Protein 2DNP (pdb70)

InterPro domains:
  IPR000504 RNA recognition motif domain [PF00076] (3-61)
  IPR000504 RNA recognition motif domain [PF00076] (81-142)
  IPR000504 RNA recognition motif domain [PS50102] (1-73)
  IPR000504 RNA recognition motif domain [PS50102] (79-149)
  IPR000504 RNA recognition motif domain [SM00360] (2-69)
  IPR000504 RNA recognition motif domain [SM00360] (80-145)
  IPR012677 Nucleotide-binding alpha-beta plait domain superfamily [G3DSA:3.30.70.330] (1-78)
  IPR012677 Nucleotide-binding alpha-beta plait domain superfamily [G3DSA:3.30.70.330] (79-150)
  IPR034506 RBM14, RNA recognition motif 1 [cd12608] (1-71)
  IPR034507 RBM14, RNA recognition motif 2 [cd12609] (79-146)
  IPR035979 RNA-binding domain superfamily [SSF54928] (2-77)
  IPR035979 RNA-binding domain superfamily [SSF54928] (76-157)
  IPR050907 Serine/Arginine-Rich Splicing Factor [PTHR23147] (80-236)

Radius of gyration: 13.99 Å; Cα contacts (8 Å, |Δi|>4): 145; chains: 1; bounding box: 42×21×30 Å

Organism: Homo sapiens (NCBI:txid9606)

Foldseek 3Di:
DLDDDDDDWWKKKKFQAPQPHDQVVVQVLLVVLANWDDWFQDRGMTITTGHDPVSLVVSQVVQQQPQDPNTGMHMDGPHDDDDDDDDDDD

GO terms:
  GO:0046600 negative regulation of centriole replication (P, IMP)
  GO:0002218 activation of innate immune response (P, IDA)
  GO:0005634 nucleus (C, IDA)
  GO:0005737 cytoplasm (C, IDA)
  GO:0045944 positive regulation of transcription by RNA polymerase II (P, IDA)
  GO:0098534 centriole assembly (P, IMP)
  GO:0005515 protein binding (F, IPI)
  GO:0005654 nucleoplasm (C, TAS)
  GO:0005654 nucleoplasm (C, IDA)
  GO:0005829 cytosol (C, IDA)
  GO:0016607 nuclear speck (C, IDA)
  GO:0009725 response to hormone (P, TAS)
  GO:1990904 ribonucleoprotein complex (C, TAS)
  GO:0003723 RNA binding (F, HDA)
  GO:0003713 transcription coactivator activity (F, IPI)
  GO:0045815 transcription initiation-coupled chromatin remodeling (P, IPI)
  GO:0005667 transcription regulator complex (C, IPI)

Sequence (90 aa):
GSSGSSGNTWKIFVGNVSAACTSQELRSLFERRGRVIECDVVKDYAFVHMEKEADAKAAIAQLNGKEVKGKRINVELSTKGQKKSGPSSGGSSGSSGNTWKIFVGNVSAACTSQELRSLFERRGRVIECDVVKDYAFVHMEKEADAKAAIAQLNGKEVKGKRINVELSTKGQKKSGPSSGGSSGSSGNTWKIFVGNVSAACTSQELRSLFERRGRVIECDVVKDYAFVHMEKEADAKAAIAQLNGKEVKGKRINVELSTKGQKKSGPSSGGSSGSSGNTWKIFVGNVSAACTSQELRSLFERRGRVIECDVVKDYAFVHMEKEADAKAAIAQLNGKEVKGKRINVELSTKGQKKSGPSSGGSSGSSGNTWKIFVGNVSAACTSQELRSLFERRGRVIECDVVKDYAFVHMEKEADAKAAIAQLNGKEVKGKRINVELSTKGQKKSGPSSGGSSGSSGNTWKIFVGNVSAACTSQELRSLFERRGRVIECDVVKDYAFVHMEKEADAKAAIAQLNGKEVKGKRINVELSTKGQKKSGPSSGGSSGSSGNTWKIFVGNVSAACTSQELRSLFERRGRVIECDVVKDYAFVHMEKEADAKAAIAQLNGKEVKGKRINVELSTKGQKKSGPSSGGSSGSSGNTWKIFVGNVSAACTSQELRSLFERRGRVIECDVVKDYAFVHMEKEADAKAAIAQLNGKEVKGKRINVELSTKGQKKSGPSSGGSSGSSGNTWKIFVGNVSAACTSQELRSLFERRGRVIECDVVKDYAFVHMEKEADAKAAIAQLNGKEVKGKRINVELSTKGQKKSGPSSGGSSGSSGNTWKIFVGNVSAACTSQELRSLFERRGRVIECDVVKDYAFVHMEKEADAKAAIAQLNGKEVKGKRINVELSTKGQKKSGPSSGGSSGSSGNTWKIFVGNVSAACTSQELRSLFERRGRVIECDVVKDYAFVHMEKEADAKAAIAQLNGKEVKGKRINVELSTKGQKKSGPSSGGSSGSSGNTWKIFVGNVSAACTSQELRSLFERRGRVIECDVVKDYAFVHMEKEADAKAAIAQLNGKEVKGKRINVELSTKGQKKSGPSSGGSSGSSGNTWKIFVGNVSAACTSQELRSLFERRGRVIECDVVKDYAFVHMEKEADAKAAIAQLNGKEVKGKRINVELSTKGQKKSGPSSGGSSGSSGNTWKIFVGNVSAACTSQELRSLFERRGRVIECDVVKDYAFVHMEKEADAKAAIAQLNGKEVKGKRINVELSTKGQKKSGPSSGGSSGSSGNTWKIFVGNVSAACTSQELRSLFERRGRVIECDVVKDYAFVHMEKEADAKAAIAQLNGKEVKGKRINVELSTKGQKKSGPSSGGSSGSSGNTWKIFVGNVSAACTSQELRSLFERRGRVIECDVVKDYAFVHMEKEADAKAAIAQLNGKEVKGKRINVELSTKGQKKSGPSSGGSSGSSGNTWKIFVGNVSAACTSQELRSLFERRGRVIECDVVKDYAFVHMEKEADAKAAIAQLNGKEVKGKRINVELSTKGQKKSGPSSGGSSGSSGNTWKIFVGNVSAACTSQELRSLFERRGRVIECDVVKDYAFVHMEKEADAKAAIAQLNGKEVKGKRINVELSTKGQKKSGPSSGGSSGSSGNTWKIFVGNVSAACTSQELRSLFERRGRVIECDVVKDYAFVHMEKEADAKAAIAQLNGKEVKGKRINVELSTKGQKKSGPSSGGSSGSSGNTWKIFVGNVSAACTSQELRSLFERRGRVIECDVVKDYAFVHMEKEADAKAAIAQLNGKEVKGKRINVELSTKGQKKSGPSSG

Solvent-accessible surface area: 6564 Å² total; per-residue (Å²): 126,125,115,44,125,102,52,128,37,58,74,0,64,0,8,76,16,8,100,67,25,86,56,144,85,6,107,55,27,0,57,204,90,14,146,7,86,96,20,98,58,40,190,103,83,0,54,0,32,0,89,122,84,79,43,0,76,56,0,22,72,125,0,81,25,94,122,16,117,63,99,165,2,77,4,101,59,41,66,191,50,156,178,159,90,54,136,104,123,127

Structure (mmCIF, N/CA/C/O backbone):
data_2DNP
#
_entry.id   2DNP
#
loop_
_atom_site.group_PDB
_atom_site.id
_atom_site.type_symbol
_atom_site.label_atom_id
_atom_site.label_alt_id
_atom_site.label_comp_id
_atom_site.label_asym_id
_atom_site.label_entity_id
_atom_site.label_seq_id
_atom_site.pdbx_PDB_ins_code
_atom_site.Cartn_x
_atom_site.Cartn_y
_atom_site.Cartn_z
_atom_site.occupancy
_atom_site.B_iso_or_equiv
_atom_site.auth_seq_id
_atom_site.auth_comp_id
_atom_site.auth_asym_id
_atom_site.auth_atom_id
_atom_site.pdbx_PDB_model_num
ATOM 1 N N . GLY A 1 1 ? -30.292 10.280 -3.220 1.00 0.00 70 GLY A N 1
ATOM 2 C CA . GLY A 1 1 ? -29.131 11.039 -2.792 1.00 0.00 70 GLY A CA 1
ATOM 3 C C . GLY A 1 1 ? -27.944 10.152 -2.471 1.00 0.00 70 GLY A C 1
ATOM 4 O O . GLY A 1 1 ? -28.060 8.927 -2.463 1.00 0.00 70 GLY A O 1
ATOM 8 N N . SER A 1 2 ? -26.799 10.772 -2.207 1.00 0.00 71 SER A N 1
ATOM 9 C CA . SER A 1 2 ? -25.584 10.031 -1.889 1.00 0.00 71 SER A CA 1
ATOM 10 C C . SER A 1 2 ? -25.750 9.247 -0.591 1.00 0.00 71 SER A C 1
ATOM 11 O O . SER A 1 2 ? -26.680 9.489 0.179 1.00 0.00 71 SER A O 1
ATOM 19 N N . SER A 1 3 ? -24.841 8.306 -0.355 1.00 0.00 72 SER A N 1
ATOM 20 C CA . SER A 1 3 ? -24.887 7.483 0.848 1.00 0.00 72 SER A CA 1
ATOM 21 C C . SER A 1 3 ? -23.553 6.780 1.077 1.00 0.00 72 SER A C 1
ATOM 22 O O . SER A 1 3 ? -22.804 6.522 0.135 1.00 0.00 72 SER A O 1
ATOM 30 N N . GLY A 1 4 ? -23.261 6.473 2.338 1.00 0.00 73 GLY A N 1
ATOM 31 C CA . GLY A 1 4 ? -22.018 5.803 2.670 1.00 0.00 73 GLY A CA 1
ATOM 32 C C . GLY A 1 4 ? -22.162 4.862 3.849 1.00 0.00 73 GLY A C 1
ATOM 33 O O . GLY A 1 4 ? -22.021 5.273 5.001 1.00 0.00 73 GLY A O 1
ATOM 37 N N . SER A 1 5 ? -22.447 3.596 3.563 1.00 0.00 74 SER A N 1
ATOM 38 C CA . SER A 1 5 ? -22.616 2.595 4.609 1.00 0.00 74 SER A CA 1
ATOM 39 C C . SER A 1 5 ? -21.366 2.501 5.479 1.00 0.00 74 SER A C 1
ATOM 40 O O . SER A 1 5 ? -21.451 2.472 6.706 1.00 0.00 74 SER A O 1
ATOM 48 N N . SER A 1 6 ? -20.206 2.452 4.832 1.00 0.00 75 SER A N 1
ATOM 49 C CA . SER A 1 6 ? -18.937 2.357 5.545 1.00 0.00 75 SER A CA 1
ATOM 50 C C . SER A 1 6 ? -17.773 2.739 4.636 1.00 0.00 75 SER A C 1
ATOM 51 O O . SER A 1 6 ? -17.768 2.420 3.447 1.00 0.00 75 SER A O 1
ATOM 59 N N . GLY A 1 7 ? -16.787 3.425 5.204 1.00 0.00 76 GLY A N 1
ATOM 60 C CA . GLY A 1 7 ? -15.631 3.841 4.431 1.00 0.00 76 GLY A CA 1
ATOM 61 C C . GLY A 1 7 ? -16.011 4.415 3.082 1.00 0.00 76 GLY A C 1
ATOM 62 O O . GLY A 1 7 ? -15.754 3.805 2.045 1.00 0.00 76 GLY A O 1
ATOM 66 N N . ASN A 1 8 ? -16.629 5.592 3.094 1.00 0.00 77 ASN A N 1
ATOM 67 C CA . ASN A 1 8 ? -17.048 6.249 1.861 1.00 0.00 77 ASN A CA 1
ATOM 68 C C . ASN A 1 8 ? -15.907 6.286 0.849 1.00 0.00 77 ASN A C 1
ATOM 69 O O . ASN A 1 8 ? -16.062 5.859 -0.295 1.00 0.00 77 ASN A O 1
ATOM 80 N N . THR A 1 9 ? -14.758 6.799 1.279 1.00 0.00 78 THR A N 1
ATOM 81 C CA . THR A 1 9 ? -13.590 6.893 0.412 1.00 0.00 78 THR A CA 1
ATOM 82 C C . THR A 1 9 ? -13.334 5.575 -0.309 1.00 0.00 78 THR A C 1
ATOM 83 O O . THR A 1 9 ? -13.753 4.513 0.151 1.00 0.00 78 THR A O 1
ATOM 94 N N . TRP A 1 10 ? -12.643 5.650 -1.441 1.00 0.00 79 TRP A N 1
ATOM 95 C CA . TRP A 1 10 ? -12.330 4.461 -2.225 1.00 0.00 79 TRP A CA 1
ATOM 96 C C . TRP A 1 10 ? -11.313 3.584 -1.503 1.00 0.00 79 TRP A C 1
ATOM 97 O O . TRP A 1 10 ? -10.741 3.985 -0.489 1.00 0.00 79 TRP A O 1
ATOM 118 N N . LYS A 1 11 ? -11.092 2.385 -2.031 1.00 0.00 80 LYS A N 1
ATOM 119 C CA . LYS A 1 11 ? -10.143 1.451 -1.437 1.00 0.00 80 LYS A CA 1
ATOM 120 C C . LYS A 1 11 ? -9.470 0.603 -2.512 1.00 0.00 80 LYS A C 1
ATOM 121 O O . LYS A 1 11 ? -10.140 -0.075 -3.291 1.00 0.00 80 LYS A O 1
ATOM 140 N N . ILE A 1 12 ? -8.142 0.645 -2.547 1.00 0.00 81 ILE A N 1
ATOM 141 C CA . ILE A 1 12 ? -7.379 -0.122 -3.524 1.00 0.00 81 ILE A CA 1
ATOM 142 C C . ILE A 1 12 ? -6.431 -1.099 -2.838 1.00 0.00 81 ILE A C 1
ATOM 143 O O . ILE A 1 12 ? -5.520 -0.692 -2.116 1.00 0.00 81 ILE A O 1
ATOM 159 N N . PHE A 1 13 ? -6.650 -2.389 -3.069 1.00 0.00 82 PHE A N 1
ATOM 160 C CA . PHE A 1 13 ? -5.814 -3.425 -2.473 1.00 0.00 82 PHE A CA 1
ATOM 161 C C . PHE A 1 13 ? -4.526 -3.609 -3.271 1.00 0.00 82 PHE A C 1
ATOM 162 O O . PHE A 1 13 ? -4.557 -3.814 -4.484 1.00 0.00 82 PHE A O 1
ATOM 179 N N . VAL A 1 14 ? -3.393 -3.534 -2.579 1.00 0.00 83 VAL A N 1
ATOM 180 C CA . VAL A 1 14 ? -2.094 -3.692 -3.221 1.00 0.00 83 VAL A CA 1
ATOM 181 C C . VAL A 1 14 ? -1.335 -4.880 -2.640 1.00 0.00 83 VAL A C 1
ATOM 182 O O . VAL A 1 14 ? -0.977 -4.886 -1.463 1.00 0.00 83 VAL A O 1
ATOM 195 N N . GLY A 1 15 ? -1.093 -5.887 -3.475 1.00 0.00 84 GLY A N 1
ATOM 196 C CA . GLY A 1 15 ? -0.378 -7.067 -3.026 1.00 0.00 84 GLY A CA 1
ATOM 197 C C . GLY A 1 15 ? 1.025 -7.145 -3.594 1.00 0.00 84 GLY A C 1
ATOM 198 O O . GLY A 1 15 ? 1.439 -6.282 -4.366 1.00 0.00 84 GLY A O 1
ATOM 202 N N . ASN A 1 16 ? 1.761 -8.183 -3.208 1.00 0.00 85 ASN A N 1
ATOM 203 C CA . ASN A 1 16 ? 3.127 -8.370 -3.682 1.00 0.00 85 ASN A CA 1
ATOM 204 C C . ASN A 1 16 ? 3.984 -7.148 -3.366 1.00 0.00 85 ASN A C 1
ATOM 205 O O . ASN A 1 16 ? 4.777 -6.701 -4.194 1.00 0.00 85 ASN A O 1
ATOM 216 N N . VAL A 1 17 ? 3.820 -6.613 -2.160 1.00 0.00 86 VAL A N 1
ATOM 217 C CA . VAL A 1 17 ? 4.579 -5.444 -1.732 1.00 0.00 86 VAL A CA 1
ATOM 218 C C . VAL A 1 17 ? 5.941 -5.846 -1.177 1.00 0.00 86 VAL A C 1
ATOM 219 O O . VAL A 1 17 ? 6.030 -6.501 -0.138 1.00 0.00 86 VAL A O 1
ATOM 232 N N . SER A 1 18 ? 6.999 -5.450 -1.877 1.00 0.00 87 SER A N 1
ATOM 233 C CA . SER A 1 18 ? 8.358 -5.772 -1.456 1.00 0.00 87 SER A CA 1
ATOM 234 C C . SER A 1 18 ? 8.519 -5.586 0.050 1.00 0.00 87 SER A C 1
ATOM 235 O O . SER A 1 18 ? 7.854 -4.746 0.657 1.00 0.00 87 SER A O 1
ATOM 243 N N . ALA A 1 19 ? 9.406 -6.375 0.646 1.00 0.00 88 ALA A N 1
ATOM 244 C CA . ALA A 1 19 ? 9.657 -6.297 2.080 1.00 0.00 88 ALA A CA 1
ATOM 245 C C . ALA A 1 19 ? 10.397 -5.013 2.438 1.00 0.00 88 ALA A C 1
ATOM 246 O O . ALA A 1 19 ? 10.172 -4.431 3.499 1.00 0.00 88 ALA A O 1
ATOM 253 N N . ALA A 1 20 ? 11.281 -4.576 1.547 1.00 0.00 89 ALA A N 1
ATOM 254 C CA . ALA A 1 20 ? 12.053 -3.360 1.769 1.00 0.00 89 ALA A CA 1
ATOM 255 C C . ALA A 1 20 ? 11.332 -2.141 1.204 1.00 0.00 89 ALA A C 1
ATOM 256 O O . ALA A 1 20 ? 11.966 -1.164 0.802 1.00 0.00 89 ALA A O 1
ATOM 263 N N . CYS A 1 21 ? 10.006 -2.205 1.175 1.00 0.00 90 CYS A N 1
ATOM 264 C CA . CYS A 1 21 ? 9.199 -1.106 0.658 1.00 0.00 90 CYS A CA 1
ATOM 265 C C . CYS A 1 21 ? 8.623 -0.271 1.796 1.00 0.00 90 CYS A C 1
ATOM 266 O O . CYS A 1 21 ? 8.106 -0.809 2.776 1.00 0.00 90 CYS A O 1
ATOM 274 N N . THR A 1 22 ? 8.716 1.049 1.662 1.00 0.00 91 THR A N 1
ATOM 275 C CA . THR A 1 22 ? 8.207 1.959 2.680 1.00 0.00 91 THR A CA 1
ATOM 276 C C . THR A 1 22 ? 6.873 2.565 2.259 1.00 0.00 91 THR A C 1
ATOM 277 O O . THR A 1 22 ? 6.674 2.900 1.091 1.00 0.00 91 THR A O 1
ATOM 288 N N . SER A 1 23 ? 5.962 2.704 3.217 1.00 0.00 92 SER A N 1
ATOM 289 C CA . SER A 1 23 ? 4.645 3.267 2.944 1.00 0.00 92 SER A CA 1
ATOM 290 C C . SER A 1 23 ? 4.754 4.487 2.033 1.00 0.00 92 SER A C 1
ATOM 291 O O . SER A 1 23 ? 4.120 4.546 0.980 1.00 0.00 92 SER A O 1
ATOM 299 N N . GLN A 1 24 ? 5.563 5.456 2.447 1.00 0.00 93 GLN A N 1
ATOM 300 C CA . GLN A 1 24 ? 5.755 6.675 1.670 1.00 0.00 93 GLN A CA 1
ATOM 301 C C . GLN A 1 24 ? 5.821 6.364 0.178 1.00 0.00 93 GLN A C 1
ATOM 302 O O . GLN A 1 24 ? 5.287 7.107 -0.644 1.00 0.00 93 GLN A O 1
ATOM 316 N N . GLU A 1 25 ? 6.480 5.261 -0.163 1.00 0.00 94 GLU A N 1
ATOM 317 C CA . GLU A 1 25 ? 6.616 4.853 -1.557 1.00 0.00 94 GLU A CA 1
ATOM 318 C C . GLU A 1 25 ? 5.248 4.625 -2.193 1.00 0.00 94 GLU A C 1
ATOM 319 O O . GLU A 1 25 ? 4.893 5.273 -3.179 1.00 0.00 94 GLU A O 1
ATOM 331 N N . LEU A 1 26 ? 4.484 3.700 -1.623 1.00 0.00 95 LEU A N 1
ATOM 332 C CA . LEU A 1 26 ? 3.155 3.384 -2.134 1.00 0.00 95 LEU A CA 1
ATOM 333 C C . LEU A 1 26 ? 2.308 4.647 -2.265 1.00 0.00 95 LEU A C 1
ATOM 334 O O . LEU A 1 26 ? 1.748 4.922 -3.326 1.00 0.00 95 LEU A O 1
ATOM 350 N N . ARG A 1 27 ? 2.222 5.410 -1.181 1.00 0.00 96 ARG A N 1
ATOM 351 C CA . ARG A 1 27 ? 1.445 6.644 -1.176 1.00 0.00 96 ARG A CA 1
ATOM 352 C C . ARG A 1 27 ? 1.862 7.554 -2.327 1.00 0.00 96 ARG A C 1
ATOM 353 O O . ARG A 1 27 ? 1.028 7.990 -3.121 1.00 0.00 96 ARG A O 1
ATOM 374 N N . SER A 1 28 ? 3.158 7.838 -2.410 1.00 0.00 97 SER A N 1
ATOM 375 C CA . SER A 1 28 ? 3.686 8.700 -3.461 1.00 0.00 97 SER A CA 1
ATOM 376 C C . SER A 1 28 ? 3.122 8.305 -4.823 1.00 0.00 97 SER A C 1
ATOM 377 O O . SER A 1 28 ? 2.657 9.153 -5.585 1.00 0.00 97 SER A O 1
ATOM 385 N N . LEU A 1 29 ? 3.166 7.011 -5.121 1.00 0.00 98 LEU A N 1
ATOM 386 C CA . LEU A 1 29 ? 2.660 6.500 -6.390 1.00 0.00 98 LEU A CA 1
ATOM 387 C C . LEU A 1 29 ? 1.203 6.903 -6.597 1.00 0.00 98 LEU A C 1
ATOM 388 O O . LEU A 1 29 ? 0.878 7.640 -7.528 1.00 0.00 98 LEU A O 1
ATOM 404 N N . PHE A 1 30 ? 0.330 6.417 -5.721 1.00 0.00 99 PHE A N 1
ATOM 405 C CA . PHE A 1 30 ? -1.092 6.727 -5.806 1.00 0.00 99 PHE A CA 1
ATOM 406 C C . PHE A 1 30 ? -1.323 8.235 -5.769 1.00 0.00 99 PHE A C 1
ATOM 407 O O . PHE A 1 30 ? -2.326 8.732 -6.280 1.00 0.00 99 PHE A O 1
ATOM 424 N N . GLU A 1 31 ? -0.387 8.957 -5.160 1.00 0.00 100 GLU A N 1
ATOM 425 C CA . GLU A 1 31 ? -0.489 10.407 -5.055 1.00 0.00 100 GLU A CA 1
ATOM 426 C C . GLU A 1 31 ? -0.236 11.070 -6.406 1.00 0.00 100 GLU A C 1
ATOM 427 O O . GLU A 1 31 ? -0.999 11.933 -6.839 1.00 0.00 100 GLU A O 1
ATOM 439 N N . ARG A 1 32 ? 0.842 10.659 -7.067 1.00 0.00 101 ARG A N 1
ATOM 440 C CA . ARG A 1 32 ? 1.198 11.214 -8.367 1.00 0.00 101 ARG A CA 1
ATOM 441 C C . ARG A 1 32 ? 0.108 10.929 -9.397 1.00 0.00 101 ARG A C 1
ATOM 442 O O . ARG A 1 32 ? -0.128 11.728 -10.303 1.00 0.00 101 ARG A O 1
ATOM 463 N N . ARG A 1 33 ? -0.553 9.785 -9.250 1.00 0.00 102 ARG A N 1
ATOM 464 C CA . ARG A 1 33 ? -1.616 9.394 -10.168 1.00 0.00 102 ARG A CA 1
ATOM 465 C C . ARG A 1 33 ? -2.909 10.140 -9.851 1.00 0.00 102 ARG A C 1
ATOM 466 O O . ARG A 1 33 ? -3.811 10.222 -10.683 1.00 0.00 102 ARG A O 1
ATOM 487 N N . GLY A 1 34 ? -2.992 10.682 -8.639 1.00 0.00 103 GLY A N 1
ATOM 488 C CA . GLY A 1 34 ? -4.178 11.413 -8.233 1.00 0.00 103 GLY A CA 1
ATOM 489 C C . GLY A 1 34 ? -4.187 11.726 -6.750 1.00 0.00 103 GLY A C 1
ATOM 490 O O . GLY A 1 34 ? -3.212 11.460 -6.047 1.00 0.00 103 GLY A O 1
ATOM 494 N N . ARG A 1 35 ? -5.290 12.294 -6.273 1.00 0.00 104 ARG A N 1
ATOM 495 C CA . ARG A 1 35 ? -5.420 12.646 -4.865 1.00 0.00 104 ARG A CA 1
ATOM 496 C C . ARG A 1 35 ? -5.504 11.393 -3.997 1.00 0.00 104 ARG A C 1
ATOM 497 O O . ARG A 1 35 ? -6.166 10.419 -4.356 1.00 0.00 104 ARG A O 1
ATOM 518 N N . VAL A 1 36 ? -4.828 11.426 -2.852 1.00 0.00 105 VAL A N 1
ATOM 519 C CA . VAL A 1 36 ? -4.827 10.295 -1.933 1.00 0.00 105 VAL A CA 1
ATOM 520 C C . VAL A 1 36 ? -5.130 10.744 -0.508 1.00 0.00 105 VAL A C 1
ATOM 521 O O . VAL A 1 36 ? -4.280 11.328 0.164 1.00 0.00 105 VAL A O 1
ATOM 534 N N . ILE A 1 37 ? -6.348 10.468 -0.054 1.00 0.00 106 ILE A N 1
ATOM 535 C CA . ILE A 1 37 ? -6.764 10.843 1.292 1.00 0.00 106 ILE A CA 1
ATOM 536 C C . ILE A 1 37 ? -6.059 9.991 2.342 1.00 0.00 106 ILE A C 1
ATOM 537 O O . ILE A 1 37 ? -5.357 10.512 3.208 1.00 0.00 106 ILE A O 1
ATOM 553 N N . GLU A 1 38 ? -6.249 8.679 2.257 1.00 0.00 107 GLU A N 1
ATOM 554 C CA . GLU A 1 38 ? -5.630 7.755 3.200 1.00 0.00 107 GLU A CA 1
ATOM 555 C C . GLU A 1 38 ? -4.770 6.727 2.470 1.00 0.00 107 GLU A C 1
ATOM 556 O O . GLU A 1 38 ? -5.102 6.296 1.365 1.00 0.00 107 GLU A O 1
ATOM 568 N N . CYS A 1 39 ? -3.663 6.340 3.095 1.00 0.00 108 CYS A N 1
ATOM 569 C CA . CYS A 1 39 ? -2.753 5.365 2.505 1.00 0.00 108 CYS A CA 1
ATOM 570 C C . CYS A 1 39 ? -2.025 4.576 3.588 1.00 0.00 108 CYS A C 1
ATOM 571 O O . CYS A 1 39 ? -1.132 5.098 4.256 1.00 0.00 108 CYS A O 1
ATOM 579 N N . ASP A 1 40 ? -2.414 3.317 3.757 1.00 0.00 109 ASP A N 1
ATOM 580 C CA . ASP A 1 40 ? -1.798 2.455 4.760 1.00 0.00 109 ASP A CA 1
ATOM 581 C C . ASP A 1 40 ? -1.180 1.221 4.111 1.00 0.00 109 ASP A C 1
ATOM 582 O O . ASP A 1 40 ? -1.557 0.834 3.005 1.00 0.00 109 ASP A O 1
ATOM 591 N N . VAL A 1 41 ? -0.226 0.608 4.805 1.00 0.00 110 VAL A N 1
ATOM 592 C CA . VAL A 1 41 ? 0.445 -0.582 4.297 1.00 0.00 110 VAL A CA 1
ATOM 593 C C . VAL A 1 41 ? 0.312 -1.747 5.271 1.00 0.00 110 VAL A C 1
ATOM 594 O O . VAL A 1 41 ? 0.542 -1.596 6.471 1.00 0.00 110 VAL A O 1
ATOM 607 N N . VAL A 1 42 ? -0.061 -2.910 4.748 1.00 0.00 111 VAL A N 1
ATOM 608 C CA . VAL A 1 42 ? -0.223 -4.103 5.571 1.00 0.00 111 VAL A CA 1
ATOM 609 C C . VAL A 1 42 ? 0.983 -5.027 5.443 1.00 0.00 111 VAL A C 1
ATOM 610 O O . VAL A 1 42 ? 1.873 -4.796 4.624 1.00 0.00 111 VAL A O 1
ATOM 623 N N . LYS A 1 43 ? 1.007 -6.075 6.259 1.00 0.00 112 LYS A N 1
ATOM 624 C CA . LYS A 1 43 ? 2.102 -7.037 6.237 1.00 0.00 112 LYS A CA 1
ATOM 625 C C . LYS A 1 43 ? 2.680 -7.172 4.832 1.00 0.00 112 LYS A C 1
ATOM 626 O O . LYS A 1 43 ? 3.755 -6.647 4.540 1.00 0.00 112 LYS A O 1
ATOM 645 N N . ASP A 1 44 ? 1.960 -7.878 3.967 1.00 0.00 113 ASP A N 1
ATOM 646 C CA . ASP A 1 44 ? 2.401 -8.079 2.591 1.00 0.00 113 ASP A CA 1
ATOM 647 C C . ASP A 1 44 ? 1.570 -7.240 1.626 1.00 0.00 113 ASP A C 1
ATOM 648 O O . ASP A 1 44 ? 2.067 -6.788 0.594 1.00 0.00 113 ASP A O 1
ATOM 657 N N . TYR A 1 45 ? 0.302 -7.036 1.968 1.00 0.00 114 TYR A N 1
ATOM 658 C CA . TYR A 1 45 ? -0.599 -6.254 1.130 1.00 0.00 114 TYR A CA 1
ATOM 659 C C . TYR A 1 45 ? -0.697 -4.816 1.629 1.00 0.00 114 TYR A C 1
ATOM 660 O O . TYR A 1 45 ? -0.073 -4.449 2.624 1.00 0.00 114 TYR A O 1
ATOM 678 N N . ALA A 1 46 ? -1.485 -4.006 0.930 1.00 0.00 115 ALA A N 1
ATOM 679 C CA . ALA A 1 46 ? -1.668 -2.609 1.303 1.00 0.00 115 ALA A CA 1
ATOM 680 C C . ALA A 1 46 ? -3.097 -2.150 1.031 1.00 0.00 115 ALA A C 1
ATOM 681 O O . ALA A 1 46 ? -3.884 -2.870 0.416 1.00 0.00 115 ALA A O 1
ATOM 688 N N . PHE A 1 47 ? -3.426 -0.949 1.493 1.00 0.00 116 PHE A N 1
ATOM 689 C CA . PHE A 1 47 ? -4.761 -0.395 1.301 1.00 0.00 116 PHE A CA 1
ATOM 690 C C . PHE A 1 47 ? -4.699 1.116 1.099 1.00 0.00 116 PHE A C 1
ATOM 691 O O . PHE A 1 47 ? -4.405 1.867 2.030 1.00 0.00 116 PHE A O 1
ATOM 708 N N . VAL A 1 48 ? -4.978 1.556 -0.124 1.00 0.00 117 VAL A N 1
ATOM 709 C CA . VAL A 1 48 ? -4.955 2.977 -0.449 1.00 0.00 117 VAL A CA 1
ATOM 710 C C . VAL A 1 48 ? -6.359 3.497 -0.738 1.00 0.00 117 VAL A C 1
ATOM 711 O O . VAL A 1 48 ? -7.092 2.923 -1.544 1.00 0.00 117 VAL A O 1
ATOM 724 N N . HIS A 1 49 ? -6.727 4.589 -0.076 1.00 0.00 118 HIS A N 1
ATOM 725 C CA . HIS A 1 49 ? -8.044 5.188 -0.262 1.00 0.00 118 HIS A CA 1
ATOM 726 C C . HIS A 1 49 ? -7.935 6.518 -1.002 1.00 0.00 118 HIS A C 1
ATOM 727 O O . HIS A 1 49 ? -7.253 7.437 -0.549 1.00 0.00 118 HIS A O 1
ATOM 741 N N . MET A 1 50 ? -8.611 6.613 -2.142 1.00 0.00 119 MET A N 1
ATOM 742 C CA . MET A 1 50 ? -8.590 7.831 -2.944 1.00 0.00 119 MET A CA 1
ATOM 743 C C . MET A 1 50 ? -9.967 8.486 -2.973 1.00 0.00 119 MET A C 1
ATOM 744 O O . MET A 1 50 ? -10.972 7.853 -2.651 1.00 0.00 119 MET A O 1
ATOM 758 N N . GLU A 1 51 ? -10.004 9.758 -3.359 1.00 0.00 120 GLU A N 1
ATOM 759 C CA . GLU A 1 51 ? -11.258 10.498 -3.427 1.00 0.00 120 GLU A CA 1
ATOM 760 C C . GLU A 1 51 ? -11.874 10.398 -4.820 1.00 0.00 120 GLU A C 1
ATOM 761 O O . GLU A 1 51 ? -12.962 9.847 -4.992 1.00 0.00 120 GLU A O 1
ATOM 773 N N . LYS A 1 52 ? -11.171 10.934 -5.811 1.00 0.00 121 LYS A N 1
ATOM 774 C CA . LYS A 1 52 ? -11.647 10.905 -7.190 1.00 0.00 121 LYS A CA 1
ATOM 775 C C . LYS A 1 52 ? -11.612 9.486 -7.748 1.00 0.00 121 LYS A C 1
ATOM 776 O O . LYS A 1 52 ? -10.552 8.867 -7.827 1.00 0.00 121 LYS A O 1
ATOM 795 N N . GLU A 1 53 ? -12.778 8.978 -8.134 1.00 0.00 122 GLU A N 1
ATOM 796 C CA . GLU A 1 53 ? -12.879 7.632 -8.685 1.00 0.00 122 GLU A CA 1
ATOM 797 C C . GLU A 1 53 ? -12.065 7.507 -9.969 1.00 0.00 122 GLU A C 1
ATOM 798 O O . GLU A 1 53 ? -11.268 6.582 -10.124 1.00 0.00 122 GLU A O 1
ATOM 810 N N . ALA A 1 54 ? -12.272 8.445 -10.888 1.00 0.00 123 ALA A N 1
ATOM 811 C CA . ALA A 1 54 ? -11.556 8.442 -12.158 1.00 0.00 123 ALA A CA 1
ATOM 812 C C . ALA A 1 54 ? -10.069 8.180 -11.949 1.00 0.00 123 ALA A C 1
ATOM 813 O O . ALA A 1 54 ? -9.494 7.283 -12.567 1.00 0.00 123 ALA A O 1
ATOM 820 N N . ASP A 1 55 ? -9.451 8.968 -11.077 1.00 0.00 124 ASP A N 1
ATOM 821 C CA . ASP A 1 55 ? -8.029 8.821 -10.786 1.00 0.00 124 ASP A CA 1
ATOM 822 C C . ASP A 1 55 ? -7.738 7.455 -10.173 1.00 0.00 124 ASP A C 1
ATOM 823 O O . ASP A 1 55 ? -6.708 6.844 -10.453 1.00 0.00 124 ASP A O 1
ATOM 832 N N . ALA A 1 56 ? -8.654 6.982 -9.333 1.00 0.00 125 ALA A N 1
ATOM 833 C CA . ALA A 1 56 ? -8.496 5.688 -8.680 1.00 0.00 125 ALA A CA 1
ATOM 834 C C . ALA A 1 56 ? -8.186 4.595 -9.697 1.00 0.00 125 ALA A C 1
ATOM 835 O O . ALA A 1 56 ? -7.104 4.007 -9.681 1.00 0.00 125 ALA A O 1
ATOM 842 N N . LYS A 1 57 ? -9.142 4.325 -10.579 1.00 0.00 126 LYS A N 1
ATOM 843 C CA . LYS A 1 57 ? -8.971 3.303 -11.604 1.00 0.00 126 LYS A CA 1
ATOM 844 C C . LYS A 1 57 ? -7.727 3.575 -12.443 1.00 0.00 126 LYS A C 1
ATOM 845 O O . LYS A 1 57 ? -6.863 2.711 -12.587 1.00 0.00 126 LYS A O 1
ATOM 864 N N . ALA A 1 58 ? -7.642 4.782 -12.993 1.00 0.00 127 ALA A N 1
ATOM 865 C CA . ALA A 1 58 ? -6.501 5.169 -13.814 1.00 0.00 127 ALA A CA 1
ATOM 866 C C . ALA A 1 58 ? -5.194 4.668 -13.209 1.00 0.00 127 ALA A C 1
ATOM 867 O O . ALA A 1 58 ? -4.350 4.109 -13.908 1.00 0.00 127 ALA A O 1
ATOM 874 N N . ALA A 1 59 ? -5.034 4.874 -11.905 1.00 0.00 128 ALA A N 1
ATOM 875 C CA . ALA A 1 59 ? -3.830 4.442 -11.207 1.00 0.00 128 ALA A CA 1
ATOM 876 C C . ALA A 1 59 ? -3.682 2.925 -11.254 1.00 0.00 128 ALA A C 1
ATOM 877 O O . ALA A 1 59 ? -2.672 2.405 -11.729 1.00 0.00 128 ALA A O 1
ATOM 884 N N . ILE A 1 60 ? -4.694 2.221 -10.758 1.00 0.00 129 ILE A N 1
ATOM 885 C CA . ILE A 1 60 ? -4.676 0.763 -10.745 1.00 0.00 129 ILE A CA 1
ATOM 886 C C . ILE A 1 60 ? -4.193 0.207 -12.080 1.00 0.00 129 ILE A C 1
ATOM 887 O O . ILE A 1 60 ? -3.585 -0.862 -12.135 1.00 0.00 129 ILE A O 1
ATOM 903 N N . ALA A 1 61 ? -4.466 0.941 -13.154 1.00 0.00 130 ALA A N 1
ATOM 904 C CA . ALA A 1 61 ? -4.055 0.523 -14.489 1.00 0.00 130 ALA A CA 1
ATOM 905 C C . ALA A 1 61 ? -2.567 0.771 -14.708 1.00 0.00 130 ALA A C 1
ATOM 906 O O . ALA A 1 61 ? -1.853 -0.094 -15.214 1.00 0.00 130 ALA A O 1
ATOM 913 N N . GLN A 1 62 ? -2.106 1.957 -14.324 1.00 0.00 131 GLN A N 1
ATOM 914 C CA . GLN A 1 62 ? -0.702 2.318 -14.481 1.00 0.00 131 GLN A CA 1
ATOM 915 C C . GLN A 1 62 ? 0.131 1.781 -13.322 1.00 0.00 131 GLN A C 1
ATOM 916 O O . GLN A 1 62 ? 1.352 1.938 -13.296 1.00 0.00 131 GLN A O 1
ATOM 930 N N . LEU A 1 63 ? -0.537 1.149 -12.363 1.00 0.00 132 LEU A N 1
ATOM 931 C CA . LEU A 1 63 ? 0.141 0.589 -11.200 1.00 0.00 132 LEU A CA 1
ATOM 932 C C . LEU A 1 63 ? 0.106 -0.936 -11.230 1.00 0.00 132 LEU A C 1
ATOM 933 O O . LEU A 1 63 ? 1.131 -1.594 -11.062 1.00 0.00 132 LEU A O 1
ATOM 949 N N . ASN A 1 64 ? -1.083 -1.491 -11.447 1.00 0.00 133 ASN A N 1
ATOM 950 C CA . ASN A 1 64 ? -1.252 -2.938 -11.501 1.00 0.00 133 ASN A CA 1
ATOM 951 C C . ASN A 1 64 ? -0.168 -3.581 -12.361 1.00 0.00 133 ASN A C 1
ATOM 952 O O . ASN A 1 64 ? -0.277 -3.626 -13.586 1.00 0.00 133 ASN A O 1
ATOM 963 N N . GLY A 1 65 ? 0.879 -4.078 -11.710 1.00 0.00 134 GLY A N 1
ATOM 964 C CA . GLY A 1 65 ? 1.968 -4.712 -12.430 1.00 0.00 134 GLY A CA 1
ATOM 965 C C . GLY A 1 65 ? 3.269 -3.944 -12.308 1.00 0.00 134 GLY A C 1
ATOM 966 O O . GLY A 1 65 ? 4.345 -4.538 -12.227 1.00 0.00 134 GLY A O 1
ATOM 970 N N . LYS A 1 66 ? 3.173 -2.619 -12.296 1.00 0.00 135 LYS A N 1
ATOM 971 C CA . LYS A 1 66 ? 4.351 -1.767 -12.183 1.00 0.00 135 LYS A CA 1
ATOM 972 C C . LYS A 1 66 ? 5.410 -2.417 -11.298 1.00 0.00 135 LYS A C 1
ATOM 973 O O . LYS A 1 66 ? 5.145 -2.756 -10.146 1.00 0.00 135 LYS A O 1
ATOM 992 N N . GLU A 1 67 ? 6.610 -2.586 -11.846 1.00 0.00 136 GLU A N 1
ATOM 993 C CA . GLU A 1 67 ? 7.708 -3.194 -11.104 1.00 0.00 136 GLU A CA 1
ATOM 994 C C . GLU A 1 67 ? 8.225 -2.248 -10.024 1.00 0.00 136 GLU A C 1
ATOM 995 O O . GLU A 1 67 ? 8.703 -1.153 -10.320 1.00 0.00 136 GLU A O 1
ATOM 1007 N N . VAL A 1 68 ? 8.126 -2.679 -8.771 1.00 0.00 137 VAL A N 1
ATOM 1008 C CA . VAL A 1 68 ? 8.585 -1.872 -7.646 1.00 0.00 137 VAL A CA 1
ATOM 1009 C C . VAL A 1 68 ? 9.569 -2.648 -6.778 1.00 0.00 137 VAL A C 1
ATOM 1010 O O . VAL A 1 68 ? 9.297 -3.777 -6.370 1.00 0.00 137 VAL A O 1
ATOM 1023 N N . LYS A 1 69 ? 10.714 -2.034 -6.498 1.00 0.00 138 LYS A N 1
ATOM 1024 C CA . LYS A 1 69 ? 11.739 -2.665 -5.676 1.00 0.00 138 LYS A CA 1
ATOM 1025 C C . LYS A 1 69 ? 12.075 -4.058 -6.199 1.00 0.00 138 LYS A C 1
ATOM 1026 O O . LYS A 1 69 ? 12.392 -4.962 -5.426 1.00 0.00 138 LYS A O 1
ATOM 1045 N N . GLY A 1 70 ? 12.004 -4.224 -7.516 1.00 0.00 139 GLY A N 1
ATOM 1046 C CA . GLY A 1 70 ? 12.304 -5.510 -8.119 1.00 0.00 139 GLY A CA 1
ATOM 1047 C C . GLY A 1 70 ? 11.108 -6.441 -8.125 1.00 0.00 139 GLY A C 1
ATOM 1048 O O . GLY A 1 70 ? 11.053 -7.389 -8.908 1.00 0.00 139 GLY A O 1
ATOM 1052 N N . LYS A 1 71 ? 10.147 -6.172 -7.248 1.00 0.00 140 LYS A N 1
ATOM 1053 C CA . LYS A 1 71 ? 8.945 -6.993 -7.154 1.00 0.00 140 LYS A CA 1
ATOM 1054 C C . LYS A 1 71 ? 7.752 -6.286 -7.789 1.00 0.00 140 LYS A C 1
ATOM 1055 O O . LYS A 1 71 ? 7.470 -5.127 -7.484 1.00 0.00 140 LYS A O 1
ATOM 1074 N N . ARG A 1 72 ? 7.055 -6.991 -8.674 1.00 0.00 141 ARG A N 1
ATOM 1075 C CA . ARG A 1 72 ? 5.892 -6.431 -9.352 1.00 0.00 141 ARG A CA 1
ATOM 1076 C C . ARG A 1 72 ? 4.679 -6.414 -8.427 1.00 0.00 141 ARG A C 1
ATOM 1077 O O . ARG A 1 72 ? 4.140 -7.464 -8.075 1.00 0.00 141 ARG A O 1
ATOM 1098 N N . ILE A 1 73 ? 4.256 -5.217 -8.036 1.00 0.00 142 ILE A N 1
ATOM 1099 C CA . ILE A 1 73 ? 3.106 -5.064 -7.153 1.00 0.00 142 ILE A CA 1
ATOM 1100 C C . ILE A 1 73 ? 1.801 -5.317 -7.900 1.00 0.00 142 ILE A C 1
ATOM 1101 O O . ILE A 1 73 ? 1.671 -4.976 -9.074 1.00 0.00 142 ILE A O 1
ATOM 1117 N N . ASN A 1 74 ? 0.837 -5.915 -7.209 1.00 0.00 143 ASN A N 1
ATOM 1118 C CA . ASN A 1 74 ? -0.460 -6.212 -7.806 1.00 0.00 143 ASN A CA 1
ATOM 1119 C C . ASN A 1 74 ? -1.550 -5.326 -7.210 1.00 0.00 143 ASN A C 1
ATOM 1120 O O . ASN A 1 74 ? -1.989 -5.539 -6.080 1.00 0.00 143 ASN A O 1
ATOM 1131 N N . VAL A 1 75 ? -1.983 -4.332 -7.979 1.00 0.00 144 VAL A N 1
ATOM 1132 C CA . VAL A 1 75 ? -3.022 -3.414 -7.528 1.00 0.00 144 VAL A CA 1
ATOM 1133 C C . VAL A 1 75 ? -4.373 -3.771 -8.139 1.00 0.00 144 VAL A C 1
ATOM 1134 O O . VAL A 1 75 ? -4.458 -4.127 -9.314 1.00 0.00 144 VAL A O 1
ATOM 1147 N N . GLU A 1 76 ? -5.425 -3.671 -7.334 1.00 0.00 145 GLU A N 1
ATOM 1148 C CA . GLU A 1 76 ? -6.773 -3.984 -7.796 1.00 0.00 145 GLU A CA 1
ATOM 1149 C C . GLU A 1 76 ? -7.821 -3.338 -6.895 1.00 0.00 145 GLU A C 1
ATOM 1150 O O . GLU A 1 76 ? -7.635 -3.234 -5.682 1.00 0.00 145 GLU A O 1
ATOM 1162 N N . LEU A 1 77 ? -8.923 -2.904 -7.497 1.00 0.00 146 LEU A N 1
ATOM 1163 C CA . LEU A 1 77 ? -10.002 -2.267 -6.751 1.00 0.00 146 LEU A CA 1
ATOM 1164 C C . LEU A 1 77 ? -10.533 -3.194 -5.662 1.00 0.00 146 LEU A C 1
ATOM 1165 O O . LEU A 1 77 ? -11.000 -4.297 -5.946 1.00 0.00 146 LEU A O 1
ATOM 1181 N N . SER A 1 78 ? -10.459 -2.737 -4.416 1.00 0.00 147 SER A N 1
ATOM 1182 C CA . SER A 1 78 ? -10.931 -3.527 -3.284 1.00 0.00 147 SER A CA 1
ATOM 1183 C C . SER A 1 78 ? -12.439 -3.742 -3.363 1.00 0.00 147 SER A C 1
ATOM 1184 O O . SER A 1 78 ? -12.923 -4.872 -3.275 1.00 0.00 147 SER A O 1
ATOM 1192 N N . THR A 1 79 ? -13.179 -2.651 -3.530 1.00 0.00 148 THR A N 1
ATOM 1193 C CA . THR A 1 79 ? -14.632 -2.718 -3.620 1.00 0.00 148 THR A CA 1
ATOM 1194 C C . THR A 1 79 ? -15.070 -3.638 -4.754 1.00 0.00 148 THR A C 1
ATOM 1195 O O . THR A 1 79 ? -14.733 -3.413 -5.916 1.00 0.00 148 THR A O 1
ATOM 1206 N N . LYS A 1 80 ? -15.826 -4.676 -4.409 1.00 0.00 149 LYS A N 1
ATOM 1207 C CA . LYS A 1 80 ? -16.313 -5.630 -5.398 1.00 0.00 149 LYS A CA 1
ATOM 1208 C C . LYS A 1 80 ? -17.717 -5.260 -5.865 1.00 0.00 149 LYS A C 1
ATOM 1209 O O . LYS A 1 80 ? -18.011 -5.285 -7.059 1.00 0.00 149 LYS A O 1
ATOM 1228 N N . GLY A 1 81 ? -18.581 -4.916 -4.914 1.00 0.00 150 GLY A N 1
ATOM 1229 C CA . GLY A 1 81 ? -19.943 -4.545 -5.249 1.00 0.00 150 GLY A CA 1
ATOM 1230 C C . GLY A 1 81 ? -20.036 -3.154 -5.843 1.00 0.00 150 GLY A C 1
ATOM 1231 O O . GLY A 1 81 ? -19.303 -2.251 -5.440 1.00 0.00 150 GLY A O 1
ATOM 1235 N N . GLN A 1 82 ? -20.937 -2.981 -6.804 1.00 0.00 151 GLN A N 1
ATOM 1236 C CA . GLN A 1 82 ? -21.120 -1.690 -7.456 1.00 0.00 151 GLN A CA 1
ATOM 1237 C C . GLN A 1 82 ? -22.567 -1.221 -7.339 1.00 0.00 151 GLN A C 1
ATOM 1238 O O . GLN A 1 82 ? -23.501 -1.988 -7.575 1.00 0.00 151 GLN A O 1
ATOM 1252 N N . LYS A 1 83 ? -22.746 0.044 -6.973 1.00 0.00 152 LYS A N 1
ATOM 1253 C CA . LYS A 1 83 ? -24.079 0.617 -6.825 1.00 0.00 152 LYS A CA 1
ATOM 1254 C C . LYS A 1 83 ? -24.229 1.871 -7.679 1.00 0.00 152 LYS A C 1
ATOM 1255 O O . LYS A 1 83 ? -24.072 2.990 -7.190 1.00 0.00 152 LYS A O 1
ATOM 1274 N N . LYS A 1 84 ? -24.537 1.678 -8.957 1.00 0.00 153 LYS A N 1
ATOM 1275 C CA . LYS A 1 84 ? -24.712 2.793 -9.880 1.00 0.00 153 LYS A CA 1
ATOM 1276 C C . LYS A 1 84 ? -26.175 3.220 -9.946 1.00 0.00 153 LYS A C 1
ATOM 1277 O O . LYS A 1 84 ? -26.926 2.764 -10.807 1.00 0.00 153 LYS A O 1
ATOM 1296 N N . SER A 1 85 ? -26.572 4.099 -9.030 1.00 0.00 154 SER A N 1
ATOM 1297 C CA . SER A 1 85 ? -27.946 4.585 -8.983 1.00 0.00 154 SER A CA 1
ATOM 1298 C C . SER A 1 85 ? -28.238 5.503 -10.167 1.00 0.00 154 SER A C 1
ATOM 1299 O O . SER A 1 85 ? -27.358 6.218 -10.644 1.00 0.00 154 SER A O 1
ATOM 1307 N N . GLY A 1 86 ? -29.482 5.477 -10.635 1.00 0.00 155 GLY A N 1
ATOM 1308 C CA . GLY A 1 86 ? -29.869 6.310 -11.759 1.00 0.00 155 GLY A CA 1
ATOM 1309 C C . GLY A 1 86 ? -29.667 5.617 -13.092 1.00 0.00 155 GLY A C 1
ATOM 1310 O O . GLY A 1 86 ? -28.956 4.617 -13.194 1.00 0.00 155 GLY A O 1
ATOM 1314 N N . PRO A 1 87 ? -30.306 6.151 -14.143 1.00 0.00 156 PRO A N 1
ATOM 1315 C CA . PRO A 1 87 ? -30.210 5.592 -15.495 1.00 0.00 156 PRO A CA 1
ATOM 1316 C C . PRO A 1 87 ? -28.828 5.792 -16.108 1.00 0.00 156 PRO A C 1
ATOM 1317 O O . PRO A 1 87 ? -27.938 6.368 -15.482 1.00 0.00 156 PRO A O 1
ATOM 1328 N N . SER A 1 88 ? -28.656 5.313 -17.336 1.00 0.00 157 SER A N 1
ATOM 1329 C CA . SER A 1 88 ? -27.380 5.437 -18.033 1.00 0.00 157 SER A CA 1
ATOM 1330 C C . SER A 1 88 ? -27.378 6.657 -18.948 1.00 0.00 157 SER A C 1
ATOM 1331 O O . SER A 1 88 ? -28.407 7.023 -19.517 1.00 0.00 157 SER A O 1
ATOM 1339 N N . SER A 1 89 ? -26.214 7.283 -19.086 1.00 0.00 158 SER A N 1
ATOM 1340 C CA . SER A 1 89 ? -26.076 8.465 -19.930 1.00 0.00 158 SER A CA 1
ATOM 1341 C C . SER A 1 89 ? -26.388 8.132 -21.386 1.00 0.00 158 SER A C 1
ATOM 1342 O O . SER A 1 89 ? -26.117 7.027 -21.853 1.00 0.00 158 SER A O 1
ATOM 1350 N N . GLY A 1 90 ? -26.959 9.099 -22.098 1.00 0.00 159 GLY A N 1
ATOM 1351 C CA . GLY A 1 90 ? -27.298 8.890 -23.494 1.00 0.00 159 GLY A CA 1
ATOM 1352 C C . GLY A 1 90 ? -26.816 10.019 -24.383 1.00 0.00 159 GLY A C 1
ATOM 1353 O O . GLY A 1 90 ? -26.721 9.862 -25.600 1.00 0.00 159 GLY A O 1
ATOM 1357 N N . GLY A 1 1 ? -13.203 -9.310 -1.467 1.00 0.00 70 GLY A N 2
ATOM 1358 C CA . GLY A 1 1 ? -13.778 -9.773 -0.218 1.00 0.00 70 GLY A CA 2
ATOM 1359 C C . GLY A 1 1 ? -12.889 -9.478 0.974 1.00 0.00 70 GLY A C 2
ATOM 1360 O O . GLY A 1 1 ? -12.319 -10.391 1.573 1.00 0.00 70 GLY A O 2
ATOM 1364 N N . SER A 1 2 ? -12.769 -8.200 1.319 1.00 0.00 71 SER A N 2
ATOM 1365 C CA . SER A 1 2 ? -11.938 -7.787 2.444 1.00 0.00 71 SER A CA 2
ATOM 1366 C C . SER A 1 2 ? -12.700 -6.836 3.362 1.00 0.00 71 SER A C 2
ATOM 1367 O O . SER A 1 2 ? -13.335 -5.887 2.902 1.00 0.00 71 SER A O 2
ATOM 1375 N N . SER A 1 3 ? -12.633 -7.098 4.663 1.00 0.00 72 SER A N 2
ATOM 1376 C CA . SER A 1 3 ? -13.319 -6.269 5.647 1.00 0.00 72 SER A CA 2
ATOM 1377 C C . SER A 1 3 ? -12.345 -5.309 6.322 1.00 0.00 72 SER A C 2
ATOM 1378 O O . SER A 1 3 ? -11.469 -5.725 7.079 1.00 0.00 72 SER A O 2
ATOM 1386 N N . GLY A 1 4 ? -12.505 -4.019 6.041 1.00 0.00 73 GLY A N 2
ATOM 1387 C CA . GLY A 1 4 ? -11.633 -3.018 6.629 1.00 0.00 73 GLY A CA 2
ATOM 1388 C C . GLY A 1 4 ? -12.369 -2.093 7.578 1.00 0.00 73 GLY A C 2
ATOM 1389 O O . GLY A 1 4 ? -1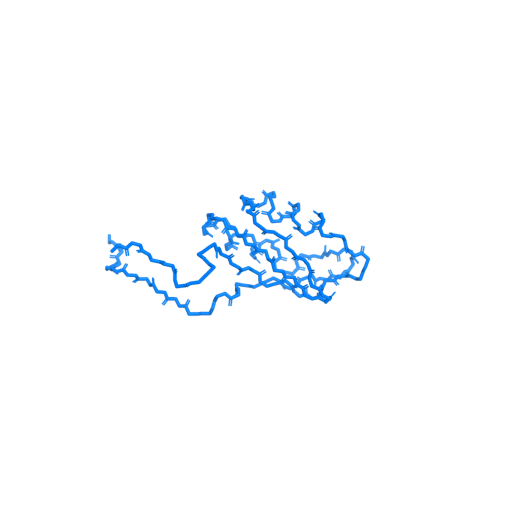3.159 -2.544 8.407 1.00 0.00 73 GLY A O 2
ATOM 1393 N N . SER A 1 5 ? -12.108 -0.795 7.458 1.00 0.00 74 SER A N 2
ATOM 1394 C CA . SER A 1 5 ? -12.747 0.195 8.316 1.00 0.00 74 SER A CA 2
ATOM 1395 C C . SER A 1 5 ? -13.845 0.940 7.562 1.00 0.00 74 SER A C 2
ATOM 1396 O O . SER A 1 5 ? -13.829 1.012 6.333 1.00 0.00 74 SER A O 2
ATOM 1404 N N . SER A 1 6 ? -14.797 1.492 8.308 1.00 0.00 75 SER A N 2
ATOM 1405 C CA . SER A 1 6 ? -15.905 2.228 7.711 1.00 0.00 75 SER A CA 2
ATOM 1406 C C . SER A 1 6 ? -15.437 3.580 7.183 1.00 0.00 75 SER A C 2
ATOM 1407 O O . SER A 1 6 ? -14.568 4.223 7.771 1.00 0.00 75 SER A O 2
ATOM 1415 N N . GLY A 1 7 ? -16.020 4.007 6.066 1.00 0.00 76 GLY A N 2
ATOM 1416 C CA . GLY A 1 7 ? -15.650 5.281 5.476 1.00 0.00 76 GLY A CA 2
ATOM 1417 C C . GLY A 1 7 ? -16.328 5.520 4.142 1.00 0.00 76 GLY A C 2
ATOM 1418 O O . GLY A 1 7 ? -17.232 4.780 3.756 1.00 0.00 76 GLY A O 2
ATOM 1422 N N . ASN A 1 8 ? -15.892 6.558 3.436 1.00 0.00 77 ASN A N 2
ATOM 1423 C CA . ASN A 1 8 ? -16.466 6.895 2.138 1.00 0.00 77 ASN A CA 2
ATOM 1424 C C . ASN A 1 8 ? -15.412 6.804 1.038 1.00 0.00 77 ASN A C 2
ATOM 1425 O O . ASN A 1 8 ? -15.644 6.205 -0.012 1.00 0.00 77 ASN A O 2
ATOM 1436 N N . THR A 1 9 ? -14.252 7.404 1.287 1.00 0.00 78 THR A N 2
ATOM 1437 C CA . THR A 1 9 ? -13.162 7.392 0.319 1.00 0.00 78 THR A CA 2
ATOM 1438 C C . THR A 1 9 ? -13.026 6.024 -0.338 1.00 0.00 78 THR A C 2
ATOM 1439 O O . THR A 1 9 ? -13.524 5.024 0.179 1.00 0.00 78 THR A O 2
ATOM 1450 N N . TRP A 1 10 ? -12.349 5.986 -1.481 1.00 0.00 79 TRP A N 2
ATOM 1451 C CA . TRP A 1 10 ? -12.147 4.739 -2.209 1.00 0.00 79 TRP A CA 2
ATOM 1452 C C . TRP A 1 10 ? -11.180 3.825 -1.465 1.00 0.00 79 TRP A C 2
ATOM 1453 O O . TRP A 1 10 ? -10.644 4.191 -0.418 1.00 0.00 79 TRP A O 2
ATOM 1474 N N . LYS A 1 11 ? -10.960 2.633 -2.010 1.00 0.00 80 LYS A N 2
ATOM 1475 C CA . LYS A 1 11 ? -10.055 1.667 -1.399 1.00 0.00 80 LYS A CA 2
ATOM 1476 C C . LYS A 1 11 ? -9.404 0.785 -2.460 1.00 0.00 80 LYS A C 2
ATOM 1477 O O . LYS A 1 11 ? -10.088 0.057 -3.181 1.00 0.00 80 LYS A O 2
ATOM 1496 N N . ILE A 1 12 ? -8.080 0.855 -2.550 1.00 0.00 81 ILE A N 2
ATOM 1497 C CA . ILE A 1 12 ? -7.338 0.060 -3.521 1.00 0.00 81 ILE A CA 2
ATOM 1498 C C . ILE A 1 12 ? -6.402 -0.923 -2.826 1.00 0.00 81 ILE A C 2
ATOM 1499 O O . ILE A 1 12 ? -5.520 -0.525 -2.065 1.00 0.00 81 ILE A O 2
ATOM 1515 N N . PHE A 1 13 ? -6.599 -2.209 -3.095 1.00 0.00 82 PHE A N 2
ATOM 1516 C CA . PHE A 1 13 ? -5.771 -3.251 -2.496 1.00 0.00 82 PHE A CA 2
ATOM 1517 C C . PHE A 1 13 ? -4.458 -3.406 -3.257 1.00 0.00 82 PHE A C 2
ATOM 1518 O O . PHE A 1 13 ? -4.451 -3.596 -4.474 1.00 0.00 82 PHE A O 2
ATOM 1535 N N . VAL A 1 14 ? -3.347 -3.324 -2.532 1.00 0.00 83 VAL A N 2
ATOM 1536 C CA . VAL A 1 14 ? -2.027 -3.455 -3.137 1.00 0.00 83 VAL A CA 2
ATOM 1537 C C . VAL A 1 14 ? -1.278 -4.655 -2.566 1.00 0.00 83 VAL A C 2
ATOM 1538 O O . VAL A 1 14 ? -0.873 -4.651 -1.405 1.00 0.00 83 VAL A O 2
ATOM 1551 N N . GLY A 1 15 ? -1.098 -5.681 -3.392 1.00 0.00 84 GLY A N 2
ATOM 1552 C CA . GLY A 1 15 ? -0.397 -6.873 -2.952 1.00 0.00 84 GLY A CA 2
ATOM 1553 C C . GLY A 1 15 ? 1.000 -6.971 -3.531 1.00 0.00 84 GLY A C 2
ATOM 1554 O O . GLY A 1 15 ? 1.436 -6.091 -4.271 1.00 0.00 84 GLY A O 2
ATOM 1558 N N . ASN A 1 16 ? 1.705 -8.045 -3.192 1.00 0.00 85 ASN A N 2
ATOM 1559 C CA . ASN A 1 16 ? 3.063 -8.254 -3.681 1.00 0.00 85 ASN A CA 2
ATOM 1560 C C . ASN A 1 16 ? 3.947 -7.052 -3.364 1.00 0.00 85 ASN A C 2
ATOM 1561 O O . ASN A 1 16 ? 4.761 -6.631 -4.187 1.00 0.00 85 ASN A O 2
ATOM 1572 N N . VAL A 1 17 ? 3.781 -6.502 -2.165 1.00 0.00 86 VAL A N 2
ATOM 1573 C CA . VAL A 1 17 ? 4.564 -5.349 -1.738 1.00 0.00 86 VAL A CA 2
ATOM 1574 C C . VAL A 1 17 ? 5.942 -5.773 -1.244 1.00 0.00 86 VAL A C 2
ATOM 1575 O O . VAL A 1 17 ? 6.067 -6.439 -0.216 1.00 0.00 86 VAL A O 2
ATOM 1588 N N . SER A 1 18 ? 6.976 -5.382 -1.982 1.00 0.00 87 SER A N 2
ATOM 1589 C CA . SER A 1 18 ? 8.347 -5.725 -1.621 1.00 0.00 87 SER A CA 2
ATOM 1590 C C . SER A 1 18 ? 8.551 -5.628 -0.112 1.00 0.00 87 SER A C 2
ATOM 1591 O O . SER A 1 18 ? 8.198 -4.626 0.510 1.00 0.00 87 SER A O 2
ATOM 1599 N N . ALA A 1 19 ? 9.124 -6.676 0.469 1.00 0.00 88 ALA A N 2
ATOM 1600 C CA . ALA A 1 19 ? 9.378 -6.710 1.904 1.00 0.00 88 ALA A CA 2
ATOM 1601 C C . ALA A 1 19 ? 10.155 -5.477 2.353 1.00 0.00 88 ALA A C 2
ATOM 1602 O O . ALA A 1 19 ? 9.987 -5.000 3.475 1.00 0.00 88 ALA A O 2
ATOM 1609 N N . ALA A 1 20 ? 11.007 -4.967 1.470 1.00 0.00 89 ALA A N 2
ATOM 1610 C CA . ALA A 1 20 ? 11.810 -3.789 1.776 1.00 0.00 89 ALA A CA 2
ATOM 1611 C C . ALA A 1 20 ? 11.167 -2.526 1.212 1.00 0.00 89 ALA A C 2
ATOM 1612 O O . ALA A 1 20 ? 11.861 -1.587 0.820 1.00 0.00 89 ALA A O 2
ATOM 1619 N N . CYS A 1 21 ? 9.840 -2.510 1.174 1.00 0.00 90 CYS A N 2
ATOM 1620 C CA . CYS A 1 21 ? 9.104 -1.361 0.656 1.00 0.00 90 CYS A CA 2
ATOM 1621 C C . CYS A 1 21 ? 8.586 -0.489 1.795 1.00 0.00 90 CYS A C 2
ATOM 1622 O O . CYS A 1 21 ? 8.283 -0.982 2.882 1.00 0.00 90 CYS A O 2
ATOM 1630 N N . THR A 1 22 ? 8.489 0.812 1.540 1.00 0.00 91 THR A N 2
ATOM 1631 C CA . THR A 1 22 ? 8.011 1.754 2.544 1.00 0.00 91 THR A CA 2
ATOM 1632 C C . THR A 1 22 ? 6.651 2.326 2.159 1.00 0.00 91 THR A C 2
ATOM 1633 O O . THR A 1 22 ? 6.296 2.368 0.981 1.00 0.00 91 THR A O 2
ATOM 1644 N N . SER A 1 23 ? 5.894 2.765 3.159 1.00 0.00 92 SER A N 2
ATOM 1645 C CA . SER A 1 23 ? 4.571 3.332 2.925 1.00 0.00 92 SER A CA 2
ATOM 1646 C C . SER A 1 23 ? 4.655 4.547 2.006 1.00 0.00 92 SER A C 2
ATOM 1647 O O . SER A 1 23 ? 3.992 4.602 0.971 1.00 0.00 92 SER A O 2
ATOM 1655 N N . GLN A 1 24 ? 5.476 5.518 2.394 1.00 0.00 93 GLN A N 2
ATOM 1656 C CA . GLN A 1 24 ? 5.646 6.733 1.606 1.00 0.00 93 GLN A CA 2
ATOM 1657 C C . GLN A 1 24 ? 5.755 6.407 0.120 1.00 0.00 93 GLN A C 2
ATOM 1658 O O . GLN A 1 24 ? 5.297 7.173 -0.728 1.00 0.00 93 GLN A O 2
ATOM 1672 N N . GLU A 1 25 ? 6.363 5.266 -0.188 1.00 0.00 94 GLU A N 2
ATOM 1673 C CA . GLU A 1 25 ? 6.532 4.841 -1.573 1.00 0.00 94 GLU A CA 2
ATOM 1674 C C . GLU A 1 25 ? 5.181 4.687 -2.264 1.00 0.00 94 GLU A C 2
ATOM 1675 O O . GLU A 1 25 ? 4.856 5.431 -3.190 1.00 0.00 94 GLU A O 2
ATOM 1687 N N . LEU A 1 26 ? 4.396 3.717 -1.807 1.00 0.00 95 LEU A N 2
ATOM 1688 C CA . LEU A 1 26 ? 3.079 3.464 -2.380 1.00 0.00 95 LEU A CA 2
ATOM 1689 C C . LEU A 1 26 ? 2.253 4.745 -2.432 1.00 0.00 95 LEU A C 2
ATOM 1690 O O . LEU A 1 26 ? 1.656 5.069 -3.459 1.00 0.00 95 LEU A O 2
ATOM 1706 N N . ARG A 1 27 ? 2.224 5.470 -1.318 1.00 0.00 96 ARG A N 2
ATOM 1707 C CA . ARG A 1 27 ? 1.472 6.716 -1.237 1.00 0.00 96 ARG A CA 2
ATOM 1708 C C . ARG A 1 27 ? 1.854 7.657 -2.375 1.00 0.00 96 ARG A C 2
ATOM 1709 O O . ARG A 1 27 ? 0.989 8.214 -3.051 1.00 0.00 96 ARG A O 2
ATOM 1730 N N . SER A 1 28 ? 3.156 7.830 -2.581 1.00 0.00 97 SER A N 2
ATOM 1731 C CA . SER A 1 28 ? 3.653 8.707 -3.635 1.00 0.00 97 SER A CA 2
ATOM 1732 C C . SER A 1 28 ? 3.072 8.313 -4.989 1.00 0.00 97 SER A C 2
ATOM 1733 O O . SER A 1 28 ? 2.600 9.163 -5.746 1.00 0.00 97 SER A O 2
ATOM 1741 N N . LEU A 1 29 ? 3.110 7.020 -5.288 1.00 0.00 98 LEU A N 2
ATOM 1742 C CA . LEU A 1 29 ? 2.587 6.511 -6.552 1.00 0.00 98 LEU A CA 2
ATOM 1743 C C . LEU A 1 29 ? 1.145 6.960 -6.764 1.00 0.00 98 LEU A C 2
ATOM 1744 O O . LEU A 1 29 ? 0.850 7.720 -7.687 1.00 0.00 98 LEU A O 2
ATOM 1760 N N . PHE A 1 30 ? 0.250 6.486 -5.904 1.00 0.00 99 PHE A N 2
ATOM 1761 C CA . PHE A 1 30 ? -1.162 6.840 -5.996 1.00 0.00 99 PHE A CA 2
ATOM 1762 C C . PHE A 1 30 ? -1.345 8.355 -5.987 1.00 0.00 99 PHE A C 2
ATOM 1763 O O . PHE A 1 30 ? -2.124 8.901 -6.768 1.00 0.00 99 PHE A O 2
ATOM 1780 N N . GLU A 1 31 ? -0.621 9.027 -5.097 1.00 0.00 100 GLU A N 2
ATOM 1781 C CA . GLU A 1 31 ? -0.705 10.478 -4.985 1.00 0.00 100 GLU A CA 2
ATOM 1782 C C . GLU A 1 31 ? -0.473 11.143 -6.339 1.00 0.00 100 GLU A C 2
ATOM 1783 O O . GLU A 1 31 ? -1.168 12.092 -6.704 1.00 0.00 100 GLU A O 2
ATOM 1795 N N . ARG A 1 32 ? 0.508 10.637 -7.080 1.00 0.00 101 ARG A N 2
ATOM 1796 C CA . ARG A 1 32 ? 0.833 11.182 -8.392 1.00 0.00 101 ARG A CA 2
ATOM 1797 C C . ARG A 1 32 ? -0.266 10.863 -9.401 1.00 0.00 101 ARG A C 2
ATOM 1798 O O . ARG A 1 32 ? -0.582 11.678 -10.268 1.00 0.00 101 ARG A O 2
ATOM 1819 N N . ARG A 1 33 ? -0.845 9.672 -9.281 1.00 0.00 102 ARG A N 2
ATOM 1820 C CA . ARG A 1 33 ? -1.908 9.245 -10.183 1.00 0.00 102 ARG A CA 2
ATOM 1821 C C . ARG A 1 33 ? -3.259 9.785 -9.725 1.00 0.00 102 ARG A C 2
ATOM 1822 O O . ARG A 1 33 ? -4.302 9.411 -10.260 1.00 0.00 102 ARG A O 2
ATOM 1843 N N . GLY A 1 34 ? -3.232 10.667 -8.730 1.00 0.00 103 GLY A N 2
ATOM 1844 C CA . GLY A 1 34 ? -4.461 11.244 -8.217 1.00 0.00 103 GLY A CA 2
ATOM 1845 C C . GLY A 1 34 ? -4.371 11.583 -6.742 1.00 0.00 103 GLY A C 2
ATOM 1846 O O . GLY A 1 34 ? -3.365 11.296 -6.093 1.00 0.00 103 GLY A O 2
ATOM 1850 N N . ARG A 1 35 ? -5.423 12.198 -6.213 1.00 0.00 104 ARG A N 2
ATOM 1851 C CA . ARG A 1 35 ? -5.457 12.579 -4.806 1.00 0.00 104 ARG A CA 2
ATOM 1852 C C . ARG A 1 35 ? -5.507 11.346 -3.909 1.00 0.00 104 ARG A C 2
ATOM 1853 O O . ARG A 1 35 ? -6.190 10.369 -4.216 1.00 0.00 104 ARG A O 2
ATOM 1874 N N . VAL A 1 36 ? -4.778 11.398 -2.798 1.00 0.00 105 VAL A N 2
ATOM 1875 C CA . VAL A 1 36 ? -4.739 10.286 -1.856 1.00 0.00 105 VAL A CA 2
ATOM 1876 C C . VAL A 1 36 ? -4.986 10.765 -0.430 1.00 0.00 105 VAL A C 2
ATOM 1877 O O . VAL A 1 36 ? -4.138 11.428 0.168 1.00 0.00 105 VAL A O 2
ATOM 1890 N N . ILE A 1 37 ? -6.152 10.425 0.109 1.00 0.00 106 ILE A N 2
ATOM 1891 C CA . ILE A 1 37 ? -6.509 10.819 1.466 1.00 0.00 106 ILE A CA 2
ATOM 1892 C C . ILE A 1 37 ? -5.824 9.927 2.496 1.00 0.00 106 ILE A C 2
ATOM 1893 O O . ILE A 1 37 ? -5.006 10.393 3.288 1.00 0.00 106 ILE A O 2
ATOM 1909 N N . GLU A 1 38 ? -6.163 8.642 2.477 1.00 0.00 107 GLU A N 2
ATOM 1910 C CA . GLU A 1 38 ? -5.579 7.685 3.410 1.00 0.00 107 GLU A CA 2
ATOM 1911 C C . GLU A 1 38 ? -4.668 6.702 2.681 1.00 0.00 107 GLU A C 2
ATOM 1912 O O . GLU A 1 38 ? -4.912 6.352 1.525 1.00 0.00 107 GLU A O 2
ATOM 1924 N N . CYS A 1 39 ? -3.616 6.262 3.363 1.00 0.00 108 CYS A N 2
ATOM 1925 C CA . CYS A 1 39 ? -2.667 5.320 2.781 1.00 0.00 108 CYS A CA 2
ATOM 1926 C C . CYS A 1 39 ? -1.983 4.496 3.867 1.00 0.00 108 CYS A C 2
ATOM 1927 O O . CYS A 1 39 ? -1.154 5.008 4.619 1.00 0.00 108 CYS A O 2
ATOM 1935 N N . ASP A 1 40 ? -2.337 3.218 3.943 1.00 0.00 109 ASP A N 2
ATOM 1936 C CA . ASP A 1 40 ? -1.759 2.322 4.937 1.00 0.00 109 ASP A CA 2
ATOM 1937 C C . ASP A 1 40 ? -1.138 1.098 4.271 1.00 0.00 109 ASP A C 2
ATOM 1938 O O . ASP A 1 40 ? -1.580 0.667 3.206 1.00 0.00 109 ASP A O 2
ATOM 1947 N N . VAL A 1 41 ? -0.110 0.542 4.905 1.00 0.00 110 VAL A N 2
ATOM 1948 C CA . VAL A 1 41 ? 0.571 -0.632 4.373 1.00 0.00 110 VAL A CA 2
ATOM 1949 C C . VAL A 1 41 ? 0.473 -1.808 5.338 1.00 0.00 110 VAL A C 2
ATOM 1950 O O . VAL A 1 41 ? 0.747 -1.671 6.531 1.00 0.00 110 VAL A O 2
ATOM 1963 N N . VAL A 1 42 ? 0.080 -2.965 4.815 1.00 0.00 111 VAL A N 2
ATOM 1964 C CA . VAL A 1 42 ? -0.053 -4.167 5.629 1.00 0.00 111 VAL A CA 2
ATOM 1965 C C . VAL A 1 42 ? 1.144 -5.092 5.443 1.00 0.00 111 VAL A C 2
ATOM 1966 O O . VAL A 1 42 ? 2.000 -4.855 4.591 1.00 0.00 111 VAL A O 2
ATOM 1979 N N . LYS A 1 43 ? 1.198 -6.149 6.247 1.00 0.00 112 LYS A N 2
ATOM 1980 C CA . LYS A 1 43 ? 2.289 -7.113 6.172 1.00 0.00 112 LYS A CA 2
ATOM 1981 C C . LYS A 1 43 ? 2.800 -7.245 4.741 1.00 0.00 112 LYS A C 2
ATOM 1982 O O . LYS A 1 43 ? 3.859 -6.719 4.398 1.00 0.00 112 LYS A O 2
ATOM 2001 N N . ASP A 1 44 ? 2.041 -7.950 3.909 1.00 0.00 113 ASP A N 2
ATOM 2002 C CA . ASP A 1 44 ? 2.415 -8.150 2.514 1.00 0.00 113 ASP A CA 2
ATOM 2003 C C . ASP A 1 44 ? 1.565 -7.280 1.593 1.00 0.00 113 ASP A C 2
ATOM 2004 O O . ASP A 1 44 ? 2.057 -6.740 0.603 1.00 0.00 113 ASP A O 2
ATOM 2013 N N . TYR A 1 45 ? 0.285 -7.151 1.926 1.00 0.00 114 TYR A N 2
ATOM 2014 C CA . TYR A 1 45 ? -0.635 -6.350 1.128 1.00 0.00 114 TYR A CA 2
ATOM 2015 C C . TYR A 1 45 ? -0.683 -4.911 1.631 1.00 0.00 114 TYR A C 2
ATOM 2016 O O . TYR A 1 45 ? 0.064 -4.532 2.533 1.00 0.00 114 TYR A O 2
ATOM 2034 N N . ALA A 1 46 ? -1.567 -4.113 1.041 1.00 0.00 115 ALA A N 2
ATOM 2035 C CA . ALA A 1 46 ? -1.716 -2.717 1.430 1.00 0.00 115 ALA A CA 2
ATOM 2036 C C . ALA A 1 46 ? -3.121 -2.208 1.126 1.00 0.00 115 ALA A C 2
ATOM 2037 O O . ALA A 1 46 ? -3.925 -2.908 0.510 1.00 0.00 115 ALA A O 2
ATOM 2044 N N . PHE A 1 47 ? -3.411 -0.987 1.563 1.00 0.00 116 PHE A N 2
ATOM 2045 C CA . PHE A 1 47 ? -4.721 -0.386 1.339 1.00 0.00 116 PHE A CA 2
ATOM 2046 C C . PHE A 1 47 ? -4.602 1.124 1.160 1.00 0.00 116 PHE A C 2
ATOM 2047 O O . PHE A 1 47 ? -4.282 1.849 2.103 1.00 0.00 116 PHE A O 2
ATOM 2064 N N . VAL A 1 48 ? -4.862 1.592 -0.056 1.00 0.00 117 VAL A N 2
ATOM 2065 C CA . VAL A 1 48 ? -4.786 3.016 -0.360 1.00 0.00 117 VAL A CA 2
ATOM 2066 C C . VAL A 1 48 ? -6.154 3.572 -0.738 1.00 0.00 117 VAL A C 2
ATOM 2067 O O . VAL A 1 48 ? -6.797 3.088 -1.670 1.00 0.00 117 VAL A O 2
ATOM 2080 N N . HIS A 1 49 ? -6.595 4.592 -0.009 1.00 0.00 118 HIS A N 2
ATOM 2081 C CA . HIS A 1 49 ? -7.888 5.216 -0.268 1.00 0.00 118 HIS A CA 2
ATOM 2082 C C . HIS A 1 49 ? -7.720 6.496 -1.081 1.00 0.00 118 HIS A C 2
ATOM 2083 O O . HIS A 1 49 ? -6.871 7.332 -0.772 1.00 0.00 118 HIS A O 2
ATOM 2097 N N . MET A 1 50 ? -8.535 6.642 -2.121 1.00 0.00 119 MET A N 2
ATOM 2098 C CA . MET A 1 50 ? -8.477 7.821 -2.977 1.00 0.00 119 MET A CA 2
ATOM 2099 C C . MET A 1 50 ? -9.832 8.519 -3.035 1.00 0.00 119 MET A C 2
ATOM 2100 O O . MET A 1 50 ? -10.871 7.893 -2.825 1.00 0.00 119 MET A O 2
ATOM 2114 N N . GLU A 1 51 ? -9.813 9.817 -3.320 1.00 0.00 120 GLU A N 2
ATOM 2115 C CA . GLU A 1 51 ? -11.041 10.598 -3.403 1.00 0.00 120 GLU A CA 2
ATOM 2116 C C . GLU A 1 51 ? -11.639 10.525 -4.806 1.00 0.00 120 GLU A C 2
ATOM 2117 O O . GLU A 1 51 ? -12.788 10.121 -4.983 1.00 0.00 120 GLU A O 2
ATOM 2129 N N . LYS A 1 52 ? -10.850 10.918 -5.800 1.00 0.00 121 LYS A N 2
ATOM 2130 C CA . LYS A 1 52 ? -11.298 10.897 -7.187 1.00 0.00 121 LYS A CA 2
ATOM 2131 C C . LYS A 1 52 ? -11.368 9.467 -7.714 1.00 0.00 121 LYS A C 2
ATOM 2132 O O . LYS A 1 52 ? -10.371 8.746 -7.713 1.00 0.00 121 LYS A O 2
ATOM 2151 N N . GLU A 1 53 ? -12.553 9.065 -8.164 1.00 0.00 122 GLU A N 2
ATOM 2152 C CA . GLU A 1 53 ? -12.752 7.721 -8.695 1.00 0.00 122 GLU A CA 2
ATOM 2153 C C . GLU A 1 53 ? -11.962 7.524 -9.986 1.00 0.00 122 GLU A C 2
ATOM 2154 O O . GLU A 1 53 ? -11.140 6.615 -10.090 1.00 0.00 122 GLU A O 2
ATOM 2166 N N . ALA A 1 54 ? -12.221 8.382 -10.967 1.00 0.00 123 ALA A N 2
ATOM 2167 C CA . ALA A 1 54 ? -11.534 8.303 -12.251 1.00 0.00 123 ALA A CA 2
ATOM 2168 C C . ALA A 1 54 ? -10.037 8.083 -12.060 1.00 0.00 123 ALA A C 2
ATOM 2169 O O . ALA A 1 54 ? -9.454 7.175 -12.652 1.00 0.00 123 ALA A O 2
ATOM 2176 N N . ASP A 1 55 ? -9.422 8.920 -11.233 1.00 0.00 124 ASP A N 2
ATOM 2177 C CA . ASP A 1 55 ? -7.992 8.816 -10.964 1.00 0.00 124 ASP A CA 2
ATOM 2178 C C . ASP A 1 55 ? -7.655 7.474 -10.323 1.00 0.00 124 ASP A C 2
ATOM 2179 O O . ASP A 1 55 ? -6.628 6.870 -10.628 1.00 0.00 124 ASP A O 2
ATOM 2188 N N . ALA A 1 56 ? -8.528 7.013 -9.433 1.00 0.00 125 ALA A N 2
ATOM 2189 C CA . ALA A 1 56 ? -8.324 5.742 -8.750 1.00 0.00 125 ALA A CA 2
ATOM 2190 C C . ALA A 1 56 ? -8.058 4.619 -9.747 1.00 0.00 125 ALA A C 2
ATOM 2191 O O . ALA A 1 56 ? -6.982 4.020 -9.751 1.00 0.00 125 ALA A O 2
ATOM 2198 N N . LYS A 1 57 ? -9.044 4.339 -10.592 1.00 0.00 126 LYS A N 2
ATOM 2199 C CA . LYS A 1 57 ? -8.917 3.288 -11.596 1.00 0.00 126 LYS A CA 2
ATOM 2200 C C . LYS A 1 57 ? -7.669 3.498 -12.447 1.00 0.00 126 LYS A C 2
ATOM 2201 O O . LYS A 1 57 ? -6.820 2.612 -12.550 1.00 0.00 126 LYS A O 2
ATOM 2220 N N . ALA A 1 58 ? -7.563 4.675 -13.055 1.00 0.00 127 ALA A N 2
ATOM 2221 C CA . ALA A 1 58 ? -6.417 5.001 -13.895 1.00 0.00 127 ALA A CA 2
ATOM 2222 C C . ALA A 1 58 ? -5.119 4.497 -13.273 1.00 0.00 127 ALA A C 2
ATOM 2223 O O . ALA A 1 58 ? -4.318 3.837 -13.934 1.00 0.00 127 ALA A O 2
ATOM 2230 N N . ALA A 1 59 ? -4.919 4.812 -11.997 1.00 0.00 128 ALA A N 2
ATOM 2231 C CA . ALA A 1 59 ? -3.719 4.390 -11.286 1.00 0.00 128 ALA A CA 2
ATOM 2232 C C . ALA A 1 59 ? -3.581 2.871 -11.294 1.00 0.00 128 ALA A C 2
ATOM 2233 O O . ALA A 1 59 ? -2.546 2.335 -11.689 1.00 0.00 128 ALA A O 2
ATOM 2240 N N . ILE A 1 60 ? -4.631 2.184 -10.857 1.00 0.00 129 ILE A N 2
ATOM 2241 C CA . ILE A 1 60 ? -4.627 0.727 -10.815 1.00 0.00 129 ILE A CA 2
ATOM 2242 C C . ILE A 1 60 ? -4.154 0.141 -12.141 1.00 0.00 129 ILE A C 2
ATOM 2243 O O . ILE A 1 60 ? -3.555 -0.934 -12.177 1.00 0.00 129 ILE A O 2
ATOM 2259 N N . ALA A 1 61 ? -4.426 0.855 -13.228 1.00 0.00 130 ALA A N 2
ATOM 2260 C CA . ALA A 1 61 ? -4.025 0.408 -14.556 1.00 0.00 130 ALA A CA 2
ATOM 2261 C C . ALA A 1 61 ? -2.530 0.614 -14.777 1.00 0.00 130 ALA A C 2
ATOM 2262 O O . ALA A 1 61 ? -1.836 -0.279 -15.261 1.00 0.00 130 ALA A O 2
ATOM 2269 N N . GLN A 1 62 ? -2.042 1.797 -14.419 1.00 0.00 131 GLN A N 2
ATOM 2270 C CA . GLN A 1 62 ? -0.629 2.121 -14.580 1.00 0.00 131 GLN A CA 2
ATOM 2271 C C . GLN A 1 62 ? 0.188 1.590 -13.407 1.00 0.00 131 GLN A C 2
ATOM 2272 O O . GLN A 1 62 ? 1.413 1.715 -13.383 1.00 0.00 131 GLN A O 2
ATOM 2286 N N . LEU A 1 63 ? -0.497 0.996 -12.436 1.00 0.00 132 LEU A N 2
ATOM 2287 C CA . LEU A 1 63 ? 0.165 0.446 -11.259 1.00 0.00 132 LEU A CA 2
ATOM 2288 C C . LEU A 1 63 ? 0.125 -1.079 -11.274 1.00 0.00 132 LEU A C 2
ATOM 2289 O O . LEU A 1 63 ? 1.146 -1.739 -11.085 1.00 0.00 132 LEU A O 2
ATOM 2305 N N . ASN A 1 64 ? -1.062 -1.632 -11.503 1.00 0.00 133 ASN A N 2
ATOM 2306 C CA . ASN A 1 64 ? -1.236 -3.079 -11.545 1.00 0.00 133 ASN A CA 2
ATOM 2307 C C . ASN A 1 64 ? -0.140 -3.735 -12.380 1.00 0.00 133 ASN A C 2
ATOM 2308 O O . ASN A 1 64 ? -0.250 -3.832 -13.601 1.00 0.00 133 ASN A O 2
ATOM 2319 N N . GLY A 1 65 ? 0.918 -4.183 -11.710 1.00 0.00 134 GLY A N 2
ATOM 2320 C CA . GLY A 1 65 ? 2.019 -4.824 -12.406 1.00 0.00 134 GLY A CA 2
ATOM 2321 C C . GLY A 1 65 ? 3.304 -4.024 -12.319 1.00 0.00 134 GLY A C 2
ATOM 2322 O O . GLY A 1 65 ? 4.391 -4.591 -12.214 1.00 0.00 134 GLY A O 2
ATOM 2326 N N . LYS A 1 66 ? 3.180 -2.702 -12.365 1.00 0.00 135 LYS A N 2
ATOM 2327 C CA . LYS A 1 66 ? 4.340 -1.822 -12.291 1.00 0.00 135 LYS A CA 2
ATOM 2328 C C . LYS 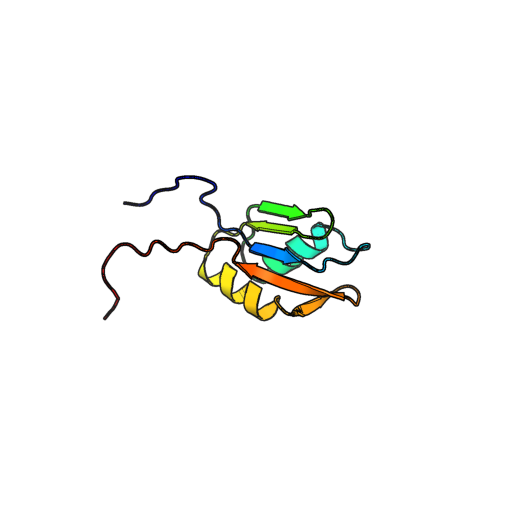A 1 66 ? 5.380 -2.372 -11.320 1.00 0.00 135 LYS A C 2
ATOM 2329 O O . LYS A 1 66 ? 5.085 -2.605 -10.148 1.00 0.00 135 LYS A O 2
ATOM 2348 N N . GLU A 1 67 ? 6.597 -2.575 -11.815 1.00 0.00 136 GLU A N 2
ATOM 2349 C CA . GLU A 1 67 ? 7.679 -3.097 -10.990 1.00 0.00 136 GLU A CA 2
ATOM 2350 C C . GLU A 1 67 ? 8.080 -2.088 -9.917 1.00 0.00 136 GLU A C 2
ATOM 2351 O O . GLU A 1 67 ? 8.457 -0.957 -10.222 1.00 0.00 136 GLU A O 2
ATOM 2363 N N . VAL A 1 68 ? 7.996 -2.508 -8.658 1.00 0.00 137 VAL A N 2
ATOM 2364 C CA . VAL A 1 68 ? 8.349 -1.643 -7.539 1.00 0.00 137 VAL A CA 2
ATOM 2365 C C . VAL A 1 68 ? 9.376 -2.311 -6.632 1.00 0.00 137 VAL A C 2
ATOM 2366 O O . VAL A 1 68 ? 9.124 -3.376 -6.069 1.00 0.00 137 VAL A O 2
ATOM 2379 N N . LYS A 1 69 ? 10.536 -1.677 -6.493 1.00 0.00 138 LYS A N 2
ATOM 2380 C CA . LYS A 1 69 ? 11.603 -2.208 -5.653 1.00 0.00 138 LYS A CA 2
ATOM 2381 C C . LYS A 1 69 ? 12.004 -3.609 -6.103 1.00 0.00 138 LYS A C 2
ATOM 2382 O O . LYS A 1 69 ? 12.361 -4.456 -5.285 1.00 0.00 138 LYS A O 2
ATOM 2401 N N . GLY A 1 70 ? 11.945 -3.845 -7.410 1.00 0.00 139 GLY A N 2
ATOM 2402 C CA . GLY A 1 70 ? 12.307 -5.145 -7.946 1.00 0.00 139 GLY A CA 2
ATOM 2403 C C . GLY A 1 70 ? 11.146 -6.119 -7.937 1.00 0.00 139 GLY A C 2
ATOM 2404 O O . GLY A 1 70 ? 11.109 -7.061 -8.730 1.00 0.00 139 GLY A O 2
ATOM 2408 N N . LYS A 1 71 ? 10.194 -5.895 -7.038 1.00 0.00 140 LYS A N 2
ATOM 2409 C CA . LYS A 1 71 ? 9.025 -6.760 -6.928 1.00 0.00 140 LYS A CA 2
ATOM 2410 C C . LYS A 1 71 ? 7.809 -6.119 -7.589 1.00 0.00 140 LYS A C 2
ATOM 2411 O O . LYS A 1 71 ? 7.514 -4.945 -7.361 1.00 0.00 140 LYS A O 2
ATOM 2430 N N . ARG A 1 72 ? 7.106 -6.896 -8.406 1.00 0.00 141 ARG A N 2
ATOM 2431 C CA . ARG A 1 72 ? 5.922 -6.403 -9.099 1.00 0.00 141 ARG A CA 2
ATOM 2432 C C . ARG A 1 72 ? 4.726 -6.341 -8.154 1.00 0.00 141 ARG A C 2
ATOM 2433 O O . ARG A 1 72 ? 4.286 -7.363 -7.626 1.00 0.00 141 ARG A O 2
ATOM 2454 N N . ILE A 1 73 ? 4.205 -5.137 -7.946 1.00 0.00 142 ILE A N 2
ATOM 2455 C CA . ILE A 1 73 ? 3.059 -4.942 -7.065 1.00 0.00 142 ILE A CA 2
ATOM 2456 C C . ILE A 1 73 ? 1.750 -5.215 -7.798 1.00 0.00 142 ILE A C 2
ATOM 2457 O O . ILE A 1 73 ? 1.595 -4.859 -8.965 1.00 0.00 142 ILE A O 2
ATOM 2473 N N . ASN A 1 74 ? 0.810 -5.847 -7.103 1.00 0.00 143 ASN A N 2
ATOM 2474 C CA . ASN A 1 74 ? -0.488 -6.167 -7.687 1.00 0.00 143 ASN A CA 2
ATOM 2475 C C . ASN A 1 74 ? -1.573 -5.246 -7.137 1.00 0.00 143 ASN A C 2
ATOM 2476 O O . ASN A 1 74 ? -2.016 -5.401 -5.999 1.00 0.00 143 ASN A O 2
ATOM 2487 N N . VAL A 1 75 ? -1.999 -4.288 -7.954 1.00 0.00 144 VAL A N 2
ATOM 2488 C CA . VAL A 1 75 ? -3.034 -3.344 -7.551 1.00 0.00 144 VAL A CA 2
ATOM 2489 C C . VAL A 1 75 ? -4.377 -3.700 -8.177 1.00 0.00 144 VAL A C 2
ATOM 2490 O O . VAL A 1 75 ? -4.447 -4.076 -9.347 1.00 0.00 144 VAL A O 2
ATOM 2503 N N . GLU A 1 76 ? -5.442 -3.578 -7.390 1.00 0.00 145 GLU A N 2
ATOM 2504 C CA . GLU A 1 76 ? -6.784 -3.888 -7.869 1.00 0.00 145 GLU A CA 2
ATOM 2505 C C . GLU A 1 76 ? -7.842 -3.256 -6.969 1.00 0.00 145 GLU A C 2
ATOM 2506 O O . GLU A 1 76 ? -7.668 -3.170 -5.753 1.00 0.00 145 GLU A O 2
ATOM 2518 N N . LEU A 1 77 ? -8.938 -2.814 -7.576 1.00 0.00 146 LEU A N 2
ATOM 2519 C CA . LEU A 1 77 ? -10.025 -2.188 -6.831 1.00 0.00 146 LEU A CA 2
ATOM 2520 C C . LEU A 1 77 ? -10.571 -3.134 -5.766 1.00 0.00 146 LEU A C 2
ATOM 2521 O O . LEU A 1 77 ? -10.980 -4.255 -6.068 1.00 0.00 146 LEU A O 2
ATOM 2537 N N . SER A 1 78 ? -10.575 -2.674 -4.519 1.00 0.00 147 SER A N 2
ATOM 2538 C CA . SER A 1 78 ? -11.069 -3.479 -3.408 1.00 0.00 147 SER A CA 2
ATOM 2539 C C . SER A 1 78 ? -12.593 -3.545 -3.421 1.00 0.00 147 SER A C 2
ATOM 2540 O O . SER A 1 78 ? -13.181 -4.619 -3.290 1.00 0.00 147 SER A O 2
ATOM 2548 N N . THR A 1 79 ? -13.228 -2.388 -3.579 1.00 0.00 148 THR A N 2
ATOM 2549 C CA . THR A 1 79 ? -14.683 -2.312 -3.607 1.00 0.00 148 THR A CA 2
ATOM 2550 C C . THR A 1 79 ? -15.203 -2.273 -5.039 1.00 0.00 148 THR A C 2
ATOM 2551 O O . THR A 1 79 ? -15.070 -1.264 -5.732 1.00 0.00 148 THR A O 2
ATOM 2562 N N . LYS A 1 80 ? -15.798 -3.377 -5.478 1.00 0.00 149 LYS A N 2
ATOM 2563 C CA . LYS A 1 80 ? -16.342 -3.469 -6.828 1.00 0.00 149 LYS A CA 2
ATOM 2564 C C . LYS A 1 80 ? -17.164 -2.231 -7.169 1.00 0.00 149 LYS A C 2
ATOM 2565 O O . LYS A 1 80 ? -16.962 -1.607 -8.210 1.00 0.00 149 LYS A O 2
ATOM 2584 N N . GLY A 1 81 ? -18.092 -1.879 -6.284 1.00 0.00 150 GLY A N 2
ATOM 2585 C CA . GLY A 1 81 ? -18.929 -0.716 -6.509 1.00 0.00 150 GLY A CA 2
ATOM 2586 C C . GLY A 1 81 ? -19.856 -0.890 -7.696 1.00 0.00 150 GLY A C 2
ATOM 2587 O O . GLY A 1 81 ? -19.983 0.007 -8.529 1.00 0.00 150 GLY A O 2
ATOM 2591 N N . GLN A 1 82 ? -20.504 -2.048 -7.773 1.00 0.00 151 GLN A N 2
ATOM 2592 C CA . GLN A 1 82 ? -21.422 -2.337 -8.869 1.00 0.00 151 GLN A CA 2
ATOM 2593 C C . GLN A 1 82 ? -22.678 -1.477 -8.767 1.00 0.00 151 GLN A C 2
ATOM 2594 O O . GLN A 1 82 ? -23.532 -1.705 -7.910 1.00 0.00 151 GLN A O 2
ATOM 2608 N N . LYS A 1 83 ? -22.784 -0.488 -9.648 1.00 0.00 152 LYS A N 2
ATOM 2609 C CA . LYS A 1 83 ? -23.936 0.406 -9.660 1.00 0.00 152 LYS A CA 2
ATOM 2610 C C . LYS A 1 83 ? -24.506 0.541 -11.068 1.00 0.00 152 LYS A C 2
ATOM 2611 O O . LYS A 1 83 ? -23.762 0.645 -12.043 1.00 0.00 152 LYS A O 2
ATOM 2630 N N . LYS A 1 84 ? -25.831 0.539 -11.167 1.00 0.00 153 LYS A N 2
ATOM 2631 C CA . LYS A 1 84 ? -26.503 0.664 -12.456 1.00 0.00 153 LYS A CA 2
ATOM 2632 C C . LYS A 1 84 ? -27.420 1.882 -12.476 1.00 0.00 153 LYS A C 2
ATOM 2633 O O . LYS A 1 84 ? -28.637 1.756 -12.341 1.00 0.00 153 LYS A O 2
ATOM 2652 N N . SER A 1 85 ? -26.829 3.060 -12.645 1.00 0.00 154 SER A N 2
ATOM 2653 C CA . SER A 1 85 ? -27.594 4.301 -12.681 1.00 0.00 154 SER A CA 2
ATOM 2654 C C . SER A 1 85 ? -27.138 5.188 -13.835 1.00 0.00 154 SER A C 2
ATOM 2655 O O . SER A 1 85 ? -26.171 4.875 -14.529 1.00 0.00 154 SER A O 2
ATOM 2663 N N . GLY A 1 86 ? -27.842 6.298 -14.035 1.00 0.00 155 GLY A N 2
ATOM 2664 C CA . GLY A 1 86 ? -27.496 7.213 -15.107 1.00 0.00 155 GLY A CA 2
ATOM 2665 C C . GLY A 1 86 ? -27.012 8.554 -14.590 1.00 0.00 155 GLY A C 2
ATOM 2666 O O . GLY A 1 86 ? -27.180 8.888 -13.417 1.00 0.00 155 GLY A O 2
ATOM 2670 N N . PRO A 1 87 ? -26.394 9.346 -15.478 1.00 0.00 156 PRO A N 2
ATOM 2671 C CA . PRO A 1 87 ? -25.870 10.670 -15.127 1.00 0.00 156 PRO A CA 2
ATOM 2672 C C . PRO A 1 87 ? -26.980 11.679 -14.853 1.00 0.00 156 PRO A C 2
ATOM 2673 O O . PRO A 1 87 ? -27.985 11.719 -15.562 1.00 0.00 156 PRO A O 2
ATOM 2684 N N . SER A 1 88 ? -26.792 12.492 -13.818 1.00 0.00 157 SER A N 2
ATOM 2685 C CA . SER A 1 88 ? -27.779 13.499 -13.448 1.00 0.00 157 SER A CA 2
ATOM 2686 C C . SER A 1 88 ? -27.104 14.726 -12.842 1.00 0.00 157 SER A C 2
ATOM 2687 O O . SER A 1 88 ? -26.221 14.606 -11.993 1.00 0.00 157 SER A O 2
ATOM 2695 N N . SER A 1 89 ? -27.525 15.905 -13.287 1.00 0.00 158 SER A N 2
ATOM 2696 C CA . SER A 1 89 ? -26.959 17.155 -12.792 1.00 0.00 158 SER A CA 2
ATOM 2697 C C . SER A 1 89 ? -27.648 17.590 -11.502 1.00 0.00 158 SER A C 2
ATOM 2698 O O . SER A 1 89 ? -28.757 17.153 -11.199 1.00 0.00 158 SER A O 2
ATOM 2706 N N . GLY A 1 90 ? -26.980 18.456 -10.745 1.00 0.00 159 GLY A N 2
ATOM 2707 C CA . GLY A 1 90 ? -27.541 18.937 -9.497 1.00 0.00 159 GLY A CA 2
ATOM 2708 C C . GLY A 1 90 ? -27.368 17.945 -8.363 1.00 0.00 159 GLY A C 2
ATOM 2709 O O . GLY A 1 90 ? -27.523 18.296 -7.193 1.00 0.00 159 GLY A O 2
ATOM 2713 N N . GLY A 1 1 ? -22.159 -6.616 2.871 1.00 0.00 70 GLY A N 3
ATOM 2714 C CA . GLY A 1 1 ? -22.210 -5.232 3.302 1.00 0.00 70 GLY A CA 3
ATOM 2715 C C . GLY A 1 1 ? -23.455 -4.518 2.815 1.00 0.00 70 GLY A C 3
ATOM 2716 O O . GLY A 1 1 ? -24.568 -5.023 2.965 1.00 0.00 70 GLY A O 3
ATOM 2720 N N . SER A 1 2 ? -23.269 -3.339 2.229 1.00 0.00 71 SER A N 3
ATOM 2721 C CA . SER A 1 2 ? -24.387 -2.552 1.723 1.00 0.00 71 SER A CA 3
ATOM 2722 C C . SER A 1 2 ? -24.157 -2.156 0.267 1.00 0.00 71 SER A C 3
ATOM 2723 O O . SER A 1 2 ? -23.026 -1.907 -0.149 1.00 0.00 71 SER A O 3
ATOM 2731 N N . SER A 1 3 ? -25.240 -2.101 -0.502 1.00 0.00 72 SER A N 3
ATOM 2732 C CA . SER A 1 3 ? -25.157 -1.740 -1.913 1.00 0.00 72 SER A CA 3
ATOM 2733 C C . SER A 1 3 ? -25.504 -0.268 -2.118 1.00 0.00 72 SER A C 3
ATOM 2734 O O . SER A 1 3 ? -26.567 0.194 -1.706 1.00 0.00 72 SER A O 3
ATOM 2742 N N . GLY A 1 4 ? -24.597 0.463 -2.758 1.00 0.00 73 GLY A N 3
ATOM 2743 C CA . GLY A 1 4 ? -24.824 1.875 -3.007 1.00 0.00 73 GLY A CA 3
ATOM 2744 C C . GLY A 1 4 ? -23.769 2.754 -2.365 1.00 0.00 73 GLY A C 3
ATOM 2745 O O . GLY A 1 4 ? -23.110 2.347 -1.409 1.00 0.00 73 GLY A O 3
ATOM 2749 N N . SER A 1 5 ? -23.607 3.963 -2.894 1.00 0.00 74 SER A N 3
ATOM 2750 C CA . SER A 1 5 ? -22.620 4.900 -2.370 1.00 0.00 74 SER A CA 3
ATOM 2751 C C . SER A 1 5 ? -23.290 5.979 -1.524 1.00 0.00 74 SER A C 3
ATOM 2752 O O . SER A 1 5 ? -24.443 6.340 -1.759 1.00 0.00 74 SER A O 3
ATOM 2760 N N . SER A 1 6 ? -22.558 6.490 -0.539 1.00 0.00 75 SER A N 3
ATOM 2761 C CA . SER A 1 6 ? -23.082 7.524 0.344 1.00 0.00 75 SER A CA 3
ATOM 2762 C C . SER A 1 6 ? -22.133 8.718 0.405 1.00 0.00 75 SER A C 3
ATOM 2763 O O . SER A 1 6 ? -22.540 9.860 0.196 1.00 0.00 75 SER A O 3
ATOM 2771 N N . GLY A 1 7 ? -20.865 8.443 0.693 1.00 0.00 76 GLY A N 3
ATOM 2772 C CA . GLY A 1 7 ? -19.877 9.504 0.777 1.00 0.00 76 GLY A CA 3
ATOM 2773 C C . GLY A 1 7 ? -18.623 9.071 1.511 1.00 0.00 76 GLY A C 3
ATOM 2774 O O . GLY A 1 7 ? -18.218 9.702 2.486 1.00 0.00 76 GLY A O 3
ATOM 2778 N N . ASN A 1 8 ? -18.007 7.991 1.041 1.00 0.00 77 ASN A N 3
ATOM 2779 C CA . ASN A 1 8 ? -16.793 7.473 1.661 1.00 0.00 77 ASN A CA 3
ATOM 2780 C C . ASN A 1 8 ? -15.642 7.441 0.660 1.00 0.00 77 ASN A C 3
ATOM 2781 O O . ASN A 1 8 ? -15.859 7.385 -0.551 1.00 0.00 77 ASN A O 3
ATOM 2792 N N . THR A 1 9 ? -14.417 7.476 1.174 1.00 0.00 78 THR A N 3
ATOM 2793 C CA . THR A 1 9 ? -13.232 7.452 0.326 1.00 0.00 78 THR A CA 3
ATOM 2794 C C . THR A 1 9 ? -13.061 6.092 -0.342 1.00 0.00 78 THR A C 3
ATOM 2795 O O . THR A 1 9 ? -13.514 5.073 0.180 1.00 0.00 78 THR A O 3
ATOM 2806 N N . TRP A 1 10 ? -12.405 6.084 -1.496 1.00 0.00 79 TRP A N 3
ATOM 2807 C CA . TRP A 1 10 ? -12.174 4.847 -2.235 1.00 0.00 79 TRP A CA 3
ATOM 2808 C C . TRP A 1 10 ? -11.162 3.964 -1.514 1.00 0.00 79 TRP A C 3
ATOM 2809 O O . TRP A 1 10 ? -10.541 4.383 -0.537 1.00 0.00 79 TRP A O 3
ATOM 2830 N N . LYS A 1 11 ? -11.000 2.738 -2.002 1.00 0.00 80 LYS A N 3
ATOM 2831 C CA . LYS A 1 11 ? -10.062 1.795 -1.405 1.00 0.00 80 LYS A CA 3
ATOM 2832 C C . LYS A 1 11 ? -9.412 0.923 -2.475 1.00 0.00 80 LYS A C 3
ATOM 2833 O O . LYS A 1 11 ? -10.101 0.248 -3.240 1.00 0.00 80 LYS A O 3
ATOM 2852 N N . ILE A 1 12 ? -8.085 0.943 -2.522 1.00 0.00 81 ILE A N 3
ATOM 2853 C CA . ILE A 1 12 ? -7.343 0.152 -3.496 1.00 0.00 81 ILE A CA 3
ATOM 2854 C C . ILE A 1 12 ? -6.408 -0.835 -2.806 1.00 0.00 81 ILE A C 3
ATOM 2855 O O . ILE A 1 12 ? -5.563 -0.446 -1.999 1.00 0.00 81 ILE A O 3
ATOM 2871 N N . PHE A 1 13 ? -6.564 -2.114 -3.130 1.00 0.00 82 PHE A N 3
ATOM 2872 C CA . PHE A 1 13 ? -5.733 -3.159 -2.542 1.00 0.00 82 PHE A CA 3
ATOM 2873 C C . PHE A 1 13 ? -4.420 -3.304 -3.307 1.00 0.00 82 PHE A C 3
ATOM 2874 O O . PHE A 1 13 ? -4.400 -3.286 -4.538 1.00 0.00 82 PHE A O 3
ATOM 2891 N N . VAL A 1 14 ? -3.324 -3.447 -2.568 1.00 0.00 83 VAL A N 3
ATOM 2892 C CA . VAL A 1 14 ? -2.007 -3.596 -3.175 1.00 0.00 83 VAL A CA 3
ATOM 2893 C C . VAL A 1 14 ? -1.270 -4.800 -2.599 1.00 0.00 83 VAL A C 3
ATOM 2894 O O . VAL A 1 14 ? -0.860 -4.794 -1.439 1.00 0.00 83 VAL A O 3
ATOM 2907 N N . GLY A 1 15 ? -1.104 -5.833 -3.420 1.00 0.00 84 GLY A N 3
ATOM 2908 C CA . GLY A 1 15 ? -0.415 -7.031 -2.975 1.00 0.00 84 GLY A CA 3
ATOM 2909 C C . GLY A 1 15 ? 0.972 -7.158 -3.573 1.00 0.00 84 GLY A C 3
ATOM 2910 O O . GLY A 1 15 ? 1.336 -6.408 -4.477 1.00 0.00 84 GLY A O 3
ATOM 2914 N N . ASN A 1 16 ? 1.748 -8.109 -3.065 1.00 0.00 85 ASN A N 3
ATOM 2915 C CA . ASN A 1 16 ? 3.105 -8.331 -3.553 1.00 0.00 85 ASN A CA 3
ATOM 2916 C C . ASN A 1 16 ? 3.991 -7.123 -3.264 1.00 0.00 85 ASN A C 3
ATOM 2917 O O . ASN A 1 16 ? 4.812 -6.729 -4.093 1.00 0.00 85 ASN A O 3
ATOM 2928 N N . VAL A 1 17 ? 3.818 -6.538 -2.083 1.00 0.00 86 VAL A N 3
ATOM 2929 C CA . VAL A 1 17 ? 4.603 -5.376 -1.683 1.00 0.00 86 VAL A CA 3
ATOM 2930 C C . VAL A 1 17 ? 5.985 -5.789 -1.191 1.00 0.00 86 VAL A C 3
ATOM 2931 O O . VAL A 1 17 ? 6.117 -6.442 -0.155 1.00 0.00 86 VAL A O 3
ATOM 2944 N N . SER A 1 18 ? 7.014 -5.404 -1.939 1.00 0.00 87 SER A N 3
ATOM 2945 C CA . SER A 1 18 ? 8.387 -5.737 -1.581 1.00 0.00 87 SER A CA 3
ATOM 2946 C C . SER A 1 18 ? 8.616 -5.559 -0.083 1.00 0.00 87 SER A C 3
ATOM 2947 O O . SER A 1 18 ? 8.128 -4.605 0.521 1.00 0.00 87 SER A O 3
ATOM 2955 N N . ALA A 1 19 ? 9.363 -6.486 0.510 1.00 0.00 88 ALA A N 3
ATOM 2956 C CA . ALA A 1 19 ? 9.659 -6.431 1.936 1.00 0.00 88 ALA A CA 3
ATOM 2957 C C . ALA A 1 19 ? 10.344 -5.119 2.304 1.00 0.00 88 ALA A C 3
ATOM 2958 O O . ALA A 1 19 ? 10.075 -4.543 3.358 1.00 0.00 88 ALA A O 3
ATOM 2965 N N . ALA A 1 20 ? 11.230 -4.654 1.430 1.00 0.00 89 ALA A N 3
ATOM 2966 C CA . ALA A 1 20 ? 11.952 -3.410 1.663 1.00 0.00 89 ALA A CA 3
ATOM 2967 C C . ALA A 1 20 ? 11.210 -2.222 1.059 1.00 0.00 89 ALA A C 3
ATOM 2968 O O . ALA A 1 20 ? 11.828 -1.270 0.580 1.00 0.00 89 ALA A O 3
ATOM 2975 N N . CYS A 1 21 ? 9.884 -2.285 1.084 1.00 0.00 90 CYS A N 3
ATOM 2976 C CA . CYS A 1 21 ? 9.057 -1.215 0.536 1.00 0.00 90 CYS A CA 3
ATOM 2977 C C . CYS A 1 21 ? 8.478 -0.350 1.652 1.00 0.00 90 CYS A C 3
ATOM 2978 O O . CYS A 1 21 ? 7.959 -0.863 2.644 1.00 0.00 90 CYS A O 3
ATOM 2986 N N . THR A 1 22 ? 8.573 0.965 1.484 1.00 0.00 91 THR A N 3
ATOM 2987 C CA . THR A 1 22 ? 8.062 1.901 2.477 1.00 0.00 91 THR A CA 3
ATOM 2988 C C . THR A 1 22 ? 6.707 2.461 2.058 1.00 0.00 91 THR A C 3
ATOM 2989 O O . THR A 1 22 ? 6.445 2.657 0.872 1.00 0.00 91 THR A O 3
ATOM 3000 N N . SER A 1 23 ? 5.849 2.717 3.041 1.00 0.00 92 SER A N 3
ATOM 3001 C CA . SER A 1 23 ? 4.519 3.252 2.773 1.00 0.00 92 SER A CA 3
ATOM 3002 C C . SER A 1 23 ? 4.598 4.476 1.865 1.00 0.00 92 SER A C 3
ATOM 3003 O O . SER A 1 23 ? 3.976 4.514 0.804 1.00 0.00 92 SER A O 3
ATOM 3011 N N . GLN A 1 24 ? 5.367 5.472 2.291 1.00 0.00 93 GLN A N 3
ATOM 3012 C CA . GLN A 1 24 ? 5.527 6.698 1.517 1.00 0.00 93 GLN A CA 3
ATOM 3013 C C . GLN A 1 24 ? 5.615 6.392 0.026 1.00 0.00 93 GLN A C 3
ATOM 3014 O O . GLN A 1 24 ? 5.061 7.118 -0.799 1.00 0.00 93 GLN A O 3
ATOM 3028 N N . GLU A 1 25 ? 6.315 5.313 -0.312 1.00 0.00 94 GLU A N 3
ATOM 3029 C CA . GLU A 1 25 ? 6.475 4.913 -1.705 1.00 0.00 94 GLU A CA 3
ATOM 3030 C C . GLU A 1 25 ? 5.118 4.701 -2.370 1.00 0.00 94 GLU A C 3
ATOM 3031 O O . GLU A 1 25 ? 4.815 5.310 -3.397 1.00 0.00 94 GLU A O 3
ATOM 3043 N N . LEU A 1 26 ? 4.305 3.834 -1.778 1.00 0.00 95 LEU A N 3
ATOM 3044 C CA . LEU A 1 26 ? 2.980 3.540 -2.312 1.00 0.00 95 LEU A CA 3
ATOM 3045 C C . LEU A 1 26 ? 2.122 4.800 -2.366 1.00 0.00 95 LEU A C 3
ATOM 3046 O O . LEU A 1 26 ? 1.547 5.127 -3.404 1.00 0.00 95 LEU A O 3
ATOM 3062 N N . ARG A 1 27 ? 2.044 5.505 -1.242 1.00 0.00 96 ARG A N 3
ATOM 3063 C CA . ARG A 1 27 ? 1.258 6.730 -1.161 1.00 0.00 96 ARG A CA 3
ATOM 3064 C C . ARG A 1 27 ? 1.604 7.674 -2.309 1.00 0.00 96 ARG A C 3
ATOM 3065 O O . ARG A 1 27 ? 0.720 8.152 -3.021 1.00 0.00 96 ARG A O 3
ATOM 3086 N N . SER A 1 28 ? 2.895 7.938 -2.484 1.00 0.00 97 SER A N 3
ATOM 3087 C CA . SER A 1 28 ? 3.357 8.828 -3.542 1.00 0.00 97 SER A CA 3
ATOM 3088 C C . SER A 1 28 ? 2.813 8.388 -4.898 1.00 0.00 97 SER A C 3
ATOM 3089 O O . SER A 1 28 ? 2.229 9.184 -5.634 1.00 0.00 97 SER A O 3
ATOM 3097 N N . LEU A 1 29 ? 3.010 7.115 -5.222 1.00 0.00 98 LEU A N 3
ATOM 3098 C CA . LEU A 1 29 ? 2.540 6.566 -6.489 1.00 0.00 98 LEU A CA 3
ATOM 3099 C C . LEU A 1 29 ? 1.100 6.988 -6.765 1.00 0.00 98 LEU A C 3
ATOM 3100 O O . LEU A 1 29 ? 0.816 7.649 -7.764 1.00 0.00 98 LEU A O 3
ATOM 3116 N N . PHE A 1 30 ? 0.195 6.603 -5.871 1.00 0.00 99 PHE A N 3
ATOM 3117 C CA . PHE A 1 30 ? -1.216 6.943 -6.017 1.00 0.00 99 PHE A CA 3
ATOM 3118 C C . PHE A 1 30 ? -1.412 8.456 -6.033 1.00 0.00 99 PHE A C 3
ATOM 3119 O O . PHE A 1 30 ? -2.212 8.980 -6.807 1.00 0.00 99 PHE A O 3
ATOM 3136 N N . GLU A 1 31 ? -0.677 9.151 -5.170 1.00 0.00 100 GLU A N 3
ATOM 3137 C CA . GLU A 1 31 ? -0.771 10.604 -5.084 1.00 0.00 100 GLU A CA 3
ATOM 3138 C C . GLU A 1 31 ? -0.562 11.245 -6.453 1.00 0.00 100 GLU A C 3
ATOM 3139 O O . GLU A 1 31 ? -1.273 12.177 -6.829 1.00 0.00 100 GLU A O 3
ATOM 3151 N N . ARG A 1 32 ? 0.419 10.739 -7.193 1.00 0.00 101 ARG A N 3
ATOM 3152 C CA . ARG A 1 32 ? 0.724 11.262 -8.519 1.00 0.00 101 ARG A CA 3
ATOM 3153 C C . ARG A 1 32 ? -0.375 10.898 -9.514 1.00 0.00 101 ARG A C 3
ATOM 3154 O O . ARG A 1 32 ? -0.730 11.695 -10.381 1.00 0.00 101 ARG A O 3
ATOM 3175 N N . ARG A 1 33 ? -0.909 9.688 -9.381 1.00 0.00 102 ARG A N 3
ATOM 3176 C CA . ARG A 1 33 ? -1.965 9.217 -10.268 1.00 0.00 102 ARG A CA 3
ATOM 3177 C C . ARG A 1 33 ? -3.339 9.620 -9.740 1.00 0.00 102 ARG A C 3
ATOM 3178 O O . ARG A 1 33 ? -4.363 9.105 -10.186 1.00 0.00 102 ARG A O 3
ATOM 3199 N N . GLY A 1 34 ? -3.352 10.545 -8.784 1.00 0.00 103 GLY A N 3
ATOM 3200 C CA . GLY A 1 34 ? -4.604 11.001 -8.210 1.00 0.00 103 GLY A CA 3
ATOM 3201 C C . GLY A 1 34 ? -4.473 11.358 -6.743 1.00 0.00 103 GLY A C 3
ATOM 3202 O O . GLY A 1 34 ? -3.469 11.038 -6.106 1.00 0.00 103 GLY A O 3
ATOM 3206 N N . ARG A 1 35 ? -5.490 12.024 -6.204 1.00 0.00 104 ARG A N 3
ATOM 3207 C CA . ARG A 1 35 ? -5.482 12.428 -4.803 1.00 0.00 104 ARG A CA 3
ATOM 3208 C C . ARG A 1 35 ? -5.564 11.211 -3.887 1.00 0.00 104 ARG A C 3
ATOM 3209 O O . ARG A 1 35 ? -6.248 10.234 -4.193 1.00 0.00 104 ARG A O 3
ATOM 3230 N N . VAL A 1 36 ? -4.862 11.277 -2.760 1.00 0.00 105 VAL A N 3
ATOM 3231 C CA . VAL A 1 36 ? -4.856 10.181 -1.798 1.00 0.00 105 VAL A CA 3
ATOM 3232 C C . VAL A 1 36 ? -5.090 10.693 -0.381 1.00 0.00 105 VAL A C 3
ATOM 3233 O O . VAL A 1 36 ? -4.221 11.335 0.210 1.00 0.00 105 VAL A O 3
ATOM 3246 N N . ILE A 1 37 ? -6.270 10.403 0.159 1.00 0.00 106 ILE A N 3
ATOM 3247 C CA . ILE A 1 37 ? -6.618 10.833 1.508 1.00 0.00 106 ILE A CA 3
ATOM 3248 C C . ILE A 1 37 ? -5.955 9.945 2.556 1.00 0.00 106 ILE A C 3
ATOM 3249 O O . ILE A 1 37 ? -5.189 10.423 3.393 1.00 0.00 106 ILE A O 3
ATOM 3265 N N . GLU A 1 38 ? -6.253 8.651 2.501 1.00 0.00 107 GLU A N 3
ATOM 3266 C CA . GLU A 1 38 ? -5.685 7.696 3.446 1.00 0.00 107 GLU A CA 3
ATOM 3267 C C . GLU A 1 38 ? -4.765 6.709 2.734 1.00 0.00 107 GLU A C 3
ATOM 3268 O O . GLU A 1 38 ? -4.956 6.404 1.556 1.00 0.00 107 GLU A O 3
ATOM 3280 N N . CYS A 1 39 ? -3.767 6.212 3.457 1.00 0.00 108 CYS A N 3
ATOM 3281 C CA . CYS A 1 39 ? -2.816 5.259 2.895 1.00 0.00 108 CYS A CA 3
ATOM 3282 C C . CYS A 1 39 ? -2.152 4.440 3.997 1.00 0.00 108 CYS A C 3
ATOM 3283 O O . CYS A 1 39 ? -1.394 4.972 4.808 1.00 0.00 108 CYS A O 3
ATOM 3291 N N . ASP A 1 40 ? -2.442 3.144 4.020 1.00 0.00 109 ASP A N 3
ATOM 3292 C CA . ASP A 1 40 ? -1.873 2.251 5.022 1.00 0.00 109 ASP A CA 3
ATOM 3293 C C . ASP A 1 40 ? -1.284 1.005 4.368 1.00 0.00 109 ASP A C 3
ATOM 3294 O O . ASP A 1 40 ? -1.811 0.505 3.374 1.00 0.00 109 ASP A O 3
ATOM 3303 N N . VAL A 1 41 ? -0.188 0.508 4.933 1.00 0.00 110 VAL A N 3
ATOM 3304 C CA . VAL A 1 41 ? 0.472 -0.680 4.405 1.00 0.00 110 VAL A CA 3
ATOM 3305 C C . VAL A 1 41 ? 0.371 -1.845 5.384 1.00 0.00 110 VAL A C 3
ATOM 3306 O O . VAL A 1 41 ? 0.618 -1.689 6.580 1.00 0.00 110 VAL A O 3
ATOM 3319 N N . VAL A 1 42 ? 0.007 -3.015 4.867 1.00 0.00 111 VAL A N 3
ATOM 3320 C CA . VAL A 1 42 ? -0.125 -4.208 5.695 1.00 0.00 111 VAL A CA 3
ATOM 3321 C C . VAL A 1 42 ? 1.087 -5.120 5.541 1.00 0.00 111 VAL A C 3
ATOM 3322 O O . VAL A 1 42 ? 1.948 -4.890 4.692 1.00 0.00 111 VAL A O 3
ATOM 3335 N N . LYS A 1 43 ? 1.149 -6.157 6.369 1.00 0.00 112 LYS A N 3
ATOM 3336 C CA . LYS A 1 43 ? 2.254 -7.107 6.326 1.00 0.00 112 LYS A CA 3
ATOM 3337 C C . LYS A 1 43 ? 2.784 -7.261 4.904 1.00 0.00 112 LYS A C 3
ATOM 3338 O O . LYS A 1 43 ? 3.840 -6.728 4.563 1.00 0.00 112 LYS A O 3
ATOM 3357 N N . ASP A 1 44 ? 2.043 -7.992 4.078 1.00 0.00 113 ASP A N 3
ATOM 3358 C CA . ASP A 1 44 ? 2.437 -8.214 2.692 1.00 0.00 113 ASP A CA 3
ATOM 3359 C C . ASP A 1 44 ? 1.628 -7.330 1.749 1.00 0.00 113 ASP A C 3
ATOM 3360 O O . ASP A 1 44 ? 2.167 -6.765 0.796 1.00 0.00 113 ASP A O 3
ATOM 3369 N N . TYR A 1 45 ? 0.333 -7.214 2.019 1.00 0.00 114 TYR A N 3
ATOM 3370 C CA . TYR A 1 45 ? -0.551 -6.401 1.193 1.00 0.00 114 TYR A CA 3
ATOM 3371 C C . TYR A 1 45 ? -0.611 -4.966 1.707 1.00 0.00 114 TYR A C 3
ATOM 3372 O O . TYR A 1 45 ? 0.026 -4.625 2.704 1.00 0.00 114 TYR A O 3
ATOM 3390 N N . ALA A 1 46 ? -1.381 -4.130 1.020 1.00 0.00 115 ALA A N 3
ATOM 3391 C CA . ALA A 1 46 ? -1.527 -2.732 1.407 1.00 0.00 115 ALA A CA 3
ATOM 3392 C C . ALA A 1 46 ? -2.884 -2.183 0.981 1.00 0.00 115 ALA A C 3
ATOM 3393 O O . ALA A 1 46 ? -3.564 -2.767 0.136 1.00 0.00 115 ALA A O 3
ATOM 3400 N N . PHE A 1 47 ? -3.274 -1.058 1.572 1.00 0.00 116 PHE A N 3
ATOM 3401 C CA . PHE A 1 47 ? -4.552 -0.432 1.254 1.00 0.00 116 PHE A CA 3
ATOM 3402 C C . PHE A 1 47 ? -4.383 1.070 1.039 1.00 0.00 116 PHE A C 3
ATOM 3403 O O . PHE A 1 47 ? -3.905 1.784 1.920 1.00 0.00 116 PHE A O 3
ATOM 3420 N N . VAL A 1 48 ? -4.779 1.541 -0.139 1.00 0.00 117 VAL A N 3
ATOM 3421 C CA . VAL A 1 48 ? -4.672 2.957 -0.471 1.00 0.00 117 VAL A CA 3
ATOM 3422 C C . VAL A 1 48 ? -6.029 3.534 -0.860 1.00 0.00 117 VAL A C 3
ATOM 3423 O O . VAL A 1 48 ? -6.648 3.094 -1.829 1.00 0.00 117 VAL A O 3
ATOM 3436 N N . HIS A 1 49 ? -6.486 4.522 -0.097 1.00 0.00 118 HIS A N 3
ATOM 3437 C CA . HIS A 1 49 ? -7.770 5.161 -0.362 1.00 0.00 118 HIS A CA 3
ATOM 3438 C C . HIS A 1 49 ? -7.585 6.428 -1.192 1.00 0.00 118 HIS A C 3
ATOM 3439 O O . HIS A 1 49 ? -6.602 7.151 -1.028 1.00 0.00 118 HIS A O 3
ATOM 3453 N N . MET A 1 50 ? -8.535 6.690 -2.083 1.00 0.00 119 MET A N 3
ATOM 3454 C CA . MET A 1 50 ? -8.477 7.870 -2.937 1.00 0.00 119 MET A CA 3
ATOM 3455 C C . MET A 1 50 ? -9.828 8.576 -2.984 1.00 0.00 119 MET A C 3
ATOM 3456 O O . MET A 1 50 ? -10.864 7.970 -2.710 1.00 0.00 119 MET A O 3
ATOM 3470 N N . GLU A 1 51 ? -9.810 9.859 -3.331 1.00 0.00 120 GLU A N 3
ATOM 3471 C CA . GLU A 1 51 ? -11.035 10.646 -3.412 1.00 0.00 120 GLU A CA 3
ATOM 3472 C C . GLU A 1 51 ? -11.616 10.605 -4.822 1.00 0.00 120 GLU A C 3
ATOM 3473 O O . GLU A 1 51 ? -12.772 10.228 -5.019 1.00 0.00 120 GLU A O 3
ATOM 3485 N N . LYS A 1 52 ? -10.807 10.996 -5.801 1.00 0.00 121 LYS A N 3
ATOM 3486 C CA . LYS A 1 52 ? -11.239 11.004 -7.193 1.00 0.00 121 LYS A CA 3
ATOM 3487 C C . LYS A 1 52 ? -11.315 9.585 -7.748 1.00 0.00 121 LYS A C 3
ATOM 3488 O O . LYS A 1 52 ? -10.321 8.858 -7.756 1.00 0.00 121 LYS A O 3
ATOM 3507 N N . GLU A 1 53 ? -12.499 9.198 -8.210 1.00 0.00 122 GLU A N 3
ATOM 3508 C CA . GLU A 1 53 ? -12.703 7.865 -8.767 1.00 0.00 122 GLU A CA 3
ATOM 3509 C C . GLU A 1 53 ? -11.896 7.682 -10.049 1.00 0.00 122 GLU A C 3
ATOM 3510 O O . GLU A 1 53 ? -11.044 6.798 -10.138 1.00 0.00 122 GLU A O 3
ATOM 3522 N N . ALA A 1 54 ? -12.172 8.524 -11.040 1.00 0.00 123 ALA A N 3
ATOM 3523 C CA . ALA A 1 54 ? -11.471 8.456 -12.317 1.00 0.00 123 ALA A CA 3
ATOM 3524 C C . ALA A 1 54 ? -9.983 8.193 -12.113 1.00 0.00 123 ALA A C 3
ATOM 3525 O O . ALA A 1 54 ? -9.413 7.292 -12.729 1.00 0.00 123 ALA A O 3
ATOM 3532 N N . ASP A 1 55 ? -9.360 8.984 -11.247 1.00 0.00 124 ASP A N 3
ATOM 3533 C CA . ASP A 1 55 ? -7.937 8.836 -10.962 1.00 0.00 124 ASP A CA 3
ATOM 3534 C C . ASP A 1 55 ? -7.650 7.481 -10.323 1.00 0.00 124 ASP A C 3
ATOM 3535 O O . ASP A 1 55 ? -6.626 6.857 -10.602 1.00 0.00 124 ASP A O 3
ATOM 3544 N N . ALA A 1 56 ? -8.559 7.033 -9.463 1.00 0.00 125 ALA A N 3
ATOM 3545 C CA . ALA A 1 56 ? -8.403 5.752 -8.785 1.00 0.00 125 ALA A CA 3
ATOM 3546 C C . ALA A 1 56 ? -8.127 4.633 -9.783 1.00 0.00 125 ALA A C 3
ATOM 3547 O O . ALA A 1 56 ? -7.121 3.930 -9.682 1.00 0.00 125 ALA A O 3
ATOM 3554 N N . LYS A 1 57 ? -9.027 4.470 -10.747 1.00 0.00 126 LYS A N 3
ATOM 3555 C CA . LYS A 1 57 ? -8.882 3.436 -11.764 1.00 0.00 126 LYS A CA 3
ATOM 3556 C C . LYS A 1 57 ? -7.594 3.632 -12.558 1.00 0.00 126 LYS A C 3
ATOM 3557 O O . LYS A 1 57 ? -6.822 2.693 -12.748 1.00 0.00 126 LYS A O 3
ATOM 3576 N N . ALA A 1 58 ? -7.369 4.858 -13.020 1.00 0.00 127 ALA A N 3
ATOM 3577 C CA . ALA A 1 58 ? -6.174 5.177 -13.790 1.00 0.00 127 ALA A CA 3
ATOM 3578 C C . ALA A 1 58 ? -4.920 4.645 -13.104 1.00 0.00 127 ALA A C 3
ATOM 3579 O O . ALA A 1 58 ? -4.082 4.002 -13.735 1.00 0.00 127 ALA A O 3
ATOM 3586 N N . ALA A 1 59 ? -4.799 4.918 -11.809 1.00 0.00 128 ALA A N 3
ATOM 3587 C CA . ALA A 1 59 ? -3.648 4.465 -11.037 1.00 0.00 128 ALA A CA 3
ATOM 3588 C C . ALA A 1 59 ? -3.527 2.946 -11.073 1.00 0.00 128 ALA A C 3
ATOM 3589 O O . ALA A 1 59 ? -2.466 2.406 -11.389 1.00 0.00 128 ALA A O 3
ATOM 3596 N N . ILE A 1 60 ? -4.618 2.262 -10.748 1.00 0.00 129 ILE A N 3
ATOM 3597 C CA . ILE A 1 60 ? -4.633 0.804 -10.744 1.00 0.00 129 ILE A CA 3
ATOM 3598 C C . ILE A 1 60 ? -4.143 0.246 -12.076 1.00 0.00 129 ILE A C 3
ATOM 3599 O O . ILE A 1 60 ? -3.590 -0.852 -12.134 1.00 0.00 129 ILE A O 3
ATOM 3615 N N . ALA A 1 61 ? -4.348 1.010 -13.143 1.00 0.00 130 ALA A N 3
ATOM 3616 C CA . ALA A 1 61 ? -3.924 0.594 -14.474 1.00 0.00 130 ALA A CA 3
ATOM 3617 C C . ALA A 1 61 ? -2.418 0.756 -14.646 1.00 0.00 130 ALA A C 3
ATOM 3618 O O . ALA A 1 61 ? -1.740 -0.147 -15.137 1.00 0.00 130 ALA A O 3
ATOM 3625 N N . GLN A 1 62 ? -1.901 1.911 -14.239 1.00 0.00 131 GLN A N 3
ATOM 3626 C CA . GLN A 1 62 ? -0.474 2.190 -14.350 1.00 0.00 131 GLN A CA 3
ATOM 3627 C C . GLN A 1 62 ? 0.295 1.559 -13.195 1.00 0.00 131 GLN A C 3
ATOM 3628 O O . GLN A 1 62 ? 1.527 1.530 -13.198 1.00 0.00 131 GLN A O 3
ATOM 3642 N N . LEU A 1 63 ? -0.437 1.055 -12.208 1.00 0.00 132 LEU A N 3
ATOM 3643 C CA . LEU A 1 63 ? 0.177 0.424 -11.044 1.00 0.00 132 LEU A CA 3
ATOM 3644 C C . LEU A 1 63 ? 0.082 -1.095 -11.136 1.00 0.00 132 LEU A C 3
ATOM 3645 O O . LEU A 1 63 ? 1.074 -1.800 -10.955 1.00 0.00 132 LEU A O 3
ATOM 3661 N N . ASN A 1 64 ? -1.117 -1.593 -11.420 1.00 0.00 133 ASN A N 3
ATOM 3662 C CA . ASN A 1 64 ? -1.340 -3.029 -11.538 1.00 0.00 133 ASN A CA 3
ATOM 3663 C C . ASN A 1 64 ? -0.254 -3.681 -12.387 1.00 0.00 133 ASN A C 3
ATOM 3664 O O . ASN A 1 64 ? -0.376 -3.772 -13.608 1.00 0.00 133 ASN A O 3
ATOM 3675 N N . GLY A 1 65 ? 0.810 -4.135 -11.731 1.00 0.00 134 GLY A N 3
ATOM 3676 C CA . GLY A 1 65 ? 1.903 -4.773 -12.441 1.00 0.00 134 GLY A CA 3
ATOM 3677 C C . GLY A 1 65 ? 3.207 -4.013 -12.303 1.00 0.00 134 GLY A C 3
ATOM 3678 O O . GLY A 1 65 ? 4.281 -4.612 -12.248 1.00 0.00 134 GLY A O 3
ATOM 3682 N N . LYS A 1 66 ? 3.115 -2.688 -12.248 1.00 0.00 135 LYS A N 3
ATOM 3683 C CA . LYS A 1 66 ? 4.296 -1.844 -12.116 1.00 0.00 135 LYS A CA 3
ATOM 3684 C C . LYS A 1 66 ? 5.347 -2.511 -11.234 1.00 0.00 135 LYS A C 3
ATOM 3685 O O . LYS A 1 66 ? 5.047 -2.961 -10.129 1.00 0.00 135 LYS A O 3
ATOM 3704 N N . GLU A 1 67 ? 6.578 -2.571 -11.731 1.00 0.00 136 GLU A N 3
ATOM 3705 C CA . GLU A 1 67 ? 7.672 -3.184 -10.987 1.00 0.00 136 GLU A CA 3
ATOM 3706 C C . GLU A 1 67 ? 8.182 -2.244 -9.897 1.00 0.00 136 GLU A C 3
ATOM 3707 O O . GLU A 1 67 ? 8.715 -1.173 -10.185 1.00 0.00 136 GLU A O 3
ATOM 3719 N N . VAL A 1 68 ? 8.014 -2.654 -8.644 1.00 0.00 137 VAL A N 3
ATOM 3720 C CA . VAL A 1 68 ? 8.457 -1.851 -7.511 1.00 0.00 137 VAL A CA 3
ATOM 3721 C C . VAL A 1 68 ? 9.470 -2.610 -6.662 1.00 0.00 137 VAL A C 3
ATOM 3722 O O . VAL A 1 68 ? 9.186 -3.698 -6.160 1.00 0.00 137 VAL A O 3
ATOM 3735 N N . LYS A 1 69 ? 10.655 -2.029 -6.504 1.00 0.00 138 LYS A N 3
ATOM 3736 C CA . LYS A 1 69 ? 11.712 -2.649 -5.714 1.00 0.00 138 LYS A CA 3
ATOM 3737 C C . LYS A 1 69 ? 12.037 -4.044 -6.239 1.00 0.00 138 LYS A C 3
ATOM 3738 O O . LYS A 1 69 ? 12.310 -4.961 -5.465 1.00 0.00 138 LYS A O 3
ATOM 3757 N N . GLY A 1 70 ? 12.007 -4.197 -7.559 1.00 0.00 139 GLY A N 3
ATOM 3758 C CA . GLY A 1 70 ? 12.301 -5.483 -8.164 1.00 0.00 139 GLY A CA 3
ATOM 3759 C C . GLY A 1 70 ? 11.104 -6.412 -8.161 1.00 0.00 139 GLY A C 3
ATOM 3760 O O . GLY A 1 70 ? 11.004 -7.311 -8.997 1.00 0.00 139 GLY A O 3
ATOM 3764 N N . LYS A 1 71 ? 10.193 -6.199 -7.218 1.00 0.00 140 LYS A N 3
ATOM 3765 C CA . LYS A 1 71 ? 8.996 -7.024 -7.109 1.00 0.00 140 LYS A CA 3
ATOM 3766 C C . LYS A 1 71 ? 7.790 -6.317 -7.718 1.00 0.00 140 LYS A C 3
ATOM 3767 O O . LYS A 1 71 ? 7.505 -5.164 -7.393 1.00 0.00 140 LYS A O 3
ATOM 3786 N N . ARG A 1 72 ? 7.084 -7.016 -8.601 1.00 0.00 141 ARG A N 3
ATOM 3787 C CA . ARG A 1 72 ? 5.908 -6.454 -9.255 1.00 0.00 141 ARG A CA 3
ATOM 3788 C C . ARG A 1 72 ? 4.714 -6.438 -8.305 1.00 0.00 141 ARG A C 3
ATOM 3789 O O . ARG A 1 72 ? 4.244 -7.488 -7.865 1.00 0.00 141 ARG A O 3
ATOM 3810 N N . ILE A 1 73 ? 4.228 -5.241 -7.994 1.00 0.00 142 ILE A N 3
ATOM 3811 C CA . ILE A 1 73 ? 3.089 -5.089 -7.097 1.00 0.00 142 ILE A CA 3
ATOM 3812 C C . ILE A 1 73 ? 1.775 -5.324 -7.834 1.00 0.00 142 ILE A C 3
ATOM 3813 O O . ILE A 1 73 ? 1.615 -4.917 -8.984 1.00 0.00 142 ILE A O 3
ATOM 3829 N N . ASN A 1 74 ? 0.836 -5.982 -7.162 1.00 0.00 143 ASN A N 3
ATOM 3830 C CA . ASN A 1 74 ? -0.466 -6.270 -7.753 1.00 0.00 143 ASN A CA 3
ATOM 3831 C C . ASN A 1 74 ? -1.542 -5.360 -7.168 1.00 0.00 143 ASN A C 3
ATOM 3832 O O . ASN A 1 74 ? -1.983 -5.551 -6.034 1.00 0.00 143 ASN A O 3
ATOM 3843 N N . VAL A 1 75 ? -1.961 -4.370 -7.949 1.00 0.00 144 VAL A N 3
ATOM 3844 C CA . VAL A 1 75 ? -2.987 -3.431 -7.510 1.00 0.00 144 VAL A CA 3
ATOM 3845 C C . VAL A 1 75 ? -4.331 -3.742 -8.159 1.00 0.00 144 VAL A C 3
ATOM 3846 O O . VAL A 1 75 ? -4.395 -4.094 -9.337 1.00 0.00 144 VAL A O 3
ATOM 3859 N N . GLU A 1 76 ? -5.402 -3.610 -7.383 1.00 0.00 145 GLU A N 3
ATOM 3860 C CA . GLU A 1 76 ? -6.745 -3.877 -7.883 1.00 0.00 145 GLU A CA 3
ATOM 3861 C C . GLU A 1 76 ? -7.796 -3.201 -7.008 1.00 0.00 145 GLU A C 3
ATOM 3862 O O . GLU A 1 76 ? -7.664 -3.152 -5.784 1.00 0.00 145 GLU A O 3
ATOM 3874 N N . LEU A 1 77 ? -8.840 -2.680 -7.643 1.00 0.00 146 LEU A N 3
ATOM 3875 C CA . LEU A 1 77 ? -9.915 -2.006 -6.924 1.00 0.00 146 LEU A CA 3
ATOM 3876 C C . LEU A 1 77 ? -10.501 -2.911 -5.845 1.00 0.00 146 LEU A C 3
ATOM 3877 O O . LEU A 1 77 ? -10.992 -4.002 -6.136 1.00 0.00 146 LEU A O 3
ATOM 3893 N N . SER A 1 78 ? -10.446 -2.451 -4.600 1.00 0.00 147 SER A N 3
ATOM 3894 C CA . SER A 1 78 ? -10.970 -3.220 -3.477 1.00 0.00 147 SER A CA 3
ATOM 3895 C C . SER A 1 78 ? -12.495 -3.230 -3.489 1.00 0.00 147 SER A C 3
ATOM 3896 O O . SER A 1 78 ? -13.122 -4.290 -3.498 1.00 0.00 147 SER A O 3
ATOM 3904 N N . THR A 1 79 ? -13.088 -2.040 -3.490 1.00 0.00 148 THR A N 3
ATOM 3905 C CA . THR A 1 79 ? -14.540 -1.910 -3.500 1.00 0.00 148 THR A CA 3
ATOM 3906 C C . THR A 1 79 ? -15.057 -1.625 -4.905 1.00 0.00 148 THR A C 3
ATOM 3907 O O . THR A 1 79 ? -15.106 -0.474 -5.339 1.00 0.00 148 THR A O 3
ATOM 3918 N N . LYS A 1 80 ? -15.442 -2.682 -5.614 1.00 0.00 149 LYS A N 3
ATOM 3919 C CA . LYS A 1 80 ? -15.957 -2.546 -6.971 1.00 0.00 149 LYS A CA 3
ATOM 3920 C C . LYS A 1 80 ? -17.213 -1.680 -6.992 1.00 0.00 149 LYS A C 3
ATOM 3921 O O . LYS A 1 80 ? -17.850 -1.469 -5.962 1.00 0.00 149 LYS A O 3
ATOM 3940 N N . GLY A 1 81 ? -17.563 -1.183 -8.175 1.00 0.00 150 GLY A N 3
ATOM 3941 C CA . GLY A 1 81 ? -18.742 -0.347 -8.308 1.00 0.00 150 GLY A CA 3
ATOM 3942 C C . GLY A 1 81 ? -18.844 0.299 -9.675 1.00 0.00 150 GLY A C 3
ATOM 3943 O O . GLY A 1 81 ? -19.086 1.500 -9.784 1.00 0.00 150 GLY A O 3
ATOM 3947 N N . GLN A 1 82 ? -18.656 -0.500 -10.720 1.00 0.00 151 GLN A N 3
ATOM 3948 C CA . GLN A 1 82 ? -18.726 0.002 -12.088 1.00 0.00 151 GLN A CA 3
ATOM 3949 C C . GLN A 1 82 ? -20.121 0.533 -12.402 1.00 0.00 151 GLN A C 3
ATOM 3950 O O . GLN A 1 82 ? -21.118 0.039 -11.875 1.00 0.00 151 GLN A O 3
ATOM 3964 N N . LYS A 1 83 ? -20.184 1.542 -13.264 1.00 0.00 152 LYS A N 3
ATOM 3965 C CA . LYS A 1 83 ? -21.456 2.140 -13.650 1.00 0.00 152 LYS A CA 3
ATOM 3966 C C . LYS A 1 83 ? -21.466 2.487 -15.136 1.00 0.00 152 LYS A C 3
ATOM 3967 O O . LYS A 1 83 ? -20.501 3.043 -15.660 1.00 0.00 152 LYS A O 3
ATOM 3986 N N . LYS A 1 84 ? -22.562 2.156 -15.809 1.00 0.00 153 LYS A N 3
ATOM 3987 C CA . LYS A 1 84 ? -22.700 2.435 -17.233 1.00 0.00 153 LYS A CA 3
ATOM 3988 C C . LYS A 1 84 ? -23.700 3.561 -17.474 1.00 0.00 153 LYS A C 3
ATOM 3989 O O . LYS A 1 84 ? -24.782 3.579 -16.887 1.00 0.00 153 LYS A O 3
ATOM 4008 N N . SER A 1 85 ? -23.331 4.499 -18.341 1.00 0.00 154 SER A N 3
ATOM 4009 C CA . SER A 1 85 ? -24.195 5.630 -18.657 1.00 0.00 154 SER A CA 3
ATOM 4010 C C . SER A 1 85 ? -24.786 5.488 -20.056 1.00 0.00 154 SER A C 3
ATOM 4011 O O . SER A 1 85 ? -24.474 4.544 -20.782 1.00 0.00 154 SER A O 3
ATOM 4019 N N . GLY A 1 86 ? -25.643 6.433 -20.429 1.00 0.00 155 GLY A N 3
ATOM 4020 C CA . GLY A 1 86 ? -26.266 6.396 -21.739 1.00 0.00 155 GLY A CA 3
ATOM 4021 C C . GLY A 1 86 ? -26.483 7.780 -22.317 1.00 0.00 155 GLY A C 3
ATOM 4022 O O . GLY A 1 86 ? -26.679 8.755 -21.592 1.00 0.00 155 GLY A O 3
ATOM 4026 N N . PRO A 1 87 ? -26.450 7.879 -23.655 1.00 0.00 156 PRO A N 3
ATOM 4027 C CA . PRO A 1 87 ? -26.642 9.150 -24.359 1.00 0.00 156 PRO A CA 3
ATOM 4028 C C . PRO A 1 87 ? -28.076 9.657 -24.260 1.00 0.00 156 PRO A C 3
ATOM 4029 O O . PRO A 1 87 ? -29.021 8.948 -24.609 1.00 0.00 156 PRO A O 3
ATOM 4040 N N . SER A 1 88 ? -28.233 10.888 -23.784 1.00 0.00 157 SER A N 3
ATOM 4041 C CA . SER A 1 88 ? -29.553 11.488 -23.636 1.00 0.00 157 SER A CA 3
ATOM 4042 C C . SER A 1 88 ? -29.625 12.829 -24.361 1.00 0.00 157 SER A C 3
ATOM 4043 O O . SER A 1 88 ? -28.650 13.580 -24.397 1.00 0.00 157 SER A O 3
ATOM 4051 N N . SER A 1 89 ? -30.786 13.122 -24.937 1.00 0.00 158 SER A N 3
ATOM 4052 C CA . SER A 1 89 ? -30.986 14.369 -25.664 1.00 0.00 158 SER A CA 3
ATOM 4053 C C . SER A 1 89 ? -30.491 15.559 -24.848 1.00 0.00 158 SER A C 3
ATOM 4054 O O . SER A 1 89 ? -30.279 15.453 -23.640 1.00 0.00 158 SER A O 3
ATOM 4062 N N . GLY A 1 90 ? -30.309 16.694 -25.517 1.00 0.00 159 GLY A N 3
ATOM 4063 C CA . GLY A 1 90 ? -29.841 17.888 -24.838 1.00 0.00 159 GLY A CA 3
ATOM 4064 C C . GLY A 1 90 ? -30.978 18.794 -24.408 1.00 0.00 159 GLY A C 3
ATOM 4065 O O . GLY A 1 90 ? -31.150 19.885 -24.950 1.00 0.00 159 GLY A O 3
ATOM 4069 N N . GLY A 1 1 ? -28.201 -0.621 10.521 1.00 0.00 70 GLY A N 4
ATOM 4070 C CA . GLY A 1 1 ? -26.941 -0.668 9.803 1.00 0.00 70 GLY A CA 4
ATOM 4071 C C . GLY A 1 1 ? -27.132 -0.784 8.304 1.00 0.00 70 GLY A C 4
ATOM 4072 O O . GLY A 1 1 ? -27.158 -1.887 7.758 1.00 0.00 70 GLY A O 4
ATOM 4076 N N . SER A 1 2 ? -27.267 0.357 7.636 1.00 0.00 71 SER A N 4
ATOM 4077 C CA . SER A 1 2 ? -27.462 0.379 6.191 1.00 0.00 71 SER A CA 4
ATOM 4078 C C . SER A 1 2 ? -26.398 1.235 5.512 1.00 0.00 71 SER A C 4
ATOM 4079 O O . SER A 1 2 ? -25.768 0.810 4.544 1.00 0.00 71 SER A O 4
ATOM 4087 N N . SER A 1 3 ? -26.204 2.445 6.028 1.00 0.00 72 SER A N 4
ATOM 4088 C CA . SER A 1 3 ? -25.219 3.365 5.470 1.00 0.00 72 SER A CA 4
ATOM 4089 C C . SER A 1 3 ? -24.666 4.289 6.550 1.00 0.00 72 SER A C 4
ATOM 4090 O O . SER A 1 3 ? -25.396 4.738 7.432 1.00 0.00 72 SER A O 4
ATOM 4098 N N . GLY A 1 4 ? -23.368 4.569 6.473 1.00 0.00 73 GLY A N 4
ATOM 4099 C CA . GLY A 1 4 ? -22.738 5.439 7.449 1.00 0.00 73 GLY A CA 4
ATOM 4100 C C . GLY A 1 4 ? -21.708 6.360 6.825 1.00 0.00 73 GLY A C 4
ATOM 4101 O O . GLY A 1 4 ? -20.968 5.958 5.928 1.00 0.00 73 GLY A O 4
ATOM 4105 N N . SER A 1 5 ? -21.662 7.601 7.300 1.00 0.00 74 SER A N 4
ATOM 4106 C CA . SER A 1 5 ? -20.719 8.584 6.780 1.00 0.00 74 SER A CA 4
ATOM 4107 C C . SER A 1 5 ? -19.364 8.454 7.468 1.00 0.00 74 SER A C 4
ATOM 4108 O O . SER A 1 5 ? -19.100 9.111 8.474 1.00 0.00 74 SER A O 4
ATOM 4116 N N . SER A 1 6 ? -18.507 7.600 6.916 1.00 0.00 75 SER A N 4
ATOM 4117 C CA . SER A 1 6 ? -17.179 7.379 7.478 1.00 0.00 75 SER A CA 4
ATOM 4118 C C . SER A 1 6 ? -16.100 7.597 6.422 1.00 0.00 75 SER A C 4
ATOM 4119 O O . SER A 1 6 ? -15.561 6.643 5.863 1.00 0.00 75 SER A O 4
ATOM 4127 N N . GLY A 1 7 ? -15.790 8.862 6.154 1.00 0.00 76 GLY A N 4
ATOM 4128 C CA . GLY A 1 7 ? -14.776 9.184 5.166 1.00 0.00 76 GLY A CA 4
ATOM 4129 C C . GLY A 1 7 ? -15.321 9.172 3.752 1.00 0.00 76 GLY A C 4
ATOM 4130 O O . GLY A 1 7 ? -15.142 10.131 3.002 1.00 0.00 76 GLY A O 4
ATOM 4134 N N . ASN A 1 8 ? -15.988 8.082 3.385 1.00 0.00 77 ASN A N 4
ATOM 4135 C CA . ASN A 1 8 ? -16.559 7.948 2.050 1.00 0.00 77 ASN A CA 4
ATOM 4136 C C . ASN A 1 8 ? -15.472 8.039 0.982 1.00 0.00 77 ASN A C 4
ATOM 4137 O O . ASN A 1 8 ? -15.644 8.704 -0.040 1.00 0.00 77 ASN A O 4
ATOM 4148 N N . THR A 1 9 ? -14.353 7.365 1.226 1.00 0.00 78 THR A N 4
ATOM 4149 C CA . THR A 1 9 ? -13.238 7.369 0.287 1.00 0.00 78 THR A CA 4
ATOM 4150 C C . THR A 1 9 ? -13.072 6.006 -0.376 1.00 0.00 78 THR A C 4
ATOM 4151 O O . THR A 1 9 ? -13.531 4.991 0.148 1.00 0.00 78 THR A O 4
ATOM 4162 N N . TRP A 1 10 ? -12.414 5.991 -1.529 1.00 0.00 79 TRP A N 4
ATOM 4163 C CA . TRP A 1 10 ? -12.187 4.751 -2.263 1.00 0.00 79 TRP A CA 4
ATOM 4164 C C . TRP A 1 10 ? -11.158 3.879 -1.553 1.00 0.00 79 TRP A C 4
ATOM 4165 O O . TRP A 1 10 ? -10.575 4.283 -0.547 1.00 0.00 79 TRP A O 4
ATOM 4186 N N . LYS A 1 11 ? -10.938 2.680 -2.083 1.00 0.00 80 LYS A N 4
ATOM 4187 C CA . LYS A 1 11 ? -9.978 1.750 -1.501 1.00 0.00 80 LYS A CA 4
ATOM 4188 C C . LYS A 1 11 ? -9.324 0.896 -2.582 1.00 0.00 80 LYS A C 4
ATOM 4189 O O . LYS A 1 11 ? -9.996 0.407 -3.491 1.00 0.00 80 LYS A O 4
ATOM 4208 N N . ILE A 1 12 ? -8.012 0.718 -2.476 1.00 0.00 81 ILE A N 4
ATOM 4209 C CA . ILE A 1 12 ? -7.269 -0.080 -3.444 1.00 0.00 81 ILE A CA 4
ATOM 4210 C C . ILE A 1 12 ? -6.320 -1.048 -2.746 1.00 0.00 81 ILE A C 4
ATOM 4211 O O . ILE A 1 12 ? -5.425 -0.633 -2.008 1.00 0.00 81 ILE A O 4
ATOM 4227 N N . PHE A 1 13 ? -6.520 -2.340 -2.984 1.00 0.00 82 PHE A N 4
ATOM 4228 C CA . PHE A 1 13 ? -5.682 -3.368 -2.379 1.00 0.00 82 PHE A CA 4
ATOM 4229 C C . PHE A 1 13 ? -4.431 -3.613 -3.217 1.00 0.00 82 PHE A C 4
ATOM 4230 O O . PHE A 1 13 ? -4.517 -3.935 -4.402 1.00 0.00 82 PHE A O 4
ATOM 4247 N N . VAL A 1 14 ? -3.267 -3.458 -2.593 1.00 0.00 83 VAL A N 4
ATOM 4248 C CA . VAL A 1 14 ? -1.998 -3.663 -3.281 1.00 0.00 83 VAL A CA 4
ATOM 4249 C C . VAL A 1 14 ? -1.216 -4.814 -2.659 1.00 0.00 83 VAL A C 4
ATOM 4250 O O . VAL A 1 14 ? -0.791 -4.740 -1.507 1.00 0.00 83 VAL A O 4
ATOM 4263 N N . GLY A 1 15 ? -1.030 -5.881 -3.431 1.00 0.00 84 GLY A N 4
ATOM 4264 C CA . GLY A 1 15 ? -0.299 -7.034 -2.939 1.00 0.00 84 GLY A CA 4
ATOM 4265 C C . GLY A 1 15 ? 1.091 -7.136 -3.535 1.00 0.00 84 GLY A C 4
ATOM 4266 O O . GLY A 1 15 ? 1.494 -6.295 -4.337 1.00 0.00 84 GLY A O 4
ATOM 4270 N N . ASN A 1 16 ? 1.828 -8.170 -3.141 1.00 0.00 85 ASN A N 4
ATOM 4271 C CA . ASN A 1 16 ? 3.183 -8.378 -3.640 1.00 0.00 85 ASN A CA 4
ATOM 4272 C C . ASN A 1 16 ? 4.067 -7.174 -3.332 1.00 0.00 85 ASN A C 4
ATOM 4273 O O . ASN A 1 16 ? 4.924 -6.798 -4.131 1.00 0.00 85 ASN A O 4
ATOM 4284 N N . VAL A 1 17 ? 3.853 -6.573 -2.166 1.00 0.00 86 VAL A N 4
ATOM 4285 C CA . VAL A 1 17 ? 4.631 -5.412 -1.750 1.00 0.00 86 VAL A CA 4
ATOM 4286 C C . VAL A 1 17 ? 5.966 -5.833 -1.146 1.00 0.00 86 VAL A C 4
ATOM 4287 O O . VAL A 1 17 ? 6.009 -6.470 -0.093 1.00 0.00 86 VAL A O 4
ATOM 4300 N N . SER A 1 18 ? 7.054 -5.473 -1.819 1.00 0.00 87 SER A N 4
ATOM 4301 C CA . SER A 1 18 ? 8.391 -5.817 -1.350 1.00 0.00 87 SER A CA 4
ATOM 4302 C C . SER A 1 18 ? 8.517 -5.583 0.152 1.00 0.00 87 SER A C 4
ATOM 4303 O O . SER A 1 18 ? 7.948 -4.636 0.694 1.00 0.00 87 SER A O 4
ATOM 4311 N N . ALA A 1 19 ? 9.268 -6.454 0.819 1.00 0.00 88 ALA A N 4
ATOM 4312 C CA . ALA A 1 19 ? 9.471 -6.342 2.258 1.00 0.00 88 ALA A CA 4
ATOM 4313 C C . ALA A 1 19 ? 10.194 -5.047 2.611 1.00 0.00 88 ALA A C 4
ATOM 4314 O O . ALA A 1 19 ? 9.971 -4.472 3.677 1.00 0.00 88 ALA A O 4
ATOM 4321 N N . ALA A 1 20 ? 11.060 -4.593 1.711 1.00 0.00 89 ALA A N 4
ATOM 4322 C CA . ALA A 1 20 ? 11.814 -3.365 1.928 1.00 0.00 89 ALA A CA 4
ATOM 4323 C C . ALA A 1 20 ? 11.089 -2.163 1.333 1.00 0.00 89 ALA A C 4
ATOM 4324 O O . ALA A 1 20 ? 11.720 -1.210 0.875 1.00 0.00 89 ALA A O 4
ATOM 4331 N N . CYS A 1 21 ? 9.761 -2.215 1.342 1.00 0.00 90 CYS A N 4
ATOM 4332 C CA . CYS A 1 21 ? 8.950 -1.130 0.800 1.00 0.00 90 CYS A CA 4
ATOM 4333 C C . CYS A 1 21 ? 8.383 -0.264 1.921 1.00 0.00 90 CYS A C 4
ATOM 4334 O O . CYS A 1 21 ? 7.932 -0.774 2.947 1.00 0.00 90 CYS A O 4
ATOM 4342 N N . THR A 1 22 ? 8.410 1.049 1.718 1.00 0.00 91 THR A N 4
ATOM 4343 C CA . THR A 1 22 ? 7.902 1.987 2.711 1.00 0.00 91 THR A CA 4
ATOM 4344 C C . THR A 1 22 ? 6.583 2.605 2.260 1.00 0.00 91 THR A C 4
ATOM 4345 O O . THR A 1 22 ? 6.445 3.025 1.112 1.00 0.00 91 THR A O 4
ATOM 4356 N N . SER A 1 23 ? 5.617 2.657 3.172 1.00 0.00 92 SER A N 4
ATOM 4357 C CA . SER A 1 23 ? 4.308 3.221 2.866 1.00 0.00 92 SER A CA 4
ATOM 4358 C C . SER A 1 23 ? 4.445 4.498 2.044 1.00 0.00 92 SER A C 4
ATOM 4359 O O . SER A 1 23 ? 3.725 4.699 1.066 1.00 0.00 92 SER A O 4
ATOM 4367 N N . GLN A 1 24 ? 5.374 5.358 2.449 1.00 0.00 93 GLN A N 4
ATOM 4368 C CA . GLN A 1 24 ? 5.606 6.617 1.750 1.00 0.00 93 GLN A CA 4
ATOM 4369 C C . GLN A 1 24 ? 5.698 6.395 0.244 1.00 0.00 93 GLN A C 4
ATOM 4370 O O . GLN A 1 24 ? 5.191 7.194 -0.543 1.00 0.00 93 GLN A O 4
ATOM 4384 N N . GLU A 1 25 ? 6.349 5.304 -0.149 1.00 0.00 94 GLU A N 4
ATOM 4385 C CA . GLU A 1 25 ? 6.509 4.979 -1.562 1.00 0.00 94 GLU A CA 4
ATOM 4386 C C . GLU A 1 25 ? 5.151 4.796 -2.235 1.00 0.00 94 GLU A C 4
ATOM 4387 O O . GLU A 1 25 ? 4.763 5.583 -3.099 1.00 0.00 94 GLU A O 4
ATOM 4399 N N . LEU A 1 26 ? 4.434 3.753 -1.833 1.00 0.00 95 LEU A N 4
ATOM 4400 C CA . LEU A 1 26 ? 3.120 3.465 -2.396 1.00 0.00 95 LEU A CA 4
ATOM 4401 C C . LEU A 1 26 ? 2.257 4.722 -2.435 1.00 0.00 95 LEU A C 4
ATOM 4402 O O . LEU A 1 26 ? 1.618 5.017 -3.445 1.00 0.00 95 LEU A O 4
ATOM 4418 N N . ARG A 1 27 ? 2.245 5.460 -1.330 1.00 0.00 96 ARG A N 4
ATOM 4419 C CA . ARG A 1 27 ? 1.462 6.686 -1.238 1.00 0.00 96 ARG A CA 4
ATOM 4420 C C . ARG A 1 27 ? 1.823 7.648 -2.366 1.00 0.00 96 ARG A C 4
ATOM 4421 O O . ARG A 1 27 ? 0.947 8.178 -3.048 1.00 0.00 96 ARG A O 4
ATOM 4442 N N . SER A 1 28 ? 3.120 7.868 -2.555 1.00 0.00 97 SER A N 4
ATOM 4443 C CA . SER A 1 28 ? 3.598 8.770 -3.597 1.00 0.00 97 SER A CA 4
ATOM 4444 C C . SER A 1 28 ? 3.042 8.368 -4.960 1.00 0.00 97 SER A C 4
ATOM 4445 O O . SER A 1 28 ? 2.626 9.218 -5.749 1.00 0.00 97 SER A O 4
ATOM 4453 N N . LEU A 1 29 ? 3.038 7.068 -5.230 1.00 0.00 98 LEU A N 4
ATOM 4454 C CA . LEU A 1 29 ? 2.533 6.551 -6.498 1.00 0.00 98 LEU A CA 4
ATOM 4455 C C . LEU A 1 29 ? 1.083 6.972 -6.718 1.00 0.00 98 LEU A C 4
ATOM 4456 O O . LEU A 1 29 ? 0.774 7.700 -7.662 1.00 0.00 98 LEU A O 4
ATOM 4472 N N . PHE A 1 30 ? 0.199 6.511 -5.841 1.00 0.00 99 PHE A N 4
ATOM 4473 C CA . PHE A 1 30 ? -1.219 6.840 -5.939 1.00 0.00 99 PHE A CA 4
ATOM 4474 C C . PHE A 1 30 ? -1.426 8.352 -5.949 1.00 0.00 99 PHE A C 4
ATOM 4475 O O . PHE A 1 30 ? -2.419 8.848 -6.479 1.00 0.00 99 PHE A O 4
ATOM 4492 N N . GLU A 1 31 ? -0.482 9.077 -5.358 1.00 0.00 100 GLU A N 4
ATOM 4493 C CA . GLU A 1 31 ? -0.562 10.532 -5.297 1.00 0.00 100 GLU A CA 4
ATOM 4494 C C . GLU A 1 31 ? -0.341 11.146 -6.676 1.00 0.00 100 GLU A C 4
ATOM 4495 O O . GLU A 1 31 ? -1.142 11.958 -7.141 1.00 0.00 100 GLU A O 4
ATOM 4507 N N . ARG A 1 32 ? 0.750 10.754 -7.325 1.00 0.00 101 ARG A N 4
ATOM 4508 C CA . ARG A 1 32 ? 1.078 11.267 -8.650 1.00 0.00 101 ARG A CA 4
ATOM 4509 C C . ARG A 1 32 ? -0.022 10.929 -9.651 1.00 0.00 101 ARG A C 4
ATOM 4510 O O . ARG A 1 32 ? -0.269 11.680 -10.595 1.00 0.00 101 ARG A O 4
ATOM 4531 N N . ARG A 1 33 ? -0.679 9.793 -9.439 1.00 0.00 102 ARG A N 4
ATOM 4532 C CA . ARG A 1 33 ? -1.751 9.354 -10.324 1.00 0.00 102 ARG A CA 4
ATOM 4533 C C . ARG A 1 33 ? -3.070 10.026 -9.955 1.00 0.00 102 ARG A C 4
ATOM 4534 O O . ARG A 1 33 ? -4.038 9.975 -10.712 1.00 0.00 102 ARG A O 4
ATOM 4555 N N . GLY A 1 34 ? -3.100 10.657 -8.785 1.00 0.00 103 GLY A N 4
ATOM 4556 C CA . GLY A 1 34 ? -4.305 11.330 -8.336 1.00 0.00 103 GLY A CA 4
ATOM 4557 C C . GLY A 1 34 ? -4.275 11.644 -6.853 1.00 0.00 103 GLY A C 4
ATOM 4558 O O . GLY A 1 34 ? -3.332 11.275 -6.152 1.00 0.00 103 GLY A O 4
ATOM 4562 N N . ARG A 1 35 ? -5.309 12.328 -6.374 1.00 0.00 104 ARG A N 4
ATOM 4563 C CA . ARG A 1 35 ? -5.396 12.694 -4.965 1.00 0.00 104 ARG A CA 4
ATOM 4564 C C . ARG A 1 35 ? -5.433 11.450 -4.081 1.00 0.00 104 ARG A C 4
ATOM 4565 O O . ARG A 1 35 ? -6.054 10.446 -4.431 1.00 0.00 104 ARG A O 4
ATOM 4586 N N . VAL A 1 36 ? -4.764 11.525 -2.935 1.00 0.00 105 VAL A N 4
ATOM 4587 C CA . VAL A 1 36 ? -4.721 10.406 -2.001 1.00 0.00 105 VAL A CA 4
ATOM 4588 C C . VAL A 1 36 ? -4.984 10.872 -0.574 1.00 0.00 105 VAL A C 4
ATOM 4589 O O . VAL A 1 36 ? -4.122 11.479 0.061 1.00 0.00 105 VAL A O 4
ATOM 4602 N N . ILE A 1 37 ? -6.181 10.582 -0.074 1.00 0.00 106 ILE A N 4
ATOM 4603 C CA . ILE A 1 37 ? -6.557 10.970 1.280 1.00 0.00 106 ILE A CA 4
ATOM 4604 C C . ILE A 1 37 ? -5.818 10.132 2.317 1.00 0.00 106 ILE A C 4
ATOM 4605 O O . ILE A 1 37 ? -5.086 10.664 3.151 1.00 0.00 106 ILE A O 4
ATOM 4621 N N . GLU A 1 38 ? -6.013 8.819 2.257 1.00 0.00 107 GLU A N 4
ATOM 4622 C CA . GLU A 1 38 ? -5.363 7.907 3.192 1.00 0.00 107 GLU A CA 4
ATOM 4623 C C . GLU A 1 38 ? -4.492 6.898 2.450 1.00 0.00 107 GLU A C 4
ATOM 4624 O O . GLU A 1 38 ? -4.532 6.810 1.222 1.00 0.00 107 GLU A O 4
ATOM 4636 N N . CYS A 1 39 ? -3.704 6.138 3.204 1.00 0.00 108 CYS A N 4
ATOM 4637 C CA . CYS A 1 39 ? -2.822 5.135 2.618 1.00 0.00 108 CYS A CA 4
ATOM 4638 C C . CYS A 1 39 ? -2.122 4.326 3.706 1.00 0.00 108 CYS A C 4
ATOM 4639 O O . CYS A 1 39 ? -1.244 4.834 4.403 1.00 0.00 108 CYS A O 4
ATOM 4647 N N . ASP A 1 40 ? -2.518 3.066 3.845 1.00 0.00 109 ASP A N 4
ATOM 4648 C CA . ASP A 1 40 ? -1.930 2.186 4.848 1.00 0.00 109 ASP A CA 4
ATOM 4649 C C . ASP A 1 40 ? -1.273 0.976 4.191 1.00 0.00 109 ASP A C 4
ATOM 4650 O O . ASP A 1 40 ? -1.626 0.594 3.075 1.00 0.00 109 ASP A O 4
ATOM 4659 N N . VAL A 1 41 ? -0.314 0.377 4.891 1.00 0.00 110 VAL A N 4
ATOM 4660 C CA . VAL A 1 41 ? 0.393 -0.790 4.376 1.00 0.00 110 VAL A CA 4
ATOM 4661 C C . VAL A 1 41 ? 0.294 -1.964 5.344 1.00 0.00 110 VAL A C 4
ATOM 4662 O O . VAL A 1 41 ? 0.365 -1.788 6.560 1.00 0.00 110 VAL A O 4
ATOM 4675 N N . VAL A 1 42 ? 0.129 -3.164 4.795 1.00 0.00 111 VAL A N 4
ATOM 4676 C CA . VAL A 1 42 ? 0.022 -4.368 5.610 1.00 0.00 111 VAL A CA 4
ATOM 4677 C C . VAL A 1 42 ? 1.208 -5.297 5.376 1.00 0.00 111 VAL A C 4
ATOM 4678 O O . VAL A 1 42 ? 2.038 -5.054 4.500 1.00 0.00 111 VAL A O 4
ATOM 4691 N N . LYS A 1 43 ? 1.282 -6.363 6.165 1.00 0.00 112 LYS A N 4
ATOM 4692 C CA . LYS A 1 43 ? 2.365 -7.332 6.044 1.00 0.00 112 LYS A CA 4
ATOM 4693 C C . LYS A 1 43 ? 2.848 -7.431 4.600 1.00 0.00 112 LYS A C 4
ATOM 4694 O O . LYS A 1 43 ? 3.905 -6.906 4.252 1.00 0.00 112 LYS A O 4
ATOM 4713 N N . ASP A 1 44 ? 2.066 -8.106 3.765 1.00 0.00 113 ASP A N 4
ATOM 4714 C CA . ASP A 1 44 ? 2.412 -8.272 2.359 1.00 0.00 113 ASP A CA 4
ATOM 4715 C C . ASP A 1 44 ? 1.546 -7.378 1.477 1.00 0.00 113 ASP A C 4
ATOM 4716 O O . ASP A 1 44 ? 2.025 -6.798 0.502 1.00 0.00 113 ASP A O 4
ATOM 4725 N N . TYR A 1 45 ? 0.268 -7.273 1.825 1.00 0.00 114 TYR A N 4
ATOM 4726 C CA . TYR A 1 45 ? -0.666 -6.452 1.063 1.00 0.00 114 TYR A CA 4
ATOM 4727 C C . TYR A 1 45 ? -0.753 -5.044 1.643 1.00 0.00 114 TYR A C 4
ATOM 4728 O O . TYR A 1 45 ? -0.186 -4.759 2.697 1.00 0.00 114 TYR A O 4
ATOM 4746 N N . ALA A 1 46 ? -1.468 -4.167 0.946 1.00 0.00 115 ALA A N 4
ATOM 4747 C CA . ALA A 1 46 ? -1.633 -2.789 1.391 1.00 0.00 115 ALA A CA 4
ATOM 4748 C C . ALA A 1 46 ? -3.001 -2.244 0.996 1.00 0.00 115 ALA A C 4
ATOM 4749 O O . ALA A 1 46 ? -3.692 -2.822 0.157 1.00 0.00 115 ALA A O 4
ATOM 4756 N N . PHE A 1 47 ? -3.387 -1.128 1.606 1.00 0.00 116 PHE A N 4
ATOM 4757 C CA . PHE A 1 47 ? -4.674 -0.506 1.319 1.00 0.00 116 PHE A CA 4
ATOM 4758 C C . PHE A 1 47 ? -4.519 1.000 1.129 1.00 0.00 116 PHE A C 4
ATOM 4759 O O . PHE A 1 47 ? -4.040 1.704 2.018 1.00 0.00 116 PHE A O 4
ATOM 4776 N N . VAL A 1 48 ? -4.928 1.488 -0.038 1.00 0.00 117 VAL A N 4
ATOM 4777 C CA . VAL A 1 48 ? -4.836 2.910 -0.347 1.00 0.00 117 VAL A CA 4
ATOM 4778 C C . VAL A 1 48 ? -6.217 3.510 -0.590 1.00 0.00 117 VAL A C 4
ATOM 4779 O O . VAL A 1 48 ? -7.052 2.917 -1.274 1.00 0.00 117 VAL A O 4
ATOM 4792 N N . HIS A 1 49 ? -6.451 4.690 -0.024 1.00 0.00 118 HIS A N 4
ATOM 4793 C CA . HIS A 1 49 ? -7.731 5.372 -0.180 1.00 0.00 118 HIS A CA 4
ATOM 4794 C C . HIS A 1 49 ? -7.583 6.609 -1.061 1.00 0.00 118 HIS A C 4
ATOM 4795 O O . HIS A 1 49 ? -6.704 7.440 -0.838 1.00 0.00 118 HIS A O 4
ATOM 4809 N N . MET A 1 50 ? -8.450 6.723 -2.062 1.00 0.00 119 MET A N 4
ATOM 4810 C CA . MET A 1 50 ? -8.416 7.859 -2.976 1.00 0.00 119 MET A CA 4
ATOM 4811 C C . MET A 1 50 ? -9.774 8.552 -3.033 1.00 0.00 119 MET A C 4
ATOM 4812 O O . MET A 1 50 ? -10.807 7.931 -2.789 1.00 0.00 119 MET A O 4
ATOM 4826 N N . GLU A 1 51 ? -9.762 9.841 -3.357 1.00 0.00 120 GLU A N 4
ATOM 4827 C CA . GLU A 1 51 ? -10.994 10.617 -3.444 1.00 0.00 120 GLU A CA 4
ATOM 4828 C C . GLU A 1 51 ? -11.628 10.477 -4.825 1.00 0.00 120 GLU A C 4
ATOM 4829 O O . GLU A 1 51 ? -12.657 9.820 -4.985 1.00 0.00 120 GLU A O 4
ATOM 4841 N N . LYS A 1 52 ? -11.007 11.101 -5.821 1.00 0.00 121 LYS A N 4
ATOM 4842 C CA . LYS A 1 52 ? -11.508 11.047 -7.189 1.00 0.00 121 LYS A CA 4
ATOM 4843 C C . LYS A 1 52 ? -11.512 9.614 -7.711 1.00 0.00 121 LYS A C 4
ATOM 4844 O O . LYS A 1 52 ? -10.466 8.969 -7.788 1.00 0.00 121 LYS A O 4
ATOM 4863 N N . GLU A 1 53 ? -12.694 9.122 -8.070 1.00 0.00 122 GLU A N 4
ATOM 4864 C CA . GLU A 1 53 ? -12.831 7.765 -8.585 1.00 0.00 122 GLU A CA 4
ATOM 4865 C C . GLU A 1 53 ? -12.045 7.593 -9.882 1.00 0.00 122 GLU A C 4
ATOM 4866 O O . GLU A 1 53 ? -11.252 6.663 -10.020 1.00 0.00 122 GLU A O 4
ATOM 4878 N N . ALA A 1 54 ? -12.274 8.497 -10.829 1.00 0.00 123 ALA A N 4
ATOM 4879 C CA . ALA A 1 54 ? -11.587 8.447 -12.114 1.00 0.00 123 ALA A CA 4
ATOM 4880 C C . ALA A 1 54 ? -10.100 8.162 -11.931 1.00 0.00 123 ALA A C 4
ATOM 4881 O O . ALA A 1 54 ? -9.547 7.263 -12.566 1.00 0.00 123 ALA A O 4
ATOM 4888 N N . ASP A 1 55 ? -9.458 8.932 -11.060 1.00 0.00 124 ASP A N 4
ATOM 4889 C CA . ASP A 1 55 ? -8.034 8.762 -10.793 1.00 0.00 124 ASP A CA 4
ATOM 4890 C C . ASP A 1 55 ? -7.759 7.403 -10.159 1.00 0.00 124 ASP A C 4
ATOM 4891 O O . ASP A 1 55 ? -6.748 6.764 -10.451 1.00 0.00 124 ASP A O 4
ATOM 4900 N N . ALA A 1 56 ? -8.664 6.967 -9.289 1.00 0.00 125 ALA A N 4
ATOM 4901 C CA . ALA A 1 56 ? -8.519 5.683 -8.614 1.00 0.00 125 ALA A CA 4
ATOM 4902 C C . ALA A 1 56 ? -8.244 4.565 -9.615 1.00 0.00 125 ALA A C 4
ATOM 4903 O O . ALA A 1 56 ? -7.223 3.881 -9.533 1.00 0.00 125 ALA A O 4
ATOM 4910 N N . LYS A 1 57 ? -9.162 4.383 -10.558 1.00 0.00 126 LYS A N 4
ATOM 4911 C CA . LYS A 1 57 ? -9.020 3.349 -11.576 1.00 0.00 126 LYS A CA 4
ATOM 4912 C C . LYS A 1 57 ? -7.773 3.585 -12.422 1.00 0.00 126 LYS A C 4
ATOM 4913 O O . LYS A 1 57 ? -6.899 2.724 -12.510 1.00 0.00 126 LYS A O 4
ATOM 4932 N N . ALA A 1 58 ? -7.697 4.759 -13.040 1.00 0.00 127 ALA A N 4
ATOM 4933 C CA . ALA A 1 58 ? -6.556 5.110 -13.876 1.00 0.00 127 ALA A CA 4
ATOM 4934 C C . ALA A 1 58 ? -5.249 4.637 -13.248 1.00 0.00 127 ALA A C 4
ATOM 4935 O O . ALA A 1 58 ? -4.381 4.097 -13.932 1.00 0.00 127 ALA A O 4
ATOM 4942 N N . ALA A 1 59 ? -5.117 4.844 -11.942 1.00 0.00 128 ALA A N 4
ATOM 4943 C CA . ALA A 1 59 ? -3.917 4.437 -11.221 1.00 0.00 128 ALA A CA 4
ATOM 4944 C C . ALA A 1 59 ? -3.763 2.920 -11.224 1.00 0.00 128 ALA A C 4
ATOM 4945 O O . ALA A 1 59 ? -2.745 2.391 -11.672 1.00 0.00 128 ALA A O 4
ATOM 4952 N N . ILE A 1 60 ? -4.778 2.226 -10.720 1.00 0.00 129 ILE A N 4
ATOM 4953 C CA . ILE A 1 60 ? -4.754 0.770 -10.666 1.00 0.00 129 ILE A CA 4
ATOM 4954 C C . ILE A 1 60 ? -4.337 0.176 -12.007 1.00 0.00 129 ILE A C 4
ATOM 4955 O O . ILE A 1 60 ? -3.846 -0.950 -12.072 1.00 0.00 129 ILE A O 4
ATOM 4971 N N . ALA A 1 61 ? -4.536 0.942 -13.074 1.00 0.00 130 ALA A N 4
ATOM 4972 C CA . ALA A 1 61 ? -4.176 0.494 -14.414 1.00 0.00 130 ALA A CA 4
ATOM 4973 C C . ALA A 1 61 ? -2.693 0.715 -14.688 1.00 0.00 130 ALA A C 4
ATOM 4974 O O . ALA A 1 61 ? -2.009 -0.169 -15.202 1.00 0.00 130 ALA A O 4
ATOM 4981 N N . GLN A 1 62 ? -2.202 1.900 -14.340 1.00 0.00 131 GLN A N 4
ATOM 4982 C CA . GLN A 1 62 ? -0.799 2.237 -14.551 1.00 0.00 131 GLN A CA 4
ATOM 4983 C C . GLN A 1 62 ? 0.061 1.732 -13.397 1.00 0.00 131 GLN A C 4
ATOM 4984 O O . GLN A 1 62 ? 1.286 1.857 -13.421 1.00 0.00 131 GLN A O 4
ATOM 4998 N N . LEU A 1 63 ? -0.588 1.163 -12.387 1.00 0.00 132 LEU A N 4
ATOM 4999 C CA . LEU A 1 63 ? 0.117 0.638 -11.223 1.00 0.00 132 LEU A CA 4
ATOM 5000 C C . LEU A 1 63 ? 0.100 -0.887 -11.216 1.00 0.00 132 LEU A C 4
ATOM 5001 O O . LEU A 1 63 ? 1.135 -1.528 -11.042 1.00 0.00 132 LEU A O 4
ATOM 5017 N N . ASN A 1 64 ? -1.083 -1.461 -11.410 1.00 0.00 133 ASN A N 4
ATOM 5018 C CA . ASN A 1 64 ? -1.235 -2.911 -11.428 1.00 0.00 133 ASN A CA 4
ATOM 5019 C C . ASN A 1 64 ? -0.157 -3.560 -12.291 1.00 0.00 133 ASN A C 4
ATOM 5020 O O . ASN A 1 64 ? -0.268 -3.602 -13.515 1.00 0.00 133 ASN A O 4
ATOM 5031 N N . GLY A 1 65 ? 0.887 -4.067 -11.642 1.00 0.00 134 GLY A N 4
ATOM 5032 C CA . GLY A 1 65 ? 1.970 -4.708 -12.364 1.00 0.00 134 GLY A CA 4
ATOM 5033 C C . GLY A 1 65 ? 3.265 -3.923 -12.284 1.00 0.00 134 GLY A C 4
ATOM 5034 O O . GLY A 1 65 ? 4.350 -4.503 -12.243 1.00 0.00 134 GLY A O 4
ATOM 5038 N N . LYS A 1 66 ? 3.152 -2.600 -12.264 1.00 0.00 135 LYS A N 4
ATOM 5039 C CA . LYS A 1 66 ? 4.322 -1.733 -12.190 1.00 0.00 135 LYS A CA 4
ATOM 5040 C C . LYS A 1 66 ? 5.405 -2.355 -11.315 1.00 0.00 135 LYS A C 4
ATOM 5041 O O . LYS A 1 66 ? 5.160 -2.698 -10.159 1.00 0.00 135 LYS A O 4
ATOM 5060 N N . GLU A 1 67 ? 6.603 -2.496 -11.874 1.00 0.00 136 GLU A N 4
ATOM 5061 C CA . GLU A 1 67 ? 7.723 -3.076 -11.143 1.00 0.00 136 GLU A CA 4
ATOM 5062 C C . GLU A 1 67 ? 8.178 -2.150 -10.019 1.00 0.00 136 GLU A C 4
ATOM 5063 O O . GLU A 1 67 ? 8.595 -1.018 -10.263 1.00 0.00 136 GLU A O 4
ATOM 5075 N N . VAL A 1 68 ? 8.094 -2.639 -8.786 1.00 0.00 137 VAL A N 4
ATOM 5076 C CA . VAL A 1 68 ? 8.496 -1.857 -7.624 1.00 0.00 137 VAL A CA 4
ATOM 5077 C C . VAL A 1 68 ? 9.490 -2.626 -6.761 1.00 0.00 137 VAL A C 4
ATOM 5078 O O . VAL A 1 68 ? 9.289 -3.804 -6.462 1.00 0.00 137 VAL A O 4
ATOM 5091 N N . LYS A 1 69 ? 10.564 -1.953 -6.362 1.00 0.00 138 LYS A N 4
ATOM 5092 C CA . LYS A 1 69 ? 11.590 -2.571 -5.531 1.00 0.00 138 LYS A CA 4
ATOM 5093 C C . LYS A 1 69 ? 11.963 -3.951 -6.064 1.00 0.00 138 LYS A C 4
ATOM 5094 O O . LYS A 1 69 ? 12.268 -4.862 -5.296 1.00 0.00 138 LYS A O 4
ATOM 5113 N N . GLY A 1 70 ? 11.939 -4.097 -7.385 1.00 0.00 139 GLY A N 4
ATOM 5114 C CA . GLY A 1 70 ? 12.278 -5.368 -7.998 1.00 0.00 139 GLY A CA 4
ATOM 5115 C C . GLY A 1 70 ? 11.101 -6.323 -8.041 1.00 0.00 139 GLY A C 4
ATOM 5116 O O . GLY A 1 70 ? 11.051 -7.222 -8.881 1.00 0.00 139 GLY A O 4
ATOM 5120 N N . LYS A 1 71 ? 10.151 -6.130 -7.132 1.00 0.00 140 LYS A N 4
ATOM 5121 C CA . LYS A 1 71 ? 8.969 -6.981 -7.068 1.00 0.00 140 LYS A CA 4
ATOM 5122 C C . LYS A 1 71 ? 7.765 -6.287 -7.697 1.00 0.00 140 LYS A C 4
ATOM 5123 O O . LYS A 1 71 ? 7.413 -5.169 -7.320 1.00 0.00 140 LYS A O 4
ATOM 5142 N N . ARG A 1 72 ? 7.135 -6.958 -8.657 1.00 0.00 141 ARG A N 4
ATOM 5143 C CA . ARG A 1 72 ? 5.970 -6.405 -9.337 1.00 0.00 141 ARG A CA 4
ATOM 5144 C C . ARG A 1 72 ? 4.755 -6.398 -8.415 1.00 0.00 141 ARG A C 4
ATOM 5145 O O . ARG A 1 72 ? 4.194 -7.448 -8.103 1.00 0.00 141 ARG A O 4
ATOM 5166 N N . ILE A 1 73 ? 4.355 -5.207 -7.982 1.00 0.00 142 ILE A N 4
ATOM 5167 C CA . ILE A 1 73 ? 3.206 -5.063 -7.096 1.00 0.00 142 ILE A CA 4
ATOM 5168 C C . ILE A 1 73 ? 1.900 -5.300 -7.846 1.00 0.00 142 ILE A C 4
ATOM 5169 O O . ILE A 1 73 ? 1.750 -4.888 -8.996 1.00 0.00 142 ILE A O 4
ATOM 5185 N N . ASN A 1 74 ? 0.958 -5.965 -7.187 1.00 0.00 143 ASN A N 4
ATOM 5186 C CA . ASN A 1 74 ? -0.337 -6.256 -7.791 1.00 0.00 143 ASN A CA 4
ATOM 5187 C C . ASN A 1 74 ? -1.431 -5.384 -7.181 1.00 0.00 143 ASN A C 4
ATOM 5188 O O . ASN A 1 74 ? -1.871 -5.617 -6.055 1.00 0.00 143 ASN A O 4
ATOM 5199 N N . VAL A 1 75 ? -1.866 -4.378 -7.934 1.00 0.00 144 VAL A N 4
ATOM 5200 C CA . VAL A 1 75 ? -2.908 -3.471 -7.469 1.00 0.00 144 VAL A CA 4
ATOM 5201 C C . VAL A 1 75 ? -4.258 -3.824 -8.085 1.00 0.00 144 VAL A C 4
ATOM 5202 O O . VAL A 1 75 ? -4.333 -4.238 -9.241 1.00 0.00 144 VAL A O 4
ATOM 5215 N N . GLU A 1 76 ? -5.321 -3.656 -7.304 1.00 0.00 145 GLU A N 4
ATOM 5216 C CA . GLU A 1 76 ? -6.668 -3.957 -7.774 1.00 0.00 145 GLU A CA 4
ATOM 5217 C C . GLU A 1 76 ? -7.714 -3.264 -6.907 1.00 0.00 145 GLU A C 4
ATOM 5218 O O . GLU A 1 76 ? -7.550 -3.145 -5.692 1.00 0.00 145 GLU A O 4
ATOM 5230 N N . LEU A 1 77 ? -8.790 -2.807 -7.539 1.00 0.00 146 LEU A N 4
ATOM 5231 C CA . LEU A 1 77 ? -9.864 -2.124 -6.826 1.00 0.00 146 LEU A CA 4
ATOM 5232 C C . LEU A 1 77 ? -10.449 -3.019 -5.738 1.00 0.00 146 LEU A C 4
ATOM 5233 O O . LEU A 1 77 ? -10.643 -4.217 -5.942 1.00 0.00 146 LEU A O 4
ATOM 5249 N N . SER A 1 78 ? -10.731 -2.427 -4.581 1.00 0.00 147 SER A N 4
ATOM 5250 C CA . SER A 1 78 ? -11.293 -3.170 -3.459 1.00 0.00 147 SER A CA 4
ATOM 5251 C C . SER A 1 78 ? -12.817 -3.180 -3.524 1.00 0.00 147 SER A C 4
ATOM 5252 O O . SER A 1 78 ? -13.439 -4.236 -3.647 1.00 0.00 147 SER A O 4
ATOM 5260 N N . THR A 1 79 ? -13.414 -1.995 -3.438 1.00 0.00 148 THR A N 4
ATOM 5261 C CA . THR A 1 79 ? -14.865 -1.865 -3.485 1.00 0.00 148 THR A CA 4
ATOM 5262 C C . THR A 1 79 ? -15.451 -2.661 -4.646 1.00 0.00 148 THR A C 4
ATOM 5263 O O . THR A 1 79 ? -15.450 -2.205 -5.789 1.00 0.00 148 THR A O 4
ATOM 5274 N N . LYS A 1 80 ? -15.953 -3.854 -4.345 1.00 0.00 149 LYS A N 4
ATOM 5275 C CA . LYS A 1 80 ? -16.545 -4.715 -5.362 1.00 0.00 149 LYS A CA 4
ATOM 5276 C C . LYS A 1 80 ? -17.607 -3.964 -6.159 1.00 0.00 149 LYS A C 4
ATOM 5277 O O . LYS A 1 80 ? -17.622 -4.008 -7.388 1.00 0.00 149 LYS A O 4
ATOM 5296 N N . GLY A 1 81 ? -18.495 -3.273 -5.449 1.00 0.00 150 GLY A N 4
ATOM 5297 C CA . GLY A 1 81 ? -19.548 -2.521 -6.108 1.00 0.00 150 GLY A CA 4
ATOM 5298 C C . GLY A 1 81 ? -19.034 -1.709 -7.279 1.00 0.00 150 GLY A C 4
ATOM 5299 O O . GLY A 1 81 ? -17.925 -1.178 -7.235 1.00 0.00 150 GLY A O 4
ATOM 5303 N N . GLN A 1 82 ? -19.841 -1.614 -8.331 1.00 0.00 151 GLN A N 4
ATOM 5304 C CA . GLN A 1 82 ? -19.460 -0.862 -9.521 1.00 0.00 151 GLN A CA 4
ATOM 5305 C C . GLN A 1 82 ? -20.266 0.428 -9.632 1.00 0.00 151 GLN A C 4
ATOM 5306 O O . GLN A 1 82 ? -21.144 0.696 -8.811 1.00 0.00 151 GLN A O 4
ATOM 5320 N N . LYS A 1 83 ? -19.963 1.223 -10.652 1.00 0.00 152 LYS A N 4
ATOM 5321 C CA . LYS A 1 83 ? -20.660 2.485 -10.872 1.00 0.00 152 LYS A CA 4
ATOM 5322 C C . LYS A 1 83 ? -22.168 2.306 -10.729 1.00 0.00 152 LYS A C 4
ATOM 5323 O O . LYS A 1 83 ? -22.749 1.373 -11.285 1.00 0.00 152 LYS A O 4
ATOM 5342 N N . LYS A 1 84 ? -22.798 3.206 -9.982 1.00 0.00 153 LYS A N 4
ATOM 5343 C CA . LYS A 1 84 ? -24.239 3.150 -9.768 1.00 0.00 153 LYS A CA 4
ATOM 5344 C C . LYS A 1 84 ? -24.964 2.748 -11.048 1.00 0.00 153 LYS A C 4
ATOM 5345 O O . LYS A 1 84 ? -25.749 1.800 -11.057 1.00 0.00 153 LYS A O 4
ATOM 5364 N N . SER A 1 85 ? -24.695 3.475 -12.128 1.00 0.00 154 SER A N 4
ATOM 5365 C CA . SER A 1 85 ? -25.324 3.196 -13.414 1.00 0.00 154 SER A CA 4
ATOM 5366 C C . SER A 1 85 ? -26.817 3.504 -13.367 1.00 0.00 154 SER A C 4
ATOM 5367 O O . SER A 1 85 ? -27.629 2.791 -13.956 1.00 0.00 154 SER A O 4
ATOM 5375 N N . GLY A 1 86 ? -27.173 4.572 -12.659 1.00 0.00 155 GLY A N 4
ATOM 5376 C CA . GLY A 1 86 ? -28.568 4.957 -12.547 1.00 0.00 155 GLY A CA 4
ATOM 5377 C C . GLY A 1 86 ? -29.103 5.574 -13.824 1.00 0.00 155 GLY A C 4
ATOM 5378 O O . GLY A 1 86 ? -30.015 5.045 -14.460 1.00 0.00 155 GLY A O 4
ATOM 5382 N N . PRO A 1 87 ? -28.532 6.723 -14.215 1.00 0.00 156 PRO A N 4
ATOM 5383 C CA . PRO A 1 87 ? -28.943 7.439 -15.427 1.00 0.00 156 PRO A CA 4
ATOM 5384 C C . PRO A 1 87 ? -28.551 6.696 -16.699 1.00 0.00 156 PRO A C 4
ATOM 5385 O O . PRO A 1 87 ? -28.836 7.151 -17.807 1.00 0.00 156 PRO A O 4
ATOM 5396 N N . SER A 1 88 ? -27.895 5.552 -16.534 1.00 0.00 157 SER A N 4
ATOM 5397 C CA . SER A 1 88 ? -27.461 4.748 -17.670 1.00 0.00 157 SER A CA 4
ATOM 5398 C C . SER A 1 88 ? -28.495 4.790 -18.792 1.00 0.00 157 SER A C 4
ATOM 5399 O O . SER A 1 88 ? -29.630 4.346 -18.622 1.00 0.00 157 SER A O 4
ATOM 5407 N N . SER A 1 89 ? -28.092 5.328 -19.938 1.00 0.00 158 SER A N 4
ATOM 5408 C CA . SER A 1 89 ? -28.983 5.433 -21.088 1.00 0.00 158 SER A CA 4
ATOM 5409 C C . SER A 1 89 ? -28.213 5.855 -22.336 1.00 0.00 158 SER A C 4
ATOM 5410 O O . SER A 1 89 ? -27.158 6.481 -22.245 1.00 0.00 158 SER A O 4
ATOM 5418 N N . GLY A 1 90 ? -28.750 5.506 -23.501 1.00 0.00 159 GLY A N 4
ATOM 5419 C CA . GLY A 1 90 ? -28.101 5.856 -24.751 1.00 0.00 159 GLY A CA 4
ATOM 5420 C C . GLY A 1 90 ? -28.112 7.350 -25.011 1.00 0.00 159 GLY A C 4
ATOM 5421 O O . GLY A 1 90 ? -27.058 7.982 -25.077 1.00 0.00 159 GLY A O 4
ATOM 5425 N N . GLY A 1 1 ? -12.908 3.687 11.543 1.00 0.00 70 GLY A N 5
ATOM 5426 C CA . GLY A 1 1 ? -13.084 4.808 12.448 1.00 0.00 70 GLY A CA 5
ATOM 5427 C C . GLY A 1 1 ? -14.527 4.984 12.879 1.00 0.00 70 GLY A C 5
ATOM 5428 O O . GLY A 1 1 ? -14.944 4.452 13.907 1.00 0.00 70 GLY A O 5
ATOM 5432 N N . SER A 1 2 ? -15.290 5.735 12.091 1.00 0.00 71 SER A N 5
ATOM 5433 C CA . SER A 1 2 ? -16.693 5.985 12.399 1.00 0.00 71 SER A CA 5
ATOM 5434 C C . SER A 1 2 ? -16.836 6.701 13.739 1.00 0.00 71 SER A C 5
ATOM 5435 O O . SER A 1 2 ? -17.688 6.351 14.554 1.00 0.00 71 SER A O 5
ATOM 5443 N N . SER A 1 3 ? -15.994 7.706 13.958 1.00 0.00 72 SER A N 5
ATOM 5444 C CA . SER A 1 3 ? -16.022 8.469 15.201 1.00 0.00 72 SER A CA 5
ATOM 5445 C C . SER A 1 3 ? -16.631 9.850 14.976 1.00 0.00 72 SER A C 5
ATOM 5446 O O . SER A 1 3 ? -16.126 10.853 15.478 1.00 0.00 72 SER A O 5
ATOM 5454 N N . GLY A 1 4 ? -17.722 9.892 14.217 1.00 0.00 73 GLY A N 5
ATOM 5455 C CA . GLY A 1 4 ? -18.383 11.153 13.938 1.00 0.00 73 GLY A CA 5
ATOM 5456 C C . GLY A 1 4 ? -18.390 11.490 12.460 1.00 0.00 73 GLY A C 5
ATOM 5457 O O . GLY A 1 4 ? -19.441 11.479 11.818 1.00 0.00 73 GLY A O 5
ATOM 5461 N N . SER A 1 5 ? -17.215 11.792 11.918 1.00 0.00 74 SER A N 5
ATOM 5462 C CA . SER A 1 5 ? -17.090 12.139 10.507 1.00 0.00 74 SER A CA 5
ATOM 5463 C C . SER A 1 5 ? -17.304 10.913 9.625 1.00 0.00 74 SER A C 5
ATOM 5464 O O . SER A 1 5 ? -17.205 9.776 10.088 1.00 0.00 74 SER A O 5
ATOM 5472 N N . SER A 1 6 ? -17.599 11.152 8.351 1.00 0.00 75 SER A N 5
ATOM 5473 C CA . SER A 1 6 ? -17.831 10.068 7.403 1.00 0.00 75 SER A CA 5
ATOM 5474 C C . SER A 1 6 ? -16.830 10.128 6.254 1.00 0.00 75 SER A C 5
ATOM 5475 O O . SER A 1 6 ? -16.932 10.979 5.371 1.00 0.00 75 SER A O 5
ATOM 5483 N N . GLY A 1 7 ? -15.862 9.217 6.272 1.00 0.00 76 GLY A N 5
ATOM 5484 C CA . GLY A 1 7 ? -14.856 9.182 5.227 1.00 0.00 76 GLY A CA 5
ATOM 5485 C C . GLY A 1 7 ? -15.445 8.873 3.865 1.00 0.00 76 GLY A C 5
ATOM 5486 O O . GLY A 1 7 ? -15.473 9.732 2.984 1.00 0.00 76 GLY A O 5
ATOM 5490 N N . ASN A 1 8 ? -15.916 7.643 3.691 1.00 0.00 77 ASN A N 5
ATOM 5491 C CA . ASN A 1 8 ? -16.505 7.222 2.425 1.00 0.00 77 ASN A CA 5
ATOM 5492 C C . ASN A 1 8 ? -15.522 7.417 1.275 1.00 0.00 77 ASN A C 5
ATOM 5493 O O . ASN A 1 8 ? -15.889 7.900 0.203 1.00 0.00 77 ASN A O 5
ATOM 5504 N N . THR A 1 9 ? -14.268 7.038 1.505 1.00 0.00 78 THR A N 5
ATOM 5505 C CA . THR A 1 9 ? -13.231 7.171 0.490 1.00 0.00 78 THR A CA 5
ATOM 5506 C C . THR A 1 9 ? -12.960 5.838 -0.198 1.00 0.00 78 THR A C 5
ATOM 5507 O O . THR A 1 9 ? -13.258 4.776 0.348 1.00 0.00 78 THR A O 5
ATOM 5518 N N . TRP A 1 10 ? -12.395 5.901 -1.397 1.00 0.00 79 TRP A N 5
ATOM 5519 C CA . TRP A 1 10 ? -12.083 4.697 -2.160 1.00 0.00 79 TRP A CA 5
ATOM 5520 C C . TRP A 1 10 ? -11.031 3.857 -1.444 1.00 0.00 79 TRP A C 5
ATOM 5521 O O . TRP A 1 10 ? -10.434 4.296 -0.461 1.00 0.00 79 TRP A O 5
ATOM 5542 N N . LYS A 1 11 ? -10.808 2.646 -1.943 1.00 0.00 80 LYS A N 5
ATOM 5543 C CA . LYS A 1 11 ? -9.827 1.744 -1.352 1.00 0.00 80 LYS A CA 5
ATOM 5544 C C . LYS A 1 11 ? -9.183 0.866 -2.420 1.00 0.00 80 LYS A C 5
ATOM 5545 O O . LYS A 1 11 ? -9.864 0.095 -3.097 1.00 0.00 80 LYS A O 5
ATOM 5564 N N . ILE A 1 12 ? -7.868 0.986 -2.565 1.00 0.00 81 ILE A N 5
ATOM 5565 C CA . ILE A 1 12 ? -7.133 0.201 -3.549 1.00 0.00 81 ILE A CA 5
ATOM 5566 C C . ILE A 1 12 ? -6.195 -0.792 -2.871 1.00 0.00 81 ILE A C 5
ATOM 5567 O O . ILE A 1 12 ? -5.242 -0.401 -2.196 1.00 0.00 81 ILE A O 5
ATOM 5583 N N . PHE A 1 13 ? -6.471 -2.079 -3.056 1.00 0.00 82 PHE A N 5
ATOM 5584 C CA . PHE A 1 13 ? -5.651 -3.129 -2.463 1.00 0.00 82 PHE A CA 5
ATOM 5585 C C . PHE A 1 13 ? -4.402 -3.383 -3.301 1.00 0.00 82 PHE A C 5
ATOM 5586 O O . PHE A 1 13 ? -4.487 -3.624 -4.505 1.00 0.00 82 PHE A O 5
ATOM 5603 N N . VAL A 1 14 ? -3.242 -3.327 -2.655 1.00 0.00 83 VAL A N 5
ATOM 5604 C CA . VAL A 1 14 ? -1.974 -3.551 -3.340 1.00 0.00 83 VAL A CA 5
ATOM 5605 C C . VAL A 1 14 ? -1.208 -4.710 -2.712 1.00 0.00 83 VAL A C 5
ATOM 5606 O O . VAL A 1 14 ? -0.714 -4.607 -1.591 1.00 0.00 83 VAL A O 5
ATOM 5619 N N . GLY A 1 15 ? -1.114 -5.816 -3.445 1.00 0.00 84 GLY A N 5
ATOM 5620 C CA . GLY A 1 15 ? -0.406 -6.980 -2.944 1.00 0.00 84 GLY A CA 5
ATOM 5621 C C . GLY A 1 15 ? 0.974 -7.126 -3.554 1.00 0.00 84 GLY A C 5
ATOM 5622 O O . GLY A 1 15 ? 1.382 -6.315 -4.384 1.00 0.00 84 GLY A O 5
ATOM 5626 N N . ASN A 1 16 ? 1.696 -8.162 -3.139 1.00 0.00 85 ASN A N 5
ATOM 5627 C CA . ASN A 1 16 ? 3.040 -8.410 -3.648 1.00 0.00 85 ASN A CA 5
ATOM 5628 C C . ASN A 1 16 ? 3.974 -7.253 -3.304 1.00 0.00 85 ASN A C 5
ATOM 5629 O O . ASN A 1 16 ? 4.790 -6.835 -4.125 1.00 0.00 85 ASN A O 5
ATOM 5640 N N . VAL A 1 17 ? 3.847 -6.740 -2.084 1.00 0.00 86 VAL A N 5
ATOM 5641 C CA . VAL A 1 17 ? 4.681 -5.633 -1.630 1.00 0.00 86 VAL A CA 5
ATOM 5642 C C . VAL A 1 17 ? 6.024 -6.134 -1.110 1.00 0.00 86 VAL A C 5
ATOM 5643 O O . VAL A 1 17 ? 6.079 -6.981 -0.218 1.00 0.00 86 VAL A O 5
ATOM 5656 N N . SER A 1 18 ? 7.105 -5.604 -1.672 1.00 0.00 87 SER A N 5
ATOM 5657 C CA . SER A 1 18 ? 8.449 -5.999 -1.268 1.00 0.00 87 SER A CA 5
ATOM 5658 C C . SER A 1 18 ? 8.660 -5.758 0.224 1.00 0.00 87 SER A C 5
ATOM 5659 O O . SER A 1 18 ? 7.949 -4.967 0.843 1.00 0.00 87 SER A O 5
ATOM 5667 N N . ALA A 1 19 ? 9.642 -6.448 0.795 1.00 0.00 88 ALA A N 5
ATOM 5668 C CA . ALA A 1 19 ? 9.949 -6.309 2.213 1.00 0.00 88 ALA A CA 5
ATOM 5669 C C . ALA A 1 19 ? 10.623 -4.971 2.501 1.00 0.00 88 ALA A C 5
ATOM 5670 O O . ALA A 1 19 ? 10.413 -4.374 3.556 1.00 0.00 88 ALA A O 5
ATOM 5677 N N . ALA A 1 20 ? 11.433 -4.507 1.555 1.00 0.00 89 ALA A N 5
ATOM 5678 C CA . ALA A 1 20 ? 12.136 -3.239 1.707 1.00 0.00 89 ALA A CA 5
ATOM 5679 C C . ALA A 1 20 ? 11.332 -2.090 1.108 1.00 0.00 89 ALA A C 5
ATOM 5680 O O . ALA A 1 20 ? 11.898 -1.119 0.606 1.00 0.00 89 ALA A O 5
ATOM 5687 N N . CYS A 1 21 ? 10.010 -2.207 1.165 1.00 0.00 90 CYS A N 5
ATOM 5688 C CA . CYS A 1 21 ? 9.127 -1.178 0.627 1.00 0.00 90 CYS A CA 5
ATOM 5689 C C . CYS A 1 21 ? 8.585 -0.289 1.742 1.00 0.00 90 CYS A C 5
ATOM 5690 O O . CYS A 1 21 ? 8.239 -0.770 2.822 1.00 0.00 90 CYS A O 5
ATOM 5698 N N . THR A 1 22 ? 8.514 1.011 1.474 1.00 0.00 91 THR A N 5
ATOM 5699 C CA . THR A 1 22 ? 8.017 1.967 2.455 1.00 0.00 91 THR A CA 5
ATOM 5700 C C . THR A 1 22 ? 6.602 2.420 2.113 1.00 0.00 91 THR A C 5
ATOM 5701 O O . THR A 1 22 ? 6.198 2.403 0.950 1.00 0.00 91 THR A O 5
ATOM 5712 N N . SER A 1 23 ? 5.853 2.825 3.133 1.00 0.00 92 SER A N 5
ATOM 5713 C CA . SER A 1 23 ? 4.481 3.280 2.941 1.00 0.00 92 SER A CA 5
ATOM 5714 C C . SER A 1 23 ? 4.438 4.513 2.044 1.00 0.00 92 SER A C 5
ATOM 5715 O O . SER A 1 23 ? 3.465 4.737 1.325 1.00 0.00 92 SER A O 5
ATOM 5723 N N . GLN A 1 24 ? 5.500 5.310 2.094 1.00 0.00 93 GLN A N 5
ATOM 5724 C CA . GLN A 1 24 ? 5.584 6.522 1.287 1.00 0.00 93 GLN A CA 5
ATOM 5725 C C . GLN A 1 24 ? 5.702 6.182 -0.195 1.00 0.00 93 GLN A C 5
ATOM 5726 O O . GLN A 1 24 ? 5.218 6.921 -1.051 1.00 0.00 93 GLN A O 5
ATOM 5740 N N . GLU A 1 25 ? 6.350 5.059 -0.490 1.00 0.00 94 GLU A N 5
ATOM 5741 C CA . GLU A 1 25 ? 6.532 4.623 -1.869 1.00 0.00 94 GLU A CA 5
ATOM 5742 C C . GLU A 1 25 ? 5.188 4.477 -2.576 1.00 0.00 94 GLU A C 5
ATOM 5743 O O . GLU A 1 25 ? 4.873 5.231 -3.498 1.00 0.00 94 GLU A O 5
ATOM 5755 N N . LEU A 1 26 ? 4.398 3.503 -2.137 1.00 0.00 95 LEU A N 5
ATOM 5756 C CA . LEU A 1 26 ? 3.087 3.257 -2.727 1.00 0.00 95 LEU A CA 5
ATOM 5757 C C . LEU A 1 26 ? 2.206 4.499 -2.635 1.00 0.00 95 LEU A C 5
ATOM 5758 O O . LEU A 1 26 ? 1.477 4.827 -3.571 1.00 0.00 95 LEU A O 5
ATOM 5774 N N . ARG A 1 27 ? 2.281 5.188 -1.501 1.00 0.00 96 ARG A N 5
ATOM 5775 C CA . ARG A 1 27 ? 1.491 6.395 -1.286 1.00 0.00 96 ARG A CA 5
ATOM 5776 C C . ARG A 1 27 ? 1.791 7.438 -2.359 1.00 0.00 96 ARG A C 5
ATOM 5777 O O . ARG A 1 27 ? 0.879 7.989 -2.975 1.00 0.00 96 ARG A O 5
ATOM 5798 N N . SER A 1 28 ? 3.075 7.705 -2.575 1.00 0.00 97 SER A N 5
ATOM 5799 C CA . SER A 1 28 ? 3.495 8.685 -3.570 1.00 0.00 97 SER A CA 5
ATOM 5800 C C . SER A 1 28 ? 2.926 8.343 -4.943 1.00 0.00 97 SER A C 5
ATOM 5801 O O . SER A 1 28 ? 2.381 9.205 -5.635 1.00 0.00 97 SER A O 5
ATOM 5809 N N . LEU A 1 29 ? 3.057 7.080 -5.333 1.00 0.00 98 LEU A N 5
ATOM 5810 C CA . LEU A 1 29 ? 2.556 6.621 -6.624 1.00 0.00 98 LEU A CA 5
ATOM 5811 C C . LEU A 1 29 ? 1.101 7.034 -6.822 1.00 0.00 98 LEU A C 5
ATOM 5812 O O . LEU A 1 29 ? 0.771 7.750 -7.768 1.00 0.00 98 LEU A O 5
ATOM 5828 N N . PHE A 1 30 ? 0.235 6.580 -5.922 1.00 0.00 99 PHE A N 5
ATOM 5829 C CA . PHE A 1 30 ? -1.185 6.903 -5.997 1.00 0.00 99 PHE A CA 5
ATOM 5830 C C . PHE A 1 30 ? -1.404 8.412 -5.930 1.00 0.00 99 PHE A C 5
ATOM 5831 O O . PHE A 1 30 ? -2.314 8.946 -6.563 1.00 0.00 99 PHE A O 5
ATOM 5848 N N . GLU A 1 31 ? -0.562 9.093 -5.158 1.00 0.00 100 GLU A N 5
ATOM 5849 C CA . GLU A 1 31 ? -0.664 10.539 -5.008 1.00 0.00 100 GLU A CA 5
ATOM 5850 C C . GLU A 1 31 ? -0.442 11.242 -6.344 1.00 0.00 100 GLU A C 5
ATOM 5851 O O . GLU A 1 31 ? -1.078 12.255 -6.638 1.00 0.00 100 GLU A O 5
ATOM 5863 N N . ARG A 1 32 ? 0.465 10.698 -7.149 1.00 0.00 101 ARG A N 5
ATOM 5864 C CA . ARG A 1 32 ? 0.773 11.273 -8.452 1.00 0.00 101 ARG A CA 5
ATOM 5865 C C . ARG A 1 32 ? -0.324 10.950 -9.462 1.00 0.00 101 ARG A C 5
ATOM 5866 O O . ARG A 1 32 ? -0.652 11.769 -10.321 1.00 0.00 101 ARG A O 5
ATOM 5887 N N . ARG A 1 33 ? -0.887 9.751 -9.353 1.00 0.00 102 ARG A N 5
ATOM 5888 C CA . ARG A 1 33 ? -1.945 9.319 -10.257 1.00 0.00 102 ARG A CA 5
ATOM 5889 C C . ARG A 1 33 ? -3.314 9.746 -9.736 1.00 0.00 102 ARG A C 5
ATOM 5890 O O . ARG A 1 33 ? -4.347 9.301 -10.236 1.00 0.00 102 ARG A O 5
ATOM 5911 N N . GLY A 1 34 ? -3.314 10.611 -8.726 1.00 0.00 103 GLY A N 5
ATOM 5912 C CA . GLY A 1 34 ? -4.560 11.083 -8.153 1.00 0.00 103 GLY A CA 5
ATOM 5913 C C . GLY A 1 34 ? -4.420 11.462 -6.692 1.00 0.00 103 GLY A C 5
ATOM 5914 O O . GLY A 1 34 ? -3.366 11.258 -6.089 1.00 0.00 103 GLY A O 5
ATOM 5918 N N . ARG A 1 35 ? -5.485 12.015 -6.121 1.00 0.00 104 AR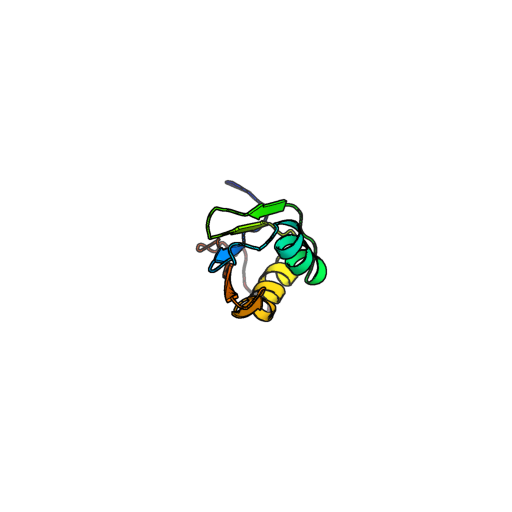G A N 5
ATOM 5919 C CA . ARG A 1 35 ? -5.475 12.426 -4.722 1.00 0.00 104 ARG A CA 5
ATOM 5920 C C . ARG A 1 35 ? -5.508 11.212 -3.799 1.00 0.00 104 ARG A C 5
ATOM 5921 O O . ARG A 1 35 ? -6.159 10.211 -4.095 1.00 0.00 104 ARG A O 5
ATOM 5942 N N . VAL A 1 36 ? -4.800 11.309 -2.677 1.00 0.00 105 VAL A N 5
ATOM 5943 C CA . VAL A 1 36 ? -4.748 10.219 -1.710 1.00 0.00 105 VAL A CA 5
ATOM 5944 C C . VAL A 1 36 ? -5.035 10.722 -0.300 1.00 0.00 105 VAL A C 5
ATOM 5945 O O . VAL A 1 36 ? -4.186 11.358 0.327 1.00 0.00 105 VAL A O 5
ATOM 5958 N N . ILE A 1 37 ? -6.234 10.434 0.193 1.00 0.00 106 ILE A N 5
ATOM 5959 C CA . ILE A 1 37 ? -6.632 10.856 1.531 1.00 0.00 106 ILE A CA 5
ATOM 5960 C C . ILE A 1 37 ? -6.057 9.926 2.594 1.00 0.00 106 ILE A C 5
ATOM 5961 O O . ILE A 1 37 ? -5.368 10.369 3.512 1.00 0.00 106 ILE A O 5
ATOM 5977 N N . GLU A 1 38 ? -6.345 8.635 2.461 1.00 0.00 107 GLU A N 5
ATOM 5978 C CA . GLU A 1 38 ? -5.855 7.643 3.411 1.00 0.00 107 GLU A CA 5
ATOM 5979 C C . GLU A 1 38 ? -4.943 6.633 2.721 1.00 0.00 107 GLU A C 5
ATOM 5980 O O . GLU A 1 38 ? -5.198 6.222 1.588 1.00 0.00 107 GLU A O 5
ATOM 5992 N N . CYS A 1 39 ? -3.878 6.238 3.411 1.00 0.00 108 CYS A N 5
ATOM 5993 C CA . CYS A 1 39 ? -2.926 5.278 2.865 1.00 0.00 108 CYS A CA 5
ATOM 5994 C C . CYS A 1 39 ? -2.265 4.473 3.980 1.00 0.00 108 CYS A C 5
ATOM 5995 O O . CYS A 1 39 ? -1.634 5.036 4.875 1.00 0.00 108 CYS A O 5
ATOM 6003 N N . ASP A 1 40 ? -2.416 3.155 3.920 1.00 0.00 109 ASP A N 5
ATOM 6004 C CA . ASP A 1 40 ? -1.835 2.272 4.925 1.00 0.00 109 ASP A CA 5
ATOM 6005 C C . ASP A 1 40 ? -1.235 1.029 4.275 1.00 0.00 109 ASP A C 5
ATOM 6006 O O . ASP A 1 40 ? -1.725 0.555 3.250 1.00 0.00 109 ASP A O 5
ATOM 6015 N N . VAL A 1 41 ? -0.172 0.507 4.878 1.00 0.00 110 VAL A N 5
ATOM 6016 C CA . VAL A 1 41 ? 0.495 -0.681 4.358 1.00 0.00 110 VAL A CA 5
ATOM 6017 C C . VAL A 1 41 ? 0.338 -1.861 5.311 1.00 0.00 110 VAL A C 5
ATOM 6018 O O . VAL A 1 41 ? 0.477 -1.714 6.526 1.00 0.00 110 VAL A O 5
ATOM 6031 N N . VAL A 1 42 ? 0.048 -3.031 4.753 1.00 0.00 111 VAL A N 5
ATOM 6032 C CA . VAL A 1 42 ? -0.127 -4.238 5.553 1.00 0.00 111 VAL A CA 5
ATOM 6033 C C . VAL A 1 42 ? 1.059 -5.182 5.389 1.00 0.00 111 VAL A C 5
ATOM 6034 O O . VAL A 1 42 ? 1.931 -4.962 4.548 1.00 0.00 111 VAL A O 5
ATOM 6047 N N . LYS A 1 43 ? 1.086 -6.235 6.198 1.00 0.00 112 LYS A N 5
ATOM 6048 C CA . LYS A 1 43 ? 2.164 -7.216 6.143 1.00 0.00 112 LYS A CA 5
ATOM 6049 C C . LYS A 1 43 ? 2.691 -7.365 4.720 1.00 0.00 112 LYS A C 5
ATOM 6050 O O . LYS A 1 43 ? 3.762 -6.856 4.389 1.00 0.00 112 LYS A O 5
ATOM 6069 N N . ASP A 1 44 ? 1.933 -8.064 3.883 1.00 0.00 113 ASP A N 5
ATOM 6070 C CA . ASP A 1 44 ? 2.323 -8.278 2.494 1.00 0.00 113 ASP A CA 5
ATOM 6071 C C . ASP A 1 44 ? 1.510 -7.390 1.558 1.00 0.00 113 ASP A C 5
ATOM 6072 O O . ASP A 1 44 ? 2.022 -6.898 0.552 1.00 0.00 113 ASP A O 5
ATOM 6081 N N . TYR A 1 45 ? 0.241 -7.188 1.896 1.00 0.00 114 TYR A N 5
ATOM 6082 C CA . TYR A 1 45 ? -0.644 -6.362 1.084 1.00 0.00 114 TYR A CA 5
ATOM 6083 C C . TYR A 1 45 ? -0.679 -4.928 1.603 1.00 0.00 114 TYR A C 5
ATOM 6084 O O . TYR A 1 45 ? -0.003 -4.591 2.575 1.00 0.00 114 TYR A O 5
ATOM 6102 N N . ALA A 1 46 ? -1.472 -4.087 0.948 1.00 0.00 115 ALA A N 5
ATOM 6103 C CA . ALA A 1 46 ? -1.598 -2.690 1.343 1.00 0.00 115 ALA A CA 5
ATOM 6104 C C . ALA A 1 46 ? -2.927 -2.105 0.878 1.00 0.00 115 ALA A C 5
ATOM 6105 O O . ALA A 1 46 ? -3.599 -2.673 0.015 1.00 0.00 115 ALA A O 5
ATOM 6112 N N . PHE A 1 47 ? -3.303 -0.969 1.454 1.00 0.00 116 PHE A N 5
ATOM 6113 C CA . PHE A 1 47 ? -4.554 -0.308 1.099 1.00 0.00 116 PHE A CA 5
ATOM 6114 C C . PHE A 1 47 ? -4.342 1.191 0.907 1.00 0.00 116 PHE A C 5
ATOM 6115 O O . PHE A 1 47 ? -3.913 1.891 1.824 1.00 0.00 116 PHE A O 5
ATOM 6132 N N . VAL A 1 48 ? -4.645 1.676 -0.293 1.00 0.00 117 VAL A N 5
ATOM 6133 C CA . VAL A 1 48 ? -4.488 3.091 -0.607 1.00 0.00 117 VAL A CA 5
ATOM 6134 C C . VAL A 1 48 ? -5.826 3.724 -0.973 1.00 0.00 117 VAL A C 5
ATOM 6135 O O . VAL A 1 48 ? -6.396 3.433 -2.025 1.00 0.00 117 VAL A O 5
ATOM 6148 N N . HIS A 1 49 ? -6.323 4.592 -0.097 1.00 0.00 118 HIS A N 5
ATOM 6149 C CA . HIS A 1 49 ? -7.595 5.268 -0.329 1.00 0.00 118 HIS A CA 5
ATOM 6150 C C . HIS A 1 49 ? -7.421 6.439 -1.291 1.00 0.00 118 HIS A C 5
ATOM 6151 O O . HIS A 1 49 ? -6.327 6.987 -1.424 1.00 0.00 118 HIS A O 5
ATOM 6165 N N . MET A 1 50 ? -8.506 6.816 -1.959 1.00 0.00 119 MET A N 5
ATOM 6166 C CA . MET A 1 50 ? -8.472 7.923 -2.908 1.00 0.00 119 MET A CA 5
ATOM 6167 C C . MET A 1 50 ? -9.831 8.609 -2.992 1.00 0.00 119 MET A C 5
ATOM 6168 O O . MET A 1 50 ? -10.867 7.984 -2.767 1.00 0.00 119 MET A O 5
ATOM 6182 N N . GLU A 1 51 ? -9.820 9.899 -3.315 1.00 0.00 120 GLU A N 5
ATOM 6183 C CA . GLU A 1 51 ? -11.053 10.669 -3.427 1.00 0.00 120 GLU A CA 5
ATOM 6184 C C . GLU A 1 51 ? -11.636 10.562 -4.832 1.00 0.00 120 GLU A C 5
ATOM 6185 O O . GLU A 1 51 ? -12.719 10.009 -5.027 1.00 0.00 120 GLU A O 5
ATOM 6197 N N . LYS A 1 52 ? -10.911 11.095 -5.810 1.00 0.00 121 LYS A N 5
ATOM 6198 C CA . LYS A 1 52 ? -11.354 11.060 -7.199 1.00 0.00 121 LYS A CA 5
ATOM 6199 C C . LYS A 1 52 ? -11.374 9.629 -7.727 1.00 0.00 121 LYS A C 5
ATOM 6200 O O . LYS A 1 52 ? -10.335 8.975 -7.810 1.00 0.00 121 LYS A O 5
ATOM 6219 N N . GLU A 1 53 ? -12.561 9.151 -8.086 1.00 0.00 122 GLU A N 5
ATOM 6220 C CA . GLU A 1 53 ? -12.714 7.798 -8.607 1.00 0.00 122 GLU A CA 5
ATOM 6221 C C . GLU A 1 53 ? -11.929 7.623 -9.904 1.00 0.00 122 GLU A C 5
ATOM 6222 O O . GLU A 1 53 ? -11.050 6.767 -9.999 1.00 0.00 122 GLU A O 5
ATOM 6234 N N . ALA A 1 54 ? -12.254 8.441 -10.900 1.00 0.00 123 ALA A N 5
ATOM 6235 C CA . ALA A 1 54 ? -11.579 8.378 -12.191 1.00 0.00 123 ALA A CA 5
ATOM 6236 C C . ALA A 1 54 ? -10.087 8.111 -12.018 1.00 0.00 123 ALA A C 5
ATOM 6237 O O . ALA A 1 54 ? -9.531 7.213 -12.651 1.00 0.00 123 ALA A O 5
ATOM 6244 N N . ASP A 1 55 ? -9.446 8.895 -11.159 1.00 0.00 124 ASP A N 5
ATOM 6245 C CA . ASP A 1 55 ? -8.019 8.742 -10.903 1.00 0.00 124 ASP A CA 5
ATOM 6246 C C . ASP A 1 55 ? -7.721 7.384 -10.275 1.00 0.00 124 ASP A C 5
ATOM 6247 O O . ASP A 1 55 ? -6.727 6.740 -10.607 1.00 0.00 124 ASP A O 5
ATOM 6256 N N . ALA A 1 56 ? -8.590 6.956 -9.365 1.00 0.00 125 ALA A N 5
ATOM 6257 C CA . ALA A 1 56 ? -8.421 5.674 -8.691 1.00 0.00 125 ALA A CA 5
ATOM 6258 C C . ALA A 1 56 ? -8.185 4.552 -9.697 1.00 0.00 125 ALA A C 5
ATOM 6259 O O . ALA A 1 56 ? -7.170 3.858 -9.641 1.00 0.00 125 ALA A O 5
ATOM 6266 N N . LYS A 1 57 ? -9.130 4.379 -10.615 1.00 0.00 126 LYS A N 5
ATOM 6267 C CA . LYS A 1 57 ? -9.025 3.342 -11.634 1.00 0.00 126 LYS A CA 5
ATOM 6268 C C . LYS A 1 57 ? -7.772 3.536 -12.482 1.00 0.00 126 LYS A C 5
ATOM 6269 O O . LYS A 1 57 ? -6.955 2.626 -12.617 1.00 0.00 126 LYS A O 5
ATOM 6288 N N . ALA A 1 58 ? -7.627 4.729 -13.051 1.00 0.00 127 ALA A N 5
ATOM 6289 C CA . ALA A 1 58 ? -6.472 5.043 -13.882 1.00 0.00 127 ALA A CA 5
ATOM 6290 C C . ALA A 1 58 ? -5.181 4.549 -13.237 1.00 0.00 127 ALA A C 5
ATOM 6291 O O . ALA A 1 58 ? -4.363 3.895 -13.884 1.00 0.00 127 ALA A O 5
ATOM 6298 N N . ALA A 1 59 ? -5.004 4.868 -11.959 1.00 0.00 128 ALA A N 5
ATOM 6299 C CA . ALA A 1 59 ? -3.813 4.456 -11.227 1.00 0.00 128 ALA A CA 5
ATOM 6300 C C . ALA A 1 59 ? -3.665 2.938 -11.229 1.00 0.00 128 ALA A C 5
ATOM 6301 O O . ALA A 1 59 ? -2.598 2.409 -11.543 1.00 0.00 128 ALA A O 5
ATOM 6308 N N . ILE A 1 60 ? -4.741 2.243 -10.875 1.00 0.00 129 ILE A N 5
ATOM 6309 C CA . ILE A 1 60 ? -4.730 0.786 -10.837 1.00 0.00 129 ILE A CA 5
ATOM 6310 C C . ILE A 1 60 ? -4.267 0.205 -12.168 1.00 0.00 129 ILE A C 5
ATOM 6311 O O . ILE A 1 60 ? -3.696 -0.884 -12.216 1.00 0.00 129 ILE A O 5
ATOM 6327 N N . ALA A 1 61 ? -4.517 0.939 -13.247 1.00 0.00 130 ALA A N 5
ATOM 6328 C CA . ALA A 1 61 ? -4.122 0.499 -14.579 1.00 0.00 130 ALA A CA 5
ATOM 6329 C C . ALA A 1 61 ? -2.630 0.714 -14.810 1.00 0.00 130 ALA A C 5
ATOM 6330 O O . ALA A 1 61 ? -1.935 -0.173 -15.305 1.00 0.00 130 ALA A O 5
ATOM 6337 N N . GLN A 1 62 ? -2.145 1.897 -14.447 1.00 0.00 131 GLN A N 5
ATOM 6338 C CA . GLN A 1 62 ? -0.735 2.229 -14.617 1.00 0.00 131 GLN A CA 5
ATOM 6339 C C . GLN A 1 62 ? 0.091 1.706 -13.446 1.00 0.00 131 GLN A C 5
ATOM 6340 O O . GLN A 1 62 ? 1.316 1.832 -13.432 1.00 0.00 131 GLN A O 5
ATOM 6354 N N . LEU A 1 63 ? -0.587 1.120 -12.465 1.00 0.00 132 LEU A N 5
ATOM 6355 C CA . LEU A 1 63 ? 0.084 0.578 -11.289 1.00 0.00 132 LEU A CA 5
ATOM 6356 C C . LEU A 1 63 ? 0.046 -0.947 -11.294 1.00 0.00 132 LEU A C 5
ATOM 6357 O O . LEU A 1 63 ? 1.069 -1.604 -11.102 1.00 0.00 132 LEU A O 5
ATOM 6373 N N . ASN A 1 64 ? -1.140 -1.503 -11.518 1.00 0.00 133 ASN A N 5
ATOM 6374 C CA . ASN A 1 64 ? -1.311 -2.951 -11.551 1.00 0.00 133 ASN A CA 5
ATOM 6375 C C . ASN A 1 64 ? -0.204 -3.612 -12.368 1.00 0.00 133 ASN A C 5
ATOM 6376 O O . ASN A 1 64 ? -0.299 -3.716 -13.590 1.00 0.00 133 ASN A O 5
ATOM 6387 N N . GLY A 1 65 ? 0.844 -4.057 -11.683 1.00 0.00 134 GLY A N 5
ATOM 6388 C CA . GLY A 1 65 ? 1.954 -4.702 -12.360 1.00 0.00 134 GLY A CA 5
ATOM 6389 C C . GLY A 1 65 ? 3.244 -3.916 -12.239 1.00 0.00 134 GLY A C 5
ATOM 6390 O O . GLY A 1 65 ? 4.323 -4.494 -12.111 1.00 0.00 134 GLY A O 5
ATOM 6394 N N . LYS A 1 66 ? 3.134 -2.592 -12.281 1.00 0.00 135 LYS A N 5
ATOM 6395 C CA . LYS A 1 66 ? 4.300 -1.723 -12.175 1.00 0.00 135 LYS A CA 5
ATOM 6396 C C . LYS A 1 66 ? 5.342 -2.323 -11.235 1.00 0.00 135 LYS A C 5
ATOM 6397 O O . LYS A 1 66 ? 5.067 -2.558 -10.059 1.00 0.00 135 LYS A O 5
ATOM 6416 N N . GLU A 1 67 ? 6.538 -2.566 -11.763 1.00 0.00 136 GLU A N 5
ATOM 6417 C CA . GLU A 1 67 ? 7.620 -3.138 -10.970 1.00 0.00 136 GLU A CA 5
ATOM 6418 C C . GLU A 1 67 ? 8.107 -2.145 -9.918 1.00 0.00 136 GLU A C 5
ATOM 6419 O O . GLU A 1 67 ? 8.529 -1.035 -10.244 1.00 0.00 136 GLU A O 5
ATOM 6431 N N . VAL A 1 68 ? 8.044 -2.552 -8.654 1.00 0.00 137 VAL A N 5
ATOM 6432 C CA . VAL A 1 68 ? 8.479 -1.700 -7.554 1.00 0.00 137 VAL A CA 5
ATOM 6433 C C . VAL A 1 68 ? 9.263 -2.497 -6.518 1.00 0.00 137 VAL A C 5
ATOM 6434 O O . VAL A 1 68 ? 8.861 -3.593 -6.127 1.00 0.00 137 VAL A O 5
ATOM 6447 N N . LYS A 1 69 ? 10.385 -1.940 -6.075 1.00 0.00 138 LYS A N 5
ATOM 6448 C CA . LYS A 1 69 ? 11.226 -2.596 -5.082 1.00 0.00 138 LYS A CA 5
ATOM 6449 C C . LYS A 1 69 ? 11.723 -3.944 -5.596 1.00 0.00 138 LYS A C 5
ATOM 6450 O O . LYS A 1 69 ? 11.982 -4.859 -4.816 1.00 0.00 138 LYS A O 5
ATOM 6469 N N . GLY A 1 70 ? 11.856 -4.057 -6.914 1.00 0.00 139 GLY A N 5
ATOM 6470 C CA . GLY A 1 70 ? 12.323 -5.296 -7.509 1.00 0.00 139 GLY A CA 5
ATOM 6471 C C . GLY A 1 70 ? 11.207 -6.303 -7.703 1.00 0.00 139 GLY A C 5
ATOM 6472 O O . GLY A 1 70 ? 11.329 -7.230 -8.504 1.00 0.00 139 GLY A O 5
ATOM 6476 N N . LYS A 1 71 ? 10.116 -6.124 -6.966 1.00 0.00 140 LYS A N 5
ATOM 6477 C CA . LYS A 1 71 ? 8.972 -7.024 -7.059 1.00 0.00 140 LYS A CA 5
ATOM 6478 C C . LYS A 1 71 ? 7.785 -6.329 -7.718 1.00 0.00 140 LYS A C 5
ATOM 6479 O O . LYS A 1 71 ? 7.518 -5.156 -7.458 1.00 0.00 140 LYS A O 5
ATOM 6498 N N . ARG A 1 72 ? 7.075 -7.061 -8.570 1.00 0.00 141 ARG A N 5
ATOM 6499 C CA . ARG A 1 72 ? 5.916 -6.514 -9.266 1.00 0.00 141 ARG A CA 5
ATOM 6500 C C . ARG A 1 72 ? 4.705 -6.454 -8.339 1.00 0.00 141 ARG A C 5
ATOM 6501 O O . ARG A 1 72 ? 4.138 -7.485 -7.975 1.00 0.00 141 ARG A O 5
ATOM 6522 N N . ILE A 1 73 ? 4.315 -5.241 -7.962 1.00 0.00 142 ILE A N 5
ATOM 6523 C CA . ILE A 1 73 ? 3.171 -5.048 -7.079 1.00 0.00 142 ILE A CA 5
ATOM 6524 C C . ILE A 1 73 ? 1.859 -5.276 -7.821 1.00 0.00 142 ILE A C 5
ATOM 6525 O O . ILE A 1 73 ? 1.712 -4.884 -8.978 1.00 0.00 142 ILE A O 5
ATOM 6541 N N . ASN A 1 74 ? 0.906 -5.911 -7.146 1.00 0.00 143 ASN A N 5
ATOM 6542 C CA . ASN A 1 74 ? -0.396 -6.190 -7.741 1.00 0.00 143 ASN A CA 5
ATOM 6543 C C . ASN A 1 74 ? -1.463 -5.259 -7.175 1.00 0.00 143 ASN A C 5
ATOM 6544 O O . ASN A 1 74 ? -1.913 -5.428 -6.041 1.00 0.00 143 ASN A O 5
ATOM 6555 N N . VAL A 1 75 ? -1.866 -4.275 -7.973 1.00 0.00 144 VAL A N 5
ATOM 6556 C CA . VAL A 1 75 ? -2.882 -3.318 -7.553 1.00 0.00 144 VAL A CA 5
ATOM 6557 C C . VAL A 1 75 ? -4.244 -3.668 -8.143 1.00 0.00 144 VAL A C 5
ATOM 6558 O O . VAL A 1 75 ? -4.339 -4.116 -9.285 1.00 0.00 144 VAL A O 5
ATOM 6571 N N . GLU A 1 76 ? -5.295 -3.458 -7.357 1.00 0.00 145 GLU A N 5
ATOM 6572 C CA . GLU A 1 76 ? -6.652 -3.752 -7.802 1.00 0.00 145 GLU A CA 5
ATOM 6573 C C . GLU A 1 76 ? -7.679 -3.057 -6.913 1.00 0.00 145 GLU A C 5
ATOM 6574 O O . GLU A 1 76 ? -7.501 -2.961 -5.698 1.00 0.00 145 GLU A O 5
ATOM 6586 N N . LEU A 1 77 ? -8.754 -2.574 -7.526 1.00 0.00 146 LEU A N 5
ATOM 6587 C CA . LEU A 1 77 ? -9.810 -1.887 -6.791 1.00 0.00 146 LEU A CA 5
ATOM 6588 C C . LEU A 1 77 ? -10.401 -2.792 -5.715 1.00 0.00 146 LEU A C 5
ATOM 6589 O O . LEU A 1 77 ? -10.746 -3.944 -5.978 1.00 0.00 146 LEU A O 5
ATOM 6605 N N . SER A 1 78 ? -10.517 -2.262 -4.501 1.00 0.00 147 SER A N 5
ATOM 6606 C CA . SER A 1 78 ? -11.065 -3.022 -3.384 1.00 0.00 147 SER A CA 5
ATOM 6607 C C . SER A 1 78 ? -12.589 -3.056 -3.446 1.00 0.00 147 SER A C 5
ATOM 6608 O O . SER A 1 78 ? -13.203 -4.119 -3.347 1.00 0.00 147 SER A O 5
ATOM 6616 N N . THR A 1 79 ? -13.195 -1.884 -3.610 1.00 0.00 148 THR A N 5
ATOM 6617 C CA . THR A 1 79 ? -14.647 -1.777 -3.684 1.00 0.00 148 THR A CA 5
ATOM 6618 C C . THR A 1 79 ? -15.101 -1.419 -5.094 1.00 0.00 148 THR A C 5
ATOM 6619 O O . THR A 1 79 ? -14.916 -0.290 -5.549 1.00 0.00 148 THR A O 5
ATOM 6630 N N . LYS A 1 80 ? -15.696 -2.387 -5.783 1.00 0.00 149 LYS A N 5
ATOM 6631 C CA . LYS A 1 80 ? -16.179 -2.173 -7.142 1.00 0.00 149 LYS A CA 5
ATOM 6632 C C . LYS A 1 80 ? -17.701 -2.074 -7.170 1.00 0.00 149 LYS A C 5
ATOM 6633 O O . LYS A 1 80 ? -18.381 -2.576 -6.276 1.00 0.00 149 LYS A O 5
ATOM 6652 N N . GLY A 1 81 ? -18.229 -1.425 -8.203 1.00 0.00 150 GLY A N 5
ATOM 6653 C CA . GLY A 1 81 ? -19.667 -1.274 -8.328 1.00 0.00 150 GLY A CA 5
ATOM 6654 C C . GLY A 1 81 ? -20.053 -0.254 -9.380 1.00 0.00 150 GLY A C 5
ATOM 6655 O O . GLY A 1 81 ? -20.352 0.896 -9.058 1.00 0.00 150 GLY A O 5
ATOM 6659 N N . GLN A 1 82 ? -20.047 -0.674 -10.641 1.00 0.00 151 GLN A N 5
ATOM 6660 C CA . GLN A 1 82 ? -20.397 0.213 -11.743 1.00 0.00 151 GLN A CA 5
ATOM 6661 C C . GLN A 1 82 ? -21.095 -0.556 -12.860 1.00 0.00 151 GLN A C 5
ATOM 6662 O O . GLN A 1 82 ? -20.490 -1.404 -13.517 1.00 0.00 151 GLN A O 5
ATOM 6676 N N . LYS A 1 83 ? -22.372 -0.255 -13.071 1.00 0.00 152 LYS A N 5
ATOM 6677 C CA . LYS A 1 83 ? -23.154 -0.917 -14.108 1.00 0.00 152 LYS A CA 5
ATOM 6678 C C . LYS A 1 83 ? -23.786 0.105 -15.048 1.00 0.00 152 LYS A C 5
ATOM 6679 O O . LYS A 1 83 ? -24.803 0.718 -14.722 1.00 0.00 152 LYS A O 5
ATOM 6698 N N . LYS A 1 84 ? -23.178 0.283 -16.216 1.00 0.00 153 LYS A N 5
ATOM 6699 C CA . LYS A 1 84 ? -23.683 1.228 -17.205 1.00 0.00 153 LYS A CA 5
ATOM 6700 C C . LYS A 1 84 ? -23.354 0.762 -18.620 1.00 0.00 153 LYS A C 5
ATOM 6701 O O . LYS A 1 84 ? -22.260 0.263 -18.881 1.00 0.00 153 LYS A O 5
ATOM 6720 N N . SER A 1 85 ? -24.309 0.930 -19.530 1.00 0.00 154 SER A N 5
ATOM 6721 C CA . SER A 1 85 ? -24.122 0.524 -20.918 1.00 0.00 154 SER A CA 5
ATOM 6722 C C . SER A 1 85 ? -24.272 1.717 -21.858 1.00 0.00 154 SER A C 5
ATOM 6723 O O . SER A 1 85 ? -25.336 2.330 -21.934 1.00 0.00 154 SER A O 5
ATOM 6731 N N . GLY A 1 86 ? -23.198 2.039 -22.572 1.00 0.00 155 GLY A N 5
ATOM 6732 C CA . GLY A 1 86 ? -23.230 3.156 -23.497 1.00 0.00 155 GLY A CA 5
ATOM 6733 C C . GLY A 1 86 ? -22.509 2.855 -24.796 1.00 0.00 155 GLY A C 5
ATOM 6734 O O . GLY A 1 86 ? -21.341 3.199 -24.976 1.00 0.00 155 GLY A O 5
ATOM 6738 N N . PRO A 1 87 ? -23.212 2.195 -25.728 1.00 0.00 156 PRO A N 5
ATOM 6739 C CA . PRO A 1 87 ? -22.650 1.831 -27.033 1.00 0.00 156 PRO A CA 5
ATOM 6740 C C . PRO A 1 87 ? -22.422 3.047 -27.925 1.00 0.00 156 PRO A C 5
ATOM 6741 O O . PRO A 1 87 ? -21.433 3.117 -28.654 1.00 0.00 156 PRO A O 5
ATOM 6752 N N . SER A 1 88 ? -23.344 4.003 -27.862 1.00 0.00 157 SER A N 5
ATOM 6753 C CA . SER A 1 88 ? -23.245 5.214 -28.667 1.00 0.00 157 SER A CA 5
ATOM 6754 C C . SER A 1 88 ? -21.990 6.005 -28.306 1.00 0.00 157 SER A C 5
ATOM 6755 O O . SER A 1 88 ? -21.967 6.734 -27.315 1.00 0.00 157 SER A O 5
ATOM 6763 N N . SER A 1 89 ? -20.949 5.854 -29.119 1.00 0.00 158 SER A N 5
ATOM 6764 C CA . SER A 1 89 ? -19.690 6.550 -28.884 1.00 0.00 158 SER A CA 5
ATOM 6765 C C . SER A 1 89 ? -19.912 8.056 -28.784 1.00 0.00 158 SER A C 5
ATOM 6766 O O . SER A 1 89 ? -20.408 8.686 -29.717 1.00 0.00 158 SER A O 5
ATOM 6774 N N . GLY A 1 90 ? -19.540 8.628 -27.642 1.00 0.00 159 GLY A N 5
ATOM 6775 C CA . GLY A 1 90 ? -19.706 10.055 -27.439 1.00 0.00 159 GLY A CA 5
ATOM 6776 C C . GLY A 1 90 ? -18.393 10.758 -27.159 1.00 0.00 159 GLY A C 5
ATOM 6777 O O . GLY A 1 90 ? -18.368 11.811 -26.523 1.00 0.00 159 GLY A O 5
ATOM 6781 N N . GLY A 1 1 ? -25.527 1.075 2.086 1.00 0.00 70 GLY A N 6
ATOM 6782 C CA . GLY A 1 1 ? -26.215 2.278 1.657 1.00 0.00 70 GLY A CA 6
ATOM 6783 C C . GLY A 1 1 ? -25.287 3.268 0.981 1.00 0.00 70 GLY A C 6
ATOM 6784 O O . GLY A 1 1 ? -24.110 2.979 0.767 1.00 0.00 70 GLY A O 6
ATOM 6788 N N . SER A 1 2 ? -25.818 4.438 0.642 1.00 0.00 71 SER A N 6
ATOM 6789 C CA . SER A 1 2 ? -25.031 5.472 -0.019 1.00 0.00 71 SER A CA 6
ATOM 6790 C C . SER A 1 2 ? -25.111 6.789 0.747 1.00 0.00 71 SER A C 6
ATOM 6791 O O . SER A 1 2 ? -26.116 7.084 1.393 1.00 0.00 71 SER A O 6
ATOM 6799 N N . SER A 1 3 ? -24.044 7.577 0.668 1.00 0.00 72 SER A N 6
ATOM 6800 C CA . SER A 1 3 ? -23.990 8.862 1.356 1.00 0.00 72 SER A CA 6
ATOM 6801 C C . SER A 1 3 ? -23.488 9.958 0.422 1.00 0.00 72 SER A C 6
ATOM 6802 O O . SER A 1 3 ? -24.073 11.038 0.342 1.00 0.00 72 SER A O 6
ATOM 6810 N N . GLY A 1 4 ? -22.398 9.672 -0.284 1.00 0.00 73 GLY A N 6
ATOM 6811 C CA . GLY A 1 4 ? -21.833 10.643 -1.203 1.00 0.00 73 GLY A CA 6
ATOM 6812 C C . GLY A 1 4 ? -20.323 10.721 -1.109 1.00 0.00 73 GLY A C 6
ATOM 6813 O O . GLY A 1 4 ? -19.649 9.699 -0.981 1.00 0.00 73 GLY A O 6
ATOM 6817 N N . SER A 1 5 ? -19.789 11.936 -1.175 1.00 0.00 74 SER A N 6
ATOM 6818 C CA . SER A 1 5 ? -18.347 12.143 -1.101 1.00 0.00 74 SER A CA 6
ATOM 6819 C C . SER A 1 5 ? -17.971 12.906 0.165 1.00 0.00 74 SER A C 6
ATOM 6820 O O . SER A 1 5 ? -17.130 13.803 0.136 1.00 0.00 74 SER A O 6
ATOM 6828 N N . SER A 1 6 ? -18.602 12.541 1.277 1.00 0.00 75 SER A N 6
ATOM 6829 C CA . SER A 1 6 ? -18.338 13.193 2.554 1.00 0.00 75 SER A CA 6
ATOM 6830 C C . SER A 1 6 ? -17.768 12.200 3.563 1.00 0.00 75 SER A C 6
ATOM 6831 O O . SER A 1 6 ? -18.503 11.611 4.354 1.00 0.00 75 SER A O 6
ATOM 6839 N N . GLY A 1 7 ? -16.451 12.021 3.528 1.00 0.00 76 GLY A N 6
ATOM 6840 C CA . GLY A 1 7 ? -15.803 11.099 4.443 1.00 0.00 76 GLY A CA 6
ATOM 6841 C C . GLY A 1 7 ? -15.512 9.756 3.803 1.00 0.00 76 GLY A C 6
ATOM 6842 O O . GLY A 1 7 ? -14.457 9.167 4.033 1.00 0.00 76 GLY A O 6
ATOM 6846 N N . ASN A 1 8 ? -16.452 9.269 2.999 1.00 0.00 77 ASN A N 6
ATOM 6847 C CA . ASN A 1 8 ? -16.293 7.985 2.326 1.00 0.00 77 ASN A CA 6
ATOM 6848 C C . ASN A 1 8 ? -15.232 8.072 1.233 1.00 0.00 77 ASN A C 6
ATOM 6849 O O . ASN A 1 8 ? -15.416 8.759 0.227 1.00 0.00 77 ASN A O 6
ATOM 6860 N N . THR A 1 9 ? -14.122 7.371 1.436 1.00 0.00 78 THR A N 6
ATOM 6861 C CA . THR A 1 9 ? -13.032 7.368 0.468 1.00 0.00 78 THR A CA 6
ATOM 6862 C C . THR A 1 9 ? -12.881 6.000 -0.187 1.00 0.00 78 THR A C 6
ATOM 6863 O O . THR A 1 9 ? -13.288 4.984 0.375 1.00 0.00 78 THR A O 6
ATOM 6874 N N . TRP A 1 10 ? -12.293 5.982 -1.378 1.00 0.00 79 TRP A N 6
ATOM 6875 C CA . TRP A 1 10 ? -12.088 4.737 -2.110 1.00 0.00 79 TRP A CA 6
ATOM 6876 C C . TRP A 1 10 ? -11.108 3.829 -1.376 1.00 0.00 79 TRP A C 6
ATOM 6877 O O . TRP A 1 10 ? -10.579 4.191 -0.324 1.00 0.00 79 TRP A O 6
ATOM 6898 N N . LYS A 1 11 ? -10.868 2.649 -1.936 1.00 0.00 80 LYS A N 6
ATOM 6899 C CA . LYS A 1 11 ? -9.949 1.689 -1.336 1.00 0.00 80 LYS A CA 6
ATOM 6900 C C . LYS A 1 11 ? -9.297 0.818 -2.405 1.00 0.00 80 LYS A C 6
ATOM 6901 O O . LYS A 1 11 ? -9.983 0.121 -3.153 1.00 0.00 80 LYS A O 6
ATOM 6920 N N . ILE A 1 12 ? -7.971 0.861 -2.469 1.00 0.00 81 ILE A N 6
ATOM 6921 C CA . ILE A 1 12 ? -7.227 0.074 -3.445 1.00 0.00 81 ILE A CA 6
ATOM 6922 C C . ILE A 1 12 ? -6.311 -0.932 -2.756 1.00 0.00 81 ILE A C 6
ATOM 6923 O O . ILE A 1 12 ? -5.443 -0.558 -1.967 1.00 0.00 81 ILE A O 6
ATOM 6939 N N . PHE A 1 13 ? -6.508 -2.210 -3.062 1.00 0.00 82 PHE A N 6
ATOM 6940 C CA . PHE A 1 13 ? -5.698 -3.270 -2.473 1.00 0.00 82 PHE A CA 6
ATOM 6941 C C . PHE A 1 13 ? -4.420 -3.489 -3.278 1.00 0.00 82 PHE A C 6
ATOM 6942 O O . PHE A 1 13 ? -4.468 -3.781 -4.473 1.00 0.00 82 PHE A O 6
ATOM 6959 N N . VAL A 1 14 ? -3.278 -3.345 -2.614 1.00 0.00 83 VAL A N 6
ATOM 6960 C CA . VAL A 1 14 ? -1.986 -3.527 -3.265 1.00 0.00 83 VAL A CA 6
ATOM 6961 C C . VAL A 1 14 ? -1.232 -4.710 -2.669 1.00 0.00 83 VAL A C 6
ATOM 6962 O O . VAL A 1 14 ? -0.811 -4.672 -1.514 1.00 0.00 83 VAL A O 6
ATOM 6975 N N . GLY A 1 15 ? -1.064 -5.761 -3.466 1.00 0.00 84 GLY A N 6
ATOM 6976 C CA . GLY A 1 15 ? -0.359 -6.941 -3.000 1.00 0.00 84 GLY A CA 6
ATOM 6977 C C . GLY A 1 15 ? 1.033 -7.055 -3.589 1.00 0.00 84 GLY A C 6
ATOM 6978 O O . GLY A 1 15 ? 1.427 -6.248 -4.429 1.00 0.00 84 GLY A O 6
ATOM 6982 N N . ASN A 1 16 ? 1.780 -8.062 -3.147 1.00 0.00 85 ASN A N 6
ATOM 6983 C CA . ASN A 1 16 ? 3.137 -8.278 -3.635 1.00 0.00 85 ASN A CA 6
ATOM 6984 C C . ASN A 1 16 ? 4.017 -7.065 -3.350 1.00 0.00 85 ASN A C 6
ATOM 6985 O O . ASN A 1 16 ? 4.834 -6.668 -4.182 1.00 0.00 85 ASN A O 6
ATOM 6996 N N . VAL A 1 17 ? 3.845 -6.480 -2.169 1.00 0.00 86 VAL A N 6
ATOM 6997 C CA . VAL A 1 17 ? 4.624 -5.312 -1.774 1.00 0.00 86 VAL A CA 6
ATOM 6998 C C . VAL A 1 17 ? 5.980 -5.722 -1.210 1.00 0.00 86 VAL A C 6
ATOM 6999 O O . VAL A 1 17 ? 6.066 -6.288 -0.121 1.00 0.00 86 VAL A O 6
ATOM 7012 N N . SER A 1 18 ? 7.039 -5.432 -1.960 1.00 0.00 87 SER A N 6
ATOM 7013 C CA . SER A 1 18 ? 8.392 -5.773 -1.537 1.00 0.00 87 SER A CA 6
ATOM 7014 C C . SER A 1 18 ? 8.553 -5.590 -0.031 1.00 0.00 87 SER A C 6
ATOM 7015 O O . SER A 1 18 ? 8.270 -4.521 0.509 1.00 0.00 87 SER A O 6
ATOM 7023 N N . ALA A 1 19 ? 9.009 -6.642 0.641 1.00 0.00 88 ALA A N 6
ATOM 7024 C CA . ALA A 1 19 ? 9.210 -6.598 2.084 1.00 0.00 88 ALA A CA 6
ATOM 7025 C C . ALA A 1 19 ? 9.977 -5.345 2.494 1.00 0.00 88 ALA A C 6
ATOM 7026 O O . ALA A 1 19 ? 9.741 -4.783 3.562 1.00 0.00 88 ALA A O 6
ATOM 7033 N N . ALA A 1 20 ? 10.898 -4.915 1.638 1.00 0.00 89 ALA A N 6
ATOM 7034 C CA . ALA A 1 20 ? 11.699 -3.728 1.910 1.00 0.00 89 ALA A CA 6
ATOM 7035 C C . ALA A 1 20 ? 11.069 -2.486 1.290 1.00 0.00 89 ALA A C 6
ATOM 7036 O O . ALA A 1 20 ? 11.772 -1.567 0.867 1.00 0.00 89 ALA A O 6
ATOM 7043 N N . CYS A 1 21 ? 9.742 -2.465 1.239 1.00 0.00 90 CYS A N 6
ATOM 7044 C CA . CYS A 1 21 ? 9.017 -1.335 0.668 1.00 0.00 90 CYS A CA 6
ATOM 7045 C C . CYS A 1 21 ? 8.431 -0.454 1.767 1.00 0.00 90 CYS A C 6
ATOM 7046 O O . CYS A 1 21 ? 7.913 -0.952 2.767 1.00 0.00 90 CYS A O 6
ATOM 7054 N N . THR A 1 22 ? 8.518 0.859 1.575 1.00 0.00 91 THR A N 6
ATOM 7055 C CA . THR A 1 22 ? 7.999 1.809 2.551 1.00 0.00 91 THR A CA 6
ATOM 7056 C C . THR A 1 22 ? 6.636 2.344 2.127 1.00 0.00 91 THR A C 6
ATOM 7057 O O . THR A 1 22 ? 6.337 2.434 0.936 1.00 0.00 91 THR A O 6
ATOM 7068 N N . SER A 1 23 ? 5.813 2.697 3.109 1.00 0.00 92 SER A N 6
ATOM 7069 C CA . SER A 1 23 ? 4.479 3.219 2.837 1.00 0.00 92 SER A CA 6
ATOM 7070 C C . SER A 1 23 ? 4.555 4.499 2.010 1.00 0.00 92 SER A C 6
ATOM 7071 O O . SER A 1 23 ? 3.680 4.773 1.189 1.00 0.00 92 SER A O 6
ATOM 7079 N N . GLN A 1 24 ? 5.608 5.278 2.233 1.00 0.00 93 GLN A N 6
ATOM 7080 C CA . GLN A 1 24 ? 5.799 6.530 1.509 1.00 0.00 93 GLN A CA 6
ATOM 7081 C C . GLN A 1 24 ? 5.882 6.283 0.007 1.00 0.00 93 GLN A C 6
ATOM 7082 O O . GLN A 1 24 ? 5.424 7.099 -0.792 1.00 0.00 93 GLN A O 6
ATOM 7096 N N . GLU A 1 25 ? 6.470 5.151 -0.370 1.00 0.00 94 GLU A N 6
ATOM 7097 C CA . GLU A 1 25 ? 6.614 4.798 -1.778 1.00 0.00 94 GLU A CA 6
ATOM 7098 C C . GLU A 1 25 ? 5.249 4.650 -2.444 1.00 0.00 94 GLU A C 6
ATOM 7099 O O . GLU A 1 25 ? 4.954 5.317 -3.436 1.00 0.00 94 GLU A O 6
ATOM 7111 N N . LEU A 1 26 ? 4.420 3.771 -1.891 1.00 0.00 95 LEU A N 6
ATOM 7112 C CA . LEU A 1 26 ? 3.086 3.534 -2.431 1.00 0.00 95 LEU A CA 6
ATOM 7113 C C . LEU A 1 26 ? 2.263 4.818 -2.433 1.00 0.00 95 LEU A C 6
ATOM 7114 O O . LEU A 1 26 ? 1.720 5.218 -3.463 1.00 0.00 95 LEU A O 6
ATOM 7130 N N . ARG A 1 27 ? 2.176 5.461 -1.273 1.00 0.00 96 ARG A N 6
ATOM 7131 C CA . ARG A 1 27 ? 1.420 6.701 -1.141 1.00 0.00 96 ARG A CA 6
ATOM 7132 C C . ARG A 1 27 ? 1.730 7.651 -2.294 1.00 0.00 96 ARG A C 6
ATOM 7133 O O . ARG A 1 27 ? 0.824 8.148 -2.963 1.00 0.00 96 ARG A O 6
ATOM 7154 N N . SER A 1 28 ? 3.016 7.900 -2.520 1.00 0.00 97 SER A N 6
ATOM 7155 C CA . SER A 1 28 ? 3.446 8.794 -3.589 1.00 0.00 97 SER A CA 6
ATOM 7156 C C . SER A 1 28 ? 2.867 8.355 -4.930 1.00 0.00 97 SER A C 6
ATOM 7157 O O . SER A 1 28 ? 2.257 9.150 -5.647 1.00 0.00 97 SER A O 6
ATOM 7165 N N . LEU A 1 29 ? 3.062 7.084 -5.263 1.00 0.00 98 LEU A N 6
ATOM 7166 C CA . LEU A 1 29 ? 2.559 6.536 -6.519 1.00 0.00 98 LEU A CA 6
ATOM 7167 C C . LEU A 1 29 ? 1.123 6.984 -6.772 1.00 0.00 98 LEU A C 6
ATOM 7168 O O . LEU A 1 29 ? 0.838 7.663 -7.758 1.00 0.00 98 LEU A O 6
ATOM 7184 N N . PHE A 1 30 ? 0.222 6.599 -5.874 1.00 0.00 99 PHE A N 6
ATOM 7185 C CA . PHE A 1 30 ? -1.185 6.962 -5.999 1.00 0.00 99 PHE A CA 6
ATOM 7186 C C . PHE A 1 30 ? -1.357 8.478 -6.011 1.00 0.00 99 PHE A C 6
ATOM 7187 O O . PHE A 1 30 ? -2.119 9.020 -6.811 1.00 0.00 99 PHE A O 6
ATOM 7204 N N . GLU A 1 31 ? -0.644 9.156 -5.117 1.00 0.00 100 GLU A N 6
ATOM 7205 C CA . GLU A 1 31 ? -0.719 10.609 -5.024 1.00 0.00 100 GLU A CA 6
ATOM 7206 C C . GLU A 1 31 ? -0.503 11.254 -6.390 1.00 0.00 100 GLU A C 6
ATOM 7207 O O . GLU A 1 31 ? -1.174 12.223 -6.743 1.00 0.00 100 GLU A O 6
ATOM 7219 N N . ARG A 1 32 ? 0.437 10.708 -7.154 1.00 0.00 101 ARG A N 6
ATOM 7220 C CA . ARG A 1 32 ? 0.743 11.230 -8.480 1.00 0.00 101 ARG A CA 6
ATOM 7221 C C . ARG A 1 32 ? -0.368 10.888 -9.468 1.00 0.00 101 ARG A C 6
ATOM 7222 O O . ARG A 1 32 ? -0.719 11.697 -10.327 1.00 0.00 101 ARG A O 6
ATOM 7243 N N . ARG A 1 33 ? -0.918 9.685 -9.340 1.00 0.00 102 ARG A N 6
ATOM 7244 C CA . ARG A 1 33 ? -1.988 9.236 -10.222 1.00 0.00 102 ARG A CA 6
ATOM 7245 C C . ARG A 1 33 ? -3.352 9.659 -9.682 1.00 0.00 102 ARG A C 6
ATOM 7246 O O . ARG A 1 33 ? -4.387 9.165 -10.127 1.00 0.00 102 ARG A O 6
ATOM 7267 N N . GLY A 1 34 ? -3.343 10.576 -8.720 1.00 0.00 103 GLY A N 6
ATOM 7268 C CA . GLY A 1 34 ? -4.584 11.049 -8.134 1.00 0.00 103 GLY A CA 6
ATOM 7269 C C . GLY A 1 34 ? -4.436 11.400 -6.667 1.00 0.00 103 GLY A C 6
ATOM 7270 O O . GLY A 1 34 ? -3.443 11.043 -6.033 1.00 0.00 103 GLY A O 6
ATOM 7274 N N . ARG A 1 35 ? -5.425 12.104 -6.126 1.00 0.00 104 ARG A N 6
ATOM 7275 C CA . ARG A 1 35 ? -5.400 12.506 -4.725 1.00 0.00 104 ARG A CA 6
ATOM 7276 C C . ARG A 1 35 ? -5.436 11.286 -3.809 1.00 0.00 104 ARG A C 6
ATOM 7277 O O . ARG A 1 35 ? -6.109 10.297 -4.101 1.00 0.00 104 ARG A O 6
ATOM 7298 N N . VAL A 1 36 ? -4.708 11.364 -2.699 1.00 0.00 105 VAL A N 6
ATOM 7299 C CA . VAL A 1 36 ? -4.658 10.267 -1.740 1.00 0.00 105 VAL A CA 6
ATOM 7300 C C . VAL A 1 36 ? -4.923 10.764 -0.323 1.00 0.00 105 VAL A C 6
ATOM 7301 O O . VAL A 1 36 ? -4.070 11.407 0.290 1.00 0.00 105 VAL A O 6
ATOM 7314 N N . ILE A 1 37 ? -6.110 10.461 0.192 1.00 0.00 106 ILE A N 6
ATOM 7315 C CA . ILE A 1 37 ? -6.487 10.876 1.537 1.00 0.00 106 ILE A CA 6
ATOM 7316 C C . ILE A 1 37 ? -5.833 9.987 2.590 1.00 0.00 106 ILE A C 6
ATOM 7317 O O . ILE A 1 37 ? -5.035 10.454 3.401 1.00 0.00 106 ILE A O 6
ATOM 7333 N N . GLU A 1 38 ? -6.176 8.703 2.568 1.00 0.00 107 GLU A N 6
ATOM 7334 C CA . GLU A 1 38 ? -5.621 7.748 3.520 1.00 0.00 107 GLU A CA 6
ATOM 7335 C C . GLU A 1 38 ? -4.774 6.697 2.807 1.00 0.00 107 GLU A C 6
ATOM 7336 O O . GLU A 1 38 ? -5.167 6.172 1.765 1.00 0.00 107 GLU A O 6
ATOM 7348 N N . CYS A 1 39 ? -3.612 6.397 3.376 1.00 0.00 108 CYS A N 6
ATOM 7349 C CA . CYS A 1 39 ? -2.709 5.411 2.794 1.00 0.00 108 CYS A CA 6
ATOM 7350 C C . CYS A 1 39 ? -2.079 4.543 3.879 1.00 0.00 108 CYS A C 6
ATOM 7351 O O . CYS A 1 39 ? -1.235 5.007 4.647 1.00 0.00 108 CYS A O 6
ATOM 7359 N N . ASP A 1 40 ? -2.497 3.284 3.939 1.00 0.00 109 ASP A N 6
ATOM 7360 C CA . ASP A 1 40 ? -1.975 2.351 4.931 1.00 0.00 109 ASP A CA 6
ATOM 7361 C C . ASP A 1 40 ? -1.339 1.140 4.256 1.00 0.00 109 ASP A C 6
ATOM 7362 O O . ASP A 1 40 ? -1.765 0.721 3.180 1.00 0.00 109 ASP A O 6
ATOM 7371 N N . VAL A 1 41 ? -0.315 0.582 4.896 1.00 0.00 110 VAL A N 6
ATOM 7372 C CA . VAL A 1 41 ? 0.380 -0.581 4.357 1.00 0.00 110 VAL A CA 6
ATOM 7373 C C . VAL A 1 41 ? 0.285 -1.767 5.310 1.00 0.00 110 VAL A C 6
ATOM 7374 O O . VAL A 1 41 ? 0.559 -1.642 6.504 1.00 0.00 110 VAL A O 6
ATOM 7387 N N . VAL A 1 42 ? -0.104 -2.920 4.774 1.00 0.00 111 VAL A N 6
ATOM 7388 C CA . VAL A 1 42 ? -0.234 -4.130 5.576 1.00 0.00 111 VAL A CA 6
ATOM 7389 C C . VAL A 1 42 ? 0.981 -5.036 5.406 1.00 0.00 111 VAL A C 6
ATOM 7390 O O . VAL A 1 42 ? 1.817 -4.813 4.530 1.00 0.00 111 VAL A O 6
ATOM 7403 N N . LYS A 1 43 ? 1.072 -6.059 6.248 1.00 0.00 112 LYS A N 6
ATOM 7404 C CA . LYS A 1 43 ? 2.184 -7.001 6.191 1.00 0.00 112 LYS A CA 6
ATOM 7405 C C . LYS A 1 43 ? 2.708 -7.138 4.765 1.00 0.00 112 LYS A C 6
ATOM 7406 O O . LYS A 1 43 ? 3.762 -6.600 4.426 1.00 0.00 112 LYS A O 6
ATOM 7425 N N . ASP A 1 44 ? 1.964 -7.859 3.933 1.00 0.00 113 ASP A N 6
ATOM 7426 C CA . ASP A 1 44 ? 2.353 -8.065 2.543 1.00 0.00 113 ASP A CA 6
ATOM 7427 C C . ASP A 1 44 ? 1.543 -7.166 1.614 1.00 0.00 113 ASP A C 6
ATOM 7428 O O . ASP A 1 44 ? 2.081 -6.586 0.670 1.00 0.00 113 ASP A O 6
ATOM 7437 N N . TYR A 1 45 ? 0.248 -7.056 1.887 1.00 0.00 114 TYR A N 6
ATOM 7438 C CA . TYR A 1 45 ? -0.637 -6.230 1.074 1.00 0.00 114 TYR A CA 6
ATOM 7439 C C . TYR A 1 45 ? -0.734 -4.816 1.638 1.00 0.00 114 TYR A C 6
ATOM 7440 O O . TYR A 1 45 ? -0.128 -4.501 2.662 1.00 0.00 114 TYR A O 6
ATOM 7458 N N . ALA A 1 46 ? -1.502 -3.968 0.962 1.00 0.00 115 ALA A N 6
ATOM 7459 C CA . ALA A 1 46 ? -1.682 -2.588 1.396 1.00 0.00 115 ALA A CA 6
ATOM 7460 C C . ALA A 1 46 ? -3.040 -2.047 0.960 1.00 0.00 115 ALA A C 6
ATOM 7461 O O . ALA A 1 46 ? -3.696 -2.619 0.089 1.00 0.00 115 ALA A O 6
ATOM 7468 N N . PHE A 1 47 ? -3.456 -0.943 1.571 1.00 0.00 116 PHE A N 6
ATOM 7469 C CA . PHE A 1 47 ? -4.737 -0.327 1.246 1.00 0.00 116 PHE A CA 6
ATOM 7470 C C . PHE A 1 47 ? -4.587 1.183 1.079 1.00 0.00 116 PHE A C 6
ATOM 7471 O O . PHE A 1 47 ? -4.262 1.895 2.029 1.00 0.00 116 PHE A O 6
ATOM 7488 N N . VAL A 1 48 ? -4.826 1.664 -0.137 1.00 0.00 117 VAL A N 6
ATOM 7489 C CA . VAL A 1 48 ? -4.719 3.088 -0.430 1.00 0.00 117 VAL A CA 6
ATOM 7490 C C . VAL A 1 48 ? -6.073 3.674 -0.811 1.00 0.00 117 VAL A C 6
ATOM 7491 O O . VAL A 1 48 ? -6.657 3.306 -1.830 1.00 0.00 117 VAL A O 6
ATOM 7504 N N . HIS A 1 49 ? -6.568 4.591 0.015 1.00 0.00 118 HIS A N 6
ATOM 7505 C CA . HIS A 1 49 ? -7.855 5.230 -0.236 1.00 0.00 118 HIS A CA 6
ATOM 7506 C C . HIS A 1 49 ? -7.677 6.510 -1.047 1.00 0.00 118 HIS A C 6
ATOM 7507 O O . HIS A 1 49 ? -6.781 7.309 -0.775 1.00 0.00 118 HIS A O 6
ATOM 7521 N N . MET A 1 50 ? -8.536 6.698 -2.043 1.00 0.00 119 MET A N 6
ATOM 7522 C CA . MET A 1 50 ? -8.473 7.881 -2.894 1.00 0.00 119 MET A CA 6
ATOM 7523 C C . MET A 1 50 ? -9.817 8.603 -2.921 1.00 0.00 119 MET A C 6
ATOM 7524 O O . MET A 1 50 ? -10.851 8.019 -2.600 1.00 0.00 119 MET A O 6
ATOM 7538 N N . GLU A 1 51 ? -9.793 9.874 -3.308 1.00 0.00 120 GLU A N 6
ATOM 7539 C CA . GLU A 1 51 ? -11.010 10.674 -3.376 1.00 0.00 120 GLU A CA 6
ATOM 7540 C C . GLU A 1 51 ? -11.624 10.614 -4.772 1.00 0.00 120 GLU A C 6
ATOM 7541 O O . GLU A 1 51 ? -12.794 10.266 -4.934 1.00 0.00 120 GLU A O 6
ATOM 7553 N N . LYS A 1 52 ? -10.826 10.956 -5.778 1.00 0.00 121 LYS A N 6
ATOM 7554 C CA . LYS A 1 52 ? -11.287 10.940 -7.161 1.00 0.00 121 LYS A CA 6
ATOM 7555 C C . LYS A 1 52 ? -11.355 9.513 -7.696 1.00 0.00 121 LYS A C 6
ATOM 7556 O O . LYS A 1 52 ? -10.356 8.796 -7.702 1.00 0.00 121 LYS A O 6
ATOM 7575 N N . GLU A 1 53 ? -12.539 9.110 -8.146 1.00 0.00 122 GLU A N 6
ATOM 7576 C CA . GLU A 1 53 ? -12.735 7.769 -8.683 1.00 0.00 122 GLU A CA 6
ATOM 7577 C C . GLU A 1 53 ? -11.936 7.577 -9.969 1.00 0.00 122 GLU A C 6
ATOM 7578 O O . GLU A 1 53 ? -11.072 6.705 -10.050 1.00 0.00 122 GLU A O 6
ATOM 7590 N N . ALA A 1 54 ? -12.234 8.396 -10.972 1.00 0.00 123 ALA A N 6
ATOM 7591 C CA . ALA A 1 54 ? -11.543 8.318 -12.253 1.00 0.00 123 ALA A CA 6
ATOM 7592 C C . ALA A 1 54 ? -10.052 8.064 -12.059 1.00 0.00 123 ALA A C 6
ATOM 7593 O O . ALA A 1 54 ? -9.477 7.175 -12.688 1.00 0.00 123 ALA A O 6
ATOM 7600 N N . ASP A 1 55 ? -9.432 8.849 -11.186 1.00 0.00 124 ASP A N 6
ATOM 7601 C CA . ASP A 1 55 ? -8.007 8.709 -10.908 1.00 0.00 124 ASP A CA 6
ATOM 7602 C C . ASP A 1 55 ? -7.708 7.353 -10.275 1.00 0.00 124 ASP A C 6
ATOM 7603 O O . ASP A 1 55 ? -6.706 6.715 -10.597 1.00 0.00 124 ASP A O 6
ATOM 7612 N N . ALA A 1 56 ? -8.583 6.921 -9.373 1.00 0.00 125 ALA A N 6
ATOM 7613 C CA . ALA A 1 56 ? -8.413 5.641 -8.696 1.00 0.00 125 ALA A CA 6
ATOM 7614 C C . ALA A 1 56 ? -8.165 4.519 -9.698 1.00 0.00 125 ALA A C 6
ATOM 7615 O O . ALA A 1 56 ? -7.125 3.860 -9.663 1.00 0.00 125 ALA A O 6
ATOM 7622 N N . LYS A 1 57 ? -9.126 4.305 -10.590 1.00 0.00 126 LYS A N 6
ATOM 7623 C CA . LYS A 1 57 ? -9.012 3.262 -11.603 1.00 0.00 126 LYS A CA 6
ATOM 7624 C C . LYS A 1 57 ? -7.751 3.452 -12.440 1.00 0.00 126 LYS A C 6
ATOM 7625 O O . LYS A 1 57 ? -6.949 2.530 -12.588 1.00 0.00 126 LYS A O 6
ATOM 7644 N N . ALA A 1 58 ? -7.582 4.653 -12.984 1.00 0.00 127 ALA A N 6
ATOM 7645 C CA . ALA A 1 58 ? -6.417 4.964 -13.802 1.00 0.00 127 ALA A CA 6
ATOM 7646 C C . ALA A 1 58 ? -5.136 4.453 -13.151 1.00 0.00 127 ALA A C 6
ATOM 7647 O O . ALA A 1 58 ? -4.332 3.774 -13.788 1.00 0.00 127 ALA A O 6
ATOM 7654 N N . ALA A 1 59 ? -4.953 4.785 -11.877 1.00 0.00 128 ALA A N 6
ATOM 7655 C CA . ALA A 1 59 ? -3.770 4.358 -11.139 1.00 0.00 128 ALA A CA 6
ATOM 7656 C C . ALA A 1 59 ? -3.627 2.840 -11.161 1.00 0.00 128 ALA A C 6
ATOM 7657 O O . ALA A 1 59 ? -2.563 2.313 -11.488 1.00 0.00 128 ALA A O 6
ATOM 7664 N N . ILE A 1 60 ? -4.703 2.144 -10.812 1.00 0.00 129 ILE A N 6
ATOM 7665 C CA . ILE A 1 60 ? -4.696 0.686 -10.792 1.00 0.00 129 ILE A CA 6
ATOM 7666 C C . ILE A 1 60 ? -4.207 0.121 -12.121 1.00 0.00 129 ILE A C 6
ATOM 7667 O O . ILE A 1 60 ? -3.589 -0.942 -12.165 1.00 0.00 129 ILE A O 6
ATOM 7683 N N . ALA A 1 61 ? -4.485 0.842 -13.203 1.00 0.00 130 ALA A N 6
ATOM 7684 C CA . ALA A 1 61 ? -4.069 0.414 -14.533 1.00 0.00 130 ALA A CA 6
ATOM 7685 C C . ALA A 1 61 ? -2.574 0.635 -14.738 1.00 0.00 130 ALA A C 6
ATOM 7686 O O . ALA A 1 61 ? -1.871 -0.246 -15.231 1.00 0.00 130 ALA A O 6
ATOM 7693 N N . GLN A 1 62 ? -2.097 1.815 -14.357 1.00 0.00 131 GLN A N 6
ATOM 7694 C CA . GLN A 1 62 ? -0.685 2.150 -14.502 1.00 0.00 131 GLN A CA 6
ATOM 7695 C C . GLN A 1 62 ? 0.126 1.605 -13.331 1.00 0.00 131 GLN A C 6
ATOM 7696 O O . GLN A 1 62 ? 1.350 1.740 -13.294 1.00 0.00 131 GLN A O 6
ATOM 7710 N N . LEU A 1 63 ? -0.563 0.989 -12.376 1.00 0.00 132 LEU A N 6
ATOM 7711 C CA . LEU A 1 63 ? 0.094 0.423 -11.203 1.00 0.00 132 LEU A CA 6
ATOM 7712 C C . LEU A 1 63 ? 0.092 -1.101 -11.260 1.00 0.00 132 LEU A C 6
ATOM 7713 O O . LEU A 1 63 ? 1.126 -1.740 -11.070 1.00 0.00 132 LEU A O 6
ATOM 7729 N N . ASN A 1 64 ? -1.076 -1.677 -11.525 1.00 0.00 133 ASN A N 6
ATOM 7730 C CA . ASN A 1 64 ? -1.213 -3.126 -11.609 1.00 0.00 133 ASN A CA 6
ATOM 7731 C C . ASN A 1 64 ? -0.103 -3.728 -12.465 1.00 0.00 133 ASN A C 6
ATOM 7732 O O . ASN A 1 64 ? -0.214 -3.794 -13.688 1.00 0.00 133 ASN A O 6
ATOM 7743 N N . GLY A 1 65 ? 0.969 -4.167 -11.812 1.00 0.00 134 GLY A N 6
ATOM 7744 C CA . GLY A 1 65 ? 2.084 -4.759 -12.528 1.00 0.00 134 GLY A CA 6
ATOM 7745 C C . GLY A 1 65 ? 3.356 -3.945 -12.395 1.00 0.00 134 GLY A C 6
ATOM 7746 O O . GLY A 1 65 ? 4.456 -4.497 -12.370 1.00 0.00 134 GLY A O 6
ATOM 7750 N N . LYS A 1 66 ? 3.208 -2.627 -12.312 1.00 0.00 135 LYS A N 6
ATOM 7751 C CA . LYS A 1 66 ? 4.353 -1.734 -12.181 1.00 0.00 135 LYS A CA 6
ATOM 7752 C C . LYS A 1 66 ? 5.423 -2.350 -11.285 1.00 0.00 135 LYS A C 6
ATOM 7753 O O . LYS A 1 66 ? 5.148 -2.737 -10.150 1.00 0.00 135 LYS A O 6
ATOM 7772 N N . GLU A 1 67 ? 6.645 -2.436 -11.804 1.00 0.00 136 GLU A N 6
ATOM 7773 C CA . GLU A 1 67 ? 7.756 -3.005 -11.049 1.00 0.00 136 GLU A CA 6
ATOM 7774 C C . GLU A 1 67 ? 8.220 -2.044 -9.958 1.00 0.00 136 GLU A C 6
ATOM 7775 O O . GLU A 1 67 ? 8.589 -0.903 -10.236 1.00 0.00 136 GLU A O 6
ATOM 7787 N N . VAL A 1 68 ? 8.199 -2.515 -8.715 1.00 0.00 137 VAL A N 6
ATOM 7788 C CA . VAL A 1 68 ? 8.618 -1.700 -7.582 1.00 0.00 137 VAL A CA 6
ATOM 7789 C C . VAL A 1 68 ? 9.575 -2.467 -6.677 1.00 0.00 137 VAL A C 6
ATOM 7790 O O . VAL A 1 68 ? 9.233 -3.526 -6.148 1.00 0.00 137 VAL A O 6
ATOM 7803 N N . LYS A 1 69 ? 10.776 -1.927 -6.501 1.00 0.00 138 LYS A N 6
ATOM 7804 C CA . LYS A 1 69 ? 11.784 -2.559 -5.658 1.00 0.00 138 LYS A CA 6
ATOM 7805 C C . LYS A 1 69 ? 12.125 -3.954 -6.171 1.00 0.00 138 LYS A C 6
ATOM 7806 O O . LYS A 1 69 ? 12.402 -4.863 -5.389 1.00 0.00 138 LYS A O 6
ATOM 7825 N N . GLY A 1 70 ? 12.104 -4.117 -7.490 1.00 0.00 139 GLY A N 6
ATOM 7826 C CA . GLY A 1 70 ? 12.414 -5.404 -8.084 1.00 0.00 139 GLY A CA 6
ATOM 7827 C C . GLY A 1 70 ? 11.216 -6.332 -8.116 1.00 0.00 139 GLY A C 6
ATOM 7828 O O . GLY A 1 70 ? 11.123 -7.209 -8.975 1.00 0.00 139 GLY A O 6
ATOM 7832 N N . LYS A 1 71 ? 10.297 -6.141 -7.176 1.00 0.00 140 LYS A N 6
ATOM 7833 C CA . LYS A 1 71 ? 9.098 -6.967 -7.098 1.00 0.00 140 LYS A CA 6
ATOM 7834 C C . LYS A 1 71 ? 7.897 -6.242 -7.697 1.00 0.00 140 LYS A C 6
ATOM 7835 O O . LYS A 1 71 ? 7.620 -5.093 -7.355 1.00 0.00 140 LYS A O 6
ATOM 7854 N N . ARG A 1 72 ? 7.188 -6.922 -8.592 1.00 0.00 141 ARG A N 6
ATOM 7855 C CA . ARG A 1 72 ? 6.016 -6.343 -9.238 1.00 0.00 141 ARG A CA 6
ATOM 7856 C C . ARG A 1 72 ? 4.818 -6.343 -8.294 1.00 0.00 141 ARG A C 6
ATOM 7857 O O . ARG A 1 72 ? 4.375 -7.398 -7.839 1.00 0.00 141 ARG A O 6
ATOM 7878 N N . ILE A 1 73 ? 4.299 -5.155 -8.003 1.00 0.00 142 ILE A N 6
ATOM 7879 C CA . ILE A 1 73 ? 3.153 -5.019 -7.114 1.00 0.00 142 ILE A CA 6
ATOM 7880 C C . ILE A 1 73 ? 1.846 -5.260 -7.861 1.00 0.00 142 ILE A C 6
ATOM 7881 O O . ILE A 1 73 ? 1.690 -4.844 -9.009 1.00 0.00 142 ILE A O 6
ATOM 7897 N N . ASN A 1 74 ? 0.908 -5.933 -7.202 1.00 0.00 143 ASN A N 6
ATOM 7898 C CA . ASN A 1 74 ? -0.387 -6.228 -7.804 1.00 0.00 143 ASN A CA 6
ATOM 7899 C C . ASN A 1 74 ? -1.475 -5.332 -7.219 1.00 0.00 143 ASN A C 6
ATOM 7900 O O . ASN A 1 74 ? -1.923 -5.537 -6.090 1.00 0.00 143 ASN A O 6
ATOM 7911 N N . VAL A 1 75 ? -1.897 -4.339 -7.995 1.00 0.00 144 VAL A N 6
ATOM 7912 C CA . VAL A 1 75 ? -2.934 -3.413 -7.556 1.00 0.00 144 VAL A CA 6
ATOM 7913 C C . VAL A 1 75 ? -4.285 -3.773 -8.164 1.00 0.00 144 VAL A C 6
ATOM 7914 O O . VAL A 1 75 ? -4.368 -4.176 -9.323 1.00 0.00 144 VAL A O 6
ATOM 7927 N N . GLU A 1 76 ? -5.343 -3.622 -7.372 1.00 0.00 145 GLU A N 6
ATOM 7928 C CA . GLU A 1 76 ? -6.691 -3.932 -7.833 1.00 0.00 145 GLU A CA 6
ATOM 7929 C C . GLU A 1 76 ? -7.736 -3.240 -6.962 1.00 0.00 145 GLU A C 6
ATOM 7930 O O . GLU A 1 76 ? -7.595 -3.170 -5.741 1.00 0.00 145 GLU A O 6
ATOM 7942 N N . LEU A 1 77 ? -8.785 -2.730 -7.599 1.00 0.00 146 LEU A N 6
ATOM 7943 C CA . LEU A 1 77 ? -9.854 -2.043 -6.884 1.00 0.00 146 LEU A CA 6
ATOM 7944 C C . LEU A 1 77 ? -10.452 -2.941 -5.805 1.00 0.00 146 LEU A C 6
ATOM 7945 O O . LEU A 1 77 ? -11.005 -4.000 -6.101 1.00 0.00 146 LEU A O 6
ATOM 7961 N N . SER A 1 78 ? -10.339 -2.508 -4.553 1.00 0.00 147 SER A N 6
ATOM 7962 C CA . SER A 1 78 ? -10.867 -3.274 -3.429 1.00 0.00 147 SER A CA 6
ATOM 7963 C C . SER A 1 78 ? -12.365 -3.515 -3.593 1.00 0.00 147 SER A C 6
ATOM 7964 O O . SER A 1 78 ? -12.829 -4.656 -3.561 1.00 0.00 147 SER A O 6
ATOM 7972 N N . THR A 1 79 ? -13.117 -2.433 -3.767 1.00 0.00 148 THR A N 6
ATOM 7973 C CA . THR A 1 79 ? -14.562 -2.526 -3.934 1.00 0.00 148 THR A CA 6
ATOM 7974 C C . THR A 1 79 ? -14.925 -2.955 -5.351 1.00 0.00 148 THR A C 6
ATOM 7975 O O . THR A 1 79 ? -15.076 -2.121 -6.244 1.00 0.00 148 THR A O 6
ATOM 7986 N N . LYS A 1 80 ? -15.065 -4.261 -5.551 1.00 0.00 149 LYS A N 6
ATOM 7987 C CA . LYS A 1 80 ? -15.413 -4.802 -6.860 1.00 0.00 149 LYS A CA 6
ATOM 7988 C C . LYS A 1 80 ? -16.666 -4.130 -7.411 1.00 0.00 149 LYS A C 6
ATOM 7989 O O . LYS A 1 80 ? -17.525 -3.680 -6.653 1.00 0.00 149 LYS A O 6
ATOM 8008 N N . GLY A 1 81 ? -16.765 -4.067 -8.735 1.00 0.00 150 GLY A N 6
ATOM 8009 C CA . GLY A 1 81 ? -17.918 -3.449 -9.365 1.00 0.00 150 GLY A CA 6
ATOM 8010 C C . GLY A 1 81 ? -18.430 -4.247 -10.547 1.00 0.00 150 GLY A C 6
ATOM 8011 O O . GLY A 1 81 ? -18.008 -5.382 -10.767 1.00 0.00 150 GLY A O 6
ATOM 8015 N N . GLN A 1 82 ? -19.342 -3.653 -11.310 1.00 0.00 151 GLN A N 6
ATOM 8016 C CA . GLN A 1 82 ? -19.913 -4.318 -12.475 1.00 0.00 151 GLN A CA 6
ATOM 8017 C C . GLN A 1 82 ? -19.523 -3.596 -13.760 1.00 0.00 151 GLN A C 6
ATOM 8018 O O . GLN A 1 82 ? -19.159 -2.420 -13.738 1.00 0.00 151 GLN A O 6
ATOM 8032 N N . LYS A 1 83 ? -19.600 -4.307 -14.880 1.00 0.00 152 LYS A N 6
ATOM 8033 C CA . LYS A 1 83 ? -19.256 -3.734 -16.176 1.00 0.00 152 LYS A CA 6
ATOM 8034 C C . LYS A 1 83 ? -20.508 -3.487 -17.011 1.00 0.00 152 LYS A C 6
ATOM 8035 O O . LYS A 1 83 ? -21.209 -4.425 -17.391 1.00 0.00 152 LYS A O 6
ATOM 8054 N N . LYS A 1 84 ? -20.782 -2.218 -17.295 1.00 0.00 153 LYS A N 6
ATOM 8055 C CA . LYS A 1 84 ? -21.948 -1.847 -18.089 1.00 0.00 153 LYS A CA 6
ATOM 8056 C C . LYS A 1 84 ? -21.829 -0.411 -18.591 1.00 0.00 153 LYS A C 6
ATOM 8057 O O . LYS A 1 84 ? -21.723 0.526 -17.801 1.00 0.00 153 LYS A O 6
ATOM 8076 N N . SER A 1 85 ? -21.849 -0.247 -19.910 1.00 0.00 154 SER A N 6
ATOM 8077 C CA . SER A 1 85 ? -21.741 1.073 -20.518 1.00 0.00 154 SER A CA 6
ATOM 8078 C C . SER A 1 85 ? -21.927 0.992 -22.030 1.00 0.00 154 SER A C 6
ATOM 8079 O O . SER A 1 85 ? -21.220 0.254 -22.715 1.00 0.00 154 SER A O 6
ATOM 8087 N N . GLY A 1 86 ? -22.884 1.759 -22.545 1.00 0.00 155 GLY A N 6
ATOM 8088 C CA . GLY A 1 86 ? -23.147 1.760 -23.972 1.00 0.00 155 GLY A CA 6
ATOM 8089 C C . GLY A 1 86 ? -22.731 3.057 -24.637 1.00 0.00 155 GLY A C 6
ATOM 8090 O O . GLY A 1 86 ? -23.538 3.965 -24.834 1.00 0.00 155 GLY A O 6
ATOM 8094 N N . PRO A 1 87 ? -21.442 3.156 -24.995 1.00 0.00 156 PRO A N 6
ATOM 8095 C CA . PRO A 1 87 ? -20.891 4.348 -25.646 1.00 0.00 156 PRO A CA 6
ATOM 8096 C C . PRO A 1 87 ? -21.401 4.518 -27.073 1.00 0.00 156 PRO A C 6
ATOM 8097 O O . PRO A 1 87 ? -20.864 3.925 -28.009 1.00 0.00 156 PRO A O 6
ATOM 8108 N N . SER A 1 88 ? -22.441 5.330 -27.232 1.00 0.00 157 SER A N 6
ATOM 8109 C CA . SER A 1 88 ? -23.026 5.574 -28.545 1.00 0.00 157 SER A CA 6
ATOM 8110 C C . SER A 1 88 ? -23.175 7.070 -28.804 1.00 0.00 157 SER A C 6
ATOM 8111 O O . SER A 1 88 ? -24.250 7.640 -28.620 1.00 0.00 157 SER A O 6
ATOM 8119 N N . SER A 1 89 ? -22.086 7.701 -29.232 1.00 0.00 158 SER A N 6
ATOM 8120 C CA . SER A 1 89 ? -22.092 9.132 -29.513 1.00 0.00 158 SER A CA 6
ATOM 8121 C C . SER A 1 89 ? -20.962 9.503 -30.468 1.00 0.00 158 SER A C 6
ATOM 8122 O O . SER A 1 89 ? -19.815 9.101 -30.277 1.00 0.00 158 SER A O 6
ATOM 8130 N N . GLY A 1 90 ? -21.296 10.275 -31.499 1.00 0.00 159 GLY A N 6
ATOM 8131 C CA . GLY A 1 90 ? -20.299 10.688 -32.469 1.00 0.00 159 GLY A CA 6
ATOM 8132 C C . GLY A 1 90 ? -20.598 12.050 -33.063 1.00 0.00 159 GLY A C 6
ATOM 8133 O O . GLY A 1 90 ? -19.684 12.798 -33.410 1.00 0.00 159 GLY A O 6
ATOM 8137 N N . GLY A 1 1 ? -25.686 -3.411 1.304 1.00 0.00 70 GLY A N 7
ATOM 8138 C CA . GLY A 1 1 ? -25.524 -2.303 2.228 1.00 0.00 70 GLY A CA 7
ATOM 8139 C C . GLY A 1 1 ? -24.102 -2.176 2.737 1.00 0.00 70 GLY A C 7
ATOM 8140 O O . GLY A 1 1 ? -23.147 -2.387 1.990 1.00 0.00 70 GLY A O 7
ATOM 8144 N N . SER A 1 2 ? -23.961 -1.827 4.012 1.00 0.00 71 SER A N 7
ATOM 8145 C CA . SER A 1 2 ? -22.645 -1.666 4.619 1.00 0.00 71 SER A CA 7
ATOM 8146 C C . SER A 1 2 ? -22.306 -2.860 5.506 1.00 0.00 71 SER A C 7
ATOM 8147 O O . SER A 1 2 ? -22.991 -3.129 6.492 1.00 0.00 71 SER A O 7
ATOM 8155 N N . SER A 1 3 ? -21.244 -3.574 5.146 1.00 0.00 72 SER A N 7
ATOM 8156 C CA . SER A 1 3 ? -20.815 -4.742 5.906 1.00 0.00 72 SER A CA 7
ATOM 8157 C C . SER A 1 3 ? -20.719 -4.417 7.394 1.00 0.00 72 SER A C 7
ATOM 8158 O O . SER A 1 3 ? -21.310 -5.100 8.229 1.00 0.00 72 SER A O 7
ATOM 8166 N N . GLY A 1 4 ? -19.969 -3.368 7.718 1.00 0.00 73 GLY A N 7
ATOM 8167 C CA . GLY A 1 4 ? -19.809 -2.970 9.104 1.00 0.00 73 GLY A CA 7
ATOM 8168 C C . GLY A 1 4 ? -19.521 -1.490 9.253 1.00 0.00 73 GLY A C 7
ATOM 8169 O O . GLY A 1 4 ? -20.143 -0.808 10.068 1.00 0.00 73 GLY A O 7
ATOM 8173 N N . SER A 1 5 ? -18.574 -0.990 8.465 1.00 0.00 74 SER A N 7
ATOM 8174 C CA . SER A 1 5 ? -18.202 0.419 8.516 1.00 0.00 74 SER A CA 7
ATOM 8175 C C . SER A 1 5 ? -18.528 1.116 7.199 1.00 0.00 74 SER A C 7
ATOM 8176 O O . SER A 1 5 ? -18.339 0.551 6.122 1.00 0.00 74 SER A O 7
ATOM 8184 N N . SER A 1 6 ? -19.020 2.347 7.294 1.00 0.00 75 SER A N 7
ATOM 8185 C CA . SER A 1 6 ? -19.377 3.121 6.111 1.00 0.00 75 SER A CA 7
ATOM 8186 C C . SER A 1 6 ? -18.133 3.701 5.445 1.00 0.00 75 SER A C 7
ATOM 8187 O O . SER A 1 6 ? -17.580 4.701 5.901 1.00 0.00 75 SER A O 7
ATOM 8195 N N . GLY A 1 7 ? -17.698 3.064 4.362 1.00 0.00 76 GLY A N 7
ATOM 8196 C CA . GLY A 1 7 ? -16.522 3.530 3.651 1.00 0.00 76 GLY A CA 7
ATOM 8197 C C . GLY A 1 7 ? -16.839 4.645 2.674 1.00 0.00 76 GLY A C 7
ATOM 8198 O O . GLY A 1 7 ? -17.496 4.421 1.658 1.00 0.00 76 GLY A O 7
ATOM 8202 N N . ASN A 1 8 ? -16.373 5.850 2.982 1.00 0.00 77 ASN A N 7
ATOM 8203 C CA . ASN A 1 8 ? -16.613 7.005 2.125 1.00 0.00 77 ASN A CA 7
ATOM 8204 C C . ASN A 1 8 ? -15.570 7.084 1.014 1.00 0.00 77 ASN A C 7
ATOM 8205 O O . ASN A 1 8 ? -15.907 7.099 -0.170 1.00 0.00 77 ASN A O 7
ATOM 8216 N N . THR A 1 9 ? -14.300 7.135 1.404 1.00 0.00 78 THR A N 7
ATOM 8217 C CA . THR A 1 9 ? -13.207 7.213 0.443 1.00 0.00 78 THR A CA 7
ATOM 8218 C C . THR A 1 9 ? -12.985 5.872 -0.247 1.00 0.00 78 THR A C 7
ATOM 8219 O O . THR A 1 9 ? -13.289 4.818 0.312 1.00 0.00 78 THR A O 7
ATOM 8230 N N . TRP A 1 10 ? -12.453 5.919 -1.462 1.00 0.00 79 TRP A N 7
ATOM 8231 C CA . TRP A 1 10 ? -12.189 4.706 -2.228 1.00 0.00 79 TRP A CA 7
ATOM 8232 C C . TRP A 1 10 ? -11.198 3.806 -1.499 1.00 0.00 79 TRP A C 7
ATOM 8233 O O . TRP A 1 10 ? -10.636 4.188 -0.472 1.00 0.00 79 TRP A O 7
ATOM 8254 N N . LYS A 1 11 ? -10.986 2.609 -2.035 1.00 0.00 80 LYS A N 7
ATOM 8255 C CA . LYS A 1 11 ? -10.061 1.654 -1.436 1.00 0.00 80 LYS A CA 7
ATOM 8256 C C . LYS A 1 11 ? -9.401 0.792 -2.507 1.00 0.00 80 LYS A C 7
ATOM 8257 O O . LYS A 1 11 ? -10.080 0.096 -3.262 1.00 0.00 80 LYS A O 7
ATOM 8276 N N . ILE A 1 12 ? -8.074 0.841 -2.566 1.00 0.00 81 ILE A N 7
ATOM 8277 C CA . ILE A 1 12 ? -7.323 0.062 -3.542 1.00 0.00 81 ILE A CA 7
ATOM 8278 C C . ILE A 1 12 ? -6.373 -0.912 -2.854 1.00 0.00 81 ILE A C 7
ATOM 8279 O O . ILE A 1 12 ? -5.459 -0.503 -2.138 1.00 0.00 81 ILE A O 7
ATOM 8295 N N . PHE A 1 13 ? -6.593 -2.203 -3.078 1.00 0.00 82 PHE A N 7
ATOM 8296 C CA . PHE A 1 13 ? -5.756 -3.237 -2.481 1.00 0.00 82 PHE A CA 7
ATOM 8297 C C . PHE A 1 13 ? -4.498 -3.466 -3.315 1.00 0.00 82 PHE A C 7
ATOM 8298 O O . PHE A 1 13 ? -4.572 -3.686 -4.524 1.00 0.00 82 PHE A O 7
ATOM 8315 N N . VAL A 1 14 ? -3.343 -3.413 -2.659 1.00 0.00 83 VAL A N 7
ATOM 8316 C CA . VAL A 1 14 ? -2.069 -3.616 -3.338 1.00 0.00 83 VAL A CA 7
ATOM 8317 C C . VAL A 1 14 ? -1.280 -4.752 -2.698 1.00 0.00 83 VAL A C 7
ATOM 8318 O O . VAL A 1 14 ? -0.787 -4.626 -1.577 1.00 0.00 83 VAL A O 7
ATOM 8331 N N . GLY A 1 15 ? -1.163 -5.864 -3.418 1.00 0.00 84 GLY A N 7
ATOM 8332 C CA . GLY A 1 15 ? -0.433 -7.008 -2.904 1.00 0.00 84 GLY A CA 7
ATOM 8333 C C . GLY A 1 15 ? 0.950 -7.133 -3.512 1.00 0.00 84 GLY A C 7
ATOM 8334 O O . GLY A 1 15 ? 1.369 -6.284 -4.299 1.00 0.00 84 GLY A O 7
ATOM 8338 N N . ASN A 1 16 ? 1.663 -8.193 -3.146 1.00 0.00 85 ASN A N 7
ATOM 8339 C CA . ASN A 1 16 ? 3.008 -8.425 -3.659 1.00 0.00 85 ASN A CA 7
ATOM 8340 C C . ASN A 1 16 ? 3.915 -7.235 -3.364 1.00 0.00 85 ASN A C 7
ATOM 8341 O O . ASN A 1 16 ? 4.711 -6.823 -4.208 1.00 0.00 85 ASN A O 7
ATOM 8352 N N . VAL A 1 17 ? 3.790 -6.686 -2.160 1.00 0.00 86 VAL A N 7
ATOM 8353 C CA . VAL A 1 17 ? 4.599 -5.544 -1.752 1.00 0.00 86 VAL A CA 7
ATOM 8354 C C . VAL A 1 17 ? 5.982 -5.988 -1.288 1.00 0.00 86 VAL A C 7
ATOM 8355 O O . VAL A 1 17 ? 6.109 -6.835 -0.404 1.00 0.00 86 VAL A O 7
ATOM 8368 N N . SER A 1 18 ? 7.016 -5.410 -1.890 1.00 0.00 87 SER A N 7
ATOM 8369 C CA . SER A 1 18 ? 8.391 -5.748 -1.541 1.00 0.00 87 SER A CA 7
ATOM 8370 C C . SER A 1 18 ? 8.648 -5.512 -0.056 1.00 0.00 87 SER A C 7
ATOM 8371 O O . SER A 1 18 ? 8.070 -4.610 0.549 1.00 0.00 87 SER A O 7
ATOM 8379 N N . ALA A 1 19 ? 9.521 -6.329 0.524 1.00 0.00 88 ALA A N 7
ATOM 8380 C CA . ALA A 1 19 ? 9.858 -6.208 1.937 1.00 0.00 88 ALA A CA 7
ATOM 8381 C C . ALA A 1 19 ? 10.517 -4.865 2.232 1.00 0.00 88 ALA A C 7
ATOM 8382 O O . ALA A 1 19 ? 10.285 -4.266 3.281 1.00 0.00 88 ALA A O 7
ATOM 8389 N N . ALA A 1 20 ? 11.341 -4.398 1.299 1.00 0.00 89 ALA A N 7
ATOM 8390 C CA . ALA A 1 20 ? 12.033 -3.125 1.458 1.00 0.00 89 ALA A CA 7
ATOM 8391 C C . ALA A 1 20 ? 11.202 -1.975 0.900 1.00 0.00 89 ALA A C 7
ATOM 8392 O O . ALA A 1 20 ? 11.746 -0.999 0.382 1.00 0.00 89 ALA A O 7
ATOM 8399 N N . CYS A 1 21 ? 9.884 -2.097 1.007 1.00 0.00 90 CYS A N 7
ATOM 8400 C CA . CYS A 1 21 ? 8.978 -1.068 0.510 1.00 0.00 90 CYS A CA 7
ATOM 8401 C C . CYS A 1 21 ? 8.385 -0.263 1.662 1.00 0.00 90 CYS A C 7
ATOM 8402 O O . CYS A 1 21 ? 7.860 -0.827 2.623 1.00 0.00 90 CYS A O 7
ATOM 8410 N N . THR A 1 22 ? 8.475 1.060 1.562 1.00 0.00 91 THR A N 7
ATOM 8411 C CA . THR A 1 22 ? 7.951 1.943 2.596 1.00 0.00 91 THR A CA 7
ATOM 8412 C C . THR A 1 22 ? 6.629 2.568 2.167 1.00 0.00 91 THR A C 7
ATOM 8413 O O . THR A 1 22 ? 6.402 2.811 0.982 1.00 0.00 91 THR A O 7
ATOM 8424 N N . SER A 1 23 ? 5.760 2.828 3.138 1.00 0.00 92 SER A N 7
ATOM 8425 C CA . SER A 1 23 ? 4.458 3.423 2.860 1.00 0.00 92 SER A CA 7
ATOM 8426 C C . SER A 1 23 ? 4.592 4.592 1.889 1.00 0.00 92 SER A C 7
ATOM 8427 O O . SER A 1 23 ? 4.023 4.574 0.798 1.00 0.00 92 SER A O 7
ATOM 8435 N N . GLN A 1 24 ? 5.347 5.607 2.295 1.00 0.00 93 GLN A N 7
ATOM 8436 C CA . GLN A 1 24 ? 5.555 6.786 1.462 1.00 0.00 93 GLN A CA 7
ATOM 8437 C C . GLN A 1 24 ? 5.650 6.401 -0.011 1.00 0.00 93 GLN A C 7
ATOM 8438 O O . GLN A 1 24 ? 5.118 7.094 -0.878 1.00 0.00 93 GLN A O 7
ATOM 8452 N N . GLU A 1 25 ? 6.330 5.292 -0.285 1.00 0.00 94 GLU A N 7
ATOM 8453 C CA . GLU A 1 25 ? 6.495 4.817 -1.654 1.00 0.00 94 GLU A CA 7
ATOM 8454 C C . GLU A 1 25 ? 5.142 4.661 -2.342 1.00 0.00 94 GLU A C 7
ATOM 8455 O O . GLU A 1 25 ? 4.861 5.321 -3.343 1.00 0.00 94 GLU A O 7
ATOM 8467 N N . LEU A 1 26 ? 4.306 3.782 -1.798 1.00 0.00 95 LEU A N 7
ATOM 8468 C CA . LEU A 1 26 ? 2.982 3.538 -2.359 1.00 0.00 95 LEU A CA 7
ATOM 8469 C C . LEU A 1 26 ? 2.155 4.819 -2.383 1.00 0.00 95 LEU A C 7
ATOM 8470 O O . LEU A 1 26 ? 1.564 5.169 -3.405 1.00 0.00 95 LEU A O 7
ATOM 8486 N N . ARG A 1 27 ? 2.121 5.517 -1.252 1.00 0.00 96 ARG A N 7
ATOM 8487 C CA . ARG A 1 27 ? 1.368 6.760 -1.144 1.00 0.00 96 ARG A CA 7
ATOM 8488 C C . ARG A 1 27 ? 1.705 7.701 -2.297 1.00 0.00 96 ARG A C 7
ATOM 8489 O O . ARG A 1 27 ? 0.817 8.164 -3.014 1.00 0.00 96 ARG A O 7
ATOM 8510 N N . SER A 1 28 ? 2.993 7.981 -2.470 1.00 0.00 97 SER A N 7
ATOM 8511 C CA . SER A 1 28 ? 3.446 8.870 -3.533 1.00 0.00 97 SER A CA 7
ATOM 8512 C C . SER A 1 28 ? 2.885 8.433 -4.883 1.00 0.00 97 SER A C 7
ATOM 8513 O O . SER A 1 28 ? 2.320 9.239 -5.624 1.00 0.00 97 SER A O 7
ATOM 8521 N N . LEU A 1 29 ? 3.046 7.152 -5.196 1.00 0.00 98 LEU A N 7
ATOM 8522 C CA . LEU A 1 29 ? 2.556 6.606 -6.457 1.00 0.00 98 LEU A CA 7
ATOM 8523 C C . LEU A 1 29 ? 1.124 7.056 -6.726 1.00 0.00 98 LEU A C 7
ATOM 8524 O O . LEU A 1 29 ? 0.854 7.753 -7.705 1.00 0.00 98 LEU A O 7
ATOM 8540 N N . PHE A 1 30 ? 0.208 6.656 -5.850 1.00 0.00 99 PHE A N 7
ATOM 8541 C CA . PHE A 1 30 ? -1.197 7.019 -5.992 1.00 0.00 99 PHE A CA 7
ATOM 8542 C C . PHE A 1 30 ? -1.367 8.535 -6.012 1.00 0.00 99 PHE A C 7
ATOM 8543 O O . PHE A 1 30 ? -2.099 9.077 -6.840 1.00 0.00 99 PHE A O 7
ATOM 8560 N N . GLU A 1 31 ? -0.686 9.214 -5.094 1.00 0.00 100 GLU A N 7
ATOM 8561 C CA . GLU A 1 31 ? -0.763 10.667 -5.005 1.00 0.00 100 GLU A CA 7
ATOM 8562 C C . GLU A 1 31 ? -0.518 11.309 -6.368 1.00 0.00 100 GLU A C 7
ATOM 8563 O O . GLU A 1 31 ? -1.176 12.283 -6.734 1.00 0.00 100 GLU A O 7
ATOM 8575 N N . ARG A 1 32 ? 0.432 10.755 -7.114 1.00 0.00 101 ARG A N 7
ATOM 8576 C CA . ARG A 1 32 ? 0.766 11.274 -8.435 1.00 0.00 101 ARG A CA 7
ATOM 8577 C C . ARG A 1 32 ? -0.327 10.934 -9.444 1.00 0.00 101 ARG A C 7
ATOM 8578 O O . ARG A 1 32 ? -0.641 11.732 -10.328 1.00 0.00 101 ARG A O 7
ATOM 8599 N N . ARG A 1 33 ? -0.903 9.744 -9.307 1.00 0.00 102 ARG A N 7
ATOM 8600 C CA . ARG A 1 33 ? -1.959 9.297 -10.207 1.00 0.00 102 ARG A CA 7
ATOM 8601 C C . ARG A 1 33 ? -3.332 9.688 -9.670 1.00 0.00 102 ARG A C 7
ATOM 8602 O O . ARG A 1 33 ? -4.354 9.159 -10.106 1.00 0.00 102 ARG A O 7
ATOM 8623 N N . GLY A 1 34 ? -3.348 10.619 -8.721 1.00 0.00 103 GLY A N 7
ATOM 8624 C CA . GLY A 1 34 ? -4.601 11.064 -8.139 1.00 0.00 103 GLY A CA 7
ATOM 8625 C C . GLY A 1 34 ? -4.456 11.462 -6.684 1.00 0.00 103 GLY A C 7
ATOM 8626 O O . GLY A 1 34 ? -3.386 11.307 -6.095 1.00 0.00 103 GLY A O 7
ATOM 8630 N N . ARG A 1 35 ? -5.534 11.976 -6.102 1.00 0.00 104 ARG A N 7
ATOM 8631 C CA . ARG A 1 35 ? -5.522 12.400 -4.707 1.00 0.00 104 ARG A CA 7
ATOM 8632 C C . ARG A 1 35 ? -5.583 11.195 -3.773 1.00 0.00 104 ARG A C 7
ATOM 8633 O O . ARG A 1 35 ? -6.306 10.232 -4.030 1.00 0.00 104 ARG A O 7
ATOM 8654 N N . VAL A 1 36 ? -4.818 11.255 -2.687 1.00 0.00 105 VAL A N 7
ATOM 8655 C CA . VAL A 1 36 ? -4.786 10.170 -1.714 1.00 0.00 105 VAL A CA 7
ATOM 8656 C C . VAL A 1 36 ? -5.056 10.687 -0.305 1.00 0.00 105 VAL A C 7
ATOM 8657 O O . VAL A 1 36 ? -4.222 11.373 0.285 1.00 0.00 105 VAL A O 7
ATOM 8670 N N . ILE A 1 37 ? -6.226 10.352 0.228 1.00 0.00 106 ILE A N 7
ATOM 8671 C CA . ILE A 1 37 ? -6.605 10.781 1.568 1.00 0.00 106 ILE A CA 7
ATOM 8672 C C . ILE A 1 37 ? -5.995 9.871 2.630 1.00 0.00 106 ILE A C 7
ATOM 8673 O O . ILE A 1 37 ? -5.282 10.333 3.520 1.00 0.00 106 ILE A O 7
ATOM 8689 N N . GLU A 1 38 ? -6.279 8.577 2.526 1.00 0.00 107 GLU A N 7
ATOM 8690 C CA . GLU A 1 38 ? -5.756 7.603 3.478 1.00 0.00 107 GLU A CA 7
ATOM 8691 C C . GLU A 1 38 ? -4.866 6.581 2.776 1.00 0.00 107 GLU A C 7
ATOM 8692 O O . GLU A 1 38 ? -5.197 6.093 1.695 1.00 0.00 107 GLU A O 7
ATOM 8704 N N . CYS A 1 39 ? -3.737 6.262 3.399 1.00 0.00 108 CYS A N 7
ATOM 8705 C CA . CYS A 1 39 ? -2.798 5.299 2.835 1.00 0.00 108 CYS A CA 7
ATOM 8706 C C . CYS A 1 39 ? -2.132 4.481 3.936 1.00 0.00 108 CYS A C 7
ATOM 8707 O O . CYS A 1 39 ? -1.372 5.013 4.746 1.00 0.00 108 CYS A O 7
ATOM 8715 N N . ASP A 1 40 ? -2.422 3.185 3.960 1.00 0.00 109 ASP A N 7
ATOM 8716 C CA . ASP A 1 40 ? -1.851 2.292 4.962 1.00 0.00 109 ASP A CA 7
ATOM 8717 C C . ASP A 1 40 ? -1.231 1.063 4.305 1.00 0.00 109 ASP A C 7
ATOM 8718 O O . ASP A 1 40 ? -1.713 0.585 3.278 1.00 0.00 109 ASP A O 7
ATOM 8727 N N . VAL A 1 41 ? -0.158 0.556 4.903 1.00 0.00 110 VAL A N 7
ATOM 8728 C CA . VAL A 1 41 ? 0.529 -0.617 4.377 1.00 0.00 110 VAL A CA 7
ATOM 8729 C C . VAL A 1 41 ? 0.388 -1.806 5.320 1.00 0.00 110 VAL A C 7
ATOM 8730 O O . VAL A 1 41 ? 0.646 -1.695 6.519 1.00 0.00 110 VAL A O 7
ATOM 8743 N N . VAL A 1 42 ? -0.022 -2.945 4.772 1.00 0.00 111 VAL A N 7
ATOM 8744 C CA . VAL A 1 42 ? -0.195 -4.157 5.564 1.00 0.00 111 VAL A CA 7
ATOM 8745 C C . VAL A 1 42 ? 0.999 -5.092 5.407 1.00 0.00 111 VAL A C 7
ATOM 8746 O O . VAL A 1 42 ? 1.862 -4.877 4.556 1.00 0.00 111 VAL A O 7
ATOM 8759 N N . LYS A 1 43 ? 1.042 -6.132 6.233 1.00 0.00 112 LYS A N 7
ATOM 8760 C CA . LYS A 1 43 ? 2.128 -7.102 6.187 1.00 0.00 112 LYS A CA 7
ATOM 8761 C C . LYS A 1 43 ? 2.658 -7.258 4.765 1.00 0.00 112 LYS A C 7
ATOM 8762 O O . LYS A 1 43 ? 3.726 -6.745 4.431 1.00 0.00 112 LYS A O 7
ATOM 8781 N N . ASP A 1 44 ? 1.904 -7.967 3.932 1.00 0.00 113 ASP A N 7
ATOM 8782 C CA . ASP A 1 44 ? 2.297 -8.188 2.545 1.00 0.00 113 ASP A CA 7
ATOM 8783 C C . ASP A 1 44 ? 1.517 -7.272 1.607 1.00 0.00 113 ASP A C 7
ATOM 8784 O O . ASP A 1 44 ? 2.077 -6.706 0.669 1.00 0.00 113 ASP A O 7
ATOM 8793 N N . TYR A 1 45 ? 0.221 -7.134 1.867 1.00 0.00 114 TYR A N 7
ATOM 8794 C CA . TYR A 1 45 ? -0.637 -6.290 1.044 1.00 0.00 114 TYR A CA 7
ATOM 8795 C C . TYR A 1 45 ? -0.704 -4.872 1.602 1.00 0.00 114 TYR A C 7
ATOM 8796 O O . TYR A 1 45 ? -0.075 -4.561 2.612 1.00 0.00 114 TYR A O 7
ATOM 8814 N N . ALA A 1 46 ? -1.472 -4.016 0.935 1.00 0.00 115 ALA A N 7
ATOM 8815 C CA . ALA A 1 46 ? -1.624 -2.632 1.365 1.00 0.00 115 ALA A CA 7
ATOM 8816 C C . ALA A 1 46 ? -2.965 -2.062 0.916 1.00 0.00 115 ALA A C 7
ATOM 8817 O O . ALA A 1 46 ? -3.598 -2.586 -0.001 1.00 0.00 115 ALA A O 7
ATOM 8824 N N . PHE A 1 47 ? -3.394 -0.987 1.569 1.00 0.00 116 PHE A N 7
ATOM 8825 C CA . PHE A 1 47 ? -4.662 -0.347 1.238 1.00 0.00 116 PHE A CA 7
ATOM 8826 C C . PHE A 1 47 ? -4.475 1.152 1.022 1.00 0.00 116 PHE A C 7
ATOM 8827 O O . PHE A 1 47 ? -3.947 1.854 1.885 1.00 0.00 116 PHE A O 7
ATOM 8844 N N . VAL A 1 48 ? -4.911 1.636 -0.137 1.00 0.00 117 VAL A N 7
ATOM 8845 C CA . VAL A 1 48 ? -4.792 3.051 -0.467 1.00 0.00 117 VAL A CA 7
ATOM 8846 C C . VAL A 1 48 ? -6.145 3.642 -0.848 1.00 0.00 117 VAL A C 7
ATOM 8847 O O . VAL A 1 48 ? -6.750 3.245 -1.845 1.00 0.00 117 VAL A O 7
ATOM 8860 N N . HIS A 1 49 ? -6.616 4.594 -0.048 1.00 0.00 118 HIS A N 7
ATOM 8861 C CA . HIS A 1 49 ? -7.898 5.241 -0.302 1.00 0.00 118 HIS A CA 7
ATOM 8862 C C . HIS A 1 49 ? -7.708 6.532 -1.093 1.00 0.00 118 HIS A C 7
ATOM 8863 O O . HIS A 1 49 ? -6.849 7.350 -0.766 1.00 0.00 118 HIS A O 7
ATOM 8877 N N . MET A 1 50 ? -8.514 6.706 -2.135 1.00 0.00 119 MET A N 7
ATOM 8878 C CA . MET A 1 50 ? -8.434 7.897 -2.972 1.00 0.00 119 MET A CA 7
ATOM 8879 C C . MET A 1 50 ? -9.788 8.596 -3.054 1.00 0.00 119 MET A C 7
ATOM 8880 O O . MET A 1 50 ? -10.830 7.972 -2.859 1.00 0.00 119 MET A O 7
ATOM 8894 N N . GLU A 1 51 ? -9.763 9.893 -3.344 1.00 0.00 120 GLU A N 7
ATOM 8895 C CA . GLU A 1 51 ? -10.989 10.675 -3.451 1.00 0.00 120 GLU A CA 7
ATOM 8896 C C . GLU A 1 51 ? -11.582 10.569 -4.853 1.00 0.00 120 GLU A C 7
ATOM 8897 O O . GLU A 1 51 ? -12.687 10.057 -5.036 1.00 0.00 120 GLU A O 7
ATOM 8909 N N . LYS A 1 52 ? -10.840 11.057 -5.841 1.00 0.00 121 LYS A N 7
ATOM 8910 C CA . LYS A 1 52 ? -11.289 11.019 -7.227 1.00 0.00 121 LYS A CA 7
ATOM 8911 C C . LYS A 1 52 ? -11.338 9.584 -7.743 1.00 0.00 121 LYS A C 7
ATOM 8912 O O . LYS A 1 52 ? -10.330 8.878 -7.736 1.00 0.00 121 LYS A O 7
ATOM 8931 N N . GLU A 1 53 ? -12.516 9.161 -8.192 1.00 0.00 122 GLU A N 7
ATOM 8932 C CA . GLU A 1 53 ? -12.694 7.811 -8.712 1.00 0.00 122 GLU A CA 7
ATOM 8933 C C . GLU A 1 53 ? -11.878 7.606 -9.985 1.00 0.00 122 GLU A C 7
ATOM 8934 O O . GLU A 1 53 ? -11.012 6.733 -10.046 1.00 0.00 122 GLU A O 7
ATOM 8946 N N . ALA A 1 54 ? -12.161 8.416 -11.000 1.00 0.00 123 ALA A N 7
ATOM 8947 C CA . ALA A 1 54 ? -11.454 8.325 -12.271 1.00 0.00 123 ALA A CA 7
ATOM 8948 C C . ALA A 1 54 ? -9.963 8.091 -12.053 1.00 0.00 123 ALA A C 7
ATOM 8949 O O . ALA A 1 54 ? -9.367 7.208 -12.671 1.00 0.00 123 ALA A O 7
ATOM 8956 N N . ASP A 1 55 ? -9.366 8.886 -11.173 1.00 0.00 124 ASP A N 7
ATOM 8957 C CA . ASP A 1 55 ? -7.943 8.765 -10.873 1.00 0.00 124 ASP A CA 7
ATOM 8958 C C . ASP A 1 55 ? -7.636 7.414 -10.235 1.00 0.00 124 ASP A C 7
ATOM 8959 O O . ASP A 1 55 ? -6.624 6.786 -10.545 1.00 0.00 124 ASP A O 7
ATOM 8968 N N . ALA A 1 56 ? -8.516 6.973 -9.342 1.00 0.00 125 ALA A N 7
ATOM 8969 C CA . ALA A 1 56 ? -8.339 5.696 -8.661 1.00 0.00 125 ALA A CA 7
ATOM 8970 C C . ALA A 1 56 ? -8.079 4.573 -9.659 1.00 0.00 125 ALA A C 7
ATOM 8971 O O . ALA A 1 56 ? -7.042 3.911 -9.609 1.00 0.00 125 ALA A O 7
ATOM 8978 N N . LYS A 1 57 ? -9.028 4.362 -10.565 1.00 0.00 126 LYS A N 7
ATOM 8979 C CA . LYS A 1 57 ? -8.902 3.319 -11.576 1.00 0.00 126 LYS A CA 7
ATOM 8980 C C . LYS A 1 57 ? -7.647 3.526 -12.418 1.00 0.00 126 LYS A C 7
ATOM 8981 O O . LYS A 1 57 ? -6.868 2.596 -12.626 1.00 0.00 126 LYS A O 7
ATOM 9000 N N . ALA A 1 58 ? -7.457 4.750 -12.899 1.00 0.00 127 ALA A N 7
ATOM 9001 C CA . ALA A 1 58 ? -6.295 5.078 -13.715 1.00 0.00 127 ALA A CA 7
ATOM 9002 C C . ALA A 1 58 ? -5.012 4.556 -13.078 1.00 0.00 127 ALA A C 7
ATOM 9003 O O . ALA A 1 58 ? -4.195 3.915 -13.740 1.00 0.00 127 ALA A O 7
ATOM 9010 N N . ALA A 1 59 ? -4.840 4.834 -11.790 1.00 0.00 128 ALA A N 7
ATOM 9011 C CA . ALA A 1 59 ? -3.657 4.390 -11.064 1.00 0.00 128 ALA A CA 7
ATOM 9012 C C . ALA A 1 59 ? -3.526 2.871 -11.103 1.00 0.00 128 ALA A C 7
ATOM 9013 O O . ALA A 1 59 ? -2.472 2.339 -11.451 1.00 0.00 128 ALA A O 7
ATOM 9020 N N . ILE A 1 60 ? -4.602 2.180 -10.743 1.00 0.00 129 ILE A N 7
ATOM 9021 C CA . ILE A 1 60 ? -4.606 0.723 -10.738 1.00 0.00 129 ILE A CA 7
ATOM 9022 C C . ILE A 1 60 ? -4.120 0.166 -12.071 1.00 0.00 129 ILE A C 7
ATOM 9023 O O . ILE A 1 60 ? -3.507 -0.900 -12.125 1.00 0.00 129 ILE A O 7
ATOM 9039 N N . ALA A 1 61 ? -4.395 0.897 -13.147 1.00 0.00 130 ALA A N 7
ATOM 9040 C CA . ALA A 1 61 ? -3.982 0.479 -14.481 1.00 0.00 130 ALA A CA 7
ATOM 9041 C C . ALA A 1 61 ? -2.486 0.693 -14.685 1.00 0.00 130 ALA A C 7
ATOM 9042 O O . ALA A 1 61 ? -1.787 -0.187 -15.186 1.00 0.00 130 ALA A O 7
ATOM 9049 N N . GLN A 1 62 ? -2.003 1.868 -14.294 1.00 0.00 131 GLN A N 7
ATOM 9050 C CA . GLN A 1 62 ? -0.589 2.197 -14.435 1.00 0.00 131 GLN A CA 7
ATOM 9051 C C . GLN A 1 62 ? 0.219 1.640 -13.268 1.00 0.00 131 GLN A C 7
ATOM 9052 O O . GLN A 1 62 ? 1.443 1.771 -13.229 1.00 0.00 131 GLN A O 7
ATOM 9066 N N . LEU A 1 63 ? -0.473 1.020 -12.319 1.00 0.00 132 LEU A N 7
ATOM 9067 C CA . LEU A 1 63 ? 0.181 0.443 -11.149 1.00 0.00 132 LEU A CA 7
ATOM 9068 C C . LEU A 1 63 ? 0.159 -1.081 -11.210 1.00 0.00 132 LEU A C 7
ATOM 9069 O O . LEU A 1 63 ? 1.186 -1.734 -11.027 1.00 0.00 132 LEU A O 7
ATOM 9085 N N . ASN A 1 64 ? -1.018 -1.641 -11.469 1.00 0.00 133 ASN A N 7
ATOM 9086 C CA . ASN A 1 64 ? -1.173 -3.089 -11.556 1.00 0.00 133 ASN A CA 7
ATOM 9087 C C . ASN A 1 64 ? -0.067 -3.705 -12.407 1.00 0.00 133 ASN A C 7
ATOM 9088 O O . ASN A 1 64 ? -0.186 -3.795 -13.628 1.00 0.00 133 ASN A O 7
ATOM 9099 N N . GLY A 1 65 ? 1.010 -4.128 -11.752 1.00 0.00 134 GLY A N 7
ATOM 9100 C CA . GLY A 1 65 ? 2.122 -4.731 -12.464 1.00 0.00 134 GLY A CA 7
ATOM 9101 C C . GLY A 1 65 ? 3.407 -3.944 -12.304 1.00 0.00 134 GLY A C 7
ATOM 9102 O O . GLY A 1 65 ? 4.493 -4.521 -12.239 1.00 0.00 134 GLY A O 7
ATOM 9106 N N . LYS A 1 66 ? 3.287 -2.622 -12.243 1.00 0.00 135 LYS A N 7
ATOM 9107 C CA . LYS A 1 66 ? 4.448 -1.754 -12.090 1.00 0.00 135 LYS A CA 7
ATOM 9108 C C . LYS A 1 66 ? 5.512 -2.416 -11.221 1.00 0.00 135 LYS A C 7
ATOM 9109 O O . LYS A 1 66 ? 5.250 -2.786 -10.078 1.00 0.00 135 LYS A O 7
ATOM 9128 N N . GLU A 1 67 ? 6.714 -2.560 -11.772 1.00 0.00 136 GLU A N 7
ATOM 9129 C CA . GLU A 1 67 ? 7.817 -3.177 -11.045 1.00 0.00 136 GLU A CA 7
ATOM 9130 C C . GLU A 1 67 ? 8.298 -2.272 -9.915 1.00 0.00 136 GLU A C 7
ATOM 9131 O O . GLU A 1 67 ? 8.779 -1.164 -10.153 1.00 0.00 136 GLU A O 7
ATOM 9143 N N . VAL A 1 68 ? 8.163 -2.752 -8.682 1.00 0.00 137 VAL A N 7
ATOM 9144 C CA . VAL A 1 68 ? 8.583 -1.988 -7.514 1.00 0.00 137 VAL A CA 7
ATOM 9145 C C . VAL A 1 68 ? 9.544 -2.794 -6.647 1.00 0.00 137 VAL A C 7
ATOM 9146 O O . VAL A 1 68 ? 9.192 -3.856 -6.132 1.00 0.00 137 VAL A O 7
ATOM 9159 N N . LYS A 1 69 ? 10.760 -2.283 -6.488 1.00 0.00 138 LYS A N 7
ATOM 9160 C CA . LYS A 1 69 ? 11.773 -2.953 -5.681 1.00 0.00 138 LYS A CA 7
ATOM 9161 C C . LYS A 1 69 ? 12.026 -4.368 -6.191 1.00 0.00 138 LYS A C 7
ATOM 9162 O O . LYS A 1 69 ? 12.268 -5.286 -5.409 1.00 0.00 138 LYS A O 7
ATOM 9181 N N . GLY A 1 70 ? 11.970 -4.536 -7.509 1.00 0.00 139 GLY A N 7
ATOM 9182 C CA . GLY A 1 70 ? 12.197 -5.842 -8.100 1.00 0.00 139 GLY A CA 7
ATOM 9183 C C . GLY A 1 70 ? 10.948 -6.701 -8.106 1.00 0.00 139 GLY A C 7
ATOM 9184 O O . GLY A 1 70 ? 10.812 -7.607 -8.928 1.00 0.00 139 GLY A O 7
ATOM 9188 N N . LYS A 1 71 ? 10.033 -6.417 -7.185 1.00 0.00 140 LYS A N 7
ATOM 9189 C CA . LYS A 1 71 ? 8.788 -7.170 -7.086 1.00 0.00 140 LYS A CA 7
ATOM 9190 C C . LYS A 1 71 ? 7.637 -6.405 -7.729 1.00 0.00 140 LYS A C 7
ATOM 9191 O O . LYS A 1 71 ? 7.363 -5.259 -7.371 1.00 0.00 140 LYS A O 7
ATOM 9210 N N . ARG A 1 72 ? 6.964 -7.046 -8.680 1.00 0.00 141 ARG A N 7
ATOM 9211 C CA . ARG A 1 72 ? 5.842 -6.425 -9.373 1.00 0.00 141 ARG A CA 7
ATOM 9212 C C . ARG A 1 72 ? 4.602 -6.398 -8.484 1.00 0.00 141 ARG A C 7
ATOM 9213 O O . ARG A 1 72 ? 3.911 -7.406 -8.335 1.00 0.00 141 ARG A O 7
ATOM 9234 N N . ILE A 1 73 ? 4.327 -5.239 -7.896 1.00 0.00 142 ILE A N 7
ATOM 9235 C CA . ILE A 1 73 ? 3.170 -5.081 -7.023 1.00 0.00 142 ILE A CA 7
ATOM 9236 C C . ILE A 1 73 ? 1.871 -5.321 -7.783 1.00 0.00 142 ILE A C 7
ATOM 9237 O O . ILE A 1 73 ? 1.755 -4.978 -8.959 1.00 0.00 142 ILE A O 7
ATOM 9253 N N . ASN A 1 74 ? 0.894 -5.912 -7.103 1.00 0.00 143 ASN A N 7
ATOM 9254 C CA . ASN A 1 74 ? -0.399 -6.197 -7.714 1.00 0.00 143 ASN A CA 7
ATOM 9255 C C . ASN A 1 74 ? -1.483 -5.286 -7.145 1.00 0.00 143 ASN A C 7
ATOM 9256 O O . ASN A 1 74 ? -1.940 -5.475 -6.018 1.00 0.00 143 ASN A O 7
ATOM 9267 N N . VAL A 1 75 ? -1.890 -4.296 -7.933 1.00 0.00 144 VAL A N 7
ATOM 9268 C CA . VAL A 1 75 ? -2.921 -3.356 -7.510 1.00 0.00 144 VAL A CA 7
ATOM 9269 C C . VAL A 1 75 ? -4.267 -3.696 -8.139 1.00 0.00 144 VAL A C 7
ATOM 9270 O O . VAL A 1 75 ? -4.336 -4.105 -9.298 1.00 0.00 144 VAL A O 7
ATOM 9283 N N . GLU A 1 76 ? -5.335 -3.525 -7.367 1.00 0.00 145 GLU A N 7
ATOM 9284 C CA . GLU A 1 76 ? -6.680 -3.814 -7.849 1.00 0.00 145 GLU A CA 7
ATOM 9285 C C . GLU A 1 76 ? -7.730 -3.134 -6.975 1.00 0.00 145 GLU A C 7
ATOM 9286 O O . GLU A 1 76 ? -7.558 -3.008 -5.762 1.00 0.00 145 GLU A O 7
ATOM 9298 N N . LEU A 1 77 ? -8.818 -2.696 -7.600 1.00 0.00 146 LEU A N 7
ATOM 9299 C CA . LEU A 1 77 ? -9.896 -2.027 -6.881 1.00 0.00 146 LEU A CA 7
ATOM 9300 C C . LEU A 1 77 ? -10.486 -2.941 -5.812 1.00 0.00 146 LEU A C 7
ATOM 9301 O O . LEU A 1 77 ? -10.865 -4.078 -6.093 1.00 0.00 146 LEU A O 7
ATOM 9317 N N . SER A 1 78 ? -10.563 -2.436 -4.585 1.00 0.00 147 SER A N 7
ATOM 9318 C CA . SER A 1 78 ? -11.106 -3.207 -3.473 1.00 0.00 147 SER A CA 7
ATOM 9319 C C . SER A 1 78 ? -12.626 -3.296 -3.564 1.00 0.00 147 SER A C 7
ATOM 9320 O O . SER A 1 78 ? -13.203 -4.381 -3.477 1.00 0.00 147 SER A O 7
ATOM 9328 N N . THR A 1 79 ? -13.270 -2.147 -3.741 1.00 0.00 148 THR A N 7
ATOM 9329 C CA . THR A 1 79 ? -14.723 -2.093 -3.843 1.00 0.00 148 THR A CA 7
ATOM 9330 C C . THR A 1 79 ? -15.168 -1.963 -5.295 1.00 0.00 148 THR A C 7
ATOM 9331 O O . THR A 1 79 ? -15.031 -0.903 -5.905 1.00 0.00 148 THR A O 7
ATOM 9342 N N . LYS A 1 80 ? -15.702 -3.049 -5.845 1.00 0.00 149 LYS A N 7
ATOM 9343 C CA . LYS A 1 80 ? -16.169 -3.057 -7.226 1.00 0.00 149 LYS A CA 7
ATOM 9344 C C . LYS A 1 80 ? -17.686 -2.908 -7.288 1.00 0.00 149 LYS A C 7
ATOM 9345 O O . LYS A 1 80 ? -18.414 -3.896 -7.373 1.00 0.00 149 LYS A O 7
ATOM 9364 N N . GLY A 1 81 ? -18.156 -1.665 -7.246 1.00 0.00 150 GLY A N 7
ATOM 9365 C CA . GLY A 1 81 ? -19.584 -1.409 -7.300 1.00 0.00 150 GLY A CA 7
ATOM 9366 C C . GLY A 1 81 ? -20.148 -1.565 -8.698 1.00 0.00 150 GLY A C 7
ATOM 9367 O O . GLY A 1 81 ? -20.716 -2.604 -9.032 1.00 0.00 150 GLY A O 7
ATOM 9371 N N . GLN A 1 82 ? -19.993 -0.529 -9.516 1.00 0.00 151 GLN A N 7
ATOM 9372 C CA . GLN A 1 82 ? -20.495 -0.555 -10.885 1.00 0.00 151 GLN A CA 7
ATOM 9373 C C . GLN A 1 82 ? -19.350 -0.712 -11.881 1.00 0.00 151 GLN A C 7
ATOM 9374 O O . GLN A 1 82 ? -18.260 -0.177 -11.680 1.00 0.00 151 GLN A O 7
ATOM 9388 N N . LYS A 1 83 ? -19.605 -1.449 -12.957 1.00 0.00 152 LYS A N 7
ATOM 9389 C CA . LYS A 1 83 ? -18.597 -1.676 -13.986 1.00 0.00 152 LYS A CA 7
ATOM 9390 C C . LYS A 1 83 ? -18.898 -0.853 -15.234 1.00 0.00 152 LYS A C 7
ATOM 9391 O O . LYS A 1 83 ? -20.057 -0.565 -15.535 1.00 0.00 152 LYS A O 7
ATOM 9410 N N . LYS A 1 84 ? -17.849 -0.477 -15.957 1.00 0.00 153 LYS A N 7
ATOM 9411 C CA . LYS A 1 84 ? -18.001 0.311 -17.174 1.00 0.00 153 LYS A CA 7
ATOM 9412 C C . LYS A 1 84 ? -17.417 -0.426 -18.375 1.00 0.00 153 LYS A C 7
ATOM 9413 O O . LYS A 1 84 ? -16.453 -1.180 -18.244 1.00 0.00 153 LYS A O 7
ATOM 9432 N N . SER A 1 85 ? -18.006 -0.201 -19.546 1.00 0.00 154 SER A N 7
ATOM 9433 C CA . SER A 1 85 ? -17.545 -0.845 -20.770 1.00 0.00 154 SER A CA 7
ATOM 9434 C C . SER A 1 85 ? -16.515 0.023 -21.486 1.00 0.00 154 SER A C 7
ATOM 9435 O O . SER A 1 85 ? -16.803 1.155 -21.873 1.00 0.00 154 SER A O 7
ATOM 9443 N N . GLY A 1 86 ? -15.313 -0.517 -21.660 1.00 0.00 155 GLY A N 7
ATOM 9444 C CA . GLY A 1 86 ? -14.258 0.220 -22.329 1.00 0.00 155 GLY A CA 7
ATOM 9445 C C . GLY A 1 86 ? -13.757 -0.484 -23.574 1.00 0.00 155 GLY A C 7
ATOM 9446 O O . GLY A 1 86 ? -14.456 -1.301 -24.174 1.00 0.00 155 GLY A O 7
ATOM 9450 N N . PRO A 1 87 ? -12.519 -0.167 -23.981 1.00 0.00 156 PRO A N 7
ATOM 9451 C CA . PRO A 1 87 ? -11.899 -0.764 -25.168 1.00 0.00 156 PRO A CA 7
ATOM 9452 C C . PRO A 1 87 ? -11.560 -2.237 -24.966 1.00 0.00 156 PRO A C 7
ATOM 9453 O O . PRO A 1 87 ? -11.634 -2.754 -23.851 1.00 0.00 156 PRO A O 7
ATOM 9464 N N . SER A 1 88 ? -11.189 -2.908 -26.052 1.00 0.00 157 SER A N 7
ATOM 9465 C CA . SER A 1 88 ? -10.842 -4.323 -25.994 1.00 0.00 157 SER A CA 7
ATOM 9466 C C . SER A 1 88 ? -9.707 -4.565 -25.005 1.00 0.00 157 SER A C 7
ATOM 9467 O O . SER A 1 88 ? -8.680 -3.887 -25.044 1.00 0.00 157 SER A O 7
ATOM 9475 N N . SER A 1 89 ? -9.899 -5.536 -24.117 1.00 0.00 158 SER A N 7
ATOM 9476 C CA . SER A 1 89 ? -8.893 -5.865 -23.114 1.00 0.00 158 SER A CA 7
ATOM 9477 C C . SER A 1 89 ? -7.769 -6.696 -23.725 1.00 0.00 158 SER A C 7
ATOM 9478 O O . SER A 1 89 ? -6.590 -6.402 -23.533 1.00 0.00 158 SER A O 7
ATOM 9486 N N . GLY A 1 90 ? -8.144 -7.737 -24.463 1.00 0.00 159 GLY A N 7
ATOM 9487 C CA . GLY A 1 90 ? -7.156 -8.595 -25.090 1.00 0.00 159 GLY A CA 7
ATOM 9488 C C . GLY A 1 90 ? -7.510 -10.065 -24.978 1.00 0.00 159 GLY A C 7
ATOM 9489 O O . GLY A 1 90 ? -8.216 -10.607 -25.829 1.00 0.00 159 GLY A O 7
ATOM 9493 N N . GLY A 1 1 ? -14.954 -6.664 3.369 1.00 0.00 70 GLY A N 8
ATOM 9494 C CA . GLY A 1 1 ? -16.398 -6.806 3.321 1.00 0.00 70 GLY A CA 8
ATOM 9495 C C . GLY A 1 1 ? -17.116 -5.481 3.486 1.00 0.00 70 GLY A C 8
ATOM 9496 O O . GLY A 1 1 ? -17.023 -4.843 4.535 1.00 0.00 70 GLY A O 8
ATOM 9500 N N . SER A 1 2 ? -17.833 -5.065 2.447 1.00 0.00 71 SER A N 8
ATOM 9501 C CA . SER A 1 2 ? -18.565 -3.804 2.480 1.00 0.00 71 SER A CA 8
ATOM 9502 C C . SER A 1 2 ? -19.950 -3.996 3.091 1.00 0.00 71 SER A C 8
ATOM 9503 O O . SER A 1 2 ? -20.749 -4.796 2.605 1.00 0.00 71 SER A O 8
ATOM 9511 N N . SER A 1 3 ? -20.226 -3.255 4.159 1.00 0.00 72 SER A N 8
ATOM 9512 C CA . SER A 1 3 ? -21.512 -3.346 4.840 1.00 0.00 72 SER A CA 8
ATOM 9513 C C . SER A 1 3 ? -22.239 -2.005 4.809 1.00 0.00 72 SER A C 8
ATOM 9514 O O . SER A 1 3 ? -21.620 -0.954 4.643 1.00 0.00 72 SER A O 8
ATOM 9522 N N . GLY A 1 4 ? -23.558 -2.050 4.969 1.00 0.00 73 GLY A N 8
ATOM 9523 C CA . GLY A 1 4 ? -24.349 -0.833 4.955 1.00 0.00 73 GLY A CA 8
ATOM 9524 C C . GLY A 1 4 ? -23.927 0.120 3.855 1.00 0.00 73 GLY A C 8
ATOM 9525 O O . GLY A 1 4 ? -23.517 -0.308 2.776 1.00 0.00 73 GLY A O 8
ATOM 9529 N N . SER A 1 5 ? -24.029 1.418 4.126 1.00 0.00 74 SER A N 8
ATOM 9530 C CA . SER A 1 5 ? -23.660 2.434 3.148 1.00 0.00 74 SER A CA 8
ATOM 9531 C C . SER A 1 5 ? -22.437 3.218 3.614 1.00 0.00 74 SER A C 8
ATOM 9532 O O . SER A 1 5 ? -22.550 4.158 4.400 1.00 0.00 74 SER A O 8
ATOM 9540 N N . SER A 1 6 ? -21.267 2.822 3.123 1.00 0.00 75 SER A N 8
ATOM 9541 C CA . SER A 1 6 ? -20.020 3.484 3.491 1.00 0.00 75 SER A CA 8
ATOM 9542 C C . SER A 1 6 ? -19.224 3.873 2.249 1.00 0.00 75 SER A C 8
ATOM 9543 O O . SER A 1 6 ? -18.462 3.072 1.711 1.00 0.00 75 SER A O 8
ATOM 9551 N N . GLY A 1 7 ? -19.409 5.111 1.800 1.00 0.00 76 GLY A N 8
ATOM 9552 C CA . GLY A 1 7 ? -18.702 5.586 0.625 1.00 0.00 76 GLY A CA 8
ATOM 9553 C C . GLY A 1 7 ? -17.941 6.871 0.886 1.00 0.00 76 GLY A C 8
ATOM 9554 O O . GLY A 1 7 ? -18.018 7.816 0.103 1.00 0.00 76 GLY A O 8
ATOM 9558 N N . ASN A 1 8 ? -17.204 6.906 1.991 1.00 0.00 77 ASN A N 8
ATOM 9559 C CA . ASN A 1 8 ? -16.427 8.085 2.355 1.00 0.00 77 ASN A CA 8
ATOM 9560 C C . ASN A 1 8 ? -15.213 8.239 1.444 1.00 0.00 77 ASN A C 8
ATOM 9561 O O . ASN A 1 8 ? -15.006 9.291 0.839 1.00 0.00 77 ASN A O 8
ATOM 9572 N N . THR A 1 9 ? -14.412 7.182 1.351 1.00 0.00 78 THR A N 8
ATOM 9573 C CA . THR A 1 9 ? -13.218 7.199 0.516 1.00 0.00 78 THR A CA 8
ATOM 9574 C C . THR A 1 9 ? -13.020 5.861 -0.187 1.00 0.00 78 THR A C 8
ATOM 9575 O O . THR A 1 9 ? -13.442 4.818 0.313 1.00 0.00 78 THR A O 8
ATOM 9586 N N . TRP A 1 10 ? -12.376 5.897 -1.348 1.00 0.00 79 TRP A N 8
ATOM 9587 C CA . TRP A 1 10 ? -12.121 4.686 -2.119 1.00 0.00 79 TRP A CA 8
ATOM 9588 C C . TRP A 1 10 ? -11.123 3.784 -1.402 1.00 0.00 79 TRP A C 8
ATOM 9589 O O . TRP A 1 10 ? -10.594 4.139 -0.349 1.00 0.00 79 TRP A O 8
ATOM 9610 N N . LYS A 1 11 ? -10.868 2.614 -1.979 1.00 0.00 80 LYS A N 8
ATOM 9611 C CA . LYS A 1 11 ? -9.932 1.661 -1.397 1.00 0.00 80 LYS A CA 8
ATOM 9612 C C . LYS A 1 11 ? -9.258 0.827 -2.482 1.00 0.00 80 LYS A C 8
ATOM 9613 O O . LYS A 1 11 ? -9.929 0.175 -3.283 1.00 0.00 80 LYS A O 8
ATOM 9632 N N . ILE A 1 12 ? -7.930 0.851 -2.501 1.00 0.00 81 ILE A N 8
ATOM 9633 C CA . ILE A 1 12 ? -7.167 0.095 -3.487 1.00 0.00 81 ILE A CA 8
ATOM 9634 C C . ILE A 1 12 ? -6.233 -0.903 -2.811 1.00 0.00 81 ILE A C 8
ATOM 9635 O O . ILE A 1 12 ? -5.308 -0.518 -2.095 1.00 0.00 81 ILE A O 8
ATOM 9651 N N . PHE A 1 13 ? -6.480 -2.188 -3.045 1.00 0.00 82 PHE A N 8
ATOM 9652 C CA . PHE A 1 13 ? -5.661 -3.243 -2.459 1.00 0.00 82 PHE A CA 8
ATOM 9653 C C . PHE A 1 13 ? -4.404 -3.480 -3.291 1.00 0.00 82 PHE A C 8
ATOM 9654 O O . PHE A 1 13 ? -4.480 -3.726 -4.495 1.00 0.00 82 PHE A O 8
ATOM 9671 N N . VAL A 1 14 ? -3.247 -3.403 -2.641 1.00 0.00 83 VAL A N 8
ATOM 9672 C CA . VAL A 1 14 ? -1.973 -3.610 -3.319 1.00 0.00 83 VAL A CA 8
ATOM 9673 C C . VAL A 1 14 ? -1.204 -4.773 -2.701 1.00 0.00 83 VAL A C 8
ATOM 9674 O O . VAL A 1 14 ? -0.713 -4.678 -1.577 1.00 0.00 83 VAL A O 8
ATOM 9687 N N . GLY A 1 15 ? -1.103 -5.870 -3.445 1.00 0.00 84 GLY A N 8
ATOM 9688 C CA . GLY A 1 15 ? -0.392 -7.036 -2.954 1.00 0.00 84 GLY A CA 8
ATOM 9689 C C . GLY A 1 15 ? 1.016 -7.131 -3.507 1.00 0.00 84 GLY A C 8
ATOM 9690 O O . GLY A 1 15 ? 1.437 -6.290 -4.299 1.00 0.00 84 GLY A O 8
ATOM 9694 N N . ASN A 1 16 ? 1.747 -8.159 -3.086 1.00 0.00 85 ASN A N 8
ATOM 9695 C CA . ASN A 1 16 ? 3.117 -8.359 -3.543 1.00 0.00 85 ASN A CA 8
ATOM 9696 C C . ASN A 1 16 ? 3.986 -7.151 -3.205 1.00 0.00 85 ASN A C 8
ATOM 9697 O O . ASN A 1 16 ? 4.838 -6.745 -3.996 1.00 0.00 85 ASN A O 8
ATOM 9708 N N . VAL A 1 17 ? 3.763 -6.580 -2.025 1.00 0.00 86 VAL A N 8
ATOM 9709 C CA . VAL A 1 17 ? 4.526 -5.419 -1.582 1.00 0.00 86 VAL A CA 8
ATOM 9710 C C . VAL A 1 17 ? 5.895 -5.831 -1.053 1.00 0.00 86 VAL A C 8
ATOM 9711 O O . VAL A 1 17 ? 6.006 -6.409 0.029 1.00 0.00 86 VAL A O 8
ATOM 9724 N N . SER A 1 18 ? 6.936 -5.529 -1.822 1.00 0.00 87 SER A N 8
ATOM 9725 C CA . SER A 1 18 ? 8.299 -5.870 -1.433 1.00 0.00 87 SER A CA 8
ATOM 9726 C C . SER A 1 18 ? 8.509 -5.647 0.062 1.00 0.00 87 SER A C 8
ATOM 9727 O O . SER A 1 18 ? 8.065 -4.643 0.619 1.00 0.00 87 SER A O 8
ATOM 9735 N N . ALA A 1 19 ? 9.190 -6.590 0.705 1.00 0.00 88 ALA A N 8
ATOM 9736 C CA . ALA A 1 19 ? 9.461 -6.496 2.134 1.00 0.00 88 ALA A CA 8
ATOM 9737 C C . ALA A 1 19 ? 10.145 -5.177 2.478 1.00 0.00 88 ALA A C 8
ATOM 9738 O O . ALA A 1 19 ? 9.901 -4.598 3.535 1.00 0.00 88 ALA A O 8
ATOM 9745 N N . ALA A 1 20 ? 11.003 -4.709 1.577 1.00 0.00 89 ALA A N 8
ATOM 9746 C CA . ALA A 1 20 ? 11.722 -3.458 1.785 1.00 0.00 89 ALA A CA 8
ATOM 9747 C C . ALA A 1 20 ? 10.970 -2.284 1.166 1.00 0.00 89 ALA A C 8
ATOM 9748 O O . ALA A 1 20 ? 11.581 -1.341 0.661 1.00 0.00 89 ALA A O 8
ATOM 9755 N N . CYS A 1 21 ? 9.644 -2.349 1.207 1.00 0.00 90 CYS A N 8
ATOM 9756 C CA . CYS A 1 21 ? 8.810 -1.291 0.648 1.00 0.00 90 CYS A CA 8
ATOM 9757 C C . CYS A 1 21 ? 8.196 -0.440 1.755 1.00 0.00 90 CYS A C 8
ATOM 9758 O O . CYS A 1 21 ? 7.636 -0.964 2.719 1.00 0.00 90 CYS A O 8
ATOM 9766 N N . THR A 1 22 ? 8.307 0.877 1.612 1.00 0.00 91 THR A N 8
ATOM 9767 C CA . THR A 1 22 ? 7.766 1.801 2.601 1.00 0.00 91 THR A CA 8
ATOM 9768 C C . THR A 1 22 ? 6.431 2.377 2.143 1.00 0.00 91 THR A C 8
ATOM 9769 O O . THR A 1 22 ? 6.214 2.592 0.950 1.00 0.00 91 THR A O 8
ATOM 9780 N N . SER A 1 23 ? 5.541 2.627 3.097 1.00 0.00 92 SER A N 8
ATOM 9781 C CA . SER A 1 23 ? 4.225 3.176 2.790 1.00 0.00 92 SER A CA 8
ATOM 9782 C C . SER A 1 23 ? 4.347 4.426 1.924 1.00 0.00 92 SER A C 8
ATOM 9783 O O . SER A 1 23 ? 3.730 4.520 0.863 1.00 0.00 92 SER A O 8
ATOM 9791 N N . GLN A 1 24 ? 5.146 5.382 2.385 1.00 0.00 93 GLN A N 8
ATOM 9792 C CA . GLN A 1 24 ? 5.348 6.627 1.653 1.00 0.00 93 GLN A CA 8
ATOM 9793 C C . GLN A 1 24 ? 5.495 6.362 0.159 1.00 0.00 93 GLN A C 8
ATOM 9794 O O . GLN A 1 24 ? 4.983 7.116 -0.668 1.00 0.00 93 GLN A O 8
ATOM 9808 N N . GLU A 1 25 ? 6.197 5.285 -0.180 1.00 0.00 94 GLU A N 8
ATOM 9809 C CA . GLU A 1 25 ? 6.412 4.922 -1.576 1.00 0.00 94 GLU A CA 8
ATOM 9810 C C . GLU A 1 25 ? 5.082 4.764 -2.308 1.00 0.00 94 GLU A C 8
ATOM 9811 O O . GLU A 1 25 ? 4.780 5.510 -3.240 1.00 0.00 94 GLU A O 8
ATOM 9823 N N . LEU A 1 26 ? 4.291 3.786 -1.880 1.00 0.00 95 LEU A N 8
ATOM 9824 C CA . LEU A 1 26 ? 2.994 3.527 -2.494 1.00 0.00 95 LEU A CA 8
ATOM 9825 C C . LEU A 1 26 ? 2.137 4.789 -2.507 1.00 0.00 95 LEU A C 8
ATOM 9826 O O . LEU A 1 26 ? 1.497 5.107 -3.510 1.00 0.00 95 LEU A O 8
ATOM 9842 N N . ARG A 1 27 ? 2.130 5.506 -1.388 1.00 0.00 96 ARG A N 8
ATOM 9843 C CA . ARG A 1 27 ? 1.353 6.734 -1.271 1.00 0.00 96 ARG A CA 8
ATOM 9844 C C . ARG A 1 27 ? 1.712 7.712 -2.386 1.00 0.00 96 ARG A C 8
ATOM 9845 O O . ARG A 1 27 ? 0.834 8.238 -3.070 1.00 0.00 96 ARG A O 8
ATOM 9866 N N . SER A 1 28 ? 3.007 7.951 -2.563 1.00 0.00 97 SER A N 8
ATOM 9867 C CA . SER A 1 28 ? 3.482 8.869 -3.592 1.00 0.00 97 SER A CA 8
ATOM 9868 C C . SER A 1 28 ? 2.946 8.472 -4.964 1.00 0.00 97 SER A C 8
ATOM 9869 O O . SER A 1 28 ? 2.451 9.311 -5.717 1.00 0.00 97 SER A O 8
ATOM 9877 N N . LEU A 1 29 ? 3.047 7.186 -5.282 1.00 0.00 98 LEU A N 8
ATOM 9878 C CA . LEU A 1 29 ? 2.573 6.675 -6.563 1.00 0.00 98 LEU A CA 8
ATOM 9879 C C . LEU A 1 29 ? 1.136 7.115 -6.827 1.00 0.00 98 LEU A C 8
ATOM 9880 O O . LEU A 1 29 ? 0.857 7.802 -7.809 1.00 0.00 98 LEU A O 8
ATOM 9896 N N . PHE A 1 30 ? 0.229 6.715 -5.942 1.00 0.00 99 PHE A N 8
ATOM 9897 C CA . PHE A 1 30 ? -1.180 7.069 -6.078 1.00 0.00 99 PHE A CA 8
ATOM 9898 C C . PHE A 1 30 ? -1.361 8.584 -6.087 1.00 0.00 99 PHE A C 8
ATOM 9899 O O . PHE A 1 30 ? -2.199 9.114 -6.815 1.00 0.00 99 PHE A O 8
ATOM 9916 N N . GLU A 1 31 ? -0.570 9.274 -5.271 1.00 0.00 100 GLU A N 8
ATOM 9917 C CA . GLU A 1 31 ? -0.644 10.727 -5.184 1.00 0.00 100 GLU A CA 8
ATOM 9918 C C . GLU A 1 31 ? -0.485 11.364 -6.562 1.00 0.00 100 GLU A C 8
ATOM 9919 O O . GLU A 1 31 ? -1.189 12.315 -6.903 1.00 0.00 100 GLU A O 8
ATOM 9931 N N . ARG A 1 32 ? 0.444 10.832 -7.349 1.00 0.00 101 ARG A N 8
ATOM 9932 C CA . ARG A 1 32 ? 0.697 11.349 -8.688 1.00 0.00 101 ARG A CA 8
ATOM 9933 C C . ARG A 1 32 ? -0.440 10.980 -9.637 1.00 0.00 101 ARG A C 8
ATOM 9934 O O . ARG A 1 32 ? -0.851 11.787 -10.471 1.00 0.00 101 ARG A O 8
ATOM 9955 N N . ARG A 1 33 ? -0.942 9.757 -9.504 1.00 0.00 102 ARG A N 8
ATOM 9956 C CA . ARG A 1 33 ? -2.029 9.281 -10.350 1.00 0.00 102 ARG A CA 8
ATOM 9957 C C . ARG A 1 33 ? -3.383 9.685 -9.774 1.00 0.00 102 ARG A C 8
ATOM 9958 O O . ARG A 1 33 ? -4.423 9.177 -10.190 1.00 0.00 102 ARG A O 8
ATOM 9979 N N . GLY A 1 34 ? -3.361 10.604 -8.813 1.00 0.00 103 GLY A N 8
ATOM 9980 C CA . GLY A 1 34 ? -4.592 11.061 -8.195 1.00 0.00 103 GLY A CA 8
ATOM 9981 C C . GLY A 1 34 ? -4.405 11.439 -6.739 1.00 0.00 103 GLY A C 8
ATOM 9982 O O . GLY A 1 34 ? -3.374 11.132 -6.139 1.00 0.00 103 GLY A O 8
ATOM 9986 N N . ARG A 1 35 ? -5.402 12.109 -6.170 1.00 0.00 104 ARG A N 8
ATOM 9987 C CA . ARG A 1 35 ? -5.340 12.532 -4.776 1.00 0.00 104 ARG A CA 8
ATOM 9988 C C . ARG A 1 35 ? -5.372 11.328 -3.840 1.00 0.00 104 ARG A C 8
ATOM 9989 O O . ARG A 1 35 ? -6.061 10.342 -4.103 1.00 0.00 104 ARG A O 8
ATOM 10010 N N . VAL A 1 36 ? -4.622 11.415 -2.746 1.00 0.00 105 VAL A N 8
ATOM 10011 C CA . VAL A 1 36 ? -4.565 10.333 -1.770 1.00 0.00 105 VAL A CA 8
ATOM 10012 C C . VAL A 1 36 ? -4.851 10.846 -0.364 1.00 0.00 105 VAL A C 8
ATOM 10013 O O . VAL A 1 36 ? -4.041 11.563 0.224 1.00 0.00 105 VAL A O 8
ATOM 10026 N N . ILE A 1 37 ? -6.009 10.474 0.171 1.00 0.00 106 ILE A N 8
ATOM 10027 C CA . ILE A 1 37 ? -6.402 10.895 1.510 1.00 0.00 106 ILE A CA 8
ATOM 10028 C C . ILE A 1 37 ? -5.755 10.016 2.575 1.00 0.00 106 ILE A C 8
ATOM 10029 O O . ILE A 1 37 ? -5.053 10.510 3.457 1.00 0.00 106 ILE A O 8
ATOM 10045 N N . GLU A 1 38 ? -5.994 8.712 2.484 1.00 0.00 107 GLU A N 8
ATOM 10046 C CA . GLU A 1 38 ? -5.433 7.765 3.440 1.00 0.00 107 GLU A CA 8
ATOM 10047 C C . GLU A 1 38 ? -4.599 6.703 2.728 1.00 0.00 107 GLU A C 8
ATOM 10048 O O . GLU A 1 38 ? -5.003 6.173 1.692 1.00 0.00 107 GLU A O 8
ATOM 10060 N N . CYS A 1 39 ? -3.435 6.398 3.291 1.00 0.00 108 CYS A N 8
ATOM 10061 C CA . CYS A 1 39 ? -2.543 5.401 2.710 1.00 0.00 108 CYS A CA 8
ATOM 10062 C C . CYS A 1 39 ? -1.855 4.586 3.800 1.00 0.00 108 CYS A C 8
ATOM 10063 O O . CYS A 1 39 ? -1.117 5.128 4.623 1.00 0.00 108 CYS A O 8
ATOM 10071 N N . ASP A 1 40 ? -2.105 3.281 3.801 1.00 0.00 109 ASP A N 8
ATOM 10072 C CA . ASP A 1 40 ? -1.510 2.390 4.791 1.00 0.00 109 ASP A CA 8
ATOM 10073 C C . ASP A 1 40 ? -1.080 1.075 4.149 1.00 0.00 109 ASP A C 8
ATOM 10074 O O . ASP A 1 40 ? -1.783 0.526 3.300 1.00 0.00 109 ASP A O 8
ATOM 10083 N N . VAL A 1 41 ? 0.081 0.574 4.559 1.00 0.00 110 VAL A N 8
ATOM 10084 C CA . VAL A 1 41 ? 0.606 -0.677 4.025 1.00 0.00 110 VAL A CA 8
ATOM 10085 C C . VAL A 1 41 ? 0.491 -1.803 5.046 1.00 0.00 110 VAL A C 8
ATOM 10086 O O . VAL A 1 41 ? 0.789 -1.618 6.226 1.00 0.00 110 VAL A O 8
ATOM 10099 N N . VAL A 1 42 ? 0.056 -2.971 4.585 1.00 0.00 111 VAL A N 8
ATOM 10100 C CA . VAL A 1 42 ? -0.097 -4.129 5.458 1.00 0.00 111 VAL A CA 8
ATOM 10101 C C . VAL A 1 42 ? 1.065 -5.101 5.291 1.00 0.00 111 VAL A C 8
ATOM 10102 O O . VAL A 1 42 ? 1.888 -4.953 4.387 1.00 0.00 111 VAL A O 8
ATOM 10115 N N . LYS A 1 43 ? 1.127 -6.097 6.168 1.00 0.00 112 LYS A N 8
ATOM 10116 C CA . LYS A 1 43 ? 2.187 -7.096 6.118 1.00 0.00 112 LYS A CA 8
ATOM 10117 C C . LYS A 1 43 ? 2.655 -7.322 4.684 1.00 0.00 112 LYS A C 8
ATOM 10118 O O . LYS A 1 43 ? 3.724 -6.856 4.290 1.00 0.00 112 LYS A O 8
ATOM 10137 N N . ASP A 1 44 ? 1.848 -8.038 3.909 1.00 0.00 113 ASP A N 8
ATOM 10138 C CA . ASP A 1 44 ? 2.179 -8.322 2.518 1.00 0.00 113 ASP A CA 8
ATOM 10139 C C . ASP A 1 44 ? 1.378 -7.430 1.575 1.00 0.00 113 ASP A C 8
ATOM 10140 O O . ASP A 1 44 ? 1.910 -6.912 0.592 1.00 0.00 113 ASP A O 8
ATOM 10149 N N . TYR A 1 45 ? 0.097 -7.254 1.880 1.00 0.00 114 TYR A N 8
ATOM 10150 C CA . TYR A 1 45 ? -0.778 -6.427 1.058 1.00 0.00 114 TYR A CA 8
ATOM 10151 C C . TYR A 1 45 ? -0.787 -4.984 1.554 1.00 0.00 114 TYR A C 8
ATOM 10152 O O . TYR A 1 45 ? -0.163 -4.659 2.563 1.00 0.00 114 TYR A O 8
ATOM 10170 N N . ALA A 1 46 ? -1.501 -4.123 0.836 1.00 0.00 115 ALA A N 8
ATOM 10171 C CA . ALA A 1 46 ? -1.595 -2.715 1.203 1.00 0.00 115 ALA A CA 8
ATOM 10172 C C . ALA A 1 46 ? -2.982 -2.160 0.899 1.00 0.00 115 ALA A C 8
ATOM 10173 O O . ALA A 1 46 ? -3.749 -2.758 0.144 1.00 0.00 115 ALA A O 8
ATOM 10180 N N . PHE A 1 47 ? -3.298 -1.014 1.492 1.00 0.00 116 PHE A N 8
ATOM 10181 C CA . PHE A 1 47 ? -4.594 -0.378 1.286 1.00 0.00 116 PHE A CA 8
ATOM 10182 C C . PHE A 1 47 ? -4.434 1.121 1.050 1.00 0.00 116 PHE A C 8
ATOM 10183 O O . PHE A 1 47 ? -3.940 1.847 1.913 1.00 0.00 116 PHE A O 8
ATOM 10200 N N . VAL A 1 48 ? -4.855 1.578 -0.125 1.00 0.00 117 VAL A N 8
ATOM 10201 C CA . VAL A 1 48 ? -4.759 2.990 -0.475 1.00 0.00 117 VAL A CA 8
ATOM 10202 C C . VAL A 1 48 ? -6.134 3.575 -0.780 1.00 0.00 117 VAL A C 8
ATOM 10203 O O . VAL A 1 48 ? -6.817 3.134 -1.704 1.00 0.00 117 VAL A O 8
ATOM 10216 N N . HIS A 1 49 ? -6.533 4.571 0.004 1.00 0.00 118 HIS A N 8
ATOM 10217 C CA . HIS A 1 49 ? -7.827 5.219 -0.183 1.00 0.00 118 HIS A CA 8
ATOM 10218 C C . HIS A 1 49 ? -7.678 6.511 -0.980 1.00 0.00 118 HIS A C 8
ATOM 10219 O O . HIS A 1 49 ? -6.837 7.352 -0.665 1.00 0.00 118 HIS A O 8
ATOM 10233 N N . MET A 1 50 ? -8.499 6.661 -2.014 1.00 0.00 119 MET A N 8
ATOM 10234 C CA . MET A 1 50 ? -8.458 7.850 -2.856 1.00 0.00 119 MET A CA 8
ATOM 10235 C C . MET A 1 50 ? -9.814 8.549 -2.877 1.00 0.00 119 MET A C 8
ATOM 10236 O O . MET A 1 50 ? -10.841 7.938 -2.581 1.00 0.00 119 MET A O 8
ATOM 10250 N N . GLU A 1 51 ? -9.810 9.831 -3.227 1.00 0.00 120 GLU A N 8
ATOM 10251 C CA . GLU A 1 51 ? -11.040 10.611 -3.285 1.00 0.00 120 GLU A CA 8
ATOM 10252 C C . GLU A 1 51 ? -11.650 10.563 -4.683 1.00 0.00 120 GLU A C 8
ATOM 10253 O O . GLU A 1 51 ? -12.828 10.245 -4.849 1.00 0.00 120 GLU A O 8
ATOM 10265 N N . LYS A 1 52 ? -10.840 10.882 -5.686 1.00 0.00 121 LYS A N 8
ATOM 10266 C CA . LYS A 1 52 ? -11.297 10.875 -7.071 1.00 0.00 121 LYS A CA 8
ATOM 10267 C C . LYS A 1 52 ? -11.378 9.451 -7.610 1.00 0.00 121 LYS A C 8
ATOM 10268 O O . LYS A 1 52 ? -10.386 8.723 -7.618 1.00 0.00 121 LYS A O 8
ATOM 10287 N N . GLU A 1 53 ? -12.566 9.060 -8.061 1.00 0.00 122 GLU A N 8
ATOM 10288 C CA . GLU A 1 53 ? -12.775 7.723 -8.603 1.00 0.00 122 GLU A CA 8
ATOM 10289 C C . GLU A 1 53 ? -11.994 7.533 -9.900 1.00 0.00 122 GLU A C 8
ATOM 10290 O O . GLU A 1 53 ? -11.142 6.651 -10.001 1.00 0.00 122 GLU A O 8
ATOM 10302 N N . ALA A 1 54 ? -12.292 8.367 -10.891 1.00 0.00 123 ALA A N 8
ATOM 10303 C CA . ALA A 1 54 ? -11.618 8.293 -12.181 1.00 0.00 123 ALA A CA 8
ATOM 10304 C C . ALA A 1 54 ? -10.123 8.050 -12.006 1.00 0.00 123 ALA A C 8
ATOM 10305 O O . ALA A 1 54 ? -9.558 7.140 -12.612 1.00 0.00 123 ALA A O 8
ATOM 10312 N N . ASP A 1 55 ? -9.488 8.869 -11.175 1.00 0.00 124 ASP A N 8
ATOM 10313 C CA . ASP A 1 55 ? -8.058 8.742 -10.920 1.00 0.00 124 ASP A CA 8
ATOM 10314 C C . ASP A 1 55 ? -7.737 7.395 -10.281 1.00 0.00 124 ASP A C 8
ATOM 10315 O O . ASP A 1 55 ? -6.728 6.768 -10.603 1.00 0.00 124 ASP A O 8
ATOM 10324 N N . ALA A 1 56 ? -8.603 6.955 -9.374 1.00 0.00 125 ALA A N 8
ATOM 10325 C CA . ALA A 1 56 ? -8.413 5.681 -8.690 1.00 0.00 125 ALA A CA 8
ATOM 10326 C C . ALA A 1 56 ? -8.147 4.558 -9.686 1.00 0.00 125 ALA A C 8
ATOM 10327 O O . ALA A 1 56 ? -7.100 3.911 -9.644 1.00 0.00 125 ALA A O 8
ATOM 10334 N N . LYS A 1 57 ? -9.101 4.331 -10.583 1.00 0.00 126 LYS A N 8
ATOM 10335 C CA . LYS A 1 57 ? -8.970 3.285 -11.591 1.00 0.00 126 LYS A CA 8
ATOM 10336 C C . LYS A 1 57 ? -7.710 3.489 -12.426 1.00 0.00 126 LYS A C 8
ATOM 10337 O O . LYS A 1 57 ? -6.902 2.574 -12.581 1.00 0.00 126 LYS A O 8
ATOM 10356 N N . ALA A 1 58 ? -7.549 4.695 -12.961 1.00 0.00 127 ALA A N 8
ATOM 10357 C CA . ALA A 1 58 ? -6.385 5.019 -13.777 1.00 0.00 127 ALA A CA 8
ATOM 10358 C C . ALA A 1 58 ? -5.101 4.517 -13.126 1.00 0.00 127 ALA A C 8
ATOM 10359 O O . ALA A 1 58 ? -4.292 3.844 -13.764 1.00 0.00 127 ALA A O 8
ATOM 10366 N N . ALA A 1 59 ? -4.919 4.851 -11.852 1.00 0.00 128 ALA A N 8
ATOM 10367 C CA . ALA A 1 59 ? -3.733 4.432 -11.115 1.00 0.00 128 ALA A CA 8
ATOM 10368 C C . ALA A 1 59 ? -3.581 2.915 -11.135 1.00 0.00 128 ALA A C 8
ATOM 10369 O O . ALA A 1 59 ? -2.519 2.393 -11.474 1.00 0.00 128 ALA A O 8
ATOM 10376 N N . ILE A 1 60 ? -4.649 2.213 -10.770 1.00 0.00 129 ILE A N 8
ATOM 10377 C CA . ILE A 1 60 ? -4.633 0.756 -10.747 1.00 0.00 129 ILE A CA 8
ATOM 10378 C C . ILE A 1 60 ? -4.163 0.190 -12.083 1.00 0.00 129 ILE A C 8
ATOM 10379 O O . ILE A 1 60 ? -3.579 -0.892 -12.139 1.00 0.00 129 ILE A O 8
ATOM 10395 N N . ALA A 1 61 ? -4.420 0.930 -13.156 1.00 0.00 130 ALA A N 8
ATOM 10396 C CA . ALA A 1 61 ? -4.020 0.505 -14.491 1.00 0.00 130 ALA A CA 8
ATOM 10397 C C . ALA A 1 61 ? -2.526 0.715 -14.710 1.00 0.00 130 ALA A C 8
ATOM 10398 O O . ALA A 1 61 ? -1.832 -0.170 -15.210 1.00 0.00 130 ALA A O 8
ATOM 10405 N N . GLN A 1 62 ? -2.037 1.892 -14.332 1.00 0.00 131 GLN A N 8
ATOM 10406 C CA . GLN A 1 62 ? -0.625 2.218 -14.489 1.00 0.00 131 GLN A CA 8
ATOM 10407 C C . GLN A 1 62 ? 0.193 1.670 -13.324 1.00 0.00 131 GLN A C 8
ATOM 10408 O O . GLN A 1 62 ? 1.419 1.786 -13.303 1.00 0.00 131 GLN A O 8
ATOM 10422 N N . LEU A 1 63 ? -0.493 1.074 -12.356 1.00 0.00 132 LEU A N 8
ATOM 10423 C CA . LEU A 1 63 ? 0.170 0.507 -11.186 1.00 0.00 132 LEU A CA 8
ATOM 10424 C C . LEU A 1 63 ? 0.130 -1.017 -11.221 1.00 0.00 132 LEU A C 8
ATOM 10425 O O . LEU A 1 63 ? 1.150 -1.679 -11.036 1.00 0.00 132 LEU A O 8
ATOM 10441 N N . ASN A 1 64 ? -1.056 -1.567 -11.463 1.00 0.00 133 ASN A N 8
ATOM 10442 C CA . ASN A 1 64 ? -1.229 -3.014 -11.525 1.00 0.00 133 ASN A CA 8
ATOM 10443 C C . ASN A 1 64 ? -0.127 -3.658 -12.360 1.00 0.00 133 ASN A C 8
ATOM 10444 O O . ASN A 1 64 ? -0.240 -3.766 -13.580 1.00 0.00 133 ASN A O 8
ATOM 10455 N N . GLY A 1 65 ? 0.941 -4.086 -11.692 1.00 0.00 134 GLY A N 8
ATOM 10456 C CA . GLY A 1 65 ? 2.048 -4.715 -12.388 1.00 0.00 134 GLY A CA 8
ATOM 10457 C C . GLY A 1 65 ? 3.339 -3.933 -12.249 1.00 0.00 134 GLY A C 8
ATOM 10458 O O . GLY A 1 65 ? 4.420 -4.515 -12.160 1.00 0.00 134 GLY A O 8
ATOM 10462 N N . LYS A 1 66 ? 3.228 -2.609 -12.233 1.00 0.00 135 LYS A N 8
ATOM 10463 C CA . LYS A 1 66 ? 4.395 -1.744 -12.105 1.00 0.00 135 LYS A CA 8
ATOM 10464 C C . LYS A 1 66 ? 5.440 -2.373 -11.189 1.00 0.00 135 LYS A C 8
ATOM 10465 O O . LYS A 1 66 ? 5.148 -2.717 -10.044 1.00 0.00 135 LYS A O 8
ATOM 10484 N N . GLU A 1 67 ? 6.658 -2.519 -11.701 1.00 0.00 136 GLU A N 8
ATOM 10485 C CA . GLU A 1 67 ? 7.746 -3.106 -10.927 1.00 0.00 136 GLU A CA 8
ATOM 10486 C C . GLU A 1 67 ? 8.187 -2.166 -9.809 1.00 0.00 136 GLU A C 8
ATOM 10487 O O . GLU A 1 67 ? 8.610 -1.038 -10.061 1.00 0.00 136 GLU A O 8
ATOM 10499 N N . VAL A 1 68 ? 8.085 -2.640 -8.571 1.00 0.00 137 VAL A N 8
ATOM 10500 C CA . VAL A 1 68 ? 8.474 -1.843 -7.413 1.00 0.00 137 VAL A CA 8
ATOM 10501 C C . VAL A 1 68 ? 9.483 -2.588 -6.547 1.00 0.00 137 VAL A C 8
ATOM 10502 O O . VAL A 1 68 ? 9.200 -3.672 -6.036 1.00 0.00 137 VAL A O 8
ATOM 10515 N N . LYS A 1 69 ? 10.663 -2.000 -6.384 1.00 0.00 138 LYS A N 8
ATOM 10516 C CA . LYS A 1 69 ? 11.717 -2.606 -5.578 1.00 0.00 138 LYS A CA 8
ATOM 10517 C C . LYS A 1 69 ? 12.087 -3.985 -6.115 1.00 0.00 138 LYS A C 8
ATOM 10518 O O . LYS A 1 69 ? 12.346 -4.912 -5.348 1.00 0.00 138 LYS A O 8
ATOM 10537 N N . GLY A 1 70 ? 12.111 -4.114 -7.438 1.00 0.00 139 GLY A N 8
ATOM 10538 C CA . GLY A 1 70 ? 12.452 -5.383 -8.054 1.00 0.00 139 GLY A CA 8
ATOM 10539 C C . GLY A 1 70 ? 11.267 -6.324 -8.137 1.00 0.00 139 GLY A C 8
ATOM 10540 O O . GLY A 1 70 ? 11.196 -7.168 -9.031 1.00 0.00 139 GLY A O 8
ATOM 10544 N N . LYS A 1 71 ? 10.334 -6.182 -7.202 1.00 0.00 140 LYS A N 8
ATOM 10545 C CA . LYS A 1 71 ? 9.146 -7.027 -7.172 1.00 0.00 140 LYS A CA 8
ATOM 10546 C C . LYS A 1 71 ? 7.946 -6.299 -7.770 1.00 0.00 140 LYS A C 8
ATOM 10547 O O . LYS A 1 71 ? 7.712 -5.125 -7.481 1.00 0.00 140 LYS A O 8
ATOM 10566 N N . ARG A 1 72 ? 7.188 -7.003 -8.604 1.00 0.00 141 ARG A N 8
ATOM 10567 C CA . ARG A 1 72 ? 6.012 -6.424 -9.242 1.00 0.00 141 ARG A CA 8
ATOM 10568 C C . ARG A 1 72 ? 4.822 -6.421 -8.288 1.00 0.00 141 ARG A C 8
ATOM 10569 O O . ARG A 1 72 ? 4.387 -7.473 -7.818 1.00 0.00 141 ARG A O 8
ATOM 10590 N N . ILE A 1 73 ? 4.300 -5.232 -8.006 1.00 0.00 142 ILE A N 8
ATOM 10591 C CA . ILE A 1 73 ? 3.160 -5.092 -7.108 1.00 0.00 142 ILE A CA 8
ATOM 10592 C C . ILE A 1 73 ? 1.846 -5.328 -7.847 1.00 0.00 142 ILE A C 8
ATOM 10593 O O . ILE A 1 73 ? 1.694 -4.935 -9.002 1.00 0.00 142 ILE A O 8
ATOM 10609 N N . ASN A 1 74 ? 0.900 -5.971 -7.170 1.00 0.00 143 ASN A N 8
ATOM 10610 C CA . ASN A 1 74 ? -0.401 -6.258 -7.762 1.00 0.00 143 ASN A CA 8
ATOM 10611 C C . ASN A 1 74 ? -1.476 -5.344 -7.181 1.00 0.00 143 ASN A C 8
ATOM 10612 O O . ASN A 1 74 ? -1.919 -5.531 -6.047 1.00 0.00 143 ASN A O 8
ATOM 10623 N N . VAL A 1 75 ? -1.893 -4.356 -7.966 1.00 0.00 144 VAL A N 8
ATOM 10624 C CA . VAL A 1 75 ? -2.917 -3.414 -7.531 1.00 0.00 144 VAL A CA 8
ATOM 10625 C C . VAL A 1 75 ? -4.275 -3.764 -8.128 1.00 0.00 144 VAL A C 8
ATOM 10626 O O . VAL A 1 75 ? -4.366 -4.194 -9.278 1.00 0.00 144 VAL A O 8
ATOM 10639 N N . GLU A 1 76 ? -5.329 -3.576 -7.340 1.00 0.00 145 GLU A N 8
ATOM 10640 C CA . GLU A 1 76 ? -6.683 -3.873 -7.792 1.00 0.00 145 GLU A CA 8
ATOM 10641 C C . GLU A 1 76 ? -7.716 -3.192 -6.899 1.00 0.00 145 GLU A C 8
ATOM 10642 O O . GLU A 1 76 ? -7.535 -3.093 -5.685 1.00 0.00 145 GLU A O 8
ATOM 10654 N N . LEU A 1 77 ? -8.800 -2.723 -7.509 1.00 0.00 146 LEU A N 8
ATOM 10655 C CA . LEU A 1 77 ? -9.863 -2.051 -6.771 1.00 0.00 146 LEU A CA 8
ATOM 10656 C C . LEU A 1 77 ? -10.454 -2.971 -5.707 1.00 0.00 146 LEU A C 8
ATOM 10657 O O . LEU A 1 77 ? -11.003 -4.026 -6.021 1.00 0.00 146 LEU A O 8
ATOM 10673 N N . SER A 1 78 ? -10.338 -2.562 -4.448 1.00 0.00 147 SER A N 8
ATOM 10674 C CA . SER A 1 78 ? -10.860 -3.350 -3.337 1.00 0.00 147 SER A CA 8
ATOM 10675 C C . SER A 1 78 ? -12.385 -3.310 -3.312 1.00 0.00 147 SER A C 8
ATOM 10676 O O . SER A 1 78 ? -13.042 -4.337 -3.142 1.00 0.00 147 SER A O 8
ATOM 10684 N N . THR A 1 79 ? -12.942 -2.115 -3.482 1.00 0.00 148 THR A N 8
ATOM 10685 C CA . THR A 1 79 ? -14.389 -1.939 -3.477 1.00 0.00 148 THR A CA 8
ATOM 10686 C C . THR A 1 79 ? -15.037 -2.679 -4.642 1.00 0.00 148 THR A C 8
ATOM 10687 O O . THR A 1 79 ? -14.629 -2.523 -5.793 1.00 0.00 148 THR A O 8
ATOM 10698 N N . LYS A 1 80 ? -16.048 -3.484 -4.336 1.00 0.00 149 LYS A N 8
ATOM 10699 C CA . LYS A 1 80 ? -16.755 -4.247 -5.357 1.00 0.00 149 LYS A CA 8
ATOM 10700 C C . LYS A 1 80 ? -17.848 -3.405 -6.007 1.00 0.00 149 LYS A C 8
ATOM 10701 O O . LYS A 1 80 ? -17.879 -3.243 -7.226 1.00 0.00 149 LYS A O 8
ATOM 10720 N N . GLY A 1 81 ? -18.744 -2.869 -5.184 1.00 0.00 150 GLY A N 8
ATOM 10721 C CA . GLY A 1 81 ? -19.826 -2.048 -5.697 1.00 0.00 150 GLY A CA 8
ATOM 10722 C C . GLY A 1 81 ? -20.734 -2.810 -6.642 1.00 0.00 150 GLY A C 8
ATOM 10723 O O . GLY A 1 81 ? -20.381 -3.891 -7.114 1.00 0.00 150 GLY A O 8
ATOM 10727 N N . GLN A 1 82 ? -21.906 -2.248 -6.917 1.00 0.00 151 GLN A N 8
ATOM 10728 C CA . GLN A 1 82 ? -22.867 -2.883 -7.810 1.00 0.00 151 GLN A CA 8
ATOM 10729 C C . GLN A 1 82 ? -23.337 -1.910 -8.886 1.00 0.00 151 GLN A C 8
ATOM 10730 O O . GLN A 1 82 ? -24.009 -0.921 -8.594 1.00 0.00 151 GLN A O 8
ATOM 10744 N N . LYS A 1 83 ? -22.978 -2.197 -10.133 1.0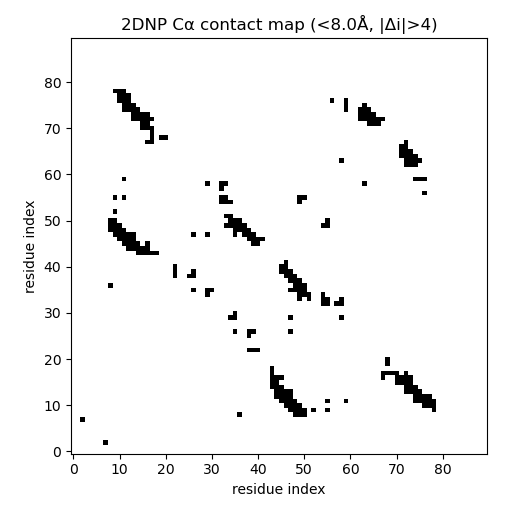0 0.00 152 LYS A N 8
ATOM 10745 C CA . LYS A 1 83 ? -23.362 -1.348 -11.255 1.00 0.00 152 LYS A CA 8
ATOM 10746 C C . LYS A 1 83 ? -24.758 -0.770 -11.046 1.00 0.00 152 LYS A C 8
ATOM 10747 O O . LYS A 1 83 ? -25.630 -1.418 -10.467 1.00 0.00 152 LYS A O 8
ATOM 10766 N N . LYS A 1 84 ? -24.964 0.453 -11.522 1.00 0.00 153 LYS A N 8
ATOM 10767 C CA . LYS A 1 84 ? -26.255 1.119 -11.391 1.00 0.00 153 LYS A CA 8
ATOM 10768 C C . LYS A 1 84 ? -26.750 1.619 -12.744 1.00 0.00 153 LYS A C 8
ATOM 10769 O O . LYS A 1 84 ? -26.048 2.352 -13.440 1.00 0.00 153 LYS A O 8
ATOM 10788 N N . SER A 1 85 ? -27.963 1.218 -13.111 1.00 0.00 154 SER A N 8
ATOM 10789 C CA . SER A 1 85 ? -28.550 1.623 -14.382 1.00 0.00 154 SER A CA 8
ATOM 10790 C C . SER A 1 85 ? -30.072 1.684 -14.283 1.00 0.00 154 SER A C 8
ATOM 10791 O O . SER A 1 85 ? -30.654 1.314 -13.264 1.00 0.00 154 SER A O 8
ATOM 10799 N N . GLY A 1 86 ? -30.710 2.153 -15.351 1.00 0.00 155 GLY A N 8
ATOM 10800 C CA . GLY A 1 86 ? -32.158 2.254 -15.365 1.00 0.00 155 GLY A CA 8
ATOM 10801 C C . GLY A 1 86 ? -32.647 3.469 -16.128 1.00 0.00 155 GLY A C 8
ATOM 10802 O O . GLY A 1 86 ? -33.228 4.394 -15.559 1.00 0.00 155 GLY A O 8
ATOM 10806 N N . PRO A 1 87 ? -32.410 3.478 -17.448 1.00 0.00 156 PRO A N 8
ATOM 10807 C CA . PRO A 1 87 ? -32.822 4.584 -18.319 1.00 0.00 156 PRO A CA 8
ATOM 10808 C C . PRO A 1 87 ? -34.335 4.654 -18.490 1.00 0.00 156 PRO A C 8
ATOM 10809 O O . PRO A 1 87 ? -34.972 3.674 -18.877 1.00 0.00 156 PRO A O 8
ATOM 10820 N N . SER A 1 88 ? -34.906 5.818 -18.200 1.00 0.00 157 SER A N 8
ATOM 10821 C CA . SER A 1 88 ? -36.346 6.015 -18.319 1.00 0.00 157 SER A CA 8
ATOM 10822 C C . SER A 1 88 ? -36.660 7.394 -18.890 1.00 0.00 157 SER A C 8
ATOM 10823 O O . SER A 1 88 ? -36.083 8.398 -18.472 1.00 0.00 157 SER A O 8
ATOM 10831 N N . SER A 1 89 ? -37.580 7.435 -19.849 1.00 0.00 158 SER A N 8
ATOM 10832 C CA . SER A 1 89 ? -37.970 8.690 -20.482 1.00 0.00 158 SER A CA 8
ATOM 10833 C C . SER A 1 89 ? -36.743 9.462 -20.959 1.00 0.00 158 SER A C 8
ATOM 10834 O O . SER A 1 89 ? -36.660 10.679 -20.798 1.00 0.00 158 SER A O 8
ATOM 10842 N N . GLY A 1 90 ? -35.791 8.743 -21.546 1.00 0.00 159 GLY A N 8
ATOM 10843 C CA . GLY A 1 90 ? -34.581 9.376 -22.038 1.00 0.00 159 GLY A CA 8
ATOM 10844 C C . GLY A 1 90 ? -34.823 10.195 -23.291 1.00 0.00 159 GLY A C 8
ATOM 10845 O O . GLY A 1 90 ? -35.375 9.694 -24.270 1.00 0.00 159 GLY A O 8
ATOM 10849 N N . GLY A 1 1 ? -6.536 4.368 11.187 1.00 0.00 70 GLY A N 9
ATOM 10850 C CA . GLY A 1 1 ? -6.446 2.946 11.458 1.00 0.00 70 GLY A CA 9
ATOM 10851 C C . GLY A 1 1 ? -6.599 2.106 10.205 1.00 0.00 70 GLY A C 9
ATOM 10852 O O . GLY A 1 1 ? -5.802 2.218 9.273 1.00 0.00 70 GLY A O 9
ATOM 10856 N N . SER A 1 2 ? -7.624 1.261 10.182 1.00 0.00 71 SER A N 9
ATOM 10857 C CA . SER A 1 2 ? -7.875 0.395 9.036 1.00 0.00 71 SER A CA 9
ATOM 10858 C C . SER A 1 2 ? -9.354 0.031 8.945 1.00 0.00 71 SER A C 9
ATOM 10859 O O . SER A 1 2 ? -10.033 -0.115 9.961 1.00 0.00 71 SER A O 9
ATOM 10867 N N . SER A 1 3 ? -9.846 -0.115 7.718 1.00 0.00 72 SER A N 9
ATOM 10868 C CA . SER A 1 3 ? -11.245 -0.458 7.492 1.00 0.00 72 SER A CA 9
ATOM 10869 C C . SER A 1 3 ? -12.159 0.360 8.399 1.00 0.00 72 SER A C 9
ATOM 10870 O O . SER A 1 3 ? -13.119 -0.161 8.965 1.00 0.00 72 SER A O 9
ATOM 10878 N N . GLY A 1 4 ? -11.853 1.647 8.532 1.00 0.00 73 GLY A N 9
ATOM 10879 C CA . GLY A 1 4 ? -12.655 2.519 9.370 1.00 0.00 73 GLY A CA 9
ATOM 10880 C C . GLY A 1 4 ? -13.975 2.889 8.726 1.00 0.00 73 GLY A C 9
ATOM 10881 O O . GLY A 1 4 ? -14.206 2.594 7.553 1.00 0.00 73 GLY A O 9
ATOM 10885 N N . SER A 1 5 ? -14.846 3.537 9.493 1.00 0.00 74 SER A N 9
ATOM 10886 C CA . SER A 1 5 ? -16.153 3.944 8.991 1.00 0.00 74 SER A CA 9
ATOM 10887 C C . SER A 1 5 ? -16.209 5.454 8.784 1.00 0.00 74 SER A C 9
ATOM 10888 O O . SER A 1 5 ? -16.719 5.934 7.771 1.00 0.00 74 SER A O 9
ATOM 10896 N N . SER A 1 6 ? -15.681 6.198 9.750 1.00 0.00 75 SER A N 9
ATOM 10897 C CA . SER A 1 6 ? -15.674 7.655 9.677 1.00 0.00 75 SER A CA 9
ATOM 10898 C C . SER A 1 6 ? -14.865 8.134 8.475 1.00 0.00 75 SER A C 9
ATOM 10899 O O . SER A 1 6 ? -13.655 8.336 8.568 1.00 0.00 75 SER A O 9
ATOM 10907 N N . GLY A 1 7 ? -15.544 8.313 7.346 1.00 0.00 76 GLY A N 9
ATOM 10908 C CA . GLY A 1 7 ? -14.873 8.767 6.142 1.00 0.00 76 GLY A CA 9
ATOM 10909 C C . GLY A 1 7 ? -15.352 8.037 4.902 1.00 0.00 76 GLY A C 9
ATOM 10910 O O . GLY A 1 7 ? -15.488 6.815 4.907 1.00 0.00 76 GLY A O 9
ATOM 10914 N N . ASN A 1 8 ? -15.608 8.790 3.837 1.00 0.00 77 ASN A N 9
ATOM 10915 C CA . ASN A 1 8 ? -16.077 8.207 2.585 1.00 0.00 77 ASN A CA 9
ATOM 10916 C C . ASN A 1 8 ? -15.013 8.327 1.497 1.00 0.00 77 ASN A C 9
ATOM 10917 O O . ASN A 1 8 ? -15.008 9.283 0.720 1.00 0.00 77 ASN A O 9
ATOM 10928 N N . THR A 1 9 ? -14.113 7.350 1.447 1.00 0.00 78 THR A N 9
ATOM 10929 C CA . THR A 1 9 ? -13.044 7.345 0.456 1.00 0.00 78 THR A CA 9
ATOM 10930 C C . THR A 1 9 ? -12.926 5.983 -0.218 1.00 0.00 78 THR A C 9
ATOM 10931 O O . THR A 1 9 ? -13.347 4.968 0.335 1.00 0.00 78 THR A O 9
ATOM 10942 N N . TRP A 1 10 ? -12.349 5.969 -1.414 1.00 0.00 79 TRP A N 9
ATOM 10943 C CA . TRP A 1 10 ? -12.174 4.730 -2.163 1.00 0.00 79 TRP A CA 9
ATOM 10944 C C . TRP A 1 10 ? -11.209 3.792 -1.446 1.00 0.00 79 TRP A C 9
ATOM 10945 O O . TRP A 1 10 ? -10.679 4.122 -0.385 1.00 0.00 79 TRP A O 9
ATOM 10966 N N . LYS A 1 11 ? -10.985 2.620 -2.032 1.00 0.00 80 LYS A N 9
ATOM 10967 C CA . LYS A 1 11 ? -10.083 1.634 -1.450 1.00 0.00 80 LYS A CA 9
ATOM 10968 C C . LYS A 1 11 ? -9.416 0.797 -2.537 1.00 0.00 80 LYS A C 9
ATOM 10969 O O . LYS A 1 11 ? -10.092 0.208 -3.381 1.00 0.00 80 LYS A O 9
ATOM 10988 N N . ILE A 1 12 ? -8.089 0.750 -2.511 1.00 0.00 81 ILE A N 9
ATOM 10989 C CA . ILE A 1 12 ? -7.333 -0.017 -3.494 1.00 0.00 81 ILE A CA 9
ATOM 10990 C C . ILE A 1 12 ? -6.402 -1.015 -2.814 1.00 0.00 81 ILE A C 9
ATOM 10991 O O . ILE A 1 12 ? -5.492 -0.631 -2.079 1.00 0.00 81 ILE A O 9
ATOM 11007 N N . PHE A 1 13 ? -6.635 -2.299 -3.065 1.00 0.00 82 PHE A N 9
ATOM 11008 C CA . PHE A 1 13 ? -5.817 -3.354 -2.478 1.00 0.00 82 PHE A CA 9
ATOM 11009 C C . PHE A 1 13 ? -4.521 -3.537 -3.262 1.00 0.00 82 PHE A C 9
ATOM 11010 O O . PHE A 1 13 ? -4.539 -3.718 -4.480 1.00 0.00 82 PHE A O 9
ATOM 11027 N N . VAL A 1 14 ? -3.396 -3.487 -2.555 1.00 0.00 83 VAL A N 9
ATOM 11028 C CA . VAL A 1 14 ? -2.090 -3.648 -3.184 1.00 0.00 83 VAL A CA 9
ATOM 11029 C C . VAL A 1 14 ? -1.329 -4.821 -2.576 1.00 0.00 83 VAL A C 9
ATOM 11030 O O . VAL A 1 14 ? -0.923 -4.777 -1.416 1.00 0.00 83 VAL A O 9
ATOM 11043 N N . GLY A 1 15 ? -1.137 -5.870 -3.370 1.00 0.00 84 GLY A N 9
ATOM 11044 C CA . GLY A 1 15 ? -0.424 -7.041 -2.893 1.00 0.00 84 GLY A CA 9
ATOM 11045 C C . GLY A 1 15 ? 0.984 -7.127 -3.447 1.00 0.00 84 GLY A C 9
ATOM 11046 O O . GLY A 1 15 ? 1.425 -6.244 -4.181 1.00 0.00 84 GLY A O 9
ATOM 11050 N N . ASN A 1 16 ? 1.694 -8.194 -3.092 1.00 0.00 85 ASN A N 9
ATOM 11051 C CA . ASN A 1 16 ? 3.062 -8.391 -3.557 1.00 0.00 85 ASN A CA 9
ATOM 11052 C C . ASN A 1 16 ? 3.924 -7.172 -3.242 1.00 0.00 85 ASN A C 9
ATOM 11053 O O . ASN A 1 16 ? 4.758 -6.762 -4.050 1.00 0.00 85 ASN A O 9
ATOM 11064 N N . VAL A 1 17 ? 3.719 -6.598 -2.061 1.00 0.00 86 VAL A N 9
ATOM 11065 C CA . VAL A 1 17 ? 4.478 -5.428 -1.637 1.00 0.00 86 VAL A CA 9
ATOM 11066 C C . VAL A 1 17 ? 5.866 -5.822 -1.143 1.00 0.00 86 VAL A C 9
ATOM 11067 O O . VAL A 1 17 ? 6.009 -6.428 -0.082 1.00 0.00 86 VAL A O 9
ATOM 11080 N N . SER A 1 18 ? 6.886 -5.474 -1.921 1.00 0.00 87 SER A N 9
ATOM 11081 C CA . SER A 1 18 ? 8.263 -5.794 -1.565 1.00 0.00 87 SER A CA 9
ATOM 11082 C C . SER A 1 18 ? 8.490 -5.625 -0.066 1.00 0.00 87 SER A C 9
ATOM 11083 O O . SER A 1 18 ? 8.072 -4.631 0.528 1.00 0.00 87 SER A O 9
ATOM 11091 N N . ALA A 1 19 ? 9.154 -6.603 0.540 1.00 0.00 88 ALA A N 9
ATOM 11092 C CA . ALA A 1 19 ? 9.438 -6.563 1.969 1.00 0.00 88 ALA A CA 9
ATOM 11093 C C . ALA A 1 19 ? 10.148 -5.268 2.351 1.00 0.00 88 ALA A C 9
ATOM 11094 O O . ALA A 1 19 ? 9.894 -4.700 3.413 1.00 0.00 88 ALA A O 9
ATOM 11101 N N . ALA A 1 20 ? 11.039 -4.808 1.479 1.00 0.00 89 ALA A N 9
ATOM 11102 C CA . ALA A 1 20 ? 11.784 -3.579 1.725 1.00 0.00 89 ALA A CA 9
ATOM 11103 C C . ALA A 1 20 ? 11.086 -2.378 1.095 1.00 0.00 89 ALA A C 9
ATOM 11104 O O . ALA A 1 20 ? 11.739 -1.462 0.593 1.00 0.00 89 ALA A O 9
ATOM 11111 N N . CYS A 1 21 ? 9.758 -2.390 1.124 1.00 0.00 90 CYS A N 9
ATOM 11112 C CA . CYS A 1 21 ? 8.972 -1.301 0.554 1.00 0.00 90 CYS A CA 9
ATOM 11113 C C . CYS A 1 21 ? 8.415 -0.400 1.652 1.00 0.00 90 CYS A C 9
ATOM 11114 O O . CYS A 1 21 ? 7.881 -0.879 2.653 1.00 0.00 90 CYS A O 9
ATOM 11122 N N . THR A 1 22 ? 8.546 0.909 1.459 1.00 0.00 91 THR A N 9
ATOM 11123 C CA . THR A 1 22 ? 8.059 1.877 2.433 1.00 0.00 91 THR A CA 9
ATOM 11124 C C . THR A 1 22 ? 6.740 2.494 1.983 1.00 0.00 91 THR A C 9
ATOM 11125 O O . THR A 1 22 ? 6.540 2.759 0.797 1.00 0.00 91 THR A O 9
ATOM 11136 N N . SER A 1 23 ? 5.842 2.723 2.936 1.00 0.00 92 SER A N 9
ATOM 11137 C CA . SER A 1 23 ? 4.540 3.306 2.637 1.00 0.00 92 SER A CA 9
ATOM 11138 C C . SER A 1 23 ? 4.689 4.546 1.760 1.00 0.00 92 SER A C 9
ATOM 11139 O O . SER A 1 23 ? 4.073 4.647 0.700 1.00 0.00 92 SER A O 9
ATOM 11147 N N . GLN A 1 24 ? 5.512 5.487 2.212 1.00 0.00 93 GLN A N 9
ATOM 11148 C CA . GLN A 1 24 ? 5.742 6.721 1.470 1.00 0.00 93 GLN A CA 9
ATOM 11149 C C . GLN A 1 24 ? 5.826 6.448 -0.028 1.00 0.00 93 GLN A C 9
ATOM 11150 O O . GLN A 1 24 ? 5.305 7.214 -0.838 1.00 0.00 93 GLN A O 9
ATOM 11164 N N . GLU A 1 25 ? 6.485 5.351 -0.388 1.00 0.00 94 GLU A N 9
ATOM 11165 C CA . GLU A 1 25 ? 6.638 4.978 -1.790 1.00 0.00 94 GLU A CA 9
ATOM 11166 C C . GLU A 1 25 ? 5.277 4.786 -2.453 1.00 0.00 94 GLU A C 9
ATOM 11167 O O . GLU A 1 25 ? 4.975 5.411 -3.470 1.00 0.00 94 GLU A O 9
ATOM 11179 N N . LEU A 1 26 ? 4.459 3.916 -1.870 1.00 0.00 95 LEU A N 9
ATOM 11180 C CA . LEU A 1 26 ? 3.130 3.639 -2.403 1.00 0.00 95 LEU A CA 9
ATOM 11181 C C . LEU A 1 26 ? 2.287 4.909 -2.449 1.00 0.00 95 LEU A C 9
ATOM 11182 O O . LEU A 1 26 ? 1.738 5.265 -3.492 1.00 0.00 95 LEU A O 9
ATOM 11198 N N . ARG A 1 27 ? 2.189 5.591 -1.312 1.00 0.00 96 ARG A N 9
ATOM 11199 C CA . ARG A 1 27 ? 1.414 6.822 -1.223 1.00 0.00 96 ARG A CA 9
ATOM 11200 C C . ARG A 1 27 ? 1.738 7.754 -2.387 1.00 0.00 96 ARG A C 9
ATOM 11201 O O . ARG A 1 27 ? 0.839 8.277 -3.045 1.00 0.00 96 ARG A O 9
ATOM 11222 N N . SER A 1 28 ? 3.028 7.957 -2.634 1.00 0.00 97 SER A N 9
ATOM 11223 C CA . SER A 1 28 ? 3.471 8.829 -3.715 1.00 0.00 97 SER A CA 9
ATOM 11224 C C . SER A 1 28 ? 2.890 8.376 -5.051 1.00 0.00 97 SER A C 9
ATOM 11225 O O . SER A 1 28 ? 2.293 9.168 -5.783 1.00 0.00 97 SER A O 9
ATOM 11233 N N . LEU A 1 29 ? 3.069 7.098 -5.364 1.00 0.00 98 LEU A N 9
ATOM 11234 C CA . LEU A 1 29 ? 2.563 6.537 -6.612 1.00 0.00 98 LEU A CA 9
ATOM 11235 C C . LEU A 1 29 ? 1.122 6.971 -6.860 1.00 0.00 98 LEU A C 9
ATOM 11236 O O . LEU A 1 29 ? 0.818 7.600 -7.873 1.00 0.00 98 LEU A O 9
ATOM 11252 N N . PHE A 1 30 ? 0.239 6.633 -5.926 1.00 0.00 99 PHE A N 9
ATOM 11253 C CA . PHE A 1 30 ? -1.170 6.989 -6.042 1.00 0.00 99 PHE A CA 9
ATOM 11254 C C . PHE A 1 30 ? -1.349 8.504 -6.061 1.00 0.00 99 PHE A C 9
ATOM 11255 O O . PHE A 1 30 ? -2.112 9.039 -6.864 1.00 0.00 99 PHE A O 9
ATOM 11272 N N . GLU A 1 31 ? -0.639 9.189 -5.169 1.00 0.00 100 GLU A N 9
ATOM 11273 C CA . GLU A 1 31 ? -0.720 10.642 -5.083 1.00 0.00 100 GLU A CA 9
ATOM 11274 C C . GLU A 1 31 ? -0.495 11.282 -6.450 1.00 0.00 100 GLU A C 9
ATOM 11275 O O . GLU A 1 31 ? -1.182 12.233 -6.823 1.00 0.00 100 GLU A O 9
ATOM 11287 N N . ARG A 1 32 ? 0.473 10.753 -7.192 1.00 0.00 101 ARG A N 9
ATOM 11288 C CA . ARG A 1 32 ? 0.790 11.273 -8.517 1.00 0.00 101 ARG A CA 9
ATOM 11289 C C . ARG A 1 32 ? -0.320 10.945 -9.510 1.00 0.00 101 ARG A C 9
ATOM 11290 O O . ARG A 1 32 ? -0.673 11.767 -10.355 1.00 0.00 101 ARG A O 9
ATOM 11311 N N . ARG A 1 33 ? -0.867 9.738 -9.402 1.00 0.00 102 ARG A N 9
ATOM 11312 C CA . ARG A 1 33 ? -1.936 9.301 -10.291 1.00 0.00 102 ARG A CA 9
ATOM 11313 C C . ARG A 1 33 ? -3.298 9.729 -9.755 1.00 0.00 102 ARG A C 9
ATOM 11314 O O . ARG A 1 33 ? -4.333 9.221 -10.184 1.00 0.00 102 ARG A O 9
ATOM 11335 N N . GLY A 1 34 ? -3.290 10.668 -8.814 1.00 0.00 103 GLY A N 9
ATOM 11336 C CA . GLY A 1 34 ? -4.531 11.149 -8.234 1.00 0.00 103 GLY A CA 9
ATOM 11337 C C . GLY A 1 34 ? -4.396 11.468 -6.759 1.00 0.00 103 GLY A C 9
ATOM 11338 O O . GLY A 1 34 ? -3.400 11.113 -6.128 1.00 0.00 103 GLY A O 9
ATOM 11342 N N . ARG A 1 35 ? -5.399 12.142 -6.207 1.00 0.00 104 ARG A N 9
ATOM 11343 C CA . ARG A 1 35 ? -5.387 12.512 -4.797 1.00 0.00 104 ARG A CA 9
ATOM 11344 C C . ARG A 1 35 ? -5.439 11.272 -3.909 1.00 0.00 104 ARG A C 9
ATOM 11345 O O . ARG A 1 35 ? -6.032 10.258 -4.276 1.00 0.00 104 ARG A O 9
ATOM 11366 N N . VAL A 1 36 ? -4.815 11.362 -2.739 1.00 0.00 105 VAL A N 9
ATOM 11367 C CA . VAL A 1 36 ? -4.791 10.248 -1.798 1.00 0.00 105 VAL A CA 9
ATOM 11368 C C . VAL A 1 36 ? -5.037 10.728 -0.372 1.00 0.00 105 VAL A C 9
ATOM 11369 O O . VAL A 1 36 ? -4.189 11.392 0.225 1.00 0.00 105 VAL A O 9
ATOM 11382 N N . ILE A 1 37 ? -6.202 10.387 0.169 1.00 0.00 106 ILE A N 9
ATOM 11383 C CA . ILE A 1 37 ? -6.558 10.782 1.526 1.00 0.00 106 ILE A CA 9
ATOM 11384 C C . ILE A 1 37 ? -5.880 9.884 2.555 1.00 0.00 106 ILE A C 9
ATOM 11385 O O . ILE A 1 37 ? -5.067 10.345 3.355 1.00 0.00 106 ILE A O 9
ATOM 11401 N N . GLU A 1 38 ? -6.221 8.599 2.528 1.00 0.00 107 GLU A N 9
ATOM 11402 C CA . GLU A 1 38 ? -5.644 7.637 3.459 1.00 0.00 107 GLU A CA 9
ATOM 11403 C C . GLU A 1 38 ? -4.725 6.659 2.731 1.00 0.00 107 GLU A C 9
ATOM 11404 O O . GLU A 1 38 ? -4.969 6.304 1.578 1.00 0.00 107 GLU A O 9
ATOM 11416 N N . CYS A 1 39 ? -3.669 6.230 3.413 1.00 0.00 108 CYS A N 9
ATOM 11417 C CA . CYS A 1 39 ? -2.712 5.295 2.832 1.00 0.00 108 CYS A CA 9
ATOM 11418 C C . CYS A 1 39 ? -2.048 4.452 3.916 1.00 0.00 108 CYS A C 9
ATOM 11419 O O . CYS A 1 39 ? -1.256 4.958 4.711 1.00 0.00 108 CYS A O 9
ATOM 11427 N N . ASP A 1 40 ? -2.378 3.166 3.943 1.00 0.00 109 ASP A N 9
ATOM 11428 C CA . ASP A 1 40 ? -1.815 2.252 4.930 1.00 0.00 109 ASP A CA 9
ATOM 11429 C C . ASP A 1 40 ? -1.208 1.028 4.253 1.00 0.00 109 ASP A C 9
ATOM 11430 O O . ASP A 1 40 ? -1.689 0.578 3.213 1.00 0.00 109 ASP A O 9
ATOM 11439 N N . VAL A 1 41 ? -0.147 0.493 4.849 1.00 0.00 110 VAL A N 9
ATOM 11440 C CA . VAL A 1 41 ? 0.527 -0.680 4.304 1.00 0.00 110 VAL A CA 9
ATOM 11441 C C . VAL A 1 41 ? 0.494 -1.841 5.292 1.00 0.00 110 VAL A C 9
ATOM 11442 O O . VAL A 1 41 ? 0.846 -1.685 6.461 1.00 0.00 110 VAL A O 9
ATOM 11455 N N . VAL A 1 42 ? 0.071 -3.006 4.813 1.00 0.00 111 VAL A N 9
ATOM 11456 C CA . VAL A 1 42 ? -0.006 -4.195 5.653 1.00 0.00 111 VAL A CA 9
ATOM 11457 C C . VAL A 1 42 ? 1.187 -5.114 5.416 1.00 0.00 111 VAL A C 9
ATOM 11458 O O . VAL A 1 42 ? 1.988 -4.889 4.508 1.00 0.00 111 VAL A O 9
ATOM 11471 N N . LYS A 1 43 ? 1.301 -6.151 6.239 1.00 0.00 112 LYS A N 9
ATOM 11472 C CA . LYS A 1 43 ? 2.396 -7.107 6.119 1.00 0.00 112 LYS A CA 9
ATOM 11473 C C . LYS A 1 43 ? 2.840 -7.246 4.667 1.00 0.00 112 LYS A C 9
ATOM 11474 O O . LYS A 1 43 ? 3.881 -6.719 4.273 1.00 0.00 112 LYS A O 9
ATOM 11493 N N . ASP A 1 44 ? 2.045 -7.956 3.875 1.00 0.00 113 ASP A N 9
ATOM 11494 C CA . ASP A 1 44 ? 2.355 -8.162 2.465 1.00 0.00 113 ASP A CA 9
ATOM 11495 C C . ASP A 1 44 ? 1.471 -7.289 1.580 1.00 0.00 113 ASP A C 9
ATOM 11496 O O . ASP A 1 44 ? 1.922 -6.759 0.564 1.00 0.00 113 ASP A O 9
ATOM 11505 N N . TYR A 1 45 ? 0.210 -7.143 1.973 1.00 0.00 114 TYR A N 9
ATOM 11506 C CA . TYR A 1 45 ? -0.738 -6.337 1.214 1.00 0.00 114 TYR A CA 9
ATOM 11507 C C . TYR A 1 45 ? -0.825 -4.923 1.779 1.00 0.00 114 TYR A C 9
ATOM 11508 O O . TYR A 1 45 ? -0.190 -4.603 2.784 1.00 0.00 114 TYR A O 9
ATOM 11526 N N . ALA A 1 46 ? -1.617 -4.079 1.126 1.00 0.00 115 ALA A N 9
ATOM 11527 C CA . ALA A 1 46 ? -1.791 -2.699 1.563 1.00 0.00 115 ALA A CA 9
ATOM 11528 C C . ALA A 1 46 ? -3.150 -2.155 1.136 1.00 0.00 115 ALA A C 9
ATOM 11529 O O . ALA A 1 46 ? -3.840 -2.757 0.314 1.00 0.00 115 ALA A O 9
ATOM 11536 N N . PHE A 1 47 ? -3.529 -1.014 1.702 1.00 0.00 116 PHE A N 9
ATOM 11537 C CA . PHE A 1 47 ? -4.807 -0.389 1.381 1.00 0.00 116 PHE A CA 9
ATOM 11538 C C . PHE A 1 47 ? -4.640 1.113 1.169 1.00 0.00 116 PHE A C 9
ATOM 11539 O O . PHE A 1 47 ? -4.278 1.845 2.089 1.00 0.00 116 PHE A O 9
ATOM 11556 N N . VAL A 1 48 ? -4.906 1.564 -0.053 1.00 0.00 117 VAL A N 9
ATOM 11557 C CA . VAL A 1 48 ? -4.786 2.978 -0.388 1.00 0.00 117 VAL A CA 9
ATOM 11558 C C . VAL A 1 48 ? -6.134 3.562 -0.798 1.00 0.00 117 VAL A C 9
ATOM 11559 O O . VAL A 1 48 ? -6.699 3.185 -1.826 1.00 0.00 117 VAL A O 9
ATOM 11572 N N . HIS A 1 49 ? -6.644 4.485 0.011 1.00 0.00 118 HIS A N 9
ATOM 11573 C CA . HIS A 1 49 ? -7.926 5.122 -0.268 1.00 0.00 118 HIS A CA 9
ATOM 11574 C C . HIS A 1 49 ? -7.733 6.394 -1.087 1.00 0.00 118 HIS A C 9
ATOM 11575 O O . HIS A 1 49 ? -6.811 7.171 -0.838 1.00 0.00 118 HIS A O 9
ATOM 11589 N N . MET A 1 50 ? -8.608 6.601 -2.066 1.00 0.00 119 MET A N 9
ATOM 11590 C CA . MET A 1 50 ? -8.534 7.780 -2.921 1.00 0.00 119 MET A CA 9
ATOM 11591 C C . MET A 1 50 ? -9.869 8.516 -2.949 1.00 0.00 119 MET A C 9
ATOM 11592 O O . MET A 1 50 ? -10.914 7.937 -2.655 1.00 0.00 119 MET A O 9
ATOM 11606 N N . GLU A 1 51 ? -9.826 9.797 -3.304 1.00 0.00 120 GLU A N 9
ATOM 11607 C CA . GLU A 1 51 ? -11.034 10.612 -3.369 1.00 0.00 120 GLU A CA 9
ATOM 11608 C C . GLU A 1 51 ? -11.647 10.565 -4.766 1.00 0.00 120 GLU A C 9
ATOM 11609 O O . GLU A 1 51 ? -12.812 10.206 -4.933 1.00 0.00 120 GLU A O 9
ATOM 11621 N N . LYS A 1 52 ? -10.853 10.933 -5.766 1.00 0.00 121 LYS A N 9
ATOM 11622 C CA . LYS A 1 52 ? -11.315 10.933 -7.149 1.00 0.00 121 LYS A CA 9
ATOM 11623 C C . LYS A 1 52 ? -11.374 9.514 -7.704 1.00 0.00 121 LYS A C 9
ATOM 11624 O O . LYS A 1 52 ? -10.370 8.803 -7.722 1.00 0.00 121 LYS A O 9
ATOM 11643 N N . GLU A 1 53 ? -12.557 9.108 -8.156 1.00 0.00 122 GLU A N 9
ATOM 11644 C CA . GLU A 1 53 ? -12.745 7.773 -8.712 1.00 0.00 122 GLU A CA 9
ATOM 11645 C C . GLU A 1 53 ? -11.943 7.602 -9.999 1.00 0.00 122 GLU A C 9
ATOM 11646 O O . GLU A 1 53 ? -11.074 6.736 -10.091 1.00 0.00 122 GLU A O 9
ATOM 11658 N N . ALA A 1 54 ? -12.243 8.434 -10.991 1.00 0.00 123 ALA A N 9
ATOM 11659 C CA . ALA A 1 54 ? -11.550 8.377 -12.273 1.00 0.00 123 ALA A CA 9
ATOM 11660 C C . ALA A 1 54 ? -10.067 8.081 -12.082 1.00 0.00 123 ALA A C 9
ATOM 11661 O O . ALA A 1 54 ? -9.525 7.158 -12.690 1.00 0.00 123 ALA A O 9
ATOM 11668 N N . ASP A 1 55 ? -9.415 8.870 -11.234 1.00 0.00 124 ASP A N 9
ATOM 11669 C CA . ASP A 1 55 ? -7.993 8.692 -10.963 1.00 0.00 124 ASP A CA 9
ATOM 11670 C C . ASP A 1 55 ? -7.726 7.327 -10.336 1.00 0.00 124 ASP A C 9
ATOM 11671 O O . ASP A 1 55 ? -6.751 6.657 -10.675 1.00 0.00 124 ASP A O 9
ATOM 11680 N N . ALA A 1 56 ? -8.599 6.922 -9.419 1.00 0.00 125 ALA A N 9
ATOM 11681 C CA . ALA A 1 56 ? -8.458 5.637 -8.745 1.00 0.00 125 ALA A CA 9
ATOM 11682 C C . ALA A 1 56 ? -8.194 4.518 -9.747 1.00 0.00 125 ALA A C 9
ATOM 11683 O O . ALA A 1 56 ? -7.220 3.776 -9.622 1.00 0.00 125 ALA A O 9
ATOM 11690 N N . LYS A 1 57 ? -9.069 4.401 -10.740 1.00 0.00 126 LYS A N 9
ATOM 11691 C CA . LYS A 1 57 ? -8.931 3.372 -11.764 1.00 0.00 126 LYS A CA 9
ATOM 11692 C C . LYS A 1 57 ? -7.641 3.562 -12.556 1.00 0.00 126 LYS A C 9
ATOM 11693 O O . LYS A 1 57 ? -6.831 2.643 -12.671 1.00 0.00 126 LYS A O 9
ATOM 11712 N N . ALA A 1 58 ? -7.456 4.761 -13.098 1.00 0.00 127 ALA A N 9
ATOM 11713 C CA . ALA A 1 58 ? -6.263 5.073 -13.875 1.00 0.00 127 ALA A CA 9
ATOM 11714 C C . ALA A 1 58 ? -5.003 4.593 -13.163 1.00 0.00 127 ALA A C 9
ATOM 11715 O O . ALA A 1 58 ? -4.135 3.968 -13.771 1.00 0.00 127 ALA A O 9
ATOM 11722 N N . ALA A 1 59 ? -4.910 4.892 -11.871 1.00 0.00 128 ALA A N 9
ATOM 11723 C CA . ALA A 1 59 ? -3.756 4.490 -11.076 1.00 0.00 128 ALA A CA 9
ATOM 11724 C C . ALA A 1 59 ? -3.595 2.974 -11.070 1.00 0.00 128 ALA A C 9
ATOM 11725 O O . ALA A 1 59 ? -2.509 2.455 -11.329 1.00 0.00 128 ALA A O 9
ATOM 11732 N N . ILE A 1 60 ? -4.681 2.269 -10.772 1.00 0.00 129 ILE A N 9
ATOM 11733 C CA . ILE A 1 60 ? -4.659 0.812 -10.733 1.00 0.00 129 ILE A CA 9
ATOM 11734 C C . ILE A 1 60 ? -4.158 0.234 -12.052 1.00 0.00 129 ILE A C 9
ATOM 11735 O O . ILE A 1 60 ? -3.612 -0.868 -12.091 1.00 0.00 129 ILE A O 9
ATOM 11751 N N . ALA A 1 61 ? -4.345 0.987 -13.131 1.00 0.00 130 ALA A N 9
ATOM 11752 C CA . ALA A 1 61 ? -3.908 0.552 -14.451 1.00 0.00 130 ALA A CA 9
ATOM 11753 C C . ALA A 1 61 ? -2.409 0.766 -14.632 1.00 0.00 130 ALA A C 9
ATOM 11754 O O . ALA A 1 61 ? -1.701 -0.117 -15.115 1.00 0.00 130 ALA A O 9
ATOM 11761 N N . GLN A 1 62 ? -1.933 1.944 -14.242 1.00 0.00 131 GLN A N 9
ATOM 11762 C CA . GLN A 1 62 ? -0.518 2.274 -14.363 1.00 0.00 131 GLN A CA 9
ATOM 11763 C C . GLN A 1 62 ? 0.281 1.673 -13.211 1.00 0.00 131 GLN A C 9
ATOM 11764 O O . GLN A 1 62 ? 1.512 1.645 -13.244 1.00 0.00 131 GLN A O 9
ATOM 11778 N N . LEU A 1 63 ? -0.425 1.192 -12.194 1.00 0.00 132 LEU A N 9
ATOM 11779 C CA . LEU A 1 63 ? 0.218 0.591 -11.032 1.00 0.00 132 LEU A CA 9
ATOM 11780 C C . LEU A 1 63 ? 0.175 -0.931 -11.112 1.00 0.00 132 LEU A C 9
ATOM 11781 O O . LEU A 1 63 ? 1.192 -1.601 -10.939 1.00 0.00 132 LEU A O 9
ATOM 11797 N N . ASN A 1 64 ? -1.010 -1.471 -11.377 1.00 0.00 133 ASN A N 9
ATOM 11798 C CA . ASN A 1 64 ? -1.186 -2.915 -11.482 1.00 0.00 133 ASN A CA 9
ATOM 11799 C C . ASN A 1 64 ? -0.093 -3.535 -12.347 1.00 0.00 133 ASN A C 9
ATOM 11800 O O . ASN A 1 64 ? -0.176 -3.522 -13.574 1.00 0.00 133 ASN A O 9
ATOM 11811 N N . GLY A 1 65 ? 0.932 -4.079 -11.697 1.00 0.00 134 GLY A N 9
ATOM 11812 C CA . GLY A 1 65 ? 2.027 -4.696 -12.422 1.00 0.00 134 GLY A CA 9
ATOM 11813 C C . GLY A 1 65 ? 3.321 -3.918 -12.291 1.00 0.00 134 GLY A C 9
ATOM 11814 O O . GLY A 1 65 ? 4.405 -4.501 -12.263 1.00 0.00 134 GLY A O 9
ATOM 11818 N N . LYS A 1 66 ? 3.209 -2.596 -12.213 1.00 0.00 135 LYS A N 9
ATOM 11819 C CA . LYS A 1 66 ? 4.378 -1.735 -12.085 1.00 0.00 135 LYS A CA 9
ATOM 11820 C C . LYS A 1 66 ? 5.425 -2.370 -11.175 1.00 0.00 135 LYS A C 9
ATOM 11821 O O . LYS A 1 66 ? 5.131 -2.735 -10.037 1.00 0.00 135 LYS A O 9
ATOM 11840 N N . GLU A 1 67 ? 6.646 -2.498 -11.684 1.00 0.00 136 GLU A N 9
ATOM 11841 C CA . GLU A 1 67 ? 7.736 -3.089 -10.916 1.00 0.00 136 GLU A CA 9
ATOM 11842 C C . GLU A 1 67 ? 8.195 -2.144 -9.808 1.00 0.00 136 GLU A C 9
ATOM 11843 O O . GLU A 1 67 ? 8.676 -1.043 -10.076 1.00 0.00 136 GLU A O 9
ATOM 11855 N N . VAL A 1 68 ? 8.042 -2.583 -8.563 1.00 0.00 137 VAL A N 9
ATOM 11856 C CA . VAL A 1 68 ? 8.441 -1.779 -7.414 1.00 0.00 137 VAL A CA 9
ATOM 11857 C C . VAL A 1 68 ? 9.459 -2.517 -6.553 1.00 0.00 137 VAL A C 9
ATOM 11858 O O . VAL A 1 68 ? 9.151 -3.547 -5.953 1.00 0.00 137 VAL A O 9
ATOM 11871 N N . LYS A 1 69 ? 10.675 -1.985 -6.496 1.00 0.00 138 LYS A N 9
ATOM 11872 C CA . LYS A 1 69 ? 11.740 -2.591 -5.706 1.00 0.00 138 LYS A CA 9
ATOM 11873 C C . LYS A 1 69 ? 12.063 -3.993 -6.214 1.00 0.00 138 LYS A C 9
ATOM 11874 O O . LYS A 1 69 ? 12.349 -4.897 -5.430 1.00 0.00 138 LYS A O 9
ATOM 11893 N N . GLY A 1 70 ? 12.017 -4.166 -7.532 1.00 0.00 139 GLY A N 9
ATOM 11894 C CA . GLY A 1 70 ? 12.308 -5.460 -8.121 1.00 0.00 139 GLY A CA 9
ATOM 11895 C C . GLY A 1 70 ? 11.110 -6.389 -8.101 1.00 0.00 139 GLY A C 9
ATOM 11896 O O . GLY A 1 70 ? 11.005 -7.296 -8.926 1.00 0.00 139 GLY A O 9
ATOM 11900 N N . LYS A 1 71 ? 10.205 -6.163 -7.155 1.00 0.00 140 LYS A N 9
ATOM 11901 C CA . LYS A 1 71 ? 9.008 -6.987 -7.029 1.00 0.00 140 LYS A CA 9
ATOM 11902 C C . LYS A 1 71 ? 7.801 -6.290 -7.650 1.00 0.00 140 LYS A C 9
ATOM 11903 O O . LYS A 1 71 ? 7.491 -5.148 -7.312 1.00 0.00 140 LYS A O 9
ATOM 11922 N N . ARG A 1 72 ? 7.123 -6.987 -8.556 1.00 0.00 141 ARG A N 9
ATOM 11923 C CA . ARG A 1 72 ? 5.950 -6.435 -9.223 1.00 0.00 141 ARG A CA 9
ATOM 11924 C C . ARG A 1 72 ? 4.744 -6.435 -8.289 1.00 0.00 141 ARG A C 9
ATOM 11925 O O . ARG A 1 72 ? 4.234 -7.492 -7.917 1.00 0.00 141 ARG A O 9
ATOM 11946 N N . ILE A 1 73 ? 4.293 -5.243 -7.913 1.00 0.00 142 ILE A N 9
ATOM 11947 C CA . ILE A 1 73 ? 3.147 -5.106 -7.023 1.00 0.00 142 ILE A CA 9
ATOM 11948 C C . ILE A 1 73 ? 1.839 -5.342 -7.771 1.00 0.00 142 ILE A C 9
ATOM 11949 O O . ILE A 1 73 ? 1.704 -4.976 -8.938 1.00 0.00 142 ILE A O 9
ATOM 11965 N N . ASN A 1 74 ? 0.877 -5.956 -7.089 1.00 0.00 143 ASN A N 9
ATOM 11966 C CA . ASN A 1 74 ? -0.422 -6.240 -7.689 1.00 0.00 143 ASN A CA 9
ATOM 11967 C C . ASN A 1 74 ? -1.497 -5.320 -7.119 1.00 0.00 143 ASN A C 9
ATOM 11968 O O . ASN A 1 74 ? -1.951 -5.501 -5.989 1.00 0.00 143 ASN A O 9
ATOM 11979 N N . VAL A 1 75 ? -1.902 -4.331 -7.911 1.00 0.00 144 VAL A N 9
ATOM 11980 C CA . VAL A 1 75 ? -2.925 -3.383 -7.487 1.00 0.00 144 VAL A CA 9
ATOM 11981 C C . VAL A 1 75 ? -4.268 -3.694 -8.139 1.00 0.00 144 VAL A C 9
ATOM 11982 O O . VAL A 1 75 ? -4.335 -3.990 -9.332 1.00 0.00 144 VAL A O 9
ATOM 11995 N N . GLU A 1 76 ? -5.334 -3.625 -7.349 1.00 0.00 145 GLU A N 9
ATOM 11996 C CA . GLU A 1 76 ? -6.675 -3.900 -7.851 1.00 0.00 145 GLU A CA 9
ATOM 11997 C C . GLU A 1 76 ? -7.729 -3.191 -7.005 1.00 0.00 145 GLU A C 9
ATOM 11998 O O . GLU A 1 76 ? -7.592 -3.081 -5.786 1.00 0.00 145 GLU A O 9
ATOM 12010 N N . LEU A 1 77 ? -8.780 -2.711 -7.660 1.00 0.00 146 LEU A N 9
ATOM 12011 C CA . LEU A 1 77 ? -9.858 -2.011 -6.969 1.00 0.00 146 LEU A CA 9
ATOM 12012 C C . LEU A 1 77 ? -10.511 -2.912 -5.926 1.00 0.00 146 LEU A C 9
ATOM 12013 O O . LEU A 1 77 ? -10.800 -4.079 -6.192 1.00 0.00 146 LEU A O 9
ATOM 12029 N N . SER A 1 78 ? -10.742 -2.362 -4.738 1.00 0.00 147 SER A N 9
ATOM 12030 C CA . SER A 1 78 ? -11.359 -3.116 -3.653 1.00 0.00 147 SER A CA 9
ATOM 12031 C C . SER A 1 78 ? -12.870 -3.204 -3.845 1.00 0.00 147 SER A C 9
ATOM 12032 O O . SER A 1 78 ? -13.527 -2.213 -4.169 1.00 0.00 147 SER A O 9
ATOM 12040 N N . THR A 1 79 ? -13.417 -4.398 -3.642 1.00 0.00 148 THR A N 9
ATOM 12041 C CA . THR A 1 79 ? -14.850 -4.619 -3.793 1.00 0.00 148 THR A CA 9
ATOM 12042 C C . THR A 1 79 ? -15.355 -4.065 -5.120 1.00 0.00 148 THR A C 9
ATOM 12043 O O . THR A 1 79 ? -16.399 -3.416 -5.178 1.00 0.00 148 THR A O 9
ATOM 12054 N N . LYS A 1 80 ? -14.607 -4.326 -6.187 1.00 0.00 149 LYS A N 9
ATOM 12055 C CA . LYS A 1 80 ? -14.978 -3.856 -7.516 1.00 0.00 149 LYS A CA 9
ATOM 12056 C C . LYS A 1 80 ? -16.438 -4.180 -7.819 1.00 0.00 149 LYS A C 9
ATOM 12057 O O . LYS A 1 80 ? -16.831 -5.345 -7.856 1.00 0.00 149 LYS A O 9
ATOM 12076 N N . GLY A 1 81 ? -17.237 -3.140 -8.037 1.00 0.00 150 GLY A N 9
ATOM 12077 C CA . GLY A 1 81 ? -18.644 -3.335 -8.336 1.00 0.00 150 GLY A CA 9
ATOM 12078 C C . GLY A 1 81 ? -19.146 -2.387 -9.407 1.00 0.00 150 GLY A C 9
ATOM 12079 O O . GLY A 1 81 ? -19.692 -1.328 -9.099 1.00 0.00 150 GLY A O 9
ATOM 12083 N N . GLN A 1 82 ? -18.961 -2.768 -10.666 1.00 0.00 151 GLN A N 9
ATOM 12084 C CA . GLN A 1 82 ? -19.397 -1.942 -11.786 1.00 0.00 151 GLN A CA 9
ATOM 12085 C C . GLN A 1 82 ? -19.923 -2.806 -12.927 1.00 0.00 151 GLN A C 9
ATOM 12086 O O . GLN A 1 82 ? -19.221 -3.684 -13.430 1.00 0.00 151 GLN A O 9
ATOM 12100 N N . LYS A 1 83 ? -21.163 -2.552 -13.332 1.00 0.00 152 LYS A N 9
ATOM 12101 C CA . LYS A 1 83 ? -21.784 -3.305 -14.415 1.00 0.00 152 LYS A CA 9
ATOM 12102 C C . LYS A 1 83 ? -21.467 -2.675 -15.768 1.00 0.00 152 LYS A C 9
ATOM 12103 O O . LYS A 1 83 ? -22.338 -2.561 -16.631 1.00 0.00 152 LYS A O 9
ATOM 12122 N N . LYS A 1 84 ? -20.215 -2.268 -15.947 1.00 0.00 153 LYS A N 9
ATOM 12123 C CA . LYS A 1 84 ? -19.782 -1.652 -17.195 1.00 0.00 153 LYS A CA 9
ATOM 12124 C C . LYS A 1 84 ? -20.318 -2.423 -18.397 1.00 0.00 153 LYS A C 9
ATOM 12125 O O . LYS A 1 84 ? -20.156 -3.639 -18.489 1.00 0.00 153 LYS A O 9
ATOM 12144 N N . SER A 1 85 ? -20.955 -1.706 -19.318 1.00 0.00 154 SER A N 9
ATOM 12145 C CA . SER A 1 85 ? -21.517 -2.323 -20.513 1.00 0.00 154 SER A CA 9
ATOM 12146 C C . SER A 1 85 ? -21.729 -1.286 -21.612 1.00 0.00 154 SER A C 9
ATOM 12147 O O . SER A 1 85 ? -22.224 -0.189 -21.359 1.00 0.00 154 SER A O 9
ATOM 12155 N N . GLY A 1 86 ? -21.350 -1.644 -22.836 1.00 0.00 155 GLY A N 9
ATOM 12156 C CA . GLY A 1 86 ? -21.505 -0.734 -23.956 1.00 0.00 155 GLY A CA 9
ATOM 12157 C C . GLY A 1 86 ? -20.315 0.190 -24.122 1.00 0.00 155 GLY A C 9
ATOM 12158 O O . GLY A 1 86 ? -19.197 -0.122 -23.709 1.00 0.00 155 GLY A O 9
ATOM 12162 N N . PRO A 1 87 ? -20.548 1.356 -24.742 1.00 0.00 156 PRO A N 9
ATOM 12163 C CA . PRO A 1 87 ? -19.497 2.351 -24.977 1.00 0.00 156 PRO A CA 9
ATOM 12164 C C . PRO A 1 87 ? -19.031 3.017 -23.687 1.00 0.00 156 PRO A C 9
ATOM 12165 O O . PRO A 1 87 ? -19.788 3.742 -23.043 1.00 0.00 156 PRO A O 9
ATOM 12176 N N . SER A 1 88 ? -17.779 2.767 -23.317 1.00 0.00 157 SER A N 9
ATOM 12177 C CA . SER A 1 88 ? -17.212 3.341 -22.102 1.00 0.00 157 SER A CA 9
ATOM 12178 C C . SER A 1 88 ? -17.454 4.846 -22.048 1.00 0.00 157 SER A C 9
ATOM 12179 O O . SER A 1 88 ? -16.767 5.621 -22.713 1.00 0.00 157 SER A O 9
ATOM 12187 N N . SER A 1 89 ? -18.436 5.253 -21.249 1.00 0.00 158 SER A N 9
ATOM 12188 C CA . SER A 1 89 ? -18.772 6.665 -21.110 1.00 0.00 158 SER A CA 9
ATOM 12189 C C . SER A 1 89 ? -17.690 7.407 -20.331 1.00 0.00 158 SER A C 9
ATOM 12190 O O . SER A 1 89 ? -17.102 8.368 -20.824 1.00 0.00 158 SER A O 9
ATOM 12198 N N . GLY A 1 90 ? -17.433 6.952 -19.108 1.00 0.00 159 GLY A N 9
ATOM 12199 C CA . GLY A 1 90 ? -16.423 7.584 -18.279 1.00 0.00 159 GLY A CA 9
ATOM 12200 C C . GLY A 1 90 ? -15.692 6.590 -17.398 1.00 0.00 159 GLY A C 9
ATOM 12201 O O . GLY A 1 90 ? -14.887 6.976 -16.551 1.00 0.00 159 GLY A O 9
ATOM 12205 N N . GLY A 1 1 ? -33.655 7.548 -6.078 1.00 0.00 70 GLY A N 10
ATOM 12206 C CA . GLY A 1 1 ? -33.381 6.142 -5.846 1.00 0.00 70 GLY A CA 10
ATOM 12207 C C . GLY A 1 1 ? -32.231 5.627 -6.689 1.00 0.00 70 GLY A C 10
ATOM 12208 O O . GLY A 1 1 ? -31.553 6.402 -7.364 1.00 0.00 70 GLY A O 10
ATOM 12212 N N . SER A 1 2 ? -32.011 4.317 -6.650 1.00 0.00 71 SER A N 10
ATOM 12213 C CA . SER A 1 2 ? -30.931 3.701 -7.412 1.00 0.00 71 SER A CA 10
ATOM 12214 C C . SER A 1 2 ? -29.711 4.615 -7.462 1.00 0.00 71 SER A C 10
ATOM 12215 O O . SER A 1 2 ? -29.073 4.762 -8.505 1.00 0.00 71 SER A O 10
ATOM 12223 N N . SER A 1 3 ? -29.391 5.227 -6.327 1.00 0.00 72 SER A N 10
ATOM 12224 C CA . SER A 1 3 ? -28.250 6.131 -6.240 1.00 0.00 72 SER A CA 10
ATOM 12225 C C . SER A 1 3 ? -27.002 5.386 -5.776 1.00 0.00 72 SER A C 10
ATOM 12226 O O . SER A 1 3 ? -27.090 4.380 -5.073 1.00 0.00 72 SER A O 10
ATOM 12234 N N . GLY A 1 4 ? -25.837 5.888 -6.176 1.00 0.00 73 GLY A N 10
ATOM 12235 C CA . GLY A 1 4 ? -24.587 5.258 -5.793 1.00 0.00 73 GLY A CA 10
ATOM 12236 C C . GLY A 1 4 ? -24.355 5.294 -4.296 1.00 0.00 73 GLY A C 10
ATOM 12237 O O . GLY A 1 4 ? -25.123 5.909 -3.556 1.00 0.00 73 GLY A O 10
ATOM 12241 N N . SER A 1 5 ? -23.294 4.630 -3.847 1.00 0.00 74 SER A N 10
ATOM 12242 C CA . SER A 1 5 ? -22.967 4.583 -2.427 1.00 0.00 74 SER A CA 10
ATOM 12243 C C . SER A 1 5 ? -21.865 5.584 -2.090 1.00 0.00 74 SER A C 10
ATOM 12244 O O . SER A 1 5 ? -20.944 5.278 -1.333 1.00 0.00 74 SER A O 10
ATOM 12252 N N . SER A 1 6 ? -21.968 6.781 -2.658 1.00 0.00 75 SER A N 10
ATOM 12253 C CA . SER A 1 6 ? -20.980 7.827 -2.422 1.00 0.00 75 SER A CA 10
ATOM 12254 C C . SER A 1 6 ? -20.991 8.266 -0.961 1.00 0.00 75 SER A C 10
ATOM 12255 O O . SER A 1 6 ? -22.052 8.440 -0.362 1.00 0.00 75 SER A O 10
ATOM 12263 N N . GLY A 1 7 ? -19.802 8.444 -0.393 1.00 0.00 76 GLY A N 10
ATOM 12264 C CA . GLY A 1 7 ? -19.697 8.861 0.993 1.00 0.00 76 GLY A CA 10
ATOM 12265 C C . GLY A 1 7 ? -18.304 8.657 1.555 1.00 0.00 76 GLY A C 10
ATOM 12266 O O . GLY A 1 7 ? -17.642 9.615 1.953 1.00 0.00 76 GLY A O 10
ATOM 12270 N N . ASN A 1 8 ? -17.858 7.405 1.589 1.00 0.00 77 ASN A N 10
ATOM 12271 C CA . ASN A 1 8 ? -16.536 7.079 2.110 1.00 0.00 77 ASN A CA 10
ATOM 12272 C C . ASN A 1 8 ? -15.498 7.073 0.992 1.00 0.00 77 ASN A C 10
ATOM 12273 O O . ASN A 1 8 ? -15.799 6.722 -0.150 1.00 0.00 77 ASN A O 10
ATOM 12284 N N . THR A 1 9 ? -14.272 7.463 1.328 1.00 0.00 78 THR A N 10
ATOM 12285 C CA . THR A 1 9 ? -13.189 7.503 0.353 1.00 0.00 78 THR A CA 10
ATOM 12286 C C . THR A 1 9 ? -13.003 6.147 -0.319 1.00 0.00 78 THR A C 10
ATOM 12287 O O . THR A 1 9 ? -13.431 5.120 0.207 1.00 0.00 78 THR A O 10
ATOM 12298 N N . TRP A 1 10 ? -12.362 6.152 -1.482 1.00 0.00 79 TRP A N 10
ATOM 12299 C CA . TRP A 1 10 ? -12.119 4.920 -2.225 1.00 0.00 79 TRP A CA 10
ATOM 12300 C C . TRP A 1 10 ? -11.084 4.053 -1.518 1.00 0.00 79 TRP A C 10
ATOM 12301 O O . TRP A 1 10 ? -10.483 4.469 -0.528 1.00 0.00 79 TRP A O 10
ATOM 12322 N N . LYS A 1 11 ? -10.879 2.845 -2.033 1.00 0.00 80 LYS A N 10
ATOM 12323 C CA . LYS A 1 11 ? -9.915 1.919 -1.452 1.00 0.00 80 LYS A CA 10
ATOM 12324 C C . LYS A 1 11 ? -9.293 1.034 -2.528 1.00 0.00 80 LYS A C 10
ATOM 12325 O O . LYS A 1 11 ? -10.001 0.451 -3.350 1.00 0.00 80 LYS A O 10
ATOM 12344 N N . ILE A 1 12 ? -7.968 0.939 -2.517 1.00 0.00 81 ILE A N 10
ATOM 12345 C CA . ILE A 1 12 ? -7.253 0.123 -3.490 1.00 0.00 81 ILE A CA 10
ATOM 12346 C C . ILE A 1 12 ? -6.299 -0.846 -2.801 1.00 0.00 81 ILE A C 10
ATOM 12347 O O . ILE A 1 12 ? -5.377 -0.432 -2.098 1.00 0.00 81 ILE A O 10
ATOM 12363 N N . PHE A 1 13 ? -6.526 -2.139 -3.008 1.00 0.00 82 PHE A N 10
ATOM 12364 C CA . PHE A 1 13 ? -5.686 -3.169 -2.407 1.00 0.00 82 PHE A CA 10
ATOM 12365 C C . PHE A 1 13 ? -4.419 -3.384 -3.228 1.00 0.00 82 PHE A C 10
ATOM 12366 O O . PHE A 1 13 ? -4.475 -3.543 -4.448 1.00 0.00 82 PHE A O 10
ATOM 12383 N N . VAL A 1 14 ? -3.275 -3.389 -2.551 1.00 0.00 83 VAL A N 10
ATOM 12384 C CA . VAL A 1 14 ? -1.993 -3.585 -3.216 1.00 0.00 83 VAL A CA 10
ATOM 12385 C C . VAL A 1 14 ? -1.234 -4.761 -2.612 1.00 0.00 83 VAL A C 10
ATOM 12386 O O . VAL A 1 14 ? -0.786 -4.702 -1.468 1.00 0.00 83 VAL A O 10
ATOM 12399 N N . GLY A 1 15 ? -1.094 -5.831 -3.389 1.00 0.00 84 GLY A N 10
ATOM 12400 C CA . GLY A 1 15 ? -0.389 -7.006 -2.913 1.00 0.00 84 GLY A CA 10
ATOM 12401 C C . GLY A 1 15 ? 0.986 -7.150 -3.536 1.00 0.00 84 GLY A C 10
ATOM 12402 O O . GLY A 1 15 ? 1.389 -6.331 -4.361 1.00 0.00 84 GLY A O 10
ATOM 12406 N N . ASN A 1 16 ? 1.708 -8.192 -3.139 1.00 0.00 85 ASN A N 10
ATOM 12407 C CA . ASN A 1 16 ? 3.047 -8.438 -3.662 1.00 0.00 85 ASN A CA 10
ATOM 12408 C C . ASN A 1 16 ? 3.981 -7.277 -3.336 1.00 0.00 85 ASN A C 10
ATOM 12409 O O . ASN A 1 16 ? 4.778 -6.854 -4.173 1.00 0.00 85 ASN A O 10
ATOM 12420 N N . VAL A 1 17 ? 3.876 -6.766 -2.114 1.00 0.00 86 VAL A N 10
ATOM 12421 C CA . VAL A 1 17 ? 4.712 -5.654 -1.676 1.00 0.00 86 VAL A CA 10
ATOM 12422 C C . VAL A 1 17 ? 6.059 -6.149 -1.160 1.00 0.00 86 VAL A C 10
ATOM 12423 O O . VAL A 1 17 ? 6.121 -6.962 -0.237 1.00 0.00 86 VAL A O 10
ATOM 12436 N N . SER A 1 18 ? 7.135 -5.654 -1.762 1.00 0.00 87 SER A N 10
ATOM 12437 C CA . SER A 1 18 ? 8.482 -6.048 -1.365 1.00 0.00 87 SER A CA 10
ATOM 12438 C C . SER A 1 18 ? 8.689 -5.845 0.133 1.00 0.00 87 SER A C 10
ATOM 12439 O O . SER A 1 18 ? 7.857 -5.242 0.809 1.00 0.00 87 SER A O 10
ATOM 12447 N N . ALA A 1 19 ? 9.805 -6.354 0.644 1.00 0.00 88 ALA A N 10
ATOM 12448 C CA . ALA A 1 19 ? 10.124 -6.228 2.060 1.00 0.00 88 ALA A CA 10
ATOM 12449 C C . ALA A 1 19 ? 10.796 -4.892 2.355 1.00 0.00 88 ALA A C 10
ATOM 12450 O O . ALA A 1 19 ? 10.577 -4.295 3.409 1.00 0.00 88 ALA A O 10
ATOM 12457 N N . ALA A 1 20 ? 11.616 -4.428 1.418 1.00 0.00 89 ALA A N 10
ATOM 12458 C CA . ALA A 1 20 ? 12.319 -3.161 1.577 1.00 0.00 89 ALA A CA 10
ATOM 12459 C C . ALA A 1 20 ? 11.493 -2.002 1.030 1.00 0.00 89 ALA A C 10
ATOM 12460 O O . ALA A 1 20 ? 12.041 -0.987 0.597 1.00 0.00 89 ALA A O 10
ATOM 12467 N N . CYS A 1 21 ? 10.175 -2.159 1.053 1.00 0.00 90 CYS A N 10
ATOM 12468 C CA . CYS A 1 21 ? 9.273 -1.126 0.557 1.00 0.00 90 CYS A CA 10
ATOM 12469 C C . CYS A 1 21 ? 8.696 -0.309 1.709 1.00 0.00 90 CYS A C 10
ATOM 12470 O O . CYS A 1 21 ? 8.346 -0.854 2.757 1.00 0.00 90 CYS A O 10
ATOM 12478 N N . THR A 1 22 ? 8.601 1.002 1.510 1.00 0.00 91 THR A N 10
ATOM 12479 C CA . THR A 1 22 ? 8.070 1.894 2.533 1.00 0.00 91 THR A CA 10
ATOM 12480 C C . THR A 1 22 ? 6.692 2.418 2.144 1.00 0.00 91 THR A C 10
ATOM 12481 O O . THR A 1 22 ? 6.356 2.488 0.962 1.00 0.00 91 THR A O 10
ATOM 12492 N N . SER A 1 23 ? 5.899 2.785 3.145 1.00 0.00 92 SER A N 10
ATOM 12493 C CA . SER A 1 23 ? 4.556 3.300 2.907 1.00 0.00 92 SER A CA 10
ATOM 12494 C C . SER A 1 23 ? 4.590 4.480 1.941 1.00 0.00 92 SER A C 10
ATOM 12495 O O . SER A 1 23 ? 3.957 4.449 0.886 1.00 0.00 92 SER A O 10
ATOM 12503 N N . GLN A 1 24 ? 5.333 5.518 2.310 1.00 0.00 93 GLN A N 10
ATOM 12504 C CA . GLN A 1 24 ? 5.449 6.708 1.476 1.00 0.00 93 GLN A CA 10
ATOM 12505 C C . GLN A 1 24 ? 5.596 6.331 0.005 1.00 0.00 93 GLN A C 10
ATOM 12506 O O . GLN A 1 24 ? 5.110 7.037 -0.877 1.00 0.00 93 GLN A O 10
ATOM 12520 N N . GLU A 1 25 ? 6.270 5.214 -0.249 1.00 0.00 94 GLU A N 10
ATOM 12521 C CA . GLU A 1 25 ? 6.482 4.744 -1.614 1.00 0.00 94 GLU A CA 10
ATOM 12522 C C . GLU A 1 25 ? 5.152 4.580 -2.345 1.00 0.00 94 GLU A C 10
ATOM 12523 O O . GLU A 1 25 ? 4.828 5.352 -3.248 1.00 0.00 94 GLU A O 10
ATOM 12535 N N . LEU A 1 26 ? 4.387 3.569 -1.948 1.00 0.00 95 LEU A N 10
ATOM 12536 C CA . LEU A 1 26 ? 3.093 3.302 -2.565 1.00 0.00 95 LEU A CA 10
ATOM 12537 C C . LEU A 1 26 ? 2.213 4.548 -2.547 1.00 0.00 95 LEU A C 10
ATOM 12538 O O . LEU A 1 26 ? 1.588 4.893 -3.550 1.00 0.00 95 LEU A O 10
ATOM 12554 N N . ARG A 1 27 ? 2.171 5.219 -1.401 1.00 0.00 96 ARG A N 10
ATOM 12555 C CA . ARG A 1 27 ? 1.369 6.428 -1.253 1.00 0.00 96 ARG A CA 10
ATOM 12556 C C . ARG A 1 27 ? 1.712 7.444 -2.338 1.00 0.00 96 ARG A C 10
ATOM 12557 O O . ARG A 1 27 ? 0.827 7.959 -3.022 1.00 0.00 96 ARG A O 10
ATOM 12578 N N . SER A 1 28 ? 3.001 7.728 -2.490 1.00 0.00 97 SER A N 10
ATOM 12579 C CA . SER A 1 28 ? 3.461 8.686 -3.488 1.00 0.00 97 SER A CA 10
ATOM 12580 C C . SER A 1 28 ? 2.932 8.323 -4.873 1.00 0.00 97 SER A C 10
ATOM 12581 O O . SER A 1 28 ? 2.437 9.181 -5.606 1.00 0.00 97 SER A O 10
ATOM 12589 N N . LEU A 1 29 ? 3.041 7.047 -5.224 1.00 0.00 98 LEU A N 10
ATOM 12590 C CA . LEU A 1 29 ? 2.574 6.568 -6.521 1.00 0.00 98 LEU A CA 10
ATOM 12591 C C . LEU A 1 29 ? 1.130 6.992 -6.771 1.00 0.00 98 LEU A C 10
ATOM 12592 O O . LEU A 1 29 ? 0.830 7.659 -7.761 1.00 0.00 98 LEU A O 10
ATOM 12608 N N . PHE A 1 30 ? 0.240 6.602 -5.865 1.00 0.00 99 PHE A N 10
ATOM 12609 C CA . PHE A 1 30 ? -1.173 6.943 -5.986 1.00 0.00 99 PHE A CA 10
ATOM 12610 C C . PHE A 1 30 ? -1.375 8.454 -5.932 1.00 0.00 99 PHE A C 10
ATOM 12611 O O . PHE A 1 30 ? -2.201 9.006 -6.657 1.00 0.00 99 PHE A O 10
ATOM 12628 N N . GLU A 1 31 ? -0.613 9.116 -5.066 1.00 0.00 100 GLU A N 10
ATOM 12629 C CA . GLU A 1 31 ? -0.710 10.564 -4.917 1.00 0.00 100 GLU A CA 10
ATOM 12630 C C . GLU A 1 31 ? -0.499 11.264 -6.256 1.00 0.00 100 GLU A C 10
ATOM 12631 O O . GLU A 1 31 ? -1.156 12.261 -6.557 1.00 0.00 100 GLU A O 10
ATOM 12643 N N . ARG A 1 32 ? 0.423 10.736 -7.055 1.00 0.00 101 ARG A N 10
ATOM 12644 C CA . ARG A 1 32 ? 0.722 11.311 -8.361 1.00 0.00 101 ARG A CA 10
ATOM 12645 C C . ARG A 1 32 ? -0.405 11.029 -9.350 1.00 0.00 101 ARG A C 10
ATOM 12646 O O . ARG A 1 32 ? -0.833 11.916 -10.088 1.00 0.00 101 ARG A O 10
ATOM 12667 N N . ARG A 1 33 ? -0.880 9.788 -9.360 1.00 0.00 102 ARG A N 10
ATOM 12668 C CA . ARG A 1 33 ? -1.956 9.388 -10.259 1.00 0.00 102 ARG A CA 10
ATOM 12669 C C . ARG A 1 33 ? -3.303 9.894 -9.754 1.00 0.00 102 ARG A C 10
ATOM 12670 O O . ARG A 1 33 ? -4.350 9.571 -10.315 1.00 0.00 102 ARG A O 10
ATOM 12691 N N . GLY A 1 34 ? -3.270 10.689 -8.689 1.00 0.00 103 GLY A N 10
ATOM 12692 C CA . GLY A 1 34 ? -4.495 11.227 -8.125 1.00 0.00 103 GLY A CA 10
ATOM 12693 C C . GLY A 1 34 ? -4.353 11.576 -6.657 1.00 0.00 103 GLY A C 10
ATOM 12694 O O . GLY A 1 34 ? -3.309 11.332 -6.052 1.00 0.00 103 GLY A O 10
ATOM 12698 N N . ARG A 1 35 ? -5.404 12.152 -6.083 1.00 0.00 104 ARG A N 10
ATOM 12699 C CA . ARG A 1 35 ? -5.390 12.539 -4.678 1.00 0.00 104 ARG A CA 10
ATOM 12700 C C . ARG A 1 35 ? -5.504 11.314 -3.776 1.00 0.00 104 ARG A C 10
ATOM 12701 O O . ARG A 1 35 ? -6.299 10.410 -4.034 1.00 0.00 104 ARG A O 10
ATOM 12722 N N . VAL A 1 36 ? -4.702 11.290 -2.715 1.00 0.00 105 VAL A N 10
ATOM 12723 C CA . VAL A 1 36 ? -4.713 10.176 -1.774 1.00 0.00 105 VAL A CA 10
ATOM 12724 C C . VAL A 1 36 ? -4.965 10.662 -0.351 1.00 0.00 105 VAL A C 10
ATOM 12725 O O . VAL A 1 36 ? -4.067 11.194 0.302 1.00 0.00 105 VAL A O 10
ATOM 12738 N N . ILE A 1 37 ? -6.192 10.475 0.124 1.00 0.00 106 ILE A N 10
ATOM 12739 C CA . ILE A 1 37 ? -6.561 10.892 1.470 1.00 0.00 106 ILE A CA 10
ATOM 12740 C C . ILE A 1 37 ? -5.984 9.946 2.517 1.00 0.00 106 ILE A C 10
ATOM 12741 O O . ILE A 1 37 ? -5.230 10.363 3.396 1.00 0.00 106 ILE A O 10
ATOM 12757 N N . GLU A 1 38 ? -6.342 8.669 2.415 1.00 0.00 107 GLU A N 10
ATOM 12758 C CA . GLU A 1 38 ? -5.857 7.664 3.353 1.00 0.00 107 GLU A CA 10
ATOM 12759 C C . GLU A 1 38 ? -4.959 6.651 2.650 1.00 0.00 107 GLU A C 10
ATOM 12760 O O . GLU A 1 38 ? -5.184 6.306 1.489 1.00 0.00 107 GLU A O 10
ATOM 12772 N N . CYS A 1 39 ? -3.940 6.179 3.360 1.00 0.00 108 CYS A N 10
ATOM 12773 C CA . CYS A 1 39 ? -3.006 5.207 2.803 1.00 0.00 108 CYS A CA 10
ATOM 12774 C C . CYS A 1 39 ? -2.297 4.437 3.913 1.00 0.00 108 CYS A C 10
ATOM 12775 O O . CYS A 1 39 ? -1.637 5.027 4.769 1.00 0.00 108 CYS A O 10
ATOM 12783 N N . ASP A 1 40 ? -2.440 3.117 3.894 1.00 0.00 109 ASP A N 10
ATOM 12784 C CA . ASP A 1 40 ? -1.815 2.265 4.899 1.00 0.00 109 ASP A CA 10
ATOM 12785 C C . ASP A 1 40 ? -1.220 1.015 4.258 1.00 0.00 109 ASP A C 10
ATOM 12786 O O . ASP A 1 40 ? -1.646 0.594 3.182 1.00 0.00 109 ASP A O 10
ATOM 12795 N N . VAL A 1 41 ? -0.234 0.425 4.927 1.00 0.00 110 VAL A N 10
ATOM 12796 C CA . VAL A 1 41 ? 0.419 -0.777 4.423 1.00 0.00 110 VAL A CA 10
ATOM 12797 C C . VAL A 1 41 ? 0.238 -1.945 5.385 1.00 0.00 110 VAL A C 10
ATOM 12798 O O . VAL A 1 41 ? 0.298 -1.776 6.603 1.00 0.00 110 VAL A O 10
ATOM 12811 N N . VAL A 1 42 ? 0.015 -3.133 4.830 1.00 0.00 111 VAL A N 10
ATOM 12812 C CA . VAL A 1 42 ? -0.174 -4.331 5.639 1.00 0.00 111 VAL A CA 10
ATOM 12813 C C . VAL A 1 42 ? 1.005 -5.286 5.490 1.00 0.00 111 VAL A C 10
ATOM 12814 O O . VAL A 1 42 ? 1.896 -5.067 4.669 1.00 0.00 111 VAL A O 10
ATOM 12827 N N . LYS A 1 43 ? 1.004 -6.347 6.289 1.00 0.00 112 LYS A N 10
ATOM 12828 C CA . LYS A 1 43 ? 2.072 -7.339 6.247 1.00 0.00 112 LYS A CA 10
ATOM 12829 C C . LYS A 1 43 ? 2.638 -7.468 4.836 1.00 0.00 112 LYS A C 10
ATOM 12830 O O . LYS A 1 43 ? 3.725 -6.969 4.545 1.00 0.00 112 LYS A O 10
ATOM 12849 N N . ASP A 1 44 ? 1.894 -8.139 3.964 1.00 0.00 113 ASP A N 10
ATOM 12850 C CA . ASP A 1 44 ? 2.321 -8.332 2.583 1.00 0.00 113 ASP A CA 10
ATOM 12851 C C . ASP A 1 44 ? 1.547 -7.413 1.642 1.00 0.00 113 ASP A C 10
ATOM 12852 O O . ASP A 1 44 ? 2.104 -6.881 0.682 1.00 0.00 113 ASP A O 10
ATOM 12861 N N . TYR A 1 45 ? 0.262 -7.233 1.924 1.00 0.00 114 TYR A N 10
ATOM 12862 C CA . TYR A 1 45 ? -0.589 -6.381 1.101 1.00 0.00 114 TYR A CA 10
ATOM 12863 C C . TYR A 1 45 ? -0.626 -4.958 1.648 1.00 0.00 114 TYR A C 10
ATOM 12864 O O . TYR A 1 45 ? 0.068 -4.632 2.611 1.00 0.00 114 TYR A O 10
ATOM 12882 N N . ALA A 1 46 ? -1.442 -4.113 1.025 1.00 0.00 115 ALA A N 10
ATOM 12883 C CA . ALA A 1 46 ? -1.573 -2.725 1.449 1.00 0.00 115 ALA A CA 10
ATOM 12884 C C . ALA A 1 46 ? -2.889 -2.125 0.966 1.00 0.00 115 ALA A C 10
ATOM 12885 O O . ALA A 1 46 ? -3.563 -2.693 0.106 1.00 0.00 115 ALA A O 10
ATOM 12892 N N . PHE A 1 47 ? -3.250 -0.974 1.524 1.00 0.00 116 PHE A N 10
ATOM 12893 C CA . PHE A 1 47 ? -4.487 -0.298 1.151 1.00 0.00 116 PHE A CA 10
ATOM 12894 C C . PHE A 1 47 ? -4.242 1.188 0.907 1.00 0.00 116 PHE A C 10
ATOM 12895 O O . PHE A 1 47 ? -3.638 1.873 1.732 1.00 0.00 116 PHE A O 10
ATOM 12912 N N . VAL A 1 48 ? -4.717 1.681 -0.233 1.00 0.00 117 VAL A N 10
ATOM 12913 C CA . VAL A 1 48 ? -4.551 3.085 -0.586 1.00 0.00 117 VAL A CA 10
ATOM 12914 C C . VAL A 1 48 ? -5.885 3.718 -0.967 1.00 0.00 117 VAL A C 10
ATOM 12915 O O . VAL A 1 48 ? -6.468 3.388 -2.000 1.00 0.00 117 VAL A O 10
ATOM 12928 N N . HIS A 1 49 ? -6.363 4.629 -0.126 1.00 0.00 118 HIS A N 10
ATOM 12929 C CA . HIS A 1 49 ? -7.629 5.310 -0.374 1.00 0.00 118 HIS A CA 10
ATOM 12930 C C . HIS A 1 49 ? -7.440 6.471 -1.346 1.00 0.00 118 HIS A C 10
ATOM 12931 O O . HIS A 1 49 ? -6.336 6.993 -1.497 1.00 0.00 118 HIS A O 10
ATOM 12945 N N . MET A 1 50 ? -8.524 6.869 -2.003 1.00 0.00 119 MET A N 10
ATOM 12946 C CA . MET A 1 50 ? -8.477 7.968 -2.960 1.00 0.00 119 MET A CA 10
ATOM 12947 C C . MET A 1 50 ? -9.822 8.684 -3.032 1.00 0.00 119 MET A C 10
ATOM 12948 O O . MET A 1 50 ? -10.863 8.100 -2.729 1.00 0.00 119 MET A O 10
ATOM 12962 N N . GLU A 1 51 ? -9.793 9.950 -3.435 1.00 0.00 120 GLU A N 10
ATOM 12963 C CA . GLU A 1 51 ? -11.011 10.744 -3.546 1.00 0.00 120 GLU A CA 10
ATOM 12964 C C . GLU A 1 51 ? -11.602 10.643 -4.949 1.00 0.00 120 GLU A C 10
ATOM 12965 O O . GLU A 1 51 ? -12.713 10.146 -5.134 1.00 0.00 120 GLU A O 10
ATOM 12977 N N . LYS A 1 52 ? -10.850 11.117 -5.937 1.00 0.00 121 LYS A N 10
ATOM 12978 C CA . LYS A 1 52 ? -11.296 11.080 -7.325 1.00 0.00 121 LYS A CA 10
ATOM 12979 C C . LYS A 1 52 ? -11.340 9.646 -7.844 1.00 0.00 121 LYS A C 10
ATOM 12980 O O . LYS A 1 52 ? -10.313 8.972 -7.916 1.00 0.00 121 LYS A O 10
ATOM 12999 N N . GLU A 1 53 ? -12.534 9.189 -8.205 1.00 0.00 122 GLU A N 10
ATOM 13000 C CA . GLU A 1 53 ? -12.710 7.835 -8.719 1.00 0.00 122 GLU A CA 10
ATOM 13001 C C . GLU A 1 53 ? -11.919 7.636 -10.009 1.00 0.00 122 GLU A C 10
ATOM 13002 O O . GLU A 1 53 ? -11.102 6.722 -10.113 1.00 0.00 122 GLU A O 10
ATOM 13014 N N . ALA A 1 54 ? -12.170 8.498 -10.989 1.00 0.00 123 ALA A N 10
ATOM 13015 C CA . ALA A 1 54 ? -11.482 8.418 -12.271 1.00 0.00 123 ALA A CA 10
ATOM 13016 C C . ALA A 1 54 ? -9.995 8.138 -12.080 1.00 0.00 123 ALA A C 10
ATOM 13017 O O . ALA A 1 54 ? -9.439 7.235 -12.704 1.00 0.00 123 ALA A O 10
ATOM 13024 N N . ASP A 1 55 ? -9.358 8.918 -11.214 1.00 0.00 124 ASP A N 10
ATOM 13025 C CA . ASP A 1 55 ? -7.935 8.753 -10.940 1.00 0.00 124 ASP A CA 10
ATOM 13026 C C . ASP A 1 55 ? -7.658 7.398 -10.296 1.00 0.00 124 ASP A C 10
ATOM 13027 O O . ASP A 1 55 ? -6.635 6.770 -10.564 1.00 0.00 124 ASP A O 10
ATOM 13036 N N . ALA A 1 56 ? -8.578 6.954 -9.446 1.00 0.00 125 ALA A N 10
ATOM 13037 C CA . ALA A 1 56 ? -8.434 5.674 -8.765 1.00 0.00 125 ALA A CA 10
ATOM 13038 C C . ALA A 1 56 ? -8.187 4.546 -9.762 1.00 0.00 125 ALA A C 10
ATOM 13039 O O . ALA A 1 56 ? -7.167 3.860 -9.699 1.00 0.00 125 ALA A O 10
ATOM 13046 N N . LYS A 1 57 ? -9.127 4.360 -10.682 1.00 0.00 126 LYS A N 10
ATOM 13047 C CA . LYS A 1 57 ? -9.012 3.317 -11.694 1.00 0.00 126 LYS A CA 10
ATOM 13048 C C . LYS A 1 57 ? -7.750 3.505 -12.529 1.00 0.00 126 LYS A C 10
ATOM 13049 O O . LYS A 1 57 ? -6.928 2.596 -12.644 1.00 0.00 126 LYS A O 10
ATOM 13068 N N . ALA A 1 58 ? -7.601 4.692 -13.110 1.00 0.00 127 ALA A N 10
ATOM 13069 C CA . ALA A 1 58 ? -6.437 5.000 -13.931 1.00 0.00 127 ALA A CA 10
ATOM 13070 C C . ALA A 1 58 ? -5.153 4.519 -13.266 1.00 0.00 127 ALA A C 10
ATOM 13071 O O . ALA A 1 58 ? -4.314 3.882 -13.902 1.00 0.00 127 ALA A O 10
ATOM 13078 N N . ALA A 1 59 ? -5.005 4.828 -11.982 1.00 0.00 128 ALA A N 10
ATOM 13079 C CA . ALA A 1 59 ? -3.823 4.425 -11.230 1.00 0.00 128 ALA A CA 10
ATOM 13080 C C . ALA A 1 59 ? -3.664 2.908 -11.228 1.00 0.00 128 ALA A C 10
ATOM 13081 O O . ALA A 1 59 ? -2.589 2.388 -11.530 1.00 0.00 128 ALA A O 10
ATOM 13088 N N . ILE A 1 60 ? -4.738 2.206 -10.886 1.00 0.00 129 ILE A N 10
ATOM 13089 C CA . ILE A 1 60 ? -4.717 0.749 -10.846 1.00 0.00 129 ILE A CA 10
ATOM 13090 C C . ILE A 1 60 ? -4.223 0.170 -12.168 1.00 0.00 129 ILE A C 10
ATOM 13091 O O . ILE A 1 60 ? -3.627 -0.906 -12.202 1.00 0.00 129 ILE A O 10
ATOM 13107 N N . ALA A 1 61 ? -4.476 0.892 -13.255 1.00 0.00 130 ALA A N 10
ATOM 13108 C CA . ALA A 1 61 ? -4.054 0.452 -14.579 1.00 0.00 130 ALA A CA 10
ATOM 13109 C C . ALA A 1 61 ? -2.556 0.661 -14.776 1.00 0.00 130 ALA A C 10
ATOM 13110 O O . ALA A 1 61 ? -1.853 -0.232 -15.248 1.00 0.00 130 ALA A O 10
ATOM 13117 N N . GLN A 1 62 ? -2.076 1.845 -14.411 1.00 0.00 131 GLN A N 10
ATOM 13118 C CA . GLN A 1 62 ? -0.661 2.170 -14.549 1.00 0.00 131 GLN A CA 10
ATOM 13119 C C . GLN A 1 62 ? 0.136 1.650 -13.358 1.00 0.00 131 GLN A C 10
ATOM 13120 O O . GLN A 1 62 ? 1.361 1.779 -13.313 1.00 0.00 131 GLN A O 10
ATOM 13134 N N . LEU A 1 63 ? -0.564 1.061 -12.395 1.00 0.00 132 LEU A N 10
ATOM 13135 C CA . LEU A 1 63 ? 0.078 0.521 -11.202 1.00 0.00 132 LEU A CA 10
ATOM 13136 C C . LEU A 1 63 ? 0.041 -1.004 -11.207 1.00 0.00 132 LEU A C 10
ATOM 13137 O O . LEU A 1 63 ? 1.059 -1.660 -10.991 1.00 0.00 132 LEU A O 10
ATOM 13153 N N . ASN A 1 64 ? -1.139 -1.562 -11.458 1.00 0.00 133 ASN A N 10
ATOM 13154 C CA . ASN A 1 64 ? -1.308 -3.010 -11.493 1.00 0.00 133 ASN A CA 10
ATOM 13155 C C . ASN A 1 64 ? -0.211 -3.666 -12.325 1.00 0.00 133 ASN A C 10
ATOM 13156 O O . ASN A 1 64 ? -0.299 -3.726 -13.551 1.00 0.00 133 ASN A O 10
ATOM 13167 N N . GLY A 1 65 ? 0.824 -4.156 -11.649 1.00 0.00 134 GLY A N 10
ATOM 13168 C CA . GLY A 1 65 ? 1.924 -4.802 -12.342 1.00 0.00 134 GLY A CA 10
ATOM 13169 C C . GLY A 1 65 ? 3.205 -3.995 -12.273 1.00 0.00 134 GLY A C 10
ATOM 13170 O O . GLY A 1 65 ? 4.300 -4.557 -12.230 1.00 0.00 134 GLY A O 10
ATOM 13174 N N . LYS A 1 66 ? 3.071 -2.673 -12.265 1.00 0.00 135 LYS A N 10
ATOM 13175 C CA . LYS A 1 66 ? 4.227 -1.787 -12.201 1.00 0.00 135 LYS A CA 10
ATOM 13176 C C . LYS A 1 66 ? 5.313 -2.373 -11.304 1.00 0.00 135 LYS A C 10
ATOM 13177 O O . LYS A 1 66 ? 5.080 -2.642 -10.127 1.00 0.00 135 LYS A O 10
ATOM 13196 N N . GLU A 1 67 ? 6.501 -2.566 -11.870 1.00 0.00 136 GLU A N 10
ATOM 13197 C CA . GLU A 1 67 ? 7.622 -3.119 -11.120 1.00 0.00 136 GLU A CA 10
ATOM 13198 C C . GLU A 1 67 ? 8.120 -2.126 -10.073 1.00 0.00 136 GLU A C 10
ATOM 13199 O O . GLU A 1 67 ? 8.597 -1.042 -10.408 1.00 0.00 136 GLU A O 10
ATOM 13211 N N . VAL A 1 68 ? 8.004 -2.505 -8.805 1.00 0.00 137 VAL A N 10
ATOM 13212 C CA . VAL A 1 68 ? 8.442 -1.649 -7.708 1.00 0.00 137 VAL A CA 10
ATOM 13213 C C . VAL A 1 68 ? 9.241 -2.441 -6.679 1.00 0.00 137 VAL A C 10
ATOM 13214 O O . VAL A 1 68 ? 8.867 -3.554 -6.308 1.00 0.00 137 VAL A O 10
ATOM 13227 N N . LYS A 1 69 ? 10.343 -1.859 -6.219 1.00 0.00 138 LYS A N 10
ATOM 13228 C CA . LYS A 1 69 ? 11.196 -2.507 -5.230 1.00 0.00 138 LYS A CA 10
ATOM 13229 C C . LYS A 1 69 ? 11.691 -3.857 -5.740 1.00 0.00 138 LYS A C 10
ATOM 13230 O O . LYS A 1 69 ? 11.972 -4.763 -4.956 1.00 0.00 138 LYS A O 10
ATOM 13249 N N . GLY A 1 70 ? 11.796 -3.984 -7.060 1.00 0.00 139 GLY A N 10
ATOM 13250 C CA . GLY A 1 70 ? 12.259 -5.226 -7.651 1.00 0.00 139 GLY A CA 10
ATOM 13251 C C . GLY A 1 70 ? 11.145 -6.241 -7.813 1.00 0.00 139 GLY A C 10
ATOM 13252 O O . GLY A 1 70 ? 11.252 -7.170 -8.614 1.00 0.00 139 GLY A O 10
ATOM 13256 N N . LYS A 1 71 ? 10.072 -6.066 -7.049 1.00 0.00 140 LYS A N 10
ATOM 13257 C CA . LYS A 1 71 ? 8.933 -6.975 -7.110 1.00 0.00 140 LYS A CA 10
ATOM 13258 C C . LYS A 1 71 ? 7.726 -6.291 -7.744 1.00 0.00 140 LYS A C 10
ATOM 13259 O O . LYS A 1 71 ? 7.434 -5.131 -7.453 1.00 0.00 140 LYS A O 10
ATOM 13278 N N . ARG A 1 72 ? 7.027 -7.018 -8.610 1.00 0.00 141 ARG A N 10
ATOM 13279 C CA . ARG A 1 72 ? 5.852 -6.481 -9.285 1.00 0.00 141 ARG A CA 10
ATOM 13280 C C . ARG A 1 72 ? 4.652 -6.446 -8.342 1.00 0.00 141 ARG A C 10
ATOM 13281 O O . ARG A 1 72 ? 4.115 -7.488 -7.966 1.00 0.00 141 ARG A O 10
ATOM 13302 N N . ILE A 1 73 ? 4.239 -5.241 -7.964 1.00 0.00 142 ILE A N 10
ATOM 13303 C CA . ILE A 1 73 ? 3.104 -5.070 -7.066 1.00 0.00 142 ILE A CA 10
ATOM 13304 C C . ILE A 1 73 ? 1.785 -5.301 -7.797 1.00 0.00 142 ILE A C 10
ATOM 13305 O O . ILE A 1 73 ? 1.618 -4.883 -8.942 1.00 0.00 142 ILE A O 10
ATOM 13321 N N . ASN A 1 74 ? 0.851 -5.967 -7.126 1.00 0.00 143 ASN A N 10
ATOM 13322 C CA . ASN A 1 74 ? -0.454 -6.252 -7.711 1.00 0.00 143 ASN A CA 10
ATOM 13323 C C . ASN A 1 74 ? -1.522 -5.327 -7.135 1.00 0.00 143 ASN A C 10
ATOM 13324 O O . ASN A 1 74 ? -1.960 -5.499 -5.997 1.00 0.00 143 ASN A O 10
ATOM 13335 N N . VAL A 1 75 ? -1.937 -4.345 -7.928 1.00 0.00 144 VAL A N 10
ATOM 13336 C CA . VAL A 1 75 ? -2.955 -3.394 -7.499 1.00 0.00 144 VAL A CA 10
ATOM 13337 C C . VAL A 1 75 ? -4.318 -3.746 -8.084 1.00 0.00 144 VAL A C 10
ATOM 13338 O O . VAL A 1 75 ? -4.421 -4.160 -9.238 1.00 0.00 144 VAL A O 10
ATOM 13351 N N . GLU A 1 76 ? -5.363 -3.577 -7.280 1.00 0.00 145 GLU A N 10
ATOM 13352 C CA . GLU A 1 76 ? -6.721 -3.877 -7.719 1.00 0.00 145 GLU A CA 10
ATOM 13353 C C . GLU A 1 76 ? -7.743 -3.092 -6.902 1.00 0.00 145 GLU A C 10
ATOM 13354 O O . GLU A 1 76 ? -7.580 -2.907 -5.695 1.00 0.00 145 GLU A O 10
ATOM 13366 N N . LEU A 1 77 ? -8.797 -2.633 -7.568 1.00 0.00 146 LEU A N 10
ATOM 13367 C CA . LEU A 1 77 ? -9.847 -1.868 -6.905 1.00 0.00 146 LEU A CA 10
ATOM 13368 C C . LEU A 1 77 ? -10.484 -2.678 -5.780 1.00 0.00 146 LEU A C 10
ATOM 13369 O O . LEU A 1 77 ? -11.066 -3.736 -6.018 1.00 0.00 146 LEU A O 10
ATOM 13385 N N . SER A 1 78 ? -10.373 -2.172 -4.556 1.00 0.00 147 SER A N 10
ATOM 13386 C CA . SER A 1 78 ? -10.937 -2.850 -3.395 1.00 0.00 147 SER A CA 10
ATOM 13387 C C . SER A 1 78 ? -12.415 -2.509 -3.232 1.00 0.00 147 SER A C 10
ATOM 13388 O O . SER A 1 78 ? -12.773 -1.556 -2.540 1.00 0.00 147 SER A O 10
ATOM 13396 N N . THR A 1 79 ? -13.272 -3.296 -3.876 1.00 0.00 148 THR A N 10
ATOM 13397 C CA . THR A 1 79 ? -14.711 -3.079 -3.805 1.00 0.00 148 THR A CA 10
ATOM 13398 C C . THR A 1 79 ? -15.472 -4.393 -3.938 1.00 0.00 148 THR A C 10
ATOM 13399 O O . THR A 1 79 ? -15.028 -5.314 -4.623 1.00 0.00 148 THR A O 10
ATOM 13410 N N . LYS A 1 80 ? -16.623 -4.474 -3.278 1.00 0.00 149 LYS A N 10
ATOM 13411 C CA . LYS A 1 80 ? -17.449 -5.675 -3.324 1.00 0.00 149 LYS A CA 10
ATOM 13412 C C . LYS A 1 80 ? -18.432 -5.615 -4.489 1.00 0.00 149 LYS A C 10
ATOM 13413 O O . LYS A 1 80 ? -19.582 -5.212 -4.323 1.00 0.00 149 LYS A O 10
ATOM 13432 N N . GLY A 1 81 ? -17.971 -6.022 -5.668 1.00 0.00 150 GLY A N 10
ATOM 13433 C CA . GLY A 1 81 ? -18.823 -6.008 -6.842 1.00 0.00 150 GLY A CA 10
ATOM 13434 C C . GLY A 1 81 ? -18.270 -6.856 -7.970 1.00 0.00 150 GLY A C 10
ATOM 13435 O O . GLY A 1 81 ? -17.124 -7.303 -7.914 1.00 0.00 150 GLY A O 10
ATOM 13439 N N . GLN A 1 82 ? -19.085 -7.079 -8.996 1.00 0.00 151 GLN A N 10
ATOM 13440 C CA . GLN A 1 82 ? -18.670 -7.882 -10.140 1.00 0.00 151 GLN A CA 10
ATOM 13441 C C . GLN A 1 82 ? -18.293 -6.993 -11.321 1.00 0.00 151 GLN A C 10
ATOM 13442 O O . GLN A 1 82 ? -17.235 -7.164 -11.928 1.00 0.00 151 GLN A O 10
ATOM 13456 N N . LYS A 1 83 ? -19.164 -6.042 -11.641 1.00 0.00 152 LYS A N 10
ATOM 13457 C CA . LYS A 1 83 ? -18.923 -5.125 -12.749 1.00 0.00 152 LYS A CA 10
ATOM 13458 C C . LYS A 1 83 ? -18.698 -3.705 -12.239 1.00 0.00 152 LYS A C 10
ATOM 13459 O O . LYS A 1 83 ? -17.758 -3.026 -12.654 1.00 0.00 152 LYS A O 10
ATOM 13478 N N . LYS A 1 84 ? -19.567 -3.261 -11.337 1.00 0.00 153 LYS A N 10
ATOM 13479 C CA . LYS A 1 84 ? -19.463 -1.922 -10.768 1.00 0.00 153 LYS A CA 10
ATOM 13480 C C . LYS A 1 84 ? -20.082 -1.874 -9.374 1.00 0.00 153 LYS A C 10
ATOM 13481 O O . LYS A 1 84 ? -20.753 -2.814 -8.950 1.00 0.00 153 LYS A O 10
ATOM 13500 N N . SER A 1 85 ? -19.854 -0.771 -8.669 1.00 0.00 154 SER A N 10
ATOM 13501 C CA . SER A 1 85 ? -20.388 -0.601 -7.322 1.00 0.00 154 SER A CA 10
ATOM 13502 C C . SER A 1 85 ? -21.566 0.370 -7.323 1.00 0.00 154 SER A C 10
ATOM 13503 O O . SER A 1 85 ? -21.438 1.518 -6.900 1.00 0.00 154 SER A O 10
ATOM 13511 N N . GLY A 1 86 ? -22.713 -0.101 -7.803 1.00 0.00 155 GLY A N 10
ATOM 13512 C CA . GLY A 1 86 ? -23.897 0.737 -7.851 1.00 0.00 155 GLY A CA 10
ATOM 13513 C C . GLY A 1 86 ? -24.004 1.515 -9.148 1.00 0.00 155 GLY A C 10
ATOM 13514 O O . GLY A 1 86 ? -23.982 2.746 -9.161 1.00 0.00 155 GLY A O 10
ATOM 13518 N N . PRO A 1 87 ? -24.122 0.789 -10.270 1.00 0.00 156 PRO A N 10
ATOM 13519 C CA . PRO A 1 87 ? -24.234 1.399 -11.598 1.00 0.00 156 PRO A CA 10
ATOM 13520 C C . PRO A 1 87 ? -25.569 2.108 -11.800 1.00 0.00 156 PRO A C 10
ATOM 13521 O O . PRO A 1 87 ? -26.544 1.825 -11.104 1.00 0.00 156 PRO A O 10
ATOM 13532 N N . SER A 1 88 ? -25.605 3.030 -12.756 1.00 0.00 157 SER A N 10
ATOM 13533 C CA . SER A 1 88 ? -26.820 3.783 -13.047 1.00 0.00 157 SER A CA 10
ATOM 13534 C C . SER A 1 88 ? -26.885 4.160 -14.524 1.00 0.00 157 SER A C 10
ATOM 13535 O O . SER A 1 88 ? -25.907 4.639 -15.097 1.00 0.00 157 SER A O 10
ATOM 13543 N N . SER A 1 89 ? -28.045 3.940 -15.134 1.00 0.00 158 SER A N 10
ATOM 13544 C CA . SER A 1 89 ? -28.239 4.252 -16.545 1.00 0.00 158 SER A CA 10
ATOM 13545 C C . SER A 1 89 ? -28.793 5.663 -16.718 1.00 0.00 158 SER A C 10
ATOM 13546 O O . SER A 1 89 ? -29.688 5.895 -17.529 1.00 0.00 158 SER A O 10
ATOM 13554 N N . GLY A 1 90 ? -28.254 6.603 -15.948 1.00 0.00 159 GLY A N 10
ATOM 13555 C CA . GLY A 1 90 ? -28.706 7.979 -16.030 1.00 0.00 159 GLY A CA 10
ATOM 13556 C C . GLY A 1 90 ? -27.772 8.940 -15.320 1.00 0.00 159 GLY A C 10
ATOM 13557 O O . GLY A 1 90 ? -26.676 8.561 -14.910 1.00 0.00 159 GLY A O 10
ATOM 13561 N N . GLY A 1 1 ? -21.934 -5.388 0.375 1.00 0.00 70 GLY A N 11
ATOM 13562 C CA . GLY A 1 1 ? -22.583 -5.821 -0.848 1.00 0.00 70 GLY A CA 11
ATOM 13563 C C . GLY A 1 1 ? -22.972 -4.660 -1.741 1.00 0.00 70 GLY A C 11
ATOM 13564 O O . GLY A 1 1 ? -22.514 -4.562 -2.879 1.00 0.00 70 GLY A O 11
ATOM 13568 N N . SER A 1 2 ? -23.823 -3.778 -1.225 1.00 0.00 71 SER A N 11
ATOM 13569 C CA . SER A 1 2 ? -24.279 -2.621 -1.986 1.00 0.00 71 SER A CA 11
ATOM 13570 C C . SER A 1 2 ? -23.941 -1.324 -1.256 1.00 0.00 71 SER A C 11
ATOM 13571 O O . SER A 1 2 ? -24.755 -0.402 -1.197 1.00 0.00 71 SER A O 11
ATOM 13579 N N . SER A 1 3 ? -22.735 -1.261 -0.701 1.00 0.00 72 SER A N 11
ATOM 13580 C CA . SER A 1 3 ? -22.290 -0.080 0.028 1.00 0.00 72 SER A CA 11
ATOM 13581 C C . SER A 1 3 ? -22.028 1.081 -0.926 1.00 0.00 72 SER A C 11
ATOM 13582 O O . SER A 1 3 ? -21.281 0.948 -1.894 1.00 0.00 72 SER A O 11
ATOM 13590 N N . GLY A 1 4 ? -22.650 2.222 -0.644 1.00 0.00 73 GLY A N 11
ATOM 13591 C CA . GLY A 1 4 ? -22.472 3.391 -1.486 1.00 0.00 73 GLY A CA 11
ATOM 13592 C C . GLY A 1 4 ? -21.050 3.916 -1.457 1.00 0.00 73 GLY A C 11
ATOM 13593 O O . GLY A 1 4 ? -20.336 3.739 -0.470 1.00 0.00 73 GLY A O 11
ATOM 13597 N N . SER A 1 5 ? -20.638 4.561 -2.543 1.00 0.00 74 SER A N 11
ATOM 13598 C CA . SER A 1 5 ? -19.289 5.108 -2.641 1.00 0.00 74 SER A CA 11
ATOM 13599 C C . SER A 1 5 ? -19.261 6.566 -2.194 1.00 0.00 74 SER A C 11
ATOM 13600 O O . SER A 1 5 ? -18.369 6.983 -1.455 1.00 0.00 74 SER A O 11
ATOM 13608 N N . SER A 1 6 ? -20.243 7.337 -2.649 1.00 0.00 75 SER A N 11
ATOM 13609 C CA . SER A 1 6 ? -20.330 8.750 -2.299 1.00 0.00 75 SER A CA 11
ATOM 13610 C C . SER A 1 6 ? -20.167 8.949 -0.795 1.00 0.00 75 SER A C 11
ATOM 13611 O O . SER A 1 6 ? -20.764 8.230 0.005 1.00 0.00 75 SER A O 11
ATOM 13619 N N . GLY A 1 7 ? -19.354 9.931 -0.419 1.00 0.00 76 GLY A N 11
ATOM 13620 C CA . GLY A 1 7 ? -19.127 10.208 0.987 1.00 0.00 76 GLY A CA 11
ATOM 13621 C C . GLY A 1 7 ? -17.829 9.610 1.493 1.00 0.00 76 GLY A C 11
ATOM 13622 O O . GLY A 1 7 ? -16.902 10.335 1.852 1.00 0.00 76 GLY A O 11
ATOM 13626 N N . ASN A 1 8 ? -17.764 8.283 1.524 1.00 0.00 77 ASN A N 11
ATOM 13627 C CA . ASN A 1 8 ? -16.571 7.587 1.993 1.00 0.00 77 ASN A CA 11
ATOM 13628 C C . ASN A 1 8 ? -15.508 7.532 0.899 1.00 0.00 77 ASN A C 11
ATOM 13629 O O . ASN A 1 8 ? -15.826 7.492 -0.290 1.00 0.00 77 ASN A O 11
ATOM 13640 N N . THR A 1 9 ? -14.243 7.530 1.309 1.00 0.00 78 THR A N 11
ATOM 13641 C CA . THR A 1 9 ? -13.134 7.481 0.366 1.00 0.00 78 THR A CA 11
ATOM 13642 C C . THR A 1 9 ? -13.030 6.108 -0.290 1.00 0.00 78 THR A C 11
ATOM 13643 O O . THR A 1 9 ? -13.567 5.125 0.220 1.00 0.00 78 THR A O 11
ATOM 13654 N N . TRP A 1 10 ? -12.336 6.049 -1.420 1.00 0.00 79 TRP A N 11
ATOM 13655 C CA . TRP A 1 10 ? -12.162 4.795 -2.145 1.00 0.00 79 TRP A CA 11
ATOM 13656 C C . TRP A 1 10 ? -11.155 3.894 -1.439 1.00 0.00 79 TRP A C 11
ATOM 13657 O O . TRP A 1 10 ? -10.578 4.271 -0.419 1.00 0.00 79 TRP A O 11
ATOM 13678 N N . LYS A 1 11 ? -10.949 2.701 -1.987 1.00 0.00 80 LYS A N 11
ATOM 13679 C CA . LYS A 1 11 ? -10.010 1.746 -1.411 1.00 0.00 80 LYS A CA 11
ATOM 13680 C C . LYS A 1 11 ? -9.382 0.878 -2.496 1.00 0.00 80 LYS A C 11
ATOM 13681 O O . LYS A 1 11 ? -10.085 0.276 -3.308 1.00 0.00 80 LYS A O 11
ATOM 13700 N N . ILE A 1 12 ? -8.054 0.818 -2.504 1.00 0.00 81 ILE A N 11
ATOM 13701 C CA . ILE A 1 12 ? -7.332 0.021 -3.488 1.00 0.00 81 ILE A CA 11
ATOM 13702 C C . ILE A 1 12 ? -6.427 -1.002 -2.810 1.00 0.00 81 ILE A C 11
ATOM 13703 O O . ILE A 1 12 ? -5.521 -0.643 -2.058 1.00 0.00 81 ILE A O 11
ATOM 13719 N N . PHE A 1 13 ? -6.677 -2.278 -3.084 1.00 0.00 82 PHE A N 11
ATOM 13720 C CA . PHE A 1 13 ? -5.884 -3.354 -2.501 1.00 0.00 82 PHE A CA 11
ATOM 13721 C C . PHE A 1 13 ? -4.626 -3.611 -3.326 1.00 0.00 82 PHE A C 11
ATOM 13722 O O . PHE A 1 13 ? -4.699 -3.851 -4.532 1.00 0.00 82 PHE A O 11
ATOM 13739 N N . VAL A 1 14 ? -3.473 -3.558 -2.668 1.00 0.00 83 VAL A N 11
ATOM 13740 C CA . VAL A 1 14 ? -2.199 -3.785 -3.338 1.00 0.00 83 VAL A CA 11
ATOM 13741 C C . VAL A 1 14 ? -1.429 -4.927 -2.684 1.00 0.00 83 VAL A C 11
ATOM 13742 O O . VAL A 1 14 ? -1.097 -4.867 -1.500 1.00 0.00 83 VAL A O 11
ATOM 13755 N N . GLY A 1 15 ? -1.146 -5.967 -3.463 1.00 0.00 84 GLY A N 11
ATOM 13756 C CA . GLY A 1 15 ? -0.417 -7.108 -2.941 1.00 0.00 84 GLY A CA 11
ATOM 13757 C C . GLY A 1 15 ? 0.977 -7.221 -3.526 1.00 0.00 84 GLY A C 11
ATOM 13758 O O . GLY A 1 15 ? 1.424 -6.339 -4.258 1.00 0.00 84 GLY A O 11
ATOM 13762 N N . ASN A 1 16 ? 1.668 -8.309 -3.200 1.00 0.00 85 ASN A N 11
ATOM 13763 C CA . ASN A 1 16 ? 3.020 -8.533 -3.696 1.00 0.00 85 ASN A CA 11
ATOM 13764 C C . ASN A 1 16 ? 3.938 -7.375 -3.315 1.00 0.00 85 ASN A C 11
ATOM 13765 O O . ASN A 1 16 ? 4.798 -6.968 -4.095 1.00 0.00 85 ASN A O 11
ATOM 13776 N N . VAL A 1 17 ? 3.749 -6.850 -2.108 1.00 0.00 86 VAL A N 11
ATOM 13777 C CA . VAL A 1 17 ? 4.561 -5.741 -1.622 1.00 0.00 86 VAL A CA 11
ATOM 13778 C C . VAL A 1 17 ? 5.904 -6.233 -1.093 1.00 0.00 86 VAL A C 11
ATOM 13779 O O . VAL A 1 17 ? 5.959 -7.055 -0.178 1.00 0.00 86 VAL A O 11
ATOM 13792 N N . SER A 1 18 ? 6.985 -5.723 -1.674 1.00 0.00 87 SER A N 11
ATOM 13793 C CA . SER A 1 18 ? 8.329 -6.113 -1.264 1.00 0.00 87 SER A CA 11
ATOM 13794 C C . SER A 1 18 ? 8.512 -5.929 0.240 1.00 0.00 87 SER A C 11
ATOM 13795 O O . SER A 1 18 ? 7.707 -5.271 0.898 1.00 0.00 87 SER A O 11
ATOM 13803 N N . ALA A 1 19 ? 9.578 -6.515 0.776 1.00 0.00 88 ALA A N 11
ATOM 13804 C CA . ALA A 1 19 ? 9.870 -6.414 2.200 1.00 0.00 88 ALA A CA 11
ATOM 13805 C C . ALA A 1 19 ? 10.523 -5.077 2.534 1.00 0.00 88 ALA A C 11
ATOM 13806 O O . ALA A 1 19 ? 10.257 -4.490 3.582 1.00 0.00 88 ALA A O 11
ATOM 13813 N N . ALA A 1 20 ? 11.380 -4.602 1.636 1.00 0.00 89 ALA A N 11
ATOM 13814 C CA . ALA A 1 20 ? 12.070 -3.334 1.835 1.00 0.00 89 ALA A CA 11
ATOM 13815 C C . ALA A 1 20 ? 11.271 -2.176 1.248 1.00 0.00 89 ALA A C 11
ATOM 13816 O O . ALA A 1 20 ? 11.841 -1.187 0.785 1.00 0.00 89 ALA A O 11
ATOM 13823 N N . CYS A 1 21 ? 9.949 -2.305 1.271 1.00 0.00 90 CYS A N 11
ATOM 13824 C CA . CYS A 1 21 ? 9.070 -1.268 0.739 1.00 0.00 90 CYS A CA 11
ATOM 13825 C C . CYS A 1 21 ? 8.504 -0.407 1.863 1.00 0.00 90 CYS A C 11
ATOM 13826 O O . CYS A 1 21 ? 8.158 -0.910 2.933 1.00 0.00 90 CYS A O 11
ATOM 13834 N N . THR A 1 22 ? 8.412 0.896 1.614 1.00 0.00 91 THR A N 11
ATOM 13835 C CA . THR A 1 22 ? 7.890 1.828 2.605 1.00 0.00 91 THR A CA 11
ATOM 13836 C C . THR A 1 22 ? 6.576 2.445 2.141 1.00 0.00 91 THR A C 11
ATOM 13837 O O . THR A 1 22 ? 6.395 2.726 0.956 1.00 0.00 91 THR A O 11
ATOM 13848 N N . SER A 1 23 ? 5.661 2.655 3.083 1.00 0.00 92 SER A N 11
ATOM 13849 C CA . SER A 1 23 ? 4.361 3.237 2.769 1.00 0.00 92 SER A CA 11
ATOM 13850 C C . SER A 1 23 ? 4.520 4.506 1.938 1.00 0.00 92 SER A C 11
ATOM 13851 O O . SER A 1 23 ? 3.874 4.668 0.904 1.00 0.00 92 SER A O 11
ATOM 13859 N N . GLN A 1 24 ? 5.385 5.404 2.400 1.00 0.00 93 GLN A N 11
ATOM 13860 C CA . GLN A 1 24 ? 5.629 6.659 1.700 1.00 0.00 93 GLN A CA 11
ATOM 13861 C C . GLN A 1 24 ? 5.721 6.435 0.194 1.00 0.00 93 GLN A C 11
ATOM 13862 O O . GLN A 1 24 ? 5.227 7.240 -0.594 1.00 0.00 93 GLN A O 11
ATOM 13876 N N . GLU A 1 25 ? 6.356 5.334 -0.198 1.00 0.00 94 GLU A N 11
ATOM 13877 C CA . GLU A 1 25 ? 6.512 5.006 -1.610 1.00 0.00 94 GLU A CA 11
ATOM 13878 C C . GLU A 1 25 ? 5.154 4.818 -2.278 1.00 0.00 94 GLU A C 11
ATOM 13879 O O . GLU A 1 25 ? 4.786 5.567 -3.184 1.00 0.00 94 GLU A O 11
ATOM 13891 N N . LEU A 1 26 ? 4.412 3.813 -1.826 1.00 0.00 95 LEU A N 11
ATOM 13892 C CA . LEU A 1 26 ? 3.094 3.525 -2.380 1.00 0.00 95 LEU A CA 11
ATOM 13893 C C . LEU A 1 26 ? 2.254 4.795 -2.474 1.00 0.00 95 LEU A C 11
ATOM 13894 O O . LEU A 1 26 ? 1.667 5.087 -3.517 1.00 0.00 95 LEU A O 11
ATOM 13910 N N . ARG A 1 27 ? 2.202 5.546 -1.380 1.00 0.00 96 ARG A N 11
ATOM 13911 C CA . ARG A 1 27 ? 1.435 6.785 -1.339 1.00 0.00 96 ARG A CA 11
ATOM 13912 C C . ARG A 1 27 ? 1.851 7.720 -2.471 1.00 0.00 96 ARG A C 11
ATOM 13913 O O . ARG A 1 27 ? 1.013 8.187 -3.243 1.00 0.00 96 ARG A O 11
ATOM 13934 N N . SER A 1 28 ? 3.149 7.988 -2.563 1.00 0.00 97 SER A N 11
ATOM 13935 C CA . SER A 1 28 ? 3.676 8.870 -3.598 1.00 0.00 97 SER A CA 11
ATOM 13936 C C . SER A 1 28 ? 3.115 8.497 -4.967 1.00 0.00 97 SER A C 11
ATOM 13937 O O . SER A 1 28 ? 2.646 9.357 -5.714 1.00 0.00 97 SER A O 11
ATOM 13945 N N . LEU A 1 29 ? 3.167 7.209 -5.290 1.00 0.00 98 LEU A N 11
ATOM 13946 C CA . LEU A 1 29 ? 2.664 6.720 -6.569 1.00 0.00 98 LEU A CA 11
ATOM 13947 C C . LEU A 1 29 ? 1.208 7.125 -6.772 1.00 0.00 98 LEU A C 11
ATOM 13948 O O . LEU A 1 29 ? 0.893 7.929 -7.650 1.00 0.00 98 LEU A O 11
ATOM 13964 N N . PHE A 1 30 ? 0.324 6.564 -5.954 1.00 0.00 99 PHE A N 11
ATOM 13965 C CA . PHE A 1 30 ? -1.100 6.867 -6.043 1.00 0.00 99 PHE A CA 11
ATOM 13966 C C . PHE A 1 30 ? -1.338 8.374 -6.011 1.00 0.00 99 PHE A C 11
ATOM 13967 O O . PHE A 1 30 ? -2.316 8.870 -6.569 1.00 0.00 99 PHE A O 11
ATOM 13984 N N . GLU A 1 31 ? -0.436 9.096 -5.353 1.00 0.00 100 GLU A N 11
ATOM 13985 C CA . GLU A 1 31 ? -0.549 10.546 -5.247 1.00 0.00 100 GLU A CA 11
ATOM 13986 C C . GLU A 1 31 ? -0.337 11.209 -6.605 1.00 0.00 100 GLU A C 11
ATOM 13987 O O . GLU A 1 31 ? -1.097 12.092 -7.002 1.00 0.00 100 GLU A O 11
ATOM 13999 N N . ARG A 1 32 ? 0.703 10.777 -7.312 1.00 0.00 101 ARG A N 11
ATOM 14000 C CA . ARG A 1 32 ? 1.017 11.330 -8.624 1.00 0.00 101 ARG A CA 11
ATOM 14001 C C . ARG A 1 32 ? -0.072 10.983 -9.635 1.00 0.00 101 ARG A C 11
ATOM 14002 O O . ARG A 1 32 ? -0.297 11.718 -10.596 1.00 0.00 101 ARG A O 11
ATOM 14023 N N . ARG A 1 33 ? -0.744 9.859 -9.410 1.00 0.00 102 ARG A N 11
ATOM 14024 C CA . ARG A 1 33 ? -1.808 9.413 -10.302 1.00 0.00 102 ARG A CA 11
ATOM 14025 C C . ARG A 1 33 ? -3.131 10.087 -9.949 1.00 0.00 102 ARG A C 11
ATOM 14026 O O . ARG A 1 33 ? -4.087 10.045 -10.722 1.00 0.00 102 ARG A O 11
ATOM 14047 N N . GLY A 1 34 ? -3.178 10.709 -8.774 1.00 0.00 103 GLY A N 11
ATOM 14048 C CA . GLY A 1 34 ? -4.388 11.383 -8.340 1.00 0.00 103 GLY A CA 11
ATOM 14049 C C . GLY A 1 34 ? -4.355 11.741 -6.867 1.00 0.00 103 GLY A C 11
ATOM 14050 O O . GLY A 1 34 ? -3.316 11.623 -6.216 1.00 0.00 103 GLY A O 11
ATOM 14054 N N . ARG A 1 35 ? -5.493 12.180 -6.341 1.00 0.00 104 ARG A N 11
ATOM 14055 C CA . ARG A 1 35 ? -5.589 12.559 -4.936 1.00 0.00 104 ARG A CA 11
ATOM 14056 C C . ARG A 1 35 ? -5.522 11.329 -4.035 1.00 0.00 104 ARG A C 11
ATOM 14057 O O . ARG A 1 35 ? -6.087 10.282 -4.353 1.00 0.00 104 ARG A O 11
ATOM 14078 N N . VAL A 1 36 ? -4.827 11.463 -2.910 1.00 0.00 105 VAL A N 11
ATOM 14079 C CA . VAL A 1 36 ? -4.686 10.364 -1.963 1.00 0.00 105 VAL A CA 11
ATOM 14080 C C . VAL A 1 36 ? -4.927 10.836 -0.533 1.00 0.00 105 VAL A C 11
ATOM 14081 O O . VAL A 1 36 ? -4.085 11.512 0.058 1.00 0.00 105 VAL A O 11
ATOM 14094 N N . ILE A 1 37 ? -6.081 10.474 0.017 1.00 0.00 106 ILE A N 11
ATOM 14095 C CA . ILE A 1 37 ? -6.432 10.859 1.378 1.00 0.00 106 ILE A CA 11
ATOM 14096 C C . ILE A 1 37 ? -5.724 9.975 2.399 1.00 0.00 106 ILE A C 11
ATOM 14097 O O . ILE A 1 37 ? -4.995 10.466 3.260 1.00 0.00 106 ILE A O 11
ATOM 14113 N N . GLU A 1 38 ? -5.944 8.668 2.295 1.00 0.00 107 GLU A N 11
ATOM 14114 C CA . GLU A 1 38 ? -5.326 7.715 3.210 1.00 0.00 107 GLU A CA 11
ATOM 14115 C C . GLU A 1 38 ? -4.435 6.734 2.453 1.00 0.00 107 GLU A C 11
ATOM 14116 O O . GLU A 1 38 ? -4.515 6.623 1.229 1.00 0.00 107 GLU A O 11
ATOM 14128 N N . CYS A 1 39 ? -3.587 6.025 3.190 1.00 0.00 108 CYS A N 11
ATOM 14129 C CA . CYS A 1 39 ? -2.680 5.053 2.590 1.00 0.00 108 CYS A CA 11
ATOM 14130 C C . CYS A 1 39 ? -1.899 4.302 3.663 1.00 0.00 108 CYS A C 11
ATOM 14131 O O . CYS A 1 39 ? -1.029 4.870 4.324 1.00 0.00 108 CYS A O 11
ATOM 14139 N N . ASP A 1 40 ? -2.217 3.024 3.833 1.00 0.00 109 ASP A N 11
ATOM 14140 C CA . ASP A 1 40 ? -1.546 2.194 4.827 1.00 0.00 109 ASP A CA 11
ATOM 14141 C C . ASP A 1 40 ? -1.019 0.909 4.196 1.00 0.00 109 ASP A C 11
ATOM 14142 O O . ASP A 1 40 ? -1.687 0.295 3.364 1.00 0.00 109 ASP A O 11
ATOM 14151 N N . VAL A 1 41 ? 0.183 0.508 4.598 1.00 0.00 110 VAL A N 11
ATOM 14152 C CA . VAL A 1 41 ? 0.799 -0.705 4.073 1.00 0.00 110 VAL A CA 11
ATOM 14153 C C . VAL A 1 41 ? 0.705 -1.848 5.076 1.00 0.00 110 VAL A C 11
ATOM 14154 O O . VAL A 1 41 ? 0.994 -1.675 6.261 1.00 0.00 110 VAL A O 11
ATOM 14167 N N . VAL A 1 42 ? 0.299 -3.019 4.595 1.00 0.00 111 VAL A N 11
ATOM 14168 C CA . VAL A 1 42 ? 0.168 -4.193 5.449 1.00 0.00 111 VAL A CA 11
ATOM 14169 C C . VAL A 1 42 ? 1.321 -5.166 5.227 1.00 0.00 111 VAL A C 11
ATOM 14170 O O . VAL A 1 42 ? 2.123 -4.996 4.308 1.00 0.00 111 VAL A O 11
ATOM 14183 N N . LYS A 1 43 ? 1.398 -6.187 6.073 1.00 0.00 112 LYS A N 11
ATOM 14184 C CA . LYS A 1 43 ? 2.451 -7.190 5.970 1.00 0.00 112 LYS A CA 11
ATOM 14185 C C . LYS A 1 43 ? 2.872 -7.388 4.517 1.00 0.00 112 LYS A C 11
ATOM 14186 O O . LYS A 1 43 ? 3.928 -6.914 4.097 1.00 0.00 112 LYS A O 11
ATOM 14205 N N . ASP A 1 44 ? 2.041 -8.089 3.755 1.00 0.00 113 ASP A N 11
ATOM 14206 C CA . ASP A 1 44 ? 2.326 -8.347 2.348 1.00 0.00 113 ASP A CA 11
ATOM 14207 C C . ASP A 1 44 ? 1.464 -7.468 1.448 1.00 0.00 113 ASP A C 11
ATOM 14208 O O . ASP A 1 44 ? 1.915 -7.003 0.401 1.00 0.00 113 ASP A O 11
ATOM 14217 N N . TYR A 1 45 ? 0.222 -7.244 1.863 1.00 0.00 114 TYR A N 11
ATOM 14218 C CA . TYR A 1 45 ? -0.705 -6.423 1.093 1.00 0.00 114 TYR A CA 11
ATOM 14219 C C . TYR A 1 45 ? -0.725 -4.989 1.614 1.00 0.00 114 TYR A C 11
ATOM 14220 O O . TYR A 1 45 ? -0.012 -4.650 2.558 1.00 0.00 114 TYR A O 11
ATOM 14238 N N . ALA A 1 46 ? -1.550 -4.152 0.993 1.00 0.00 115 ALA A N 11
ATOM 14239 C CA . ALA A 1 46 ? -1.667 -2.756 1.395 1.00 0.00 115 ALA A CA 11
ATOM 14240 C C . ALA A 1 46 ? -3.054 -2.208 1.077 1.00 0.00 115 ALA A C 11
ATOM 14241 O O . ALA A 1 46 ? -3.845 -2.854 0.390 1.00 0.00 115 ALA A O 11
ATOM 14248 N N . PHE A 1 47 ? -3.342 -1.013 1.582 1.00 0.00 116 PHE A N 11
ATOM 14249 C CA . PHE A 1 47 ? -4.635 -0.378 1.352 1.00 0.00 116 PHE A CA 11
ATOM 14250 C C . PHE A 1 47 ? -4.468 1.115 1.083 1.00 0.00 116 PHE A C 11
ATOM 14251 O O . PHE A 1 47 ? -3.950 1.854 1.920 1.00 0.00 116 PHE A O 11
ATOM 14268 N N . VAL A 1 48 ? -4.909 1.550 -0.093 1.00 0.00 117 VAL A N 11
ATOM 14269 C CA . VAL A 1 48 ? -4.810 2.954 -0.474 1.00 0.00 117 VAL A CA 11
ATOM 14270 C C . VAL A 1 48 ? -6.184 3.540 -0.780 1.00 0.00 117 VAL A C 11
ATOM 14271 O O . VAL A 1 48 ? -6.935 2.997 -1.591 1.00 0.00 117 VAL A O 11
ATOM 14284 N N . HIS A 1 49 ? -6.506 4.651 -0.125 1.00 0.00 118 HIS A N 11
ATOM 14285 C CA . HIS A 1 49 ? -7.791 5.311 -0.328 1.00 0.00 118 HIS A CA 11
ATOM 14286 C C . HIS A 1 49 ? -7.631 6.553 -1.200 1.00 0.00 118 HIS A C 11
ATOM 14287 O O . HIS A 1 49 ? -6.645 7.280 -1.087 1.00 0.00 118 HIS A O 11
ATOM 14301 N N . MET A 1 50 ? -8.609 6.790 -2.069 1.00 0.00 119 MET A N 11
ATOM 14302 C CA . MET A 1 50 ? -8.577 7.944 -2.959 1.00 0.00 119 MET A CA 11
ATOM 14303 C C . MET A 1 50 ? -9.943 8.619 -3.024 1.00 0.00 119 MET A C 11
ATOM 14304 O O . MET A 1 50 ? -10.973 7.972 -2.840 1.00 0.00 119 MET A O 11
ATOM 14318 N N . GLU A 1 51 ? -9.943 9.922 -3.287 1.00 0.00 120 GLU A N 11
ATOM 14319 C CA . GLU A 1 51 ? -11.183 10.683 -3.375 1.00 0.00 120 GLU A CA 11
ATOM 14320 C C . GLU A 1 51 ? -11.776 10.597 -4.778 1.00 0.00 120 GLU A C 11
ATOM 14321 O O . GLU A 1 51 ? -12.920 10.179 -4.957 1.00 0.00 120 GLU A O 11
ATOM 14333 N N . LYS A 1 52 ? -10.989 10.996 -5.772 1.00 0.00 121 LYS A N 11
ATOM 14334 C CA . LYS A 1 52 ? -11.434 10.964 -7.160 1.00 0.00 121 LYS A CA 11
ATOM 14335 C C . LYS A 1 52 ? -11.479 9.533 -7.685 1.00 0.00 121 LYS A C 11
ATOM 14336 O O . LYS A 1 52 ? -10.455 8.853 -7.747 1.00 0.00 121 LYS A O 11
ATOM 14355 N N . GLU A 1 53 ? -12.671 9.082 -8.061 1.00 0.00 122 GLU A N 11
ATOM 14356 C CA . GLU A 1 53 ? -12.847 7.731 -8.581 1.00 0.00 122 GLU A CA 11
ATOM 14357 C C . GLU A 1 53 ? -12.059 7.538 -9.873 1.00 0.00 122 GLU A C 11
ATOM 14358 O O . GLU A 1 53 ? -11.246 6.621 -9.985 1.00 0.00 122 GLU A O 11
ATOM 14370 N N . ALA A 1 54 ? -12.306 8.409 -10.846 1.00 0.00 123 ALA A N 11
ATOM 14371 C CA . ALA A 1 54 ? -11.618 8.335 -12.129 1.00 0.00 123 ALA A CA 11
ATOM 14372 C C . ALA A 1 54 ? -10.123 8.107 -11.939 1.00 0.00 123 ALA A C 11
ATOM 14373 O O . ALA A 1 54 ? -9.532 7.235 -12.577 1.00 0.00 123 ALA A O 11
ATOM 14380 N N . ASP A 1 55 ? -9.516 8.895 -11.058 1.00 0.00 124 ASP A N 11
ATOM 14381 C CA . ASP A 1 55 ? -8.089 8.778 -10.783 1.00 0.00 124 ASP A CA 11
ATOM 14382 C C . ASP A 1 55 ? -7.766 7.428 -10.150 1.00 0.00 124 ASP A C 11
ATOM 14383 O O . ASP A 1 55 ? -6.717 6.842 -10.416 1.00 0.00 124 ASP A O 11
ATOM 14392 N N . ALA A 1 56 ? -8.675 6.941 -9.312 1.00 0.00 125 ALA A N 11
ATOM 14393 C CA . ALA A 1 56 ? -8.487 5.660 -8.642 1.00 0.00 125 ALA A CA 11
ATOM 14394 C C . ALA A 1 56 ? -8.222 4.547 -9.650 1.00 0.00 125 ALA A C 11
ATOM 14395 O O . ALA A 1 56 ? -7.195 3.871 -9.588 1.00 0.00 125 ALA A O 11
ATOM 14402 N N . LYS A 1 57 ? -9.155 4.361 -10.577 1.00 0.00 126 LYS A N 11
ATOM 14403 C CA . LYS A 1 57 ? -9.023 3.330 -11.600 1.00 0.00 126 LYS A CA 11
ATOM 14404 C C . LYS A 1 57 ? -7.774 3.559 -12.445 1.00 0.00 126 LYS A C 11
ATOM 14405 O O . LYS A 1 57 ? -6.922 2.679 -12.562 1.00 0.00 126 LYS A O 11
ATOM 14424 N N . ALA A 1 58 ? -7.672 4.747 -13.032 1.00 0.00 127 ALA A N 11
ATOM 14425 C CA . ALA A 1 58 ? -6.526 5.092 -13.864 1.00 0.00 127 ALA A CA 11
ATOM 14426 C C . ALA A 1 58 ? -5.222 4.641 -13.215 1.00 0.00 127 ALA A C 11
ATOM 14427 O O . ALA A 1 58 ? -4.325 4.135 -13.889 1.00 0.00 127 ALA A O 11
ATOM 14434 N N . ALA A 1 59 ? -5.122 4.829 -11.903 1.00 0.00 128 ALA A N 11
ATOM 14435 C CA . ALA A 1 59 ? -3.928 4.440 -11.164 1.00 0.00 128 ALA A CA 11
ATOM 14436 C C . ALA A 1 59 ? -3.749 2.926 -11.167 1.00 0.00 128 ALA A C 11
ATOM 14437 O O . ALA A 1 59 ? -2.674 2.420 -11.489 1.00 0.00 128 ALA A O 11
ATOM 14444 N N . ILE A 1 60 ? -4.808 2.209 -10.807 1.00 0.00 129 ILE A N 11
ATOM 14445 C CA . ILE A 1 60 ? -4.767 0.753 -10.769 1.00 0.00 129 ILE A CA 11
ATOM 14446 C C . ILE A 1 60 ? -4.299 0.181 -12.103 1.00 0.00 129 ILE A C 11
ATOM 14447 O O . ILE A 1 60 ? -3.754 -0.921 -12.161 1.00 0.00 129 ILE A O 11
ATOM 14463 N N . ALA A 1 61 ? -4.515 0.939 -13.174 1.00 0.00 130 ALA A N 11
ATOM 14464 C CA . ALA A 1 61 ? -4.112 0.510 -14.507 1.00 0.00 130 ALA A CA 11
ATOM 14465 C C . ALA A 1 61 ? -2.623 0.746 -14.734 1.00 0.00 130 ALA A C 11
ATOM 14466 O O . ALA A 1 61 ? -1.916 -0.128 -15.235 1.00 0.00 130 ALA A O 11
ATOM 14473 N N . GLN A 1 62 ? -2.154 1.933 -14.363 1.00 0.00 131 GLN A N 11
ATOM 14474 C CA . GLN A 1 62 ? -0.749 2.285 -14.527 1.00 0.00 131 GLN A CA 11
ATOM 14475 C C . GLN A 1 62 ? 0.081 1.775 -13.353 1.00 0.00 131 GLN A C 11
ATOM 14476 O O . GLN A 1 62 ? 1.303 1.925 -13.332 1.00 0.00 131 GLN A O 11
ATOM 14490 N N . LEU A 1 63 ? -0.591 1.173 -12.378 1.00 0.00 132 LEU A N 11
ATOM 14491 C CA . LEU A 1 63 ? 0.085 0.641 -11.199 1.00 0.00 132 LEU A CA 11
ATOM 14492 C C . LEU A 1 63 ? 0.076 -0.884 -11.209 1.00 0.00 132 LEU A C 11
ATOM 14493 O O . LEU A 1 63 ? 1.110 -1.522 -11.013 1.00 0.00 132 LEU A O 11
ATOM 14509 N N . ASN A 1 64 ? -1.098 -1.463 -11.439 1.00 0.00 133 ASN A N 11
ATOM 14510 C CA . ASN A 1 64 ? -1.241 -2.914 -11.476 1.00 0.00 133 ASN A CA 11
ATOM 14511 C C . ASN A 1 64 ? -0.143 -3.547 -12.325 1.00 0.00 133 ASN A C 11
ATOM 14512 O O . ASN A 1 64 ? -0.229 -3.571 -13.552 1.00 0.00 133 ASN A O 11
ATOM 14523 N N . GLY A 1 65 ? 0.888 -4.060 -11.662 1.00 0.00 134 GLY A N 11
ATOM 14524 C CA . GLY A 1 65 ? 1.988 -4.687 -12.372 1.00 0.00 134 GLY A CA 11
ATOM 14525 C C . GLY A 1 65 ? 3.276 -3.896 -12.260 1.00 0.00 134 GLY A C 11
ATOM 14526 O O . GLY A 1 65 ? 4.365 -4.470 -12.218 1.00 0.00 134 GLY A O 11
ATOM 14530 N N . LYS A 1 66 ? 3.155 -2.574 -12.215 1.00 0.00 135 LYS A N 11
ATOM 14531 C CA . LYS A 1 66 ? 4.318 -1.701 -12.108 1.00 0.00 135 LYS A CA 11
ATOM 14532 C C . LYS A 1 66 ? 5.376 -2.314 -11.196 1.00 0.00 135 LYS A C 11
ATOM 14533 O O . LYS A 1 66 ? 5.090 -2.675 -10.055 1.00 0.00 135 LYS A O 11
ATOM 14552 N N . GLU A 1 67 ? 6.598 -2.427 -11.708 1.00 0.00 136 GLU A N 11
ATOM 14553 C CA . GLU A 1 67 ? 7.698 -2.995 -10.937 1.00 0.00 136 GLU A CA 11
ATOM 14554 C C . GLU A 1 67 ? 8.156 -2.029 -9.849 1.00 0.00 136 GLU A C 11
ATOM 14555 O O . GLU A 1 67 ? 8.613 -0.923 -10.137 1.00 0.00 136 GLU A O 11
ATOM 14567 N N . VAL A 1 68 ? 8.030 -2.455 -8.596 1.00 0.00 137 VAL A N 11
ATOM 14568 C CA . VAL A 1 68 ? 8.431 -1.630 -7.463 1.00 0.00 137 VAL A CA 11
ATOM 14569 C C . VAL A 1 68 ? 9.220 -2.442 -6.443 1.00 0.00 137 VAL A C 11
ATOM 14570 O O . VAL A 1 68 ? 8.834 -3.556 -6.087 1.00 0.00 137 VAL A O 11
ATOM 14583 N N . LYS A 1 69 ? 10.328 -1.878 -5.974 1.00 0.00 138 LYS A N 11
ATOM 14584 C CA . LYS A 1 69 ? 11.172 -2.549 -4.992 1.00 0.00 138 LYS A CA 11
ATOM 14585 C C . LYS A 1 69 ? 11.681 -3.881 -5.531 1.00 0.00 138 LYS A C 11
ATOM 14586 O O . LYS A 1 69 ? 11.953 -4.808 -4.769 1.00 0.00 138 LYS A O 11
ATOM 14605 N N . GLY A 1 70 ? 11.809 -3.971 -6.852 1.00 0.00 139 GLY A N 11
ATOM 14606 C CA . GLY A 1 70 ? 12.286 -5.194 -7.470 1.00 0.00 139 GLY A CA 11
ATOM 14607 C C . GLY A 1 70 ? 11.180 -6.210 -7.674 1.00 0.00 139 GLY A C 11
ATOM 14608 O O . GLY A 1 70 ? 11.317 -7.136 -8.475 1.00 0.00 139 GLY A O 11
ATOM 14612 N N . LYS A 1 71 ? 10.081 -6.040 -6.948 1.00 0.00 140 LYS A N 11
ATOM 14613 C CA . LYS A 1 71 ? 8.946 -6.950 -7.051 1.00 0.00 140 LYS A CA 11
ATOM 14614 C C . LYS A 1 71 ? 7.752 -6.258 -7.702 1.00 0.00 140 LYS A C 11
ATOM 14615 O O . LYS A 1 71 ? 7.459 -5.099 -7.409 1.00 0.00 140 LYS A O 11
ATOM 14634 N N . ARG A 1 72 ? 7.067 -6.977 -8.585 1.00 0.00 141 ARG A N 11
ATOM 14635 C CA . ARG A 1 72 ? 5.905 -6.433 -9.277 1.00 0.00 141 ARG A CA 11
ATOM 14636 C C . ARG A 1 72 ? 4.684 -6.419 -8.361 1.00 0.00 141 ARG A C 11
ATOM 14637 O O . ARG A 1 72 ? 4.117 -7.468 -8.052 1.00 0.00 141 ARG A O 11
ATOM 14658 N N . ILE A 1 73 ? 4.286 -5.227 -7.931 1.00 0.00 142 ILE A N 11
ATOM 14659 C CA . ILE A 1 73 ? 3.133 -5.078 -7.052 1.00 0.00 142 ILE A CA 11
ATOM 14660 C C . ILE A 1 73 ? 1.830 -5.305 -7.811 1.00 0.00 142 ILE A C 11
ATOM 14661 O O . ILE A 1 73 ? 1.688 -4.887 -8.959 1.00 0.00 142 ILE A O 11
ATOM 14677 N N . ASN A 1 74 ? 0.881 -5.970 -7.160 1.00 0.00 143 ASN A N 11
ATOM 14678 C CA . ASN A 1 74 ? -0.412 -6.252 -7.773 1.00 0.00 143 ASN A CA 11
ATOM 14679 C C . ASN A 1 74 ? -1.496 -5.347 -7.196 1.00 0.00 143 ASN A C 11
ATOM 14680 O O . ASN A 1 74 ? -1.954 -5.549 -6.072 1.00 0.00 143 ASN A O 11
ATOM 14691 N N . VAL A 1 75 ? -1.903 -4.350 -7.975 1.00 0.00 144 VAL A N 11
ATOM 14692 C CA . VAL A 1 75 ? -2.935 -3.415 -7.544 1.00 0.00 144 VAL A CA 11
ATOM 14693 C C . VAL A 1 75 ? -4.286 -3.766 -8.156 1.00 0.00 144 VAL A C 11
ATOM 14694 O O . VAL A 1 75 ? -4.370 -4.138 -9.326 1.00 0.00 144 VAL A O 11
ATOM 14707 N N . GLU A 1 76 ? -5.342 -3.645 -7.357 1.00 0.00 145 GLU A N 11
ATOM 14708 C CA . GLU A 1 76 ? -6.690 -3.950 -7.822 1.00 0.00 145 GLU A CA 11
ATOM 14709 C C . GLU A 1 76 ? -7.734 -3.230 -6.973 1.00 0.00 145 GLU A C 11
ATOM 14710 O O . GLU A 1 76 ? -7.545 -3.032 -5.772 1.00 0.00 145 GLU A O 11
ATOM 14722 N N . LEU A 1 77 ? -8.835 -2.841 -7.606 1.00 0.00 146 LEU A N 11
ATOM 14723 C CA . LEU A 1 77 ? -9.910 -2.142 -6.910 1.00 0.00 146 LEU A CA 11
ATOM 14724 C C . LEU A 1 77 ? -10.513 -3.020 -5.818 1.00 0.00 146 LEU A C 11
ATOM 14725 O O . LEU A 1 77 ? -10.930 -4.149 -6.075 1.00 0.00 146 LEU A O 11
ATOM 14741 N N . SER A 1 78 ? -10.557 -2.492 -4.599 1.00 0.00 147 SER A N 11
ATOM 14742 C CA . SER A 1 78 ? -11.108 -3.228 -3.467 1.00 0.00 147 SER A CA 11
ATOM 14743 C C . SER A 1 78 ? -12.630 -3.121 -3.438 1.00 0.00 147 SER A C 11
ATOM 14744 O O . SER A 1 78 ? -13.331 -4.118 -3.265 1.00 0.00 147 SER A O 11
ATOM 14752 N N . THR A 1 79 ? -13.134 -1.903 -3.608 1.00 0.00 148 THR A N 11
ATOM 14753 C CA . THR A 1 79 ? -14.572 -1.663 -3.600 1.00 0.00 148 THR A CA 11
ATOM 14754 C C . THR A 1 79 ? -15.086 -1.355 -5.001 1.00 0.00 148 THR A C 11
ATOM 14755 O O . THR A 1 79 ? -14.607 -0.431 -5.660 1.00 0.00 148 THR A O 11
ATOM 14766 N N . LYS A 1 80 ? -16.063 -2.133 -5.453 1.00 0.00 149 LYS A N 11
ATOM 14767 C CA . LYS A 1 80 ? -16.644 -1.943 -6.777 1.00 0.00 149 LYS A CA 11
ATOM 14768 C C . LYS A 1 80 ? -18.023 -1.299 -6.677 1.00 0.00 149 LYS A C 11
ATOM 14769 O O . LYS A 1 80 ? -18.653 -1.317 -5.621 1.00 0.00 149 LYS A O 11
ATOM 14788 N N . GLY A 1 81 ? -18.488 -0.731 -7.786 1.00 0.00 150 GLY A N 11
ATOM 14789 C CA . GLY A 1 81 ? -19.790 -0.091 -7.803 1.00 0.00 150 GLY A CA 11
ATOM 14790 C C . GLY A 1 81 ? -20.474 -0.203 -9.151 1.00 0.00 150 GLY A C 11
ATOM 14791 O O . GLY A 1 81 ? -19.817 -0.394 -10.173 1.00 0.00 150 GLY A O 11
ATOM 14795 N N . GLN A 1 82 ? -21.798 -0.085 -9.152 1.00 0.00 151 GLN A N 11
ATOM 14796 C CA . GLN A 1 82 ? -22.571 -0.178 -10.385 1.00 0.00 151 GLN A CA 11
ATOM 14797 C C . GLN A 1 82 ? -23.475 1.039 -10.553 1.00 0.00 151 GLN A C 11
ATOM 14798 O O . GLN A 1 82 ? -23.637 1.838 -9.630 1.00 0.00 151 GLN A O 11
ATOM 14812 N N . LYS A 1 83 ? -24.062 1.175 -11.737 1.00 0.00 152 LYS A N 11
ATOM 14813 C CA . LYS A 1 83 ? -24.951 2.294 -12.027 1.00 0.00 152 LYS A CA 11
ATOM 14814 C C . LYS A 1 83 ? -25.652 2.099 -13.368 1.00 0.00 152 LYS A C 11
ATOM 14815 O O . LYS A 1 83 ? -25.009 1.832 -14.383 1.00 0.00 152 LYS A O 11
ATOM 14834 N N . LYS A 1 84 ? -26.973 2.235 -13.365 1.00 0.00 153 LYS A N 11
ATOM 14835 C CA . LYS A 1 84 ? -27.762 2.077 -14.581 1.00 0.00 153 LYS A CA 11
ATOM 14836 C C . LYS A 1 84 ? -28.589 3.328 -14.860 1.00 0.00 153 LYS A C 11
ATOM 14837 O O . LYS A 1 84 ? -28.867 4.114 -13.955 1.00 0.00 153 LYS A O 11
ATOM 14856 N N . SER A 1 85 ? -28.979 3.505 -16.118 1.00 0.00 154 SER A N 11
ATOM 14857 C CA . SER A 1 85 ? -29.772 4.662 -16.517 1.00 0.00 154 SER A CA 11
ATOM 14858 C C . SER A 1 85 ? -30.527 4.383 -17.813 1.00 0.00 154 SER A C 11
ATOM 14859 O O . SER A 1 85 ? -30.026 3.694 -18.701 1.00 0.00 154 SER A O 11
ATOM 14867 N N . GLY A 1 86 ? -31.738 4.923 -17.913 1.00 0.00 155 GLY A N 11
ATOM 14868 C CA . GLY A 1 86 ? -32.544 4.721 -19.102 1.00 0.00 155 GLY A CA 11
ATOM 14869 C C . GLY A 1 86 ? -33.758 5.629 -19.141 1.00 0.00 155 GLY A C 11
ATOM 14870 O O . GLY A 1 86 ? -34.862 5.241 -18.759 1.00 0.00 155 GLY A O 11
ATOM 14874 N N . PRO A 1 87 ? -33.559 6.870 -19.610 1.00 0.00 156 PRO A N 11
ATOM 14875 C CA . PRO A 1 87 ? -34.635 7.861 -19.707 1.00 0.00 156 PRO A CA 11
ATOM 14876 C C . PRO A 1 87 ? -35.651 7.509 -20.788 1.00 0.00 156 PRO A C 11
ATOM 14877 O O . PRO A 1 87 ? -35.405 6.643 -21.627 1.00 0.00 156 PRO A O 11
ATOM 14888 N N . SER A 1 88 ? -36.794 8.188 -20.763 1.00 0.00 157 SER A N 11
ATOM 14889 C CA . SER A 1 88 ? -37.849 7.944 -21.739 1.00 0.00 157 SER A CA 11
ATOM 14890 C C . SER A 1 88 ? -38.875 9.074 -21.723 1.00 0.00 157 SER A C 11
ATOM 14891 O O . SER A 1 88 ? -38.762 10.019 -20.943 1.00 0.00 157 SER A O 11
ATOM 14899 N N . SER A 1 89 ? -39.875 8.969 -22.592 1.00 0.00 158 SER A N 11
ATOM 14900 C CA . SER A 1 89 ? -40.919 9.983 -22.682 1.00 0.00 158 SER A CA 11
ATOM 14901 C C . SER A 1 89 ? -41.940 9.812 -21.561 1.00 0.00 158 SER A C 11
ATOM 14902 O O . SER A 1 89 ? -42.222 10.749 -20.815 1.00 0.00 158 SER A O 11
ATOM 14910 N N . GLY A 1 90 ? -42.492 8.608 -21.450 1.00 0.00 159 GLY A N 11
ATOM 14911 C CA . GLY A 1 90 ? -43.475 8.335 -20.418 1.00 0.00 159 GLY A CA 11
ATOM 14912 C C . GLY A 1 90 ? -44.734 9.164 -20.583 1.00 0.00 159 GLY A C 11
ATOM 14913 O O . GLY A 1 90 ? -45.509 9.323 -19.640 1.00 0.00 159 GLY A O 11
ATOM 14917 N N . GLY A 1 1 ? -27.404 3.397 0.959 1.00 0.00 70 GLY A N 12
ATOM 14918 C CA . GLY A 1 1 ? -27.569 4.794 1.314 1.00 0.00 70 GLY A CA 12
ATOM 14919 C C . GLY A 1 1 ? -27.090 5.730 0.221 1.00 0.00 70 GLY A C 12
ATOM 14920 O O . GLY A 1 1 ? -25.889 5.936 0.053 1.00 0.00 70 GLY A O 12
ATOM 14924 N N . SER A 1 2 ? -28.033 6.297 -0.525 1.00 0.00 71 SER A N 12
ATOM 14925 C CA . SER A 1 2 ? -27.701 7.212 -1.611 1.00 0.00 71 SER A CA 12
ATOM 14926 C C . SER A 1 2 ? -28.161 8.630 -1.286 1.00 0.00 71 SER A C 12
ATOM 14927 O O . SER A 1 2 ? -29.358 8.916 -1.260 1.00 0.00 71 SER A O 12
ATOM 14935 N N . SER A 1 3 ? -27.201 9.515 -1.039 1.00 0.00 72 SER A N 12
ATOM 14936 C CA . SER A 1 3 ? -27.506 10.903 -0.712 1.00 0.00 72 SER A CA 12
ATOM 14937 C C . SER A 1 3 ? -26.818 11.854 -1.687 1.00 0.00 72 SER A C 12
ATOM 14938 O O . SER A 1 3 ? -27.460 12.711 -2.293 1.00 0.00 72 SER A O 12
ATOM 14946 N N . GLY A 1 4 ? -25.506 11.697 -1.832 1.00 0.00 73 GLY A N 12
ATOM 14947 C CA . GLY A 1 4 ? -24.752 12.548 -2.733 1.00 0.00 73 GLY A CA 12
ATOM 14948 C C . GLY A 1 4 ? -23.905 13.567 -1.996 1.00 0.00 73 GLY A C 12
ATOM 14949 O O . GLY A 1 4 ? -24.086 14.773 -2.165 1.00 0.00 73 GLY A O 12
ATOM 14953 N N . SER A 1 5 ? -22.979 13.082 -1.176 1.00 0.00 74 SER A N 12
ATOM 14954 C CA . SER A 1 5 ? -22.105 13.960 -0.406 1.00 0.00 74 SER A CA 12
ATOM 14955 C C . SER A 1 5 ? -20.735 13.320 -0.203 1.00 0.00 74 SER A C 12
ATOM 14956 O O . SER A 1 5 ? -20.620 12.101 -0.073 1.00 0.00 74 SER A O 12
ATOM 14964 N N . SER A 1 6 ? -19.698 14.151 -0.177 1.00 0.00 75 SER A N 12
ATOM 14965 C CA . SER A 1 6 ? -18.335 13.668 0.006 1.00 0.00 75 SER A CA 12
ATOM 14966 C C . SER A 1 6 ? -18.127 13.153 1.427 1.00 0.00 75 SER A C 12
ATOM 14967 O O . SER A 1 6 ? -17.986 13.933 2.368 1.00 0.00 75 SER A O 12
ATOM 14975 N N . GLY A 1 7 ? -18.110 11.832 1.574 1.00 0.00 76 GLY A N 12
ATOM 14976 C CA . GLY A 1 7 ? -17.919 11.233 2.883 1.00 0.00 76 GLY A CA 12
ATOM 14977 C C . GLY A 1 7 ? -16.858 10.152 2.877 1.00 0.00 76 GLY A C 12
ATOM 14978 O O . GLY A 1 7 ? -15.699 10.408 3.199 1.00 0.00 76 GLY A O 12
ATOM 14982 N N . ASN A 1 8 ? -17.254 8.937 2.510 1.00 0.00 77 ASN A N 12
ATOM 14983 C CA . ASN A 1 8 ? -16.328 7.811 2.466 1.00 0.00 77 ASN A CA 12
ATOM 14984 C C . ASN A 1 8 ? -15.277 8.014 1.379 1.00 0.00 77 ASN A C 12
ATOM 14985 O O . ASN A 1 8 ? -15.402 8.904 0.537 1.00 0.00 77 ASN A O 12
ATOM 14996 N N . THR A 1 9 ? -14.241 7.182 1.402 1.00 0.00 78 THR A N 12
ATOM 14997 C CA . THR A 1 9 ? -13.168 7.269 0.420 1.00 0.00 78 THR A CA 12
ATOM 14998 C C . THR A 1 9 ? -12.910 5.916 -0.234 1.00 0.00 78 THR A C 12
ATOM 14999 O O . THR A 1 9 ? -13.111 4.870 0.382 1.00 0.00 78 THR A O 12
ATOM 15010 N N . TRP A 1 10 ? -12.462 5.945 -1.484 1.00 0.00 79 TRP A N 12
ATOM 15011 C CA . TRP A 1 10 ? -12.176 4.720 -2.221 1.00 0.00 79 TRP A CA 12
ATOM 15012 C C . TRP A 1 10 ? -11.117 3.889 -1.506 1.00 0.00 79 TRP A C 12
ATOM 15013 O O . TRP A 1 10 ? -10.540 4.325 -0.509 1.00 0.00 79 TRP A O 12
ATOM 15034 N N . LYS A 1 11 ? -10.865 2.689 -2.019 1.00 0.00 80 LYS A N 12
ATOM 15035 C CA . LYS A 1 11 ? -9.874 1.797 -1.430 1.00 0.00 80 LYS A CA 12
ATOM 15036 C C . LYS A 1 11 ? -9.216 0.932 -2.501 1.00 0.00 80 LYS A C 12
ATOM 15037 O O . LYS A 1 11 ? -9.897 0.237 -3.255 1.00 0.00 80 LYS A O 12
ATOM 15056 N N . ILE A 1 12 ? -7.890 0.979 -2.560 1.00 0.00 81 ILE A N 12
ATOM 15057 C CA . ILE A 1 12 ? -7.141 0.198 -3.537 1.00 0.00 81 ILE A CA 12
ATOM 15058 C C . ILE A 1 12 ? -6.199 -0.784 -2.849 1.00 0.00 81 ILE A C 12
ATOM 15059 O O . ILE A 1 12 ? -5.299 -0.384 -2.110 1.00 0.00 81 ILE A O 12
ATOM 15075 N N . PHE A 1 13 ? -6.411 -2.072 -3.099 1.00 0.00 82 PHE A N 12
ATOM 15076 C CA . PHE A 1 13 ? -5.580 -3.113 -2.504 1.00 0.00 82 PHE A CA 12
ATOM 15077 C C . PHE A 1 13 ? -4.301 -3.315 -3.312 1.00 0.00 82 PHE A C 12
ATOM 15078 O O . PHE A 1 13 ? -4.340 -3.440 -4.536 1.00 0.00 82 PHE A O 12
ATOM 15095 N N . VAL A 1 14 ? -3.168 -3.346 -2.618 1.00 0.00 83 VAL A N 12
ATOM 15096 C CA . VAL A 1 14 ? -1.877 -3.534 -3.269 1.00 0.00 83 VAL A CA 12
ATOM 15097 C C . VAL A 1 14 ? -1.116 -4.702 -2.653 1.00 0.00 83 VAL A C 12
ATOM 15098 O O . VAL A 1 14 ? -0.656 -4.626 -1.514 1.00 0.00 83 VAL A O 12
ATOM 15111 N N . GLY A 1 15 ? -0.986 -5.784 -3.414 1.00 0.00 84 GLY A N 12
ATOM 15112 C CA . GLY A 1 15 ? -0.279 -6.954 -2.926 1.00 0.00 84 GLY A CA 12
ATOM 15113 C C . GLY A 1 15 ? 1.107 -7.086 -3.526 1.00 0.00 84 GLY A C 12
ATOM 15114 O O . GLY A 1 15 ? 1.509 -6.276 -4.360 1.00 0.00 84 GLY A O 12
ATOM 15118 N N . ASN A 1 16 ? 1.840 -8.109 -3.100 1.00 0.00 85 ASN A N 12
ATOM 15119 C CA . ASN A 1 16 ? 3.190 -8.343 -3.599 1.00 0.00 85 ASN A CA 12
ATOM 15120 C C . ASN A 1 16 ? 4.094 -7.151 -3.301 1.00 0.00 85 ASN A C 12
ATOM 15121 O O . ASN A 1 16 ? 4.932 -6.773 -4.121 1.00 0.00 85 ASN A O 12
ATOM 15132 N N . VAL A 1 17 ? 3.919 -6.562 -2.123 1.00 0.00 86 VAL A N 12
ATOM 15133 C CA . VAL A 1 17 ? 4.720 -5.414 -1.715 1.00 0.00 86 VAL A CA 12
ATOM 15134 C C . VAL A 1 17 ? 6.071 -5.854 -1.163 1.00 0.00 86 VAL A C 12
ATOM 15135 O O . VAL A 1 17 ? 6.143 -6.519 -0.129 1.00 0.00 86 VAL A O 12
ATOM 15148 N N . SER A 1 18 ? 7.139 -5.478 -1.858 1.00 0.00 87 SER A N 12
ATOM 15149 C CA . SER A 1 18 ? 8.489 -5.837 -1.439 1.00 0.00 87 SER A CA 12
ATOM 15150 C C . SER A 1 18 ? 8.661 -5.643 0.064 1.00 0.00 87 SER A C 12
ATOM 15151 O O . SER A 1 18 ? 8.139 -4.690 0.642 1.00 0.00 87 SER A O 12
ATOM 15159 N N . ALA A 1 19 ? 9.396 -6.555 0.692 1.00 0.00 88 ALA A N 12
ATOM 15160 C CA . ALA A 1 19 ? 9.639 -6.484 2.127 1.00 0.00 88 ALA A CA 12
ATOM 15161 C C . ALA A 1 19 ? 10.341 -5.183 2.502 1.00 0.00 88 ALA A C 12
ATOM 15162 O O . ALA A 1 19 ? 10.111 -4.630 3.577 1.00 0.00 88 ALA A O 12
ATOM 15169 N N . ALA A 1 20 ? 11.198 -4.700 1.608 1.00 0.00 89 ALA A N 12
ATOM 15170 C CA . ALA A 1 20 ? 11.932 -3.463 1.845 1.00 0.00 89 ALA A CA 12
ATOM 15171 C C . ALA A 1 20 ? 11.206 -2.269 1.234 1.00 0.00 89 ALA A C 12
ATOM 15172 O O . ALA A 1 20 ? 11.837 -1.308 0.790 1.00 0.00 89 ALA A O 12
ATOM 15179 N N . CYS A 1 21 ? 9.880 -2.336 1.213 1.00 0.00 90 CYS A N 12
ATOM 15180 C CA . CYS A 1 21 ? 9.069 -1.260 0.654 1.00 0.00 90 CYS A CA 12
ATOM 15181 C C . CYS A 1 21 ? 8.440 -0.422 1.763 1.00 0.00 90 CYS A C 12
ATOM 15182 O O . CYS A 1 21 ? 7.909 -0.957 2.737 1.00 0.00 90 CYS A O 12
ATOM 15190 N N . THR A 1 22 ? 8.504 0.897 1.609 1.00 0.00 91 THR A N 12
ATOM 15191 C CA . THR A 1 22 ? 7.943 1.810 2.597 1.00 0.00 91 THR A CA 12
ATOM 15192 C C . THR A 1 22 ? 6.589 2.346 2.146 1.00 0.00 91 THR A C 12
ATOM 15193 O O . THR A 1 22 ? 6.301 2.402 0.951 1.00 0.00 91 THR A O 12
ATOM 15204 N N . SER A 1 23 ? 5.763 2.739 3.110 1.00 0.00 92 SER A N 12
ATOM 15205 C CA . SER A 1 23 ? 4.437 3.267 2.811 1.00 0.00 92 SER A CA 12
ATOM 15206 C C . SER A 1 23 ? 4.528 4.454 1.856 1.00 0.00 92 SER A C 12
ATOM 15207 O O . SER A 1 23 ? 3.984 4.419 0.753 1.00 0.00 92 SER A O 12
ATOM 15215 N N . GLN A 1 24 ? 5.219 5.503 2.291 1.00 0.00 93 GLN A N 12
ATOM 15216 C CA . GLN A 1 24 ? 5.380 6.702 1.476 1.00 0.00 93 GLN A CA 12
ATOM 15217 C C . GLN A 1 24 ? 5.536 6.341 0.003 1.00 0.00 93 GLN A C 12
ATOM 15218 O O . GLN A 1 24 ? 5.021 7.035 -0.873 1.00 0.00 93 GLN A O 12
ATOM 15232 N N . GLU A 1 25 ? 6.250 5.252 -0.263 1.00 0.00 94 GLU A N 12
ATOM 15233 C CA . GLU A 1 25 ? 6.474 4.800 -1.631 1.00 0.00 94 GLU A CA 12
ATOM 15234 C C . GLU A 1 25 ? 5.151 4.630 -2.371 1.00 0.00 94 GLU A C 12
ATOM 15235 O O . GLU A 1 25 ? 4.889 5.311 -3.364 1.00 0.00 94 GLU A O 12
ATOM 15247 N N . LEU A 1 26 ? 4.320 3.716 -1.882 1.00 0.00 95 LEU A N 12
ATOM 15248 C CA . LEU A 1 26 ? 3.023 3.454 -2.497 1.00 0.00 95 LEU A CA 12
ATOM 15249 C C . LEU A 1 26 ? 2.160 4.712 -2.503 1.00 0.00 95 LEU A C 12
ATOM 15250 O O . LEU A 1 26 ? 1.581 5.074 -3.527 1.00 0.00 95 LEU A O 12
ATOM 15266 N N . ARG A 1 27 ? 2.079 5.374 -1.353 1.00 0.00 96 ARG A N 12
ATOM 15267 C CA . ARG A 1 27 ? 1.288 6.591 -1.227 1.00 0.00 96 ARG A CA 12
ATOM 15268 C C . ARG A 1 27 ? 1.653 7.593 -2.318 1.00 0.00 96 ARG A C 12
ATOM 15269 O O . ARG A 1 27 ? 0.779 8.150 -2.982 1.00 0.00 96 ARG A O 12
ATOM 15290 N N . SER A 1 28 ? 2.951 7.818 -2.497 1.00 0.00 97 SER A N 12
ATOM 15291 C CA . SER A 1 28 ? 3.432 8.756 -3.505 1.00 0.00 97 SER A CA 12
ATOM 15292 C C . SER A 1 28 ? 2.904 8.387 -4.888 1.00 0.00 97 SER A C 12
ATOM 15293 O O . SER A 1 28 ? 2.293 9.210 -5.572 1.00 0.00 97 SER A O 12
ATOM 15301 N N . LEU A 1 29 ? 3.142 7.145 -5.293 1.00 0.00 98 LEU A N 12
ATOM 15302 C CA . LEU A 1 29 ? 2.690 6.664 -6.594 1.00 0.00 98 LEU A CA 12
ATOM 15303 C C . LEU A 1 29 ? 1.248 7.085 -6.859 1.00 0.00 98 LEU A C 12
ATOM 15304 O O . LEU A 1 29 ? 0.963 7.784 -7.832 1.00 0.00 98 LEU A O 12
ATOM 15320 N N . PHE A 1 30 ? 0.342 6.657 -5.986 1.00 0.00 99 PHE A N 12
ATOM 15321 C CA . PHE A 1 30 ? -1.071 6.990 -6.125 1.00 0.00 99 PHE A CA 12
ATOM 15322 C C . PHE A 1 30 ? -1.279 8.501 -6.088 1.00 0.00 99 PHE A C 12
ATOM 15323 O O . PHE A 1 30 ? -2.070 9.048 -6.856 1.00 0.00 99 PHE A O 12
ATOM 15340 N N . GLU A 1 31 ? -0.565 9.169 -5.188 1.00 0.00 100 GLU A N 12
ATOM 15341 C CA . GLU A 1 31 ? -0.672 10.616 -5.049 1.00 0.00 100 GLU A CA 12
ATOM 15342 C C . GLU A 1 31 ? -0.496 11.307 -6.398 1.00 0.00 100 GLU A C 12
ATOM 15343 O O . GLU A 1 31 ? -1.176 12.288 -6.699 1.00 0.00 100 GLU A O 12
ATOM 15355 N N . ARG A 1 32 ? 0.423 10.788 -7.206 1.00 0.00 101 ARG A N 12
ATOM 15356 C CA . ARG A 1 32 ? 0.691 11.355 -8.522 1.00 0.00 101 ARG A CA 12
ATOM 15357 C C . ARG A 1 32 ? -0.431 11.017 -9.499 1.00 0.00 101 ARG A C 12
ATOM 15358 O O . ARG A 1 32 ? -0.888 11.873 -10.256 1.00 0.00 101 ARG A O 12
ATOM 15379 N N . ARG A 1 33 ? -0.869 9.762 -9.476 1.00 0.00 102 ARG A N 12
ATOM 15380 C CA . ARG A 1 33 ? -1.937 9.310 -10.361 1.00 0.00 102 ARG A CA 12
ATOM 15381 C C . ARG A 1 33 ? -3.299 9.760 -9.843 1.00 0.00 102 ARG A C 12
ATOM 15382 O O . ARG A 1 33 ? -4.336 9.403 -10.401 1.00 0.00 102 ARG A O 12
ATOM 15403 N N . GLY A 1 34 ? -3.289 10.546 -8.770 1.00 0.00 103 GLY A N 12
ATOM 15404 C CA . GLY A 1 34 ? -4.530 11.031 -8.194 1.00 0.00 103 GLY A CA 12
ATOM 15405 C C . GLY A 1 34 ? -4.382 11.412 -6.735 1.00 0.00 103 GLY A C 12
ATOM 15406 O O . GLY A 1 34 ? -3.345 11.157 -6.122 1.00 0.00 103 GLY A O 12
ATOM 15410 N N . ARG A 1 35 ? -5.420 12.026 -6.176 1.00 0.00 104 ARG A N 12
ATOM 15411 C CA . ARG A 1 35 ? -5.399 12.445 -4.780 1.00 0.00 104 ARG A CA 12
ATOM 15412 C C . ARG A 1 35 ? -5.491 11.240 -3.849 1.00 0.00 104 ARG A C 12
ATOM 15413 O O . ARG A 1 35 ? -6.287 10.328 -4.073 1.00 0.00 104 ARG A O 12
ATOM 15434 N N . VAL A 1 36 ? -4.670 11.243 -2.803 1.00 0.00 105 VAL A N 12
ATOM 15435 C CA . VAL A 1 36 ? -4.659 10.151 -1.837 1.00 0.00 105 VAL A CA 12
ATOM 15436 C C . VAL A 1 36 ? -4.857 10.671 -0.418 1.00 0.00 105 VAL A C 12
ATOM 15437 O O . VAL A 1 36 ? -3.948 11.256 0.173 1.00 0.00 105 VAL A O 12
ATOM 15450 N N . ILE A 1 37 ? -6.050 10.454 0.125 1.00 0.00 106 ILE A N 12
ATOM 15451 C CA . ILE A 1 37 ? -6.367 10.899 1.477 1.00 0.00 106 ILE A CA 12
ATOM 15452 C C . ILE A 1 37 ? -5.791 9.946 2.518 1.00 0.00 106 ILE A C 12
ATOM 15453 O O . ILE A 1 37 ? -4.977 10.341 3.352 1.00 0.00 106 ILE A O 12
ATOM 15469 N N . GLU A 1 38 ? -6.220 8.689 2.463 1.00 0.00 107 GLU A N 12
ATOM 15470 C CA . GLU A 1 38 ? -5.746 7.679 3.401 1.00 0.00 107 GLU A CA 12
ATOM 15471 C C . GLU A 1 38 ? -4.853 6.659 2.699 1.00 0.00 107 GLU A C 12
ATOM 15472 O O . GLU A 1 38 ? -5.126 6.254 1.568 1.00 0.00 107 GLU A O 12
ATOM 15484 N N . CYS A 1 39 ? -3.787 6.250 3.377 1.00 0.00 108 CYS A N 12
ATOM 15485 C CA . CYS A 1 39 ? -2.852 5.279 2.818 1.00 0.00 108 CYS A CA 12
ATOM 15486 C C . CYS A 1 39 ? -2.194 4.460 3.924 1.00 0.00 108 CYS A C 12
ATOM 15487 O O . CYS A 1 39 ? -1.491 5.001 4.777 1.00 0.00 108 CYS A O 12
ATOM 15495 N N . ASP A 1 40 ? -2.429 3.152 3.903 1.00 0.00 109 ASP A N 12
ATOM 15496 C CA . ASP A 1 40 ? -1.860 2.257 4.904 1.00 0.00 109 ASP A CA 12
ATOM 15497 C C . ASP A 1 40 ? -1.268 1.014 4.248 1.00 0.00 109 ASP A C 12
ATOM 15498 O O . ASP A 1 40 ? -1.753 0.555 3.214 1.00 0.00 109 ASP A O 12
ATOM 15507 N N . VAL A 1 41 ? -0.216 0.475 4.855 1.00 0.00 110 VAL A N 12
ATOM 15508 C CA . VAL A 1 41 ? 0.443 -0.715 4.330 1.00 0.00 110 VAL A CA 12
ATOM 15509 C C . VAL A 1 41 ? 0.284 -1.896 5.281 1.00 0.00 110 VAL A C 12
ATOM 15510 O O . VAL A 1 41 ? 0.480 -1.766 6.489 1.00 0.00 110 VAL A O 12
ATOM 15523 N N . VAL A 1 42 ? -0.073 -3.051 4.727 1.00 0.00 111 VAL A N 12
ATOM 15524 C CA . VAL A 1 42 ? -0.258 -4.257 5.525 1.00 0.00 111 VAL A CA 12
ATOM 15525 C C . VAL A 1 42 ? 0.924 -5.207 5.365 1.00 0.00 111 VAL A C 12
ATOM 15526 O O . VAL A 1 42 ? 1.814 -4.978 4.546 1.00 0.00 111 VAL A O 12
ATOM 15539 N N . LYS A 1 43 ? 0.926 -6.277 6.153 1.00 0.00 112 LYS A N 12
ATOM 15540 C CA . LYS A 1 43 ? 1.996 -7.266 6.100 1.00 0.00 112 LYS A CA 12
ATOM 15541 C C . LYS A 1 43 ? 2.555 -7.386 4.686 1.00 0.00 112 LYS A C 12
ATOM 15542 O O . LYS A 1 43 ? 3.636 -6.877 4.390 1.00 0.00 112 LYS A O 12
ATOM 15561 N N . ASP A 1 44 ? 1.811 -8.061 3.816 1.00 0.00 113 ASP A N 12
ATOM 15562 C CA . ASP A 1 44 ? 2.231 -8.246 2.432 1.00 0.00 113 ASP A CA 12
ATOM 15563 C C . ASP A 1 44 ? 1.468 -7.308 1.503 1.00 0.00 113 ASP A C 12
ATOM 15564 O O . ASP A 1 44 ? 2.020 -6.800 0.526 1.00 0.00 113 ASP A O 12
ATOM 15573 N N . TYR A 1 45 ? 0.196 -7.083 1.812 1.00 0.00 114 TYR A N 12
ATOM 15574 C CA . TYR A 1 45 ? -0.645 -6.209 1.002 1.00 0.00 114 TYR A CA 12
ATOM 15575 C C . TYR A 1 45 ? -0.687 -4.800 1.586 1.00 0.00 114 TYR A C 12
ATOM 15576 O O . TYR A 1 45 ? -0.013 -4.504 2.573 1.00 0.00 114 TYR A O 12
ATOM 15594 N N . ALA A 1 46 ? -1.484 -3.934 0.969 1.00 0.00 115 ALA A N 12
ATOM 15595 C CA . ALA A 1 46 ? -1.617 -2.557 1.428 1.00 0.00 115 ALA A CA 12
ATOM 15596 C C . ALA A 1 46 ? -2.918 -1.936 0.929 1.00 0.00 115 ALA A C 12
ATOM 15597 O O . ALA A 1 46 ? -3.438 -2.318 -0.119 1.00 0.00 115 ALA A O 12
ATOM 15604 N N . PHE A 1 47 ? -3.438 -0.976 1.687 1.00 0.00 116 PHE A N 12
ATOM 15605 C CA . PHE A 1 47 ? -4.679 -0.303 1.323 1.00 0.00 116 PHE A CA 12
ATOM 15606 C C . PHE A 1 47 ? -4.433 1.177 1.043 1.00 0.00 116 PHE A C 12
ATOM 15607 O O . PHE A 1 47 ? -3.888 1.897 1.879 1.00 0.00 116 PHE A O 12
ATOM 15624 N N . VAL A 1 48 ? -4.839 1.625 -0.142 1.00 0.00 117 VAL A N 12
ATOM 15625 C CA . VAL A 1 48 ? -4.664 3.018 -0.533 1.00 0.00 117 VAL A CA 12
ATOM 15626 C C . VAL A 1 48 ? -5.999 3.659 -0.895 1.00 0.00 117 VAL A C 12
ATOM 15627 O O . VAL A 1 48 ? -6.634 3.282 -1.880 1.00 0.00 117 VAL A O 12
ATOM 15640 N N . HIS A 1 49 ? -6.419 4.631 -0.092 1.00 0.00 118 HIS A N 12
ATOM 15641 C CA . HIS A 1 49 ? -7.679 5.327 -0.328 1.00 0.00 118 HIS A CA 12
ATOM 15642 C C . HIS A 1 49 ? -7.491 6.470 -1.320 1.00 0.00 118 HIS A C 12
ATOM 15643 O O . HIS A 1 49 ? -6.394 7.009 -1.459 1.00 0.00 118 HIS A O 12
ATOM 15657 N N . MET A 1 50 ? -8.569 6.834 -2.007 1.00 0.00 119 MET A N 12
ATOM 15658 C CA . MET A 1 50 ? -8.522 7.914 -2.986 1.00 0.00 119 MET A CA 12
ATOM 15659 C C . MET A 1 50 ? -9.877 8.604 -3.101 1.00 0.00 119 MET A C 12
ATOM 15660 O O . MET A 1 50 ? -10.920 7.951 -3.075 1.00 0.00 119 MET A O 12
ATOM 15674 N N . GLU A 1 51 ? -9.855 9.927 -3.226 1.00 0.00 120 GLU A N 12
ATOM 15675 C CA . GLU A 1 51 ? -11.083 10.704 -3.342 1.00 0.00 120 GLU A CA 12
ATOM 15676 C C . GLU A 1 51 ? -11.651 10.614 -4.756 1.00 0.00 120 GLU A C 12
ATOM 15677 O O . GLU A 1 51 ? -12.784 10.173 -4.955 1.00 0.00 120 GLU A O 12
ATOM 15689 N N . LYS A 1 52 ? -10.858 11.036 -5.734 1.00 0.00 121 LYS A N 12
ATOM 15690 C CA . LYS A 1 52 ? -11.279 11.003 -7.130 1.00 0.00 121 LYS A CA 12
ATOM 15691 C C . LYS A 1 52 ? -11.364 9.568 -7.639 1.00 0.00 121 LYS A C 12
ATOM 15692 O O . LYS A 1 52 ? -10.366 8.848 -7.662 1.00 0.00 121 LYS A O 12
ATOM 15711 N N . GLU A 1 53 ? -12.561 9.159 -8.048 1.00 0.00 122 GLU A N 12
ATOM 15712 C CA . GLU A 1 53 ? -12.774 7.809 -8.557 1.00 0.00 122 GLU A CA 12
ATOM 15713 C C . GLU A 1 53 ? -12.001 7.589 -9.854 1.00 0.00 122 GLU A C 12
ATOM 15714 O O . GLU A 1 53 ? -11.184 6.675 -9.955 1.00 0.00 122 GLU A O 12
ATOM 15726 N N . ALA A 1 54 ? -12.268 8.434 -10.845 1.00 0.00 123 ALA A N 12
ATOM 15727 C CA . ALA A 1 54 ? -11.597 8.333 -12.136 1.00 0.00 123 ALA A CA 12
ATOM 15728 C C . ALA A 1 54 ? -10.107 8.060 -11.960 1.00 0.00 123 ALA A C 12
ATOM 15729 O O . ALA A 1 54 ? -9.563 7.128 -12.554 1.00 0.00 123 ALA A O 12
ATOM 15736 N N . ASP A 1 55 ? -9.453 8.877 -11.143 1.00 0.00 124 ASP A N 12
ATOM 15737 C CA . ASP A 1 55 ? -8.025 8.723 -10.889 1.00 0.00 124 ASP A CA 12
ATOM 15738 C C . ASP A 1 55 ? -7.730 7.368 -10.252 1.00 0.00 124 ASP A C 12
ATOM 15739 O O . ASP A 1 55 ? -6.738 6.719 -10.583 1.00 0.00 124 ASP A O 12
ATOM 15748 N N . ALA A 1 56 ? -8.597 6.949 -9.337 1.00 0.00 125 ALA A N 12
ATOM 15749 C CA . ALA A 1 56 ? -8.429 5.672 -8.654 1.00 0.00 125 ALA A CA 12
ATOM 15750 C C . ALA A 1 56 ? -8.192 4.543 -9.652 1.00 0.00 125 ALA A C 12
ATOM 15751 O O . ALA A 1 56 ? -7.170 3.858 -9.599 1.00 0.00 125 ALA A O 12
ATOM 15758 N N . LYS A 1 57 ? -9.142 4.354 -10.561 1.00 0.00 126 LYS A N 12
ATOM 15759 C CA . LYS A 1 57 ? -9.037 3.309 -11.572 1.00 0.00 126 LYS A CA 12
ATOM 15760 C C . LYS A 1 57 ? -7.774 3.487 -12.409 1.00 0.00 126 LYS A C 12
ATOM 15761 O O . LYS A 1 57 ? -6.947 2.580 -12.502 1.00 0.00 126 LYS A O 12
ATOM 15780 N N . ALA A 1 58 ? -7.632 4.661 -13.016 1.00 0.00 127 ALA A N 12
ATOM 15781 C CA . ALA A 1 58 ? -6.468 4.958 -13.842 1.00 0.00 127 ALA A CA 12
ATOM 15782 C C . ALA A 1 58 ? -5.185 4.465 -13.180 1.00 0.00 127 ALA A C 12
ATOM 15783 O O . ALA A 1 58 ? -4.384 3.767 -13.801 1.00 0.00 127 ALA A O 12
ATOM 15790 N N . ALA A 1 59 ? -4.997 4.834 -11.918 1.00 0.00 128 ALA A N 12
ATOM 15791 C CA . ALA A 1 59 ? -3.812 4.428 -11.172 1.00 0.00 128 ALA A CA 12
ATOM 15792 C C . ALA A 1 59 ? -3.661 2.910 -11.164 1.00 0.00 128 ALA A C 12
ATOM 15793 O O . ALA A 1 59 ? -2.595 2.381 -11.478 1.00 0.00 128 ALA A O 12
ATOM 15800 N N . ILE A 1 60 ? -4.735 2.216 -10.802 1.00 0.00 129 ILE A N 12
ATOM 15801 C CA . ILE A 1 60 ? -4.722 0.760 -10.753 1.00 0.00 129 ILE A CA 12
ATOM 15802 C C . ILE A 1 60 ? -4.258 0.169 -12.080 1.00 0.00 129 ILE A C 12
ATOM 15803 O O . ILE A 1 60 ? -3.687 -0.920 -12.121 1.00 0.00 129 ILE A O 12
ATOM 15819 N N . ALA A 1 61 ? -4.505 0.898 -13.164 1.00 0.00 130 ALA A N 12
ATOM 15820 C CA . ALA A 1 61 ? -4.109 0.448 -14.493 1.00 0.00 130 ALA A CA 12
ATOM 15821 C C . ALA A 1 61 ? -2.616 0.660 -14.722 1.00 0.00 130 ALA A C 12
ATOM 15822 O O . ALA A 1 61 ? -1.923 -0.231 -15.212 1.00 0.00 130 ALA A O 12
ATOM 15829 N N . GLN A 1 62 ? -2.130 1.844 -14.365 1.00 0.00 131 GLN A N 12
ATOM 15830 C CA . GLN A 1 62 ? -0.719 2.172 -14.533 1.00 0.00 131 GLN A CA 12
ATOM 15831 C C . GLN A 1 62 ? 0.106 1.644 -13.364 1.00 0.00 131 GLN A C 12
ATOM 15832 O O . GLN A 1 62 ? 1.333 1.758 -13.355 1.00 0.00 131 GLN A O 12
ATOM 15846 N N . LEU A 1 63 ? -0.574 1.067 -12.380 1.00 0.00 132 LEU A N 12
ATOM 15847 C CA . LEU A 1 63 ? 0.096 0.522 -11.204 1.00 0.00 132 LEU A CA 12
ATOM 15848 C C . LEU A 1 63 ? 0.069 -1.003 -11.221 1.00 0.00 132 LEU A C 12
ATOM 15849 O O . LEU A 1 63 ? 1.096 -1.654 -11.031 1.00 0.00 132 LEU A O 12
ATOM 15865 N N . ASN A 1 64 ? -1.112 -1.567 -11.451 1.00 0.00 133 ASN A N 12
ATOM 15866 C CA . ASN A 1 64 ? -1.273 -3.016 -11.495 1.00 0.00 133 ASN A CA 12
ATOM 15867 C C . ASN A 1 64 ? -0.168 -3.661 -12.326 1.00 0.00 133 ASN A C 12
ATOM 15868 O O . ASN A 1 64 ? -0.265 -3.743 -13.549 1.00 0.00 133 ASN A O 12
ATOM 15879 N N . GLY A 1 65 ? 0.883 -4.117 -11.651 1.00 0.00 134 GLY A N 12
ATOM 15880 C CA . GLY A 1 65 ? 1.991 -4.749 -12.342 1.00 0.00 134 GLY A CA 12
ATOM 15881 C C . GLY A 1 65 ? 3.280 -3.961 -12.215 1.00 0.00 134 GLY A C 12
ATOM 15882 O O . GLY A 1 65 ? 4.362 -4.539 -12.105 1.00 0.00 134 GLY A O 12
ATOM 15886 N N . LYS A 1 66 ? 3.166 -2.638 -12.231 1.00 0.00 135 LYS A N 12
ATOM 15887 C CA . LYS A 1 66 ? 4.330 -1.768 -12.116 1.00 0.00 135 LYS A CA 12
ATOM 15888 C C . LYS A 1 66 ? 5.377 -2.378 -11.190 1.00 0.00 135 LYS A C 12
ATOM 15889 O O . LYS A 1 66 ? 5.089 -2.691 -10.035 1.00 0.00 135 LYS A O 12
ATOM 15908 N N . GLU A 1 67 ? 6.592 -2.543 -11.704 1.00 0.00 136 GLU A N 12
ATOM 15909 C CA . GLU A 1 67 ? 7.681 -3.116 -10.921 1.00 0.00 136 GLU A CA 12
ATOM 15910 C C . GLU A 1 67 ? 8.117 -2.159 -9.815 1.00 0.00 136 GLU A C 12
ATOM 15911 O O . GLU A 1 67 ? 8.451 -1.003 -10.075 1.00 0.00 136 GLU A O 12
ATOM 15923 N N . VAL A 1 68 ? 8.111 -2.650 -8.579 1.00 0.00 137 VAL A N 12
ATOM 15924 C CA . VAL A 1 68 ? 8.506 -1.840 -7.433 1.00 0.00 137 VAL A CA 12
ATOM 15925 C C . VAL A 1 68 ? 9.517 -2.577 -6.562 1.00 0.00 137 VAL A C 12
ATOM 15926 O O . VAL A 1 68 ? 9.212 -3.622 -5.987 1.00 0.00 137 VAL A O 12
ATOM 15939 N N . LYS A 1 69 ? 10.722 -2.026 -6.468 1.00 0.00 138 LYS A N 12
ATOM 15940 C CA . LYS A 1 69 ? 11.779 -2.629 -5.665 1.00 0.00 138 LYS A CA 12
ATOM 15941 C C . LYS A 1 69 ? 12.124 -4.024 -6.178 1.00 0.00 138 LYS A C 12
ATOM 15942 O O . LYS A 1 69 ? 12.394 -4.934 -5.396 1.00 0.00 138 LYS A O 12
ATOM 15961 N N . GLY A 1 70 ? 12.113 -4.183 -7.498 1.00 0.00 139 GLY A N 12
ATOM 15962 C CA . GLY A 1 70 ? 12.427 -5.470 -8.092 1.00 0.00 139 GLY A CA 12
ATOM 15963 C C . GLY A 1 70 ? 11.232 -6.402 -8.122 1.00 0.00 139 GLY A C 12
ATOM 15964 O O . GLY A 1 70 ? 11.149 -7.289 -8.972 1.00 0.00 139 GLY A O 12
ATOM 15968 N N . LYS A 1 71 ? 10.305 -6.202 -7.192 1.00 0.00 140 LYS A N 12
ATOM 15969 C CA . LYS A 1 71 ? 9.108 -7.032 -7.114 1.00 0.00 140 LYS A CA 12
ATOM 15970 C C . LYS A 1 71 ? 7.902 -6.302 -7.696 1.00 0.00 140 LYS A C 12
ATOM 15971 O O . LYS A 1 71 ? 7.638 -5.149 -7.354 1.00 0.00 140 LYS A O 12
ATOM 15990 N N . ARG A 1 72 ? 7.173 -6.982 -8.575 1.00 0.00 141 ARG A N 12
ATOM 15991 C CA . ARG A 1 72 ? 5.995 -6.398 -9.204 1.00 0.00 141 ARG A CA 12
ATOM 15992 C C . ARG A 1 72 ? 4.812 -6.388 -8.240 1.00 0.00 141 ARG A C 12
ATOM 15993 O O . ARG A 1 72 ? 4.398 -7.433 -7.738 1.00 0.00 141 ARG A O 12
ATOM 16014 N N . ILE A 1 73 ? 4.274 -5.200 -7.984 1.00 0.00 142 ILE A N 12
ATOM 16015 C CA . ILE A 1 73 ? 3.140 -5.054 -7.081 1.00 0.00 142 ILE A CA 12
ATOM 16016 C C . ILE A 1 73 ? 1.822 -5.303 -7.807 1.00 0.00 142 ILE A C 12
ATOM 16017 O O . ILE A 1 73 ? 1.660 -4.924 -8.966 1.00 0.00 142 ILE A O 12
ATOM 16033 N N . ASN A 1 74 ? 0.883 -5.940 -7.116 1.00 0.00 143 ASN A N 12
ATOM 16034 C CA . ASN A 1 74 ? -0.422 -6.239 -7.696 1.00 0.00 143 ASN A CA 12
ATOM 16035 C C . ASN A 1 74 ? -1.493 -5.311 -7.130 1.00 0.00 143 ASN A C 12
ATOM 16036 O O . ASN A 1 74 ? -1.931 -5.472 -5.991 1.00 0.00 143 ASN A O 12
ATOM 16047 N N . VAL A 1 75 ? -1.911 -4.339 -7.935 1.00 0.00 144 VAL A N 12
ATOM 16048 C CA . VAL A 1 75 ? -2.932 -3.386 -7.517 1.00 0.00 144 VAL A CA 12
ATOM 16049 C C . VAL A 1 75 ? -4.288 -3.732 -8.123 1.00 0.00 144 VAL A C 12
ATOM 16050 O O . VAL A 1 75 ? -4.378 -4.111 -9.290 1.00 0.00 144 VAL A O 12
ATOM 16063 N N . GLU A 1 76 ? -5.340 -3.597 -7.321 1.00 0.00 145 GLU A N 12
ATOM 16064 C CA . GLU A 1 76 ? -6.691 -3.896 -7.780 1.00 0.00 145 GLU A CA 12
ATOM 16065 C C . GLU A 1 76 ? -7.726 -3.131 -6.958 1.00 0.00 145 GLU A C 12
ATOM 16066 O O . GLU A 1 76 ? -7.547 -2.915 -5.759 1.00 0.00 145 GLU A O 12
ATOM 16078 N N . LEU A 1 77 ? -8.808 -2.724 -7.613 1.00 0.00 146 LEU A N 12
ATOM 16079 C CA . LEU A 1 77 ? -9.872 -1.983 -6.944 1.00 0.00 146 LEU A CA 12
ATOM 16080 C C . LEU A 1 77 ? -10.502 -2.817 -5.834 1.00 0.00 146 LEU A C 12
ATOM 16081 O O . LEU A 1 77 ? -11.061 -3.884 -6.087 1.00 0.00 146 LEU A O 12
ATOM 16097 N N . SER A 1 78 ? -10.410 -2.322 -4.604 1.00 0.00 147 SER A N 12
ATOM 16098 C CA . SER A 1 78 ? -10.970 -3.022 -3.454 1.00 0.00 147 SER A CA 12
ATOM 16099 C C . SER A 1 78 ? -12.495 -2.993 -3.490 1.00 0.00 147 SER A C 12
ATOM 16100 O O . SER A 1 78 ? -13.098 -2.085 -4.064 1.00 0.00 147 SER A O 12
ATOM 16108 N N . THR A 1 79 ? -13.115 -3.993 -2.872 1.00 0.00 148 THR A N 12
ATOM 16109 C CA . THR A 1 79 ? -14.569 -4.084 -2.833 1.00 0.00 148 THR A CA 12
ATOM 16110 C C . THR A 1 79 ? -15.148 -4.244 -4.234 1.00 0.00 148 THR A C 12
ATOM 16111 O O . THR A 1 79 ? -16.112 -3.571 -4.599 1.00 0.00 148 THR A O 12
ATOM 16122 N N . LYS A 1 80 ? -14.553 -5.139 -5.015 1.00 0.00 149 LYS A N 12
ATOM 16123 C CA . LYS A 1 80 ? -15.011 -5.390 -6.377 1.00 0.00 149 LYS A CA 12
ATOM 16124 C C . LYS A 1 80 ? -16.533 -5.339 -6.458 1.00 0.00 149 LYS A C 12
ATOM 16125 O O . LYS A 1 80 ? -17.228 -5.835 -5.572 1.00 0.00 149 LYS A O 12
ATOM 16144 N N . GLY A 1 81 ? -17.045 -4.737 -7.528 1.00 0.00 150 GLY A N 12
ATOM 16145 C CA . GLY A 1 81 ? -18.482 -4.634 -7.705 1.00 0.00 150 GLY A CA 12
ATOM 16146 C C . GLY A 1 81 ? -18.955 -5.281 -8.991 1.00 0.00 150 GLY A C 12
ATOM 16147 O O . GLY A 1 81 ? -18.306 -6.188 -9.512 1.00 0.00 150 GLY A O 12
ATOM 16151 N N . GLN A 1 82 ? -20.090 -4.816 -9.503 1.00 0.00 151 GLN A N 12
ATOM 16152 C CA . GLN A 1 82 ? -20.651 -5.358 -10.735 1.00 0.00 151 GLN A CA 12
ATOM 16153 C C . GLN A 1 82 ? -21.678 -4.402 -11.332 1.00 0.00 151 GLN A C 12
ATOM 16154 O O . GLN A 1 82 ? -22.583 -3.935 -10.640 1.00 0.00 151 GLN A O 12
ATOM 16168 N N . LYS A 1 83 ? -21.532 -4.115 -12.621 1.00 0.00 152 LYS A N 12
ATOM 16169 C CA . LYS A 1 83 ? -22.448 -3.215 -13.313 1.00 0.00 152 LYS A CA 12
ATOM 16170 C C . LYS A 1 83 ? -23.490 -4.001 -14.102 1.00 0.00 152 LYS A C 12
ATOM 16171 O O . LYS A 1 83 ? -23.167 -4.669 -15.084 1.00 0.00 152 LYS A O 12
ATOM 16190 N N . LYS A 1 84 ? -24.743 -3.915 -13.667 1.00 0.00 153 LYS A N 12
ATOM 16191 C CA . LYS A 1 84 ? -25.834 -4.616 -14.334 1.00 0.00 153 LYS A CA 12
ATOM 16192 C C . LYS A 1 84 ? -26.738 -3.635 -15.075 1.00 0.00 153 LYS A C 12
ATOM 16193 O O . LYS A 1 84 ? -27.864 -3.373 -14.652 1.00 0.00 153 LYS A O 12
ATOM 16212 N N . SER A 1 85 ? -26.237 -3.098 -16.183 1.00 0.00 154 SER A N 12
ATOM 16213 C CA . SER A 1 85 ? -26.998 -2.145 -16.981 1.00 0.00 154 SER A CA 12
ATOM 16214 C C . SER A 1 85 ? -26.822 -2.421 -18.471 1.00 0.00 154 SER A C 12
ATOM 16215 O O . SER A 1 85 ? -25.701 -2.511 -18.969 1.00 0.00 154 SER A O 12
ATOM 16223 N N . GLY A 1 86 ? -27.940 -2.556 -19.178 1.00 0.00 155 GLY A N 12
ATOM 16224 C CA . GLY A 1 86 ? -27.888 -2.821 -20.604 1.00 0.00 155 GLY A CA 12
ATOM 16225 C C . GLY A 1 86 ? -28.812 -1.917 -21.396 1.00 0.00 155 GLY A C 12
ATOM 16226 O O . GLY A 1 86 ? -29.770 -2.368 -22.023 1.00 0.00 155 GLY A O 12
ATOM 16230 N N . PRO A 1 87 ? -28.526 -0.606 -21.372 1.00 0.00 156 PRO A N 12
ATOM 16231 C CA . PRO A 1 87 ? -29.328 0.392 -22.087 1.00 0.00 156 PRO A CA 12
ATOM 16232 C C . PRO A 1 87 ? -29.170 0.286 -23.600 1.00 0.00 156 PRO A C 12
ATOM 16233 O O . PRO A 1 87 ? -28.074 0.457 -24.132 1.00 0.00 156 PRO A O 12
ATOM 16244 N N . SER A 1 88 ? -30.272 0.003 -24.286 1.00 0.00 157 SER A N 12
ATOM 16245 C CA . SER A 1 88 ? -30.256 -0.129 -25.738 1.00 0.00 157 SER A CA 12
ATOM 16246 C C . SER A 1 88 ? -30.159 1.239 -26.407 1.00 0.00 157 SER A C 12
ATOM 16247 O O . SER A 1 88 ? -30.546 2.254 -25.828 1.00 0.00 157 SER A O 12
ATOM 16255 N N . SER A 1 89 ? -29.639 1.257 -27.631 1.00 0.00 158 SER A N 12
ATOM 16256 C CA . SER A 1 89 ? -29.487 2.500 -28.378 1.00 0.00 158 SER A CA 12
ATOM 16257 C C . SER A 1 89 ? -30.469 2.556 -29.545 1.00 0.00 158 SER A C 12
ATOM 16258 O O . SER A 1 89 ? -31.292 3.465 -29.635 1.00 0.00 158 SER A O 12
ATOM 16266 N N . GLY A 1 90 ? -30.374 1.575 -30.437 1.00 0.00 159 GLY A N 12
ATOM 16267 C CA . GLY A 1 90 ? -31.259 1.530 -31.587 1.00 0.00 159 GLY A CA 12
ATOM 16268 C C . GLY A 1 90 ? -31.357 0.142 -32.189 1.00 0.00 159 GLY A C 12
ATOM 16269 O O . GLY A 1 90 ? -32.284 -0.609 -31.888 1.00 0.00 159 GLY A O 12
ATOM 16273 N N . GLY A 1 1 ? -7.529 -4.539 12.745 1.00 0.00 70 GLY A N 13
ATOM 16274 C CA . GLY A 1 1 ? -7.788 -3.391 11.896 1.00 0.00 70 GLY A CA 13
ATOM 16275 C C . GLY A 1 1 ? -6.515 -2.756 11.374 1.00 0.00 70 GLY A C 13
ATOM 16276 O O . GLY A 1 1 ? -5.696 -2.263 12.150 1.00 0.00 70 GLY A O 13
ATOM 16280 N N . SER A 1 2 ? -6.347 -2.768 10.056 1.00 0.00 71 SER A N 13
ATOM 16281 C CA . SER A 1 2 ? -5.161 -2.193 9.431 1.00 0.00 71 SER A CA 13
ATOM 16282 C C . SER A 1 2 ? -5.470 -0.823 8.836 1.00 0.00 71 SER A C 13
ATOM 16283 O O . SER A 1 2 ? -4.788 0.160 9.123 1.00 0.00 71 SER A O 13
ATOM 16291 N N . SER A 1 3 ? -6.505 -0.767 8.003 1.00 0.00 72 SER A N 13
ATOM 16292 C CA . SER A 1 3 ? -6.904 0.481 7.363 1.00 0.00 72 SER A CA 13
ATOM 16293 C C . SER A 1 3 ? -7.452 1.467 8.389 1.00 0.00 72 SER A C 13
ATOM 16294 O O . SER A 1 3 ? -7.914 1.074 9.460 1.00 0.00 72 SER A O 13
ATOM 16302 N N . GLY A 1 4 ? -7.397 2.753 8.054 1.00 0.00 73 GLY A N 13
ATOM 16303 C CA . GLY A 1 4 ? -7.890 3.777 8.956 1.00 0.00 73 GLY A CA 13
ATOM 16304 C C . GLY A 1 4 ? -9.404 3.853 8.974 1.00 0.00 73 GLY A C 13
ATOM 16305 O O . GLY A 1 4 ? -10.082 3.004 8.396 1.00 0.00 73 GLY A O 13
ATOM 16309 N N . SER A 1 5 ? -9.935 4.873 9.642 1.00 0.00 74 SER A N 13
ATOM 16310 C CA . SER A 1 5 ? -11.379 5.054 9.737 1.00 0.00 74 SER A CA 13
ATOM 16311 C C . SER A 1 5 ? -12.015 5.091 8.351 1.00 0.00 74 SER A C 13
ATOM 16312 O O . SER A 1 5 ? -12.111 6.148 7.728 1.00 0.00 74 SER A O 13
ATOM 16320 N N . SER A 1 6 ? -12.449 3.928 7.875 1.00 0.00 75 SER A N 13
ATOM 16321 C CA . SER A 1 6 ? -13.073 3.825 6.561 1.00 0.00 75 SER A CA 13
ATOM 16322 C C . SER A 1 6 ? -14.399 4.577 6.529 1.00 0.00 75 SER A C 13
ATOM 16323 O O . SER A 1 6 ? -15.423 4.072 6.988 1.00 0.00 75 SER A O 13
ATOM 16331 N N . GLY A 1 7 ? -14.372 5.789 5.984 1.00 0.00 76 GLY A N 13
ATOM 16332 C CA . GLY A 1 7 ? -15.578 6.593 5.901 1.00 0.00 76 GLY A CA 13
ATOM 16333 C C . GLY A 1 7 ? -16.067 6.760 4.476 1.00 0.00 76 GLY A C 13
ATOM 16334 O O . GLY A 1 7 ? -16.630 5.835 3.893 1.00 0.00 76 GLY A O 13
ATOM 16338 N N . ASN A 1 8 ? -15.853 7.946 3.915 1.00 0.00 77 ASN A N 13
ATOM 16339 C CA . ASN A 1 8 ? -16.279 8.233 2.550 1.00 0.00 77 ASN A CA 13
ATOM 16340 C C . ASN A 1 8 ? -15.074 8.402 1.629 1.00 0.00 77 ASN A C 13
ATOM 16341 O O . ASN A 1 8 ? -14.677 9.523 1.307 1.00 0.00 77 ASN A O 13
ATOM 16352 N N . THR A 1 9 ? -14.496 7.282 1.206 1.00 0.00 78 THR A N 13
ATOM 16353 C CA . THR A 1 9 ? -13.337 7.306 0.323 1.00 0.00 78 THR A CA 13
ATOM 16354 C C . THR A 1 9 ? -13.149 5.963 -0.373 1.00 0.00 78 THR A C 13
ATOM 16355 O O . THR A 1 9 ? -13.634 4.935 0.099 1.00 0.00 78 THR A O 13
ATOM 16366 N N . TRP A 1 10 ? -12.443 5.979 -1.498 1.00 0.00 79 TRP A N 13
ATOM 16367 C CA . TRP A 1 10 ? -12.190 4.761 -2.259 1.00 0.00 79 TRP A CA 13
ATOM 16368 C C . TRP A 1 10 ? -11.201 3.859 -1.530 1.00 0.00 79 TRP A C 13
ATOM 16369 O O . TRP A 1 10 ? -10.639 4.239 -0.503 1.00 0.00 79 TRP A O 13
ATOM 16390 N N . LYS A 1 11 ? -10.991 2.662 -2.068 1.00 0.00 80 LYS A N 13
ATOM 16391 C CA . LYS A 1 11 ? -10.067 1.705 -1.470 1.00 0.00 80 LYS A CA 13
ATOM 16392 C C . LYS A 1 11 ? -9.398 0.852 -2.543 1.00 0.00 80 LYS A C 13
ATOM 16393 O O . LYS A 1 11 ? -10.071 0.185 -3.328 1.00 0.00 80 LYS A O 13
ATOM 16412 N N . ILE A 1 12 ? -8.069 0.877 -2.569 1.00 0.00 81 ILE A N 13
ATOM 16413 C CA . ILE A 1 12 ? -7.310 0.104 -3.543 1.00 0.00 81 ILE A CA 13
ATOM 16414 C C . ILE A 1 12 ? -6.395 -0.903 -2.854 1.00 0.00 81 ILE A C 13
ATOM 16415 O O . ILE A 1 12 ? -5.511 -0.528 -2.083 1.00 0.00 81 ILE A O 13
ATOM 16431 N N . PHE A 1 13 ? -6.613 -2.183 -3.137 1.00 0.00 82 PHE A N 13
ATOM 16432 C CA . PHE A 1 13 ? -5.807 -3.244 -2.545 1.00 0.00 82 PHE A CA 13
ATOM 16433 C C . PHE A 1 13 ? -4.503 -3.430 -3.314 1.00 0.00 82 PHE A C 13
ATOM 16434 O O . PHE A 1 13 ? -4.505 -3.590 -4.535 1.00 0.00 82 PHE A O 13
ATOM 16451 N N . VAL A 1 14 ? -3.388 -3.408 -2.590 1.00 0.00 83 VAL A N 13
ATOM 16452 C CA . VAL A 1 14 ? -2.075 -3.575 -3.203 1.00 0.00 83 VAL A CA 13
ATOM 16453 C C . VAL A 1 14 ? -1.328 -4.754 -2.590 1.00 0.00 83 VAL A C 13
ATOM 16454 O O . VAL A 1 14 ? -0.929 -4.713 -1.427 1.00 0.00 83 VAL A O 13
ATOM 16467 N N . GLY A 1 15 ? -1.142 -5.806 -3.381 1.00 0.00 84 GLY A N 13
ATOM 16468 C CA . GLY A 1 15 ? -0.443 -6.983 -2.899 1.00 0.00 84 GLY A CA 13
ATOM 16469 C C . GLY A 1 15 ? 0.945 -7.116 -3.493 1.00 0.00 84 GLY A C 13
ATOM 16470 O O . GLY A 1 15 ? 1.380 -6.265 -4.268 1.00 0.00 84 GLY A O 13
ATOM 16474 N N . ASN A 1 16 ? 1.643 -8.187 -3.128 1.00 0.00 85 ASN A N 13
ATOM 16475 C CA . ASN A 1 16 ? 2.992 -8.427 -3.628 1.00 0.00 85 ASN A CA 13
ATOM 16476 C C . ASN A 1 16 ? 3.913 -7.259 -3.291 1.00 0.00 85 ASN A C 13
ATOM 16477 O O . ASN A 1 16 ? 4.751 -6.861 -4.101 1.00 0.00 85 ASN A O 13
ATOM 16488 N N . VAL A 1 17 ? 3.753 -6.713 -2.090 1.00 0.00 86 VAL A N 13
ATOM 16489 C CA . VAL A 1 17 ? 4.571 -5.591 -1.644 1.00 0.00 86 VAL A CA 13
ATOM 16490 C C . VAL A 1 17 ? 5.923 -6.069 -1.126 1.00 0.00 86 VAL A C 13
ATOM 16491 O O . VAL A 1 17 ? 5.994 -6.891 -0.213 1.00 0.00 86 VAL A O 13
ATOM 16504 N N . SER A 1 18 ? 6.994 -5.547 -1.716 1.00 0.00 87 SER A N 13
ATOM 16505 C CA . SER A 1 18 ? 8.345 -5.923 -1.316 1.00 0.00 87 SER A CA 13
ATOM 16506 C C . SER A 1 18 ? 8.553 -5.694 0.178 1.00 0.00 87 SER A C 13
ATOM 16507 O O . SER A 1 18 ? 8.023 -4.743 0.751 1.00 0.00 87 SER A O 13
ATOM 16515 N N . ALA A 1 19 ? 9.328 -6.575 0.803 1.00 0.00 88 ALA A N 13
ATOM 16516 C CA . ALA A 1 19 ? 9.608 -6.469 2.229 1.00 0.00 88 ALA A CA 13
ATOM 16517 C C . ALA A 1 19 ? 10.272 -5.137 2.561 1.00 0.00 88 ALA A C 13
ATOM 16518 O O . ALA A 1 19 ? 9.989 -4.532 3.595 1.00 0.00 88 ALA A O 13
ATOM 16525 N N . ALA A 1 20 ? 11.158 -4.686 1.679 1.00 0.00 89 ALA A N 13
ATOM 16526 C CA . ALA A 1 20 ? 11.861 -3.425 1.878 1.00 0.00 89 ALA A CA 13
ATOM 16527 C C . ALA A 1 20 ? 11.103 -2.267 1.239 1.00 0.00 89 ALA A C 13
ATOM 16528 O O . ALA A 1 20 ? 11.707 -1.326 0.724 1.00 0.00 89 ALA A O 13
ATOM 16535 N N . CYS A 1 21 ? 9.777 -2.343 1.275 1.00 0.00 90 CYS A N 13
ATOM 16536 C CA . CYS A 1 21 ? 8.936 -1.300 0.698 1.00 0.00 90 CYS A CA 13
ATOM 16537 C C . CYS A 1 21 ? 8.334 -0.421 1.789 1.00 0.00 90 CYS A C 13
ATOM 16538 O O . CYS A 1 21 ? 7.788 -0.919 2.774 1.00 0.00 90 CYS A O 13
ATOM 16546 N N . THR A 1 22 ? 8.439 0.892 1.608 1.00 0.00 91 THR A N 13
ATOM 16547 C CA . THR A 1 22 ? 7.908 1.842 2.578 1.00 0.00 91 THR A CA 13
ATOM 16548 C C . THR A 1 22 ? 6.566 2.402 2.121 1.00 0.00 91 THR A C 13
ATOM 16549 O O . THR A 1 22 ? 6.262 2.417 0.928 1.00 0.00 91 THR A O 13
ATOM 16560 N N . SER A 1 23 ? 5.765 2.863 3.077 1.00 0.00 92 SER A N 13
ATOM 16561 C CA . SER A 1 23 ? 4.454 3.422 2.773 1.00 0.00 92 SER A CA 13
ATOM 16562 C C . SER A 1 23 ? 4.573 4.589 1.797 1.00 0.00 92 SER A C 13
ATOM 16563 O O . SER A 1 23 ? 3.984 4.571 0.717 1.00 0.00 92 SER A O 13
ATOM 16571 N N . GLN A 1 24 ? 5.341 5.602 2.188 1.00 0.00 93 GLN A N 13
ATOM 16572 C CA . GLN A 1 24 ? 5.537 6.778 1.349 1.00 0.00 93 GLN A CA 13
ATOM 16573 C C . GLN A 1 24 ? 5.645 6.386 -0.122 1.00 0.00 93 GLN A C 13
ATOM 16574 O O . GLN A 1 24 ? 5.127 7.078 -0.997 1.00 0.00 93 GLN A O 13
ATOM 16588 N N . GLU A 1 25 ? 6.321 5.272 -0.384 1.00 0.00 94 GLU A N 13
ATOM 16589 C CA . GLU A 1 25 ? 6.497 4.789 -1.749 1.00 0.00 94 GLU A CA 13
ATOM 16590 C C . GLU A 1 25 ? 5.150 4.627 -2.446 1.00 0.00 94 GLU A C 13
ATOM 16591 O O . GLU A 1 25 ? 4.854 5.321 -3.419 1.00 0.00 94 GLU A O 13
ATOM 16603 N N . LEU A 1 26 ? 4.337 3.704 -1.943 1.00 0.00 95 LEU A N 13
ATOM 16604 C CA . LEU A 1 26 ? 3.021 3.449 -2.517 1.00 0.00 95 LEU A CA 13
ATOM 16605 C C . LEU A 1 26 ? 2.163 4.710 -2.496 1.00 0.00 95 LEU A C 13
ATOM 16606 O O . LEU A 1 26 ? 1.450 5.003 -3.455 1.00 0.00 95 LEU A O 13
ATOM 16622 N N . ARG A 1 27 ? 2.240 5.453 -1.397 1.00 0.00 96 ARG A N 13
ATOM 16623 C CA . ARG A 1 27 ? 1.472 6.684 -1.252 1.00 0.00 96 ARG A CA 13
ATOM 16624 C C . ARG A 1 27 ? 1.762 7.645 -2.401 1.00 0.00 96 ARG A C 13
ATOM 16625 O O . ARG A 1 27 ? 0.851 8.081 -3.103 1.00 0.00 96 ARG A O 13
ATOM 16646 N N . SER A 1 28 ? 3.038 7.970 -2.585 1.00 0.00 97 SER A N 13
ATOM 16647 C CA . SER A 1 28 ? 3.448 8.883 -3.646 1.00 0.00 97 SER A CA 13
ATOM 16648 C C . SER A 1 28 ? 2.880 8.442 -4.992 1.00 0.00 97 SER A C 13
ATOM 16649 O O . SER A 1 28 ? 2.288 9.240 -5.720 1.00 0.00 97 SER A O 13
ATOM 16657 N N . LEU A 1 29 ? 3.066 7.167 -5.316 1.00 0.00 98 LEU A N 13
ATOM 16658 C CA . LEU A 1 29 ? 2.573 6.618 -6.574 1.00 0.00 98 LEU A CA 13
ATOM 16659 C C . LEU A 1 29 ? 1.124 7.030 -6.817 1.00 0.00 98 LEU A C 13
ATOM 16660 O O . LEU A 1 29 ? 0.805 7.643 -7.836 1.00 0.00 98 LEU A O 13
ATOM 16676 N N . PHE A 1 30 ? 0.252 6.691 -5.874 1.00 0.00 99 PHE A N 13
ATOM 16677 C CA . PHE A 1 30 ? -1.163 7.026 -5.985 1.00 0.00 99 PHE A CA 13
ATOM 16678 C C . PHE A 1 30 ? -1.364 8.539 -6.001 1.00 0.00 99 PHE A C 13
ATOM 16679 O O . PHE A 1 30 ? -2.144 9.063 -6.796 1.00 0.00 99 PHE A O 13
ATOM 16696 N N . GLU A 1 31 ? -0.654 9.233 -5.118 1.00 0.00 100 GLU A N 13
ATOM 16697 C CA . GLU A 1 31 ? -0.756 10.685 -5.030 1.00 0.00 100 GLU A CA 13
ATOM 16698 C C . GLU A 1 31 ? -0.538 11.330 -6.395 1.00 0.00 100 GLU A C 13
ATOM 16699 O O . GLU A 1 31 ? -1.208 12.300 -6.750 1.00 0.00 100 GLU A O 13
ATOM 16711 N N . ARG A 1 32 ? 0.404 10.783 -7.158 1.00 0.00 101 ARG A N 13
ATOM 16712 C CA . ARG A 1 32 ? 0.712 11.305 -8.484 1.00 0.00 101 ARG A CA 13
ATOM 16713 C C . ARG A 1 32 ? -0.395 10.958 -9.475 1.00 0.00 101 ARG A C 13
ATOM 16714 O O . ARG A 1 32 ? -0.756 11.770 -10.327 1.00 0.00 101 ARG A O 13
ATOM 16735 N N . ARG A 1 33 ? -0.929 9.747 -9.358 1.00 0.00 102 ARG A N 13
ATOM 16736 C CA . ARG A 1 33 ? -1.993 9.292 -10.245 1.00 0.00 102 ARG A CA 13
ATOM 16737 C C . ARG A 1 33 ? -3.362 9.679 -9.694 1.00 0.00 102 ARG A C 13
ATOM 16738 O O . ARG A 1 33 ? -4.389 9.170 -10.141 1.00 0.00 102 ARG A O 13
ATOM 16759 N N . GLY A 1 34 ? -3.369 10.583 -8.718 1.00 0.00 103 GLY A N 13
ATOM 16760 C CA . GLY A 1 34 ? -4.617 11.022 -8.122 1.00 0.00 103 GLY A CA 13
ATOM 16761 C C . GLY A 1 34 ? -4.448 11.460 -6.681 1.00 0.00 103 GLY A C 13
ATOM 16762 O O . GLY A 1 34 ? -3.351 11.384 -6.126 1.00 0.00 103 GLY A O 13
ATOM 16766 N N . ARG A 1 35 ? -5.536 11.920 -6.073 1.00 0.00 104 ARG A N 13
ATOM 16767 C CA . ARG A 1 35 ? -5.503 12.375 -4.688 1.00 0.00 104 ARG A CA 13
ATOM 16768 C C . ARG A 1 35 ? -5.547 11.191 -3.726 1.00 0.00 104 ARG A C 13
ATOM 16769 O O . ARG A 1 35 ? -6.294 10.236 -3.935 1.00 0.00 104 ARG A O 13
ATOM 16790 N N . VAL A 1 36 ? -4.741 11.262 -2.671 1.00 0.00 105 VAL A N 13
ATOM 16791 C CA . VAL A 1 36 ? -4.688 10.197 -1.677 1.00 0.00 105 VAL A CA 13
ATOM 16792 C C . VAL A 1 36 ? -4.950 10.740 -0.276 1.00 0.00 105 VAL A C 13
ATOM 16793 O O . VAL A 1 36 ? -4.118 11.448 0.292 1.00 0.00 105 VAL A O 13
ATOM 16806 N N . ILE A 1 37 ? -6.111 10.402 0.275 1.00 0.00 106 ILE A N 13
ATOM 16807 C CA . ILE A 1 37 ? -6.482 10.855 1.610 1.00 0.00 106 ILE A CA 13
ATOM 16808 C C . ILE A 1 37 ? -5.840 9.983 2.684 1.00 0.00 106 ILE A C 13
ATOM 16809 O O . ILE A 1 37 ? -5.116 10.477 3.547 1.00 0.00 106 ILE A O 13
ATOM 16825 N N . GLU A 1 38 ? -6.109 8.682 2.622 1.00 0.00 107 GLU A N 13
ATOM 16826 C CA . GLU A 1 38 ? -5.557 7.742 3.589 1.00 0.00 107 GLU A CA 13
ATOM 16827 C C . GLU A 1 38 ? -4.728 6.667 2.891 1.00 0.00 107 GLU A C 13
ATOM 16828 O O . GLU A 1 38 ? -5.165 6.075 1.903 1.00 0.00 107 GLU A O 13
ATOM 16840 N N . CYS A 1 39 ? -3.531 6.421 3.411 1.00 0.00 108 CYS A N 13
ATOM 16841 C CA . CYS A 1 39 ? -2.639 5.419 2.837 1.00 0.00 108 CYS A CA 13
ATOM 16842 C C . CYS A 1 39 ? -1.980 4.587 3.932 1.00 0.00 108 CYS A C 13
ATOM 16843 O O . CYS A 1 39 ? -1.322 5.125 4.822 1.00 0.00 108 CYS A O 13
ATOM 16851 N N . ASP A 1 40 ? -2.163 3.273 3.860 1.00 0.00 109 ASP A N 13
ATOM 16852 C CA . ASP A 1 40 ? -1.587 2.366 4.846 1.00 0.00 109 ASP A CA 13
ATOM 16853 C C . ASP A 1 40 ? -0.976 1.144 4.168 1.00 0.00 109 ASP A C 13
ATOM 16854 O O . ASP A 1 40 ? -1.358 0.783 3.054 1.00 0.00 109 ASP A O 13
ATOM 16863 N N . VAL A 1 41 ? -0.025 0.510 4.846 1.00 0.00 110 VAL A N 13
ATOM 16864 C CA . VAL A 1 41 ? 0.639 -0.672 4.310 1.00 0.00 110 VAL A CA 13
ATOM 16865 C C . VAL A 1 41 ? 0.577 -1.832 5.296 1.00 0.00 110 VAL A C 13
ATOM 16866 O O . VAL A 1 41 ? 0.917 -1.683 6.470 1.00 0.00 110 VAL A O 13
ATOM 16879 N N . VAL A 1 42 ? 0.139 -2.990 4.812 1.00 0.00 111 VAL A N 13
ATOM 16880 C CA . VAL A 1 42 ? 0.033 -4.179 5.650 1.00 0.00 111 VAL A CA 13
ATOM 16881 C C . VAL A 1 42 ? 1.218 -5.112 5.433 1.00 0.00 111 VAL A C 13
ATOM 16882 O O . VAL A 1 42 ? 2.021 -4.913 4.521 1.00 0.00 111 VAL A O 13
ATOM 16895 N N . LYS A 1 43 ? 1.322 -6.134 6.276 1.00 0.00 112 LYS A N 13
ATOM 16896 C CA . LYS A 1 43 ? 2.409 -7.101 6.176 1.00 0.00 112 LYS A CA 13
ATOM 16897 C C . LYS A 1 43 ? 2.849 -7.277 4.727 1.00 0.00 112 LYS A C 13
ATOM 16898 O O . LYS A 1 43 ? 3.893 -6.768 4.319 1.00 0.00 112 LYS A O 13
ATOM 16917 N N . ASP A 1 44 ? 2.046 -8.000 3.953 1.00 0.00 113 ASP A N 13
ATOM 16918 C CA . ASP A 1 44 ? 2.352 -8.241 2.548 1.00 0.00 113 ASP A CA 13
ATOM 16919 C C . ASP A 1 44 ? 1.508 -7.346 1.647 1.00 0.00 113 ASP A C 13
ATOM 16920 O O . ASP A 1 44 ? 1.996 -6.816 0.648 1.00 0.00 113 ASP A O 13
ATOM 16929 N N . TYR A 1 45 ? 0.239 -7.183 2.005 1.00 0.00 114 TYR A N 13
ATOM 16930 C CA . TYR A 1 45 ? -0.674 -6.355 1.227 1.00 0.00 114 TYR A CA 13
ATOM 16931 C C . TYR A 1 45 ? -0.734 -4.936 1.786 1.00 0.00 114 TYR A C 13
ATOM 16932 O O . TYR A 1 45 ? -0.066 -4.616 2.768 1.00 0.00 114 TYR A O 13
ATOM 16950 N N . ALA A 1 46 ? -1.540 -4.091 1.152 1.00 0.00 115 ALA A N 13
ATOM 16951 C CA . ALA A 1 46 ? -1.691 -2.708 1.586 1.00 0.00 115 ALA A CA 13
ATOM 16952 C C . ALA A 1 46 ? -3.046 -2.146 1.171 1.00 0.00 115 ALA A C 13
ATOM 16953 O O . ALA A 1 46 ? -3.739 -2.725 0.333 1.00 0.00 115 ALA A O 13
ATOM 16960 N N . PHE A 1 47 ? -3.420 -1.017 1.763 1.00 0.00 116 PHE A N 13
ATOM 16961 C CA . PHE A 1 47 ? -4.695 -0.378 1.455 1.00 0.00 116 PHE A CA 13
ATOM 16962 C C . PHE A 1 47 ? -4.511 1.119 1.222 1.00 0.00 116 PHE A C 13
ATOM 16963 O O . PHE A 1 47 ? -4.044 1.842 2.102 1.00 0.00 116 PHE A O 13
ATOM 16980 N N . VAL A 1 48 ? -4.881 1.576 0.030 1.00 0.00 117 VAL A N 13
ATOM 16981 C CA . VAL A 1 48 ? -4.757 2.986 -0.319 1.00 0.00 117 VAL A CA 13
ATOM 16982 C C . VAL A 1 48 ? -6.108 3.575 -0.713 1.00 0.00 117 VAL A C 13
ATOM 16983 O O . VAL A 1 48 ? -6.720 3.150 -1.693 1.00 0.00 117 VAL A O 13
ATOM 16996 N N . HIS A 1 49 ? -6.567 4.555 0.058 1.00 0.00 118 HIS A N 13
ATOM 16997 C CA . HIS A 1 49 ? -7.845 5.204 -0.211 1.00 0.00 118 HIS A CA 13
ATOM 16998 C C . HIS A 1 49 ? -7.653 6.445 -1.077 1.00 0.00 118 HIS A C 13
ATOM 16999 O O . HIS A 1 49 ? -6.690 7.191 -0.905 1.00 0.00 118 HIS A O 13
ATOM 17013 N N . MET A 1 50 ? -8.576 6.659 -2.009 1.00 0.00 119 MET A N 13
ATOM 17014 C CA . MET A 1 50 ? -8.508 7.810 -2.902 1.00 0.00 119 MET A CA 13
ATOM 17015 C C . MET A 1 50 ? -9.854 8.524 -2.973 1.00 0.00 119 MET A C 13
ATOM 17016 O O . MET A 1 50 ? -10.895 7.933 -2.687 1.00 0.00 119 MET A O 13
ATOM 17030 N N . GLU A 1 51 ? -9.824 9.797 -3.354 1.00 0.00 120 GLU A N 13
ATOM 17031 C CA . GLU A 1 51 ? -11.043 10.590 -3.461 1.00 0.00 120 GLU A CA 13
ATOM 17032 C C . GLU A 1 51 ? -11.624 10.509 -4.869 1.00 0.00 120 GLU A C 13
ATOM 17033 O O . GLU A 1 51 ? -12.748 10.048 -5.065 1.00 0.00 120 GLU A O 13
ATOM 17045 N N . LYS A 1 52 ? -10.849 10.963 -5.849 1.00 0.00 121 LYS A N 13
ATOM 17046 C CA . LYS A 1 52 ? -11.284 10.942 -7.241 1.00 0.00 121 LYS A CA 13
ATOM 17047 C C . LYS A 1 52 ? -11.378 9.511 -7.760 1.00 0.00 121 LYS A C 13
ATOM 17048 O O . LYS A 1 52 ? -10.405 8.760 -7.714 1.00 0.00 121 LYS A O 13
ATOM 17067 N N . GLU A 1 53 ? -12.555 9.142 -8.255 1.00 0.00 122 GLU A N 13
ATOM 17068 C CA . GLU A 1 53 ? -12.775 7.801 -8.784 1.00 0.00 122 GLU A CA 13
ATOM 17069 C C . GLU A 1 53 ? -11.964 7.579 -10.058 1.00 0.00 122 GLU A C 13
ATOM 17070 O O . GLU A 1 53 ? -11.150 6.659 -10.136 1.00 0.00 122 GLU A O 13
ATOM 17082 N N . ALA A 1 54 ? -12.194 8.428 -11.054 1.00 0.00 123 ALA A N 13
ATOM 17083 C CA . ALA A 1 54 ? -11.485 8.327 -12.323 1.00 0.00 123 ALA A CA 13
ATOM 17084 C C . ALA A 1 54 ? -9.996 8.082 -12.102 1.00 0.00 123 ALA A C 13
ATOM 17085 O O . ALA A 1 54 ? -9.393 7.231 -12.757 1.00 0.00 123 ALA A O 13
ATOM 17092 N N . ASP A 1 55 ? -9.409 8.833 -11.178 1.00 0.00 124 ASP A N 13
ATOM 17093 C CA . ASP A 1 55 ? -7.989 8.698 -10.871 1.00 0.00 124 ASP A CA 13
ATOM 17094 C C . ASP A 1 55 ? -7.693 7.330 -10.263 1.00 0.00 124 ASP A C 13
ATOM 17095 O O . ASP A 1 55 ? -6.702 6.688 -10.608 1.00 0.00 124 ASP A O 13
ATOM 17104 N N . ALA A 1 56 ? -8.559 6.892 -9.355 1.00 0.00 125 ALA A N 13
ATOM 17105 C CA . ALA A 1 56 ? -8.391 5.601 -8.699 1.00 0.00 125 ALA A CA 13
ATOM 17106 C C . ALA A 1 56 ? -8.146 4.495 -9.720 1.00 0.00 125 ALA A C 13
ATOM 17107 O O . ALA A 1 56 ? -7.124 3.810 -9.675 1.00 0.00 125 ALA A O 13
ATOM 17114 N N . LYS A 1 57 ? -9.089 4.325 -10.640 1.00 0.00 126 LYS A N 13
ATOM 17115 C CA . LYS A 1 57 ? -8.976 3.303 -11.673 1.00 0.00 126 LYS A CA 13
ATOM 17116 C C . LYS A 1 57 ? -7.703 3.495 -12.492 1.00 0.00 126 LYS A C 13
ATOM 17117 O O . LYS A 1 57 ? -6.868 2.596 -12.578 1.00 0.00 126 LYS A O 13
ATOM 17136 N N . ALA A 1 58 ? -7.562 4.673 -13.090 1.00 0.00 127 ALA A N 13
ATOM 17137 C CA . ALA A 1 58 ? -6.390 4.984 -13.898 1.00 0.00 127 ALA A CA 13
ATOM 17138 C C . ALA A 1 58 ? -5.115 4.477 -13.234 1.00 0.00 127 ALA A C 13
ATOM 17139 O O . ALA A 1 58 ? -4.342 3.734 -13.838 1.00 0.00 127 ALA A O 13
ATOM 17146 N N . ALA A 1 59 ? -4.901 4.884 -11.987 1.00 0.00 128 ALA A N 13
ATOM 17147 C CA . ALA A 1 59 ? -3.719 4.470 -11.240 1.00 0.00 128 ALA A CA 13
ATOM 17148 C C . ALA A 1 59 ? -3.567 2.953 -11.252 1.00 0.00 128 ALA A C 13
ATOM 17149 O O . ALA A 1 59 ? -2.502 2.429 -11.581 1.00 0.00 128 ALA A O 13
ATOM 17156 N N . ILE A 1 60 ? -4.636 2.252 -10.891 1.00 0.00 129 ILE A N 13
ATOM 17157 C CA . ILE A 1 60 ? -4.620 0.795 -10.860 1.00 0.00 129 ILE A CA 13
ATOM 17158 C C . ILE A 1 60 ? -4.121 0.223 -12.183 1.00 0.00 129 ILE A C 13
ATOM 17159 O O . ILE A 1 60 ? -3.495 -0.836 -12.216 1.00 0.00 129 ILE A O 13
ATOM 17175 N N . ALA A 1 61 ? -4.402 0.933 -13.271 1.00 0.00 130 ALA A N 13
ATOM 17176 C CA . ALA A 1 61 ? -3.978 0.498 -14.597 1.00 0.00 130 ALA A CA 13
ATOM 17177 C C . ALA A 1 61 ? -2.494 0.770 -14.815 1.00 0.00 130 ALA A C 13
ATOM 17178 O O . ALA A 1 61 ? -1.765 -0.086 -15.317 1.00 0.00 130 ALA A O 13
ATOM 17185 N N . GLN A 1 62 ? -2.053 1.965 -14.435 1.00 0.00 131 GLN A N 13
ATOM 17186 C CA . GLN A 1 62 ? -0.655 2.348 -14.591 1.00 0.00 131 GLN A CA 13
ATOM 17187 C C . GLN A 1 62 ? 0.186 1.824 -13.431 1.00 0.00 131 GLN A C 13
ATOM 17188 O O . GLN A 1 62 ? 1.405 2.001 -13.405 1.00 0.00 131 GLN A O 13
ATOM 17202 N N . LEU A 1 63 ? -0.472 1.180 -12.474 1.00 0.00 132 LEU A N 13
ATOM 17203 C CA . LEU A 1 63 ? 0.215 0.631 -11.310 1.00 0.00 132 LEU A CA 13
ATOM 17204 C C . LEU A 1 63 ? 0.179 -0.894 -11.326 1.00 0.00 132 LEU A C 13
ATOM 17205 O O . LEU A 1 63 ? 1.206 -1.550 -11.159 1.00 0.00 132 LEU A O 13
ATOM 17221 N N . ASN A 1 64 ? -1.010 -1.451 -11.532 1.00 0.00 133 ASN A N 13
ATOM 17222 C CA . ASN A 1 64 ? -1.179 -2.899 -11.572 1.00 0.00 133 ASN A CA 13
ATOM 17223 C C . ASN A 1 64 ? -0.077 -3.553 -12.401 1.00 0.00 133 ASN A C 13
ATOM 17224 O O . ASN A 1 64 ? -0.171 -3.633 -13.625 1.00 0.00 133 ASN A O 13
ATOM 17235 N N . GLY A 1 65 ? 0.968 -4.019 -11.723 1.00 0.00 134 GLY A N 13
ATOM 17236 C CA . GLY A 1 65 ? 2.073 -4.660 -12.413 1.00 0.00 134 GLY A CA 13
ATOM 17237 C C . GLY A 1 65 ? 3.365 -3.878 -12.289 1.00 0.00 134 GLY A C 13
ATOM 17238 O O . GLY A 1 65 ? 4.444 -4.460 -12.169 1.00 0.00 134 GLY A O 13
ATOM 17242 N N . LYS A 1 66 ? 3.259 -2.553 -12.320 1.00 0.00 135 LYS A N 13
ATOM 17243 C CA . LYS A 1 66 ? 4.428 -1.689 -12.211 1.00 0.00 135 LYS A CA 13
ATOM 17244 C C . LYS A 1 66 ? 5.477 -2.305 -11.291 1.00 0.00 135 LYS A C 13
ATOM 17245 O O . LYS A 1 66 ? 5.216 -2.547 -10.113 1.00 0.00 135 LYS A O 13
ATOM 17264 N N . GLU A 1 67 ? 6.663 -2.554 -11.836 1.00 0.00 136 GLU A N 13
ATOM 17265 C CA . GLU A 1 67 ? 7.751 -3.142 -11.063 1.00 0.00 136 GLU A CA 13
ATOM 17266 C C . GLU A 1 67 ? 8.168 -2.217 -9.923 1.00 0.00 136 GLU A C 13
ATOM 17267 O O . GLU A 1 67 ? 8.639 -1.103 -10.152 1.00 0.00 136 GLU A O 13
ATOM 17279 N N . VAL A 1 68 ? 7.992 -2.688 -8.692 1.00 0.00 137 VAL A N 13
ATOM 17280 C CA . VAL A 1 68 ? 8.351 -1.905 -7.515 1.00 0.00 137 VAL A CA 13
ATOM 17281 C C . VAL A 1 68 ? 9.341 -2.659 -6.635 1.00 0.00 137 VAL A C 13
ATOM 17282 O O . VAL A 1 68 ? 9.071 -3.774 -6.191 1.00 0.00 137 VAL A O 13
ATOM 17295 N N . LYS A 1 69 ? 10.491 -2.041 -6.386 1.00 0.00 138 LYS A N 13
ATOM 17296 C CA . LYS A 1 69 ? 11.524 -2.652 -5.557 1.00 0.00 138 LYS A CA 13
ATOM 17297 C C . LYS A 1 69 ? 11.902 -4.031 -6.087 1.00 0.00 138 LYS A C 13
ATOM 17298 O O . LYS A 1 69 ? 12.184 -4.947 -5.315 1.00 0.00 138 LYS A O 13
ATOM 17317 N N . GLY A 1 70 ? 11.908 -4.171 -7.409 1.00 0.00 139 GLY A N 13
ATOM 17318 C CA . GLY A 1 70 ? 12.255 -5.441 -8.019 1.00 0.00 139 GLY A CA 13
ATOM 17319 C C . GLY A 1 70 ? 11.080 -6.397 -8.076 1.00 0.00 139 GLY A C 13
ATOM 17320 O O . GLY A 1 70 ? 11.044 -7.299 -8.914 1.00 0.00 139 GLY A O 13
ATOM 17324 N N . LYS A 1 71 ? 10.116 -6.202 -7.183 1.00 0.00 140 LYS A N 13
ATOM 17325 C CA . LYS A 1 71 ? 8.933 -7.053 -7.134 1.00 0.00 140 LYS A CA 13
ATOM 17326 C C . LYS A 1 71 ? 7.731 -6.350 -7.757 1.00 0.00 140 LYS A C 13
ATOM 17327 O O . LYS A 1 71 ? 7.408 -5.218 -7.397 1.00 0.00 140 LYS A O 13
ATOM 17346 N N . ARG A 1 72 ? 7.073 -7.029 -8.691 1.00 0.00 141 ARG A N 13
ATOM 17347 C CA . ARG A 1 72 ? 5.907 -6.469 -9.363 1.00 0.00 141 ARG A CA 13
ATOM 17348 C C . ARG A 1 72 ? 4.702 -6.441 -8.427 1.00 0.00 141 ARG A C 13
ATOM 17349 O O . ARG A 1 72 ? 4.136 -7.483 -8.097 1.00 0.00 141 ARG A O 13
ATOM 17370 N N . ILE A 1 73 ? 4.316 -5.242 -8.003 1.00 0.00 142 ILE A N 13
ATOM 17371 C CA . ILE A 1 73 ? 3.178 -5.079 -7.107 1.00 0.00 142 ILE A CA 13
ATOM 17372 C C . ILE A 1 73 ? 1.863 -5.328 -7.836 1.00 0.00 142 ILE A C 13
ATOM 17373 O O . ILE A 1 73 ? 1.714 -4.978 -9.006 1.00 0.00 142 ILE A O 13
ATOM 17389 N N . ASN A 1 74 ? 0.910 -5.934 -7.136 1.00 0.00 143 ASN A N 13
ATOM 17390 C CA . ASN A 1 74 ? -0.395 -6.230 -7.717 1.00 0.00 143 ASN A CA 13
ATOM 17391 C C . ASN A 1 74 ? -1.464 -5.296 -7.157 1.00 0.00 143 ASN A C 13
ATOM 17392 O O . ASN A 1 74 ? -1.904 -5.452 -6.018 1.00 0.00 143 ASN A O 13
ATOM 17403 N N . VAL A 1 75 ? -1.877 -4.326 -7.966 1.00 0.00 144 VAL A N 13
ATOM 17404 C CA . VAL A 1 75 ? -2.895 -3.368 -7.552 1.00 0.00 144 VAL A CA 13
ATOM 17405 C C . VAL A 1 75 ? -4.235 -3.671 -8.213 1.00 0.00 144 VAL A C 13
ATOM 17406 O O . VAL A 1 75 ? -4.291 -4.030 -9.389 1.00 0.00 144 VAL A O 13
ATOM 17419 N N . GLU A 1 76 ? -5.313 -3.522 -7.449 1.00 0.00 145 GLU A N 13
ATOM 17420 C CA . GLU A 1 76 ? -6.653 -3.780 -7.961 1.00 0.00 145 GLU A CA 13
ATOM 17421 C C . GLU A 1 76 ? -7.708 -3.100 -7.093 1.00 0.00 145 GLU A C 13
ATOM 17422 O O . GLU A 1 76 ? -7.529 -2.946 -5.884 1.00 0.00 145 GLU A O 13
ATOM 17434 N N . LEU A 1 77 ? -8.807 -2.693 -7.719 1.00 0.00 146 LEU A N 13
ATOM 17435 C CA . LEU A 1 77 ? -9.892 -2.028 -7.005 1.00 0.00 146 LEU A CA 13
ATOM 17436 C C . LEU A 1 77 ? -10.498 -2.951 -5.953 1.00 0.00 146 LEU A C 13
ATOM 17437 O O . LEU A 1 77 ? -10.879 -4.083 -6.251 1.00 0.00 146 LEU A O 13
ATOM 17453 N N . SER A 1 78 ? -10.587 -2.459 -4.722 1.00 0.00 147 SER A N 13
ATOM 17454 C CA . SER A 1 78 ? -11.147 -3.240 -3.625 1.00 0.00 147 SER A CA 13
ATOM 17455 C C . SER A 1 78 ? -12.656 -3.394 -3.782 1.00 0.00 147 SER A C 13
ATOM 17456 O O . SER A 1 78 ? -13.200 -4.489 -3.632 1.00 0.00 147 SER A O 13
ATOM 17464 N N . THR A 1 79 ? -13.330 -2.288 -4.085 1.00 0.00 148 THR A N 13
ATOM 17465 C CA . THR A 1 79 ? -14.776 -2.298 -4.261 1.00 0.00 148 THR A CA 13
ATOM 17466 C C . THR A 1 79 ? -15.159 -2.859 -5.626 1.00 0.00 148 THR A C 13
ATOM 17467 O O . THR A 1 79 ? -14.345 -2.886 -6.549 1.00 0.00 148 THR A O 13
ATOM 17478 N N . LYS A 1 80 ? -16.405 -3.306 -5.748 1.00 0.00 149 LYS A N 13
ATOM 17479 C CA . LYS A 1 80 ? -16.898 -3.865 -7.001 1.00 0.00 149 LYS A CA 13
ATOM 17480 C C . LYS A 1 80 ? -17.131 -2.766 -8.033 1.00 0.00 149 LYS A C 13
ATOM 17481 O O . LYS A 1 80 ? -16.678 -2.865 -9.173 1.00 0.00 149 LYS A O 13
ATOM 17500 N N . GLY A 1 81 ? -17.838 -1.717 -7.625 1.00 0.00 150 GLY A N 13
ATOM 17501 C CA . GLY A 1 81 ? -18.117 -0.614 -8.526 1.00 0.00 150 GLY A CA 13
ATOM 17502 C C . GLY A 1 81 ? -19.571 -0.567 -8.952 1.00 0.00 150 GLY A C 13
ATOM 17503 O O . GLY A 1 81 ? -20.352 -1.456 -8.614 1.00 0.00 150 GLY A O 13
ATOM 17507 N N . GLN A 1 82 ? -19.935 0.475 -9.693 1.00 0.00 151 GLN A N 13
ATOM 17508 C CA . GLN A 1 82 ? -21.306 0.635 -10.163 1.00 0.00 151 GLN A CA 13
ATOM 17509 C C . GLN A 1 82 ? -21.409 0.331 -11.654 1.00 0.00 151 GLN A C 13
ATOM 17510 O O . GLN A 1 82 ? -20.447 0.505 -12.402 1.00 0.00 151 GLN A O 13
ATOM 17524 N N . LYS A 1 83 ? -22.583 -0.123 -12.080 1.00 0.00 152 LYS A N 13
ATOM 17525 C CA . LYS A 1 83 ? -22.814 -0.450 -13.482 1.00 0.00 152 LYS A CA 13
ATOM 17526 C C . LYS A 1 83 ? -23.781 0.541 -14.121 1.00 0.00 152 LYS A C 13
ATOM 17527 O O . LYS A 1 83 ? -24.993 0.325 -14.127 1.00 0.00 152 LYS A O 13
ATOM 17546 N N . LYS A 1 84 ? -23.238 1.628 -14.658 1.00 0.00 153 LYS A N 13
ATOM 17547 C CA . LYS A 1 84 ? -24.052 2.652 -15.302 1.00 0.00 153 LYS A CA 13
ATOM 17548 C C . LYS A 1 84 ? -23.674 2.803 -16.772 1.00 0.00 153 LYS A C 13
ATOM 17549 O O . LYS A 1 84 ? -22.499 2.735 -17.131 1.00 0.00 153 LYS A O 13
ATOM 17568 N N . SER A 1 85 ? -24.678 3.011 -17.618 1.00 0.00 154 SER A N 13
ATOM 17569 C CA . SER A 1 85 ? -24.451 3.169 -19.050 1.00 0.00 154 SER A CA 13
ATOM 17570 C C . SER A 1 85 ? -25.175 4.402 -19.582 1.00 0.00 154 SER A C 13
ATOM 17571 O O . SER A 1 85 ? -26.202 4.813 -19.043 1.00 0.00 154 SER A O 13
ATOM 17579 N N . GLY A 1 86 ? -24.632 4.988 -20.644 1.00 0.00 155 GLY A N 13
ATOM 17580 C CA . GLY A 1 86 ? -25.238 6.168 -21.232 1.00 0.00 155 GLY A CA 13
ATOM 17581 C C . GLY A 1 86 ? -24.259 7.317 -21.368 1.00 0.00 155 GLY A C 13
ATOM 17582 O O . GLY A 1 86 ? -24.237 8.242 -20.556 1.00 0.00 155 GLY A O 13
ATOM 17586 N N . PRO A 1 87 ? -23.423 7.266 -22.416 1.00 0.00 156 PRO A N 13
ATOM 17587 C CA . PRO A 1 87 ? -22.420 8.302 -22.680 1.00 0.00 156 PRO A CA 13
ATOM 17588 C C . PRO A 1 87 ? -23.049 9.619 -23.121 1.00 0.00 156 PRO A C 13
ATOM 17589 O O . PRO A 1 87 ? -23.243 9.857 -24.314 1.00 0.00 156 PRO A O 13
ATOM 17600 N N . SER A 1 88 ? -23.367 10.472 -22.153 1.00 0.00 157 SER A N 13
ATOM 17601 C CA . SER A 1 88 ? -23.977 11.764 -22.441 1.00 0.00 157 SER A CA 13
ATOM 17602 C C . SER A 1 88 ? -23.146 12.543 -23.456 1.00 0.00 157 SER A C 13
ATOM 17603 O O . SER A 1 88 ? -23.652 12.969 -24.494 1.00 0.00 157 SER A O 13
ATOM 17611 N N . SER A 1 89 ? -21.866 12.726 -23.147 1.00 0.00 158 SER A N 13
ATOM 17612 C CA . SER A 1 89 ? -20.963 13.457 -24.028 1.00 0.00 158 SER A CA 13
ATOM 17613 C C . SER A 1 89 ? -21.587 14.777 -24.471 1.00 0.00 158 SER A C 13
ATOM 17614 O O . SER A 1 89 ? -21.493 15.162 -25.635 1.00 0.00 158 SER A O 13
ATOM 17622 N N . GLY A 1 90 ? -22.226 15.468 -23.530 1.00 0.00 159 GLY A N 13
ATOM 17623 C CA . GLY A 1 90 ? -22.857 16.737 -23.842 1.00 0.00 159 GLY A CA 13
ATOM 17624 C C . GLY A 1 90 ? -23.788 16.645 -25.034 1.00 0.00 159 GLY A C 13
ATOM 17625 O O . GLY A 1 90 ? -24.718 15.839 -25.042 1.00 0.00 159 GLY A O 13
ATOM 17629 N N . GLY A 1 1 ? -22.504 -7.937 3.072 1.00 0.00 70 GLY A N 14
ATOM 17630 C CA . GLY A 1 1 ? -23.121 -6.624 3.130 1.00 0.00 70 GLY A CA 14
ATOM 17631 C C . GLY A 1 1 ? -22.156 -5.550 3.592 1.00 0.00 70 GLY A C 14
ATOM 17632 O O . GLY A 1 1 ? -20.945 -5.767 3.624 1.00 0.00 70 GLY A O 14
ATOM 17636 N N . SER A 1 2 ? -22.693 -4.388 3.948 1.00 0.00 71 SER A N 14
ATOM 17637 C CA . SER A 1 2 ? -21.871 -3.274 4.405 1.00 0.00 71 SER A CA 14
ATOM 17638 C C . SER A 1 2 ? -21.558 -3.403 5.893 1.00 0.00 71 SER A C 14
ATOM 17639 O O . SER A 1 2 ? -22.462 -3.530 6.719 1.00 0.00 71 SER A O 14
ATOM 17647 N N . SER A 1 3 ? -20.272 -3.369 6.226 1.00 0.00 72 SER A N 14
ATOM 17648 C CA . SER A 1 3 ? -19.839 -3.485 7.613 1.00 0.00 72 SER A CA 14
ATOM 17649 C C . SER A 1 3 ? -19.168 -2.198 8.083 1.00 0.00 72 SER A C 14
ATOM 17650 O O . SER A 1 3 ? -17.942 -2.095 8.103 1.00 0.00 72 SER A O 14
ATOM 17658 N N . GLY A 1 4 ? -19.983 -1.218 8.462 1.00 0.00 73 GLY A N 14
ATOM 17659 C CA . GLY A 1 4 ? -19.452 0.050 8.927 1.00 0.00 73 GLY A CA 14
ATOM 17660 C C . GLY A 1 4 ? -18.675 0.783 7.851 1.00 0.00 73 GLY A C 14
ATOM 17661 O O . GLY A 1 4 ? -18.061 0.159 6.986 1.00 0.00 73 GLY A O 14
ATOM 17665 N N . SER A 1 5 ? -18.703 2.111 7.903 1.00 0.00 74 SER A N 14
ATOM 17666 C CA . SER A 1 5 ? -18.000 2.929 6.922 1.00 0.00 74 SER A CA 14
ATOM 17667 C C . SER A 1 5 ? -17.341 4.132 7.590 1.00 0.00 74 SER A C 14
ATOM 17668 O O . SER A 1 5 ? -17.997 4.904 8.290 1.00 0.00 74 SER A O 14
ATOM 17676 N N . SER A 1 6 ? -16.040 4.284 7.369 1.00 0.00 75 SER A N 14
ATOM 17677 C CA . SER A 1 6 ? -15.289 5.390 7.952 1.00 0.00 75 SER A CA 14
ATOM 17678 C C . SER A 1 6 ? -14.802 6.347 6.868 1.00 0.00 75 SER A C 14
ATOM 17679 O O . SER A 1 6 ? -13.901 6.022 6.096 1.00 0.00 75 SER A O 14
ATOM 17687 N N . GLY A 1 7 ? -15.406 7.531 6.817 1.00 0.00 76 GLY A N 14
ATOM 17688 C CA . GLY A 1 7 ? -15.021 8.518 5.825 1.00 0.00 76 GLY A CA 14
ATOM 17689 C C . GLY A 1 7 ? -15.198 8.014 4.407 1.00 0.00 76 GLY A C 14
ATOM 17690 O O . GLY A 1 7 ? -14.473 7.124 3.963 1.00 0.00 76 GLY A O 14
ATOM 17694 N N . ASN A 1 8 ? -16.165 8.583 3.694 1.00 0.00 77 ASN A N 14
ATOM 17695 C CA . ASN A 1 8 ? -16.436 8.183 2.318 1.00 0.00 77 ASN A CA 14
ATOM 17696 C C . ASN A 1 8 ? -15.190 8.340 1.451 1.00 0.00 77 ASN A C 14
ATOM 17697 O O . ASN A 1 8 ? -14.819 9.452 1.072 1.00 0.00 77 ASN A O 14
ATOM 17708 N N . THR A 1 9 ? -14.549 7.219 1.138 1.00 0.00 78 THR A N 14
ATOM 17709 C CA . THR A 1 9 ? -13.345 7.231 0.316 1.00 0.00 78 THR A CA 14
ATOM 17710 C C . THR A 1 9 ? -13.144 5.891 -0.384 1.00 0.00 78 THR A C 14
ATOM 17711 O O . THR A 1 9 ? -13.620 4.858 0.086 1.00 0.00 78 THR A O 14
ATOM 17722 N N . TRP A 1 10 ? -12.435 5.916 -1.506 1.00 0.00 79 TRP A N 14
ATOM 17723 C CA . TRP A 1 10 ? -12.170 4.702 -2.270 1.00 0.00 79 TRP A CA 14
ATOM 17724 C C . TRP A 1 10 ? -11.188 3.799 -1.533 1.00 0.00 79 TRP A C 14
ATOM 17725 O O . TRP A 1 10 ? -10.624 4.183 -0.508 1.00 0.00 79 TRP A O 14
ATOM 17746 N N . LYS A 1 11 ? -10.986 2.596 -2.061 1.00 0.00 80 LYS A N 14
ATOM 17747 C CA . LYS A 1 11 ? -10.070 1.638 -1.454 1.00 0.00 80 LYS A CA 14
ATOM 17748 C C . LYS A 1 11 ? -9.387 0.788 -2.521 1.00 0.00 80 LYS A C 14
ATOM 17749 O O . LYS A 1 11 ? -10.051 0.145 -3.335 1.00 0.00 80 LYS A O 14
ATOM 17768 N N . ILE A 1 12 ? -8.059 0.788 -2.510 1.00 0.00 81 ILE A N 14
ATOM 17769 C CA . ILE A 1 12 ? -7.287 0.015 -3.475 1.00 0.00 81 ILE A CA 14
ATOM 17770 C C . ILE A 1 12 ? -6.358 -0.970 -2.774 1.00 0.00 81 ILE A C 14
ATOM 17771 O O . ILE A 1 12 ? -5.487 -0.575 -1.998 1.00 0.00 81 ILE A O 14
ATOM 17787 N N . PHE A 1 13 ? -6.549 -2.256 -3.052 1.00 0.00 82 PHE A N 14
ATOM 17788 C CA . PHE A 1 13 ? -5.728 -3.299 -2.448 1.00 0.00 82 PHE A CA 14
ATOM 17789 C C . PHE A 1 13 ? -4.445 -3.511 -3.246 1.00 0.00 82 PHE A C 14
ATOM 17790 O O . PHE A 1 13 ? -4.485 -3.785 -4.446 1.00 0.00 82 PHE A O 14
ATOM 17807 N N . VAL A 1 14 ? -3.307 -3.382 -2.571 1.00 0.00 83 VAL A N 14
ATOM 17808 C CA . VAL A 1 14 ? -2.012 -3.560 -3.216 1.00 0.00 83 VAL A CA 14
ATOM 17809 C C . VAL A 1 14 ? -1.246 -4.724 -2.599 1.00 0.00 83 VAL A C 14
ATOM 17810 O O . VAL A 1 14 ? -0.797 -4.649 -1.456 1.00 0.00 83 VAL A O 14
ATOM 17823 N N . GLY A 1 15 ? -1.101 -5.802 -3.363 1.00 0.00 84 GLY A N 14
ATOM 17824 C CA . GLY A 1 15 ? -0.388 -6.968 -2.875 1.00 0.00 84 GLY A CA 14
ATOM 17825 C C . GLY A 1 15 ? 1.005 -7.085 -3.462 1.00 0.00 84 GLY A C 14
ATOM 17826 O O . GLY A 1 15 ? 1.454 -6.202 -4.191 1.00 0.00 84 GLY A O 14
ATOM 17830 N N . ASN A 1 16 ? 1.691 -8.177 -3.141 1.00 0.00 85 ASN A N 14
ATOM 17831 C CA . ASN A 1 16 ? 3.042 -8.405 -3.640 1.00 0.00 85 ASN A CA 14
ATOM 17832 C C . ASN A 1 16 ? 3.946 -7.217 -3.323 1.00 0.00 85 ASN A C 14
ATOM 17833 O O . ASN A 1 16 ? 4.778 -6.821 -4.139 1.00 0.00 85 ASN A O 14
ATOM 17844 N N . VAL A 1 17 ? 3.777 -6.654 -2.131 1.00 0.00 86 VAL A N 14
ATOM 17845 C CA . VAL A 1 17 ? 4.579 -5.513 -1.704 1.00 0.00 86 VAL A CA 14
ATOM 17846 C C . VAL A 1 17 ? 5.928 -5.963 -1.156 1.00 0.00 86 VAL A C 14
ATOM 17847 O O . VAL A 1 17 ? 5.996 -6.697 -0.170 1.00 0.00 86 VAL A O 14
ATOM 17860 N N . SER A 1 18 ? 7.002 -5.519 -1.801 1.00 0.00 87 SER A N 14
ATOM 17861 C CA . SER A 1 18 ? 8.351 -5.879 -1.381 1.00 0.00 87 SER A CA 14
ATOM 17862 C C . SER A 1 18 ? 8.526 -5.666 0.120 1.00 0.00 87 SER A C 14
ATOM 17863 O O . SER A 1 18 ? 7.989 -4.718 0.691 1.00 0.00 87 SER A O 14
ATOM 17871 N N . ALA A 1 19 ? 9.283 -6.557 0.752 1.00 0.00 88 ALA A N 14
ATOM 17872 C CA . ALA A 1 19 ? 9.532 -6.468 2.186 1.00 0.00 88 ALA A CA 14
ATOM 17873 C C . ALA A 1 19 ? 10.181 -5.136 2.548 1.00 0.00 88 ALA A C 14
ATOM 17874 O O . ALA A 1 19 ? 9.876 -4.547 3.584 1.00 0.00 88 ALA A O 14
ATOM 17881 N N . ALA A 1 20 ? 11.079 -4.668 1.687 1.00 0.00 89 ALA A N 14
ATOM 17882 C CA . ALA A 1 20 ? 11.771 -3.405 1.916 1.00 0.00 89 ALA A CA 14
ATOM 17883 C C . ALA A 1 20 ? 11.025 -2.245 1.265 1.00 0.00 89 ALA A C 14
ATOM 17884 O O . ALA A 1 20 ? 11.640 -1.301 0.769 1.00 0.00 89 ALA A O 14
ATOM 17891 N N . CYS A 1 21 ? 9.699 -2.323 1.271 1.00 0.00 90 CYS A N 14
ATOM 17892 C CA . CYS A 1 21 ? 8.870 -1.279 0.679 1.00 0.00 90 CYS A CA 14
ATOM 17893 C C . CYS A 1 21 ? 8.294 -0.366 1.757 1.00 0.00 90 CYS A C 14
ATOM 17894 O O . CYS A 1 21 ? 7.697 -0.832 2.727 1.00 0.00 90 CYS A O 14
ATOM 17902 N N . THR A 1 22 ? 8.479 0.939 1.580 1.00 0.00 91 THR A N 14
ATOM 17903 C CA . THR A 1 22 ? 7.981 1.917 2.538 1.00 0.00 91 THR A CA 14
ATOM 17904 C C . THR A 1 22 ? 6.681 2.548 2.054 1.00 0.00 91 THR A C 14
ATOM 17905 O O . THR A 1 22 ? 6.520 2.827 0.866 1.00 0.00 91 THR A O 14
ATOM 17916 N N . SER A 1 23 ? 5.755 2.771 2.982 1.00 0.00 92 SER A N 14
ATOM 17917 C CA . SER A 1 23 ? 4.467 3.366 2.648 1.00 0.00 92 SER A CA 14
ATOM 17918 C C . SER A 1 23 ? 4.649 4.593 1.760 1.00 0.00 92 SER A C 14
ATOM 17919 O O . SER A 1 23 ? 4.015 4.713 0.712 1.00 0.00 92 SER A O 14
ATOM 17927 N N . GLN A 1 24 ? 5.519 5.502 2.188 1.00 0.00 93 GLN A N 14
ATOM 17928 C CA . GLN A 1 24 ? 5.785 6.720 1.433 1.00 0.00 93 GLN A CA 14
ATOM 17929 C C . GLN A 1 24 ? 5.860 6.428 -0.062 1.00 0.00 93 GLN A C 14
ATOM 17930 O O . GLN A 1 24 ? 5.364 7.202 -0.881 1.00 0.00 93 GLN A O 14
ATOM 17944 N N . GLU A 1 25 ? 6.484 5.307 -0.411 1.00 0.00 94 GLU A N 14
ATOM 17945 C CA . GLU A 1 25 ? 6.625 4.915 -1.808 1.00 0.00 94 GLU A CA 14
ATOM 17946 C C . GLU A 1 25 ? 5.258 4.724 -2.460 1.00 0.00 94 GLU A C 14
ATOM 17947 O O . GLU A 1 25 ? 4.952 5.344 -3.479 1.00 0.00 94 GLU A O 14
ATOM 17959 N N . LEU A 1 26 ? 4.441 3.862 -1.865 1.00 0.00 95 LEU A N 14
ATOM 17960 C CA . LEU A 1 26 ? 3.107 3.588 -2.387 1.00 0.00 95 LEU A CA 14
ATOM 17961 C C . LEU A 1 26 ? 2.262 4.857 -2.416 1.00 0.00 95 LEU A C 14
ATOM 17962 O O . LEU A 1 26 ? 1.682 5.206 -3.445 1.00 0.00 95 LEU A O 14
ATOM 17978 N N . ARG A 1 27 ? 2.199 5.546 -1.281 1.00 0.00 96 ARG A N 14
ATOM 17979 C CA . ARG A 1 27 ? 1.426 6.778 -1.177 1.00 0.00 96 ARG A CA 14
ATOM 17980 C C . ARG A 1 27 ? 1.737 7.715 -2.340 1.00 0.00 96 ARG A C 14
ATOM 17981 O O . ARG A 1 27 ? 0.836 8.149 -3.057 1.00 0.00 96 ARG A O 14
ATOM 18002 N N . SER A 1 28 ? 3.017 8.022 -2.520 1.00 0.00 97 SER A N 14
ATOM 18003 C CA . SER A 1 28 ? 3.446 8.911 -3.594 1.00 0.00 97 SER A CA 14
ATOM 18004 C C . SER A 1 28 ? 2.874 8.459 -4.934 1.00 0.00 97 SER A C 14
ATOM 18005 O O . SER A 1 28 ? 2.231 9.236 -5.641 1.00 0.00 97 SER A O 14
ATOM 18013 N N . LEU A 1 29 ? 3.113 7.198 -5.277 1.00 0.00 98 LEU A N 14
ATOM 18014 C CA . LEU A 1 29 ? 2.622 6.641 -6.533 1.00 0.00 98 LEU A CA 14
ATOM 18015 C C . LEU A 1 29 ? 1.180 7.067 -6.791 1.00 0.00 98 LEU A C 14
ATOM 18016 O O . LEU A 1 29 ? 0.888 7.739 -7.781 1.00 0.00 98 LEU A O 14
ATOM 18032 N N . PHE A 1 30 ? 0.283 6.674 -5.893 1.00 0.00 99 PHE A N 14
ATOM 18033 C CA . PHE A 1 30 ? -1.129 7.017 -6.023 1.00 0.00 99 PHE A CA 14
ATOM 18034 C C . PHE A 1 30 ? -1.323 8.530 -6.033 1.00 0.00 99 PHE A C 14
ATOM 18035 O O . PHE A 1 30 ? -2.085 9.063 -6.838 1.00 0.00 99 PHE A O 14
ATOM 18052 N N . GLU A 1 31 ? -0.627 9.216 -5.130 1.00 0.00 100 GLU A N 14
ATOM 18053 C CA . GLU A 1 31 ? -0.724 10.667 -5.034 1.00 0.00 100 GLU A CA 14
ATOM 18054 C C . GLU A 1 31 ? -0.518 11.318 -6.399 1.00 0.00 100 GLU A C 14
ATOM 18055 O O . GLU A 1 31 ? -1.185 12.296 -6.739 1.00 0.00 100 GLU A O 14
ATOM 18067 N N . ARG A 1 32 ? 0.410 10.769 -7.175 1.00 0.00 101 ARG A N 14
ATOM 18068 C CA . ARG A 1 32 ? 0.706 11.297 -8.502 1.00 0.00 101 ARG A CA 14
ATOM 18069 C C . ARG A 1 32 ? -0.417 10.966 -9.481 1.00 0.00 101 ARG A C 14
ATOM 18070 O O . ARG A 1 32 ? -0.822 11.808 -10.283 1.00 0.00 101 ARG A O 14
ATOM 18091 N N . ARG A 1 33 ? -0.915 9.736 -9.410 1.00 0.00 102 ARG A N 14
ATOM 18092 C CA . ARG A 1 33 ? -1.989 9.294 -10.290 1.00 0.00 102 ARG A CA 14
ATOM 18093 C C . ARG A 1 33 ? -3.350 9.707 -9.738 1.00 0.00 102 ARG A C 14
ATOM 18094 O O . ARG A 1 33 ? -4.387 9.219 -10.185 1.00 0.00 102 ARG A O 14
ATOM 18115 N N . GLY A 1 34 ? -3.337 10.610 -8.762 1.00 0.00 103 GLY A N 14
ATOM 18116 C CA . GLY A 1 34 ? -4.576 11.073 -8.163 1.00 0.00 103 GLY A CA 14
ATOM 18117 C C . GLY A 1 34 ? -4.425 11.390 -6.689 1.00 0.00 103 GLY A C 14
ATOM 18118 O O . GLY A 1 34 ? -3.417 11.043 -6.073 1.00 0.00 103 GLY A O 14
ATOM 18122 N N . ARG A 1 35 ? -5.427 12.053 -6.122 1.00 0.00 104 ARG A N 14
ATOM 18123 C CA . ARG A 1 35 ? -5.400 12.420 -4.711 1.00 0.00 104 ARG A CA 14
ATOM 18124 C C . ARG A 1 35 ? -5.458 11.179 -3.826 1.00 0.00 104 ARG A C 14
ATOM 18125 O O . ARG A 1 35 ? -6.107 10.190 -4.166 1.00 0.00 104 ARG A O 14
ATOM 18146 N N . VAL A 1 36 ? -4.774 11.238 -2.687 1.00 0.00 105 VAL A N 14
ATOM 18147 C CA . VAL A 1 36 ? -4.748 10.120 -1.752 1.00 0.00 105 VAL A CA 14
ATOM 18148 C C . VAL A 1 36 ? -4.987 10.593 -0.322 1.00 0.00 105 VAL A C 14
ATOM 18149 O O . VAL A 1 36 ? -4.113 11.205 0.293 1.00 0.00 105 VAL A O 14
ATOM 18162 N N . ILE A 1 37 ? -6.174 10.306 0.200 1.00 0.00 106 ILE A N 14
ATOM 18163 C CA . ILE A 1 37 ? -6.527 10.701 1.558 1.00 0.00 106 ILE A CA 14
ATOM 18164 C C . ILE A 1 37 ? -5.877 9.780 2.585 1.00 0.00 106 ILE A C 14
ATOM 18165 O O . ILE A 1 37 ? -5.054 10.215 3.389 1.00 0.00 106 ILE A O 14
ATOM 18181 N N . GLU A 1 38 ? -6.252 8.505 2.549 1.00 0.00 107 GLU A N 14
ATOM 18182 C CA . GLU A 1 38 ? -5.704 7.522 3.477 1.00 0.00 107 GLU A CA 14
ATOM 18183 C C . GLU A 1 38 ? -4.797 6.534 2.749 1.00 0.00 107 GLU A C 14
ATOM 18184 O O . GLU A 1 38 ? -5.117 6.072 1.654 1.00 0.00 107 GLU A O 14
ATOM 18196 N N . CYS A 1 39 ? -3.664 6.216 3.366 1.00 0.00 108 CYS A N 14
ATOM 18197 C CA . CYS A 1 39 ? -2.709 5.284 2.777 1.00 0.00 108 CYS A CA 14
ATOM 18198 C C . CYS A 1 39 ? -2.039 4.438 3.855 1.00 0.00 108 CYS A C 14
ATOM 18199 O O . CYS A 1 39 ? -1.206 4.930 4.617 1.00 0.00 108 CYS A O 14
ATOM 18207 N N . ASP A 1 40 ? -2.411 3.164 3.915 1.00 0.00 109 ASP A N 14
ATOM 18208 C CA . ASP A 1 40 ? -1.847 2.249 4.901 1.00 0.00 109 ASP A CA 14
ATOM 18209 C C . ASP A 1 40 ? -1.197 1.049 4.219 1.00 0.00 109 ASP A C 14
ATOM 18210 O O . ASP A 1 40 ? -1.638 0.612 3.156 1.00 0.00 109 ASP A O 14
ATOM 18219 N N . VAL A 1 41 ? -0.146 0.521 4.838 1.00 0.00 110 VAL A N 14
ATOM 18220 C CA . VAL A 1 41 ? 0.565 -0.629 4.291 1.00 0.00 110 VAL A CA 14
ATOM 18221 C C . VAL A 1 41 ? 0.524 -1.810 5.255 1.00 0.00 110 VAL A C 14
ATOM 18222 O O . VAL A 1 41 ? 0.815 -1.666 6.442 1.00 0.00 110 VAL A O 14
ATOM 18235 N N . VAL A 1 42 ? 0.160 -2.978 4.736 1.00 0.00 111 VAL A N 14
ATOM 18236 C CA . VAL A 1 42 ? 0.083 -4.185 5.550 1.00 0.00 111 VAL A CA 14
ATOM 18237 C C . VAL A 1 42 ? 1.280 -5.095 5.298 1.00 0.00 111 VAL A C 14
ATOM 18238 O O . VAL A 1 42 ? 2.080 -4.852 4.395 1.00 0.00 111 VAL A O 14
ATOM 18251 N N . LYS A 1 43 ? 1.396 -6.147 6.102 1.00 0.00 112 LYS A N 14
ATOM 18252 C CA . LYS A 1 43 ? 2.494 -7.096 5.967 1.00 0.00 112 LYS A CA 14
ATOM 18253 C C . LYS A 1 43 ? 2.930 -7.220 4.511 1.00 0.00 112 LYS A C 14
ATOM 18254 O O . LYS A 1 43 ? 3.962 -6.678 4.114 1.00 0.00 112 LYS A O 14
ATOM 18273 N N . ASP A 1 44 ? 2.138 -7.935 3.719 1.00 0.00 113 ASP A N 14
ATOM 18274 C CA . ASP A 1 44 ? 2.441 -8.127 2.306 1.00 0.00 113 ASP A CA 14
ATOM 18275 C C . ASP A 1 44 ? 1.527 -7.272 1.433 1.00 0.00 113 ASP A C 14
ATOM 18276 O O . ASP A 1 44 ? 1.937 -6.786 0.379 1.00 0.00 113 ASP A O 14
ATOM 18285 N N . TYR A 1 45 ? 0.289 -7.094 1.879 1.00 0.00 114 TYR A N 14
ATOM 18286 C CA . TYR A 1 45 ? -0.684 -6.301 1.136 1.00 0.00 114 TYR A CA 14
ATOM 18287 C C . TYR A 1 45 ? -0.748 -4.874 1.674 1.00 0.00 114 TYR A C 14
ATOM 18288 O O . TYR A 1 45 ? -0.059 -4.530 2.634 1.00 0.00 114 TYR A O 14
ATOM 18306 N N . ALA A 1 46 ? -1.580 -4.050 1.047 1.00 0.00 115 ALA A N 14
ATOM 18307 C CA . ALA A 1 46 ? -1.737 -2.661 1.463 1.00 0.00 115 ALA A CA 14
ATOM 18308 C C . ALA A 1 46 ? -3.112 -2.126 1.080 1.00 0.00 115 ALA A C 14
ATOM 18309 O O . ALA A 1 46 ? -3.793 -2.690 0.223 1.00 0.00 115 ALA A O 14
ATOM 18316 N N . PHE A 1 47 ? -3.516 -1.033 1.720 1.00 0.00 116 PHE A N 14
ATOM 18317 C CA . PHE A 1 47 ? -4.812 -0.422 1.447 1.00 0.00 116 PHE A CA 14
ATOM 18318 C C . PHE A 1 47 ? -4.670 1.082 1.234 1.00 0.00 116 PHE A C 14
ATOM 18319 O O . PHE A 1 47 ? -4.382 1.829 2.169 1.00 0.00 116 PHE A O 14
ATOM 18336 N N . VAL A 1 48 ? -4.873 1.519 -0.005 1.00 0.00 117 VAL A N 14
ATOM 18337 C CA . VAL A 1 48 ? -4.768 2.934 -0.343 1.00 0.00 117 VAL A CA 14
ATOM 18338 C C . VAL A 1 48 ? -6.124 3.505 -0.743 1.00 0.00 117 VAL A C 14
ATOM 18339 O O . VAL A 1 48 ? -6.732 3.064 -1.719 1.00 0.00 117 VAL A O 14
ATOM 18352 N N . HIS A 1 49 ? -6.593 4.489 0.017 1.00 0.00 118 HIS A N 14
ATOM 18353 C CA . HIS A 1 49 ? -7.878 5.123 -0.258 1.00 0.00 118 HIS A CA 14
ATOM 18354 C C . HIS A 1 49 ? -7.688 6.414 -1.049 1.00 0.00 118 HIS A C 14
ATOM 18355 O O . HIS A 1 49 ? -6.808 7.217 -0.742 1.00 0.00 118 HIS A O 14
ATOM 18369 N N . MET A 1 50 ? -8.520 6.606 -2.068 1.00 0.00 119 MET A N 14
ATOM 18370 C CA . MET A 1 50 ? -8.443 7.800 -2.902 1.00 0.00 119 MET A CA 14
ATOM 18371 C C . MET A 1 50 ? -9.772 8.549 -2.901 1.00 0.00 119 MET A C 14
ATOM 18372 O O . MET A 1 50 ? -10.797 8.011 -2.484 1.00 0.00 119 MET A O 14
ATOM 18386 N N . GLU A 1 51 ? -9.746 9.792 -3.372 1.00 0.00 120 GLU A N 14
ATOM 18387 C CA . GLU A 1 51 ? -10.949 10.614 -3.424 1.00 0.00 120 GLU A CA 14
ATOM 18388 C C . GLU A 1 51 ? -11.568 10.584 -4.819 1.00 0.00 120 GLU A C 14
ATOM 18389 O O . GLU A 1 51 ? -12.740 10.245 -4.984 1.00 0.00 120 GLU A O 14
ATOM 18401 N N . LYS A 1 52 ? -10.772 10.942 -5.821 1.00 0.00 121 LYS A N 14
ATOM 18402 C CA . LYS A 1 52 ? -11.239 10.956 -7.202 1.00 0.00 121 LYS A CA 14
ATOM 18403 C C . LYS A 1 52 ? -11.363 9.538 -7.749 1.00 0.00 121 LYS A C 14
ATOM 18404 O O . LYS A 1 52 ? -10.393 8.781 -7.761 1.00 0.00 121 LYS A O 14
ATOM 18423 N N . GLU A 1 53 ? -12.562 9.186 -8.203 1.00 0.00 122 GLU A N 14
ATOM 18424 C CA . GLU A 1 53 ? -12.811 7.858 -8.752 1.00 0.00 122 GLU A CA 14
ATOM 18425 C C . GLU A 1 53 ? -12.023 7.647 -10.042 1.00 0.00 122 GLU A C 14
ATOM 18426 O O . GLU A 1 53 ? -11.231 6.712 -10.151 1.00 0.00 122 GLU A O 14
ATOM 18438 N N . ALA A 1 54 ? -12.249 8.522 -11.016 1.00 0.00 123 ALA A N 14
ATOM 18439 C CA . ALA A 1 54 ? -11.560 8.433 -12.298 1.00 0.00 123 ALA A CA 14
ATOM 18440 C C . ALA A 1 54 ? -10.077 8.134 -12.104 1.00 0.00 123 ALA A C 14
ATOM 18441 O O . ALA A 1 54 ? -9.545 7.187 -12.684 1.00 0.00 123 ALA A O 14
ATOM 18448 N N . ASP A 1 55 ? -9.416 8.947 -11.288 1.00 0.00 124 ASP A N 14
ATOM 18449 C CA . ASP A 1 55 ? -7.994 8.769 -11.018 1.00 0.00 124 ASP A CA 14
ATOM 18450 C C . ASP A 1 55 ? -7.728 7.407 -10.384 1.00 0.00 124 ASP A C 14
ATOM 18451 O O . ASP A 1 55 ? -6.728 6.756 -10.686 1.00 0.00 124 ASP A O 14
ATOM 18460 N N . ALA A 1 56 ? -8.628 6.984 -9.503 1.00 0.00 125 ALA A N 14
ATOM 18461 C CA . ALA A 1 56 ? -8.491 5.701 -8.826 1.00 0.00 125 ALA A CA 14
ATOM 18462 C C . ALA A 1 56 ? -8.243 4.577 -9.827 1.00 0.00 125 ALA A C 14
ATOM 18463 O O . ALA A 1 56 ? -7.252 3.853 -9.731 1.00 0.00 125 ALA A O 14
ATOM 18470 N N . LYS A 1 57 ? -9.150 4.435 -10.787 1.00 0.00 126 LYS A N 14
ATOM 18471 C CA . LYS A 1 57 ? -9.031 3.400 -11.807 1.00 0.00 126 LYS A CA 14
ATOM 18472 C C . LYS A 1 57 ? -7.737 3.563 -12.599 1.00 0.00 126 LYS A C 14
ATOM 18473 O O . LYS A 1 57 ? -6.963 2.617 -12.741 1.00 0.00 126 LYS A O 14
ATOM 18492 N N . ALA A 1 58 ? -7.510 4.768 -13.111 1.00 0.00 127 ALA A N 14
ATOM 18493 C CA . ALA A 1 58 ? -6.308 5.055 -13.885 1.00 0.00 127 ALA A CA 14
ATOM 18494 C C . ALA A 1 58 ? -5.064 4.517 -13.186 1.00 0.00 127 ALA A C 14
ATOM 18495 O O . ALA A 1 58 ? -4.287 3.765 -13.774 1.00 0.00 127 ALA A O 14
ATOM 18502 N N . ALA A 1 59 ? -4.881 4.907 -11.929 1.00 0.00 128 ALA A N 14
ATOM 18503 C CA . ALA A 1 59 ? -3.731 4.463 -11.151 1.00 0.00 128 ALA A CA 14
ATOM 18504 C C . ALA A 1 59 ? -3.619 2.942 -11.157 1.00 0.00 128 ALA A C 14
ATOM 18505 O O . ALA A 1 59 ? -2.565 2.389 -11.474 1.00 0.00 128 ALA A O 14
ATOM 18512 N N . ILE A 1 60 ? -4.711 2.271 -10.805 1.00 0.00 129 ILE A N 14
ATOM 18513 C CA . ILE A 1 60 ? -4.734 0.814 -10.771 1.00 0.00 129 ILE A CA 14
ATOM 18514 C C . ILE A 1 60 ? -4.270 0.226 -12.099 1.00 0.00 129 ILE A C 14
ATOM 18515 O O . ILE A 1 60 ? -3.737 -0.882 -12.147 1.00 0.00 129 ILE A O 14
ATOM 18531 N N . ALA A 1 61 ? -4.476 0.976 -13.177 1.00 0.00 130 ALA A N 14
ATOM 18532 C CA . ALA A 1 61 ? -4.076 0.531 -14.506 1.00 0.00 130 ALA A CA 14
ATOM 18533 C C . ALA A 1 61 ? -2.580 0.730 -14.724 1.00 0.00 130 ALA A C 14
ATOM 18534 O O . ALA A 1 61 ? -1.894 -0.159 -15.227 1.00 0.00 130 ALA A O 14
ATOM 18541 N N . GLN A 1 62 ? -2.081 1.901 -14.342 1.00 0.00 131 GLN A N 14
ATOM 18542 C CA . GLN A 1 62 ? -0.666 2.216 -14.498 1.00 0.00 131 GLN A CA 14
ATOM 18543 C C . GLN A 1 62 ? 0.146 1.667 -13.329 1.00 0.00 131 GLN A C 14
ATOM 18544 O O . GLN A 1 62 ? 1.372 1.776 -13.306 1.00 0.00 131 GLN A O 14
ATOM 18558 N N . LEU A 1 63 ? -0.546 1.077 -12.361 1.00 0.00 132 LEU A N 14
ATOM 18559 C CA . LEU A 1 63 ? 0.111 0.511 -11.187 1.00 0.00 132 LEU A CA 14
ATOM 18560 C C . LEU A 1 63 ? 0.084 -1.014 -11.231 1.00 0.00 132 LEU A C 14
ATOM 18561 O O . LEU A 1 63 ? 1.108 -1.668 -11.043 1.00 0.00 132 LEU A O 14
ATOM 18577 N N . ASN A 1 64 ? -1.096 -1.573 -11.483 1.00 0.00 133 ASN A N 14
ATOM 18578 C CA . ASN A 1 64 ? -1.256 -3.021 -11.553 1.00 0.00 133 ASN A CA 14
ATOM 18579 C C . ASN A 1 64 ? -0.138 -3.652 -12.378 1.00 0.00 133 ASN A C 14
ATOM 18580 O O . ASN A 1 64 ? -0.221 -3.723 -13.604 1.00 0.00 133 ASN A O 14
ATOM 18591 N N . GLY A 1 65 ? 0.907 -4.111 -11.696 1.00 0.00 134 GLY A N 14
ATOM 18592 C CA . GLY A 1 65 ? 2.026 -4.731 -12.381 1.00 0.00 134 GLY A CA 14
ATOM 18593 C C . GLY A 1 65 ? 3.309 -3.938 -12.232 1.00 0.00 134 GLY A C 14
ATOM 18594 O O . GLY A 1 65 ? 4.392 -4.511 -12.112 1.00 0.00 134 GLY A O 14
ATOM 18598 N N . LYS A 1 66 ? 3.189 -2.615 -12.240 1.00 0.00 135 LYS A N 14
ATOM 18599 C CA . LYS A 1 66 ? 4.348 -1.740 -12.104 1.00 0.00 135 LYS A CA 14
ATOM 18600 C C . LYS A 1 66 ? 5.393 -2.361 -11.182 1.00 0.00 135 LYS A C 14
ATOM 18601 O O . LYS A 1 66 ? 5.114 -2.647 -10.018 1.00 0.00 135 LYS A O 14
ATOM 18620 N N . GLU A 1 67 ? 6.596 -2.564 -11.710 1.00 0.00 136 GLU A N 14
ATOM 18621 C CA . GLU A 1 67 ? 7.682 -3.150 -10.933 1.00 0.00 136 GLU A CA 14
ATOM 18622 C C . GLU A 1 67 ? 8.149 -2.190 -9.842 1.00 0.00 136 GLU A C 14
ATOM 18623 O O . GLU A 1 67 ? 8.551 -1.061 -10.123 1.00 0.00 136 GLU A O 14
ATOM 18635 N N . VAL A 1 68 ? 8.092 -2.648 -8.595 1.00 0.00 137 VAL A N 14
ATOM 18636 C CA . VAL A 1 68 ? 8.509 -1.832 -7.461 1.00 0.00 137 VAL A CA 14
ATOM 18637 C C . VAL A 1 68 ? 9.471 -2.597 -6.558 1.00 0.00 137 VAL A C 14
ATOM 18638 O O . VAL A 1 68 ? 9.114 -3.624 -5.980 1.00 0.00 137 VAL A O 14
ATOM 18651 N N . LYS A 1 69 ? 10.693 -2.090 -6.441 1.00 0.00 138 LYS A N 14
ATOM 18652 C CA . LYS A 1 69 ? 11.708 -2.723 -5.607 1.00 0.00 138 LYS A CA 14
ATOM 18653 C C . LYS A 1 69 ? 12.032 -4.124 -6.114 1.00 0.00 138 LYS A C 14
ATOM 18654 O O . LYS A 1 69 ? 12.274 -5.039 -5.328 1.00 0.00 138 LYS A O 14
ATOM 18673 N N . GLY A 1 70 ? 12.037 -4.285 -7.434 1.00 0.00 139 GLY A N 14
ATOM 18674 C CA . GLY A 1 70 ? 12.334 -5.577 -8.023 1.00 0.00 139 GLY A CA 14
ATOM 18675 C C . GLY A 1 70 ? 11.126 -6.491 -8.057 1.00 0.00 139 GLY A C 14
ATOM 18676 O O . GLY A 1 70 ? 11.031 -7.377 -8.906 1.00 0.00 139 GLY A O 14
ATOM 18680 N N . LYS A 1 71 ? 10.199 -6.278 -7.129 1.00 0.00 140 LYS A N 14
ATOM 18681 C CA . LYS A 1 71 ? 8.989 -7.089 -7.054 1.00 0.00 140 LYS A CA 14
ATOM 18682 C C . LYS A 1 71 ? 7.807 -6.362 -7.686 1.00 0.00 140 LYS A C 14
ATOM 18683 O O . LYS A 1 71 ? 7.549 -5.197 -7.384 1.00 0.00 140 LYS A O 14
ATOM 18702 N N . ARG A 1 72 ? 7.091 -7.057 -8.564 1.00 0.00 141 ARG A N 14
ATOM 18703 C CA . ARG A 1 72 ? 5.935 -6.477 -9.238 1.00 0.00 141 ARG A CA 14
ATOM 18704 C C . ARG A 1 72 ? 4.726 -6.438 -8.308 1.00 0.00 141 ARG A C 14
ATOM 18705 O O . ARG A 1 72 ? 4.179 -7.479 -7.942 1.00 0.00 141 ARG A O 14
ATOM 18726 N N . ILE A 1 73 ? 4.317 -5.232 -7.929 1.00 0.00 142 ILE A N 14
ATOM 18727 C CA . ILE A 1 73 ? 3.173 -5.058 -7.042 1.00 0.00 142 ILE A CA 14
ATOM 18728 C C . ILE A 1 73 ? 1.862 -5.305 -7.782 1.00 0.00 142 ILE A C 14
ATOM 18729 O O . ILE A 1 73 ? 1.729 -4.971 -8.958 1.00 0.00 142 ILE A O 14
ATOM 18745 N N . ASN A 1 74 ? 0.895 -5.890 -7.082 1.00 0.00 143 ASN A N 14
ATOM 18746 C CA . ASN A 1 74 ? -0.407 -6.180 -7.671 1.00 0.00 143 ASN A CA 14
ATOM 18747 C C . ASN A 1 74 ? -1.478 -5.251 -7.107 1.00 0.00 143 ASN A C 14
ATOM 18748 O O . ASN A 1 74 ? -1.923 -5.417 -5.971 1.00 0.00 143 ASN A O 14
ATOM 18759 N N . VAL A 1 75 ? -1.889 -4.274 -7.909 1.00 0.00 144 VAL A N 14
ATOM 18760 C CA . VAL A 1 75 ? -2.909 -3.320 -7.491 1.00 0.00 144 VAL A CA 14
ATOM 18761 C C . VAL A 1 75 ? -4.260 -3.652 -8.115 1.00 0.00 144 VAL A C 14
ATOM 18762 O O . VAL A 1 75 ? -4.340 -4.023 -9.285 1.00 0.00 144 VAL A O 14
ATOM 18775 N N . GLU A 1 76 ? -5.320 -3.516 -7.324 1.00 0.00 145 GLU A N 14
ATOM 18776 C CA . GLU A 1 76 ? -6.669 -3.803 -7.799 1.00 0.00 145 GLU A CA 14
ATOM 18777 C C . GLU A 1 76 ? -7.708 -3.053 -6.971 1.00 0.00 145 GLU A C 14
ATOM 18778 O O . GLU A 1 76 ? -7.530 -2.848 -5.769 1.00 0.00 145 GLU A O 14
ATOM 18790 N N . LEU A 1 77 ? -8.793 -2.647 -7.621 1.00 0.00 146 LEU A N 14
ATOM 18791 C CA . LEU A 1 77 ? -9.862 -1.919 -6.946 1.00 0.00 146 LEU A CA 14
ATOM 18792 C C . LEU A 1 77 ? -10.561 -2.806 -5.921 1.00 0.00 146 LEU A C 14
ATOM 18793 O O . LEU A 1 77 ? -11.247 -3.764 -6.279 1.00 0.00 146 LEU A O 14
ATOM 18809 N N . SER A 1 78 ? -10.384 -2.480 -4.644 1.00 0.00 147 SER A N 14
ATOM 18810 C CA . SER A 1 78 ? -10.996 -3.249 -3.567 1.00 0.00 147 SER A CA 14
ATOM 18811 C C . SER A 1 78 ? -12.517 -3.235 -3.686 1.00 0.00 147 SER A C 14
ATOM 18812 O O . SER A 1 78 ? -13.167 -4.279 -3.628 1.00 0.00 147 SER A O 14
ATOM 18820 N N . THR A 1 79 ? -13.080 -2.042 -3.854 1.00 0.00 148 THR A N 14
ATOM 18821 C CA . THR A 1 79 ? -14.524 -1.890 -3.981 1.00 0.00 148 THR A CA 14
ATOM 18822 C C . THR A 1 79 ? -15.098 -2.897 -4.972 1.00 0.00 148 THR A C 14
ATOM 18823 O O . THR A 1 79 ? -16.047 -3.618 -4.661 1.00 0.00 148 THR A O 14
ATOM 18834 N N . LYS A 1 80 ? -14.518 -2.942 -6.166 1.00 0.00 149 LYS A N 14
ATOM 18835 C CA . LYS A 1 80 ? -14.970 -3.863 -7.202 1.00 0.00 149 LYS A CA 14
ATOM 18836 C C . LYS A 1 80 ? -16.376 -3.505 -7.672 1.00 0.00 149 LYS A C 14
ATOM 18837 O O . LYS A 1 80 ? -17.229 -4.377 -7.831 1.00 0.00 149 LYS A O 14
ATOM 18856 N N . GLY A 1 81 ? -16.611 -2.215 -7.894 1.00 0.00 150 GLY A N 14
ATOM 18857 C CA . GLY A 1 81 ? -17.915 -1.765 -8.345 1.00 0.00 150 GLY A CA 14
ATOM 18858 C C . GLY A 1 81 ? -18.834 -1.408 -7.195 1.00 0.00 150 GLY A C 14
ATOM 18859 O O . GLY A 1 81 ? -18.644 -1.875 -6.072 1.00 0.00 150 GLY A O 14
ATOM 18863 N N . GLN A 1 82 ? -19.833 -0.577 -7.474 1.00 0.00 151 GLN A N 14
ATOM 18864 C CA . GLN A 1 82 ? -20.784 -0.156 -6.452 1.00 0.00 151 GLN A CA 14
ATOM 18865 C C . GLN A 1 82 ? -22.113 0.251 -7.079 1.00 0.00 151 GLN A C 14
ATOM 18866 O O . GLN A 1 82 ? -22.172 0.613 -8.255 1.00 0.00 151 GLN A O 14
ATOM 18880 N N . LYS A 1 83 ? -23.179 0.190 -6.288 1.00 0.00 152 LYS A N 14
ATOM 18881 C CA . LYS A 1 83 ? -24.508 0.553 -6.765 1.00 0.00 152 LYS A CA 14
ATOM 18882 C C . LYS A 1 83 ? -24.617 2.060 -6.978 1.00 0.00 152 LYS A C 14
ATOM 18883 O O . LYS A 1 83 ? -24.341 2.847 -6.072 1.00 0.00 152 LYS A O 14
ATOM 18902 N N . LYS A 1 84 ? -25.024 2.455 -8.179 1.00 0.00 153 LYS A N 14
ATOM 18903 C CA . LYS A 1 84 ? -25.172 3.867 -8.511 1.00 0.00 153 LYS A CA 14
ATOM 18904 C C . LYS A 1 84 ? -26.245 4.066 -9.577 1.00 0.00 153 LYS A C 14
ATOM 18905 O O . LYS A 1 84 ? -26.227 3.409 -10.618 1.00 0.00 153 LYS A O 14
ATOM 18924 N N . SER A 1 85 ? -27.176 4.976 -9.311 1.00 0.00 154 SER A N 14
ATOM 18925 C CA . SER A 1 85 ? -28.257 5.259 -10.248 1.00 0.00 154 SER A CA 14
ATOM 18926 C C . SER A 1 85 ? -28.347 6.755 -10.538 1.00 0.00 154 SER A C 14
ATOM 18927 O O . SER A 1 85 ? -28.369 7.173 -11.695 1.00 0.00 154 SER A O 14
ATOM 18935 N N . GLY A 1 86 ? -28.398 7.555 -9.478 1.00 0.00 155 GLY A N 14
ATOM 18936 C CA . GLY A 1 86 ? -28.485 8.995 -9.639 1.00 0.00 155 GLY A CA 14
ATOM 18937 C C . GLY A 1 86 ? -29.325 9.650 -8.561 1.00 0.00 155 GLY A C 14
ATOM 18938 O O . GLY A 1 86 ? -30.401 10.187 -8.823 1.00 0.00 155 GLY A O 14
ATOM 18942 N N . PRO A 1 87 ? -28.832 9.608 -7.314 1.00 0.00 156 PRO A N 14
ATOM 18943 C CA . PRO A 1 87 ? -29.529 10.196 -6.167 1.00 0.00 156 PRO A CA 14
ATOM 18944 C C . PRO A 1 87 ? -29.542 11.720 -6.215 1.00 0.00 156 PRO A C 14
ATOM 18945 O O . PRO A 1 87 ? -30.053 12.375 -5.306 1.00 0.00 156 PRO A O 14
ATOM 18956 N N . SER A 1 88 ? -28.978 12.278 -7.281 1.00 0.00 157 SER A N 14
ATOM 18957 C CA . SER A 1 88 ? -28.922 13.726 -7.446 1.00 0.00 157 SER A CA 14
ATOM 18958 C C . SER A 1 88 ? -29.875 14.185 -8.546 1.00 0.00 157 SER A C 14
ATOM 18959 O O . SER A 1 88 ? -30.213 13.419 -9.448 1.00 0.00 157 SER A O 14
ATOM 18967 N N . SER A 1 89 ? -30.304 15.440 -8.462 1.00 0.00 158 SER A N 14
ATOM 18968 C CA . SER A 1 89 ? -31.221 16.001 -9.448 1.00 0.00 158 SER A CA 14
ATOM 18969 C C . SER A 1 89 ? -30.809 17.420 -9.827 1.00 0.00 158 SER A C 14
ATOM 18970 O O . SER A 1 89 ? -30.316 18.179 -8.994 1.00 0.00 158 SER A O 14
ATOM 18978 N N . GLY A 1 90 ? -31.015 17.771 -11.093 1.00 0.00 159 GLY A N 14
ATOM 18979 C CA . GLY A 1 90 ? -30.659 19.097 -11.563 1.00 0.00 159 GLY A CA 14
ATOM 18980 C C . GLY A 1 90 ? -31.648 19.638 -12.577 1.00 0.00 159 GLY A C 14
ATOM 18981 O O . GLY A 1 90 ? -31.414 20.682 -13.186 1.00 0.00 159 GLY A O 14
ATOM 18985 N N . GLY A 1 1 ? -23.307 16.173 -11.422 1.00 0.00 70 GLY A N 15
ATOM 18986 C CA . GLY A 1 1 ? -22.673 15.169 -10.588 1.00 0.00 70 GLY A CA 15
ATOM 18987 C C . GLY A 1 1 ? -23.492 14.835 -9.358 1.00 0.00 70 GLY A C 15
ATOM 18988 O O . GLY A 1 1 ? -24.662 15.205 -9.263 1.00 0.00 70 GLY A O 15
ATOM 18992 N N . SER A 1 2 ? -22.877 14.131 -8.412 1.00 0.00 71 SER A N 15
ATOM 18993 C CA . SER A 1 2 ? -23.560 13.742 -7.183 1.00 0.00 71 SER A CA 15
ATOM 18994 C C . SER A 1 2 ? -24.086 14.968 -6.443 1.00 0.00 71 SER A C 15
ATOM 18995 O O . SER A 1 2 ? -25.278 15.069 -6.155 1.00 0.00 71 SER A O 15
ATOM 19003 N N . SER A 1 3 ? -23.187 15.898 -6.137 1.00 0.00 72 SER A N 15
ATOM 19004 C CA . SER A 1 3 ? -23.558 17.116 -5.426 1.00 0.00 72 SER A CA 15
ATOM 19005 C C . SER A 1 3 ? -24.024 16.797 -4.009 1.00 0.00 72 SER A C 15
ATOM 19006 O O . SER A 1 3 ? -25.006 17.358 -3.526 1.00 0.00 72 SER A O 15
ATOM 19014 N N . GLY A 1 4 ? -23.309 15.892 -3.347 1.00 0.00 73 GLY A N 15
ATOM 19015 C CA . GLY A 1 4 ? -23.663 15.513 -1.992 1.00 0.00 73 GLY A CA 15
ATOM 19016 C C . GLY A 1 4 ? -22.616 14.629 -1.344 1.00 0.00 73 GLY A C 15
ATOM 19017 O O . GLY A 1 4 ? -22.577 13.423 -1.587 1.00 0.00 73 GLY A O 15
ATOM 19021 N N . SER A 1 5 ? -21.764 15.230 -0.520 1.00 0.00 74 SER A N 15
ATOM 19022 C CA . SER A 1 5 ? -20.708 14.489 0.161 1.00 0.00 74 SER A CA 15
ATOM 19023 C C . SER A 1 5 ? -20.939 14.476 1.669 1.00 0.00 74 SER A C 15
ATOM 19024 O O . SER A 1 5 ? -21.390 15.464 2.247 1.00 0.00 74 SER A O 15
ATOM 19032 N N . SER A 1 6 ? -20.624 13.349 2.299 1.00 0.00 75 SER A N 15
ATOM 19033 C CA . SER A 1 6 ? -20.800 13.204 3.739 1.00 0.00 75 SER A CA 15
ATOM 19034 C C . SER A 1 6 ? -19.490 12.798 4.408 1.00 0.00 75 SER A C 15
ATOM 19035 O O . SER A 1 6 ? -19.098 13.367 5.426 1.00 0.00 75 SER A O 15
ATOM 19043 N N . GLY A 1 7 ? -18.818 11.809 3.828 1.00 0.00 76 GLY A N 15
ATOM 19044 C CA . GLY A 1 7 ? -17.559 11.344 4.380 1.00 0.00 76 GLY A CA 15
ATOM 19045 C C . GLY A 1 7 ? -17.234 9.923 3.964 1.00 0.00 76 GLY A C 15
ATOM 19046 O O . GLY A 1 7 ? -17.399 8.987 4.746 1.00 0.00 76 GLY A O 15
ATOM 19050 N N . ASN A 1 8 ? -16.771 9.761 2.729 1.00 0.00 77 ASN A N 15
ATOM 19051 C CA . ASN A 1 8 ? -16.424 8.443 2.209 1.00 0.00 77 ASN A CA 15
ATOM 19052 C C . ASN A 1 8 ? -15.211 8.524 1.288 1.00 0.00 77 ASN A C 15
ATOM 19053 O O . ASN A 1 8 ? -14.916 9.577 0.721 1.00 0.00 77 ASN A O 15
ATOM 19064 N N . THR A 1 9 ? -14.510 7.403 1.142 1.00 0.00 78 THR A N 15
ATOM 19065 C CA . THR A 1 9 ? -13.329 7.347 0.290 1.00 0.00 78 THR A CA 15
ATOM 19066 C C . THR A 1 9 ? -13.188 5.977 -0.365 1.00 0.00 78 THR A C 15
ATOM 19067 O O . THR A 1 9 ? -13.728 4.986 0.126 1.00 0.00 78 THR A O 15
ATOM 19078 N N . TRP A 1 10 ? -12.459 5.929 -1.474 1.00 0.00 79 TRP A N 15
ATOM 19079 C CA . TRP A 1 10 ? -12.248 4.680 -2.196 1.00 0.00 79 TRP A CA 15
ATOM 19080 C C . TRP A 1 10 ? -11.245 3.793 -1.466 1.00 0.00 79 TRP A C 15
ATOM 19081 O O . TRP A 1 10 ? -10.717 4.167 -0.419 1.00 0.00 79 TRP A O 15
ATOM 19102 N N . LYS A 1 11 ? -10.986 2.616 -2.025 1.00 0.00 80 LYS A N 15
ATOM 19103 C CA . LYS A 1 11 ? -10.045 1.675 -1.428 1.00 0.00 80 LYS A CA 15
ATOM 19104 C C . LYS A 1 11 ? -9.330 0.865 -2.505 1.00 0.00 80 LYS A C 15
ATOM 19105 O O . LYS A 1 11 ? -9.969 0.253 -3.361 1.00 0.00 80 LYS A O 15
ATOM 19124 N N . ILE A 1 12 ? -8.002 0.863 -2.453 1.00 0.00 81 ILE A N 15
ATOM 19125 C CA . ILE A 1 12 ? -7.202 0.125 -3.423 1.00 0.00 81 ILE A CA 15
ATOM 19126 C C . ILE A 1 12 ? -6.281 -0.873 -2.729 1.00 0.00 81 ILE A C 15
ATOM 19127 O O . ILE A 1 12 ? -5.448 -0.496 -1.904 1.00 0.00 81 ILE A O 15
ATOM 19143 N N . PHE A 1 13 ? -6.436 -2.148 -3.070 1.00 0.00 82 PHE A N 15
ATOM 19144 C CA . PHE A 1 13 ? -5.618 -3.202 -2.480 1.00 0.00 82 PHE A CA 15
ATOM 19145 C C . PHE A 1 13 ? -4.322 -3.386 -3.264 1.00 0.00 82 PHE A C 15
ATOM 19146 O O . PHE A 1 13 ? -4.335 -3.501 -4.489 1.00 0.00 82 PHE A O 15
ATOM 19163 N N . VAL A 1 14 ? -3.203 -3.413 -2.547 1.00 0.00 83 VAL A N 15
ATOM 19164 C CA . VAL A 1 14 ? -1.897 -3.584 -3.173 1.00 0.00 83 VAL A CA 15
ATOM 19165 C C . VAL A 1 14 ? -1.174 -4.803 -2.613 1.00 0.00 83 VAL A C 15
ATOM 19166 O O . VAL A 1 14 ? -0.748 -4.809 -1.459 1.00 0.00 83 VAL A O 15
ATOM 19179 N N . GLY A 1 15 ? -1.039 -5.836 -3.440 1.00 0.00 84 GLY A N 15
ATOM 19180 C CA . GLY A 1 15 ? -0.366 -7.048 -3.009 1.00 0.00 84 GLY A CA 15
ATOM 19181 C C . GLY A 1 15 ? 1.032 -7.169 -3.581 1.00 0.00 84 GLY A C 15
ATOM 19182 O O . GLY A 1 15 ? 1.457 -6.337 -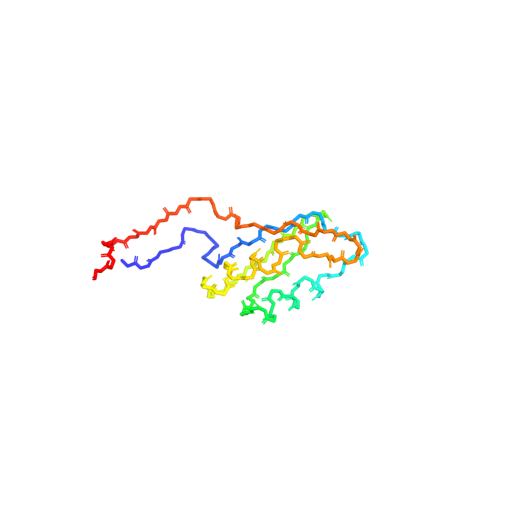4.382 1.00 0.00 84 GLY A O 15
ATOM 19186 N N . ASN A 1 16 ? 1.751 -8.207 -3.167 1.00 0.00 85 ASN A N 15
ATOM 19187 C CA . ASN A 1 16 ? 3.112 -8.433 -3.642 1.00 0.00 85 ASN A CA 15
ATOM 19188 C C . ASN A 1 16 ? 4.002 -7.234 -3.332 1.00 0.00 85 ASN A C 15
ATOM 19189 O O . ASN A 1 16 ? 4.873 -6.873 -4.123 1.00 0.00 85 ASN A O 15
ATOM 19200 N N . VAL A 1 17 ? 3.777 -6.619 -2.175 1.00 0.00 86 VAL A N 15
ATOM 19201 C CA . VAL A 1 17 ? 4.559 -5.461 -1.759 1.00 0.00 86 VAL A CA 15
ATOM 19202 C C . VAL A 1 17 ? 5.914 -5.885 -1.202 1.00 0.00 86 VAL A C 15
ATOM 19203 O O . VAL A 1 17 ? 5.990 -6.558 -0.174 1.00 0.00 86 VAL A O 15
ATOM 19216 N N . SER A 1 18 ? 6.980 -5.485 -1.887 1.00 0.00 87 SER A N 15
ATOM 19217 C CA . SER A 1 18 ? 8.333 -5.826 -1.462 1.00 0.00 87 SER A CA 15
ATOM 19218 C C . SER A 1 18 ? 8.502 -5.610 0.039 1.00 0.00 87 SER A C 15
ATOM 19219 O O . SER A 1 18 ? 7.900 -4.707 0.619 1.00 0.00 87 SER A O 15
ATOM 19227 N N . ALA A 1 19 ? 9.326 -6.446 0.662 1.00 0.00 88 ALA A N 15
ATOM 19228 C CA . ALA A 1 19 ? 9.576 -6.347 2.094 1.00 0.00 88 ALA A CA 15
ATOM 19229 C C . ALA A 1 19 ? 10.263 -5.030 2.441 1.00 0.00 88 ALA A C 15
ATOM 19230 O O . ALA A 1 19 ? 9.977 -4.423 3.473 1.00 0.00 88 ALA A O 15
ATOM 19237 N N . ALA A 1 20 ? 11.170 -4.594 1.573 1.00 0.00 89 ALA A N 15
ATOM 19238 C CA . ALA A 1 20 ? 11.896 -3.349 1.787 1.00 0.00 89 ALA A CA 15
ATOM 19239 C C . ALA A 1 20 ? 11.158 -2.169 1.164 1.00 0.00 89 ALA A C 15
ATOM 19240 O O . ALA A 1 20 ? 11.779 -1.221 0.681 1.00 0.00 89 ALA A O 15
ATOM 19247 N N . CYS A 1 21 ? 9.831 -2.233 1.177 1.00 0.00 90 CYS A N 15
ATOM 19248 C CA . CYS A 1 21 ? 9.009 -1.170 0.611 1.00 0.00 90 CYS A CA 15
ATOM 19249 C C . CYS A 1 21 ? 8.444 -0.276 1.710 1.00 0.00 90 CYS A C 15
ATOM 19250 O O . CYS A 1 21 ? 7.876 -0.760 2.690 1.00 0.00 90 CYS A O 15
ATOM 19258 N N . THR A 1 22 ? 8.604 1.033 1.542 1.00 0.00 91 THR A N 15
ATOM 19259 C CA . THR A 1 22 ? 8.113 1.995 2.521 1.00 0.00 91 THR A CA 15
ATOM 19260 C C . THR A 1 22 ? 6.791 2.608 2.073 1.00 0.00 91 THR A C 15
ATOM 19261 O O . THR A 1 22 ? 6.654 3.045 0.931 1.00 0.00 91 THR A O 15
ATOM 19272 N N . SER A 1 23 ? 5.821 2.638 2.981 1.00 0.00 92 SER A N 15
ATOM 19273 C CA . SER A 1 23 ? 4.508 3.195 2.679 1.00 0.00 92 SER A CA 15
ATOM 19274 C C . SER A 1 23 ? 4.637 4.492 1.886 1.00 0.00 92 SER A C 15
ATOM 19275 O O . SER A 1 23 ? 3.865 4.746 0.962 1.00 0.00 92 SER A O 15
ATOM 19283 N N . GLN A 1 24 ? 5.619 5.308 2.255 1.00 0.00 93 GLN A N 15
ATOM 19284 C CA . GLN A 1 24 ? 5.850 6.580 1.580 1.00 0.00 93 GLN A CA 15
ATOM 19285 C C . GLN A 1 24 ? 5.887 6.393 0.067 1.00 0.00 93 GLN A C 15
ATOM 19286 O O . GLN A 1 24 ? 5.353 7.211 -0.682 1.00 0.00 93 GLN A O 15
ATOM 19300 N N . GLU A 1 25 ? 6.522 5.312 -0.376 1.00 0.00 94 GLU A N 15
ATOM 19301 C CA . GLU A 1 25 ? 6.630 5.020 -1.801 1.00 0.00 94 GLU A CA 15
ATOM 19302 C C . GLU A 1 25 ? 5.252 4.784 -2.413 1.00 0.00 94 GLU A C 15
ATOM 19303 O O . GLU A 1 25 ? 4.866 5.449 -3.375 1.00 0.00 94 GLU A O 15
ATOM 19315 N N . LEU A 1 26 ? 4.516 3.833 -1.850 1.00 0.00 95 LEU A N 15
ATOM 19316 C CA . LEU A 1 26 ? 3.181 3.508 -2.340 1.00 0.00 95 LEU A CA 15
ATOM 19317 C C . LEU A 1 26 ? 2.307 4.756 -2.408 1.00 0.00 95 LEU A C 15
ATOM 19318 O O . LEU A 1 26 ? 1.702 5.046 -3.441 1.00 0.00 95 LEU A O 15
ATOM 19334 N N . ARG A 1 27 ? 2.247 5.492 -1.303 1.00 0.00 96 ARG A N 15
ATOM 19335 C CA . ARG A 1 27 ? 1.448 6.709 -1.238 1.00 0.00 96 ARG A CA 15
ATOM 19336 C C . ARG A 1 27 ? 1.776 7.637 -2.405 1.00 0.00 96 ARG A C 15
ATOM 19337 O O . ARG A 1 27 ? 0.882 8.100 -3.113 1.00 0.00 96 ARG A O 15
ATOM 19358 N N . SER A 1 28 ? 3.063 7.905 -2.597 1.00 0.00 97 SER A N 15
ATOM 19359 C CA . SER A 1 28 ? 3.509 8.781 -3.675 1.00 0.00 97 SER A CA 15
ATOM 19360 C C . SER A 1 28 ? 2.883 8.370 -5.004 1.00 0.00 97 SER A C 15
ATOM 19361 O O . SER A 1 28 ? 2.159 9.145 -5.629 1.00 0.00 97 SER A O 15
ATOM 19369 N N . LEU A 1 29 ? 3.167 7.144 -5.429 1.00 0.00 98 LEU A N 15
ATOM 19370 C CA . LEU A 1 29 ? 2.633 6.627 -6.684 1.00 0.00 98 LEU A CA 15
ATOM 19371 C C . LEU A 1 29 ? 1.153 6.969 -6.829 1.00 0.00 98 LEU A C 15
ATOM 19372 O O . LEU A 1 29 ? 0.752 7.652 -7.771 1.00 0.00 98 LEU A O 15
ATOM 19388 N N . PHE A 1 30 ? 0.346 6.492 -5.887 1.00 0.00 99 PHE A N 15
ATOM 19389 C CA . PHE A 1 30 ? -1.089 6.748 -5.908 1.00 0.00 99 PHE A CA 15
ATOM 19390 C C . PHE A 1 30 ? -1.374 8.247 -5.919 1.00 0.00 99 PHE A C 15
ATOM 19391 O O . PHE A 1 30 ? -2.318 8.705 -6.562 1.00 0.00 99 PHE A O 15
ATOM 19408 N N . GLU A 1 31 ? -0.549 9.005 -5.203 1.00 0.00 100 GLU A N 15
ATOM 19409 C CA . GLU A 1 31 ? -0.713 10.452 -5.129 1.00 0.00 100 GLU A CA 15
ATOM 19410 C C . GLU A 1 31 ? -0.540 11.090 -6.505 1.00 0.00 100 GLU A C 15
ATOM 19411 O O . GLU A 1 31 ? -1.449 11.743 -7.017 1.00 0.00 100 GLU A O 15
ATOM 19423 N N . ARG A 1 32 ? 0.635 10.897 -7.096 1.00 0.00 101 ARG A N 15
ATOM 19424 C CA . ARG A 1 32 ? 0.929 11.454 -8.411 1.00 0.00 101 ARG A CA 15
ATOM 19425 C C . ARG A 1 32 ? -0.191 11.140 -9.398 1.00 0.00 101 ARG A C 15
ATOM 19426 O O . ARG A 1 32 ? -0.542 11.969 -10.238 1.00 0.00 101 ARG A O 15
ATOM 19447 N N . ARG A 1 33 ? -0.749 9.939 -9.290 1.00 0.00 102 ARG A N 15
ATOM 19448 C CA . ARG A 1 33 ? -1.828 9.515 -10.173 1.00 0.00 102 ARG A CA 15
ATOM 19449 C C . ARG A 1 33 ? -3.121 10.257 -9.847 1.00 0.00 102 ARG A C 15
ATOM 19450 O O . ARG A 1 33 ? -3.984 10.429 -10.707 1.00 0.00 102 ARG A O 15
ATOM 19471 N N . GLY A 1 34 ? -3.247 10.696 -8.598 1.00 0.00 103 GLY A N 15
ATOM 19472 C CA . GLY A 1 34 ? -4.437 11.414 -8.181 1.00 0.00 103 GLY A CA 15
ATOM 19473 C C . GLY A 1 34 ? -4.450 11.698 -6.692 1.00 0.00 103 GLY A C 15
ATOM 19474 O O . GLY A 1 34 ? -3.553 11.273 -5.964 1.00 0.00 103 GLY A O 15
ATOM 19478 N N . ARG A 1 35 ? -5.469 12.421 -6.238 1.00 0.00 104 ARG A N 15
ATOM 19479 C CA . ARG A 1 35 ? -5.593 12.765 -4.827 1.00 0.00 104 ARG A CA 15
ATOM 19480 C C . ARG A 1 35 ? -5.641 11.508 -3.963 1.00 0.00 104 ARG A C 15
ATOM 19481 O O . ARG A 1 35 ? -6.310 10.532 -4.305 1.00 0.00 104 ARG A O 15
ATOM 19502 N N . VAL A 1 36 ? -4.927 11.538 -2.842 1.00 0.00 105 VAL A N 15
ATOM 19503 C CA . VAL A 1 36 ? -4.889 10.401 -1.930 1.00 0.00 105 VAL A CA 15
ATOM 19504 C C . VAL A 1 36 ? -5.149 10.841 -0.493 1.00 0.00 105 VAL A C 15
ATOM 19505 O O . VAL A 1 36 ? -4.297 11.469 0.138 1.00 0.00 105 VAL A O 15
ATOM 19518 N N . ILE A 1 37 ? -6.329 10.508 0.018 1.00 0.00 106 ILE A N 15
ATOM 19519 C CA . ILE A 1 37 ? -6.700 10.867 1.381 1.00 0.00 106 ILE A CA 15
ATOM 19520 C C . ILE A 1 37 ? -5.964 10.001 2.397 1.00 0.00 106 ILE A C 15
ATOM 19521 O O . ILE A 1 37 ? -5.189 10.504 3.210 1.00 0.00 106 ILE A O 15
ATOM 19537 N N . GLU A 1 38 ? -6.213 8.696 2.344 1.00 0.00 107 GLU A N 15
ATOM 19538 C CA . GLU A 1 38 ? -5.573 7.759 3.260 1.00 0.00 107 GLU A CA 15
ATOM 19539 C C . GLU A 1 38 ? -4.652 6.804 2.507 1.00 0.00 107 GLU A C 15
ATOM 19540 O O . GLU A 1 38 ? -4.828 6.570 1.310 1.00 0.00 107 GLU A O 15
ATOM 19552 N N . CYS A 1 39 ? -3.670 6.257 3.214 1.00 0.00 108 CYS A N 15
ATOM 19553 C CA . CYS A 1 39 ? -2.720 5.328 2.613 1.00 0.00 108 CYS A CA 15
ATOM 19554 C C . CYS A 1 39 ? -2.009 4.508 3.684 1.00 0.00 108 CYS A C 15
ATOM 19555 O O . CYS A 1 39 ? -1.163 5.022 4.415 1.00 0.00 108 CYS A O 15
ATOM 19563 N N . ASP A 1 40 ? -2.360 3.229 3.773 1.00 0.00 109 ASP A N 15
ATOM 19564 C CA . ASP A 1 40 ? -1.757 2.337 4.755 1.00 0.00 109 ASP A CA 15
ATOM 19565 C C . ASP A 1 40 ? -1.115 1.132 4.074 1.00 0.00 109 ASP A C 15
ATOM 19566 O O . ASP A 1 40 ? -1.407 0.832 2.916 1.00 0.00 109 ASP A O 15
ATOM 19575 N N . VAL A 1 41 ? -0.237 0.446 4.799 1.00 0.00 110 VAL A N 15
ATOM 19576 C CA . VAL A 1 41 ? 0.447 -0.725 4.265 1.00 0.00 110 VAL A CA 15
ATOM 19577 C C . VAL A 1 41 ? 0.383 -1.893 5.243 1.00 0.00 110 VAL A C 15
ATOM 19578 O O . VAL A 1 41 ? 0.703 -1.746 6.423 1.00 0.00 110 VAL A O 15
ATOM 19591 N N . VAL A 1 42 ? -0.032 -3.053 4.745 1.00 0.00 111 VAL A N 15
ATOM 19592 C CA . VAL A 1 42 ? -0.137 -4.247 5.575 1.00 0.00 111 VAL A CA 15
ATOM 19593 C C . VAL A 1 42 ? 1.066 -5.163 5.374 1.00 0.00 111 VAL A C 15
ATOM 19594 O O . VAL A 1 42 ? 1.902 -4.926 4.503 1.00 0.00 111 VAL A O 15
ATOM 19607 N N . LYS A 1 43 ? 1.146 -6.212 6.186 1.00 0.00 112 LYS A N 15
ATOM 19608 C CA . LYS A 1 43 ? 2.245 -7.166 6.097 1.00 0.00 112 LYS A CA 15
ATOM 19609 C C . LYS A 1 43 ? 2.733 -7.301 4.659 1.00 0.00 112 LYS A C 15
ATOM 19610 O O . LYS A 1 43 ? 3.783 -6.769 4.297 1.00 0.00 112 LYS A O 15
ATOM 19629 N N . ASP A 1 44 ? 1.966 -8.015 3.843 1.00 0.00 113 ASP A N 15
ATOM 19630 C CA . ASP A 1 44 ? 2.319 -8.217 2.443 1.00 0.00 113 ASP A CA 15
ATOM 19631 C C . ASP A 1 44 ? 1.474 -7.330 1.534 1.00 0.00 113 ASP A C 15
ATOM 19632 O O . ASP A 1 44 ? 1.974 -6.763 0.563 1.00 0.00 113 ASP A O 15
ATOM 19641 N N . TYR A 1 45 ? 0.190 -7.215 1.857 1.00 0.00 114 TYR A N 15
ATOM 19642 C CA . TYR A 1 45 ? -0.726 -6.400 1.068 1.00 0.00 114 TYR A CA 15
ATOM 19643 C C . TYR A 1 45 ? -0.799 -4.978 1.616 1.00 0.00 114 TYR A C 15
ATOM 19644 O O . TYR A 1 45 ? -0.206 -4.667 2.648 1.00 0.00 114 TYR A O 15
ATOM 19662 N N . ALA A 1 46 ? -1.533 -4.119 0.917 1.00 0.00 115 ALA A N 15
ATOM 19663 C CA . ALA A 1 46 ? -1.688 -2.731 1.334 1.00 0.00 115 ALA A CA 15
ATOM 19664 C C . ALA A 1 46 ? -3.091 -2.218 1.026 1.00 0.00 115 ALA A C 15
ATOM 19665 O O . ALA A 1 46 ? -3.904 -2.925 0.431 1.00 0.00 115 ALA A O 15
ATOM 19672 N N . PHE A 1 47 ? -3.368 -0.985 1.436 1.00 0.00 116 PHE A N 15
ATOM 19673 C CA . PHE A 1 47 ? -4.674 -0.378 1.205 1.00 0.00 116 PHE A CA 15
ATOM 19674 C C . PHE A 1 47 ? -4.547 1.131 1.021 1.00 0.00 116 PHE A C 15
ATOM 19675 O O . PHE A 1 47 ? -4.113 1.845 1.925 1.00 0.00 116 PHE A O 15
ATOM 19692 N N . VAL A 1 48 ? -4.930 1.612 -0.158 1.00 0.00 117 VAL A N 15
ATOM 19693 C CA . VAL A 1 48 ? -4.860 3.036 -0.463 1.00 0.00 117 VAL A CA 15
ATOM 19694 C C . VAL A 1 48 ? -6.233 3.587 -0.832 1.00 0.00 117 VAL A C 15
ATOM 19695 O O . VAL A 1 48 ? -6.873 3.112 -1.771 1.00 0.00 117 VAL A O 15
ATOM 19708 N N . HIS A 1 49 ? -6.681 4.592 -0.087 1.00 0.00 118 HIS A N 15
ATOM 19709 C CA . HIS A 1 49 ? -7.979 5.210 -0.336 1.00 0.00 118 HIS A CA 15
ATOM 19710 C C . HIS A 1 49 ? -7.823 6.493 -1.146 1.00 0.00 118 HIS A C 15
ATOM 19711 O O . HIS A 1 49 ? -6.957 7.318 -0.859 1.00 0.00 118 HIS A O 15
ATOM 19725 N N . MET A 1 50 ? -8.668 6.652 -2.160 1.00 0.00 119 MET A N 15
ATOM 19726 C CA . MET A 1 50 ? -8.624 7.835 -3.012 1.00 0.00 119 MET A CA 15
ATOM 19727 C C . MET A 1 50 ? -9.988 8.516 -3.068 1.00 0.00 119 MET A C 15
ATOM 19728 O O . MET A 1 50 ? -11.016 7.885 -2.826 1.00 0.00 119 MET A O 15
ATOM 19742 N N . GLU A 1 51 ? -9.988 9.806 -3.389 1.00 0.00 120 GLU A N 15
ATOM 19743 C CA . GLU A 1 51 ? -11.227 10.570 -3.476 1.00 0.00 120 GLU A CA 15
ATOM 19744 C C . GLU A 1 51 ? -11.832 10.469 -4.873 1.00 0.00 120 GLU A C 15
ATOM 19745 O O . GLU A 1 51 ? -12.926 9.935 -5.051 1.00 0.00 120 GLU A O 15
ATOM 19757 N N . LYS A 1 52 ? -11.112 10.988 -5.862 1.00 0.00 121 LYS A N 15
ATOM 19758 C CA . LYS A 1 52 ? -11.575 10.957 -7.244 1.00 0.00 121 LYS A CA 15
ATOM 19759 C C . LYS A 1 52 ? -11.559 9.533 -7.791 1.00 0.00 121 LYS A C 15
ATOM 19760 O O . LYS A 1 52 ? -10.515 8.883 -7.825 1.00 0.00 121 LYS A O 15
ATOM 19779 N N . GLU A 1 53 ? -12.723 9.056 -8.221 1.00 0.00 122 GLU A N 15
ATOM 19780 C CA . GLU A 1 53 ? -12.841 7.709 -8.767 1.00 0.00 122 GLU A CA 15
ATOM 19781 C C . GLU A 1 53 ? -12.000 7.559 -10.031 1.00 0.00 122 GLU A C 15
ATOM 19782 O O . GLU A 1 53 ? -11.233 6.606 -10.169 1.00 0.00 122 GLU A O 15
ATOM 19794 N N . ALA A 1 54 ? -12.149 8.507 -10.950 1.00 0.00 123 ALA A N 15
ATOM 19795 C CA . ALA A 1 54 ? -11.403 8.481 -12.202 1.00 0.00 123 ALA A CA 15
ATOM 19796 C C . ALA A 1 54 ? -9.930 8.171 -11.957 1.00 0.00 123 ALA A C 15
ATOM 19797 O O . ALA A 1 54 ? -9.341 7.332 -12.638 1.00 0.00 123 ALA A O 15
ATOM 19804 N N . ASP A 1 55 ? -9.341 8.853 -10.980 1.00 0.00 124 ASP A N 15
ATOM 19805 C CA . ASP A 1 55 ? -7.937 8.650 -10.645 1.00 0.00 124 ASP A CA 15
ATOM 19806 C C . ASP A 1 55 ? -7.718 7.269 -10.036 1.00 0.00 124 ASP A C 15
ATOM 19807 O O . ASP A 1 55 ? -6.706 6.619 -10.295 1.00 0.00 124 ASP A O 15
ATOM 19816 N N . ALA A 1 56 ? -8.673 6.827 -9.225 1.00 0.00 125 ALA A N 15
ATOM 19817 C CA . ALA A 1 56 ? -8.586 5.523 -8.580 1.00 0.00 125 ALA A CA 15
ATOM 19818 C C . ALA A 1 56 ? -8.277 4.428 -9.595 1.00 0.00 125 ALA A C 15
ATOM 19819 O O . ALA A 1 56 ? -7.267 3.732 -9.486 1.00 0.00 125 ALA A O 15
ATOM 19826 N N . LYS A 1 57 ? -9.153 4.280 -10.583 1.00 0.00 126 LYS A N 15
ATOM 19827 C CA . LYS A 1 57 ? -8.974 3.270 -11.620 1.00 0.00 126 LYS A CA 15
ATOM 19828 C C . LYS A 1 57 ? -7.703 3.532 -12.422 1.00 0.00 126 LYS A C 15
ATOM 19829 O O . LYS A 1 57 ? -6.867 2.645 -12.585 1.00 0.00 126 LYS A O 15
ATOM 19848 N N . ALA A 1 58 ? -7.566 4.757 -12.920 1.00 0.00 127 ALA A N 15
ATOM 19849 C CA . ALA A 1 58 ? -6.395 5.136 -13.702 1.00 0.00 127 ALA A CA 15
ATOM 19850 C C . ALA A 1 58 ? -5.109 4.681 -13.021 1.00 0.00 127 ALA A C 15
ATOM 19851 O O . ALA A 1 58 ? -4.184 4.202 -13.677 1.00 0.00 127 ALA A O 15
ATOM 19858 N N . ALA A 1 59 ? -5.057 4.834 -11.702 1.00 0.00 128 ALA A N 15
ATOM 19859 C CA . ALA A 1 59 ? -3.884 4.438 -10.932 1.00 0.00 128 ALA A CA 15
ATOM 19860 C C . ALA A 1 59 ? -3.690 2.926 -10.968 1.00 0.00 128 ALA A C 15
ATOM 19861 O O . ALA A 1 59 ? -2.600 2.437 -11.268 1.00 0.00 128 ALA A O 15
ATOM 19868 N N . ILE A 1 60 ? -4.752 2.190 -10.658 1.00 0.00 129 ILE A N 15
ATOM 19869 C CA . ILE A 1 60 ? -4.698 0.733 -10.655 1.00 0.00 129 ILE A CA 15
ATOM 19870 C C . ILE A 1 60 ? -4.160 0.201 -11.979 1.00 0.00 129 ILE A C 15
ATOM 19871 O O . ILE A 1 60 ? -3.525 -0.852 -12.024 1.00 0.00 129 ILE A O 15
ATOM 19887 N N . ALA A 1 61 ? -4.418 0.937 -13.055 1.00 0.00 130 ALA A N 15
ATOM 19888 C CA . ALA A 1 61 ? -3.957 0.541 -14.380 1.00 0.00 130 ALA A CA 15
ATOM 19889 C C . ALA A 1 61 ? -2.474 0.848 -14.560 1.00 0.00 130 ALA A C 15
ATOM 19890 O O . ALA A 1 61 ? -1.718 0.022 -15.071 1.00 0.00 130 ALA A O 15
ATOM 19897 N N . GLN A 1 62 ? -2.066 2.040 -14.136 1.00 0.00 131 GLN A N 15
ATOM 19898 C CA . GLN A 1 62 ? -0.673 2.455 -14.253 1.00 0.00 131 GLN A CA 15
ATOM 19899 C C . GLN A 1 62 ? 0.159 1.896 -13.103 1.00 0.00 131 GLN A C 15
ATOM 19900 O O . GLN A 1 62 ? 1.377 2.077 -13.060 1.00 0.00 131 GLN A O 15
ATOM 19914 N N . LEU A 1 63 ? -0.505 1.218 -12.174 1.00 0.00 132 LEU A N 15
ATOM 19915 C CA . LEU A 1 63 ? 0.174 0.632 -11.023 1.00 0.00 132 LEU A CA 15
ATOM 19916 C C . LEU A 1 63 ? 0.157 -0.891 -11.098 1.00 0.00 132 LEU A C 15
ATOM 19917 O O . LEU A 1 63 ? 1.190 -1.541 -10.949 1.00 0.00 132 LEU A O 15
ATOM 19933 N N . ASN A 1 64 ? -1.025 -1.453 -11.332 1.00 0.00 133 ASN A N 15
ATOM 19934 C CA . ASN A 1 64 ? -1.176 -2.901 -11.428 1.00 0.00 133 ASN A CA 15
ATOM 19935 C C . ASN A 1 64 ? -0.096 -3.502 -12.322 1.00 0.00 133 ASN A C 15
ATOM 19936 O O . ASN A 1 64 ? -0.190 -3.450 -13.548 1.00 0.00 133 ASN A O 15
ATOM 19947 N N . GLY A 1 65 ? 0.929 -4.075 -11.699 1.00 0.00 134 GLY A N 15
ATOM 19948 C CA . GLY A 1 65 ? 2.012 -4.679 -12.454 1.00 0.00 134 GLY A CA 15
ATOM 19949 C C . GLY A 1 65 ? 3.308 -3.903 -12.331 1.00 0.00 134 GLY A C 15
ATOM 19950 O O . GLY A 1 65 ? 4.393 -4.485 -12.337 1.00 0.00 134 GLY A O 15
ATOM 19954 N N . LYS A 1 66 ? 3.197 -2.583 -12.219 1.00 0.00 135 LYS A N 15
ATOM 19955 C CA . LYS A 1 66 ? 4.369 -1.724 -12.095 1.00 0.00 135 LYS A CA 15
ATOM 19956 C C . LYS A 1 66 ? 5.415 -2.360 -11.185 1.00 0.00 135 LYS A C 15
ATOM 19957 O O . LYS A 1 66 ? 5.127 -2.706 -10.040 1.00 0.00 135 LYS A O 15
ATOM 19976 N N . GLU A 1 67 ? 6.631 -2.510 -11.704 1.00 0.00 136 GLU A N 15
ATOM 19977 C CA . GLU A 1 67 ? 7.719 -3.104 -10.937 1.00 0.00 136 GLU A CA 15
ATOM 19978 C C . GLU A 1 67 ? 8.160 -2.176 -9.809 1.00 0.00 136 GLU A C 15
ATOM 19979 O O . GLU A 1 67 ? 8.512 -1.020 -10.043 1.00 0.00 136 GLU A O 15
ATOM 19991 N N . VAL A 1 68 ? 8.136 -2.690 -8.583 1.00 0.00 137 VAL A N 15
ATOM 19992 C CA . VAL A 1 68 ? 8.533 -1.909 -7.418 1.00 0.00 137 VAL A CA 15
ATOM 19993 C C . VAL A 1 68 ? 9.480 -2.700 -6.522 1.00 0.00 137 VAL A C 15
ATOM 19994 O O . VAL A 1 68 ? 9.101 -3.720 -5.947 1.00 0.00 137 VAL A O 15
ATOM 20007 N N . LYS A 1 69 ? 10.715 -2.222 -6.408 1.00 0.00 138 LYS A N 15
ATOM 20008 C CA . LYS A 1 69 ? 11.718 -2.883 -5.581 1.00 0.00 138 LYS A CA 15
ATOM 20009 C C . LYS A 1 69 ? 12.012 -4.287 -6.100 1.00 0.00 138 LYS A C 15
ATOM 20010 O O . LYS A 1 69 ? 12.239 -5.212 -5.321 1.00 0.00 138 LYS A O 15
ATOM 20029 N N . GLY A 1 70 ? 12.006 -4.439 -7.421 1.00 0.00 139 GLY A N 15
ATOM 20030 C CA . GLY A 1 70 ? 12.275 -5.733 -8.020 1.00 0.00 139 GLY A CA 15
ATOM 20031 C C . GLY A 1 70 ? 11.049 -6.623 -8.051 1.00 0.00 139 GLY A C 15
ATOM 20032 O O . GLY A 1 70 ? 10.939 -7.513 -8.895 1.00 0.00 139 GLY A O 15
ATOM 20036 N N . LYS A 1 71 ? 10.123 -6.385 -7.128 1.00 0.00 140 LYS A N 15
ATOM 20037 C CA . LYS A 1 71 ? 8.898 -7.172 -7.052 1.00 0.00 140 LYS A CA 15
ATOM 20038 C C . LYS A 1 71 ? 7.730 -6.424 -7.686 1.00 0.00 140 LYS A C 15
ATOM 20039 O O . LYS A 1 71 ? 7.439 -5.285 -7.320 1.00 0.00 140 LYS A O 15
ATOM 20058 N N . ARG A 1 72 ? 7.065 -7.071 -8.637 1.00 0.00 141 ARG A N 15
ATOM 20059 C CA . ARG A 1 72 ? 5.929 -6.466 -9.321 1.00 0.00 141 ARG A CA 15
ATOM 20060 C C . ARG A 1 72 ? 4.696 -6.452 -8.421 1.00 0.00 141 ARG A C 15
ATOM 20061 O O . ARG A 1 72 ? 4.078 -7.490 -8.184 1.00 0.00 141 ARG A O 15
ATOM 20082 N N . ILE A 1 73 ? 4.346 -5.271 -7.924 1.00 0.00 142 ILE A N 15
ATOM 20083 C CA . ILE A 1 73 ? 3.188 -5.123 -7.052 1.00 0.00 142 ILE A CA 15
ATOM 20084 C C . ILE A 1 73 ? 1.889 -5.338 -7.821 1.00 0.00 142 ILE A C 15
ATOM 20085 O O . ILE A 1 73 ? 1.757 -4.913 -8.968 1.00 0.00 142 ILE A O 15
ATOM 20101 N N . ASN A 1 74 ? 0.931 -6.000 -7.180 1.00 0.00 143 ASN A N 15
ATOM 20102 C CA . ASN A 1 74 ? -0.359 -6.271 -7.804 1.00 0.00 143 ASN A CA 15
ATOM 20103 C C . ASN A 1 74 ? -1.452 -5.399 -7.194 1.00 0.00 143 ASN A C 15
ATOM 20104 O O . ASN A 1 74 ? -1.906 -5.645 -6.076 1.00 0.00 143 ASN A O 15
ATOM 20115 N N . VAL A 1 75 ? -1.872 -4.380 -7.936 1.00 0.00 144 VAL A N 15
ATOM 20116 C CA . VAL A 1 75 ? -2.913 -3.472 -7.470 1.00 0.00 144 VAL A CA 15
ATOM 20117 C C . VAL A 1 75 ? -4.256 -3.799 -8.113 1.00 0.00 144 VAL A C 15
ATOM 20118 O O . VAL A 1 75 ? -4.326 -4.111 -9.301 1.00 0.00 144 VAL A O 15
ATOM 20131 N N . GLU A 1 76 ? -5.320 -3.724 -7.319 1.00 0.00 145 GLU A N 15
ATOM 20132 C CA . GLU A 1 76 ? -6.662 -4.012 -7.812 1.00 0.00 145 GLU A CA 15
ATOM 20133 C C . GLU A 1 76 ? -7.717 -3.312 -6.961 1.00 0.00 145 GLU A C 15
ATOM 20134 O O . GLU A 1 76 ? -7.542 -3.140 -5.753 1.00 0.00 145 GLU A O 15
ATOM 20146 N N . LEU A 1 77 ? -8.811 -2.910 -7.597 1.00 0.00 146 LEU A N 15
ATOM 20147 C CA . LEU A 1 77 ? -9.895 -2.228 -6.899 1.00 0.00 146 LEU A CA 15
ATOM 20148 C C . LEU A 1 77 ? -10.442 -3.091 -5.767 1.00 0.00 146 LEU A C 15
ATOM 20149 O O . LEU A 1 77 ? -10.676 -4.287 -5.941 1.00 0.00 146 LEU A O 15
ATOM 20165 N N . SER A 1 78 ? -10.645 -2.476 -4.606 1.00 0.00 147 SER A N 15
ATOM 20166 C CA . SER A 1 78 ? -11.163 -3.188 -3.444 1.00 0.00 147 SER A CA 15
ATOM 20167 C C . SER A 1 78 ? -12.685 -3.097 -3.384 1.00 0.00 147 SER A C 15
ATOM 20168 O O . SER A 1 78 ? -13.241 -2.252 -2.681 1.00 0.00 147 SER A O 15
ATOM 20176 N N . THR A 1 79 ? -13.353 -3.972 -4.128 1.00 0.00 148 THR A N 15
ATOM 20177 C CA . THR A 1 79 ? -14.810 -3.991 -4.162 1.00 0.00 148 THR A CA 15
ATOM 20178 C C . THR A 1 79 ? -15.348 -5.397 -3.923 1.00 0.00 148 THR A C 15
ATOM 20179 O O . THR A 1 79 ? -14.692 -6.387 -4.245 1.00 0.00 148 THR A O 15
ATOM 20190 N N . LYS A 1 80 ? -16.547 -5.478 -3.356 1.00 0.00 149 LYS A N 15
ATOM 20191 C CA . LYS A 1 80 ? -17.175 -6.764 -3.074 1.00 0.00 149 LYS A CA 15
ATOM 20192 C C . LYS A 1 80 ? -18.552 -6.850 -3.724 1.00 0.00 149 LYS A C 15
ATOM 20193 O O . LYS A 1 80 ? -18.791 -7.695 -4.585 1.00 0.00 149 LYS A O 15
ATOM 20212 N N . GLY A 1 81 ? -19.455 -5.968 -3.306 1.00 0.00 150 GLY A N 15
ATOM 20213 C CA . GLY A 1 81 ? -20.797 -5.961 -3.860 1.00 0.00 150 GLY A CA 15
ATOM 20214 C C . GLY A 1 81 ? -20.820 -5.556 -5.320 1.00 0.00 150 GLY A C 15
ATOM 20215 O O . GLY A 1 81 ? -20.592 -4.393 -5.651 1.00 0.00 150 GLY A O 15
ATOM 20219 N N . GLN A 1 82 ? -21.094 -6.518 -6.195 1.00 0.00 151 GLN A N 15
ATOM 20220 C CA . GLN A 1 82 ? -21.143 -6.255 -7.629 1.00 0.00 151 GLN A CA 15
ATOM 20221 C C . GLN A 1 82 ? -22.478 -5.632 -8.022 1.00 0.00 151 GLN A C 15
ATOM 20222 O O . GLN A 1 82 ? -23.463 -6.337 -8.242 1.00 0.00 151 GLN A O 15
ATOM 20236 N N . LYS A 1 83 ? -22.504 -4.307 -8.110 1.00 0.00 152 LYS A N 15
ATOM 20237 C CA . LYS A 1 83 ? -23.717 -3.587 -8.478 1.00 0.00 152 LYS A CA 15
ATOM 20238 C C . LYS A 1 83 ? -23.564 -2.926 -9.844 1.00 0.00 152 LYS A C 15
ATOM 20239 O O . LYS A 1 83 ? -22.470 -2.508 -10.225 1.00 0.00 152 LYS A O 15
ATOM 20258 N N . LYS A 1 84 ? -24.668 -2.832 -10.578 1.00 0.00 153 LYS A N 15
ATOM 20259 C CA . LYS A 1 84 ? -24.658 -2.219 -11.901 1.00 0.00 153 LYS A CA 15
ATOM 20260 C C . LYS A 1 84 ? -25.036 -0.743 -11.820 1.00 0.00 153 LYS A C 15
ATOM 20261 O O . LYS A 1 84 ? -26.216 -0.395 -11.805 1.00 0.00 153 LYS A O 15
ATOM 20280 N N . SER A 1 85 ? -24.026 0.119 -11.768 1.00 0.00 154 SER A N 15
ATOM 20281 C CA . SER A 1 85 ? -24.253 1.558 -11.686 1.00 0.00 154 SER A CA 15
ATOM 20282 C C . SER A 1 85 ? -25.163 2.029 -12.817 1.00 0.00 154 SER A C 15
ATOM 20283 O O . SER A 1 85 ? -25.063 1.555 -13.947 1.00 0.00 154 SER A O 15
ATOM 20291 N N . GLY A 1 86 ? -26.050 2.967 -12.501 1.00 0.00 155 GLY A N 15
ATOM 20292 C CA . GLY A 1 86 ? -26.966 3.489 -13.499 1.00 0.00 155 GLY A CA 15
ATOM 20293 C C . GLY A 1 86 ? -26.335 4.567 -14.357 1.00 0.00 155 GLY A C 15
ATOM 20294 O O . GLY A 1 86 ? -25.234 5.045 -14.082 1.00 0.00 155 GLY A O 15
ATOM 20298 N N . PRO A 1 87 ? -27.040 4.966 -15.426 1.00 0.00 156 PRO A N 15
ATOM 20299 C CA . PRO A 1 87 ? -26.561 5.999 -16.350 1.00 0.00 156 PRO A CA 15
ATOM 20300 C C . PRO A 1 87 ? -26.553 7.385 -15.716 1.00 0.00 156 PRO A C 15
ATOM 20301 O O . PRO A 1 87 ? -26.997 7.562 -14.581 1.00 0.00 156 PRO A O 15
ATOM 20312 N N . SER A 1 88 ? -26.045 8.366 -16.455 1.00 0.00 157 SER A N 15
ATOM 20313 C CA . SER A 1 88 ? -25.976 9.737 -15.963 1.00 0.00 157 SER A CA 15
ATOM 20314 C C . SER A 1 88 ? -26.005 10.732 -17.120 1.00 0.00 157 SER A C 15
ATOM 20315 O O . SER A 1 88 ? -25.838 10.356 -18.280 1.00 0.00 157 SER A O 15
ATOM 20323 N N . SER A 1 89 ? -26.219 12.002 -16.794 1.00 0.00 158 SER A N 15
ATOM 20324 C CA . SER A 1 89 ? -26.274 13.052 -17.805 1.00 0.00 158 SER A CA 15
ATOM 20325 C C . SER A 1 89 ? -24.886 13.334 -18.372 1.00 0.00 158 SER A C 15
ATOM 20326 O O . SER A 1 89 ? -23.979 13.741 -17.648 1.00 0.00 158 SER A O 15
ATOM 20334 N N . GLY A 1 90 ? -24.729 13.113 -19.673 1.00 0.00 159 GLY A N 15
ATOM 20335 C CA . GLY A 1 90 ? -23.450 13.348 -20.317 1.00 0.00 159 GLY A CA 15
ATOM 20336 C C . GLY A 1 90 ? -23.552 13.343 -21.829 1.00 0.00 159 GLY A C 15
ATOM 20337 O O . GLY A 1 90 ? -22.864 12.575 -22.502 1.00 0.00 159 GLY A O 15
ATOM 20341 N N . GLY A 1 1 ? -16.335 -11.140 -1.873 1.00 0.00 70 GLY A N 16
ATOM 20342 C CA . GLY A 1 1 ? -17.428 -10.241 -1.553 1.00 0.00 70 GLY A CA 16
ATOM 20343 C C . GLY A 1 1 ? -17.268 -8.880 -2.201 1.00 0.00 70 GLY A C 16
ATOM 20344 O O . GLY A 1 1 ? -16.202 -8.271 -2.127 1.00 0.00 70 GLY A O 16
ATOM 20348 N N . SER A 1 2 ? -18.331 -8.403 -2.841 1.00 0.00 71 SER A N 16
ATOM 20349 C CA . SER A 1 2 ? -18.303 -7.108 -3.511 1.00 0.00 71 SER A CA 16
ATOM 20350 C C . SER A 1 2 ? -19.148 -6.087 -2.755 1.00 0.00 71 SER A C 16
ATOM 20351 O O . SER A 1 2 ? -18.729 -4.948 -2.551 1.00 0.00 71 SER A O 16
ATOM 20359 N N . SER A 1 3 ? -20.340 -6.505 -2.342 1.00 0.00 72 SER A N 16
ATOM 20360 C CA . SER A 1 3 ? -21.247 -5.627 -1.612 1.00 0.00 72 SER A CA 16
ATOM 20361 C C . SER A 1 3 ? -20.582 -5.088 -0.349 1.00 0.00 72 SER A C 16
ATOM 20362 O O . SER A 1 3 ? -19.763 -5.765 0.272 1.00 0.00 72 SER A O 16
ATOM 20370 N N . GLY A 1 4 ? -20.941 -3.864 0.025 1.00 0.00 73 GLY A N 16
ATOM 20371 C CA . GLY A 1 4 ? -20.370 -3.253 1.212 1.00 0.00 73 GLY A CA 16
ATOM 20372 C C . GLY A 1 4 ? -19.631 -1.966 0.903 1.00 0.00 73 GLY A C 16
ATOM 20373 O O . GLY A 1 4 ? -18.838 -1.908 -0.037 1.00 0.00 73 GLY A O 16
ATOM 20377 N N . SER A 1 5 ? -19.891 -0.932 1.696 1.00 0.00 74 SER A N 16
ATOM 20378 C CA . SER A 1 5 ? -19.249 0.363 1.500 1.00 0.00 74 SER A CA 16
ATOM 20379 C C . SER A 1 5 ? -18.587 0.842 2.788 1.00 0.00 74 SER A C 16
ATOM 20380 O O . SER A 1 5 ? -19.264 1.262 3.727 1.00 0.00 74 SER A O 16
ATOM 20388 N N . SER A 1 6 ? -17.260 0.776 2.825 1.00 0.00 75 SER A N 16
ATOM 20389 C CA . SER A 1 6 ? -16.506 1.199 3.999 1.00 0.00 75 SER A CA 16
ATOM 20390 C C . SER A 1 6 ? -16.079 2.659 3.873 1.00 0.00 75 SER A C 16
ATOM 20391 O O . SER A 1 6 ? -15.287 3.013 3.000 1.00 0.00 75 SER A O 16
ATOM 20399 N N . GLY A 1 7 ? -16.610 3.502 4.753 1.00 0.00 76 GLY A N 16
ATOM 20400 C CA . GLY A 1 7 ? -16.273 4.914 4.724 1.00 0.00 76 GLY A CA 16
ATOM 20401 C C . GLY A 1 7 ? -16.792 5.608 3.481 1.00 0.00 76 GLY A C 16
ATOM 20402 O O . GLY A 1 7 ? -17.726 5.130 2.838 1.00 0.00 76 GLY A O 16
ATOM 20406 N N . ASN A 1 8 ? -16.186 6.741 3.141 1.00 0.00 77 ASN A N 16
ATOM 20407 C CA . ASN A 1 8 ? -16.594 7.505 1.967 1.00 0.00 77 ASN A CA 16
ATOM 20408 C C . ASN A 1 8 ? -15.500 7.493 0.904 1.00 0.00 77 ASN A C 16
ATOM 20409 O O . ASN A 1 8 ? -15.783 7.503 -0.295 1.00 0.00 77 ASN A O 16
ATOM 20420 N N . THR A 1 9 ? -14.248 7.473 1.351 1.00 0.00 78 THR A N 16
ATOM 20421 C CA . THR A 1 9 ? -13.111 7.461 0.439 1.00 0.00 78 THR A CA 16
ATOM 20422 C C . THR A 1 9 ? -12.968 6.105 -0.243 1.00 0.00 78 THR A C 16
ATOM 20423 O O . THR A 1 9 ? -13.479 5.098 0.245 1.00 0.00 78 THR A O 16
ATOM 20434 N N . TRP A 1 10 ? -12.268 6.088 -1.372 1.00 0.00 79 TRP A N 16
ATOM 20435 C CA . TRP A 1 10 ? -12.057 4.854 -2.121 1.00 0.00 79 TRP A CA 16
ATOM 20436 C C . TRP A 1 10 ? -11.061 3.948 -1.407 1.00 0.00 79 TRP A C 16
ATOM 20437 O O . TRP A 1 10 ? -10.474 4.329 -0.393 1.00 0.00 79 TRP A O 16
ATOM 20458 N N . LYS A 1 11 ? -10.872 2.746 -1.941 1.00 0.00 80 LYS A N 16
ATOM 20459 C CA . LYS A 1 11 ? -9.945 1.785 -1.356 1.00 0.00 80 LYS A CA 16
ATOM 20460 C C . LYS A 1 11 ? -9.301 0.923 -2.437 1.00 0.00 80 LYS A C 16
ATOM 20461 O O . LYS A 1 11 ? -9.994 0.287 -3.232 1.00 0.00 80 LYS A O 16
ATOM 20480 N N . ILE A 1 12 ? -7.972 0.905 -2.460 1.00 0.00 81 ILE A N 16
ATOM 20481 C CA . ILE A 1 12 ? -7.236 0.119 -3.442 1.00 0.00 81 ILE A CA 16
ATOM 20482 C C . ILE A 1 12 ? -6.299 -0.873 -2.761 1.00 0.00 81 ILE A C 16
ATOM 20483 O O . ILE A 1 12 ? -5.375 -0.481 -2.047 1.00 0.00 81 ILE A O 16
ATOM 20499 N N . PHE A 1 13 ? -6.542 -2.159 -2.988 1.00 0.00 82 PHE A N 16
ATOM 20500 C CA . PHE A 1 13 ? -5.720 -3.209 -2.397 1.00 0.00 82 PHE A CA 16
ATOM 20501 C C . PHE A 1 13 ? -4.451 -3.430 -3.214 1.00 0.00 82 PHE A C 16
ATOM 20502 O O . PHE A 1 13 ? -4.509 -3.668 -4.421 1.00 0.00 82 PHE A O 16
ATOM 20519 N N . VAL A 1 14 ? -3.303 -3.348 -2.548 1.00 0.00 83 VAL A N 16
ATOM 20520 C CA . VAL A 1 14 ? -2.019 -3.540 -3.211 1.00 0.00 83 VAL A CA 16
ATOM 20521 C C . VAL A 1 14 ? -1.247 -4.698 -2.590 1.00 0.00 83 VAL A C 16
ATOM 20522 O O . VAL A 1 14 ? -0.817 -4.626 -1.440 1.00 0.00 83 VAL A O 16
ATOM 20535 N N . GLY A 1 15 ? -1.075 -5.768 -3.361 1.00 0.00 84 GLY A N 16
ATOM 20536 C CA . GLY A 1 15 ? -0.354 -6.928 -2.869 1.00 0.00 84 GLY A CA 16
ATOM 20537 C C . GLY A 1 15 ? 1.034 -7.044 -3.467 1.00 0.00 84 GLY A C 16
ATOM 20538 O O . GLY A 1 15 ? 1.446 -6.203 -4.265 1.00 0.00 84 GLY A O 16
ATOM 20542 N N . ASN A 1 16 ? 1.758 -8.089 -3.079 1.00 0.00 85 ASN A N 16
ATOM 20543 C CA . ASN A 1 16 ? 3.109 -8.312 -3.581 1.00 0.00 85 ASN A CA 16
ATOM 20544 C C . ASN A 1 16 ? 4.020 -7.139 -3.229 1.00 0.00 85 ASN A C 16
ATOM 20545 O O . ASN A 1 16 ? 4.869 -6.737 -4.025 1.00 0.00 85 ASN A O 16
ATOM 20556 N N . VAL A 1 17 ? 3.838 -6.595 -2.029 1.00 0.00 86 VAL A N 16
ATOM 20557 C CA . VAL A 1 17 ? 4.644 -5.471 -1.570 1.00 0.00 86 VAL A CA 16
ATOM 20558 C C . VAL A 1 17 ? 6.007 -5.938 -1.073 1.00 0.00 86 VAL A C 16
ATOM 20559 O O . VAL A 1 17 ? 6.099 -6.775 -0.176 1.00 0.00 86 VAL A O 16
ATOM 20572 N N . SER A 1 18 ? 7.065 -5.391 -1.664 1.00 0.00 87 SER A N 16
ATOM 20573 C CA . SER A 1 18 ? 8.425 -5.754 -1.284 1.00 0.00 87 SER A CA 16
ATOM 20574 C C . SER A 1 18 ? 8.658 -5.509 0.204 1.00 0.00 87 SER A C 16
ATOM 20575 O O . SER A 1 18 ? 8.237 -4.490 0.749 1.00 0.00 87 SER A O 16
ATOM 20583 N N . ALA A 1 19 ? 9.331 -6.453 0.854 1.00 0.00 88 ALA A N 16
ATOM 20584 C CA . ALA A 1 19 ? 9.622 -6.340 2.278 1.00 0.00 88 ALA A CA 16
ATOM 20585 C C . ALA A 1 19 ? 10.365 -5.044 2.586 1.00 0.00 88 ALA A C 16
ATOM 20586 O O . ALA A 1 19 ? 10.164 -4.437 3.637 1.00 0.00 88 ALA A O 16
ATOM 20593 N N . ALA A 1 20 ? 11.224 -4.626 1.662 1.00 0.00 89 ALA A N 16
ATOM 20594 C CA . ALA A 1 20 ? 11.996 -3.402 1.834 1.00 0.00 89 ALA A CA 16
ATOM 20595 C C . ALA A 1 20 ? 11.268 -2.205 1.232 1.00 0.00 89 ALA A C 16
ATOM 20596 O O . ALA A 1 20 ? 11.897 -1.255 0.765 1.00 0.00 89 ALA A O 16
ATOM 20603 N N . CYS A 1 21 ? 9.941 -2.257 1.247 1.00 0.00 90 CYS A N 16
ATOM 20604 C CA . CYS A 1 21 ? 9.127 -1.177 0.701 1.00 0.00 90 CYS A CA 16
ATOM 20605 C C . CYS A 1 21 ? 8.490 -0.358 1.818 1.00 0.00 90 CYS A C 16
ATOM 20606 O O . CYS A 1 21 ? 8.005 -0.908 2.808 1.00 0.00 90 CYS A O 16
ATOM 20614 N N . THR A 1 22 ? 8.495 0.962 1.655 1.00 0.00 91 THR A N 16
ATOM 20615 C CA . THR A 1 22 ? 7.920 1.857 2.651 1.00 0.00 91 THR A CA 16
ATOM 20616 C C . THR A 1 22 ? 6.531 2.325 2.233 1.00 0.00 91 THR A C 16
ATOM 20617 O O . THR A 1 22 ? 6.246 2.472 1.044 1.00 0.00 91 THR A O 16
ATOM 20628 N N . SER A 1 23 ? 5.669 2.559 3.217 1.00 0.00 92 SER A N 16
ATOM 20629 C CA . SER A 1 23 ? 4.307 3.008 2.951 1.00 0.00 92 SER A CA 16
ATOM 20630 C C . SER A 1 23 ? 4.308 4.253 2.069 1.00 0.00 92 SER A C 16
ATOM 20631 O O . SER A 1 23 ? 3.616 4.306 1.053 1.00 0.00 92 SER A O 16
ATOM 20639 N N . GLN A 1 24 ? 5.091 5.251 2.466 1.00 0.00 93 GLN A N 16
ATOM 20640 C CA . GLN A 1 24 ? 5.182 6.496 1.713 1.00 0.00 93 GLN A CA 16
ATOM 20641 C C . GLN A 1 24 ? 5.268 6.221 0.215 1.00 0.00 93 GLN A C 16
ATOM 20642 O O . GLN A 1 24 ? 4.663 6.927 -0.590 1.00 0.00 93 GLN A O 16
ATOM 20656 N N . GLU A 1 25 ? 6.025 5.190 -0.150 1.00 0.00 94 GLU A N 16
ATOM 20657 C CA . GLU A 1 25 ? 6.191 4.824 -1.551 1.00 0.00 94 GLU A CA 16
ATOM 20658 C C . GLU A 1 25 ? 4.837 4.697 -2.244 1.00 0.00 94 GLU A C 16
ATOM 20659 O O . GLU A 1 25 ? 4.457 5.548 -3.049 1.00 0.00 94 GLU A O 16
ATOM 20671 N N . LEU A 1 26 ? 4.114 3.628 -1.926 1.00 0.00 95 LEU A N 16
ATOM 20672 C CA . LEU A 1 26 ? 2.803 3.388 -2.518 1.00 0.00 95 LEU A CA 16
ATOM 20673 C C . LEU A 1 26 ? 1.972 4.667 -2.539 1.00 0.00 95 LEU A C 16
ATOM 20674 O O . LEU A 1 26 ? 1.266 4.944 -3.508 1.00 0.00 95 LEU A O 16
ATOM 20690 N N . ARG A 1 27 ? 2.064 5.444 -1.464 1.00 0.00 96 ARG A N 16
ATOM 20691 C CA . ARG A 1 27 ? 1.322 6.695 -1.360 1.00 0.00 96 ARG A CA 16
ATOM 20692 C C . ARG A 1 27 ? 1.707 7.651 -2.486 1.00 0.00 96 ARG A C 16
ATOM 20693 O O . ARG A 1 27 ? 0.848 8.140 -3.219 1.00 0.00 96 ARG A O 16
ATOM 20714 N N . SER A 1 28 ? 3.004 7.912 -2.616 1.00 0.00 97 SER A N 16
ATOM 20715 C CA . SER A 1 28 ? 3.502 8.813 -3.649 1.00 0.00 97 SER A CA 16
ATOM 20716 C C . SER A 1 28 ? 2.937 8.438 -5.015 1.00 0.00 97 SER A C 16
ATOM 20717 O O . SER A 1 28 ? 2.485 9.299 -5.771 1.00 0.00 97 SER A O 16
ATOM 20725 N N . LEU A 1 29 ? 2.966 7.146 -5.326 1.00 0.00 98 LEU A N 16
ATOM 20726 C CA . LEU A 1 29 ? 2.457 6.655 -6.602 1.00 0.00 98 LEU A CA 16
ATOM 20727 C C . LEU A 1 29 ? 1.013 7.095 -6.818 1.00 0.00 98 LEU A C 16
ATOM 20728 O O . LEU A 1 29 ? 0.710 7.826 -7.761 1.00 0.00 98 LEU A O 16
ATOM 20744 N N . PHE A 1 30 ? 0.125 6.648 -5.936 1.00 0.00 99 PHE A N 16
ATOM 20745 C CA . PHE A 1 30 ? -1.288 6.997 -6.030 1.00 0.00 99 PHE A CA 16
ATOM 20746 C C . PHE A 1 30 ? -1.481 8.508 -5.952 1.00 0.00 99 PHE A C 16
ATOM 20747 O O . PHE A 1 30 ? -2.471 9.044 -6.448 1.00 0.00 99 PHE A O 16
ATOM 20764 N N . GLU A 1 31 ? -0.528 9.189 -5.324 1.00 0.00 100 GLU A N 16
ATOM 20765 C CA . GLU A 1 31 ? -0.594 10.639 -5.179 1.00 0.00 100 GLU A CA 16
ATOM 20766 C C . GLU A 1 31 ? -0.380 11.329 -6.523 1.00 0.00 100 GLU A C 16
ATOM 20767 O O . GLU A 1 31 ? -1.056 12.306 -6.845 1.00 0.00 100 GLU A O 16
ATOM 20779 N N . ARG A 1 32 ? 0.566 10.815 -7.302 1.00 0.00 101 ARG A N 16
ATOM 20780 C CA . ARG A 1 32 ? 0.871 11.383 -8.610 1.00 0.00 101 ARG A CA 16
ATOM 20781 C C . ARG A 1 32 ? -0.235 11.066 -9.612 1.00 0.00 101 ARG A C 16
ATOM 20782 O O . ARG A 1 32 ? -0.513 11.855 -10.514 1.00 0.00 101 ARG A O 16
ATOM 20803 N N . ARG A 1 33 ? -0.862 9.906 -9.446 1.00 0.00 102 ARG A N 16
ATOM 20804 C CA . ARG A 1 33 ? -1.936 9.484 -10.336 1.00 0.00 102 ARG A CA 16
ATOM 20805 C C . ARG A 1 33 ? -3.275 10.062 -9.886 1.00 0.00 102 ARG A C 16
ATOM 20806 O O . ARG A 1 33 ? -4.298 9.868 -10.540 1.00 0.00 102 ARG A O 16
ATOM 20827 N N . GLY A 1 34 ? -3.258 10.774 -8.762 1.00 0.00 103 GLY A N 16
ATOM 20828 C CA . GLY A 1 34 ? -4.476 11.368 -8.243 1.00 0.00 103 GLY A CA 16
ATOM 20829 C C . GLY A 1 34 ? -4.360 11.742 -6.779 1.00 0.00 103 GLY A C 16
ATOM 20830 O O . GLY A 1 34 ? -3.277 11.670 -6.197 1.00 0.00 103 GLY A O 16
ATOM 20834 N N . ARG A 1 35 ? -5.477 12.143 -6.182 1.00 0.00 104 ARG A N 16
ATOM 20835 C CA . ARG A 1 35 ? -5.496 12.533 -4.777 1.00 0.00 104 ARG A CA 16
ATOM 20836 C C . ARG A 1 35 ? -5.499 11.304 -3.872 1.00 0.00 104 ARG A C 16
ATOM 20837 O O . ARG A 1 35 ? -6.150 10.302 -4.170 1.00 0.00 104 ARG A O 16
ATOM 20858 N N . VAL A 1 36 ? -4.767 11.388 -2.766 1.00 0.00 105 VAL A N 16
ATOM 20859 C CA . VAL A 1 36 ? -4.685 10.284 -1.817 1.00 0.00 105 VAL A CA 16
ATOM 20860 C C . VAL A 1 36 ? -4.939 10.763 -0.393 1.00 0.00 105 VAL A C 16
ATOM 20861 O O . VAL A 1 36 ? -4.058 11.341 0.245 1.00 0.00 105 VAL A O 16
ATOM 20874 N N . ILE A 1 37 ? -6.148 10.519 0.101 1.00 0.00 106 ILE A N 16
ATOM 20875 C CA . ILE A 1 37 ? -6.517 10.925 1.452 1.00 0.00 106 ILE A CA 16
ATOM 20876 C C . ILE A 1 37 ? -5.819 10.060 2.496 1.00 0.00 106 ILE A C 16
ATOM 20877 O O . ILE A 1 37 ? -5.173 10.573 3.408 1.00 0.00 106 ILE A O 16
ATOM 20893 N N . GLU A 1 38 ? -5.953 8.745 2.353 1.00 0.00 107 GLU A N 16
ATOM 20894 C CA . GLU A 1 38 ? -5.333 7.809 3.283 1.00 0.00 107 GLU A CA 16
ATOM 20895 C C . GLU A 1 38 ? -4.449 6.810 2.543 1.00 0.00 107 GLU A C 16
ATOM 20896 O O . GLU A 1 38 ? -4.514 6.697 1.318 1.00 0.00 107 GLU A O 16
ATOM 20908 N N . CYS A 1 39 ? -3.626 6.088 3.294 1.00 0.00 108 CYS A N 16
ATOM 20909 C CA . CYS A 1 39 ? -2.727 5.098 2.709 1.00 0.00 108 CYS A CA 16
ATOM 20910 C C . CYS A 1 39 ? -1.973 4.339 3.796 1.00 0.00 108 CYS A C 16
ATOM 20911 O O . CYS A 1 39 ? -1.154 4.913 4.514 1.00 0.00 108 CYS A O 16
ATOM 20919 N N . ASP A 1 40 ? -2.257 3.046 3.912 1.00 0.00 109 ASP A N 16
ATOM 20920 C CA . ASP A 1 40 ? -1.607 2.208 4.913 1.00 0.00 109 ASP A CA 16
ATOM 20921 C C . AS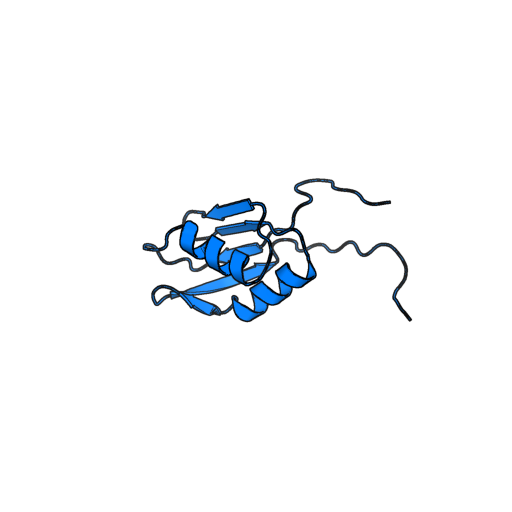P A 1 40 ? -0.984 0.974 4.266 1.00 0.00 109 ASP A C 16
ATOM 20922 O O . ASP A 1 40 ? -1.315 0.620 3.134 1.00 0.00 109 ASP A O 16
ATOM 20931 N N . VAL A 1 41 ? -0.081 0.323 4.992 1.00 0.00 110 VAL A N 16
ATOM 20932 C CA . VAL A 1 41 ? 0.588 -0.871 4.490 1.00 0.00 110 VAL A CA 16
ATOM 20933 C C . VAL A 1 41 ? 0.397 -2.048 5.439 1.00 0.00 110 VAL A C 16
ATOM 20934 O O . VAL A 1 41 ? 0.545 -1.911 6.653 1.00 0.00 110 VAL A O 16
ATOM 20947 N N . VAL A 1 42 ? 0.067 -3.207 4.877 1.00 0.00 111 VAL A N 16
ATOM 20948 C CA . VAL A 1 42 ? -0.143 -4.410 5.673 1.00 0.00 111 VAL A CA 16
ATOM 20949 C C . VAL A 1 42 ? 1.025 -5.378 5.524 1.00 0.00 111 VAL A C 16
ATOM 20950 O O . VAL A 1 42 ? 1.924 -5.164 4.710 1.00 0.00 111 VAL A O 16
ATOM 20963 N N . LYS A 1 43 ? 1.007 -6.445 6.316 1.00 0.00 112 LYS A N 16
ATOM 20964 C CA . LYS A 1 43 ? 2.063 -7.449 6.273 1.00 0.00 112 LYS A CA 16
ATOM 20965 C C . LYS A 1 43 ? 2.634 -7.578 4.864 1.00 0.00 112 LYS A C 16
ATOM 20966 O O . LYS A 1 43 ? 3.728 -7.090 4.581 1.00 0.00 112 LYS A O 16
ATOM 20985 N N . ASP A 1 44 ? 1.886 -8.236 3.986 1.00 0.00 113 ASP A N 16
ATOM 20986 C CA . ASP A 1 44 ? 2.317 -8.427 2.605 1.00 0.00 113 ASP A CA 16
ATOM 20987 C C . ASP A 1 44 ? 1.552 -7.501 1.665 1.00 0.00 113 ASP A C 16
ATOM 20988 O O . ASP A 1 44 ? 2.109 -6.985 0.696 1.00 0.00 113 ASP A O 16
ATOM 20997 N N . TYR A 1 45 ? 0.272 -7.297 1.956 1.00 0.00 114 TYR A N 16
ATOM 20998 C CA . TYR A 1 45 ? -0.571 -6.436 1.134 1.00 0.00 114 TYR A CA 16
ATOM 20999 C C . TYR A 1 45 ? -0.646 -5.029 1.718 1.00 0.00 114 TYR A C 16
ATOM 21000 O O . TYR A 1 45 ? -0.036 -4.738 2.747 1.00 0.00 114 TYR A O 16
ATOM 21018 N N . ALA A 1 46 ? -1.399 -4.159 1.053 1.00 0.00 115 ALA A N 16
ATOM 21019 C CA . ALA A 1 46 ? -1.557 -2.782 1.506 1.00 0.00 115 ALA A CA 16
ATOM 21020 C C . ALA A 1 46 ? -2.939 -2.243 1.152 1.00 0.00 115 ALA A C 16
ATOM 21021 O O . ALA A 1 46 ? -3.739 -2.928 0.515 1.00 0.00 115 ALA A O 16
ATOM 21028 N N . PHE A 1 47 ? -3.213 -1.012 1.570 1.00 0.00 116 PHE A N 16
ATOM 21029 C CA . PHE A 1 47 ? -4.500 -0.381 1.299 1.00 0.00 116 PHE A CA 16
ATOM 21030 C C . PHE A 1 47 ? -4.333 1.117 1.065 1.00 0.00 116 PHE A C 16
ATOM 21031 O O . PHE A 1 47 ? -3.815 1.836 1.920 1.00 0.00 116 PHE A O 16
ATOM 21048 N N . VAL A 1 48 ? -4.774 1.582 -0.099 1.00 0.00 117 VAL A N 16
ATOM 21049 C CA . VAL A 1 48 ? -4.675 2.994 -0.446 1.00 0.00 117 VAL A CA 16
ATOM 21050 C C . VAL A 1 48 ? -6.048 3.585 -0.744 1.00 0.00 117 VAL A C 16
ATOM 21051 O O . VAL A 1 48 ? -6.783 3.079 -1.592 1.00 0.00 117 VAL A O 16
ATOM 21064 N N . HIS A 1 49 ? -6.389 4.661 -0.041 1.00 0.00 118 HIS A N 16
ATOM 21065 C CA . HIS A 1 49 ? -7.675 5.322 -0.230 1.00 0.00 118 HIS A CA 16
ATOM 21066 C C . HIS A 1 49 ? -7.517 6.585 -1.072 1.00 0.00 118 HIS A C 16
ATOM 21067 O O . HIS A 1 49 ? -6.639 7.408 -0.814 1.00 0.00 118 HIS A O 16
ATOM 21081 N N . MET A 1 50 ? -8.372 6.731 -2.078 1.00 0.00 119 MET A N 16
ATOM 21082 C CA . MET A 1 50 ? -8.328 7.894 -2.957 1.00 0.00 119 MET A CA 16
ATOM 21083 C C . MET A 1 50 ? -9.675 8.608 -2.983 1.00 0.00 119 MET A C 16
ATOM 21084 O O . MET A 1 50 ? -10.695 8.042 -2.591 1.00 0.00 119 MET A O 16
ATOM 21098 N N . GLU A 1 51 ? -9.670 9.854 -3.445 1.00 0.00 120 GLU A N 16
ATOM 21099 C CA . GLU A 1 51 ? -10.893 10.645 -3.520 1.00 0.00 120 GLU A CA 16
ATOM 21100 C C . GLU A 1 51 ? -11.522 10.545 -4.907 1.00 0.00 120 GLU A C 16
ATOM 21101 O O . GLU A 1 51 ? -12.613 9.998 -5.069 1.00 0.00 120 GLU A O 16
ATOM 21113 N N . LYS A 1 52 ? -10.826 11.079 -5.905 1.00 0.00 121 LYS A N 16
ATOM 21114 C CA . LYS A 1 52 ? -11.314 11.051 -7.279 1.00 0.00 121 LYS A CA 16
ATOM 21115 C C . LYS A 1 52 ? -11.371 9.621 -7.807 1.00 0.00 121 LYS A C 16
ATOM 21116 O O . LYS A 1 52 ? -10.359 8.921 -7.836 1.00 0.00 121 LYS A O 16
ATOM 21135 N N . GLU A 1 53 ? -12.559 9.196 -8.224 1.00 0.00 122 GLU A N 16
ATOM 21136 C CA . GLU A 1 53 ? -12.746 7.850 -8.751 1.00 0.00 122 GLU A CA 16
ATOM 21137 C C . GLU A 1 53 ? -11.944 7.652 -10.034 1.00 0.00 122 GLU A C 16
ATOM 21138 O O . GLU A 1 53 ? -11.182 6.694 -10.161 1.00 0.00 122 GLU A O 16
ATOM 21150 N N . ALA A 1 54 ? -12.123 8.565 -10.984 1.00 0.00 123 ALA A N 16
ATOM 21151 C CA . ALA A 1 54 ? -11.417 8.492 -12.256 1.00 0.00 123 ALA A CA 16
ATOM 21152 C C . ALA A 1 54 ? -9.941 8.170 -12.047 1.00 0.00 123 ALA A C 16
ATOM 21153 O O . ALA A 1 54 ? -9.402 7.253 -12.668 1.00 0.00 123 ALA A O 16
ATOM 21160 N N . ASP A 1 55 ? -9.293 8.928 -11.170 1.00 0.00 124 ASP A N 16
ATOM 21161 C CA . ASP A 1 55 ? -7.879 8.723 -10.879 1.00 0.00 124 ASP A CA 16
ATOM 21162 C C . ASP A 1 55 ? -7.647 7.350 -10.255 1.00 0.00 124 ASP A C 16
ATOM 21163 O O . ASP A 1 55 ? -6.678 6.665 -10.582 1.00 0.00 124 ASP A O 16
ATOM 21172 N N . ALA A 1 56 ? -8.541 6.956 -9.355 1.00 0.00 125 ALA A N 16
ATOM 21173 C CA . ALA A 1 56 ? -8.434 5.665 -8.686 1.00 0.00 125 ALA A CA 16
ATOM 21174 C C . ALA A 1 56 ? -8.181 4.546 -9.690 1.00 0.00 125 ALA A C 16
ATOM 21175 O O . ALA A 1 56 ? -7.149 3.876 -9.641 1.00 0.00 125 ALA A O 16
ATOM 21182 N N . LYS A 1 57 ? -9.128 4.348 -10.600 1.00 0.00 126 LYS A N 16
ATOM 21183 C CA . LYS A 1 57 ? -9.009 3.310 -11.617 1.00 0.00 126 LYS A CA 16
ATOM 21184 C C . LYS A 1 57 ? -7.771 3.534 -12.480 1.00 0.00 126 LYS A C 16
ATOM 21185 O O . LYS A 1 57 ? -6.924 2.652 -12.608 1.00 0.00 126 LYS A O 16
ATOM 21204 N N . ALA A 1 58 ? -7.674 4.721 -13.070 1.00 0.00 127 ALA A N 16
ATOM 21205 C CA . ALA A 1 58 ? -6.539 5.063 -13.918 1.00 0.00 127 ALA A CA 16
ATOM 21206 C C . ALA A 1 58 ? -5.231 4.565 -13.311 1.00 0.00 127 ALA A C 16
ATOM 21207 O O . ALA A 1 58 ? -4.402 3.972 -14.001 1.00 0.00 127 ALA A O 16
ATOM 21214 N N . ALA A 1 59 ? -5.054 4.811 -12.017 1.00 0.00 128 ALA A N 16
ATOM 21215 C CA . ALA A 1 59 ? -3.847 4.386 -11.318 1.00 0.00 128 ALA A CA 16
ATOM 21216 C C . ALA A 1 59 ? -3.709 2.868 -11.333 1.00 0.00 128 ALA A C 16
ATOM 21217 O O . ALA A 1 59 ? -2.695 2.332 -11.782 1.00 0.00 128 ALA A O 16
ATOM 21224 N N . ILE A 1 60 ? -4.734 2.180 -10.841 1.00 0.00 129 ILE A N 16
ATOM 21225 C CA . ILE A 1 60 ? -4.726 0.723 -10.799 1.00 0.00 129 ILE A CA 16
ATOM 21226 C C . ILE A 1 60 ? -4.257 0.138 -12.127 1.00 0.00 129 ILE A C 16
ATOM 21227 O O . ILE A 1 60 ? -3.640 -0.927 -12.164 1.00 0.00 129 ILE A O 16
ATOM 21243 N N . ALA A 1 61 ? -4.552 0.841 -13.215 1.00 0.00 130 ALA A N 16
ATOM 21244 C CA . ALA A 1 61 ? -4.157 0.394 -14.545 1.00 0.00 130 ALA A CA 16
ATOM 21245 C C . ALA A 1 61 ? -2.667 0.613 -14.778 1.00 0.00 130 ALA A C 16
ATOM 21246 O O . ALA A 1 61 ? -1.969 -0.275 -15.267 1.00 0.00 130 ALA A O 16
ATOM 21253 N N . GLN A 1 62 ? -2.185 1.800 -14.424 1.00 0.00 131 GLN A N 16
ATOM 21254 C CA . GLN A 1 62 ? -0.777 2.135 -14.597 1.00 0.00 131 GLN A CA 16
ATOM 21255 C C . GLN A 1 62 ? 0.054 1.611 -13.431 1.00 0.00 131 GLN A C 16
ATOM 21256 O O . GLN A 1 62 ? 1.278 1.749 -13.415 1.00 0.00 131 GLN A O 16
ATOM 21270 N N . LEU A 1 63 ? -0.617 1.009 -12.456 1.00 0.00 132 LEU A N 16
ATOM 21271 C CA . LEU A 1 63 ? 0.059 0.463 -11.284 1.00 0.00 132 LEU A CA 16
ATOM 21272 C C . LEU A 1 63 ? 0.053 -1.062 -11.312 1.00 0.00 132 LEU A C 16
ATOM 21273 O O . LEU A 1 63 ? 1.089 -1.699 -11.130 1.00 0.00 132 LEU A O 16
ATOM 21289 N N . ASN A 1 64 ? -1.121 -1.640 -11.545 1.00 0.00 133 ASN A N 16
ATOM 21290 C CA . ASN A 1 64 ? -1.261 -3.090 -11.599 1.00 0.00 133 ASN A CA 16
ATOM 21291 C C . ASN A 1 64 ? -0.143 -3.714 -12.430 1.00 0.00 133 ASN A C 16
ATOM 21292 O O . ASN A 1 64 ? -0.236 -3.794 -13.654 1.00 0.00 133 ASN A O 16
ATOM 21303 N N . GLY A 1 65 ? 0.913 -4.156 -11.753 1.00 0.00 134 GLY A N 16
ATOM 21304 C CA . GLY A 1 65 ? 2.033 -4.767 -12.444 1.00 0.00 134 GLY A CA 16
ATOM 21305 C C . GLY A 1 65 ? 3.308 -3.958 -12.312 1.00 0.00 134 GLY A C 16
ATOM 21306 O O . GLY A 1 65 ? 4.398 -4.517 -12.191 1.00 0.00 134 GLY A O 16
ATOM 21310 N N . LYS A 1 66 ? 3.173 -2.636 -12.335 1.00 0.00 135 LYS A N 16
ATOM 21311 C CA . LYS A 1 66 ? 4.322 -1.746 -12.218 1.00 0.00 135 LYS A CA 16
ATOM 21312 C C . LYS A 1 66 ? 5.374 -2.337 -11.284 1.00 0.00 135 LYS A C 16
ATOM 21313 O O . LYS A 1 66 ? 5.089 -2.640 -10.126 1.00 0.00 135 LYS A O 16
ATOM 21332 N N . GLU A 1 67 ? 6.590 -2.497 -11.797 1.00 0.00 136 GLU A N 16
ATOM 21333 C CA . GLU A 1 67 ? 7.684 -3.052 -11.007 1.00 0.00 136 GLU A CA 16
ATOM 21334 C C . GLU A 1 67 ? 8.124 -2.071 -9.924 1.00 0.00 136 GLU A C 16
ATOM 21335 O O . GLU A 1 67 ? 8.496 -0.934 -10.214 1.00 0.00 136 GLU A O 16
ATOM 21347 N N . VAL A 1 68 ? 8.078 -2.520 -8.674 1.00 0.00 137 VAL A N 16
ATOM 21348 C CA . VAL A 1 68 ? 8.473 -1.684 -7.546 1.00 0.00 137 VAL A CA 16
ATOM 21349 C C . VAL A 1 68 ? 9.458 -2.413 -6.639 1.00 0.00 137 VAL A C 16
ATOM 21350 O O . VAL A 1 68 ? 9.121 -3.426 -6.025 1.00 0.00 137 VAL A O 16
ATOM 21363 N N . LYS A 1 69 ? 10.677 -1.891 -6.559 1.00 0.00 138 LYS A N 16
ATOM 21364 C CA . LYS A 1 69 ? 11.713 -2.490 -5.725 1.00 0.00 138 LYS A CA 16
ATOM 21365 C C . LYS A 1 69 ? 12.080 -3.882 -6.230 1.00 0.00 138 LYS A C 16
ATOM 21366 O O . LYS A 1 69 ? 12.390 -4.775 -5.444 1.00 0.00 138 LYS A O 16
ATOM 21385 N N . GLY A 1 70 ? 12.043 -4.058 -7.548 1.00 0.00 139 GLY A N 16
ATOM 21386 C CA . GLY A 1 70 ? 12.375 -5.343 -8.134 1.00 0.00 139 GLY A CA 16
ATOM 21387 C C . GLY A 1 70 ? 11.208 -6.310 -8.111 1.00 0.00 139 GLY A C 16
ATOM 21388 O O . GLY A 1 70 ? 11.201 -7.304 -8.837 1.00 0.00 139 GLY A O 16
ATOM 21392 N N . LYS A 1 71 ? 10.218 -6.019 -7.274 1.00 0.00 140 LYS A N 16
ATOM 21393 C CA . LYS A 1 71 ? 9.039 -6.870 -7.158 1.00 0.00 140 LYS A CA 16
ATOM 21394 C C . LYS A 1 71 ? 7.818 -6.195 -7.775 1.00 0.00 140 LYS A C 16
ATOM 21395 O O . LYS A 1 71 ? 7.499 -5.051 -7.450 1.00 0.00 140 LYS A O 16
ATOM 21414 N N . ARG A 1 72 ? 7.139 -6.911 -8.665 1.00 0.00 141 ARG A N 16
ATOM 21415 C CA . ARG A 1 72 ? 5.953 -6.381 -9.327 1.00 0.00 141 ARG A CA 16
ATOM 21416 C C . ARG A 1 72 ? 4.763 -6.356 -8.372 1.00 0.00 141 ARG A C 16
ATOM 21417 O O . ARG A 1 72 ? 4.282 -7.403 -7.936 1.00 0.00 141 ARG A O 16
ATOM 21438 N N . ILE A 1 73 ? 4.293 -5.155 -8.051 1.00 0.00 142 ILE A N 16
ATOM 21439 C CA . ILE A 1 73 ? 3.159 -4.995 -7.149 1.00 0.00 142 ILE A CA 16
ATOM 21440 C C . ILE A 1 73 ? 1.842 -5.262 -7.869 1.00 0.00 142 ILE A C 16
ATOM 21441 O O . ILE A 1 73 ? 1.679 -4.912 -9.037 1.00 0.00 142 ILE A O 16
ATOM 21457 N N . ASN A 1 74 ? 0.903 -5.882 -7.162 1.00 0.00 143 ASN A N 16
ATOM 21458 C CA . ASN A 1 74 ? -0.402 -6.195 -7.733 1.00 0.00 143 ASN A CA 16
ATOM 21459 C C . ASN A 1 74 ? -1.483 -5.293 -7.146 1.00 0.00 143 ASN A C 16
ATOM 21460 O O . ASN A 1 74 ? -1.905 -5.473 -6.003 1.00 0.00 143 ASN A O 16
ATOM 21471 N N . VAL A 1 75 ? -1.929 -4.321 -7.936 1.00 0.00 144 VAL A N 16
ATOM 21472 C CA . VAL A 1 75 ? -2.962 -3.391 -7.496 1.00 0.00 144 VAL A CA 16
ATOM 21473 C C . VAL A 1 75 ? -4.320 -3.761 -8.083 1.00 0.00 144 VAL A C 16
ATOM 21474 O O . VAL A 1 75 ? -4.413 -4.192 -9.232 1.00 0.00 144 VAL A O 16
ATOM 21487 N N . GLU A 1 76 ? -5.369 -3.588 -7.286 1.00 0.00 145 GLU A N 16
ATOM 21488 C CA . GLU A 1 76 ? -6.723 -3.904 -7.727 1.00 0.00 145 GLU A CA 16
ATOM 21489 C C . GLU A 1 76 ? -7.758 -3.226 -6.834 1.00 0.00 145 GLU A C 16
ATOM 21490 O O . GLU A 1 76 ? -7.590 -3.149 -5.617 1.00 0.00 145 GLU A O 16
ATOM 21502 N N . LEU A 1 77 ? -8.829 -2.735 -7.449 1.00 0.00 146 LEU A N 16
ATOM 21503 C CA . LEU A 1 77 ? -9.893 -2.063 -6.711 1.00 0.00 146 LEU A CA 16
ATOM 21504 C C . LEU A 1 77 ? -10.480 -2.980 -5.643 1.00 0.00 146 LEU A C 16
ATOM 21505 O O . LEU A 1 77 ? -10.979 -4.064 -5.948 1.00 0.00 146 LEU A O 16
ATOM 21521 N N . SER A 1 78 ? -10.418 -2.538 -4.391 1.00 0.00 147 SER A N 16
ATOM 21522 C CA . SER A 1 78 ? -10.941 -3.321 -3.278 1.00 0.00 147 SER A CA 16
ATOM 21523 C C . SER A 1 78 ? -12.467 -3.323 -3.286 1.00 0.00 147 SER A C 16
ATOM 21524 O O . SER A 1 78 ? -13.098 -4.373 -3.414 1.00 0.00 147 SER A O 16
ATOM 21532 N N . THR A 1 79 ? -13.055 -2.139 -3.148 1.00 0.00 148 THR A N 16
ATOM 21533 C CA . THR A 1 79 ? -14.506 -2.003 -3.137 1.00 0.00 148 THR A CA 16
ATOM 21534 C C . THR A 1 79 ? -15.037 -1.663 -4.526 1.00 0.00 148 THR A C 16
ATOM 21535 O O . THR A 1 79 ? -14.566 -0.726 -5.170 1.00 0.00 148 THR A O 16
ATOM 21546 N N . LYS A 1 80 ? -16.020 -2.432 -4.982 1.00 0.00 149 LYS A N 16
ATOM 21547 C CA . LYS A 1 80 ? -16.617 -2.212 -6.294 1.00 0.00 149 LYS A CA 16
ATOM 21548 C C . LYS A 1 80 ? -17.992 -1.565 -6.165 1.00 0.00 149 LYS A C 16
ATOM 21549 O O . LYS A 1 80 ? -18.992 -2.247 -5.945 1.00 0.00 149 LYS A O 16
ATOM 21568 N N . GLY A 1 81 ? -18.035 -0.243 -6.304 1.00 0.00 150 GLY A N 16
ATOM 21569 C CA . GLY A 1 81 ? -19.292 0.473 -6.201 1.00 0.00 150 GLY A CA 16
ATOM 21570 C C . GLY A 1 81 ? -19.576 1.325 -7.423 1.00 0.00 150 GLY A C 16
ATOM 21571 O O . GLY A 1 81 ? -19.481 2.551 -7.368 1.00 0.00 150 GLY A O 16
ATOM 21575 N N . GLN A 1 82 ? -19.925 0.674 -8.528 1.00 0.00 151 GLN A N 16
ATOM 21576 C CA . GLN A 1 82 ? -20.221 1.381 -9.769 1.00 0.00 151 GLN A CA 16
ATOM 21577 C C . GLN A 1 82 ? -20.866 0.446 -10.787 1.00 0.00 151 GLN A C 16
ATOM 21578 O O . GLN A 1 82 ? -20.361 -0.645 -11.051 1.00 0.00 151 GLN A O 16
ATOM 21592 N N . LYS A 1 83 ? -21.986 0.881 -11.355 1.00 0.00 152 LYS A N 16
ATOM 21593 C CA . LYS A 1 83 ? -22.701 0.084 -12.345 1.00 0.00 152 LYS A CA 16
ATOM 21594 C C . LYS A 1 83 ? -22.568 0.697 -13.735 1.00 0.00 152 LYS A C 16
ATOM 21595 O O . LYS A 1 83 ? -22.285 1.887 -13.876 1.00 0.00 152 LYS A O 16
ATOM 21614 N N . LYS A 1 84 ? -22.776 -0.122 -14.761 1.00 0.00 153 LYS A N 16
ATOM 21615 C CA . LYS A 1 84 ? -22.683 0.340 -16.140 1.00 0.00 153 LYS A CA 16
ATOM 21616 C C . LYS A 1 84 ? -23.197 1.770 -16.272 1.00 0.00 153 LYS A C 16
ATOM 21617 O O . LYS A 1 84 ? -24.398 2.020 -16.167 1.00 0.00 153 LYS A O 16
ATOM 21636 N N . SER A 1 85 ? -22.281 2.705 -16.503 1.00 0.00 154 SER A N 16
ATOM 21637 C CA . SER A 1 85 ? -22.642 4.110 -16.646 1.00 0.00 154 SER A CA 16
ATOM 21638 C C . SER A 1 85 ? -23.526 4.322 -17.871 1.00 0.00 154 SER A C 16
ATOM 21639 O O . SER A 1 85 ? -23.566 3.486 -18.774 1.00 0.00 154 SER A O 16
ATOM 21647 N N . GLY A 1 86 ? -24.235 5.447 -17.895 1.00 0.00 155 GLY A N 16
ATOM 21648 C CA . GLY A 1 86 ? -25.109 5.749 -19.013 1.00 0.00 155 GLY A CA 16
ATOM 21649 C C . GLY A 1 86 ? -26.576 5.693 -18.634 1.00 0.00 155 GLY A C 16
ATOM 21650 O O . GLY A 1 86 ? -27.324 4.828 -19.089 1.00 0.00 155 GLY A O 16
ATOM 21654 N N . PRO A 1 87 ? -27.006 6.633 -17.778 1.00 0.00 156 PRO A N 16
ATOM 21655 C CA . PRO A 1 87 ? -28.395 6.708 -17.318 1.00 0.00 156 PRO A CA 16
ATOM 21656 C C . PRO A 1 87 ? -29.351 7.139 -18.425 1.00 0.00 156 PRO A C 16
ATOM 21657 O O . PRO A 1 87 ? -30.467 6.631 -18.528 1.00 0.00 156 PRO A O 16
ATOM 21668 N N . SER A 1 88 ? -28.905 8.079 -19.252 1.00 0.00 157 SER A N 16
ATOM 21669 C CA . SER A 1 88 ? -29.722 8.582 -20.350 1.00 0.00 157 SER A CA 16
ATOM 21670 C C . SER A 1 88 ? -28.911 9.510 -21.250 1.00 0.00 157 SER A C 16
ATOM 21671 O O . SER A 1 88 ? -27.856 10.007 -20.858 1.00 0.00 157 SER A O 16
ATOM 21679 N N . SER A 1 89 ? -29.413 9.738 -22.460 1.00 0.00 158 SER A N 16
ATOM 21680 C CA . SER A 1 89 ? -28.735 10.602 -23.418 1.00 0.00 158 SER A CA 16
ATOM 21681 C C . SER A 1 89 ? -28.449 11.971 -22.808 1.00 0.00 158 SER A C 16
ATOM 21682 O O . SER A 1 89 ? -29.233 12.483 -22.010 1.00 0.00 158 SER A O 16
ATOM 21690 N N . GLY A 1 90 ? -27.319 12.558 -23.189 1.00 0.00 159 GLY A N 16
ATOM 21691 C CA . GLY A 1 90 ? -26.948 13.862 -22.670 1.00 0.00 159 GLY A CA 16
ATOM 21692 C C . GLY A 1 90 ? -25.489 14.191 -22.917 1.00 0.00 159 GLY A C 16
ATOM 21693 O O . GLY A 1 90 ? -25.072 15.339 -22.771 1.00 0.00 159 GLY A O 16
ATOM 21697 N N . GLY A 1 1 ? -31.204 10.869 5.845 1.00 0.00 70 GLY A N 17
ATOM 21698 C CA . GLY A 1 1 ? -29.955 10.483 5.215 1.00 0.00 70 GLY A CA 17
ATOM 21699 C C . GLY A 1 1 ? -30.119 9.305 4.276 1.00 0.00 70 GLY A C 17
ATOM 21700 O O . GLY A 1 1 ? -29.767 8.176 4.619 1.00 0.00 70 GLY A O 17
ATOM 21704 N N . SER A 1 2 ? -30.656 9.566 3.089 1.00 0.00 71 SER A N 17
ATOM 21705 C CA . SER A 1 2 ? -30.871 8.516 2.099 1.00 0.00 71 SER A CA 17
ATOM 21706 C C . SER A 1 2 ? -29.554 8.101 1.452 1.00 0.00 71 SER A C 17
ATOM 21707 O O . SER A 1 2 ? -29.220 8.549 0.355 1.00 0.00 71 SER A O 17
ATOM 21715 N N . SER A 1 3 ? -28.808 7.243 2.141 1.00 0.00 72 SER A N 17
ATOM 21716 C CA . SER A 1 3 ? -27.525 6.770 1.636 1.00 0.00 72 SER A CA 17
ATOM 21717 C C . SER A 1 3 ? -27.719 5.856 0.430 1.00 0.00 72 SER A C 17
ATOM 21718 O O . SER A 1 3 ? -28.498 4.905 0.476 1.00 0.00 72 SER A O 17
ATOM 21726 N N . GLY A 1 4 ? -27.002 6.152 -0.650 1.00 0.00 73 GLY A N 17
ATOM 21727 C CA . GLY A 1 4 ? -27.109 5.349 -1.854 1.00 0.00 73 GLY A CA 17
ATOM 21728 C C . GLY A 1 4 ? -25.756 4.935 -2.397 1.00 0.00 73 GLY A C 17
ATOM 21729 O O . GLY A 1 4 ? -25.255 3.856 -2.080 1.00 0.00 73 GLY A O 17
ATOM 21733 N N . SER A 1 5 ? -25.162 5.793 -3.221 1.00 0.00 74 SER A N 17
ATOM 21734 C CA . SER A 1 5 ? -23.861 5.509 -3.814 1.00 0.00 74 SER A CA 17
ATOM 21735 C C . SER A 1 5 ? -22.735 6.050 -2.938 1.00 0.00 74 SER A C 17
ATOM 21736 O O . SER A 1 5 ? -21.921 5.290 -2.414 1.00 0.00 74 SER A O 17
ATOM 21744 N N . SER A 1 6 ? -22.695 7.370 -2.785 1.00 0.00 75 SER A N 17
ATOM 21745 C CA . SER A 1 6 ? -21.667 8.015 -1.976 1.00 0.00 75 SER A CA 17
ATOM 21746 C C . SER A 1 6 ? -21.660 7.453 -0.558 1.00 0.00 75 SER A C 17
ATOM 21747 O O . SER A 1 6 ? -22.634 7.588 0.181 1.00 0.00 75 SER A O 17
ATOM 21755 N N . GLY A 1 7 ? -20.551 6.822 -0.184 1.00 0.00 76 GLY A N 17
ATOM 21756 C CA . GLY A 1 7 ? -20.436 6.248 1.144 1.00 0.00 76 GLY A CA 17
ATOM 21757 C C . GLY A 1 7 ? -19.180 6.700 1.864 1.00 0.00 76 GLY A C 17
ATOM 21758 O O . GLY A 1 7 ? -19.253 7.328 2.919 1.00 0.00 76 GLY A O 17
ATOM 21762 N N . ASN A 1 8 ? -18.024 6.377 1.292 1.00 0.00 77 ASN A N 17
ATOM 21763 C CA . ASN A 1 8 ? -16.746 6.752 1.887 1.00 0.00 77 ASN A CA 17
ATOM 21764 C C . ASN A 1 8 ? -15.638 6.753 0.840 1.00 0.00 77 ASN A C 17
ATOM 21765 O O . ASN A 1 8 ? -15.859 6.389 -0.316 1.00 0.00 77 ASN A O 17
ATOM 21776 N N . THR A 1 9 ? -14.442 7.165 1.251 1.00 0.00 78 THR A N 17
ATOM 21777 C CA . THR A 1 9 ? -13.299 7.215 0.349 1.00 0.00 78 THR A CA 17
ATOM 21778 C C . THR A 1 9 ? -13.080 5.871 -0.336 1.00 0.00 78 THR A C 17
ATOM 21779 O O . THR A 1 9 ? -13.465 4.826 0.189 1.00 0.00 78 THR A O 17
ATOM 21790 N N . TRP A 1 10 ? -12.461 5.905 -1.511 1.00 0.00 79 TRP A N 17
ATOM 21791 C CA . TRP A 1 10 ? -12.191 4.688 -2.268 1.00 0.00 79 TRP A CA 17
ATOM 21792 C C . TRP A 1 10 ? -11.209 3.790 -1.523 1.00 0.00 79 TRP A C 17
ATOM 21793 O O . TRP A 1 10 ? -10.680 4.166 -0.477 1.00 0.00 79 TRP A O 17
ATOM 21814 N N . LYS A 1 11 ? -10.969 2.603 -2.068 1.00 0.00 80 LYS A N 17
ATOM 21815 C CA . LYS A 1 11 ? -10.049 1.651 -1.456 1.00 0.00 80 LYS A CA 17
ATOM 21816 C C . LYS A 1 11 ? -9.377 0.785 -2.517 1.00 0.00 80 LYS A C 17
ATOM 21817 O O . LYS A 1 11 ? -10.048 0.093 -3.283 1.00 0.00 80 LYS A O 17
ATOM 21836 N N . ILE A 1 12 ? -8.049 0.828 -2.555 1.00 0.00 81 ILE A N 17
ATOM 21837 C CA . ILE A 1 12 ? -7.288 0.045 -3.520 1.00 0.00 81 ILE A CA 17
ATOM 21838 C C . ILE A 1 12 ? -6.357 -0.938 -2.818 1.00 0.00 81 ILE A C 17
ATOM 21839 O O . ILE A 1 12 ? -5.469 -0.540 -2.064 1.00 0.00 81 ILE A O 17
ATOM 21855 N N . PHE A 1 13 ? -6.566 -2.226 -3.073 1.00 0.00 82 PHE A N 17
ATOM 21856 C CA . PHE A 1 13 ? -5.746 -3.268 -2.466 1.00 0.00 82 PHE A CA 17
ATOM 21857 C C . PHE A 1 13 ? -4.454 -3.470 -3.253 1.00 0.00 82 PHE A C 17
ATOM 21858 O O . PHE A 1 13 ? -4.481 -3.724 -4.457 1.00 0.00 82 PHE A O 17
ATOM 21875 N N . VAL A 1 14 ? -3.323 -3.354 -2.563 1.00 0.00 83 VAL A N 17
ATOM 21876 C CA . VAL A 1 14 ? -2.021 -3.525 -3.195 1.00 0.00 83 VAL A CA 17
ATOM 21877 C C . VAL A 1 14 ? -1.268 -4.705 -2.593 1.00 0.00 83 VAL A C 17
ATOM 21878 O O . VAL A 1 14 ? -0.824 -4.653 -1.447 1.00 0.00 83 VAL A O 17
ATOM 21891 N N . GLY A 1 15 ? -1.126 -5.771 -3.375 1.00 0.00 84 GLY A N 17
ATOM 21892 C CA . GLY A 1 15 ? -0.425 -6.951 -2.902 1.00 0.00 84 GLY A CA 17
ATOM 21893 C C . GLY A 1 15 ? 0.968 -7.070 -3.486 1.00 0.00 84 GLY A C 17
ATOM 21894 O O . GLY A 1 15 ? 1.360 -6.278 -4.342 1.00 0.00 84 GLY A O 17
ATOM 21898 N N . ASN A 1 16 ? 1.720 -8.063 -3.021 1.00 0.00 85 ASN A N 17
ATOM 21899 C CA . ASN A 1 16 ? 3.080 -8.282 -3.501 1.00 0.00 85 ASN A CA 17
ATOM 21900 C C . ASN A 1 16 ? 3.962 -7.072 -3.207 1.00 0.00 85 ASN A C 17
ATOM 21901 O O . ASN A 1 16 ? 4.772 -6.664 -4.039 1.00 0.00 85 ASN A O 17
ATOM 21912 N N . VAL A 1 17 ? 3.798 -6.502 -2.017 1.00 0.00 86 VAL A N 17
ATOM 21913 C CA . VAL A 1 17 ? 4.580 -5.340 -1.612 1.00 0.00 86 VAL A CA 17
ATOM 21914 C C . VAL A 1 17 ? 5.956 -5.753 -1.104 1.00 0.00 86 VAL A C 17
ATOM 21915 O O . VAL A 1 17 ? 6.086 -6.308 -0.013 1.00 0.00 86 VAL A O 17
ATOM 21928 N N . SER A 1 18 ? 6.983 -5.480 -1.904 1.00 0.00 87 SER A N 17
ATOM 21929 C CA . SER A 1 18 ? 8.351 -5.827 -1.537 1.00 0.00 87 SER A CA 17
ATOM 21930 C C . SER A 1 18 ? 8.574 -5.645 -0.039 1.00 0.00 87 SER A C 17
ATOM 21931 O O . SER A 1 18 ? 8.253 -4.599 0.525 1.00 0.00 87 SER A O 17
ATOM 21939 N N . ALA A 1 19 ? 9.127 -6.671 0.600 1.00 0.00 88 ALA A N 17
ATOM 21940 C CA . ALA A 1 19 ? 9.396 -6.625 2.032 1.00 0.00 88 ALA A CA 17
ATOM 21941 C C . ALA A 1 19 ? 10.106 -5.331 2.415 1.00 0.00 88 ALA A C 17
ATOM 21942 O O . ALA A 1 19 ? 9.827 -4.746 3.461 1.00 0.00 88 ALA A O 17
ATOM 21949 N N . ALA A 1 20 ? 11.025 -4.891 1.563 1.00 0.00 89 ALA A N 17
ATOM 21950 C CA . ALA A 1 20 ? 11.775 -3.666 1.812 1.00 0.00 89 ALA A CA 17
ATOM 21951 C C . ALA A 1 20 ? 11.097 -2.466 1.160 1.00 0.00 89 ALA A C 17
ATOM 21952 O O . ALA A 1 20 ? 11.765 -1.559 0.661 1.00 0.00 89 ALA A O 17
ATOM 21959 N N . CYS A 1 21 ? 9.769 -2.466 1.167 1.00 0.00 90 CYS A N 17
ATOM 21960 C CA . CYS A 1 21 ? 9.001 -1.377 0.575 1.00 0.00 90 CYS A CA 17
ATOM 21961 C C . CYS A 1 21 ? 8.418 -0.471 1.655 1.00 0.00 90 CYS A C 17
ATOM 21962 O O . CYS A 1 21 ? 7.898 -0.946 2.665 1.00 0.00 90 CYS A O 17
ATOM 21970 N N . THR A 1 22 ? 8.510 0.837 1.437 1.00 0.00 91 THR A N 17
ATOM 21971 C CA . THR A 1 22 ? 7.995 1.809 2.392 1.00 0.00 91 THR A CA 17
ATOM 21972 C C . THR A 1 22 ? 6.633 2.338 1.958 1.00 0.00 91 THR A C 17
ATOM 21973 O O . THR A 1 22 ? 6.329 2.396 0.767 1.00 0.00 91 THR A O 17
ATOM 21984 N N . SER A 1 23 ? 5.815 2.725 2.933 1.00 0.00 92 SER A N 17
ATOM 21985 C CA . SER A 1 23 ? 4.483 3.247 2.651 1.00 0.00 92 SER A CA 17
ATOM 21986 C C . SER A 1 23 ? 4.560 4.463 1.732 1.00 0.00 92 SER A C 17
ATOM 21987 O O . SER A 1 23 ? 3.823 4.559 0.751 1.00 0.00 92 SER A O 17
ATOM 21995 N N . GLN A 1 24 ? 5.456 5.388 2.058 1.00 0.00 93 GLN A N 17
ATOM 21996 C CA . GLN A 1 24 ? 5.628 6.598 1.263 1.00 0.00 93 GLN A CA 17
ATOM 21997 C C . GLN A 1 24 ? 5.692 6.268 -0.224 1.00 0.00 93 GLN A C 17
ATOM 21998 O O . GLN A 1 24 ? 5.146 6.993 -1.055 1.00 0.00 93 GLN A O 17
ATOM 22012 N N . GLU A 1 25 ? 6.362 5.168 -0.553 1.00 0.00 94 GLU A N 17
ATOM 22013 C CA . GLU A 1 25 ? 6.498 4.742 -1.942 1.00 0.00 94 GLU A CA 17
ATOM 22014 C C . GLU A 1 25 ? 5.129 4.598 -2.602 1.00 0.00 94 GLU A C 17
ATOM 22015 O O . GLU A 1 25 ? 4.821 5.287 -3.575 1.00 0.00 94 GLU A O 17
ATOM 22027 N N . LEU A 1 26 ? 4.313 3.697 -2.067 1.00 0.00 95 LEU A N 17
ATOM 22028 C CA . LEU A 1 26 ? 2.977 3.460 -2.604 1.00 0.00 95 LEU A CA 17
ATOM 22029 C C . LEU A 1 26 ? 2.148 4.740 -2.585 1.00 0.00 95 LEU A C 17
ATOM 22030 O O . LEU A 1 26 ? 1.474 5.069 -3.561 1.00 0.00 95 LEU A O 17
ATOM 22046 N N . ARG A 1 27 ? 2.206 5.460 -1.469 1.00 0.00 96 ARG A N 17
ATOM 22047 C CA . ARG A 1 27 ? 1.461 6.705 -1.324 1.00 0.00 96 ARG A CA 17
ATOM 22048 C C . ARG A 1 27 ? 1.766 7.659 -2.476 1.00 0.00 96 ARG A C 17
ATOM 22049 O O . ARG A 1 27 ? 0.858 8.149 -3.146 1.00 0.00 96 ARG A O 17
ATOM 22070 N N . SER A 1 28 ? 3.051 7.917 -2.699 1.00 0.00 97 SER A N 17
ATOM 22071 C CA . SER A 1 28 ? 3.476 8.815 -3.767 1.00 0.00 97 SER A CA 17
ATOM 22072 C C . SER A 1 28 ? 2.873 8.394 -5.103 1.00 0.00 97 SER A C 17
ATOM 22073 O O . SER A 1 28 ? 2.313 9.214 -5.832 1.00 0.00 97 SER A O 17
ATOM 22081 N N . LEU A 1 29 ? 2.990 7.109 -5.419 1.00 0.00 98 LEU A N 17
ATOM 22082 C CA . LEU A 1 29 ? 2.457 6.576 -6.668 1.00 0.00 98 LEU A CA 17
ATOM 22083 C C . LEU A 1 29 ? 1.019 7.034 -6.886 1.00 0.00 98 LEU A C 17
ATOM 22084 O O . LEU A 1 29 ? 0.708 7.690 -7.881 1.00 0.00 98 LEU A O 17
ATOM 22100 N N . PHE A 1 30 ? 0.144 6.687 -5.947 1.00 0.00 99 PHE A N 17
ATOM 22101 C CA . PHE A 1 30 ? -1.262 7.064 -6.035 1.00 0.00 99 PHE A 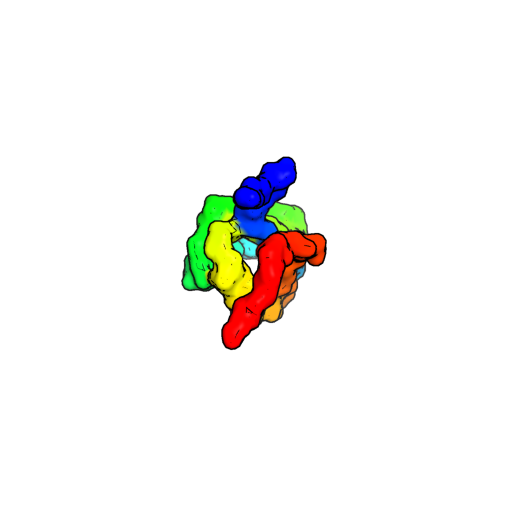CA 17
ATOM 22102 C C . PHE A 1 30 ? -1.419 8.582 -6.045 1.00 0.00 99 PHE A C 17
ATOM 22103 O O . PHE A 1 30 ? -2.147 9.135 -6.867 1.00 0.00 99 PHE A O 17
ATOM 22120 N N . GLU A 1 31 ? -0.729 9.248 -5.123 1.00 0.00 100 GLU A N 17
ATOM 22121 C CA . GLU A 1 31 ? -0.793 10.701 -5.025 1.00 0.00 100 GLU A CA 17
ATOM 22122 C C . GLU A 1 31 ? -0.557 11.350 -6.386 1.00 0.00 100 GLU A C 17
ATOM 22123 O O . GLU A 1 31 ? -1.222 12.321 -6.746 1.00 0.00 100 GLU A O 17
ATOM 22135 N N . ARG A 1 32 ? 0.394 10.805 -7.137 1.00 0.00 101 ARG A N 17
ATOM 22136 C CA . ARG A 1 32 ? 0.720 11.331 -8.457 1.00 0.00 101 ARG A CA 17
ATOM 22137 C C . ARG A 1 32 ? -0.384 11.006 -9.459 1.00 0.00 101 ARG A C 17
ATOM 22138 O O . ARG A 1 32 ? -0.690 11.808 -10.342 1.00 0.00 101 ARG A O 17
ATOM 22159 N N . ARG A 1 33 ? -0.977 9.826 -9.317 1.00 0.00 102 ARG A N 17
ATOM 22160 C CA . ARG A 1 33 ? -2.046 9.395 -10.210 1.00 0.00 102 ARG A CA 17
ATOM 22161 C C . ARG A 1 33 ? -3.410 9.803 -9.662 1.00 0.00 102 ARG A C 17
ATOM 22162 O O . ARG A 1 33 ? -4.444 9.307 -10.109 1.00 0.00 102 ARG A O 17
ATOM 22183 N N . GLY A 1 34 ? -3.405 10.710 -8.690 1.00 0.00 103 GLY A N 17
ATOM 22184 C CA . GLY A 1 34 ? -4.647 11.169 -8.097 1.00 0.00 103 GLY A CA 17
ATOM 22185 C C . GLY A 1 34 ? -4.485 11.561 -6.642 1.00 0.00 103 GLY A C 17
ATOM 22186 O O . GLY A 1 34 ? -3.387 11.485 -6.090 1.00 0.00 103 GLY A O 17
ATOM 22190 N N . ARG A 1 35 ? -5.580 11.983 -6.018 1.00 0.00 104 ARG A N 17
ATOM 22191 C CA . ARG A 1 35 ? -5.553 12.392 -4.619 1.00 0.00 104 ARG A CA 17
ATOM 22192 C C . ARG A 1 35 ? -5.582 11.176 -3.697 1.00 0.00 104 ARG A C 17
ATOM 22193 O O . ARG A 1 35 ? -6.267 10.192 -3.972 1.00 0.00 104 ARG A O 17
ATOM 22214 N N . VAL A 1 36 ? -4.832 11.253 -2.602 1.00 0.00 105 VAL A N 17
ATOM 22215 C CA . VAL A 1 36 ? -4.771 10.159 -1.639 1.00 0.00 105 VAL A CA 17
ATOM 22216 C C . VAL A 1 36 ? -5.033 10.660 -0.223 1.00 0.00 105 VAL A C 17
ATOM 22217 O O . VAL A 1 36 ? -4.190 11.328 0.375 1.00 0.00 105 VAL A O 17
ATOM 22230 N N . ILE A 1 37 ? -6.206 10.331 0.307 1.00 0.00 106 ILE A N 17
ATOM 22231 C CA . ILE A 1 37 ? -6.578 10.745 1.654 1.00 0.00 106 ILE A CA 17
ATOM 22232 C C . ILE A 1 37 ? -5.954 9.830 2.703 1.00 0.00 106 ILE A C 17
ATOM 22233 O O . ILE A 1 37 ? -5.236 10.287 3.591 1.00 0.00 106 ILE A O 17
ATOM 22249 N N . GLU A 1 38 ? -6.233 8.535 2.591 1.00 0.00 107 GLU A N 17
ATOM 22250 C CA . GLU A 1 38 ? -5.699 7.556 3.530 1.00 0.00 107 GLU A CA 17
ATOM 22251 C C . GLU A 1 38 ? -4.767 6.576 2.822 1.00 0.00 107 GLU A C 17
ATOM 22252 O O . GLU A 1 38 ? -5.069 6.094 1.730 1.00 0.00 107 GLU A O 17
ATOM 22264 N N . CYS A 1 39 ? -3.633 6.288 3.451 1.00 0.00 108 CYS A N 17
ATOM 22265 C CA . CYS A 1 39 ? -2.655 5.368 2.882 1.00 0.00 108 CYS A CA 17
ATOM 22266 C C . CYS A 1 39 ? -2.017 4.511 3.971 1.00 0.00 108 CYS A C 17
ATOM 22267 O O . CYS A 1 39 ? -1.213 4.998 4.766 1.00 0.00 108 CYS A O 17
ATOM 22275 N N . ASP A 1 40 ? -2.381 3.234 4.001 1.00 0.00 109 ASP A N 17
ATOM 22276 C CA . ASP A 1 40 ? -1.845 2.309 4.992 1.00 0.00 109 ASP A CA 17
ATOM 22277 C C . ASP A 1 40 ? -1.181 1.113 4.317 1.00 0.00 109 ASP A C 17
ATOM 22278 O O . ASP A 1 40 ? -1.574 0.708 3.223 1.00 0.00 109 ASP A O 17
ATOM 22287 N N . VAL A 1 41 ? -0.172 0.553 4.976 1.00 0.00 110 VAL A N 17
ATOM 22288 C CA . VAL A 1 41 ? 0.548 -0.596 4.439 1.00 0.00 110 VAL A CA 17
ATOM 22289 C C . VAL A 1 41 ? 0.482 -1.781 5.396 1.00 0.00 110 VAL A C 17
ATOM 22290 O O . VAL A 1 41 ? 0.786 -1.653 6.582 1.00 0.00 110 VAL A O 17
ATOM 22303 N N . VAL A 1 42 ? 0.083 -2.936 4.872 1.00 0.00 111 VAL A N 17
ATOM 22304 C CA . VAL A 1 42 ? -0.022 -4.146 5.679 1.00 0.00 111 VAL A CA 17
ATOM 22305 C C . VAL A 1 42 ? 1.181 -5.057 5.462 1.00 0.00 111 VAL A C 17
ATOM 22306 O O . VAL A 1 42 ? 1.992 -4.831 4.563 1.00 0.00 111 VAL A O 17
ATOM 22319 N N . LYS A 1 43 ? 1.291 -6.090 6.290 1.00 0.00 112 LYS A N 17
ATOM 22320 C CA . LYS A 1 43 ? 2.394 -7.039 6.189 1.00 0.00 112 LYS A CA 17
ATOM 22321 C C . LYS A 1 43 ? 2.855 -7.184 4.742 1.00 0.00 112 LYS A C 17
ATOM 22322 O O . LYS A 1 43 ? 3.894 -6.650 4.355 1.00 0.00 112 LYS A O 17
ATOM 22341 N N . ASP A 1 44 ? 2.075 -7.909 3.947 1.00 0.00 113 ASP A N 17
ATOM 22342 C CA . ASP A 1 44 ? 2.403 -8.122 2.542 1.00 0.00 113 ASP A CA 17
ATOM 22343 C C . ASP A 1 44 ? 1.564 -7.217 1.646 1.00 0.00 113 ASP A C 17
ATOM 22344 O O . ASP A 1 44 ? 2.075 -6.617 0.700 1.00 0.00 113 ASP A O 17
ATOM 22353 N N . TYR A 1 45 ? 0.274 -7.125 1.948 1.00 0.00 114 TYR A N 17
ATOM 22354 C CA . TYR A 1 45 ? -0.637 -6.296 1.167 1.00 0.00 114 TYR A CA 17
ATOM 22355 C C . TYR A 1 45 ? -0.708 -4.881 1.735 1.00 0.00 114 TYR A C 17
ATOM 22356 O O . TYR A 1 45 ? -0.067 -4.570 2.737 1.00 0.00 114 TYR A O 17
ATOM 22374 N N . ALA A 1 46 ? -1.494 -4.029 1.085 1.00 0.00 115 ALA A N 17
ATOM 22375 C CA . ALA A 1 46 ? -1.653 -2.649 1.525 1.00 0.00 115 ALA A CA 17
ATOM 22376 C C . ALA A 1 46 ? -3.000 -2.084 1.088 1.00 0.00 115 ALA A C 17
ATOM 22377 O O . ALA A 1 46 ? -3.652 -2.627 0.196 1.00 0.00 115 ALA A O 17
ATOM 22384 N N . PHE A 1 47 ? -3.413 -0.993 1.723 1.00 0.00 116 PHE A N 17
ATOM 22385 C CA . PHE A 1 47 ? -4.685 -0.356 1.401 1.00 0.00 116 PHE A CA 17
ATOM 22386 C C . PHE A 1 47 ? -4.505 1.145 1.194 1.00 0.00 116 PHE A C 17
ATOM 22387 O O . PHE A 1 47 ? -4.024 1.852 2.080 1.00 0.00 116 PHE A O 17
ATOM 22404 N N . VAL A 1 48 ? -4.894 1.625 0.017 1.00 0.00 117 VAL A N 17
ATOM 22405 C CA . VAL A 1 48 ? -4.777 3.042 -0.307 1.00 0.00 117 VAL A CA 17
ATOM 22406 C C . VAL A 1 48 ? -6.117 3.618 -0.749 1.00 0.00 117 VAL A C 17
ATOM 22407 O O . VAL A 1 48 ? -6.658 3.234 -1.787 1.00 0.00 117 VAL A O 17
ATOM 22420 N N . HIS A 1 49 ? -6.649 4.541 0.045 1.00 0.00 118 HIS A N 17
ATOM 22421 C CA . HIS A 1 49 ? -7.928 5.172 -0.265 1.00 0.00 118 HIS A CA 17
ATOM 22422 C C . HIS A 1 49 ? -7.725 6.419 -1.120 1.00 0.00 118 HIS A C 17
ATOM 22423 O O . HIS A 1 49 ? -6.751 7.151 -0.946 1.00 0.00 118 HIS A O 17
ATOM 22437 N N . MET A 1 50 ? -8.651 6.653 -2.045 1.00 0.00 119 MET A N 17
ATOM 22438 C CA . MET A 1 50 ? -8.573 7.812 -2.927 1.00 0.00 119 MET A CA 17
ATOM 22439 C C . MET A 1 50 ? -9.907 8.551 -2.972 1.00 0.00 119 MET A C 17
ATOM 22440 O O . MET A 1 50 ? -10.956 7.974 -2.686 1.00 0.00 119 MET A O 17
ATOM 22454 N N . GLU A 1 51 ? -9.859 9.829 -3.334 1.00 0.00 120 GLU A N 17
ATOM 22455 C CA . GLU A 1 51 ? -11.064 10.645 -3.415 1.00 0.00 120 GLU A CA 17
ATOM 22456 C C . GLU A 1 51 ? -11.664 10.592 -4.818 1.00 0.00 120 GLU A C 17
ATOM 22457 O O . GLU A 1 51 ? -12.821 10.210 -4.997 1.00 0.00 120 GLU A O 17
ATOM 22469 N N . LYS A 1 52 ? -10.869 10.978 -5.810 1.00 0.00 121 LYS A N 17
ATOM 22470 C CA . LYS A 1 52 ? -11.319 10.974 -7.197 1.00 0.00 121 LYS A CA 17
ATOM 22471 C C . LYS A 1 52 ? -11.372 9.552 -7.747 1.00 0.00 121 LYS A C 17
ATOM 22472 O O . LYS A 1 52 ? -10.379 8.827 -7.714 1.00 0.00 121 LYS A O 17
ATOM 22491 N N . GLU A 1 53 ? -12.538 9.162 -8.254 1.00 0.00 122 GLU A N 17
ATOM 22492 C CA . GLU A 1 53 ? -12.719 7.828 -8.812 1.00 0.00 122 GLU A CA 17
ATOM 22493 C C . GLU A 1 53 ? -11.898 7.655 -10.087 1.00 0.00 122 GLU A C 17
ATOM 22494 O O . GLU A 1 53 ? -11.026 6.790 -10.163 1.00 0.00 122 GLU A O 17
ATOM 22506 N N . ALA A 1 54 ? -12.185 8.483 -11.086 1.00 0.00 123 ALA A N 17
ATOM 22507 C CA . ALA A 1 54 ? -11.473 8.424 -12.356 1.00 0.00 123 ALA A CA 17
ATOM 22508 C C . ALA A 1 54 ? -9.990 8.139 -12.142 1.00 0.00 123 ALA A C 17
ATOM 22509 O O . ALA A 1 54 ? -9.403 7.305 -12.830 1.00 0.00 123 ALA A O 17
ATOM 22516 N N . ASP A 1 55 ? -9.391 8.838 -11.184 1.00 0.00 124 ASP A N 17
ATOM 22517 C CA . ASP A 1 55 ? -7.976 8.660 -10.879 1.00 0.00 124 ASP A CA 17
ATOM 22518 C C . ASP A 1 55 ? -7.716 7.274 -10.298 1.00 0.00 124 ASP A C 17
ATOM 22519 O O . ASP A 1 55 ? -6.785 6.582 -10.710 1.00 0.00 124 ASP A O 17
ATOM 22528 N N . ALA A 1 56 ? -8.544 6.875 -9.339 1.00 0.00 125 ALA A N 17
ATOM 22529 C CA . ALA A 1 56 ? -8.404 5.571 -8.702 1.00 0.00 125 ALA A CA 17
ATOM 22530 C C . ALA A 1 56 ? -8.156 4.479 -9.736 1.00 0.00 125 ALA A C 17
ATOM 22531 O O . ALA A 1 56 ? -7.195 3.716 -9.631 1.00 0.00 125 ALA A O 17
ATOM 22538 N N . LYS A 1 57 ? -9.028 4.408 -10.736 1.00 0.00 126 LYS A N 17
ATOM 22539 C CA . LYS A 1 57 ? -8.904 3.409 -11.791 1.00 0.00 126 LYS A CA 17
ATOM 22540 C C . LYS A 1 57 ? -7.620 3.615 -12.587 1.00 0.00 126 LYS A C 17
ATOM 22541 O O . LYS A 1 57 ? -6.800 2.705 -12.707 1.00 0.00 126 LYS A O 17
ATOM 22560 N N . ALA A 1 58 ? -7.450 4.817 -13.128 1.00 0.00 127 ALA A N 17
ATOM 22561 C CA . ALA A 1 58 ? -6.264 5.143 -13.909 1.00 0.00 127 ALA A CA 17
ATOM 22562 C C . ALA A 1 58 ? -5.002 4.607 -13.241 1.00 0.00 127 ALA A C 17
ATOM 22563 O O . ALA A 1 58 ? -4.182 3.949 -13.880 1.00 0.00 127 ALA A O 17
ATOM 22570 N N . ALA A 1 59 ? -4.853 4.894 -11.952 1.00 0.00 128 ALA A N 17
ATOM 22571 C CA . ALA A 1 59 ? -3.692 4.439 -11.198 1.00 0.00 128 ALA A CA 17
ATOM 22572 C C . ALA A 1 59 ? -3.578 2.919 -11.229 1.00 0.00 128 ALA A C 17
ATOM 22573 O O . ALA A 1 59 ? -2.543 2.373 -11.612 1.00 0.00 128 ALA A O 17
ATOM 22580 N N . ILE A 1 60 ? -4.647 2.242 -10.824 1.00 0.00 129 ILE A N 17
ATOM 22581 C CA . ILE A 1 60 ? -4.665 0.784 -10.807 1.00 0.00 129 ILE A CA 17
ATOM 22582 C C . ILE A 1 60 ? -4.194 0.212 -12.139 1.00 0.00 129 ILE A C 17
ATOM 22583 O O . ILE A 1 60 ? -3.667 -0.898 -12.198 1.00 0.00 129 ILE A O 17
ATOM 22599 N N . ALA A 1 61 ? -4.386 0.980 -13.207 1.00 0.00 130 ALA A N 17
ATOM 22600 C CA . ALA A 1 61 ? -3.977 0.552 -14.539 1.00 0.00 130 ALA A CA 17
ATOM 22601 C C . ALA A 1 61 ? -2.476 0.736 -14.738 1.00 0.00 130 ALA A C 17
ATOM 22602 O O . ALA A 1 61 ? -1.793 -0.159 -15.235 1.00 0.00 130 ALA A O 17
ATOM 22609 N N . GLN A 1 62 ? -1.971 1.902 -14.349 1.00 0.00 131 GLN A N 17
ATOM 22610 C CA . GLN A 1 62 ? -0.551 2.202 -14.486 1.00 0.00 131 GLN A CA 17
ATOM 22611 C C . GLN A 1 62 ? 0.240 1.650 -13.305 1.00 0.00 131 GLN A C 17
ATOM 22612 O O . GLN A 1 62 ? 1.466 1.757 -13.260 1.00 0.00 131 GLN A O 17
ATOM 22626 N N . LEU A 1 63 ? -0.469 1.060 -12.349 1.00 0.00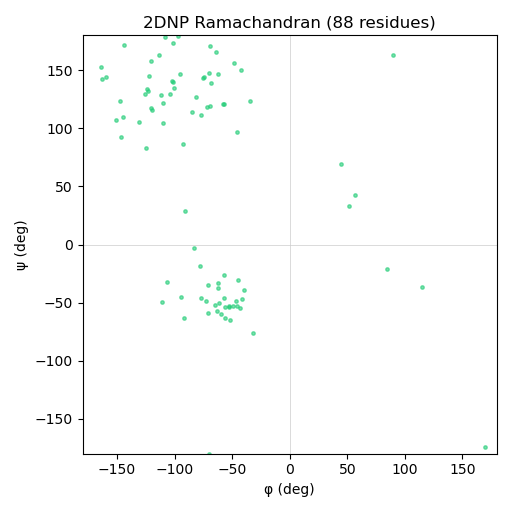 132 LEU A N 17
ATOM 22627 C CA . LEU A 1 63 ? 0.166 0.490 -11.166 1.00 0.00 132 LEU A CA 17
ATOM 22628 C C . LEU A 1 63 ? 0.139 -1.034 -11.214 1.00 0.00 132 LEU A C 17
ATOM 22629 O O . LEU A 1 63 ? 1.160 -1.689 -11.007 1.00 0.00 132 LEU A O 17
ATOM 22645 N N . ASN A 1 64 ? -1.035 -1.592 -11.490 1.00 0.00 133 ASN A N 17
ATOM 22646 C CA . ASN A 1 64 ? -1.194 -3.039 -11.567 1.00 0.00 133 ASN A CA 17
ATOM 22647 C C . ASN A 1 64 ? -0.087 -3.664 -12.410 1.00 0.00 133 ASN A C 17
ATOM 22648 O O . ASN A 1 64 ? -0.179 -3.713 -13.636 1.00 0.00 133 ASN A O 17
ATOM 22659 N N . GLY A 1 65 ? 0.959 -4.142 -11.744 1.00 0.00 134 GLY A N 17
ATOM 22660 C CA . GLY A 1 65 ? 2.069 -4.758 -12.447 1.00 0.00 134 GLY A CA 17
ATOM 22661 C C . GLY A 1 65 ? 3.358 -3.976 -12.295 1.00 0.00 134 GLY A C 17
ATOM 22662 O O . GLY A 1 65 ? 4.443 -4.556 -12.249 1.00 0.00 134 GLY A O 17
ATOM 22666 N N . LYS A 1 66 ? 3.241 -2.655 -12.219 1.00 0.00 135 LYS A N 17
ATOM 22667 C CA . LYS A 1 66 ? 4.406 -1.790 -12.071 1.00 0.00 135 LYS A CA 17
ATOM 22668 C C . LYS A 1 66 ? 5.434 -2.418 -11.136 1.00 0.00 135 LYS A C 17
ATOM 22669 O O . LYS A 1 66 ? 5.117 -2.778 -10.003 1.00 0.00 135 LYS A O 17
ATOM 22688 N N . GLU A 1 67 ? 6.667 -2.544 -11.618 1.00 0.00 136 GLU A N 17
ATOM 22689 C CA . GLU A 1 67 ? 7.741 -3.128 -10.824 1.00 0.00 136 GLU A CA 17
ATOM 22690 C C . GLU A 1 67 ? 8.171 -2.178 -9.709 1.00 0.00 136 GLU A C 17
ATOM 22691 O O . GLU A 1 67 ? 8.579 -1.045 -9.966 1.00 0.00 136 GLU A O 17
ATOM 22703 N N . VAL A 1 68 ? 8.077 -2.648 -8.469 1.00 0.00 137 VAL A N 17
ATOM 22704 C CA . VAL A 1 68 ? 8.456 -1.843 -7.315 1.00 0.00 137 VAL A CA 17
ATOM 22705 C C . VAL A 1 68 ? 9.490 -2.564 -6.457 1.00 0.00 137 VAL A C 17
ATOM 22706 O O . VAL A 1 68 ? 9.180 -3.551 -5.790 1.00 0.00 137 VAL A O 17
ATOM 22719 N N . LYS A 1 69 ? 10.721 -2.064 -6.478 1.00 0.00 138 LYS A N 17
ATOM 22720 C CA . LYS A 1 69 ? 11.802 -2.658 -5.701 1.00 0.00 138 LYS A CA 17
ATOM 22721 C C . LYS A 1 69 ? 12.123 -4.063 -6.202 1.00 0.00 138 LYS A C 17
ATOM 22722 O O . LYS A 1 69 ? 12.391 -4.968 -5.412 1.00 0.00 138 LYS A O 17
ATOM 22741 N N . GLY A 1 70 ? 12.095 -4.238 -7.520 1.00 0.00 139 GLY A N 17
ATOM 22742 C CA . GLY A 1 70 ? 12.386 -5.535 -8.102 1.00 0.00 139 GLY A CA 17
ATOM 22743 C C . GLY A 1 70 ? 11.173 -6.445 -8.126 1.00 0.00 139 GLY A C 17
ATOM 22744 O O . GLY A 1 70 ? 11.062 -7.321 -8.984 1.00 0.00 139 GLY A O 17
ATOM 22748 N N . LYS A 1 71 ? 10.262 -6.239 -7.182 1.00 0.00 140 LYS A N 17
ATOM 22749 C CA . LYS A 1 71 ? 9.051 -7.047 -7.097 1.00 0.00 140 LYS A CA 17
ATOM 22750 C C . LYS A 1 71 ? 7.862 -6.312 -7.707 1.00 0.00 140 LYS A C 17
ATOM 22751 O O . LYS A 1 71 ? 7.624 -5.142 -7.407 1.00 0.00 140 LYS A O 17
ATOM 22770 N N . ARG A 1 72 ? 7.119 -7.005 -8.563 1.00 0.00 141 ARG A N 17
ATOM 22771 C CA . ARG A 1 72 ? 5.955 -6.418 -9.215 1.00 0.00 141 ARG A CA 17
ATOM 22772 C C . ARG A 1 72 ? 4.756 -6.397 -8.271 1.00 0.00 141 ARG A C 17
ATOM 22773 O O . ARG A 1 72 ? 4.257 -7.446 -7.863 1.00 0.00 141 ARG A O 17
ATOM 22794 N N . ILE A 1 73 ? 4.301 -5.197 -7.927 1.00 0.00 142 ILE A N 17
ATOM 22795 C CA . ILE A 1 73 ? 3.161 -5.040 -7.032 1.00 0.00 142 ILE A CA 17
ATOM 22796 C C . ILE A 1 73 ? 1.847 -5.267 -7.771 1.00 0.00 142 ILE A C 17
ATOM 22797 O O . ILE A 1 73 ? 1.694 -4.867 -8.924 1.00 0.00 142 ILE A O 17
ATOM 22813 N N . ASN A 1 74 ? 0.899 -5.911 -7.097 1.00 0.00 143 ASN A N 17
ATOM 22814 C CA . ASN A 1 74 ? -0.404 -6.190 -7.689 1.00 0.00 143 ASN A CA 17
ATOM 22815 C C . ASN A 1 74 ? -1.469 -5.252 -7.128 1.00 0.00 143 ASN A C 17
ATOM 22816 O O . ASN A 1 74 ? -1.918 -5.413 -5.993 1.00 0.00 143 ASN A O 17
ATOM 22827 N N . VAL A 1 75 ? -1.869 -4.271 -7.932 1.00 0.00 144 VAL A N 17
ATOM 22828 C CA . VAL A 1 75 ? -2.882 -3.308 -7.517 1.00 0.00 144 VAL A CA 17
ATOM 22829 C C . VAL A 1 75 ? -4.225 -3.607 -8.172 1.00 0.00 144 VAL A C 17
ATOM 22830 O O . VAL A 1 75 ? -4.291 -3.922 -9.360 1.00 0.00 144 VAL A O 17
ATOM 22843 N N . GLU A 1 76 ? -5.295 -3.506 -7.389 1.00 0.00 145 GLU A N 17
ATOM 22844 C CA . GLU A 1 76 ? -6.638 -3.767 -7.895 1.00 0.00 145 GLU A CA 17
ATOM 22845 C C . GLU A 1 76 ? -7.689 -3.086 -7.022 1.00 0.00 145 GLU A C 17
ATOM 22846 O O . GLU A 1 76 ? -7.548 -3.018 -5.801 1.00 0.00 145 GLU A O 17
ATOM 22858 N N . LEU A 1 77 ? -8.742 -2.584 -7.658 1.00 0.00 146 LEU A N 17
ATOM 22859 C CA . LEU A 1 77 ? -9.817 -1.908 -6.941 1.00 0.00 146 LEU A CA 17
ATOM 22860 C C . LEU A 1 77 ? -10.451 -2.835 -5.909 1.00 0.00 146 LEU A C 17
ATOM 22861 O O . LEU A 1 77 ? -10.855 -3.953 -6.229 1.00 0.00 146 LEU A O 17
ATOM 22877 N N . SER A 1 78 ? -10.535 -2.363 -4.670 1.00 0.00 147 SER A N 17
ATOM 22878 C CA . SER A 1 78 ? -11.118 -3.150 -3.590 1.00 0.00 147 SER A CA 17
ATOM 22879 C C . SER A 1 78 ? -12.640 -3.036 -3.594 1.00 0.00 147 SER A C 17
ATOM 22880 O O . SER A 1 78 ? -13.268 -2.907 -2.543 1.00 0.00 147 SER A O 17
ATOM 22888 N N . THR A 1 79 ? -13.227 -3.084 -4.786 1.00 0.00 148 THR A N 17
ATOM 22889 C CA . THR A 1 79 ? -14.674 -2.985 -4.930 1.00 0.00 148 THR A CA 17
ATOM 22890 C C . THR A 1 79 ? -15.206 -4.049 -5.883 1.00 0.00 148 THR A C 17
ATOM 22891 O O . THR A 1 79 ? -14.531 -4.436 -6.837 1.00 0.00 148 THR A O 17
ATOM 22902 N N . LYS A 1 80 ? -16.421 -4.518 -5.620 1.00 0.00 149 LYS A N 17
ATOM 22903 C CA . LYS A 1 80 ? -17.045 -5.537 -6.456 1.00 0.00 149 LYS A CA 17
ATOM 22904 C C . LYS A 1 80 ? -18.003 -4.904 -7.461 1.00 0.00 149 LYS A C 17
ATOM 22905 O O . LYS A 1 80 ? -18.627 -3.881 -7.179 1.00 0.00 149 LYS A O 17
ATOM 22924 N N . GLY A 1 81 ? -18.115 -5.520 -8.634 1.00 0.00 150 GLY A N 17
ATOM 22925 C CA . GLY A 1 81 ? -18.999 -5.003 -9.662 1.00 0.00 150 GLY A CA 17
ATOM 22926 C C . GLY A 1 81 ? -18.781 -5.671 -11.004 1.00 0.00 150 GLY A C 17
ATOM 22927 O O . GLY A 1 81 ? -18.159 -5.097 -11.897 1.00 0.00 150 GLY A O 17
ATOM 22931 N N . GLN A 1 82 ? -19.294 -6.890 -11.147 1.00 0.00 151 GLN A N 17
ATOM 22932 C CA . GLN A 1 82 ? -19.149 -7.638 -12.390 1.00 0.00 151 GLN A CA 17
ATOM 22933 C C . GLN A 1 82 ? -20.250 -7.268 -13.379 1.00 0.00 151 GLN A C 17
ATOM 22934 O O . GLN A 1 82 ? -20.824 -8.135 -14.039 1.00 0.00 151 GLN A O 17
ATOM 22948 N N . LYS A 1 83 ? -20.540 -5.975 -13.478 1.00 0.00 152 LYS A N 17
ATOM 22949 C CA . LYS A 1 83 ? -21.571 -5.489 -14.387 1.00 0.00 152 LYS A CA 17
ATOM 22950 C C . LYS A 1 83 ? -21.266 -4.066 -14.844 1.00 0.00 152 LYS A C 17
ATOM 22951 O O . LYS A 1 83 ? -20.762 -3.249 -14.073 1.00 0.00 152 LYS A O 17
ATOM 22970 N N . LYS A 1 84 ? -21.576 -3.775 -16.103 1.00 0.00 153 LYS A N 17
ATOM 22971 C CA . LYS A 1 84 ? -21.338 -2.451 -16.664 1.00 0.00 153 LYS A CA 17
ATOM 22972 C C . LYS A 1 84 ? -22.430 -1.475 -16.237 1.00 0.00 153 LYS A C 17
ATOM 22973 O O . LYS A 1 84 ? -23.570 -1.567 -16.691 1.00 0.00 153 LYS A O 17
ATOM 22992 N N . SER A 1 85 ? -22.072 -0.540 -15.363 1.00 0.00 154 SER A N 17
ATOM 22993 C CA . SER A 1 85 ? -23.023 0.452 -14.873 1.00 0.00 154 SER A CA 17
ATOM 22994 C C . SER A 1 85 ? -23.255 1.543 -15.914 1.00 0.00 154 SER A C 17
ATOM 22995 O O . SER A 1 85 ? -22.540 1.627 -16.912 1.00 0.00 154 SER A O 17
ATOM 23003 N N . GLY A 1 86 ? -24.262 2.377 -15.674 1.00 0.00 155 GLY A N 17
ATOM 23004 C CA . GLY A 1 86 ? -24.572 3.451 -16.599 1.00 0.00 155 GLY A CA 17
ATOM 23005 C C . GLY A 1 86 ? -25.420 2.985 -17.766 1.00 0.00 155 GLY A C 17
ATOM 23006 O O . GLY A 1 86 ? -25.147 1.959 -18.389 1.00 0.00 155 GLY A O 17
ATOM 23010 N N . PRO A 1 87 ? -26.478 3.749 -18.077 1.00 0.00 156 PRO A N 17
ATOM 23011 C CA . PRO A 1 87 ? -27.390 3.428 -19.178 1.00 0.00 156 PRO A CA 17
ATOM 23012 C C . PRO A 1 87 ? -26.737 3.606 -20.544 1.00 0.00 156 PRO A C 17
ATOM 23013 O O . PRO A 1 87 ? -26.411 4.723 -20.946 1.00 0.00 156 PRO A O 17
ATOM 23024 N N . SER A 1 88 ? -26.548 2.498 -21.254 1.00 0.00 157 SER A N 17
ATOM 23025 C CA . SER A 1 88 ? -25.930 2.533 -22.574 1.00 0.00 157 SER A CA 17
ATOM 23026 C C . SER A 1 88 ? -26.677 3.488 -23.499 1.00 0.00 157 SER A C 17
ATOM 23027 O O . SER A 1 88 ? -26.074 4.358 -24.129 1.00 0.00 157 SER A O 17
ATOM 23035 N N . SER A 1 89 ? -27.993 3.320 -23.575 1.00 0.00 158 SER A N 17
ATOM 23036 C CA . SER A 1 89 ? -28.823 4.165 -24.426 1.00 0.00 158 SER A CA 17
ATOM 23037 C C . SER A 1 89 ? -29.969 4.780 -23.628 1.00 0.00 158 SER A C 17
ATOM 23038 O O . SER A 1 89 ? -30.897 4.084 -23.216 1.00 0.00 158 SER A O 17
ATOM 23046 N N . GLY A 1 90 ? -29.897 6.090 -23.415 1.00 0.00 159 GLY A N 17
ATOM 23047 C CA . GLY A 1 90 ? -30.934 6.778 -22.667 1.00 0.00 159 GLY A CA 17
ATOM 23048 C C . GLY A 1 90 ? -31.653 7.821 -23.499 1.00 0.00 159 GLY A C 17
ATOM 23049 O O . GLY A 1 90 ? -31.348 9.011 -23.414 1.00 0.00 159 GLY A O 17
ATOM 23053 N N . GLY A 1 1 ? -27.354 14.740 -5.423 1.00 0.00 70 GLY A N 18
ATOM 23054 C CA . GLY A 1 1 ? -26.210 13.874 -5.639 1.00 0.00 70 GLY A CA 18
ATOM 23055 C C . GLY A 1 1 ? -25.958 12.944 -4.469 1.00 0.00 70 GLY A C 18
ATOM 23056 O O . GLY A 1 1 ? -26.786 12.835 -3.564 1.00 0.00 70 GLY A O 18
ATOM 23060 N N . SER A 1 2 ? -24.813 12.270 -4.486 1.00 0.00 71 SER A N 18
ATOM 23061 C CA . SER A 1 2 ? -24.457 11.340 -3.421 1.00 0.00 71 SER A CA 18
ATOM 23062 C C . SER A 1 2 ? -23.170 11.775 -2.727 1.00 0.00 71 SER A C 18
ATOM 23063 O O . SER A 1 2 ? -22.071 11.419 -3.153 1.00 0.00 71 SER A O 18
ATOM 23071 N N . SER A 1 3 ? -23.315 12.549 -1.656 1.00 0.00 72 SER A N 18
ATOM 23072 C CA . SER A 1 3 ? -22.165 13.038 -0.905 1.00 0.00 72 SER A CA 18
ATOM 23073 C C . SER A 1 3 ? -21.755 12.038 0.172 1.00 0.00 72 SER A C 18
ATOM 23074 O O . SER A 1 3 ? -22.480 11.087 0.460 1.00 0.00 72 SER A O 18
ATOM 23082 N N . GLY A 1 4 ? -20.586 12.262 0.765 1.00 0.00 73 GLY A N 18
ATOM 23083 C CA . GLY A 1 4 ? -20.098 11.373 1.803 1.00 0.00 73 GLY A CA 18
ATOM 23084 C C . GLY A 1 4 ? -20.438 11.867 3.196 1.00 0.00 73 GLY A C 18
ATOM 23085 O O . GLY A 1 4 ? -19.974 12.927 3.615 1.00 0.00 73 GLY A O 18
ATOM 23089 N N . SER A 1 5 ? -21.250 11.098 3.913 1.00 0.00 74 SER A N 18
ATOM 23090 C CA . SER A 1 5 ? -21.656 11.467 5.265 1.00 0.00 74 SER A CA 18
ATOM 23091 C C . SER A 1 5 ? -20.451 11.516 6.199 1.00 0.00 74 SER A C 18
ATOM 23092 O O . SER A 1 5 ? -20.221 12.515 6.881 1.00 0.00 74 SER A O 18
ATOM 23100 N N . SER A 1 6 ? -19.685 10.430 6.225 1.00 0.00 75 SER A N 18
ATOM 23101 C CA . SER A 1 6 ? -18.505 10.346 7.078 1.00 0.00 75 SER A CA 18
ATOM 23102 C C . SER A 1 6 ? -17.229 10.485 6.254 1.00 0.00 75 SER A C 18
ATOM 23103 O O . SER A 1 6 ? -16.241 9.793 6.498 1.00 0.00 75 SER A O 18
ATOM 23111 N N . GLY A 1 7 ? -17.257 11.386 5.277 1.00 0.00 76 GLY A N 18
ATOM 23112 C CA . GLY A 1 7 ? -16.097 11.601 4.431 1.00 0.00 76 GLY A CA 18
ATOM 23113 C C . GLY A 1 7 ? -15.599 10.318 3.795 1.00 0.00 76 GLY A C 18
ATOM 23114 O O . GLY A 1 7 ? -14.395 10.070 3.744 1.00 0.00 76 GLY A O 18
ATOM 23118 N N . ASN A 1 8 ? -16.527 9.501 3.309 1.00 0.00 77 ASN A N 18
ATOM 23119 C CA . ASN A 1 8 ? -16.175 8.236 2.675 1.00 0.00 77 ASN A CA 18
ATOM 23120 C C . ASN A 1 8 ? -15.123 8.445 1.590 1.00 0.00 77 ASN A C 18
ATOM 23121 O O . ASN A 1 8 ? -15.090 9.486 0.933 1.00 0.00 77 ASN A O 18
ATOM 23132 N N . THR A 1 9 ? -14.263 7.448 1.407 1.00 0.00 78 THR A N 18
ATOM 23133 C CA . THR A 1 9 ? -13.209 7.522 0.403 1.00 0.00 78 THR A CA 18
ATOM 23134 C C . THR A 1 9 ? -13.032 6.185 -0.308 1.00 0.00 78 THR A C 18
ATOM 23135 O O . THR A 1 9 ? -13.557 5.163 0.133 1.00 0.00 78 THR A O 18
ATOM 23146 N N . TRP A 1 10 ? -12.288 6.200 -1.408 1.00 0.00 79 TRP A N 18
ATOM 23147 C CA . TRP A 1 10 ? -12.040 4.987 -2.179 1.00 0.00 79 TRP A CA 18
ATOM 23148 C C . TRP A 1 10 ? -11.035 4.086 -1.470 1.00 0.00 79 TRP A C 18
ATOM 23149 O O . TRP A 1 10 ? -10.429 4.480 -0.473 1.00 0.00 79 TRP A O 18
ATOM 23170 N N . LYS A 1 11 ? -10.861 2.876 -1.990 1.00 0.00 80 LYS A N 18
ATOM 23171 C CA . LYS A 1 11 ? -9.927 1.920 -1.408 1.00 0.00 80 LYS A CA 18
ATOM 23172 C C . LYS A 1 11 ? -9.324 1.023 -2.485 1.00 0.00 80 LYS A C 18
ATOM 23173 O O . LYS A 1 11 ? -10.047 0.421 -3.280 1.00 0.00 80 LYS A O 18
ATOM 23192 N N . ILE A 1 12 ? -7.999 0.937 -2.504 1.00 0.00 81 ILE A N 18
ATOM 23193 C CA . ILE A 1 12 ? -7.301 0.112 -3.482 1.00 0.00 81 ILE A CA 18
ATOM 23194 C C . ILE A 1 12 ? -6.339 -0.855 -2.799 1.00 0.00 81 ILE A C 18
ATOM 23195 O O . ILE A 1 12 ? -5.420 -0.438 -2.094 1.00 0.00 81 ILE A O 18
ATOM 23211 N N . PHE A 1 13 ? -6.557 -2.148 -3.014 1.00 0.00 82 PHE A N 18
ATOM 23212 C CA . PHE A 1 13 ? -5.710 -3.175 -2.420 1.00 0.00 82 PHE A CA 18
ATOM 23213 C C . PHE A 1 13 ? -4.437 -3.371 -3.239 1.00 0.00 82 PHE A C 18
ATOM 23214 O O . PHE A 1 13 ? -4.489 -3.538 -4.458 1.00 0.00 82 PHE A O 18
ATOM 23231 N N . VAL A 1 14 ? -3.294 -3.347 -2.560 1.00 0.00 83 VAL A N 18
ATOM 23232 C CA . VAL A 1 14 ? -2.008 -3.522 -3.224 1.00 0.00 83 VAL A CA 18
ATOM 23233 C C . VAL A 1 14 ? -1.235 -4.692 -2.624 1.00 0.00 83 VAL A C 18
ATOM 23234 O O . VAL A 1 14 ? -0.768 -4.624 -1.488 1.00 0.00 83 VAL A O 18
ATOM 23247 N N . GLY A 1 15 ? -1.103 -5.766 -3.397 1.00 0.00 84 GLY A N 18
ATOM 23248 C CA . GLY A 1 15 ? -0.386 -6.936 -2.925 1.00 0.00 84 GLY A CA 18
ATOM 23249 C C . GLY A 1 15 ? 1.008 -7.037 -3.513 1.00 0.00 84 GLY A C 18
ATOM 23250 O O . GLY A 1 15 ? 1.473 -6.119 -4.186 1.00 0.00 84 GLY A O 18
ATOM 23254 N N . ASN A 1 16 ? 1.677 -8.156 -3.255 1.00 0.00 85 ASN A N 18
ATOM 23255 C CA . ASN A 1 16 ? 3.028 -8.373 -3.762 1.00 0.00 85 ASN A CA 18
ATOM 23256 C C . ASN A 1 16 ? 3.930 -7.189 -3.429 1.00 0.00 85 ASN A C 18
ATOM 23257 O O . ASN A 1 16 ? 4.671 -6.699 -4.282 1.00 0.00 85 ASN A O 18
ATOM 23268 N N . VAL A 1 17 ? 3.863 -6.733 -2.182 1.00 0.00 86 VAL A N 18
ATOM 23269 C CA . VAL A 1 17 ? 4.675 -5.607 -1.734 1.00 0.00 86 VAL A CA 18
ATOM 23270 C C . VAL A 1 17 ? 6.015 -6.081 -1.183 1.00 0.00 86 VAL A C 18
ATOM 23271 O O . VAL A 1 17 ? 6.066 -6.855 -0.227 1.00 0.00 86 VAL A O 18
ATOM 23284 N N . SER A 1 18 ? 7.099 -5.611 -1.792 1.00 0.00 87 SER A N 18
ATOM 23285 C CA . SER A 1 18 ? 8.441 -5.989 -1.364 1.00 0.00 87 SER A CA 18
ATOM 23286 C C . SER A 1 18 ? 8.628 -5.730 0.128 1.00 0.00 87 SER A C 18
ATOM 23287 O O . SER A 1 18 ? 7.912 -4.927 0.724 1.00 0.00 87 SER A O 18
ATOM 23295 N N . ALA A 1 19 ? 9.598 -6.415 0.724 1.00 0.00 88 ALA A N 18
ATOM 23296 C CA . ALA A 1 19 ? 9.883 -6.258 2.144 1.00 0.00 88 ALA A CA 18
ATOM 23297 C C . ALA A 1 19 ? 10.600 -4.941 2.418 1.00 0.00 88 ALA A C 18
ATOM 23298 O O . ALA A 1 19 ? 10.333 -4.273 3.417 1.00 0.00 88 ALA A O 18
ATOM 23305 N N . ALA A 1 20 ? 11.514 -4.573 1.526 1.00 0.00 89 ALA A N 18
ATOM 23306 C CA . ALA A 1 20 ? 12.269 -3.335 1.671 1.00 0.00 89 ALA A CA 18
ATOM 23307 C C . ALA A 1 20 ? 11.498 -2.151 1.096 1.00 0.00 89 ALA A C 18
ATOM 23308 O O . ALA A 1 20 ? 12.093 -1.184 0.618 1.00 0.00 89 ALA A O 18
ATOM 23315 N N . CYS A 1 21 ? 10.173 -2.234 1.145 1.00 0.00 90 CYS A N 18
ATOM 23316 C CA . CYS A 1 21 ? 9.321 -1.170 0.627 1.00 0.00 90 CYS A CA 18
ATOM 23317 C C . CYS A 1 21 ? 8.742 -0.335 1.765 1.00 0.00 90 CYS A C 18
ATOM 23318 O O . CYS A 1 21 ? 8.435 -0.856 2.838 1.00 0.00 90 CYS A O 18
ATOM 23326 N N . THR A 1 22 ? 8.595 0.964 1.524 1.00 0.00 91 THR A N 18
ATOM 23327 C CA . THR A 1 22 ? 8.056 1.872 2.529 1.00 0.00 91 THR A CA 18
ATOM 23328 C C . THR A 1 22 ? 6.613 2.246 2.213 1.00 0.00 91 THR A C 18
ATOM 23329 O O . THR A 1 22 ? 6.154 2.089 1.081 1.00 0.00 91 THR A O 18
ATOM 23340 N N . SER A 1 23 ? 5.901 2.743 3.220 1.00 0.00 92 SER A N 18
ATOM 23341 C CA . SER A 1 23 ? 4.508 3.137 3.049 1.00 0.00 92 SER A CA 18
ATOM 23342 C C . SER A 1 23 ? 4.395 4.351 2.132 1.00 0.00 92 SER A C 18
ATOM 23343 O O . SER A 1 23 ? 3.624 4.347 1.173 1.00 0.00 92 SER A O 18
ATOM 23351 N N . GLN A 1 24 ? 5.169 5.388 2.434 1.00 0.00 93 GLN A N 18
ATOM 23352 C CA . GLN A 1 24 ? 5.156 6.609 1.637 1.00 0.00 93 GLN A CA 18
ATOM 23353 C C . GLN A 1 24 ? 5.313 6.292 0.154 1.00 0.00 93 GLN A C 18
ATOM 23354 O O . GLN A 1 24 ? 4.722 6.956 -0.698 1.00 0.00 93 GLN A O 18
ATOM 23368 N N . GLU A 1 25 ? 6.114 5.274 -0.148 1.00 0.00 94 GLU A N 18
ATOM 23369 C CA . GLU A 1 25 ? 6.348 4.872 -1.530 1.00 0.00 94 GLU A CA 18
ATOM 23370 C C . GLU A 1 25 ? 5.029 4.652 -2.264 1.00 0.00 94 GLU A C 18
ATOM 23371 O O . GLU A 1 25 ? 4.650 5.440 -3.132 1.00 0.00 94 GLU A O 18
ATOM 23383 N N . LEU A 1 26 ? 4.334 3.577 -1.911 1.00 0.00 95 LEU A N 18
ATOM 23384 C CA . LEU A 1 26 ? 3.056 3.252 -2.536 1.00 0.00 95 LEU A CA 18
ATOM 23385 C C . LEU A 1 26 ? 2.147 4.475 -2.584 1.00 0.00 95 LEU A C 18
ATOM 23386 O O . LEU A 1 26 ? 1.556 4.781 -3.620 1.00 0.00 95 LEU A O 18
ATOM 23402 N N . ARG A 1 27 ? 2.042 5.173 -1.458 1.00 0.00 96 ARG A N 18
ATOM 23403 C CA . ARG A 1 27 ? 1.206 6.364 -1.373 1.00 0.00 96 ARG A CA 18
ATOM 23404 C C . ARG A 1 27 ? 1.582 7.372 -2.455 1.00 0.00 96 ARG A C 18
ATOM 23405 O O . ARG A 1 27 ? 0.716 7.908 -3.147 1.00 0.00 96 ARG A O 18
ATOM 23426 N N . SER A 1 28 ? 2.880 7.625 -2.596 1.00 0.00 97 SER A N 18
ATOM 23427 C CA . SER A 1 28 ? 3.371 8.571 -3.591 1.00 0.00 97 SER A CA 18
ATOM 23428 C C . SER A 1 28 ? 2.849 8.217 -4.980 1.00 0.00 97 SER A C 18
ATOM 23429 O O . SER A 1 28 ? 2.334 9.074 -5.700 1.00 0.00 97 SER A O 18
ATOM 23437 N N . LEU A 1 29 ? 2.987 6.949 -5.352 1.00 0.00 98 LEU A N 18
ATOM 23438 C CA . LEU A 1 29 ? 2.530 6.480 -6.655 1.00 0.00 98 LEU A CA 18
ATOM 23439 C C . LEU A 1 29 ? 1.071 6.859 -6.890 1.00 0.00 98 LEU A C 18
ATOM 23440 O O . LEU A 1 29 ? 0.744 7.534 -7.866 1.00 0.00 98 LEU A O 18
ATOM 23456 N N . PHE A 1 30 ? 0.199 6.422 -5.987 1.00 0.00 99 PHE A N 18
ATOM 23457 C CA . PHE A 1 30 ? -1.225 6.717 -6.095 1.00 0.00 99 PHE A CA 18
ATOM 23458 C C . PHE A 1 30 ? -1.474 8.222 -6.050 1.00 0.00 99 PHE A C 18
ATOM 23459 O O . PHE A 1 30 ? -2.372 8.733 -6.718 1.00 0.00 99 PHE A O 18
ATOM 23476 N N . GLU A 1 31 ? -0.672 8.925 -5.257 1.00 0.00 100 GLU A N 18
ATOM 23477 C CA . GLU A 1 31 ? -0.806 10.371 -5.123 1.00 0.00 100 GLU A CA 18
ATOM 23478 C C . GLU A 1 31 ? -0.672 11.057 -6.479 1.00 0.00 100 GLU A C 18
ATOM 23479 O O . GLU A 1 31 ? -1.434 11.968 -6.804 1.00 0.00 100 GLU A O 18
ATOM 23491 N N . ARG A 1 32 ? 0.303 10.614 -7.266 1.00 0.00 101 ARG A N 18
ATOM 23492 C CA . ARG A 1 32 ? 0.540 11.187 -8.585 1.00 0.00 101 ARG A CA 18
ATOM 23493 C C . ARG A 1 32 ? -0.595 10.833 -9.542 1.00 0.00 101 ARG A C 18
ATOM 23494 O O . ARG A 1 32 ? -1.050 11.674 -10.318 1.00 0.00 101 ARG A O 18
ATOM 23515 N N . ARG A 1 33 ? -1.046 9.585 -9.482 1.00 0.00 102 ARG A N 18
ATOM 23516 C CA . ARG A 1 33 ? -2.126 9.120 -10.344 1.00 0.00 102 ARG A CA 18
ATOM 23517 C C . ARG A 1 33 ? -3.487 9.448 -9.736 1.00 0.00 102 ARG A C 18
ATOM 23518 O O . ARG A 1 33 ? -4.508 8.893 -10.139 1.00 0.00 102 ARG A O 18
ATOM 23539 N N . GLY A 1 34 ? -3.491 10.353 -8.762 1.00 0.00 103 GLY A N 18
ATOM 23540 C CA . GLY A 1 34 ? -4.731 10.739 -8.114 1.00 0.00 103 GLY A CA 18
ATOM 23541 C C . GLY A 1 34 ? -4.529 11.130 -6.663 1.00 0.00 103 GLY A C 18
ATOM 23542 O O . GLY A 1 34 ? -3.582 10.682 -6.018 1.00 0.00 103 GLY A O 18
ATOM 23546 N N . ARG A 1 35 ? -5.422 11.970 -6.149 1.00 0.00 104 ARG A N 18
ATOM 23547 C CA . ARG A 1 35 ? -5.335 12.425 -4.767 1.00 0.00 104 ARG A CA 18
ATOM 23548 C C . ARG A 1 35 ? -5.519 11.259 -3.799 1.00 0.00 104 ARG A C 18
ATOM 23549 O O . ARG A 1 35 ? -6.456 10.472 -3.929 1.00 0.00 104 ARG A O 18
ATOM 23570 N N . VAL A 1 36 ? -4.616 11.155 -2.829 1.00 0.00 105 VAL A N 18
ATOM 23571 C CA . VAL A 1 36 ? -4.678 10.086 -1.839 1.00 0.00 105 VAL A CA 18
ATOM 23572 C C . VAL A 1 36 ? -4.925 10.645 -0.442 1.00 0.00 105 VAL A C 18
ATOM 23573 O O . VAL A 1 36 ? -4.013 11.168 0.199 1.00 0.00 105 VAL A O 18
ATOM 23586 N N . ILE A 1 37 ? -6.164 10.530 0.025 1.00 0.00 106 ILE A N 18
ATOM 23587 C CA . ILE A 1 37 ? -6.530 11.022 1.347 1.00 0.00 106 ILE A CA 18
ATOM 23588 C C . ILE A 1 37 ? -5.896 10.175 2.445 1.00 0.00 106 ILE A C 18
ATOM 23589 O O . ILE A 1 37 ? -5.352 10.703 3.414 1.00 0.00 106 ILE A O 18
ATOM 23605 N N . GLU A 1 38 ? -5.967 8.857 2.283 1.00 0.00 107 GLU A N 18
ATOM 23606 C CA . GLU A 1 38 ? -5.398 7.937 3.261 1.00 0.00 107 GLU A CA 18
ATOM 23607 C C . GLU A 1 38 ? -4.467 6.934 2.586 1.00 0.00 107 GLU A C 18
ATOM 23608 O O . GLU A 1 38 ? -4.471 6.793 1.362 1.00 0.00 107 GLU A O 18
ATOM 23620 N N . CYS A 1 39 ? -3.669 6.242 3.392 1.00 0.00 108 CYS A N 18
ATOM 23621 C CA . CYS A 1 39 ? -2.731 5.253 2.873 1.00 0.00 108 CYS A CA 18
ATOM 23622 C C . CYS A 1 39 ? -2.118 4.438 4.008 1.00 0.00 108 CYS A C 18
ATOM 23623 O O . CYS A 1 39 ? -1.605 4.994 4.979 1.00 0.00 108 CYS A O 18
ATOM 23631 N N . ASP A 1 40 ? -2.176 3.117 3.878 1.00 0.00 109 ASP A N 18
ATOM 23632 C CA . ASP A 1 40 ? -1.628 2.224 4.893 1.00 0.00 109 ASP A CA 18
ATOM 23633 C C . ASP A 1 40 ? -0.927 1.033 4.247 1.00 0.00 109 ASP A C 18
ATOM 23634 O O . ASP A 1 40 ? -1.116 0.756 3.062 1.00 0.00 109 ASP A O 18
ATOM 23643 N N . VAL A 1 41 ? -0.117 0.332 5.034 1.00 0.00 110 VAL A N 18
ATOM 23644 C CA . VAL A 1 41 ? 0.612 -0.830 4.539 1.00 0.00 110 VAL A CA 18
ATOM 23645 C C . VAL A 1 41 ? 0.414 -2.034 5.454 1.00 0.00 110 VAL A C 18
ATOM 23646 O O . VAL A 1 41 ? 0.569 -1.934 6.671 1.00 0.00 110 VAL A O 18
ATOM 23659 N N . VAL A 1 42 ? 0.071 -3.172 4.860 1.00 0.00 111 VAL A N 18
ATOM 23660 C CA . VAL A 1 42 ? -0.147 -4.396 5.621 1.00 0.00 111 VAL A CA 18
ATOM 23661 C C . VAL A 1 42 ? 1.019 -5.364 5.450 1.00 0.00 111 VAL A C 18
ATOM 23662 O O . VAL A 1 42 ? 1.909 -5.143 4.629 1.00 0.00 111 VAL A O 18
ATOM 23675 N N . LYS A 1 43 ? 1.008 -6.438 6.232 1.00 0.00 112 LYS A N 18
ATOM 23676 C CA . LYS A 1 43 ? 2.063 -7.443 6.167 1.00 0.00 112 LYS A CA 18
ATOM 23677 C C . LYS A 1 43 ? 2.621 -7.556 4.752 1.00 0.00 112 LYS A C 18
ATOM 23678 O O . LYS A 1 43 ? 3.713 -7.065 4.465 1.00 0.00 112 LYS A O 18
ATOM 23697 N N . ASP A 1 44 ? 1.865 -8.203 3.873 1.00 0.00 113 ASP A N 18
ATOM 23698 C CA . ASP A 1 44 ? 2.283 -8.378 2.487 1.00 0.00 113 ASP A CA 18
ATOM 23699 C C . ASP A 1 44 ? 1.490 -7.461 1.560 1.00 0.00 113 ASP A C 18
ATOM 23700 O O . ASP A 1 44 ? 2.021 -6.948 0.575 1.00 0.00 113 ASP A O 18
ATOM 23709 N N . TYR A 1 45 ? 0.218 -7.260 1.883 1.00 0.00 114 TYR A N 18
ATOM 23710 C CA . TYR A 1 45 ? -0.649 -6.408 1.078 1.00 0.00 114 TYR A CA 18
ATOM 23711 C C . TYR A 1 45 ? -0.702 -4.993 1.646 1.00 0.00 114 TYR A C 18
ATOM 23712 O O . TYR A 1 45 ? -0.063 -4.692 2.654 1.00 0.00 114 TYR A O 18
ATOM 23730 N N . ALA A 1 46 ? -1.469 -4.127 0.991 1.00 0.00 115 ALA A N 18
ATOM 23731 C CA . ALA A 1 46 ? -1.609 -2.745 1.431 1.00 0.00 115 ALA A CA 18
ATOM 23732 C C . ALA A 1 46 ? -2.989 -2.196 1.087 1.00 0.00 115 ALA A C 18
ATOM 23733 O O . ALA A 1 46 ? -3.770 -2.844 0.389 1.00 0.00 115 ALA A O 18
ATOM 23740 N N . PHE A 1 47 ? -3.285 -0.998 1.581 1.00 0.00 116 PHE A N 18
ATOM 23741 C CA . PHE A 1 47 ? -4.573 -0.363 1.327 1.00 0.00 116 PHE A CA 18
ATOM 23742 C C . PHE A 1 47 ? -4.405 1.137 1.106 1.00 0.00 116 PHE A C 18
ATOM 23743 O O . PHE A 1 47 ? -3.999 1.868 2.010 1.00 0.00 116 PHE A O 18
ATOM 23760 N N . VAL A 1 48 ? -4.719 1.590 -0.104 1.00 0.00 117 VAL A N 18
ATOM 23761 C CA . VAL A 1 48 ? -4.604 3.003 -0.445 1.00 0.00 117 VAL A CA 18
ATOM 23762 C C . VAL A 1 48 ? -5.970 3.606 -0.757 1.00 0.00 117 VAL A C 18
ATOM 23763 O O . VAL A 1 48 ? -6.736 3.057 -1.549 1.00 0.00 117 VAL A O 18
ATOM 23776 N N . HIS A 1 49 ? -6.267 4.738 -0.128 1.00 0.00 118 HIS A N 18
ATOM 23777 C CA . HIS A 1 49 ? -7.541 5.418 -0.339 1.00 0.00 118 HIS A CA 18
ATOM 23778 C C . HIS A 1 49 ? -7.363 6.641 -1.234 1.00 0.00 118 HIS A C 18
ATOM 23779 O O . HIS A 1 49 ? -6.328 7.306 -1.193 1.00 0.00 118 HIS A O 18
ATOM 23793 N N . MET A 1 50 ? -8.378 6.931 -2.041 1.00 0.00 119 MET A N 18
ATOM 23794 C CA . MET A 1 50 ? -8.333 8.074 -2.945 1.00 0.00 119 MET A CA 18
ATOM 23795 C C . MET A 1 50 ? -9.688 8.770 -3.009 1.00 0.00 119 MET A C 18
ATOM 23796 O O . MET A 1 50 ? -10.716 8.178 -2.682 1.00 0.00 119 MET A O 18
ATOM 23810 N N . GLU A 1 51 ? -9.682 10.031 -3.431 1.00 0.00 120 GLU A N 18
ATOM 23811 C CA . GLU A 1 51 ? -10.912 10.807 -3.536 1.00 0.00 120 GLU A CA 18
ATOM 23812 C C . GLU A 1 51 ? -11.493 10.718 -4.944 1.00 0.00 120 GLU A C 18
ATOM 23813 O O . GLU A 1 51 ? -12.635 10.300 -5.132 1.00 0.00 120 GLU A O 18
ATOM 23825 N N . LYS A 1 52 ? -10.697 11.116 -5.932 1.00 0.00 121 LYS A N 18
ATOM 23826 C CA . LYS A 1 52 ? -11.130 11.082 -7.324 1.00 0.00 121 LYS A CA 18
ATOM 23827 C C . LYS A 1 52 ? -11.253 9.644 -7.820 1.00 0.00 121 LYS A C 18
ATOM 23828 O O . LYS A 1 52 ? -10.271 8.903 -7.850 1.00 0.00 121 LYS A O 18
ATOM 23847 N N . GLU A 1 53 ? -12.464 9.259 -8.210 1.00 0.00 122 GLU A N 18
ATOM 23848 C CA . GLU A 1 53 ? -12.713 7.911 -8.706 1.00 0.00 122 GLU A CA 18
ATOM 23849 C C . GLU A 1 53 ? -11.931 7.650 -9.990 1.00 0.00 122 GLU A C 18
ATOM 23850 O O . GLU A 1 53 ? -11.170 6.687 -10.082 1.00 0.00 122 GLU A O 18
ATOM 23862 N N . ALA A 1 54 ? -12.126 8.515 -10.980 1.00 0.00 123 ALA A N 18
ATOM 23863 C CA . ALA A 1 54 ? -11.438 8.380 -12.259 1.00 0.00 123 ALA A CA 18
ATOM 23864 C C . ALA A 1 54 ? -9.942 8.163 -12.058 1.00 0.00 123 ALA A C 18
ATOM 23865 O O . ALA A 1 54 ? -9.347 7.275 -12.667 1.00 0.00 123 ALA A O 18
ATOM 23872 N N . ASP A 1 55 ? -9.341 8.980 -11.200 1.00 0.00 124 ASP A N 18
ATOM 23873 C CA . ASP A 1 55 ? -7.914 8.877 -10.919 1.00 0.00 124 ASP A CA 18
ATOM 23874 C C . ASP A 1 55 ? -7.589 7.552 -10.236 1.00 0.00 124 ASP A C 18
ATOM 23875 O O . ASP A 1 55 ? -6.508 6.994 -10.424 1.00 0.00 124 ASP A O 18
ATOM 23884 N N . ALA A 1 56 ? -8.531 7.055 -9.442 1.00 0.00 125 ALA A N 18
ATOM 23885 C CA . ALA A 1 56 ? -8.346 5.795 -8.732 1.00 0.00 125 ALA A CA 18
ATOM 23886 C C . ALA A 1 56 ? -8.106 4.646 -9.706 1.00 0.00 125 ALA A C 18
ATOM 23887 O O . ALA A 1 56 ? -7.066 3.989 -9.663 1.00 0.00 125 ALA A O 18
ATOM 23894 N N . LYS A 1 57 ? -9.075 4.408 -10.583 1.00 0.00 126 LYS A N 18
ATOM 23895 C CA . LYS A 1 57 ? -8.970 3.339 -11.569 1.00 0.00 126 LYS A CA 18
ATOM 23896 C C . LYS A 1 57 ? -7.749 3.539 -12.461 1.00 0.00 126 LYS A C 18
ATOM 23897 O O . LYS A 1 57 ? -6.908 2.650 -12.586 1.00 0.00 126 LYS A O 18
ATOM 23916 N N . ALA A 1 58 ? -7.658 4.713 -13.077 1.00 0.00 127 ALA A N 18
ATOM 23917 C CA . ALA A 1 58 ? -6.538 5.030 -13.955 1.00 0.00 127 ALA A CA 18
ATOM 23918 C C . ALA A 1 58 ? -5.214 4.609 -13.327 1.00 0.00 127 ALA A C 18
ATOM 23919 O O . ALA A 1 58 ? -4.335 4.079 -14.007 1.00 0.00 127 ALA A O 18
ATOM 23926 N N . ALA A 1 59 ? -5.076 4.851 -12.028 1.00 0.00 128 ALA A N 18
ATOM 23927 C CA . ALA A 1 59 ? -3.859 4.496 -11.309 1.00 0.00 128 ALA A CA 18
ATOM 23928 C C . ALA A 1 59 ? -3.670 2.983 -11.264 1.00 0.00 128 ALA A C 18
ATOM 23929 O O . ALA A 1 59 ? -2.587 2.475 -11.557 1.00 0.00 128 ALA A O 18
ATOM 23936 N N . ILE A 1 60 ? -4.728 2.270 -10.894 1.00 0.00 129 ILE A N 18
ATOM 23937 C CA . ILE A 1 60 ? -4.678 0.816 -10.811 1.00 0.00 129 ILE A CA 18
ATOM 23938 C C . ILE A 1 60 ? -4.210 0.206 -12.128 1.00 0.00 129 ILE A C 18
ATOM 23939 O O . ILE A 1 60 ? -3.605 -0.866 -12.147 1.00 0.00 129 ILE A O 18
ATOM 23955 N N . ALA A 1 61 ? -4.493 0.897 -13.227 1.00 0.00 130 ALA A N 18
ATOM 23956 C CA . ALA A 1 61 ? -4.097 0.426 -14.549 1.00 0.00 130 ALA A CA 18
ATOM 23957 C C . ALA A 1 61 ? -2.612 0.666 -14.796 1.00 0.00 130 ALA A C 18
ATOM 23958 O O . ALA A 1 61 ? -1.901 -0.221 -15.267 1.00 0.00 130 ALA A O 18
ATOM 23965 N N . GLN A 1 62 ? -2.151 1.870 -14.475 1.00 0.00 131 GLN A N 18
ATOM 23966 C CA . GLN A 1 62 ? -0.750 2.226 -14.664 1.00 0.00 131 GLN A CA 18
ATOM 23967 C C . GLN A 1 62 ? 0.095 1.758 -13.484 1.00 0.00 131 GLN A C 18
ATOM 23968 O O . GLN A 1 62 ? 1.317 1.914 -13.481 1.00 0.00 131 GLN A O 18
ATOM 23982 N N . LEU A 1 63 ? -0.562 1.183 -12.483 1.00 0.00 132 LEU A N 18
ATOM 23983 C CA . LEU A 1 63 ? 0.128 0.691 -11.296 1.00 0.00 132 LEU A CA 18
ATOM 23984 C C . LEU A 1 63 ? 0.110 -0.834 -11.248 1.00 0.00 132 LEU A C 18
ATOM 23985 O O . LEU A 1 63 ? 1.143 -1.470 -11.046 1.00 0.00 132 LEU A O 18
ATOM 24001 N N . ASN A 1 64 ? -1.071 -1.413 -11.439 1.00 0.00 133 ASN A N 18
ATOM 24002 C CA . ASN A 1 64 ? -1.223 -2.863 -11.419 1.00 0.00 133 ASN A CA 18
ATOM 24003 C C . ASN A 1 64 ? -0.147 -3.535 -12.266 1.00 0.00 133 ASN A C 18
ATOM 24004 O O . ASN A 1 64 ? -0.246 -3.582 -13.491 1.00 0.00 133 ASN A O 18
ATOM 24015 N N . GLY A 1 65 ? 0.883 -4.054 -11.603 1.00 0.00 134 GLY A N 18
ATOM 24016 C CA . GLY A 1 65 ? 1.963 -4.716 -12.310 1.00 0.00 134 GLY A CA 18
ATOM 24017 C C . GLY A 1 65 ? 3.255 -3.926 -12.267 1.00 0.00 134 GLY A C 18
ATOM 24018 O O . GLY A 1 65 ? 4.344 -4.501 -12.250 1.00 0.00 134 GLY A O 18
ATOM 24022 N N . LYS A 1 66 ? 3.137 -2.602 -12.250 1.00 0.00 135 LYS A N 18
ATOM 24023 C CA . LYS A 1 66 ? 4.305 -1.730 -12.209 1.00 0.00 135 LYS A CA 18
ATOM 24024 C C . LYS A 1 66 ? 5.375 -2.297 -11.282 1.00 0.00 135 LYS A C 18
ATOM 24025 O O . LYS A 1 66 ? 5.119 -2.550 -10.105 1.00 0.00 135 LYS A O 18
ATOM 24044 N N . GLU A 1 67 ? 6.575 -2.492 -11.821 1.00 0.00 136 GLU A N 18
ATOM 24045 C CA . GLU A 1 67 ? 7.684 -3.029 -11.040 1.00 0.00 136 GLU A CA 18
ATOM 24046 C C . GLU A 1 67 ? 8.153 -2.020 -9.996 1.00 0.00 136 GLU A C 18
ATOM 24047 O O . GLU A 1 67 ? 8.578 -0.914 -10.332 1.00 0.00 136 GLU A O 18
ATOM 24059 N N . VAL A 1 68 ? 8.072 -2.408 -8.728 1.00 0.00 137 VAL A N 18
ATOM 24060 C CA . VAL A 1 68 ? 8.489 -1.539 -7.634 1.00 0.00 137 VAL A CA 18
ATOM 24061 C C . VAL A 1 68 ? 9.269 -2.317 -6.580 1.00 0.00 137 VAL A C 18
ATOM 24062 O O . VAL A 1 68 ? 8.853 -3.393 -6.152 1.00 0.00 137 VAL A O 18
ATOM 24075 N N . LYS A 1 69 ? 10.404 -1.764 -6.166 1.00 0.00 138 LYS A N 18
ATOM 24076 C CA . LYS A 1 69 ? 11.244 -2.404 -5.160 1.00 0.00 138 LYS A CA 18
ATOM 24077 C C . LYS A 1 69 ? 11.749 -3.756 -5.654 1.00 0.00 138 LYS A C 18
ATOM 24078 O O . LYS A 1 69 ? 12.041 -4.649 -4.858 1.00 0.00 138 LYS A O 18
ATOM 24097 N N . GLY A 1 70 ? 11.851 -3.900 -6.971 1.00 0.00 139 GLY A N 18
ATOM 24098 C CA . GLY A 1 70 ? 12.323 -5.146 -7.548 1.00 0.00 139 GLY A CA 18
ATOM 24099 C C . GLY A 1 70 ? 11.206 -6.152 -7.747 1.00 0.00 139 GLY A C 18
ATOM 24100 O O . GLY A 1 70 ? 11.331 -7.079 -8.548 1.00 0.00 139 GLY A O 18
ATOM 24104 N N . LYS A 1 71 ? 10.111 -5.970 -7.017 1.00 0.00 140 LYS A N 18
ATOM 24105 C CA . LYS A 1 71 ? 8.967 -6.869 -7.116 1.00 0.00 140 LYS A CA 18
ATOM 24106 C C . LYS A 1 71 ? 7.780 -6.168 -7.768 1.00 0.00 140 LYS A C 18
ATOM 24107 O O . LYS A 1 71 ? 7.526 -4.990 -7.513 1.00 0.00 140 LYS A O 18
ATOM 24126 N N . ARG A 1 72 ? 7.056 -6.899 -8.609 1.00 0.00 141 ARG A N 18
ATOM 24127 C CA . ARG A 1 72 ? 5.895 -6.347 -9.297 1.00 0.00 141 ARG A CA 18
ATOM 24128 C C . ARG A 1 72 ? 4.679 -6.321 -8.376 1.00 0.00 141 ARG A C 18
ATOM 24129 O O . ARG A 1 72 ? 4.105 -7.363 -8.059 1.00 0.00 141 ARG A O 18
ATOM 24150 N N . ILE A 1 73 ? 4.292 -5.123 -7.949 1.00 0.00 142 ILE A N 18
ATOM 24151 C CA . ILE A 1 73 ? 3.144 -4.962 -7.066 1.00 0.00 142 ILE A CA 18
ATOM 24152 C C . ILE A 1 73 ? 1.837 -5.220 -7.809 1.00 0.00 142 ILE A C 18
ATOM 24153 O O . ILE A 1 73 ? 1.694 -4.859 -8.976 1.00 0.00 142 ILE A O 18
ATOM 24169 N N . ASN A 1 74 ? 0.886 -5.845 -7.122 1.00 0.00 143 ASN A N 18
ATOM 24170 C CA . ASN A 1 74 ? -0.410 -6.150 -7.717 1.00 0.00 143 ASN A CA 18
ATOM 24171 C C . ASN A 1 74 ? -1.498 -5.250 -7.140 1.00 0.00 143 ASN A C 18
ATOM 24172 O O . ASN A 1 74 ? -1.941 -5.440 -6.008 1.00 0.00 143 ASN A O 18
ATOM 24183 N N . VAL A 1 75 ? -1.926 -4.268 -7.929 1.00 0.00 144 VAL A N 18
ATOM 24184 C CA . VAL A 1 75 ? -2.964 -3.339 -7.498 1.00 0.00 144 VAL A CA 18
ATOM 24185 C C . VAL A 1 75 ? -4.319 -3.719 -8.084 1.00 0.00 144 VAL A C 18
ATOM 24186 O O . VAL A 1 75 ? -4.408 -4.177 -9.222 1.00 0.00 144 VAL A O 18
ATOM 24199 N N . GLU A 1 76 ? -5.373 -3.526 -7.297 1.00 0.00 145 GLU A N 18
ATOM 24200 C CA . GLU A 1 76 ? -6.725 -3.849 -7.738 1.00 0.00 145 GLU A CA 18
ATOM 24201 C C . GLU A 1 76 ? -7.764 -3.161 -6.857 1.00 0.00 145 GLU A C 18
ATOM 24202 O O . GLU A 1 76 ? -7.595 -3.060 -5.641 1.00 0.00 145 GLU A O 18
ATOM 24214 N N . LEU A 1 77 ? -8.838 -2.688 -7.479 1.00 0.00 146 LEU A N 18
ATOM 24215 C CA . LEU A 1 77 ? -9.906 -2.009 -6.753 1.00 0.00 146 LEU A CA 18
ATOM 24216 C C . LEU A 1 77 ? -10.473 -2.904 -5.656 1.00 0.00 146 LEU A C 18
ATOM 24217 O O . LEU A 1 77 ? -10.861 -4.044 -5.910 1.00 0.00 146 LEU A O 18
ATOM 24233 N N . SER A 1 78 ? -10.521 -2.378 -4.436 1.00 0.00 147 SER A N 18
ATOM 24234 C CA . SER A 1 78 ? -11.040 -3.129 -3.300 1.00 0.00 147 SER A CA 18
ATOM 24235 C C . SER A 1 78 ? -12.565 -3.176 -3.330 1.00 0.00 147 SER A C 18
ATOM 24236 O O . SER A 1 78 ? -13.235 -2.276 -2.822 1.00 0.00 147 SER A O 18
ATOM 24244 N N . THR A 1 79 ? -13.107 -4.231 -3.929 1.00 0.00 148 THR A N 18
ATOM 24245 C CA . THR A 1 79 ? -14.551 -4.396 -4.027 1.00 0.00 148 THR A CA 18
ATOM 24246 C C . THR A 1 79 ? -15.000 -5.707 -3.391 1.00 0.00 148 THR A C 18
ATOM 24247 O O . THR A 1 79 ? -14.291 -6.711 -3.447 1.00 0.00 148 THR A O 18
ATOM 24258 N N . LYS A 1 80 ? -16.183 -5.691 -2.785 1.00 0.00 149 LYS A N 18
ATOM 24259 C CA . LYS A 1 80 ? -16.728 -6.879 -2.139 1.00 0.00 149 LYS A CA 18
ATOM 24260 C C . LYS A 1 80 ? -18.038 -7.302 -2.796 1.00 0.00 149 LYS A C 18
ATOM 24261 O O . LYS A 1 80 ? -19.085 -6.699 -2.562 1.00 0.00 149 LYS A O 18
ATOM 24280 N N . GLY A 1 81 ? -17.973 -8.345 -3.619 1.00 0.00 150 GLY A N 18
ATOM 24281 C CA . GLY A 1 81 ? -19.161 -8.831 -4.295 1.00 0.00 150 GLY A CA 18
ATOM 24282 C C . GLY A 1 81 ? -19.204 -8.425 -5.755 1.00 0.00 150 GLY A C 18
ATOM 24283 O O . GLY A 1 81 ? -18.283 -7.778 -6.253 1.00 0.00 150 GLY A O 18
ATOM 24287 N N . GLN A 1 82 ? -20.275 -8.808 -6.443 1.00 0.00 151 GLN A N 18
ATOM 24288 C CA . GLN A 1 82 ? -20.433 -8.481 -7.855 1.00 0.00 151 GLN A CA 18
ATOM 24289 C C . GLN A 1 82 ? -21.436 -7.348 -8.043 1.00 0.00 151 GLN A C 18
ATOM 24290 O O . GLN A 1 82 ? -22.001 -6.838 -7.075 1.00 0.00 151 GLN A O 18
ATOM 24304 N N . LYS A 1 83 ? -21.652 -6.958 -9.294 1.00 0.00 152 LYS A N 18
ATOM 24305 C CA . LYS A 1 83 ? -22.588 -5.885 -9.611 1.00 0.00 152 LYS A CA 18
ATOM 24306 C C . LYS A 1 83 ? -23.419 -6.234 -10.841 1.00 0.00 152 LYS A C 18
ATOM 24307 O O . LYS A 1 83 ? -22.877 -6.546 -11.902 1.00 0.00 152 LYS A O 18
ATOM 24326 N N . LYS A 1 84 ? -24.738 -6.178 -10.694 1.00 0.00 153 LYS A N 18
ATOM 24327 C CA . LYS A 1 84 ? -25.645 -6.485 -11.794 1.00 0.00 153 LYS A CA 18
ATOM 24328 C C . LYS A 1 84 ? -26.341 -5.223 -12.294 1.00 0.00 153 LYS A C 18
ATOM 24329 O O . LYS A 1 84 ? -27.366 -4.811 -11.751 1.00 0.00 153 LYS A O 18
ATOM 24348 N N . SER A 1 85 ? -25.777 -4.614 -13.332 1.00 0.00 154 SER A N 18
ATOM 24349 C CA . SER A 1 85 ? -26.342 -3.397 -13.904 1.00 0.00 154 SER A CA 18
ATOM 24350 C C . SER A 1 85 ? -27.843 -3.550 -14.132 1.00 0.00 154 SER A C 18
ATOM 24351 O O . SER A 1 85 ? -28.340 -4.654 -14.347 1.00 0.00 154 SER A O 18
ATOM 24359 N N . GLY A 1 86 ? -28.560 -2.431 -14.083 1.00 0.00 155 GLY A N 18
ATOM 24360 C CA . GLY A 1 86 ? -29.997 -2.461 -14.285 1.00 0.00 155 GLY A CA 18
ATOM 24361 C C . GLY A 1 86 ? -30.601 -1.073 -14.354 1.00 0.00 155 GLY A C 18
ATOM 24362 O O . GLY A 1 86 ? -31.337 -0.648 -13.462 1.00 0.00 155 GLY A O 18
ATOM 24366 N N . PRO A 1 87 ? -30.290 -0.340 -15.433 1.00 0.00 156 PRO A N 18
ATOM 24367 C CA . PRO A 1 87 ? -30.796 1.020 -15.640 1.00 0.00 156 PRO A CA 18
ATOM 24368 C C . PRO A 1 87 ? -32.292 1.043 -15.935 1.00 0.00 156 PRO A C 18
ATOM 24369 O O . PRO A 1 87 ? -32.731 0.600 -16.996 1.00 0.00 156 PRO A O 18
ATOM 24380 N N . SER A 1 88 ? -33.069 1.562 -14.990 1.00 0.00 157 SER A N 18
ATOM 24381 C CA . SER A 1 88 ? -34.517 1.639 -15.148 1.00 0.00 157 SER A CA 18
ATOM 24382 C C . SER A 1 88 ? -34.907 2.847 -15.994 1.00 0.00 157 SER A C 18
ATOM 24383 O O . SER A 1 88 ? -35.798 2.765 -16.840 1.00 0.00 157 SER A O 18
ATOM 24391 N N . SER A 1 89 ? -34.234 3.969 -15.758 1.00 0.00 158 SER A N 18
ATOM 24392 C CA . SER A 1 89 ? -34.512 5.196 -16.495 1.00 0.00 158 SER A CA 18
ATOM 24393 C C . SER A 1 89 ? -33.289 5.641 -17.291 1.00 0.00 158 SER A C 18
ATOM 24394 O O . SER A 1 89 ? -32.171 5.198 -17.032 1.00 0.00 158 SER A O 18
ATOM 24402 N N . GLY A 1 90 ? -33.510 6.522 -18.262 1.00 0.00 159 GLY A N 18
ATOM 24403 C CA . GLY A 1 90 ? -32.418 7.013 -19.082 1.00 0.00 159 GLY A CA 18
ATOM 24404 C C . GLY A 1 90 ? -32.432 8.522 -19.222 1.00 0.00 159 GLY A C 18
ATOM 24405 O O . GLY A 1 90 ? -33.175 9.070 -20.035 1.00 0.00 159 GLY A O 18
ATOM 24409 N N . GLY A 1 1 ? -15.985 -6.557 0.716 1.00 0.00 70 GLY A N 19
ATOM 24410 C CA . GLY A 1 1 ? -16.728 -5.889 1.768 1.00 0.00 70 GLY A CA 19
ATOM 24411 C C . GLY A 1 1 ? -16.404 -6.436 3.144 1.00 0.00 70 GLY A C 19
ATOM 24412 O O . GLY A 1 1 ? -17.275 -6.978 3.825 1.00 0.00 70 GLY A O 19
ATOM 24416 N N . SER A 1 2 ? -15.148 -6.297 3.555 1.00 0.00 71 SER A N 19
ATOM 24417 C CA . SER A 1 2 ? -14.710 -6.787 4.856 1.00 0.00 71 SER A CA 19
ATOM 24418 C C . SER A 1 2 ? -14.720 -5.666 5.890 1.00 0.00 71 SER A C 19
ATOM 24419 O O . SER A 1 2 ? -14.374 -4.524 5.588 1.00 0.00 71 SER A O 19
ATOM 24427 N N . SER A 1 3 ? -15.120 -6.000 7.113 1.00 0.00 72 SER A N 19
ATOM 24428 C CA . SER A 1 3 ? -15.179 -5.022 8.192 1.00 0.00 72 SER A CA 19
ATOM 24429 C C . SER A 1 3 ? -16.172 -3.911 7.864 1.00 0.00 72 SER A C 19
ATOM 24430 O O . SER A 1 3 ? -15.891 -2.731 8.069 1.00 0.00 72 SER A O 19
ATOM 24438 N N . GLY A 1 4 ? -17.337 -4.299 7.353 1.00 0.00 73 GLY A N 19
ATOM 24439 C CA . GLY A 1 4 ? -18.355 -3.325 7.004 1.00 0.00 73 GLY A CA 19
ATOM 24440 C C . GLY A 1 4 ? -17.797 -2.163 6.207 1.00 0.00 73 GLY A C 19
ATOM 24441 O O . GLY A 1 4 ? -16.741 -2.278 5.585 1.00 0.00 73 GLY A O 19
ATOM 24445 N N . SER A 1 5 ? -18.508 -1.040 6.225 1.00 0.00 74 SER A N 19
ATOM 24446 C CA . SER A 1 5 ? -18.080 0.147 5.494 1.00 0.00 74 SER A CA 19
ATOM 24447 C C . SER A 1 5 ? -17.983 1.353 6.424 1.00 0.00 74 SER A C 19
ATOM 24448 O O . SER A 1 5 ? -18.764 1.488 7.366 1.00 0.00 74 SER A O 19
ATOM 24456 N N . SER A 1 6 ? -17.019 2.226 6.151 1.00 0.00 75 SER A N 19
ATOM 24457 C CA . SER A 1 6 ? -16.816 3.419 6.965 1.00 0.00 75 SER A CA 19
ATOM 24458 C C . SER A 1 6 ? -15.865 4.392 6.275 1.00 0.00 75 SER A C 19
ATOM 24459 O O . SER A 1 6 ? -14.775 4.014 5.848 1.00 0.00 75 SER A O 19
ATOM 24467 N N . GLY A 1 7 ? -16.286 5.649 6.171 1.00 0.00 76 GLY A N 19
ATOM 24468 C CA . GLY A 1 7 ? -15.460 6.658 5.533 1.00 0.00 76 GLY A CA 19
ATOM 24469 C C . GLY A 1 7 ? -15.736 6.777 4.047 1.00 0.00 76 GLY A C 19
ATOM 24470 O O . GLY A 1 7 ? -15.488 5.842 3.286 1.00 0.00 76 GLY A O 19
ATOM 24474 N N . ASN A 1 8 ? -16.251 7.929 3.633 1.00 0.00 77 ASN A N 19
ATOM 24475 C CA . ASN A 1 8 ? -16.563 8.167 2.228 1.00 0.00 77 ASN A CA 19
ATOM 24476 C C . ASN A 1 8 ? -15.287 8.309 1.404 1.00 0.00 77 ASN A C 19
ATOM 24477 O O . ASN A 1 8 ? -14.851 9.420 1.100 1.00 0.00 77 ASN A O 19
ATOM 24488 N N . THR A 1 9 ? -14.691 7.176 1.045 1.00 0.00 78 THR A N 19
ATOM 24489 C CA . THR A 1 9 ? -13.465 7.174 0.257 1.00 0.00 78 THR A CA 19
ATOM 24490 C C . THR A 1 9 ? -13.263 5.834 -0.441 1.00 0.00 78 THR A C 19
ATOM 24491 O O . THR A 1 9 ? -13.762 4.805 0.014 1.00 0.00 78 THR A O 19
ATOM 24502 N N . TRP A 1 10 ? -12.528 5.854 -1.547 1.00 0.00 79 TRP A N 19
ATOM 24503 C CA . TRP A 1 10 ? -12.260 4.639 -2.308 1.00 0.00 79 TRP A CA 19
ATOM 24504 C C . TRP A 1 10 ? -11.260 3.749 -1.578 1.00 0.00 79 TRP A C 19
ATOM 24505 O O . TRP A 1 10 ? -10.701 4.137 -0.552 1.00 0.00 79 TRP A O 19
ATOM 24526 N N . LYS A 1 11 ? -11.039 2.552 -2.112 1.00 0.00 80 LYS A N 19
ATOM 24527 C CA . LYS A 1 11 ? -10.105 1.607 -1.513 1.00 0.00 80 LYS A CA 19
ATOM 24528 C C . LYS A 1 11 ? -9.391 0.793 -2.586 1.00 0.00 80 LYS A C 19
ATOM 24529 O O . LYS A 1 11 ? -10.031 0.157 -3.425 1.00 0.00 80 LYS A O 19
ATOM 24548 N N . ILE A 1 12 ? -8.063 0.815 -2.554 1.00 0.00 81 ILE A N 19
ATOM 24549 C CA . ILE A 1 12 ? -7.262 0.076 -3.523 1.00 0.00 81 ILE A CA 19
ATOM 24550 C C . ILE A 1 12 ? -6.352 -0.932 -2.829 1.00 0.00 81 ILE A C 19
ATOM 24551 O O . ILE A 1 12 ? -5.512 -0.565 -2.009 1.00 0.00 81 ILE A O 19
ATOM 24567 N N . PHE A 1 13 ? -6.525 -2.206 -3.167 1.00 0.00 82 PHE A N 19
ATOM 24568 C CA . PHE A 1 13 ? -5.719 -3.269 -2.577 1.00 0.00 82 PHE A CA 19
ATOM 24569 C C . PHE A 1 13 ? -4.416 -3.456 -3.350 1.00 0.00 82 PHE A C 19
ATOM 24570 O O . PHE A 1 13 ? -4.421 -3.582 -4.575 1.00 0.00 82 PHE A O 19
ATOM 24587 N N . VAL A 1 14 ? -3.302 -3.471 -2.626 1.00 0.00 83 VAL A N 19
ATOM 24588 C CA . VAL A 1 14 ? -1.992 -3.643 -3.242 1.00 0.00 83 VAL A CA 19
ATOM 24589 C C . VAL A 1 14 ? -1.257 -4.839 -2.647 1.00 0.00 83 VAL A C 19
ATOM 24590 O O . VAL A 1 14 ? -0.828 -4.806 -1.494 1.00 0.00 83 VAL A O 19
ATOM 24603 N N . GLY A 1 15 ? -1.115 -5.895 -3.442 1.00 0.00 84 GLY A N 19
ATOM 24604 C CA . GLY A 1 15 ? -0.431 -7.087 -2.977 1.00 0.00 84 GLY A CA 19
ATOM 24605 C C . GLY A 1 15 ? 0.985 -7.189 -3.510 1.00 0.00 84 GLY A C 19
ATOM 24606 O O . GLY A 1 15 ? 1.400 -6.385 -4.344 1.00 0.00 84 GLY A O 19
ATOM 24610 N N . ASN A 1 16 ? 1.727 -8.179 -3.027 1.00 0.00 85 ASN A N 19
ATOM 24611 C CA . ASN A 1 16 ? 3.106 -8.382 -3.458 1.00 0.00 85 ASN A CA 19
ATOM 24612 C C . ASN A 1 16 ? 3.964 -7.165 -3.125 1.00 0.00 85 ASN A C 19
ATOM 24613 O O . ASN A 1 16 ? 4.803 -6.747 -3.923 1.00 0.00 85 ASN A O 19
ATOM 24624 N N . VAL A 1 17 ? 3.749 -6.602 -1.941 1.00 0.00 86 VAL A N 19
ATOM 24625 C CA . VAL A 1 17 ? 4.504 -5.435 -1.500 1.00 0.00 86 VAL A CA 19
ATOM 24626 C C . VAL A 1 17 ? 5.897 -5.829 -1.025 1.00 0.00 86 VAL A C 19
ATOM 24627 O O . VAL A 1 17 ? 6.059 -6.391 0.058 1.00 0.00 86 VAL A O 19
ATOM 24640 N N . SER A 1 18 ? 6.902 -5.529 -1.842 1.00 0.00 87 SER A N 19
ATOM 24641 C CA . SER A 1 18 ? 8.283 -5.855 -1.506 1.00 0.00 87 SER A CA 19
ATOM 24642 C C . SER A 1 18 ? 8.556 -5.606 -0.026 1.00 0.00 87 SER A C 19
ATOM 24643 O O . SER A 1 18 ? 8.161 -4.579 0.525 1.00 0.00 87 SER A O 19
ATOM 24651 N N . ALA A 1 19 ? 9.235 -6.554 0.612 1.00 0.00 88 ALA A N 19
ATOM 24652 C CA . ALA A 1 19 ? 9.563 -6.438 2.027 1.00 0.00 88 ALA A CA 19
ATOM 24653 C C . ALA A 1 19 ? 10.270 -5.118 2.320 1.00 0.00 88 ALA A C 19
ATOM 24654 O O . ALA A 1 19 ? 10.018 -4.482 3.343 1.00 0.00 88 ALA A O 19
ATOM 24661 N N . ALA A 1 20 ? 11.156 -4.714 1.416 1.00 0.00 89 ALA A N 19
ATOM 24662 C CA . ALA A 1 20 ? 11.898 -3.469 1.578 1.00 0.00 89 ALA A CA 19
ATOM 24663 C C . ALA A 1 20 ? 11.150 -2.299 0.949 1.00 0.00 89 ALA A C 19
ATOM 24664 O O . ALA A 1 20 ? 11.762 -1.372 0.418 1.00 0.00 89 ALA A O 19
ATOM 24671 N N . CYS A 1 21 ? 9.824 -2.347 1.013 1.00 0.00 90 CYS A N 19
ATOM 24672 C CA . CYS A 1 21 ? 8.992 -1.290 0.448 1.00 0.00 90 CYS A CA 19
ATOM 24673 C C . CYS A 1 21 ? 8.464 -0.371 1.544 1.00 0.00 90 CYS A C 19
ATOM 24674 O O . CYS A 1 21 ? 7.974 -0.832 2.576 1.00 0.00 90 CYS A O 19
ATOM 24682 N N . THR A 1 22 ? 8.568 0.935 1.315 1.00 0.00 91 THR A N 19
ATOM 24683 C CA . THR A 1 22 ? 8.103 1.920 2.283 1.00 0.00 91 THR A CA 19
ATOM 24684 C C . THR A 1 22 ? 6.756 2.503 1.872 1.00 0.00 91 THR A C 19
ATOM 24685 O O . THR A 1 22 ? 6.575 2.928 0.731 1.00 0.00 91 THR A O 19
ATOM 24696 N N . SER A 1 23 ? 5.813 2.520 2.808 1.00 0.00 92 SER A N 19
ATOM 24697 C CA . SER A 1 23 ? 4.480 3.048 2.542 1.00 0.00 92 SER A CA 19
ATOM 24698 C C . SER A 1 23 ? 4.561 4.367 1.779 1.00 0.00 92 SER A C 19
ATOM 24699 O O . SER A 1 23 ? 3.693 4.679 0.965 1.00 0.00 92 SER A O 19
ATOM 24707 N N . GLN A 1 24 ? 5.611 5.136 2.050 1.00 0.00 93 GLN A N 19
ATOM 24708 C CA . GLN A 1 24 ? 5.805 6.422 1.390 1.00 0.00 93 GLN A CA 19
ATOM 24709 C C . GLN A 1 24 ? 5.838 6.257 -0.126 1.00 0.00 93 GLN A C 19
ATOM 24710 O O . GLN A 1 24 ? 5.299 7.082 -0.861 1.00 0.00 93 GLN A O 19
ATOM 24724 N N . GLU A 1 25 ? 6.476 5.184 -0.585 1.00 0.00 94 GLU A N 19
ATOM 24725 C CA . GLU A 1 25 ? 6.579 4.912 -2.014 1.00 0.00 94 GLU A CA 19
ATOM 24726 C C . GLU A 1 25 ? 5.197 4.731 -2.635 1.00 0.00 94 GLU A C 19
ATOM 24727 O O . GLU A 1 25 ? 4.845 5.407 -3.603 1.00 0.00 94 GLU A O 19
ATOM 24739 N N . LEU A 1 26 ? 4.419 3.813 -2.073 1.00 0.00 95 LEU A N 19
ATOM 24740 C CA . LEU A 1 26 ? 3.075 3.540 -2.571 1.00 0.00 95 LEU A CA 19
ATOM 24741 C C . LEU A 1 26 ? 2.229 4.810 -2.578 1.00 0.00 95 LEU A C 19
ATOM 24742 O O . LEU A 1 26 ? 1.609 5.149 -3.587 1.00 0.00 95 LEU A O 19
ATOM 24758 N N . ARG A 1 27 ? 2.211 5.509 -1.448 1.00 0.00 96 ARG A N 19
ATOM 24759 C CA . ARG A 1 27 ? 1.443 6.742 -1.325 1.00 0.00 96 ARG A CA 19
ATOM 24760 C C . ARG A 1 27 ? 1.761 7.698 -2.471 1.00 0.00 96 ARG A C 19
ATOM 24761 O O . ARG A 1 27 ? 0.870 8.116 -3.210 1.00 0.00 96 ARG A O 19
ATOM 24782 N N . SER A 1 28 ? 3.038 8.040 -2.612 1.00 0.00 97 SER A N 19
ATOM 24783 C CA . SER A 1 28 ? 3.474 8.950 -3.665 1.00 0.00 97 SER A CA 19
ATOM 24784 C C . SER A 1 28 ? 2.906 8.529 -5.017 1.00 0.00 97 SER A C 19
ATOM 24785 O O . SER A 1 28 ? 2.328 9.340 -5.741 1.00 0.00 97 SER A O 19
ATOM 24793 N N . LEU A 1 29 ? 3.076 7.254 -5.350 1.00 0.00 98 LEU A N 19
ATOM 24794 C CA . LEU A 1 29 ? 2.581 6.722 -6.615 1.00 0.00 98 LEU A CA 19
ATOM 24795 C C . LEU A 1 29 ? 1.138 7.151 -6.859 1.00 0.00 98 LEU A C 19
ATOM 24796 O O . LEU A 1 29 ? 0.837 7.822 -7.847 1.00 0.00 98 LEU A O 19
ATOM 24812 N N . PHE A 1 30 ? 0.248 6.762 -5.952 1.00 0.00 99 PHE A N 19
ATOM 24813 C CA . PHE A 1 30 ? -1.163 7.108 -6.068 1.00 0.00 99 PHE A CA 19
ATOM 24814 C C . PHE A 1 30 ? -1.353 8.622 -6.088 1.00 0.00 99 PHE A C 19
ATOM 24815 O O . PHE A 1 30 ? -2.134 9.149 -6.879 1.00 0.00 99 PHE A O 19
ATOM 24832 N N . GLU A 1 31 ? -0.632 9.314 -5.212 1.00 0.00 100 GLU A N 19
ATOM 24833 C CA . GLU A 1 31 ? -0.722 10.767 -5.128 1.00 0.00 100 GLU A CA 19
ATOM 24834 C C . GLU A 1 31 ? -0.533 11.404 -6.502 1.00 0.00 100 GLU A C 19
ATOM 24835 O O . GLU A 1 31 ? -1.202 12.380 -6.842 1.00 0.00 100 GLU A O 19
ATOM 24847 N N . ARG A 1 32 ? 0.382 10.845 -7.286 1.00 0.00 101 ARG A N 19
ATOM 24848 C CA . ARG A 1 32 ? 0.661 11.358 -8.622 1.00 0.00 101 ARG A CA 19
ATOM 24849 C C . ARG A 1 32 ? -0.456 10.984 -9.592 1.00 0.00 101 ARG A C 19
ATOM 24850 O O . ARG A 1 32 ? -0.829 11.774 -10.459 1.00 0.00 101 ARG A O 19
ATOM 24871 N N . ARG A 1 33 ? -0.985 9.774 -9.439 1.00 0.00 102 ARG A N 19
ATOM 24872 C CA . ARG A 1 33 ? -2.058 9.295 -10.302 1.00 0.00 102 ARG A CA 19
ATOM 24873 C C . ARG A 1 33 ? -3.423 9.671 -9.733 1.00 0.00 102 ARG A C 19
ATOM 24874 O O . ARG A 1 33 ? -4.451 9.152 -10.165 1.00 0.00 102 ARG A O 19
ATOM 24895 N N . GLY A 1 34 ? -3.423 10.578 -8.760 1.00 0.00 103 GLY A N 19
ATOM 24896 C CA . GLY A 1 34 ? -4.667 11.007 -8.148 1.00 0.00 103 GLY A CA 19
ATOM 24897 C C . GLY A 1 34 ? -4.495 11.384 -6.689 1.00 0.00 103 GLY A C 19
ATOM 24898 O O . GLY A 1 34 ? -3.451 11.121 -6.093 1.00 0.00 103 GLY A O 19
ATOM 24902 N N . ARG A 1 35 ? -5.521 12.003 -6.115 1.00 0.00 104 ARG A N 19
ATOM 24903 C CA . ARG A 1 35 ? -5.477 12.419 -4.718 1.00 0.00 104 ARG A CA 19
ATOM 24904 C C . ARG A 1 35 ? -5.490 11.209 -3.790 1.00 0.00 104 ARG A C 19
ATOM 24905 O O . ARG A 1 35 ? -6.163 10.214 -4.059 1.00 0.00 104 ARG A O 19
ATOM 24926 N N . VAL A 1 36 ? -4.742 11.301 -2.695 1.00 0.00 105 VAL A N 19
ATOM 24927 C CA . VAL A 1 36 ? -4.668 10.215 -1.725 1.00 0.00 105 VAL A CA 19
ATOM 24928 C C . VAL A 1 36 ? -4.988 10.710 -0.319 1.00 0.00 105 VAL A C 19
ATOM 24929 O O . VAL A 1 36 ? -4.167 11.370 0.319 1.00 0.00 105 VAL A O 19
ATOM 24942 N N . ILE A 1 37 ? -6.185 10.386 0.158 1.00 0.00 106 ILE A N 19
ATOM 24943 C CA . ILE A 1 37 ? -6.612 10.796 1.490 1.00 0.00 106 ILE A CA 19
ATOM 24944 C C . ILE A 1 37 ? -5.994 9.907 2.564 1.00 0.00 106 ILE A C 19
ATOM 24945 O O . ILE A 1 37 ? -5.278 10.386 3.442 1.00 0.00 106 ILE A O 19
ATOM 24961 N N . GLU A 1 38 ? -6.276 8.610 2.485 1.00 0.00 107 GLU A N 19
ATOM 24962 C CA . GLU A 1 38 ? -5.747 7.655 3.450 1.00 0.00 107 GLU A CA 19
ATOM 24963 C C . GLU A 1 38 ? -4.854 6.625 2.763 1.00 0.00 107 GLU A C 19
ATOM 24964 O O . GLU A 1 38 ? -5.189 6.112 1.695 1.00 0.00 107 GLU A O 19
ATOM 24976 N N . CYS A 1 39 ? -3.717 6.329 3.384 1.00 0.00 108 CYS A N 19
ATOM 24977 C CA . CYS A 1 39 ? -2.775 5.362 2.832 1.00 0.00 108 CYS A CA 19
ATOM 24978 C C . CYS A 1 39 ? -2.134 4.534 3.941 1.00 0.00 108 CYS A C 19
ATOM 24979 O O . CYS A 1 39 ? -1.461 5.070 4.821 1.00 0.00 108 CYS A O 19
ATOM 24987 N N . ASP A 1 40 ? -2.350 3.224 3.893 1.00 0.00 109 ASP A N 19
ATOM 24988 C CA . ASP A 1 40 ? -1.794 2.320 4.894 1.00 0.00 109 ASP A CA 19
ATOM 24989 C C . ASP A 1 40 ? -1.201 1.079 4.235 1.00 0.00 109 ASP A C 19
ATOM 24990 O O . ASP A 1 40 ? -1.665 0.639 3.183 1.00 0.00 109 ASP A O 19
ATOM 24999 N N . VAL A 1 41 ? -0.172 0.517 4.862 1.00 0.00 110 VAL A N 19
ATOM 25000 C CA . VAL A 1 41 ? 0.486 -0.674 4.337 1.00 0.00 110 VAL A CA 19
ATOM 25001 C C . VAL A 1 41 ? 0.425 -1.821 5.339 1.00 0.00 110 VAL A C 19
ATOM 25002 O O . VAL A 1 41 ? 0.747 -1.650 6.515 1.00 0.00 110 VAL A O 19
ATOM 25015 N N . VAL A 1 42 ? 0.011 -2.992 4.866 1.00 0.00 111 VAL A N 19
ATOM 25016 C CA . VAL A 1 42 ? -0.090 -4.170 5.719 1.00 0.00 111 VAL A CA 19
ATOM 25017 C C . VAL A 1 42 ? 1.115 -5.086 5.537 1.00 0.00 111 VAL A C 19
ATOM 25018 O O . VAL A 1 42 ? 1.938 -4.878 4.646 1.00 0.00 111 VAL A O 19
ATOM 25031 N N . LYS A 1 43 ? 1.212 -6.102 6.388 1.00 0.00 112 LYS A N 19
ATOM 25032 C CA . LYS A 1 43 ? 2.316 -7.053 6.321 1.00 0.00 112 LYS A CA 19
ATOM 25033 C C . LYS A 1 43 ? 2.795 -7.231 4.884 1.00 0.00 112 LYS A C 19
ATOM 25034 O O . LYS A 1 43 ? 3.840 -6.707 4.499 1.00 0.00 112 LYS A O 19
ATOM 25053 N N . ASP A 1 44 ? 2.023 -7.970 4.095 1.00 0.00 113 ASP A N 19
ATOM 25054 C CA . ASP A 1 44 ? 2.367 -8.215 2.700 1.00 0.00 113 ASP A CA 19
ATOM 25055 C C . ASP A 1 44 ? 1.531 -7.339 1.772 1.00 0.00 113 ASP A C 19
ATOM 25056 O O . ASP A 1 44 ? 2.035 -6.804 0.784 1.00 0.00 113 ASP A O 19
ATOM 25065 N N . TYR A 1 45 ? 0.250 -7.198 2.096 1.00 0.00 114 TYR A N 19
ATOM 25066 C CA . TYR A 1 45 ? -0.658 -6.391 1.290 1.00 0.00 114 TYR A CA 19
ATOM 25067 C C . TYR A 1 45 ? -0.749 -4.968 1.833 1.00 0.00 114 TYR A C 19
ATOM 25068 O O . TYR A 1 45 ? -0.140 -4.640 2.851 1.00 0.00 114 TYR A O 19
ATOM 25086 N N . ALA A 1 46 ? -1.515 -4.127 1.145 1.00 0.00 115 ALA A N 19
ATOM 25087 C CA . ALA A 1 46 ? -1.689 -2.740 1.558 1.00 0.00 115 ALA A CA 19
ATOM 25088 C C . ALA A 1 46 ? -3.063 -2.216 1.157 1.00 0.00 115 ALA A C 19
ATOM 25089 O O . ALA A 1 46 ? -3.771 -2.842 0.367 1.00 0.00 115 ALA A O 19
ATOM 25096 N N . PHE A 1 47 ? -3.436 -1.065 1.705 1.00 0.00 116 PHE A N 19
ATOM 25097 C CA . PHE A 1 47 ? -4.727 -0.457 1.405 1.00 0.00 116 PHE A CA 19
ATOM 25098 C C . PHE A 1 47 ? -4.587 1.049 1.208 1.00 0.00 116 PHE A C 19
ATOM 25099 O O . PHE A 1 47 ? -4.202 1.774 2.125 1.00 0.00 116 PHE A O 19
ATOM 25116 N N . VAL A 1 48 ? -4.902 1.514 0.003 1.00 0.00 117 VAL A N 19
ATOM 25117 C CA . VAL A 1 48 ? -4.812 2.934 -0.316 1.00 0.00 117 VAL A CA 19
ATOM 25118 C C . VAL A 1 48 ? -6.174 3.497 -0.704 1.00 0.00 117 VAL A C 19
ATOM 25119 O O . VAL A 1 48 ? -6.785 3.058 -1.679 1.00 0.00 117 VAL A O 19
ATOM 25132 N N . HIS A 1 49 ? -6.645 4.474 0.065 1.00 0.00 118 HIS A N 19
ATOM 25133 C CA . HIS A 1 49 ? -7.936 5.099 -0.198 1.00 0.00 118 HIS A CA 19
ATOM 25134 C C . HIS A 1 49 ? -7.763 6.386 -1.000 1.00 0.00 118 HIS A C 19
ATOM 25135 O O . HIS A 1 49 ? -6.873 7.188 -0.719 1.00 0.00 118 HIS A O 19
ATOM 25149 N N . MET A 1 50 ? -8.619 6.575 -1.999 1.00 0.00 119 MET A N 19
ATOM 25150 C CA . MET A 1 50 ? -8.560 7.764 -2.841 1.00 0.00 119 MET A CA 19
ATOM 25151 C C . MET A 1 50 ? -9.911 8.471 -2.879 1.00 0.00 119 MET A C 19
ATOM 25152 O O . MET A 1 50 ? -10.934 7.892 -2.514 1.00 0.00 119 MET A O 19
ATOM 25166 N N . GLU A 1 51 ? -9.907 9.724 -3.323 1.00 0.00 120 GLU A N 19
ATOM 25167 C CA . GLU A 1 51 ? -11.133 10.508 -3.406 1.00 0.00 120 GLU A CA 19
ATOM 25168 C C . GLU A 1 51 ? -11.734 10.431 -4.807 1.00 0.00 120 GLU A C 19
ATOM 25169 O O . GLU A 1 51 ? -12.843 9.929 -4.993 1.00 0.00 120 GLU A O 19
ATOM 25181 N N . LYS A 1 52 ? -10.994 10.932 -5.790 1.00 0.00 121 LYS A N 19
ATOM 25182 C CA . LYS A 1 52 ? -11.451 10.920 -7.175 1.00 0.00 121 LYS A CA 19
ATOM 25183 C C . LYS A 1 52 ? -11.490 9.497 -7.723 1.00 0.00 121 LYS A C 19
ATOM 25184 O O . LYS A 1 52 ? -10.489 8.782 -7.690 1.00 0.00 121 LYS A O 19
ATOM 25203 N N . GLU A 1 53 ? -12.652 9.093 -8.226 1.00 0.00 122 GLU A N 19
ATOM 25204 C CA . GLU A 1 53 ? -12.820 7.755 -8.781 1.00 0.00 122 GLU A CA 19
ATOM 25205 C C . GLU A 1 53 ? -11.995 7.587 -10.054 1.00 0.00 122 GLU A C 19
ATOM 25206 O O . GLU A 1 53 ? -11.129 6.716 -10.135 1.00 0.00 122 GLU A O 19
ATOM 25218 N N . ALA A 1 54 ? -12.272 8.427 -11.046 1.00 0.00 123 ALA A N 19
ATOM 25219 C CA . ALA A 1 54 ? -11.556 8.373 -12.315 1.00 0.00 123 ALA A CA 19
ATOM 25220 C C . ALA A 1 54 ? -10.065 8.141 -12.094 1.00 0.00 123 ALA A C 19
ATOM 25221 O O . ALA A 1 54 ? -9.460 7.279 -12.732 1.00 0.00 123 ALA A O 19
ATOM 25228 N N . ASP A 1 55 ? -9.478 8.916 -11.189 1.00 0.00 124 ASP A N 19
ATOM 25229 C CA . ASP A 1 55 ? -8.057 8.795 -10.884 1.00 0.00 124 ASP A CA 19
ATOM 25230 C C . ASP A 1 55 ? -7.751 7.441 -10.250 1.00 0.00 124 ASP A C 19
ATOM 25231 O O . ASP A 1 55 ? -6.730 6.823 -10.546 1.00 0.00 124 ASP A O 19
ATOM 25240 N N . ALA A 1 56 ? -8.644 6.988 -9.375 1.00 0.00 125 ALA A N 19
ATOM 25241 C CA . ALA A 1 56 ? -8.470 5.709 -8.700 1.00 0.00 125 ALA A CA 19
ATOM 25242 C C . ALA A 1 56 ? -8.161 4.598 -9.698 1.00 0.00 125 ALA A C 19
ATOM 25243 O O . ALA A 1 56 ? -7.113 3.957 -9.625 1.00 0.00 125 ALA A O 19
ATOM 25250 N N . LYS A 1 57 ? -9.081 4.375 -10.631 1.00 0.00 126 LYS A N 19
ATOM 25251 C CA . LYS A 1 57 ? -8.908 3.343 -11.645 1.00 0.00 126 LYS A CA 19
ATOM 25252 C C . LYS A 1 57 ? -7.644 3.589 -12.462 1.00 0.00 126 LYS A C 19
ATOM 25253 O O . LYS A 1 57 ? -6.786 2.713 -12.574 1.00 0.00 126 LYS A O 19
ATOM 25272 N N . ALA A 1 58 ? -7.535 4.785 -13.030 1.00 0.00 127 ALA A N 19
ATOM 25273 C CA . ALA A 1 58 ? -6.373 5.147 -13.833 1.00 0.00 127 ALA A CA 19
ATOM 25274 C C . ALA A 1 58 ? -5.081 4.691 -13.165 1.00 0.00 127 ALA A C 19
ATOM 25275 O O . ALA A 1 58 ? -4.216 4.096 -13.806 1.00 0.00 127 ALA A O 19
ATOM 25282 N N . ALA A 1 59 ? -4.955 4.976 -11.873 1.00 0.00 128 ALA A N 19
ATOM 25283 C CA . ALA A 1 59 ? -3.768 4.594 -11.118 1.00 0.00 128 ALA A CA 19
ATOM 25284 C C . ALA A 1 59 ? -3.569 3.083 -11.135 1.00 0.00 128 ALA A C 19
ATOM 25285 O O . ALA A 1 59 ? -2.487 2.594 -11.460 1.00 0.00 128 ALA A O 19
ATOM 25292 N N . ILE A 1 60 ? -4.619 2.348 -10.784 1.00 0.00 129 ILE A N 19
ATOM 25293 C CA . ILE A 1 60 ? -4.559 0.892 -10.760 1.00 0.00 129 ILE A CA 19
ATOM 25294 C C . ILE A 1 60 ? -4.067 0.341 -12.095 1.00 0.00 129 ILE A C 19
ATOM 25295 O O . ILE A 1 60 ? -3.453 -0.724 -12.149 1.00 0.00 129 ILE A O 19
ATOM 25311 N N . ALA A 1 61 ? -4.342 1.074 -13.169 1.00 0.00 130 ALA A N 19
ATOM 25312 C CA . ALA A 1 61 ? -3.924 0.660 -14.503 1.00 0.00 130 ALA A CA 19
ATOM 25313 C C . ALA A 1 61 ? -2.435 0.911 -14.715 1.00 0.00 130 ALA A C 19
ATOM 25314 O O . ALA A 1 61 ? -1.717 0.048 -15.216 1.00 0.00 130 ALA A O 19
ATOM 25321 N N . GLN A 1 62 ? -1.980 2.099 -14.330 1.00 0.00 131 GLN A N 19
ATOM 25322 C CA . GLN A 1 62 ? -0.576 2.464 -14.480 1.00 0.00 131 GLN A CA 19
ATOM 25323 C C . GLN A 1 62 ? 0.253 1.925 -13.319 1.00 0.00 131 GLN A C 19
ATOM 25324 O O . GLN A 1 62 ? 1.477 2.066 -13.298 1.00 0.00 131 GLN A O 19
ATOM 25338 N N . LEU A 1 63 ? -0.420 1.308 -12.354 1.00 0.00 132 LEU A N 19
ATOM 25339 C CA . LEU A 1 63 ? 0.255 0.747 -11.189 1.00 0.00 132 LEU A CA 19
ATOM 25340 C C . LEU A 1 63 ? 0.220 -0.777 -11.220 1.00 0.00 132 LEU A C 19
ATOM 25341 O O . LEU A 1 63 ? 1.245 -1.435 -11.044 1.00 0.00 132 LEU A O 19
ATOM 25357 N N . ASN A 1 64 ? -0.965 -1.333 -11.448 1.00 0.00 133 ASN A N 19
ATOM 25358 C CA . ASN A 1 64 ? -1.133 -2.780 -11.505 1.00 0.00 133 ASN A CA 19
ATOM 25359 C C . ASN A 1 64 ? -0.033 -3.423 -12.343 1.00 0.00 133 ASN A C 19
ATOM 25360 O O . ASN A 1 64 ? -0.091 -3.419 -13.572 1.00 0.00 133 ASN A O 19
ATOM 25371 N N . GLY A 1 65 ? 0.971 -3.976 -11.669 1.00 0.00 134 GLY A N 19
ATOM 25372 C CA . GLY A 1 65 ? 2.071 -4.616 -12.367 1.00 0.00 134 GLY A CA 19
ATOM 25373 C C . GLY A 1 65 ? 3.374 -3.857 -12.215 1.00 0.00 134 GLY A C 19
ATOM 25374 O O . GLY A 1 65 ? 4.446 -4.458 -12.138 1.00 0.00 134 GLY A O 19
ATOM 25378 N N . LYS A 1 66 ? 3.284 -2.532 -12.172 1.00 0.00 135 LYS A N 19
ATOM 25379 C CA . LYS A 1 66 ? 4.465 -1.689 -12.028 1.00 0.00 135 LYS A CA 19
ATOM 25380 C C . LYS A 1 66 ? 5.490 -2.341 -11.106 1.00 0.00 135 LYS A C 19
ATOM 25381 O O . LYS A 1 66 ? 5.189 -2.663 -9.958 1.00 0.00 135 LYS A O 19
ATOM 25400 N N . GLU A 1 67 ? 6.703 -2.532 -11.618 1.00 0.00 136 GLU A N 19
ATOM 25401 C CA . GLU A 1 67 ? 7.772 -3.145 -10.839 1.00 0.00 136 GLU A CA 19
ATOM 25402 C C . GLU A 1 67 ? 8.241 -2.210 -9.728 1.00 0.00 136 GLU A C 19
ATOM 25403 O O . GLU A 1 67 ? 8.601 -1.060 -9.979 1.00 0.00 136 GLU A O 19
ATOM 25415 N N . VAL A 1 68 ? 8.232 -2.712 -8.497 1.00 0.00 137 VAL A N 19
ATOM 25416 C CA . VAL A 1 68 ? 8.657 -1.923 -7.346 1.00 0.00 137 VAL A CA 19
ATOM 25417 C C . VAL A 1 68 ? 9.631 -2.706 -6.473 1.00 0.00 137 VAL A C 19
ATOM 25418 O O . VAL A 1 68 ? 9.268 -3.716 -5.869 1.00 0.00 137 VAL A O 19
ATOM 25431 N N . LYS A 1 69 ? 10.871 -2.233 -6.409 1.00 0.00 138 LYS A N 19
ATOM 25432 C CA . LYS A 1 69 ? 11.899 -2.886 -5.607 1.00 0.00 138 LYS A CA 19
ATOM 25433 C C . LYS A 1 69 ? 12.174 -4.296 -6.120 1.00 0.00 138 LYS A C 19
ATOM 25434 O O . LYS A 1 69 ? 12.426 -5.212 -5.339 1.00 0.00 138 LYS A O 19
ATOM 25453 N N . GLY A 1 70 ? 12.124 -4.462 -7.438 1.00 0.00 139 GLY A N 19
ATOM 25454 C CA . GLY A 1 70 ? 12.372 -5.763 -8.032 1.00 0.00 139 GLY A CA 19
ATOM 25455 C C . GLY A 1 70 ? 11.139 -6.645 -8.030 1.00 0.00 139 GLY A C 19
ATOM 25456 O O . GLY A 1 70 ? 11.005 -7.541 -8.864 1.00 0.00 139 GLY A O 19
ATOM 25460 N N . LYS A 1 71 ? 10.235 -6.394 -7.089 1.00 0.00 140 LYS A N 19
ATOM 25461 C CA . LYS A 1 71 ? 9.006 -7.171 -6.980 1.00 0.00 140 LYS A CA 19
ATOM 25462 C C . LYS A 1 71 ? 7.832 -6.422 -7.601 1.00 0.00 140 LYS A C 19
ATOM 25463 O O . LYS A 1 71 ? 7.617 -5.243 -7.321 1.00 0.00 140 LYS A O 19
ATOM 25482 N N . ARG A 1 72 ? 7.073 -7.115 -8.445 1.00 0.00 141 ARG A N 19
ATOM 25483 C CA . ARG A 1 72 ? 5.920 -6.515 -9.105 1.00 0.00 141 ARG A CA 19
ATOM 25484 C C . ARG A 1 72 ? 4.713 -6.488 -8.172 1.00 0.00 141 ARG A C 19
ATOM 25485 O O . ARG A 1 72 ? 4.229 -7.534 -7.738 1.00 0.00 141 ARG A O 19
ATOM 25506 N N . ILE A 1 73 ? 4.232 -5.287 -7.869 1.00 0.00 142 ILE A N 19
ATOM 25507 C CA . ILE A 1 73 ? 3.081 -5.125 -6.989 1.00 0.00 142 ILE A CA 19
ATOM 25508 C C . ILE A 1 73 ? 1.776 -5.347 -7.745 1.00 0.00 142 ILE A C 19
ATOM 25509 O O . ILE A 1 73 ? 1.648 -4.968 -8.909 1.00 0.00 142 ILE A O 19
ATOM 25525 N N . ASN A 1 74 ? 0.807 -5.962 -7.075 1.00 0.00 143 ASN A N 19
ATOM 25526 C CA . ASN A 1 74 ? -0.490 -6.234 -7.683 1.00 0.00 143 ASN A CA 19
ATOM 25527 C C . ASN A 1 74 ? -1.557 -5.292 -7.132 1.00 0.00 143 ASN A C 19
ATOM 25528 O O . ASN A 1 74 ? -2.022 -5.455 -6.004 1.00 0.00 143 ASN A O 19
ATOM 25539 N N . VAL A 1 75 ? -1.940 -4.306 -7.937 1.00 0.00 144 VAL A N 19
ATOM 25540 C CA . VAL A 1 75 ? -2.953 -3.338 -7.532 1.00 0.00 144 VAL A CA 19
ATOM 25541 C C . VAL A 1 75 ? -4.286 -3.619 -8.217 1.00 0.00 144 VAL A C 19
ATOM 25542 O O . VAL A 1 75 ? -4.334 -3.881 -9.418 1.00 0.00 144 VAL A O 19
ATOM 25555 N N . GLU A 1 76 ? -5.366 -3.560 -7.444 1.00 0.00 145 GLU A N 19
ATOM 25556 C CA . GLU A 1 76 ? -6.700 -3.808 -7.977 1.00 0.00 145 GLU A CA 19
ATOM 25557 C C . GLU A 1 76 ? -7.764 -3.132 -7.117 1.00 0.00 145 GLU A C 19
ATOM 25558 O O . GLU A 1 76 ? -7.640 -3.067 -5.893 1.00 0.00 145 GLU A O 19
ATOM 25570 N N . LEU A 1 77 ? -8.809 -2.630 -7.765 1.00 0.00 146 LEU A N 19
ATOM 25571 C CA . LEU A 1 77 ? -9.896 -1.958 -7.061 1.00 0.00 146 LEU A CA 19
ATOM 25572 C C . LEU A 1 77 ? -10.518 -2.878 -6.016 1.00 0.00 146 LEU A C 19
ATOM 25573 O O . LEU A 1 77 ? -10.928 -3.997 -6.324 1.00 0.00 146 LEU A O 19
ATOM 25589 N N . SER A 1 78 ? -10.587 -2.398 -4.778 1.00 0.00 147 SER A N 19
ATOM 25590 C CA . SER A 1 78 ? -11.159 -3.177 -3.687 1.00 0.00 147 SER A CA 19
ATOM 25591 C C . SER A 1 78 ? -12.679 -3.238 -3.800 1.00 0.00 147 SER A C 19
ATOM 25592 O O . SER A 1 78 ? -13.265 -4.317 -3.887 1.00 0.00 147 SER A O 19
ATOM 25600 N N . THR A 1 79 ? -13.313 -2.069 -3.797 1.00 0.00 148 THR A N 19
ATOM 25601 C CA . THR A 1 79 ? -14.765 -1.987 -3.898 1.00 0.00 148 THR A CA 19
ATOM 25602 C C . THR A 1 79 ? -15.246 -2.434 -5.274 1.00 0.00 148 THR A C 19
ATOM 25603 O O . THR A 1 79 ? -15.336 -1.631 -6.203 1.00 0.00 148 THR A O 19
ATOM 25614 N N . LYS A 1 80 ? -15.556 -3.720 -5.398 1.00 0.00 149 LYS A N 19
ATOM 25615 C CA . LYS A 1 80 ? -16.031 -4.275 -6.660 1.00 0.00 149 LYS A CA 19
ATOM 25616 C C . LYS A 1 80 ? -17.453 -3.810 -6.958 1.00 0.00 149 LYS A C 19
ATOM 25617 O O . LYS A 1 80 ? -18.264 -3.638 -6.049 1.00 0.00 149 LYS A O 19
ATOM 25636 N N . GLY A 1 81 ? -17.750 -3.609 -8.239 1.00 0.00 150 GLY A N 19
ATOM 25637 C CA . GLY A 1 81 ? -19.075 -3.167 -8.633 1.00 0.00 150 GLY A CA 19
ATOM 25638 C C . GLY A 1 81 ? -19.597 -3.913 -9.845 1.00 0.00 150 GLY A C 19
ATOM 25639 O O . GLY A 1 81 ? -19.239 -3.595 -10.978 1.00 0.00 150 GLY A O 19
ATOM 25643 N N . GLN A 1 82 ? -20.446 -4.907 -9.605 1.00 0.00 151 GLN A N 19
ATOM 25644 C CA . GLN A 1 82 ? -21.017 -5.701 -10.687 1.00 0.00 151 GLN A CA 19
ATOM 25645 C C . GLN A 1 82 ? -21.500 -4.806 -11.823 1.00 0.00 151 GLN A C 19
ATOM 25646 O O . GLN A 1 82 ? -20.891 -4.758 -12.892 1.00 0.00 151 GLN A O 19
ATOM 25660 N N . LYS A 1 83 ? -22.599 -4.097 -11.585 1.00 0.00 152 LYS A N 19
ATOM 25661 C CA . LYS A 1 83 ? -23.164 -3.202 -12.587 1.00 0.00 152 LYS A CA 19
ATOM 25662 C C . LYS A 1 83 ? -23.921 -2.054 -11.926 1.00 0.00 152 LYS A C 19
ATOM 25663 O O . LYS A 1 83 ? -24.447 -2.197 -10.822 1.00 0.00 152 LYS A O 19
ATOM 25682 N N . LYS A 1 84 ? -23.974 -0.916 -12.609 1.00 0.00 153 LYS A N 19
ATOM 25683 C CA . LYS A 1 84 ? -24.669 0.256 -12.091 1.00 0.00 153 LYS A CA 19
ATOM 25684 C C . LYS A 1 84 ? -25.548 0.888 -13.166 1.00 0.00 153 LYS A C 19
ATOM 25685 O O . LYS A 1 84 ? -25.063 1.277 -14.228 1.00 0.00 153 LYS A O 19
ATOM 25704 N N . SER A 1 85 ? -26.843 0.987 -12.882 1.00 0.00 154 SER A N 19
ATOM 25705 C CA . SER A 1 85 ? -27.790 1.569 -13.826 1.00 0.00 154 SER A CA 19
ATOM 25706 C C . SER A 1 85 ? -28.726 2.547 -13.122 1.00 0.00 154 SER A C 19
ATOM 25707 O O . SER A 1 85 ? -28.811 2.569 -11.895 1.00 0.00 154 SER A O 19
ATOM 25715 N N . GLY A 1 86 ? -29.428 3.356 -13.911 1.00 0.00 155 GLY A N 19
ATOM 25716 C CA . GLY A 1 86 ? -30.349 4.326 -13.347 1.00 0.00 155 GLY A CA 19
ATOM 25717 C C . GLY A 1 86 ? -31.323 4.866 -14.376 1.00 0.00 155 GLY A C 19
ATOM 25718 O O . GLY A 1 86 ? -31.144 4.695 -15.582 1.00 0.00 155 GLY A O 19
ATOM 25722 N N . PRO A 1 87 ? -32.383 5.535 -13.898 1.00 0.00 156 PRO A N 19
ATOM 25723 C CA . PRO A 1 87 ? -33.410 6.115 -14.768 1.00 0.00 156 PRO A CA 19
ATOM 25724 C C . PRO A 1 87 ? -32.891 7.308 -15.563 1.00 0.00 156 PRO A C 19
ATOM 25725 O O . PRO A 1 87 ? -31.719 7.671 -15.461 1.00 0.00 156 PRO A O 19
ATOM 25736 N N . SER A 1 88 ? -33.771 7.915 -16.352 1.00 0.00 157 SER A N 19
ATOM 25737 C CA . SER A 1 88 ? -33.400 9.067 -17.167 1.00 0.00 157 SER A CA 19
ATOM 25738 C C . SER A 1 88 ? -34.637 9.852 -17.593 1.00 0.00 157 SER A C 19
ATOM 25739 O O . SER A 1 88 ? -35.632 9.274 -18.030 1.00 0.00 157 SER A O 19
ATOM 25747 N N . SER A 1 89 ? -34.566 11.173 -17.462 1.00 0.00 158 SER A N 19
ATOM 25748 C CA . SER A 1 89 ? -35.681 12.038 -17.829 1.00 0.00 158 SER A CA 19
ATOM 25749 C C . SER A 1 89 ? -35.823 12.127 -19.346 1.00 0.00 158 SER A C 19
ATOM 25750 O O . SER A 1 89 ? -36.842 11.732 -19.909 1.00 0.00 158 SER A O 19
ATOM 25758 N N . GLY A 1 90 ? -34.790 12.650 -20.001 1.00 0.00 159 GLY A N 19
ATOM 25759 C CA . GLY A 1 90 ? -34.819 12.782 -21.446 1.00 0.00 159 GLY A CA 19
ATOM 25760 C C . GLY A 1 90 ? -34.261 14.110 -21.918 1.00 0.00 159 GLY A C 19
ATOM 25761 O O . GLY A 1 90 ? -33.201 14.542 -21.464 1.00 0.00 159 GLY A O 19
ATOM 25765 N N . GLY A 1 1 ? -14.928 -8.830 5.103 1.00 0.00 70 GLY A N 20
ATOM 25766 C CA . GLY A 1 1 ? -15.576 -9.946 4.439 1.00 0.00 70 GLY A CA 20
ATOM 25767 C C . GLY A 1 1 ? -15.548 -9.817 2.929 1.00 0.00 70 GLY A C 20
ATOM 25768 O O . GLY A 1 1 ? -15.243 -8.750 2.396 1.00 0.00 70 GLY A O 20
ATOM 25772 N N . SER A 1 2 ? -15.865 -10.907 2.237 1.00 0.00 71 SER A N 20
ATOM 25773 C CA . SER A 1 2 ? -15.869 -10.913 0.779 1.00 0.00 71 SER A CA 20
ATOM 25774 C C . SER A 1 2 ? -16.706 -9.760 0.234 1.00 0.00 71 SER A C 20
ATOM 25775 O O . SER A 1 2 ? -16.286 -9.051 -0.681 1.00 0.00 71 SER A O 20
ATOM 25783 N N . SER A 1 3 ? -17.894 -9.579 0.802 1.00 0.00 72 SER A N 20
ATOM 25784 C CA . SER A 1 3 ? -18.794 -8.515 0.371 1.00 0.00 72 SER A CA 20
ATOM 25785 C C . SER A 1 3 ? -19.005 -7.497 1.488 1.00 0.00 72 SER A C 20
ATOM 25786 O O . SER A 1 3 ? -18.864 -7.815 2.668 1.00 0.00 72 SER A O 20
ATOM 25794 N N . GLY A 1 4 ? -19.345 -6.270 1.106 1.00 0.00 73 GLY A N 20
ATOM 25795 C CA . GLY A 1 4 ? -19.570 -5.223 2.085 1.00 0.00 73 GLY A CA 20
ATOM 25796 C C . GLY A 1 4 ? -18.494 -4.156 2.052 1.00 0.00 73 GLY A C 20
ATOM 25797 O O . GLY A 1 4 ? -17.330 -4.448 1.779 1.00 0.00 73 GLY A O 20
ATOM 25801 N N . SER A 1 5 ? -18.883 -2.916 2.330 1.00 0.00 74 SER A N 20
ATOM 25802 C CA . SER A 1 5 ? -17.943 -1.801 2.326 1.00 0.00 74 SER A CA 20
ATOM 25803 C C . SER A 1 5 ? -18.425 -0.681 3.244 1.00 0.00 74 SER A C 20
ATOM 25804 O O . SER A 1 5 ? -19.530 -0.163 3.082 1.00 0.00 74 SER A O 20
ATOM 25812 N N . SER A 1 6 ? -17.587 -0.313 4.207 1.00 0.00 75 SER A N 20
ATOM 25813 C CA . SER A 1 6 ? -17.927 0.742 5.154 1.00 0.00 75 SER A CA 20
ATOM 25814 C C . SER A 1 6 ? -16.967 1.921 5.023 1.00 0.00 75 SER A C 20
ATOM 25815 O O . SER A 1 6 ? -15.942 1.979 5.701 1.00 0.00 75 SER A O 20
ATOM 25823 N N . GLY A 1 7 ? -17.308 2.858 4.144 1.00 0.00 76 GLY A N 20
ATOM 25824 C CA . GLY A 1 7 ? -16.466 4.023 3.938 1.00 0.00 76 GLY A CA 20
ATOM 25825 C C . GLY A 1 7 ? -16.832 4.788 2.681 1.00 0.00 76 GLY A C 20
ATOM 25826 O O . GLY A 1 7 ? -17.295 4.202 1.704 1.00 0.00 76 GLY A O 20
ATOM 25830 N N . ASN A 1 8 ? -16.625 6.100 2.708 1.00 0.00 77 ASN A N 20
ATOM 25831 C CA . ASN A 1 8 ? -16.938 6.947 1.562 1.00 0.00 77 ASN A CA 20
ATOM 25832 C C . ASN A 1 8 ? -15.771 6.988 0.581 1.00 0.00 77 ASN A C 20
ATOM 25833 O O . ASN A 1 8 ? -15.958 6.871 -0.631 1.00 0.00 77 ASN A O 20
ATOM 25844 N N . THR A 1 9 ? -14.563 7.154 1.112 1.00 0.00 78 THR A N 20
ATOM 25845 C CA . THR A 1 9 ? -13.365 7.211 0.284 1.00 0.00 78 THR A CA 20
ATOM 25846 C C . THR A 1 9 ? -13.120 5.882 -0.421 1.00 0.00 78 THR A C 20
ATOM 25847 O O . THR A 1 9 ? -13.526 4.826 0.066 1.00 0.00 78 THR A O 20
ATOM 25858 N N . TRP A 1 10 ? -12.455 5.940 -1.569 1.00 0.00 79 TRP A N 20
ATOM 25859 C CA . TRP A 1 10 ? -12.156 4.740 -2.341 1.00 0.00 79 TRP A CA 20
ATOM 25860 C C . TRP A 1 10 ? -11.177 3.842 -1.593 1.00 0.00 79 TRP A C 20
ATOM 25861 O O . TRP A 1 10 ? -10.638 4.223 -0.554 1.00 0.00 79 TRP A O 20
ATOM 25882 N N . LYS A 1 11 ? -10.949 2.647 -2.128 1.00 0.00 80 LYS A N 20
ATOM 25883 C CA . LYS A 1 11 ? -10.033 1.694 -1.512 1.00 0.00 80 LYS A CA 20
ATOM 25884 C C . LYS A 1 11 ? -9.359 0.827 -2.569 1.00 0.00 80 LYS A C 20
ATOM 25885 O O . LYS A 1 11 ? -10.026 0.114 -3.319 1.00 0.00 80 LYS A O 20
ATOM 25904 N N . ILE A 1 12 ? -8.032 0.891 -2.623 1.00 0.00 81 ILE A N 20
ATOM 25905 C CA . ILE A 1 12 ? -7.268 0.109 -3.587 1.00 0.00 81 ILE A CA 20
ATOM 25906 C C . ILE A 1 12 ? -6.328 -0.863 -2.884 1.00 0.00 81 ILE A C 20
ATOM 25907 O O . ILE A 1 12 ? -5.401 -0.452 -2.186 1.00 0.00 81 ILE A O 20
ATOM 25923 N N . PHE A 1 13 ? -6.571 -2.156 -3.074 1.00 0.00 82 PHE A N 20
ATOM 25924 C CA . PHE A 1 13 ? -5.745 -3.188 -2.459 1.00 0.00 82 PHE A CA 20
ATOM 25925 C C . PHE A 1 13 ? -4.471 -3.418 -3.266 1.00 0.00 82 PHE A C 20
ATOM 25926 O O . PHE A 1 13 ? -4.519 -3.616 -4.481 1.00 0.00 82 PHE A O 20
ATOM 25943 N N . VAL A 1 14 ? -3.331 -3.391 -2.583 1.00 0.00 83 VAL A N 20
ATOM 25944 C CA . VAL A 1 14 ? -2.044 -3.596 -3.235 1.00 0.00 83 VAL A CA 20
ATOM 25945 C C . VAL A 1 14 ? -1.288 -4.761 -2.604 1.00 0.00 83 VAL A C 20
ATOM 25946 O O . VAL A 1 14 ? -0.876 -4.693 -1.447 1.00 0.00 83 VAL A O 20
ATOM 25959 N N . GLY A 1 15 ? -1.109 -5.830 -3.374 1.00 0.00 84 GLY A N 20
ATOM 25960 C CA . GLY A 1 15 ? -0.403 -6.994 -2.874 1.00 0.00 84 GLY A CA 20
ATOM 25961 C C . GLY A 1 15 ? 0.984 -7.132 -3.470 1.00 0.00 84 GLY A C 20
ATOM 25962 O O . GLY A 1 15 ? 1.397 -6.315 -4.292 1.00 0.00 84 GLY A O 20
ATOM 25966 N N . ASN A 1 16 ? 1.707 -8.166 -3.052 1.00 0.00 85 ASN A N 20
ATOM 25967 C CA . ASN A 1 16 ? 3.057 -8.406 -3.549 1.00 0.00 85 ASN A CA 20
ATOM 25968 C C . ASN A 1 16 ? 3.951 -7.195 -3.300 1.00 0.00 85 ASN A C 20
ATOM 25969 O O . ASN A 1 16 ? 4.792 -6.850 -4.130 1.00 0.00 85 ASN A O 20
ATOM 25980 N N . VAL A 1 17 ? 3.763 -6.554 -2.151 1.00 0.00 86 VAL A N 20
ATOM 25981 C CA . VAL A 1 17 ? 4.554 -5.382 -1.791 1.00 0.00 86 VAL A CA 20
ATOM 25982 C C . VAL A 1 17 ? 5.918 -5.787 -1.245 1.00 0.00 86 VAL A C 20
ATOM 25983 O O . VAL A 1 17 ? 6.018 -6.371 -0.166 1.00 0.00 86 VAL A O 20
ATOM 25996 N N . SER A 1 18 ? 6.968 -5.471 -1.997 1.00 0.00 87 SER A N 20
ATOM 25997 C CA . SER A 1 18 ? 8.328 -5.805 -1.590 1.00 0.00 87 SER A CA 20
ATOM 25998 C C . SER A 1 18 ? 8.510 -5.604 -0.089 1.00 0.00 87 SER A C 20
ATOM 25999 O O . SER A 1 18 ? 8.119 -4.576 0.463 1.00 0.00 87 SER A O 20
ATOM 26007 N N . ALA A 1 19 ? 9.107 -6.594 0.566 1.00 0.00 88 ALA A N 20
ATOM 26008 C CA . ALA A 1 19 ? 9.344 -6.526 2.003 1.00 0.00 88 ALA A CA 20
ATOM 26009 C C . ALA A 1 19 ? 10.057 -5.232 2.382 1.00 0.00 88 ALA A C 20
ATOM 26010 O O . ALA A 1 19 ? 9.758 -4.627 3.410 1.00 0.00 88 ALA A O 20
ATOM 26017 N N . ALA A 1 20 ? 11.000 -4.815 1.544 1.00 0.00 89 ALA A N 20
ATOM 26018 C CA . ALA A 1 20 ? 11.754 -3.592 1.790 1.00 0.00 89 ALA A CA 20
ATOM 26019 C C . ALA A 1 20 ? 11.074 -2.389 1.147 1.00 0.00 89 ALA A C 20
ATOM 26020 O O . ALA A 1 20 ? 11.740 -1.465 0.677 1.00 0.00 89 ALA A O 20
ATOM 26027 N N . CYS A 1 21 ? 9.746 -2.405 1.128 1.00 0.00 90 CYS A N 20
ATOM 26028 C CA . CYS A 1 21 ? 8.976 -1.315 0.540 1.00 0.00 90 CYS A CA 20
ATOM 26029 C C . CYS A 1 21 ? 8.411 -0.403 1.624 1.00 0.00 90 CYS A C 20
ATOM 26030 O O . CYS A 1 21 ? 7.842 -0.870 2.611 1.00 0.00 90 CYS A O 20
ATOM 26038 N N . THR A 1 22 ? 8.572 0.903 1.434 1.00 0.00 91 THR A N 20
ATOM 26039 C CA . THR A 1 22 ? 8.081 1.882 2.396 1.00 0.00 91 THR A CA 20
ATOM 26040 C C . THR A 1 22 ? 6.763 2.492 1.935 1.00 0.00 91 THR A C 20
ATOM 26041 O O . THR A 1 22 ? 6.557 2.722 0.743 1.00 0.00 91 THR A O 20
ATOM 26052 N N . SER A 1 23 ? 5.872 2.754 2.887 1.00 0.00 92 SER A N 20
ATOM 26053 C CA . SER A 1 23 ? 4.572 3.336 2.577 1.00 0.00 92 SER A CA 20
ATOM 26054 C C . SER A 1 23 ? 4.721 4.539 1.651 1.00 0.00 92 SER A C 20
ATOM 26055 O O . SER A 1 23 ? 4.142 4.576 0.566 1.00 0.00 92 SER A O 20
ATOM 26063 N N . GLN A 1 24 ? 5.502 5.521 2.089 1.00 0.00 93 GLN A N 20
ATOM 26064 C CA . GLN A 1 24 ? 5.728 6.727 1.300 1.00 0.00 93 GLN A CA 20
ATOM 26065 C C . GLN A 1 24 ? 5.780 6.401 -0.189 1.00 0.00 93 GLN A C 20
ATOM 26066 O O . GLN A 1 24 ? 5.230 7.132 -1.013 1.00 0.00 93 GLN A O 20
ATOM 26080 N N . GLU A 1 25 ? 6.445 5.300 -0.526 1.00 0.00 94 GLU A N 20
ATOM 26081 C CA . GLU A 1 25 ? 6.569 4.880 -1.917 1.00 0.00 94 GLU A CA 20
ATOM 26082 C C . GLU A 1 25 ? 5.195 4.699 -2.555 1.00 0.00 94 GLU A C 20
ATOM 26083 O O . GLU A 1 25 ? 4.868 5.351 -3.548 1.00 0.00 94 GLU A O 20
ATOM 26095 N N . LEU A 1 26 ? 4.394 3.809 -1.980 1.00 0.00 95 LEU A N 20
ATOM 26096 C CA . LEU A 1 26 ? 3.055 3.541 -2.492 1.00 0.00 95 LEU A CA 20
ATOM 26097 C C . LEU A 1 26 ? 2.208 4.810 -2.492 1.00 0.00 95 LEU A C 20
ATOM 26098 O O . LEU A 1 26 ? 1.628 5.181 -3.513 1.00 0.00 95 LEU A O 20
ATOM 26114 N N . ARG A 1 27 ? 2.143 5.472 -1.341 1.00 0.00 96 ARG A N 20
ATOM 26115 C CA . ARG A 1 27 ? 1.368 6.700 -1.209 1.00 0.00 96 ARG A CA 20
ATOM 26116 C C . ARG A 1 27 ? 1.655 7.651 -2.367 1.00 0.00 96 ARG A C 20
ATOM 26117 O O . ARG A 1 27 ? 0.740 8.098 -3.058 1.00 0.00 96 ARG A O 20
ATOM 26138 N N . SER A 1 28 ? 2.932 7.957 -2.571 1.00 0.00 97 SER A N 20
ATOM 26139 C CA . SER A 1 28 ? 3.340 8.859 -3.642 1.00 0.00 97 SER A CA 20
ATOM 26140 C C . SER A 1 28 ? 2.750 8.419 -4.978 1.00 0.00 97 SER A C 20
ATOM 26141 O O . SER A 1 28 ? 2.056 9.186 -5.647 1.00 0.00 97 SER A O 20
ATOM 26149 N N . LEU A 1 29 ? 3.029 7.178 -5.361 1.00 0.00 98 LEU A N 20
ATOM 26150 C CA . LEU A 1 29 ? 2.527 6.633 -6.617 1.00 0.00 98 LEU A CA 20
ATOM 26151 C C . LEU A 1 29 ? 1.077 7.047 -6.849 1.00 0.00 98 LEU A C 20
ATOM 26152 O O . LEU A 1 29 ? 0.753 7.672 -7.859 1.00 0.00 98 LEU A O 20
ATOM 26168 N N . PHE A 1 30 ? 0.209 6.696 -5.906 1.00 0.00 99 PHE A N 20
ATOM 26169 C CA . PHE A 1 30 ? -1.207 7.032 -6.007 1.00 0.00 99 PHE A CA 20
ATOM 26170 C C . PHE A 1 30 ? -1.407 8.545 -6.013 1.00 0.00 99 PHE A C 20
ATOM 26171 O O . PHE A 1 30 ? -2.172 9.076 -6.817 1.00 0.00 99 PHE A O 20
ATOM 26188 N N . GLU A 1 31 ? -0.715 9.231 -5.109 1.00 0.00 100 GLU A N 20
ATOM 26189 C CA . GLU A 1 31 ? -0.818 10.682 -5.009 1.00 0.00 100 GLU A CA 20
ATOM 26190 C C . GLU A 1 31 ? -0.620 11.337 -6.374 1.00 0.00 100 GLU A C 20
ATOM 26191 O O . GLU A 1 31 ? -1.305 12.300 -6.717 1.00 0.00 100 GLU A O 20
ATOM 26203 N N . ARG A 1 32 ? 0.323 10.807 -7.146 1.00 0.00 101 ARG A N 20
ATOM 26204 C CA . ARG A 1 32 ? 0.613 11.340 -8.472 1.00 0.00 101 ARG A CA 20
ATOM 26205 C C . ARG A 1 32 ? -0.504 10.995 -9.453 1.00 0.00 101 ARG A C 20
ATOM 26206 O O . ARG A 1 32 ? -0.922 11.833 -10.252 1.00 0.00 101 ARG A O 20
ATOM 26227 N N . ARG A 1 33 ? -0.983 9.757 -9.386 1.00 0.00 102 ARG A N 20
ATOM 26228 C CA . ARG A 1 33 ? -2.049 9.302 -10.269 1.00 0.00 102 ARG A CA 20
ATOM 26229 C C . ARG A 1 33 ? -3.418 9.677 -9.707 1.00 0.00 102 ARG A C 20
ATOM 26230 O O . ARG A 1 33 ? -4.445 9.170 -10.156 1.00 0.00 102 ARG A O 20
ATOM 26251 N N . GLY A 1 34 ? -3.423 10.570 -8.722 1.00 0.00 103 GLY A N 20
ATOM 26252 C CA . GLY A 1 34 ? -4.670 10.997 -8.115 1.00 0.00 103 GLY A CA 20
ATOM 26253 C C . GLY A 1 34 ? -4.514 11.330 -6.644 1.00 0.00 103 GLY A C 20
ATOM 26254 O O . GLY A 1 34 ? -3.534 10.936 -6.012 1.00 0.00 103 GLY A O 20
ATOM 26258 N N . ARG A 1 35 ? -5.482 12.059 -6.099 1.00 0.00 104 ARG A N 20
ATOM 26259 C CA . ARG A 1 35 ? -5.447 12.447 -4.694 1.00 0.00 104 ARG A CA 20
ATOM 26260 C C . ARG A 1 35 ? -5.505 11.220 -3.789 1.00 0.00 104 ARG A C 20
ATOM 26261 O O . ARG A 1 35 ? -6.194 10.246 -4.090 1.00 0.00 104 ARG A O 20
ATOM 26282 N N . VAL A 1 36 ? -4.775 11.275 -2.679 1.00 0.00 105 VAL A N 20
ATOM 26283 C CA . VAL A 1 36 ? -4.743 10.169 -1.730 1.00 0.00 105 VAL A CA 20
ATOM 26284 C C . VAL A 1 36 ? -5.013 10.655 -0.310 1.00 0.00 105 VAL A C 20
ATOM 26285 O O . VAL A 1 36 ? -4.142 11.245 0.330 1.00 0.00 105 VAL A O 20
ATOM 26298 N N . ILE A 1 37 ? -6.223 10.402 0.176 1.00 0.00 106 ILE A N 20
ATOM 26299 C CA . ILE A 1 37 ? -6.606 10.813 1.521 1.00 0.00 106 ILE A CA 20
ATOM 26300 C C . ILE A 1 37 ? -5.964 9.916 2.574 1.00 0.00 106 ILE A C 20
ATOM 26301 O O . ILE A 1 37 ? -5.162 10.374 3.388 1.00 0.00 106 ILE A O 20
ATOM 26317 N N . GLU A 1 38 ? -6.320 8.635 2.550 1.00 0.00 107 GLU A N 20
ATOM 26318 C CA . GLU A 1 38 ? -5.777 7.674 3.502 1.00 0.00 107 GLU A CA 20
ATOM 26319 C C . GLU A 1 38 ? -4.874 6.663 2.800 1.00 0.00 107 GLU A C 20
ATOM 26320 O O . GLU A 1 38 ? -5.193 6.180 1.713 1.00 0.00 107 GLU A O 20
ATOM 26332 N N . CYS A 1 39 ? -3.747 6.350 3.429 1.00 0.00 108 CYS A N 20
ATOM 26333 C CA . CYS A 1 39 ? -2.796 5.398 2.864 1.00 0.00 108 CYS A CA 20
ATOM 26334 C C . CYS A 1 39 ? -2.149 4.561 3.962 1.00 0.00 108 CYS A C 20
ATOM 26335 O O . CYS A 1 39 ? -1.505 5.094 4.866 1.00 0.00 108 CYS A O 20
ATOM 26343 N N . ASP A 1 40 ? -2.326 3.247 3.879 1.00 0.00 109 ASP A N 20
ATOM 26344 C CA . ASP A 1 40 ? -1.760 2.335 4.866 1.00 0.00 109 ASP A CA 20
ATOM 26345 C C . ASP A 1 40 ? -1.167 1.102 4.190 1.00 0.00 109 ASP A C 20
ATOM 26346 O O . ASP A 1 40 ? -1.645 0.665 3.142 1.00 0.00 109 ASP A O 20
ATOM 26355 N N . VAL A 1 41 ? -0.122 0.546 4.795 1.00 0.00 110 VAL A N 20
ATOM 26356 C CA . VAL A 1 41 ? 0.536 -0.636 4.252 1.00 0.00 110 VAL A CA 20
ATOM 26357 C C . VAL A 1 41 ? 0.474 -1.800 5.234 1.00 0.00 110 VAL A C 20
ATOM 26358 O O . VAL A 1 41 ? 0.798 -1.651 6.412 1.00 0.00 110 VAL A O 20
ATOM 26371 N N . VAL A 1 42 ? 0.054 -2.961 4.741 1.00 0.00 111 VAL A N 20
ATOM 26372 C CA . VAL A 1 42 ? -0.049 -4.153 5.574 1.00 0.00 111 VAL A CA 20
ATOM 26373 C C . VAL A 1 42 ? 1.151 -5.071 5.373 1.00 0.00 111 VAL A C 20
ATOM 26374 O O . VAL A 1 42 ? 1.968 -4.856 4.477 1.00 0.00 111 VAL A O 20
ATOM 26387 N N . LYS A 1 43 ? 1.252 -6.096 6.212 1.00 0.00 112 LYS A N 20
ATOM 26388 C CA . LYS A 1 43 ? 2.352 -7.050 6.127 1.00 0.00 112 LYS A CA 20
ATOM 26389 C C . LYS A 1 43 ? 2.814 -7.219 4.683 1.00 0.00 112 LYS A C 20
ATOM 26390 O O . LYS A 1 43 ? 3.854 -6.693 4.288 1.00 0.00 112 LYS A O 20
ATOM 26409 N N . ASP A 1 44 ? 2.033 -7.956 3.899 1.00 0.00 113 ASP A N 20
ATOM 26410 C CA . ASP A 1 44 ? 2.361 -8.192 2.498 1.00 0.00 113 ASP A CA 20
ATOM 26411 C C . ASP A 1 44 ? 1.531 -7.294 1.587 1.00 0.00 113 ASP A C 20
ATOM 26412 O O . ASP A 1 44 ? 2.041 -6.742 0.611 1.00 0.00 113 ASP A O 20
ATOM 26421 N N . TYR A 1 45 ? 0.251 -7.153 1.910 1.00 0.00 114 TYR A N 20
ATOM 26422 C CA . TYR A 1 45 ? -0.651 -6.324 1.119 1.00 0.00 114 TYR A CA 20
ATOM 26423 C C . TYR A 1 45 ? -0.719 -4.906 1.677 1.00 0.00 114 TYR A C 20
ATOM 26424 O O . TYR A 1 45 ? -0.091 -4.594 2.689 1.00 0.00 114 TYR A O 20
ATOM 26442 N N . ALA A 1 46 ? -1.485 -4.050 1.009 1.00 0.00 115 ALA A N 20
ATOM 26443 C CA . ALA A 1 46 ? -1.638 -2.666 1.438 1.00 0.00 115 ALA A CA 20
ATOM 26444 C C . ALA A 1 46 ? -3.000 -2.112 1.030 1.00 0.00 115 ALA A C 20
ATOM 26445 O O . ALA A 1 46 ? -3.636 -2.620 0.107 1.00 0.00 115 ALA A O 20
ATOM 26452 N N . PHE A 1 47 ? -3.441 -1.069 1.725 1.00 0.00 116 PHE A N 20
ATOM 26453 C CA . PHE A 1 47 ? -4.728 -0.447 1.436 1.00 0.00 116 PHE A CA 20
ATOM 26454 C C . PHE A 1 47 ? -4.571 1.056 1.224 1.00 0.00 116 PHE A C 20
ATOM 26455 O O . PHE A 1 47 ? -4.189 1.787 2.138 1.00 0.00 116 PHE A O 20
ATOM 26472 N N . VAL A 1 48 ? -4.867 1.510 0.010 1.00 0.00 117 VAL A N 20
ATOM 26473 C CA . VAL A 1 48 ? -4.760 2.926 -0.323 1.00 0.00 117 VAL A CA 20
ATOM 26474 C C . VAL A 1 48 ? -6.111 3.497 -0.737 1.00 0.00 117 VAL A C 20
ATOM 26475 O O . VAL A 1 48 ? -6.711 3.053 -1.716 1.00 0.00 117 VAL A O 20
ATOM 26488 N N . HIS A 1 49 ? -6.585 4.485 0.015 1.00 0.00 118 HIS A N 20
ATOM 26489 C CA . HIS A 1 49 ? -7.867 5.119 -0.274 1.00 0.00 118 HIS A CA 20
ATOM 26490 C C . HIS A 1 49 ? -7.673 6.377 -1.115 1.00 0.00 118 HIS A C 20
ATOM 26491 O O . HIS A 1 49 ? -6.684 7.093 -0.959 1.00 0.00 118 HIS A O 20
ATOM 26505 N N . MET A 1 50 ? -8.623 6.639 -2.008 1.00 0.00 119 MET A N 20
ATOM 26506 C CA . MET A 1 50 ? -8.556 7.811 -2.873 1.00 0.00 119 MET A CA 20
ATOM 26507 C C . MET A 1 50 ? -9.906 8.518 -2.935 1.00 0.00 119 MET A C 20
ATOM 26508 O O . MET A 1 50 ? -10.937 7.936 -2.600 1.00 0.00 119 MET A O 20
ATOM 26522 N N . GLU A 1 51 ? -9.891 9.775 -3.367 1.00 0.00 120 GLU A N 20
ATOM 26523 C CA . GLU A 1 51 ? -11.115 10.561 -3.472 1.00 0.00 120 GLU A CA 20
ATOM 26524 C C . GLU A 1 51 ? -11.689 10.487 -4.883 1.00 0.00 120 GLU A C 20
ATOM 26525 O O . GLU A 1 51 ? -12.814 10.030 -5.085 1.00 0.00 120 GLU A O 20
ATOM 26537 N N . LYS A 1 52 ? -10.908 10.941 -5.858 1.00 0.00 121 LYS A N 20
ATOM 26538 C CA . LYS A 1 52 ? -11.337 10.927 -7.252 1.00 0.00 121 LYS A CA 20
ATOM 26539 C C . LYS A 1 52 ? -11.438 9.498 -7.775 1.00 0.00 121 LYS A C 20
ATOM 26540 O O . LYS A 1 52 ? -10.471 8.739 -7.723 1.00 0.00 121 LYS A O 20
ATOM 26559 N N . GLU A 1 53 ? -12.614 9.140 -8.281 1.00 0.00 122 GLU A N 20
ATOM 26560 C CA . GLU A 1 53 ? -12.840 7.802 -8.814 1.00 0.00 122 GLU A CA 20
ATOM 26561 C C . GLU A 1 53 ? -12.030 7.581 -10.089 1.00 0.00 122 GLU A C 20
ATOM 26562 O O . GLU A 1 53 ? -11.195 6.680 -10.157 1.00 0.00 122 GLU A O 20
ATOM 26574 N N . ALA A 1 54 ? -12.285 8.409 -11.096 1.00 0.00 123 ALA A N 20
ATOM 26575 C CA . ALA A 1 54 ? -11.579 8.306 -12.367 1.00 0.00 123 ALA A CA 20
ATOM 26576 C C . ALA A 1 54 ? -10.085 8.093 -12.150 1.00 0.00 123 ALA A C 20
ATOM 26577 O O . ALA A 1 54 ? -9.473 7.232 -12.783 1.00 0.00 123 ALA A O 20
ATOM 26584 N N . ASP A 1 55 ? -9.504 8.882 -11.254 1.00 0.00 124 ASP A N 20
ATOM 26585 C CA . ASP A 1 55 ? -8.081 8.780 -10.953 1.00 0.00 124 ASP A CA 20
ATOM 26586 C C . ASP A 1 55 ? -7.754 7.428 -10.327 1.00 0.00 124 ASP A C 20
ATOM 26587 O O . ASP A 1 55 ? -6.759 6.794 -10.678 1.00 0.00 124 ASP A O 20
ATOM 26596 N N . ALA A 1 56 ? -8.597 6.993 -9.396 1.00 0.00 125 ALA A N 20
ATOM 26597 C CA . ALA A 1 56 ? -8.399 5.716 -8.722 1.00 0.00 125 ALA A CA 20
ATOM 26598 C C . ALA A 1 56 ? -8.128 4.601 -9.726 1.00 0.00 125 ALA A C 20
ATOM 26599 O O . ALA A 1 56 ? -7.131 3.886 -9.621 1.00 0.00 125 ALA A O 20
ATOM 26606 N N . LYS A 1 57 ? -9.021 4.457 -10.698 1.00 0.00 126 LYS A N 20
ATOM 26607 C CA . LYS A 1 57 ? -8.879 3.429 -11.723 1.00 0.00 126 LYS A CA 20
ATOM 26608 C C . LYS A 1 57 ? -7.591 3.625 -12.515 1.00 0.00 126 LYS A C 20
ATOM 26609 O O . LYS A 1 57 ? -6.779 2.708 -12.634 1.00 0.00 126 LYS A O 20
ATOM 26628 N N . ALA A 1 58 ? -7.410 4.826 -13.054 1.00 0.00 127 ALA A N 20
ATOM 26629 C CA . ALA A 1 58 ? -6.218 5.143 -13.831 1.00 0.00 127 ALA A CA 20
ATOM 26630 C C . ALA A 1 58 ? -4.957 4.654 -13.127 1.00 0.00 127 ALA A C 20
ATOM 26631 O O . ALA A 1 58 ? -4.101 4.016 -13.739 1.00 0.00 127 ALA A O 20
ATOM 26638 N N . ALA A 1 59 ? -4.849 4.958 -11.838 1.00 0.00 128 ALA A N 20
ATOM 26639 C CA . ALA A 1 59 ? -3.692 4.548 -11.051 1.00 0.00 128 ALA A CA 20
ATOM 26640 C C . ALA A 1 59 ? -3.533 3.032 -11.059 1.00 0.00 128 ALA A C 20
ATOM 26641 O O . ALA A 1 59 ? -2.451 2.514 -11.338 1.00 0.00 128 ALA A O 20
ATOM 26648 N N . ILE A 1 60 ? -4.615 2.326 -10.752 1.00 0.00 129 ILE A N 20
ATOM 26649 C CA . ILE A 1 60 ? -4.594 0.868 -10.724 1.00 0.00 129 ILE A CA 20
ATOM 26650 C C . ILE A 1 60 ? -4.081 0.301 -12.044 1.00 0.00 129 ILE A C 20
ATOM 26651 O O . ILE A 1 60 ? -3.504 -0.785 -12.082 1.00 0.00 129 ILE A O 20
ATOM 26667 N N . ALA A 1 61 ? -4.295 1.045 -13.124 1.00 0.00 130 ALA A N 20
ATOM 26668 C CA . ALA A 1 61 ? -3.852 0.618 -14.446 1.00 0.00 130 ALA A CA 20
ATOM 26669 C C . ALA A 1 61 ? -2.355 0.848 -14.623 1.00 0.00 130 ALA A C 20
ATOM 26670 O O . ALA A 1 61 ? -1.638 -0.024 -15.113 1.00 0.00 130 ALA A O 20
ATOM 26677 N N . GLN A 1 62 ? -1.890 2.027 -14.220 1.00 0.00 131 GLN A N 20
ATOM 26678 C CA . GLN A 1 62 ? -0.477 2.370 -14.337 1.00 0.00 131 GLN A CA 20
ATOM 26679 C C . GLN A 1 62 ? 0.318 1.806 -13.164 1.00 0.00 131 GLN A C 20
ATOM 26680 O O . GLN A 1 62 ? 1.542 1.935 -13.112 1.00 0.00 131 GLN A O 20
ATOM 26694 N N . LEU A 1 63 ? -0.384 1.180 -12.226 1.00 0.00 132 LEU A N 20
ATOM 26695 C CA . LEU A 1 63 ? 0.257 0.596 -11.053 1.00 0.00 132 LEU A CA 20
ATOM 26696 C C . LEU A 1 63 ? 0.208 -0.928 -11.108 1.00 0.00 132 LEU A C 20
ATOM 26697 O O . LEU A 1 63 ? 1.223 -1.598 -10.924 1.00 0.00 132 LEU A O 20
ATOM 26713 N N . ASN A 1 64 ? -0.979 -1.468 -11.365 1.00 0.00 133 ASN A N 20
ATOM 26714 C CA . ASN A 1 64 ? -1.160 -2.912 -11.446 1.00 0.00 133 ASN A CA 20
ATOM 26715 C C . ASN A 1 64 ? -0.062 -3.551 -12.291 1.00 0.00 133 ASN A C 20
ATOM 26716 O O . ASN A 1 64 ? -0.161 -3.609 -13.516 1.00 0.00 133 ASN A O 20
ATOM 26727 N N . GLY A 1 65 ? 0.985 -4.032 -11.627 1.00 0.00 134 GLY A N 20
ATOM 26728 C CA . GLY A 1 65 ? 2.086 -4.661 -12.332 1.00 0.00 134 GLY A CA 20
ATOM 26729 C C . GLY A 1 65 ? 3.390 -3.906 -12.163 1.00 0.00 134 GLY A C 20
ATOM 26730 O O . GLY A 1 65 ? 4.459 -4.510 -12.078 1.00 0.00 134 GLY A O 20
ATOM 26734 N N . LYS A 1 66 ? 3.303 -2.581 -12.116 1.00 0.00 135 LYS A N 20
ATOM 26735 C CA . LYS A 1 66 ? 4.484 -1.742 -11.956 1.00 0.00 135 LYS A CA 20
ATOM 26736 C C . LYS A 1 66 ? 5.523 -2.426 -11.073 1.00 0.00 135 LYS A C 20
ATOM 26737 O O . LYS A 1 66 ? 5.239 -2.786 -9.931 1.00 0.00 135 LYS A O 20
ATOM 26756 N N . GLU A 1 67 ? 6.726 -2.601 -11.610 1.00 0.00 136 GLU A N 20
ATOM 26757 C CA . GLU A 1 67 ? 7.806 -3.242 -10.869 1.00 0.00 136 GLU A CA 20
ATOM 26758 C C . GLU A 1 67 ? 8.321 -2.329 -9.760 1.00 0.00 136 GLU A C 20
ATOM 26759 O O . GLU A 1 67 ? 8.948 -1.303 -10.026 1.00 0.00 136 GLU A O 20
ATOM 26771 N N . VAL A 1 68 ? 8.053 -2.710 -8.515 1.00 0.00 137 VAL A N 20
ATOM 26772 C CA . VAL A 1 68 ? 8.489 -1.927 -7.365 1.00 0.00 137 VAL A CA 20
ATOM 26773 C C . VAL A 1 68 ? 9.510 -2.695 -6.533 1.00 0.00 137 VAL A C 20
ATOM 26774 O O . VAL A 1 68 ? 9.193 -3.722 -5.933 1.00 0.00 137 VAL A O 20
ATOM 26787 N N . LYS A 1 69 ? 10.738 -2.189 -6.500 1.00 0.00 138 LYS A N 20
ATOM 26788 C CA . LYS A 1 69 ? 11.808 -2.825 -5.740 1.00 0.00 138 LYS A CA 20
ATOM 26789 C C . LYS A 1 69 ? 12.088 -4.229 -6.266 1.00 0.00 138 LYS A C 20
ATOM 26790 O O . LYS A 1 69 ? 12.373 -5.146 -5.497 1.00 0.00 138 LYS A O 20
ATOM 26809 N N . GLY A 1 70 ? 12.008 -4.390 -7.584 1.00 0.00 139 GLY A N 20
ATOM 26810 C CA . GLY A 1 70 ? 12.258 -5.685 -8.190 1.00 0.00 139 GLY A CA 20
ATOM 26811 C C . GLY A 1 70 ? 11.041 -6.588 -8.149 1.00 0.00 139 GLY A C 20
ATOM 26812 O O . GLY A 1 70 ? 10.906 -7.498 -8.967 1.00 0.00 139 GLY A O 20
ATOM 26816 N N . LYS A 1 71 ? 10.153 -6.339 -7.192 1.00 0.00 140 LYS A N 20
ATOM 26817 C CA . LYS A 1 71 ? 8.941 -7.136 -7.046 1.00 0.00 140 LYS A CA 20
ATOM 26818 C C . LYS A 1 71 ? 7.742 -6.421 -7.660 1.00 0.00 140 LYS A C 20
ATOM 26819 O O . LYS A 1 71 ? 7.431 -5.287 -7.295 1.00 0.00 140 LYS A O 20
ATOM 26838 N N . ARG A 1 72 ? 7.071 -7.092 -8.591 1.00 0.00 141 ARG A N 20
ATOM 26839 C CA . ARG A 1 72 ? 5.906 -6.520 -9.254 1.00 0.00 141 ARG A CA 20
ATOM 26840 C C . ARG A 1 72 ? 4.700 -6.507 -8.319 1.00 0.00 141 ARG A C 20
ATOM 26841 O O . ARG A 1 72 ? 4.143 -7.556 -7.993 1.00 0.00 141 ARG A O 20
ATOM 26862 N N . ILE A 1 73 ? 4.303 -5.313 -7.891 1.00 0.00 142 ILE A N 20
ATOM 26863 C CA . ILE A 1 73 ? 3.164 -5.164 -6.994 1.00 0.00 142 ILE A CA 20
ATOM 26864 C C . ILE A 1 73 ? 1.848 -5.360 -7.740 1.00 0.00 142 ILE A C 20
ATOM 26865 O O . ILE A 1 73 ? 1.703 -4.934 -8.884 1.00 0.00 142 ILE A O 20
ATOM 26881 N N . ASN A 1 74 ? 0.891 -6.006 -7.081 1.00 0.00 143 ASN A N 20
ATOM 26882 C CA . ASN A 1 74 ? -0.414 -6.257 -7.681 1.00 0.00 143 ASN A CA 20
ATOM 26883 C C . ASN A 1 74 ? -1.464 -5.302 -7.120 1.00 0.00 143 ASN A C 20
ATOM 26884 O O . ASN A 1 74 ? -1.922 -5.462 -5.988 1.00 0.00 143 ASN A O 20
ATOM 26895 N N . VAL A 1 75 ? -1.841 -4.309 -7.919 1.00 0.00 144 VAL A N 20
ATOM 26896 C CA . VAL A 1 75 ? -2.838 -3.330 -7.503 1.00 0.00 144 VAL A CA 20
ATOM 26897 C C . VAL A 1 75 ? -4.197 -3.633 -8.122 1.00 0.00 144 VAL A C 20
ATOM 26898 O O . VAL A 1 75 ? -4.296 -3.927 -9.313 1.00 0.00 144 VAL A O 20
ATOM 26911 N N . GLU A 1 76 ? -5.243 -3.558 -7.305 1.00 0.00 145 GLU A N 20
ATOM 26912 C CA . GLU A 1 76 ? -6.598 -3.825 -7.774 1.00 0.00 145 GLU A CA 20
ATOM 26913 C C . GLU A 1 76 ? -7.626 -3.110 -6.901 1.00 0.00 145 GLU A C 20
ATOM 26914 O O . GLU A 1 76 ? -7.412 -2.913 -5.705 1.00 0.00 145 GLU A O 20
ATOM 26926 N N . LEU A 1 77 ? -8.743 -2.724 -7.509 1.00 0.00 146 LEU A N 20
ATOM 26927 C CA . LEU A 1 77 ? -9.805 -2.031 -6.789 1.00 0.00 146 LEU A CA 20
ATOM 26928 C C . LEU A 1 77 ? -10.373 -2.909 -5.678 1.00 0.00 146 LEU A C 20
ATOM 26929 O O . LEU A 1 77 ? -10.925 -3.978 -5.940 1.00 0.00 146 LEU A O 20
ATOM 26945 N N . SER A 1 78 ? -10.236 -2.449 -4.439 1.00 0.00 147 SER A N 20
ATOM 26946 C CA . SER A 1 78 ? -10.735 -3.193 -3.288 1.00 0.00 147 SER A CA 20
ATOM 26947 C C . SER A 1 78 ? -12.259 -3.266 -3.307 1.00 0.00 147 SER A C 20
ATOM 26948 O O . SER A 1 78 ? -12.841 -4.350 -3.250 1.00 0.00 147 SER A O 20
ATOM 26956 N N . THR A 1 79 ? -12.900 -2.104 -3.387 1.00 0.00 148 THR A N 20
ATOM 26957 C CA . THR A 1 79 ? -14.355 -2.034 -3.412 1.00 0.00 148 THR A CA 20
ATOM 26958 C C . THR A 1 79 ? -14.886 -2.131 -4.838 1.00 0.00 148 THR A C 20
ATOM 26959 O O . THR A 1 79 ? -14.861 -1.155 -5.588 1.00 0.00 148 THR A O 20
ATOM 26970 N N . LYS A 1 80 ? -15.367 -3.313 -5.207 1.00 0.00 149 LYS A N 20
ATOM 26971 C CA . LYS A 1 80 ? -15.906 -3.537 -6.543 1.00 0.00 149 LYS A CA 20
ATOM 26972 C C . LYS A 1 80 ? -16.991 -2.517 -6.870 1.00 0.00 149 LYS A C 20
ATOM 26973 O O . LYS A 1 80 ? -17.753 -2.105 -5.996 1.00 0.00 149 LYS A O 20
ATOM 26992 N N . GLY A 1 81 ? -17.056 -2.113 -8.135 1.00 0.00 150 GLY A N 20
ATOM 26993 C CA . GLY A 1 81 ? -18.053 -1.145 -8.555 1.00 0.00 150 GLY A CA 20
ATOM 26994 C C . GLY A 1 81 ? -17.964 -0.827 -10.034 1.00 0.00 150 GLY A C 20
ATOM 26995 O O . GLY A 1 81 ? -16.980 -1.167 -10.690 1.00 0.00 150 GLY A O 20
ATOM 26999 N N . GLN A 1 82 ? -18.996 -0.174 -10.560 1.00 0.00 151 GLN A N 20
ATOM 27000 C CA . GLN A 1 82 ? -19.031 0.187 -11.972 1.00 0.00 151 GLN A CA 20
ATOM 27001 C C . GLN A 1 82 ? -20.185 1.142 -12.261 1.00 0.00 151 GLN A C 20
ATOM 27002 O O . GLN A 1 82 ? -21.223 1.097 -11.600 1.00 0.00 151 GLN A O 20
ATOM 27016 N N . LYS A 1 83 ? -19.997 2.006 -13.253 1.00 0.00 152 LYS A N 20
ATOM 27017 C CA . LYS A 1 83 ? -21.022 2.972 -13.631 1.00 0.00 152 LYS A CA 20
ATOM 27018 C C . LYS A 1 83 ? -21.652 2.601 -14.970 1.00 0.00 152 LYS A C 20
ATOM 27019 O O . LYS A 1 83 ? -21.028 1.938 -15.799 1.00 0.00 152 LYS A O 20
ATOM 27038 N N . LYS A 1 84 ? -22.892 3.032 -15.175 1.00 0.00 153 LYS A N 20
ATOM 27039 C CA . LYS A 1 84 ? -23.606 2.748 -16.414 1.00 0.00 153 LYS A CA 20
ATOM 27040 C C . LYS A 1 84 ? -24.099 4.036 -17.065 1.00 0.00 153 LYS A C 20
ATOM 27041 O O . LYS A 1 84 ? -24.374 5.023 -16.382 1.00 0.00 153 LYS A O 20
ATOM 27060 N N . SER A 1 85 ? -24.212 4.020 -18.389 1.00 0.00 154 SER A N 20
ATOM 27061 C CA . SER A 1 85 ? -24.671 5.187 -19.133 1.00 0.00 154 SER A CA 20
ATOM 27062 C C . SER A 1 85 ? -25.978 4.889 -19.860 1.00 0.00 154 SER A C 20
ATOM 27063 O O . SER A 1 85 ? -26.306 3.733 -20.122 1.00 0.00 154 SER A O 20
ATOM 27071 N N . GLY A 1 86 ? -26.722 5.943 -20.184 1.00 0.00 155 GLY A N 20
ATOM 27072 C CA . GLY A 1 86 ? -27.985 5.774 -20.878 1.00 0.00 155 GLY A CA 20
ATOM 27073 C C . GLY A 1 86 ? -27.997 6.453 -22.233 1.00 0.00 155 GLY A C 20
ATOM 27074 O O . GLY A 1 86 ? -27.763 5.827 -23.267 1.00 0.00 155 GLY A O 20
ATOM 27078 N N . PRO A 1 87 ? -28.278 7.764 -22.239 1.00 0.00 156 PRO A N 20
ATOM 27079 C CA . PRO A 1 87 ? -28.328 8.557 -23.472 1.00 0.00 156 PRO A CA 20
ATOM 27080 C C . PRO A 1 87 ? -26.949 8.749 -24.094 1.00 0.00 156 PRO A C 20
ATOM 27081 O O . PRO A 1 87 ? -25.928 8.517 -23.447 1.00 0.00 156 PRO A O 20
ATOM 27092 N N . SER A 1 88 ? -26.927 9.175 -25.353 1.00 0.00 157 SER A N 20
ATOM 27093 C CA . SER A 1 88 ? -25.673 9.395 -26.063 1.00 0.00 157 SER A CA 20
ATOM 27094 C C . SER A 1 88 ? -25.794 10.572 -27.027 1.00 0.00 157 SER A C 20
ATOM 27095 O O . SER A 1 88 ? -26.892 11.066 -27.286 1.00 0.00 157 SER A O 20
ATOM 27103 N N . SER A 1 89 ? -24.658 11.016 -27.554 1.00 0.00 158 SER A N 20
ATOM 27104 C CA . SER A 1 89 ? -24.634 12.137 -28.486 1.00 0.00 158 SER A CA 20
ATOM 27105 C C . SER A 1 89 ? -25.021 11.684 -29.891 1.00 0.00 158 SER A C 20
ATOM 27106 O O . SER A 1 89 ? -24.841 10.521 -30.252 1.00 0.00 158 SER A O 20
ATOM 27114 N N . GLY A 1 90 ? -25.554 12.612 -30.680 1.00 0.00 159 GLY A N 20
ATOM 27115 C CA . GLY A 1 90 ? -25.959 12.290 -32.036 1.00 0.00 159 GLY A CA 20
ATOM 27116 C C . GLY A 1 90 ? -25.122 13.007 -33.076 1.00 0.00 159 GLY A C 20
ATOM 27117 O O . GLY A 1 90 ? -25.152 12.657 -34.256 1.00 0.00 159 GLY A O 20
#

Nearest PDB structures (foldseek):
  2dnp-assembly1_A  TM=8.766E-01  e=9.534E-16  Homo sapiens
  2dnq-assembly1_A  TM=8.280E-01  e=3.931E-10  Homo sapiens
  2dgt-assembly1_A  TM=8.181E-01  e=7.118E-10  Homo sapiens
  6kor-assembly1_A  TM=8.572E-01  e=3.307E-06  Homo sapiens
  7qdd-assembly1_B  TM=7.791E-01  e=3.774E-06  Saccharomyces cerevisiae S288C

Secondary structure (DSSP, 8-state):
----SS--S--EEEES--TT--HHHHHHHHHHHS-EEEEEE-SS-EEEEES-HHHHHHHHHHHTT-EETTEE-EEEES-------S----

CATH classification: 3.30.70.330